Protein 8SL7 (pdb70)

Secondary structure (DSSP, 8-state):
----SSPPPSEEEEEEEEPP---HHHHHHHHHHTTT-GGGS-GGG-SEE-S--SS-PPEEHHHHHHHTT----SSS-HHHHHHHHHHHHHHTS-SGGG---THHHHHTT---HHHHIIIIIS--B-SSSS-BTHHHHHS--EEEESSHHHHHHHHHHHHHHHHHHHSTT--EEEEES---HHHHHHHHHTTEEEEE---HHHHH---GGG--SS---TT---HHHHHHHHHHH-GGG---EEEESSBTTTTTB---HHHHHHHHHHHHHTT--EEEE-TTHHHHHHHHHHHSTT-TTS-HHHHHHHHHHT-SEEEEETTTTT-SSS-EEEEE-TT-HHHHHHSEE-SSSSEEE-HHHHHHHHHHHHT--TTTTT--HHHHHHHHHHHHHTT-HHHHHHHHHHHHHHHHHHHHTT-S-B-SS--SSEEEEEHHHHTTT-S-GGG-HHHHHHHHHHHHH-EE-EEESTTTTTGGGS-HHHHHH---EEEEEPPTTT--HHHHHHHHHHHHHHHHTGGG--EEEEEE-TTSTTGGGT-EEEEE-/-----SSPPP-EEEEEEEEPP---HHHHHHHHHHTTT-GGGS-GGG-SEE-S-STT----BHHHHHHHTT----SS--HHHHHHHHHHHHHHHS-SGGG---THHHHHTT---HHHHIIIIIS--B-SSS--BTHHHHHS--EEEESSHHHHHHHHHHHHHHHHHHHSTTPPPEEEES---HHHHHHHHTTT-EEEE-S-HHHHH-PPGGG--SS---TT---HHHHHHHHHHH-GGG---EEEESSBTTTTTB---HHHHHHHHHHHHHTT--EEEE-TTHHHHHHHHHHHSTT-TTS-HHHHHHHHHTT-SEEEEETTTTTSSSS-EEEEE-TTSHHHHHHSEE-TTSSEEE-HHHHHHHHHHHHT--TTTTT--HHHHHHHHHHHHHTT-HHHHHHHHHHHHHHHHHHHHTT-TTB-SS--SSEEEEEHHHHTTT-S-TTTTHHHHHHHHIIIII-EE-EEESTTTTTGGGS-HHHHTS---EEEEE--TTT--HHHHHHHHHHHHHHHTTGGGS-EE---B-SSSTTGGGT-B--EE--/----SSPPP-EEEEEEEEPP---HHHHHHHHHHTTT-TTSS-GGG-SEE-S--SS----BHHHHHHHTT----SSS-HHHHHHHHHHHHHHHS-SGGG---THHHHHTT---HHHHIIIIIS--B-SSSS-BTHHHHHS--EEEESSHHHHHHHHHHHHHHHHHTTSTT---EEEES---HHHHHHHHHHT-EEEE---HHHHH---TTS--SS---TTS--HHHHHHHHHHH-GGG---EEEESSBTTTTTB---HHHHHHHHHHHHHTTPPEEEE-TTHHHHHHHHHHHSTT-TTS-HHHHHHHHHHT-SEEEEETTTTT-SSS-EEEEE-TT-HHHHHHSEE-SSSSEEE-HHHHHHHHHHHHT--TTTTT--HHHHHHHHHHHHHTT-HHHHHHHHHHHHHHHHHHHHTT-S-B-SS--SSEEEEEHHHHHTT-S-GGG-HHHHHHHHHHHHH-EE-EEESTTTTTGGGS-HHHHHH---EEEEE--TTT--HHHHHHHHHHHHHHHTTGGGPPEEEEEE-TTSTTGGGT-EEEEE---/-----SSPPP-EEEEEEEEPPP--HHHHHHHHHHTTT-GGGS-GGG-SEE-S-SSS----BHHHHHHHTT----SSS-HHHHHHHHHHHIIIII-SGGG---THHHHHTT---HHHHIIIIIS--B-SSS--BTHHHHHS--EEEESSHHHHHHHHHHHHHHHHHHHSTT---EEEES---HHHHHHHHHHT-EEEE-S-HHHHH---GGG--SS---TTPPPHHHHHHHHHHH-GGG---EEEESSBSTTTTB---HHHHHHHHHHHHHTT--EEEE-TTHHHHHHHHHHHSTT-TTS-HHHHHHHHHHT-SEEEEETTTTT-SSS-EEEEE-TT-HHHHHHSEE-TTS-EEE-HHHHHHHHHHHHT--TTTTT--HHHHHHHHHHHHHHT-HHHHHHHHHHHHHHHHHHHHTT-TTB-SS--SSEEEEEHHHHTTT-S-TTT-HHHHHHHHHHHHH-EE-EE-STTTTTGGGS-HHHHHT---EEEEE--TTT--HHHHHHHHHHHHHHHHTGGGSPEEEEEE-TTSTTGGGT-EEEEE---

Nearest PDB structures (foldseek):
  8sl7-assembly1_C  TM=1.001E+00  e=0.000E+00  Butyricicoccus sp. BIOML-A1
  6dz5-assembly1_A  TM=9.203E-01  e=2.488E-43  Citrobacter freundii
  6dvx-assembly1_A-2  TM=9.226E-01  e=5.951E-43  Citrobacter freundii
  6dvx-assembly1_B  TM=8.940E-01  e=5.951E-43  Citrobacter freundii
  2ycn-assembly1_B-2  TM=8.872E-01  e=1.084E-42  Citrobacter freundii

Structure (mmCIF, N/CA/C/O backbone):
data_8SL7
#
_entry.id   8SL7
#
_cell.length_a   62.640
_cell.length_b   93.951
_cell.length_c   105.604
_cell.angle_alpha   65.24
_cell.angle_beta   88.01
_cell.angle_gamma   74.30
#
_symmetry.space_group_name_H-M   'P 1'
#
loop_
_entity.id
_entity.type
_entity.pdbx_description
1 polymer Tryptophanase
2 non-polymer (E)-3-[(3S)-3-chloro-2-oxo-2,3-dihydro-1H-indol-3-yl]-N-({3-hydroxy-2-methyl-5-[(phosphonooxy)methyl]pyridin-4-yl}methylidene)-L-alanine
3 water water
#
loop_
_atom_site.group_PDB
_atom_site.id
_atom_site.type_symbol
_atom_site.label_atom_id
_atom_site.label_alt_id
_atom_site.label_comp_id
_atom_site.label_asym_id
_atom_site.label_entity_id
_atom_site.label_seq_id
_atom_site.pdbx_PDB_ins_code
_atom_site.Cartn_x
_atom_site.Cartn_y
_atom_site.Cartn_z
_atom_site.occupancy
_atom_site.B_iso_or_equiv
_atom_site.auth_seq_id
_atom_site.auth_comp_id
_atom_site.auth_asym_id
_atom_site.auth_atom_id
_atom_site.pdbx_PDB_model_num
ATOM 1 N N . GLN A 1 25 ? 13.450 -7.964 37.892 1.00 73.44 4 GLN A N 1
ATOM 2 C CA . GLN A 1 25 ? 12.677 -8.513 36.778 1.00 71.44 4 GLN A CA 1
ATOM 3 C C . GLN A 1 25 ? 11.426 -9.224 37.315 1.00 73.06 4 GLN A C 1
ATOM 4 O O . GLN A 1 25 ? 11.528 -10.125 38.140 1.00 72.68 4 GLN A O 1
ATOM 6 N N . TYR A 1 26 ? 10.249 -8.806 36.851 1.00 70.68 5 TYR A N 1
ATOM 7 C CA . TYR A 1 26 ? 8.967 -9.380 37.286 1.00 68.10 5 TYR A CA 1
ATOM 8 C C . TYR A 1 26 ? 8.171 -9.792 36.053 1.00 68.93 5 TYR A C 1
ATOM 9 O O . TYR A 1 26 ? 7.265 -9.067 35.605 1.00 65.51 5 TYR A O 1
ATOM 18 N N . PRO A 1 27 ? 8.472 -10.956 35.490 1.00 71.72 6 PRO A N 1
ATOM 19 C CA . PRO A 1 27 ? 7.854 -11.342 34.225 1.00 64.06 6 PRO A CA 1
ATOM 20 C C . PRO A 1 27 ? 6.412 -11.767 34.413 1.00 64.84 6 PRO A C 1
ATOM 21 O O . PRO A 1 27 ? 6.016 -12.252 35.472 1.00 71.29 6 PRO A O 1
ATOM 25 N N . LEU A 1 28 ? 5.612 -11.557 33.373 1.00 65.61 7 LEU A N 1
ATOM 26 C CA . LEU A 1 28 ? 4.238 -12.030 33.358 1.00 64.18 7 LEU A CA 1
ATOM 27 C C . LEU A 1 28 ? 3.965 -12.643 31.999 1.00 64.93 7 LEU A C 1
ATOM 28 O O . LEU A 1 28 ? 4.649 -12.342 31.019 1.00 71.53 7 LEU A O 1
ATOM 33 N N . ASN A 1 29 ? 2.959 -13.520 31.951 1.00 65.79 8 ASN A N 1
ATOM 34 C CA . ASN A 1 29 ? 2.615 -14.179 30.692 1.00 72.64 8 ASN A CA 1
ATOM 35 C C . ASN A 1 29 ? 1.853 -13.257 29.747 1.00 69.42 8 ASN A C 1
ATOM 36 O O . ASN A 1 29 ? 1.966 -13.397 28.524 1.00 68.99 8 ASN A O 1
ATOM 41 N N . VAL A 1 30 ? 1.086 -12.317 30.291 1.00 68.33 9 VAL A N 1
ATOM 42 C CA . VAL A 1 30 ? 0.417 -11.274 29.517 1.00 65.63 9 VAL A CA 1
ATOM 43 C C . VAL A 1 30 ? 1.367 -10.101 29.290 1.00 61.44 9 VAL A C 1
ATOM 44 O O . VAL A 1 30 ? 2.026 -9.642 30.232 1.00 60.95 9 VAL A O 1
ATOM 48 N N . PRO A 1 31 ? 1.446 -9.570 28.080 1.00 58.31 10 PRO A N 1
ATOM 49 C CA . PRO A 1 31 ? 2.296 -8.402 27.833 1.00 59.05 10 PRO A CA 1
ATOM 50 C C . PRO A 1 31 ? 1.625 -7.107 28.259 1.00 55.44 10 PRO A C 1
ATOM 51 O O . PRO A 1 31 ? 0.402 -6.969 28.221 1.00 58.37 10 PRO A O 1
ATOM 55 N N . ALA A 1 32 ? 2.443 -6.145 28.679 1.00 57.02 11 ALA A N 1
ATOM 56 C CA . ALA A 1 32 ? 1.877 -4.880 29.128 1.00 58.18 11 ALA A CA 1
ATOM 57 C C . ALA A 1 32 ? 1.405 -4.060 27.925 1.00 59.91 11 ALA A C 1
ATOM 58 O O . ALA A 1 32 ? 1.982 -4.139 26.834 1.00 56.46 11 ALA A O 1
ATOM 60 N N . PRO A 1 33 ? 0.343 -3.282 28.091 1.00 54.21 12 PRO A N 1
ATOM 61 C CA . PRO A 1 33 ? -0.142 -2.458 26.983 1.00 53.37 12 PRO A CA 1
ATOM 62 C C . PRO A 1 33 ? 0.868 -1.385 26.602 1.00 53.65 12 PRO A C 1
ATOM 63 O O . PRO A 1 33 ? 1.564 -0.817 27.450 1.00 53.93 12 PRO A O 1
ATOM 67 N N . HIS A 1 34 ? 0.921 -1.092 25.301 1.00 53.81 13 HIS A N 1
ATOM 68 C CA . HIS A 1 34 ? 1.834 -0.088 24.774 1.00 51.93 13 HIS A CA 1
ATOM 69 C C . HIS A 1 34 ? 1.161 1.229 24.421 1.00 47.80 13 HIS A C 1
ATOM 70 O O . HIS A 1 34 ? 1.864 2.204 24.149 1.00 48.74 13 HIS A O 1
ATOM 77 N N . HIS A 1 35 ? -0.163 1.296 24.459 1.00 44.90 14 HIS A N 1
ATOM 78 C CA . HIS A 1 35 ? -0.890 2.515 24.140 1.00 42.71 14 HIS A CA 1
ATOM 79 C C . HIS A 1 35 ? -2.265 2.419 24.786 1.00 38.64 14 HIS A C 1
ATOM 80 O O . HIS A 1 35 ? -2.605 1.409 25.398 1.00 45.43 14 HIS A O 1
ATOM 87 N N . PHE A 1 36 ? -3.058 3.474 24.651 1.00 39.53 15 PHE A N 1
ATOM 88 C CA . PHE A 1 36 ? -4.425 3.440 25.160 1.00 39.21 15 PHE A CA 1
ATOM 89 C C . PHE A 1 36 ? -5.293 4.361 24.317 1.00 36.88 15 PHE A C 1
ATOM 90 O O . PHE A 1 36 ? -4.806 5.104 23.463 1.00 37.90 15 PHE A O 1
ATOM 98 N N . THR A 1 37 ? -6.598 4.286 24.558 1.00 41.27 16 THR A N 1
ATOM 99 C CA . THR A 1 37 ? -7.568 5.061 23.804 1.00 35.92 16 THR A CA 1
ATOM 100 C C . THR A 1 37 ? -7.615 6.484 24.359 1.00 37.90 16 THR A C 1
ATOM 101 O O . THR A 1 37 ? -7.922 6.703 25.544 1.00 37.31 16 THR A O 1
ATOM 105 N N . TYR A 1 38 ? -7.292 7.446 23.495 1.00 40.23 17 TYR A N 1
ATOM 106 C CA . TYR A 1 38 ? -7.290 8.867 23.815 1.00 38.13 17 TYR A CA 1
ATOM 107 C C . TYR A 1 38 ? -8.660 9.507 23.631 1.00 33.72 17 TYR A C 1
ATOM 108 O O . TYR A 1 38 ? -9.024 10.402 24.395 1.00 33.34 17 TYR A O 1
ATOM 117 N N . ALA A 1 39 ? -9.383 9.093 22.590 1.00 32.49 18 ALA A N 1
ATOM 118 C CA . ALA A 1 39 ? -10.746 9.511 22.285 1.00 35.31 18 ALA A CA 1
ATOM 119 C C . ALA A 1 39 ? -11.460 8.328 21.637 1.00 36.26 18 ALA A C 1
ATOM 120 O O . ALA A 1 39 ? -10.824 7.481 20.991 1.00 33.54 18 ALA A O 1
ATOM 122 N N . VAL A 1 40 ? -12.782 8.260 21.825 1.00 36.84 19 VAL A N 1
ATOM 123 C CA . VAL A 1 40 ? -13.581 7.117 21.368 1.00 38.64 19 VAL A CA 1
ATOM 124 C C . VAL A 1 40 ? -14.612 7.587 20.349 1.00 36.24 19 VAL A C 1
ATOM 125 O O . VAL A 1 40 ? -15.042 8.743 20.367 1.00 36.71 19 VAL A O 1
ATOM 129 N N . ARG A 1 41 ? -15.021 6.682 19.456 1.00 37.20 20 ARG A N 1
ATOM 130 C CA . ARG A 1 41 ? -16.175 6.911 18.594 1.00 40.61 20 ARG A CA 1
ATOM 131 C C . ARG A 1 41 ? -17.137 5.733 18.705 1.00 45.15 20 ARG A C 1
ATOM 132 O O . ARG A 1 41 ? -16.717 4.569 18.660 1.00 45.27 20 ARG A O 1
ATOM 140 N N . ASP A 1 42 ? -18.429 6.033 18.807 1.00 43.14 21 ASP A N 1
ATOM 141 C CA . ASP A 1 42 ? -19.425 4.974 18.927 1.00 45.94 21 ASP A CA 1
ATOM 142 C C . ASP A 1 42 ? -19.770 4.364 17.558 1.00 46.18 21 ASP A C 1
ATOM 143 O O . ASP A 1 42 ? -19.717 5.023 16.508 1.00 43.72 21 ASP A O 1
ATOM 148 N N . LEU A 1 43 ? -20.082 3.070 17.571 1.00 48.15 22 LEU A N 1
ATOM 149 C CA . LEU A 1 43 ? -20.522 2.334 16.394 1.00 43.35 22 LEU A CA 1
ATOM 150 C C . LEU A 1 43 ? -22.050 2.272 16.323 1.00 45.54 22 LEU A C 1
ATOM 151 O O . LEU A 1 43 ? -22.741 2.501 17.308 1.00 45.87 22 LEU A O 1
ATOM 156 N N . PRO A 1 44 ? -22.616 1.983 15.161 1.00 47.79 23 PRO A N 1
ATOM 157 C CA . PRO A 1 44 ? -24.077 1.928 15.036 1.00 49.58 23 PRO A CA 1
ATOM 158 C C . PRO A 1 44 ? -24.680 0.584 15.461 1.00 52.24 23 PRO A C 1
ATOM 159 O O . PRO A 1 44 ? -24.079 -0.482 15.283 1.00 45.84 23 PRO A O 1
ATOM 163 N N . GLU A 1 45 ? -25.908 0.652 16.014 1.00 49.15 24 GLU A N 1
ATOM 164 C CA . GLU A 1 45 ? -26.759 -0.527 16.226 1.00 46.46 24 GLU A CA 1
ATOM 165 C C . GLU A 1 45 ? -27.558 -0.809 14.951 1.00 48.56 24 GLU A C 1
ATOM 166 O O . GLU A 1 45 ? -28.439 -0.024 14.578 1.00 50.80 24 GLU A O 1
ATOM 168 N N . VAL A 1 46 ? -27.268 -1.932 14.287 1.00 47.84 25 VAL A N 1
ATOM 169 C CA . VAL A 1 46 ? -27.800 -2.225 12.958 1.00 48.59 25 VAL A CA 1
ATOM 170 C C . VAL A 1 46 ? -28.298 -3.669 12.917 1.00 55.88 25 VAL A C 1
ATOM 171 O O . VAL A 1 46 ? -27.583 -4.589 13.337 1.00 54.20 25 VAL A O 1
ATOM 175 N N . THR A 1 47 ? -29.503 -3.870 12.376 1.00 54.97 26 THR A N 1
ATOM 176 C CA . THR A 1 47 ? -30.120 -5.187 12.254 1.00 54.59 26 THR A CA 1
ATOM 177 C C . THR A 1 47 ? -29.817 -5.813 10.897 1.00 55.60 26 THR A C 1
ATOM 178 O O . THR A 1 47 ? -29.421 -5.135 9.935 1.00 57.32 26 THR A O 1
ATOM 182 N N . VAL A 1 48 ? -30.042 -7.128 10.816 1.00 56.16 27 VAL A N 1
ATOM 183 C CA . VAL A 1 48 ? -29.730 -7.851 9.579 1.00 54.43 27 VAL A CA 1
ATOM 184 C C . VAL A 1 48 ? -30.591 -7.345 8.430 1.00 52.06 27 VAL A C 1
ATOM 185 O O . VAL A 1 48 ? -30.118 -7.191 7.297 1.00 50.53 27 VAL A O 1
ATOM 189 N N . GLU A 1 49 ? -31.883 -7.127 8.690 1.00 55.08 28 GLU A N 1
ATOM 190 C CA . GLU A 1 49 ? -32.778 -6.695 7.626 1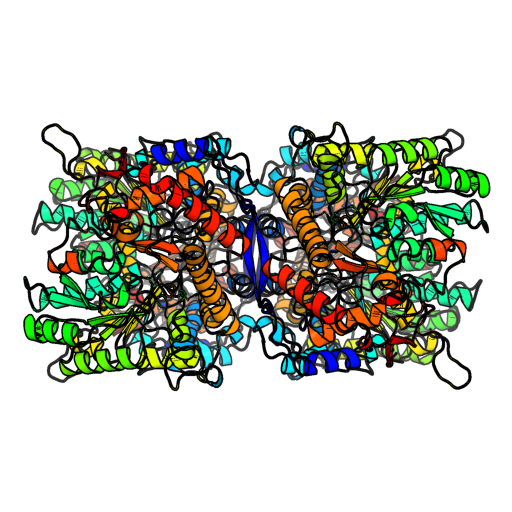.00 51.11 28 GLU A CA 1
ATOM 191 C C . GLU A 1 49 ? -32.294 -5.384 7.034 1.00 54.91 28 GLU A C 1
ATOM 192 O O . GLU A 1 49 ? -32.274 -5.209 5.802 1.00 51.83 28 GLU A O 1
ATOM 194 N N . GLN A 1 50 ? -31.865 -4.465 7.913 1.00 56.63 29 GLN A N 1
ATOM 195 C CA . GLN A 1 50 ? -31.319 -3.180 7.491 1.00 52.39 29 GLN A CA 1
ATOM 196 C C . GLN A 1 50 ? -30.154 -3.338 6.510 1.00 53.35 29 GLN A C 1
ATOM 197 O O . GLN A 1 50 ? -30.097 -2.637 5.490 1.00 53.14 29 GLN A O 1
ATOM 203 N N . ARG A 1 51 ? -29.222 -4.258 6.787 1.00 50.84 30 ARG A N 1
ATOM 204 C CA . ARG A 1 51 ? -28.055 -4.401 5.917 1.00 45.49 30 ARG A CA 1
ATOM 205 C C . ARG A 1 51 ? -28.418 -5.059 4.588 1.00 53.15 30 ARG A C 1
ATOM 206 O O . ARG A 1 51 ? -27.788 -4.775 3.554 1.00 49.47 30 ARG A O 1
ATOM 214 N N . GLU A 1 52 ? -29.431 -5.931 4.586 1.00 54.92 31 GLU A N 1
ATOM 215 C CA . GLU A 1 52 ? -29.884 -6.523 3.329 1.00 55.93 31 GLU A CA 1
ATOM 216 C C . GLU A 1 52 ? -30.452 -5.469 2.385 1.00 48.89 31 GLU A C 1
ATOM 217 O O . GLU A 1 52 ? -30.162 -5.481 1.185 1.00 51.93 31 GLU A O 1
ATOM 223 N N . ARG A 1 53 ? -31.276 -4.565 2.908 1.00 48.70 32 ARG A N 1
ATOM 224 C CA . ARG A 1 53 ? -31.759 -3.433 2.131 1.00 53.92 32 ARG A CA 1
ATOM 225 C C . ARG A 1 53 ? -30.595 -2.655 1.521 1.00 58.10 32 ARG A C 1
ATOM 226 O O . ARG A 1 53 ? -30.472 -2.524 0.289 1.00 53.08 32 ARG A O 1
ATOM 234 N N . ALA A 1 54 ? -29.714 -2.142 2.383 1.00 56.64 33 ALA A N 1
ATOM 235 C CA . ALA A 1 54 ? -28.579 -1.366 1.900 1.00 52.92 33 ALA A CA 1
ATOM 236 C C . ALA A 1 54 ? -27.818 -2.111 0.810 1.00 50.22 33 ALA A C 1
ATOM 237 O O . ALA A 1 54 ? -27.479 -1.528 -0.226 1.00 54.85 33 ALA A O 1
ATOM 239 N N . LEU A 1 55 ? -27.579 -3.410 1.003 1.00 48.92 34 LEU A N 1
ATOM 240 C CA . LEU A 1 55 ? -26.810 -4.176 0.022 1.00 52.54 34 LEU A CA 1
ATOM 241 C C . LEU A 1 55 ? -27.505 -4.195 -1.330 1.00 52.11 34 LEU A C 1
ATOM 242 O O . LEU A 1 55 ? -26.867 -4.015 -2.372 1.00 55.48 34 LEU A O 1
ATOM 247 N N . GLN A 1 56 ? -28.816 -4.454 -1.333 1.00 55.76 35 GLN A N 1
ATOM 248 C CA . GLN A 1 56 ? -29.553 -4.525 -2.588 1.00 57.08 35 GLN A CA 1
ATOM 249 C C . GLN A 1 56 ? -29.642 -3.154 -3.245 1.00 54.52 35 GLN A C 1
ATOM 250 O O . GLN A 1 56 ? -29.472 -3.037 -4.463 1.00 53.87 35 GLN A O 1
ATOM 252 N N . ALA A 1 57 ? -29.880 -2.102 -2.447 1.00 56.73 36 ALA A N 1
ATOM 253 C CA . ALA A 1 57 ? -29.919 -0.745 -2.984 1.00 51.63 36 ALA A CA 1
ATOM 254 C C . ALA A 1 57 ? -28.585 -0.314 -3.573 1.00 52.37 36 ALA A C 1
ATOM 255 O O . ALA A 1 57 ? -28.557 0.592 -4.415 1.00 49.02 36 ALA A O 1
ATOM 257 N N . THR A 1 58 ? -27.477 -0.941 -3.160 1.00 54.60 37 THR A N 1
ATOM 258 C CA . THR A 1 58 ? -26.149 -0.538 -3.609 1.00 49.82 37 THR A CA 1
ATOM 259 C C . THR A 1 58 ? -25.516 -1.548 -4.561 1.00 52.63 37 THR A C 1
ATOM 260 O O . THR A 1 58 ? -24.294 -1.540 -4.736 1.00 48.19 37 THR A O 1
ATOM 264 N N . HIS A 1 59 ? -26.318 -2.419 -5.185 1.00 61.35 38 HIS A N 1
ATOM 265 C CA . HIS A 1 59 ? -25.872 -3.317 -6.256 1.00 57.48 38 HIS A CA 1
ATOM 266 C C . HIS A 1 59 ? -24.905 -4.395 -5.777 1.00 53.40 38 HIS A C 1
ATOM 267 O O . HIS A 1 59 ? -24.125 -4.923 -6.587 1.00 55.39 38 HIS A O 1
ATOM 274 N N . TYR A 1 60 ? -24.893 -4.708 -4.479 1.00 54.91 39 TYR A N 1
ATOM 275 C CA . TYR A 1 60 ? -23.986 -5.716 -3.927 1.00 57.16 39 TYR A CA 1
ATOM 276 C C . TYR A 1 60 ? -22.517 -5.388 -4.177 1.00 56.93 39 TYR A C 1
ATOM 277 O O . TYR A 1 60 ? -21.649 -6.262 -4.068 1.00 56.64 39 TYR A O 1
ATOM 286 N N . ASN A 1 61 ? -22.223 -4.141 -4.531 1.00 58.19 40 ASN A N 1
ATOM 287 C CA . ASN A 1 61 ? -20.850 -3.671 -4.589 1.00 53.13 40 ASN A CA 1
ATOM 288 C C . ASN A 1 61 ? -20.404 -3.294 -3.181 1.00 51.99 40 ASN A C 1
ATOM 289 O O . ASN A 1 61 ? -21.095 -2.539 -2.479 1.00 52.55 40 ASN A O 1
ATOM 294 N N . GLU A 1 62 ? -19.276 -3.848 -2.746 1.00 46.71 41 GLU A N 1
ATOM 295 C CA . GLU A 1 62 ? -18.877 -3.643 -1.359 1.00 50.95 41 GLU A CA 1
ATOM 296 C C . GLU A 1 62 ? -18.299 -2.250 -1.115 1.00 46.50 41 GLU A C 1
ATOM 297 O O . GLU A 1 62 ? -18.335 -1.784 0.022 1.00 42.86 41 GLU A O 1
ATOM 303 N N . PHE A 1 63 ? -17.801 -1.571 -2.148 1.00 44.89 42 PHE A N 1
ATOM 304 C CA . PHE A 1 63 ? -17.323 -0.212 -1.970 1.00 46.54 42 PHE A CA 1
ATOM 305 C C . PHE A 1 63 ? -18.471 0.791 -1.861 1.00 46.90 42 PHE A C 1
ATOM 306 O O . PHE A 1 63 ? -18.268 1.911 -1.364 1.00 43.93 42 PHE A O 1
ATOM 314 N N . ALA A 1 64 ? -19.674 0.401 -2.248 1.00 44.71 43 ALA A N 1
ATOM 315 C CA . ALA A 1 64 ? -20.840 1.265 -2.204 1.00 42.54 43 ALA A CA 1
ATOM 316 C C . ALA A 1 64 ? -21.673 1.034 -0.964 1.00 41.41 43 ALA A C 1
ATOM 317 O O . ALA A 1 64 ? -22.673 1.731 -0.763 1.00 39.47 43 ALA A O 1
ATOM 319 N N . PHE A 1 65 ? -21.291 0.086 -0.136 1.00 39.24 44 PHE A N 1
ATOM 320 C CA . PHE A 1 65 ? -21.974 -0.089 1.125 1.00 42.18 44 PHE A CA 1
ATOM 321 C C . PHE A 1 65 ? -21.644 1.078 2.057 1.00 41.93 44 PHE A C 1
ATOM 322 O O . PHE A 1 65 ? -20.474 1.474 2.146 1.00 42.44 44 PHE A O 1
ATOM 330 N N . PRO A 1 66 ? -22.641 1.674 2.723 1.00 42.29 45 PRO A N 1
ATOM 331 C CA . PRO A 1 66 ? -22.375 2.766 3.679 1.00 41.47 45 PRO A CA 1
ATOM 332 C C . PRO A 1 66 ? -21.499 2.318 4.835 1.00 44.09 45 PRO A C 1
ATOM 333 O O . PRO A 1 66 ? -21.737 1.275 5.447 1.00 42.92 45 PRO A O 1
ATOM 337 N N . SER A 1 67 ? -20.498 3.141 5.175 1.00 46.28 46 SER A N 1
ATOM 338 C CA . SER A 1 67 ? -19.696 2.752 6.319 1.00 45.15 46 SER A CA 1
ATOM 339 C C . SER A 1 67 ? -20.412 3.061 7.626 1.00 44.70 46 SER A C 1
ATOM 340 O O . SER A 1 67 ? -20.109 2.431 8.640 1.00 40.11 46 SER A O 1
ATOM 343 N N . GLY A 1 68 ? -21.381 3.976 7.610 1.00 44.93 47 GLY A N 1
ATOM 344 C CA . GLY A 1 68 ? -22.203 4.221 8.785 1.00 43.96 47 GLY A CA 1
ATOM 345 C C . GLY A 1 68 ? -23.015 3.021 9.261 1.00 45.55 47 GLY A C 1
ATOM 346 O O . GLY A 1 68 ? -23.556 3.060 10.373 1.00 44.66 47 GLY A O 1
ATOM 347 N N . MET A 1 69 ? -23.117 1.965 8.457 1.00 44.86 48 MET A N 1
ATOM 348 C CA . MET A 1 69 ? -23.905 0.804 8.836 1.00 48.76 48 MET A CA 1
ATOM 349 C C . MET A 1 69 ? -23.051 -0.374 9.287 1.00 48.78 48 MET A C 1
ATOM 350 O O . MET A 1 69 ? -23.602 -1.422 9.621 1.00 52.11 48 MET A O 1
ATOM 355 N N . LEU A 1 70 ? -21.728 -0.230 9.308 1.00 44.74 49 LEU A N 1
ATOM 356 C CA . LEU A 1 70 ? -20.846 -1.353 9.569 1.00 42.73 49 LEU A CA 1
ATOM 357 C C . LEU A 1 70 ? -20.494 -1.436 11.050 1.00 45.06 49 LEU A C 1
ATOM 358 O O . LEU A 1 70 ? -20.632 -0.470 11.803 1.00 41.80 49 LEU A O 1
ATOM 363 N N . THR A 1 71 ? -20.055 -2.622 11.471 1.00 43.41 50 THR A N 1
ATOM 364 C CA . THR A 1 71 ? -19.631 -2.816 12.852 1.00 45.06 50 THR A CA 1
ATOM 365 C C . THR A 1 71 ? -18.133 -2.980 12.975 1.00 45.46 50 THR A C 1
ATOM 366 O O . THR A 1 71 ? -17.525 -2.411 13.889 1.00 45.24 50 THR A O 1
ATOM 370 N N . VAL A 1 72 ? -17.534 -3.750 12.071 1.00 41.81 51 VAL A N 1
ATOM 371 C CA . VAL A 1 72 ? -16.089 -3.805 11.937 1.00 37.57 51 VAL A CA 1
ATOM 372 C C . VAL A 1 72 ? -15.758 -3.666 10.457 1.00 43.29 51 VAL A C 1
ATOM 373 O O . VAL A 1 72 ? -15.934 -4.609 9.686 1.00 42.88 51 VAL A O 1
ATOM 377 N N . ASP A 1 73 ? -15.291 -2.487 10.055 1.00 40.78 52 ASP A N 1
ATOM 378 C CA . ASP A 1 73 ? -14.926 -2.214 8.674 1.00 40.85 52 ASP A CA 1
ATOM 379 C C . ASP A 1 73 ? -13.467 -2.598 8.448 1.00 46.99 52 ASP A C 1
ATOM 380 O O . ASP A 1 73 ? -12.562 -2.016 9.065 1.00 43.51 52 ASP A O 1
ATOM 385 N N . MET A 1 74 ? -13.250 -3.551 7.544 1.00 40.73 53 MET A N 1
ATOM 386 C CA . MET A 1 74 ? -11.942 -4.132 7.261 1.00 42.86 53 MET A CA 1
ATOM 387 C C . MET A 1 74 ? -11.685 -4.147 5.748 1.00 44.24 53 MET A C 1
ATOM 388 O O . MET A 1 74 ? -10.937 -4.995 5.245 1.00 40.23 53 MET A O 1
ATOM 393 N N . LEU A 1 75 ? -12.281 -3.198 5.034 1.00 37.08 54 LEU A N 1
ATOM 394 C CA . LEU A 1 75 ? -12.096 -3.100 3.598 1.00 41.30 54 LEU A CA 1
ATOM 395 C C . LEU A 1 75 ? -10.654 -2.722 3.233 1.00 45.63 54 LEU A C 1
ATOM 396 O O . LEU A 1 75 ? -10.091 -3.259 2.271 1.00 41.24 54 LEU A O 1
ATOM 401 N N . SER A 1 76 ? -10.056 -1.783 3.958 1.00 39.85 55 SER A N 1
ATOM 402 C CA . SER A 1 76 ? -8.739 -1.306 3.577 1.00 39.45 55 SER A CA 1
ATOM 403 C C . SER A 1 76 ? -8.069 -0.666 4.784 1.00 40.85 55 SER A C 1
ATOM 404 O O . SER A 1 76 ? -8.741 -0.033 5.601 1.00 39.04 55 SER A O 1
ATOM 407 N N . ASP A 1 77 ? -6.746 -0.840 4.886 1.00 34.44 56 ASP A N 1
ATOM 408 C CA . ASP A 1 77 ? -5.957 -0.121 5.880 1.00 39.91 56 ASP A CA 1
ATOM 409 C C . ASP A 1 77 ? -5.471 1.227 5.339 1.00 42.34 56 ASP A C 1
ATOM 410 O O . ASP A 1 77 ? -4.724 1.919 6.038 1.00 43.71 56 ASP A O 1
ATOM 415 N N . SER A 1 78 ? -5.896 1.620 4.151 1.00 38.20 57 SER A N 1
ATOM 416 C CA . SER A 1 78 ? -5.429 2.861 3.524 1.00 39.97 57 SER A CA 1
ATOM 417 C C . SER A 1 78 ? -6.194 4.071 4.072 1.00 39.18 57 SER A C 1
ATOM 418 O O . SER A 1 78 ? -7.388 4.226 3.798 1.00 37.93 57 SER A O 1
ATOM 421 N N . GLY A 1 79 ? -5.506 4.946 4.787 1.00 41.76 58 GLY A N 1
ATOM 422 C CA . GLY A 1 79 ? -6.117 6.178 5.262 1.00 37.86 58 GLY A CA 1
ATOM 423 C C . GLY A 1 79 ? -7.025 6.048 6.463 1.00 37.82 58 GLY A C 1
ATOM 424 O O . GLY A 1 79 ? -7.523 7.070 6.956 1.00 36.45 58 GLY A O 1
ATOM 425 N N . THR A 1 80 ? -7.233 4.841 6.978 1.00 37.79 59 THR A N 1
ATOM 426 C CA . THR A 1 80 ? -8.253 4.584 7.991 1.00 37.55 59 THR A CA 1
ATOM 427 C C . THR A 1 80 ? -7.736 4.743 9.404 1.00 39.73 59 THR A C 1
ATOM 428 O O . THR A 1 80 ? -8.457 4.448 10.361 1.00 43.91 59 THR A O 1
ATOM 432 N N . THR A 1 81 ? -6.523 5.240 9.553 1.00 36.71 60 THR A N 1
ATOM 433 C CA . THR A 1 81 ? -5.814 5.224 10.822 1.00 39.89 60 THR A CA 1
ATOM 434 C C . THR A 1 81 ? -6.442 6.102 11.908 1.00 36.31 60 THR A C 1
ATOM 435 O O . THR A 1 81 ? -6.944 7.197 11.643 1.00 35.62 60 THR A O 1
ATOM 439 N N . ALA A 1 82 ? -6.356 5.634 13.151 1.00 34.80 61 ALA A N 1
ATOM 440 C CA . ALA A 1 82 ? -6.539 6.500 14.310 1.00 37.89 61 ALA A CA 1
ATOM 441 C C . ALA A 1 82 ? -5.219 7.213 14.588 1.00 38.60 61 ALA A C 1
ATOM 442 O O . ALA A 1 82 ? -4.212 6.566 14.866 1.00 38.72 61 ALA A O 1
ATOM 444 N N . MET A 1 83 ? -5.213 8.535 14.516 1.00 36.08 62 MET A N 1
ATOM 445 C CA . MET A 1 83 ? -3.990 9.287 14.742 1.00 32.46 62 MET A CA 1
ATOM 446 C C . MET A 1 83 ? -3.644 9.360 16.234 1.00 33.22 62 MET A C 1
ATOM 447 O O . MET A 1 83 ? -4.510 9.232 17.118 1.00 33.39 62 MET A O 1
ATOM 452 N N . THR A 1 84 ? -2.359 9.567 16.519 1.00 27.04 63 THR A N 1
ATOM 453 C CA . THR A 1 84 ? -1.960 9.830 17.897 1.00 29.56 63 THR A CA 1
ATOM 454 C C . THR A 1 84 ? -2.389 11.236 18.341 1.00 29.26 63 THR A C 1
ATOM 455 O O . THR A 1 84 ? -2.653 12.121 17.535 1.00 29.24 63 THR A O 1
ATOM 459 N N . ASN A 1 85 ? -2.433 11.456 19.653 1.00 28.88 64 ASN A N 1
ATOM 460 C CA . ASN A 1 85 ? -2.743 12.813 20.092 1.00 33.03 64 ASN A CA 1
ATOM 461 C C . ASN A 1 85 ? -1.738 13.822 19.538 1.00 34.79 64 ASN A C 1
ATOM 462 O O . ASN A 1 85 ? -2.116 14.958 19.211 1.00 32.92 64 ASN A O 1
ATOM 467 N N . HIS A 1 86 ? -0.452 13.439 19.427 1.00 33.38 65 HIS A N 1
ATOM 468 C CA . HIS A 1 86 ? 0.538 14.360 18.873 1.00 30.39 65 HIS A CA 1
ATOM 469 C C . HIS A 1 86 ? 0.264 14.696 17.405 1.00 31.33 65 HIS A C 1
ATOM 470 O O . HIS A 1 86 ? 0.515 15.832 16.960 1.00 32.40 65 HIS A O 1
ATOM 477 N N . GLN A 1 87 ? -0.241 13.734 16.630 1.00 29.48 66 GLN A N 1
ATOM 478 C CA . GLN A 1 87 ? -0.678 14.065 15.279 1.00 29.57 66 GLN A CA 1
ATOM 479 C C . GLN A 1 87 ? -1.840 15.040 15.295 1.00 29.52 66 GLN A C 1
ATOM 480 O O . GLN A 1 87 ? -1.890 15.978 14.485 1.00 29.39 66 GLN A O 1
ATOM 486 N N . TRP A 1 88 ? -2.804 14.837 16.191 1.00 28.79 67 TRP A N 1
ATOM 487 C CA . TRP A 1 88 ? -3.898 15.801 16.218 1.00 32.10 67 TRP A CA 1
ATOM 488 C C . TRP A 1 88 ? -3.391 17.183 16.578 1.00 30.40 67 TRP A C 1
ATOM 489 O O . TRP A 1 88 ? -3.836 18.182 16.001 1.00 24.31 67 TRP A O 1
ATOM 500 N N . ALA A 1 89 ? -2.413 17.250 17.489 1.00 31.38 68 ALA A N 1
ATOM 501 C CA . ALA A 1 89 ? -1.831 18.534 17.876 1.00 34.26 68 ALA A CA 1
ATOM 502 C C . ALA A 1 89 ? -1.139 19.215 16.698 1.00 33.51 68 ALA A C 1
ATOM 503 O O . ALA A 1 89 ? -1.222 20.443 16.545 1.00 31.59 68 ALA A O 1
ATOM 505 N N . SER A 1 90 ? -0.457 18.437 15.848 1.00 36.51 69 SER A N 1
ATOM 506 C CA . SER A 1 90 ? 0.228 19.020 14.690 1.00 30.73 69 SER A CA 1
ATOM 507 C C . SER A 1 90 ? -0.744 19.607 13.672 1.00 30.26 69 SER A C 1
ATOM 508 O O . SER A 1 90 ? -0.377 20.516 12.903 1.00 29.70 69 SER A O 1
ATOM 511 N N . LEU A 1 91 ? -1.982 19.121 13.637 1.00 31.20 70 LEU A N 1
ATOM 512 C CA . LEU A 1 91 ? -2.953 19.735 12.729 1.00 29.01 70 LEU A CA 1
ATOM 513 C C . LEU A 1 91 ? -2.996 21.242 12.919 1.00 31.69 70 LEU A C 1
ATOM 514 O O . LEU A 1 91 ? -3.124 21.997 11.948 1.00 31.75 70 LEU A O 1
ATOM 519 N N . PHE A 1 92 ? -2.924 21.703 14.175 1.00 33.01 71 PHE A N 1
ATOM 520 C CA . PHE A 1 92 ? -2.956 23.138 14.452 1.00 28.63 71 PHE A CA 1
ATOM 521 C C . PHE A 1 92 ? -1.699 23.879 14.045 1.00 34.89 71 PHE A C 1
ATOM 522 O O . PHE A 1 92 ? -1.752 25.109 13.938 1.00 38.12 71 PHE A O 1
ATOM 530 N N . LEU A 1 93 ? -0.592 23.177 13.772 1.00 33.07 72 LEU A N 1
ATOM 531 C CA . LEU A 1 93 ? 0.620 23.815 13.295 1.00 33.07 72 LEU A CA 1
ATOM 532 C C . LEU A 1 93 ? 0.706 23.845 11.761 1.00 38.57 72 LEU A C 1
ATOM 533 O O . LEU A 1 93 ? 1.648 24.430 11.205 1.00 37.54 72 LEU A O 1
ATOM 538 N N . GLY A 1 94 ? -0.269 23.263 11.070 1.00 36.19 73 GLY A N 1
ATOM 539 C CA . GLY A 1 94 ? -0.237 23.263 9.618 1.00 35.12 73 GLY A CA 1
ATOM 540 C C . GLY A 1 94 ? -0.303 24.683 9.083 1.00 37.37 73 GLY A C 1
ATOM 541 O O . GLY A 1 94 ? -1.006 25.542 9.619 1.00 36.02 73 GLY A O 1
ATOM 542 N N . ASP A 1 95 ? 0.475 24.934 8.041 1.00 38.41 74 ASP A N 1
ATOM 543 C CA . ASP A 1 95 ? 0.495 26.207 7.329 1.00 39.78 74 ASP A CA 1
ATOM 544 C C . ASP A 1 95 ? -0.312 26.039 6.042 1.00 37.58 74 ASP A C 1
ATOM 545 O O . ASP A 1 95 ? -0.093 25.087 5.292 1.00 38.78 74 ASP A O 1
ATOM 550 N N . GLU A 1 96 ? -1.285 26.916 5.819 1.00 38.75 75 GLU A N 1
ATOM 551 C CA . GLU A 1 96 ? -2.174 26.816 4.664 1.00 37.95 75 GLU A CA 1
ATOM 552 C C . GLU A 1 96 ? -1.808 27.793 3.537 1.00 38.59 75 GLU A C 1
ATOM 553 O O . GLU A 1 96 ? -2.608 28.001 2.619 1.00 40.04 75 GLU A O 1
ATOM 559 N N . ALA A 1 97 ? -0.632 28.402 3.598 1.00 39.59 76 ALA A N 1
ATOM 560 C CA . ALA A 1 97 ? -0.173 29.291 2.536 1.00 42.07 76 ALA A CA 1
ATOM 561 C C . ALA A 1 97 ? -0.049 28.555 1.195 1.00 39.46 76 ALA A C 1
ATOM 562 O O . ALA A 1 97 ? 0.234 27.343 1.137 1.00 36.15 76 ALA A O 1
ATOM 564 N N . TYR A 1 98 ? -0.240 29.307 0.107 1.00 35.80 77 TYR A N 1
ATOM 565 C CA . TYR A 1 98 ? -0.151 28.683 -1.208 1.00 41.50 77 TYR A CA 1
ATOM 566 C C . TYR A 1 98 ? 1.295 28.389 -1.585 1.00 42.32 77 TYR A C 1
ATOM 567 O O . TYR A 1 98 ? 1.580 27.331 -2.168 1.00 43.15 77 TYR A O 1
ATOM 576 N N . GLY A 1 99 ? 2.207 29.306 -1.293 1.00 36.90 78 GLY A N 1
ATOM 577 C CA . GLY A 1 99 ? 3.557 29.085 -1.769 1.00 38.99 78 GLY A CA 1
ATOM 578 C C . GLY A 1 99 ? 4.523 28.737 -0.668 1.00 34.71 78 GLY A C 1
ATOM 579 O O . GLY A 1 99 ? 4.743 29.557 0.216 1.00 37.58 78 GLY A O 1
ATOM 580 N N . ARG A 1 100 ? 5.067 27.523 -0.682 1.00 31.07 79 ARG A N 1
ATOM 581 C CA . ARG A 1 100 ? 6.100 27.094 0.274 1.00 34.21 79 ARG A CA 1
ATOM 582 C C . ARG A 1 100 ? 5.647 27.177 1.746 1.00 34.30 79 ARG A C 1
ATOM 583 O O . ARG A 1 100 ? 6.346 27.719 2.599 1.00 35.56 79 ARG A O 1
ATOM 591 N N . ASN A 1 101 ? 4.494 26.594 2.058 1.00 34.04 80 ASN A N 1
ATOM 592 C CA . ASN A 1 101 ? 4.129 26.394 3.459 1.00 34.50 80 ASN A CA 1
ATOM 593 C C . ASN A 1 101 ? 5.220 25.617 4.190 1.00 36.63 80 ASN A C 1
ATOM 594 O O . ASN A 1 101 ? 5.883 24.758 3.610 1.00 32.90 80 ASN A O 1
ATOM 599 N N . THR A 1 102 ? 5.400 25.935 5.493 1.00 31.97 81 THR A N 1
ATOM 600 C CA . THR A 1 102 ? 6.502 25.380 6.277 1.00 34.01 81 THR A CA 1
ATOM 601 C C . THR A 1 102 ? 6.464 23.865 6.331 1.00 31.61 81 THR A C 1
ATOM 602 O O . THR A 1 102 ? 7.513 23.230 6.479 1.00 34.91 81 THR A O 1
ATOM 606 N N . GLY A 1 103 ? 5.271 23.274 6.323 1.00 29.06 82 GLY A N 1
ATOM 607 C CA . GLY A 1 103 ? 5.167 21.825 6.301 1.00 31.34 82 GLY A CA 1
ATOM 608 C C . GLY A 1 103 ? 5.797 21.184 5.073 1.00 26.45 82 GLY A C 1
ATOM 609 O O . GLY A 1 103 ? 6.203 20.022 5.121 1.00 27.51 82 GLY A O 1
ATOM 610 N N . TYR A 1 104 ? 5.903 21.926 3.972 1.00 28.84 83 TYR A N 1
ATOM 611 C CA . TYR A 1 104 ? 6.607 21.388 2.800 1.00 30.60 83 TYR A CA 1
ATOM 612 C C . TYR A 1 104 ? 8.032 20.990 3.171 1.00 30.22 83 TYR A C 1
ATOM 613 O O . TYR A 1 104 ? 8.466 19.862 2.919 1.00 30.95 83 TYR A O 1
ATOM 622 N N . TYR A 1 105 ? 8.744 21.887 3.857 1.00 29.43 84 TYR A N 1
ATOM 623 C CA . TYR A 1 105 ? 10.140 21.637 4.224 1.00 26.88 84 TYR A CA 1
ATOM 624 C C . TYR A 1 105 ? 10.265 20.566 5.284 1.00 28.89 84 TYR A C 1
ATOM 625 O O . TYR A 1 105 ? 11.224 19.794 5.278 1.00 29.15 84 TYR A O 1
ATOM 634 N N . VAL A 1 106 ? 9.339 20.557 6.253 1.00 30.80 85 VAL A N 1
ATOM 635 C CA . VAL A 1 106 ? 9.326 19.561 7.322 1.00 26.00 85 VAL A CA 1
ATOM 636 C C . VAL A 1 106 ? 9.107 18.137 6.759 1.00 29.10 85 VAL A C 1
ATOM 637 O O . VAL A 1 106 ? 9.748 17.172 7.196 1.00 28.69 85 VAL A O 1
ATOM 641 N N . LEU A 1 107 ? 8.152 17.980 5.837 1.00 26.08 86 LEU A N 1
ATOM 642 C CA . LEU A 1 107 ? 7.880 16.658 5.257 1.00 29.58 86 LEU A CA 1
ATOM 643 C C . LEU A 1 107 ? 9.093 16.125 4.485 1.00 24.75 86 LEU A C 1
ATOM 644 O O . LEU A 1 107 ? 9.498 14.977 4.673 1.00 29.58 86 LEU A O 1
ATOM 649 N N . LEU A 1 108 ? 9.691 16.948 3.619 1.00 27.96 87 LEU A N 1
ATOM 650 C CA . LEU A 1 108 ? 10.854 16.460 2.865 1.00 33.25 87 LEU A CA 1
ATOM 651 C C . LEU A 1 108 ? 11.967 16.048 3.811 1.00 34.07 87 LEU A C 1
ATOM 652 O O . LEU A 1 108 ? 12.636 15.031 3.591 1.00 31.81 87 LEU A O 1
ATOM 657 N N . ASP A 1 109 ? 12.175 16.814 4.890 1.00 25.53 88 ASP A N 1
ATOM 658 C CA . ASP A 1 109 ? 13.322 16.473 5.712 1.00 27.15 88 ASP A CA 1
ATOM 659 C C . ASP A 1 109 ? 12.987 15.311 6.632 1.00 29.84 88 ASP A C 1
ATOM 660 O O . ASP A 1 109 ? 13.890 14.571 7.042 1.00 34.04 88 ASP A O 1
ATOM 665 N N . THR A 1 110 ? 11.700 15.109 6.948 1.00 33.53 89 THR A N 1
ATOM 666 C CA . THR A 1 110 ? 11.289 13.860 7.595 1.00 29.85 89 THR A CA 1
ATOM 667 C C . THR A 1 110 ? 11.592 12.660 6.694 1.00 29.68 89 THR A C 1
ATOM 668 O O . THR A 1 110 ? 12.127 11.641 7.146 1.00 34.60 89 THR A O 1
ATOM 672 N N . PHE A 1 111 ? 11.254 12.756 5.407 1.00 31.05 90 PHE A N 1
ATOM 673 C CA . PHE A 1 111 ? 11.651 11.693 4.484 1.00 31.10 90 PHE A CA 1
ATOM 674 C C . PHE A 1 111 ? 13.168 11.464 4.491 1.00 34.48 90 PHE A C 1
ATOM 675 O O . PHE A 1 111 ? 13.614 10.316 4.530 1.00 32.71 90 PHE A O 1
ATOM 683 N N . ARG A 1 112 ? 13.979 12.536 4.502 1.00 33.65 91 ARG A N 1
ATOM 684 C CA . ARG A 1 112 ? 15.439 12.363 4.603 1.00 33.41 91 ARG A CA 1
ATOM 685 C C . ARG A 1 112 ? 15.840 11.708 5.925 1.00 36.05 91 ARG A C 1
ATOM 686 O O . ARG A 1 112 ? 16.654 10.776 5.952 1.00 36.54 91 ARG A O 1
ATOM 694 N N . ASP A 1 113 ? 15.309 12.191 7.048 1.00 35.55 92 ASP A N 1
ATOM 695 C CA . ASP A 1 113 ? 15.631 11.546 8.324 1.00 30.67 92 ASP A CA 1
ATOM 696 C C . ASP A 1 113 ? 15.442 10.034 8.245 1.00 36.92 92 ASP A C 1
ATOM 697 O O . ASP A 1 113 ? 16.357 9.246 8.546 1.00 34.12 92 ASP A O 1
ATOM 702 N N . ILE A 1 114 ? 14.257 9.612 7.811 1.00 32.80 93 ILE A N 1
ATOM 703 C CA . ILE A 1 114 ? 13.878 8.217 7.982 1.00 39.15 93 ILE A CA 1
ATOM 704 C C . ILE A 1 114 ? 14.528 7.349 6.918 1.00 36.05 93 ILE A C 1
ATOM 705 O O . ILE A 1 114 ? 14.959 6.233 7.213 1.00 40.62 93 ILE A O 1
ATOM 710 N N . PHE A 1 115 ? 14.602 7.824 5.670 1.00 33.70 94 PHE A N 1
ATOM 711 C CA . PHE A 1 115 ? 14.935 6.946 4.549 1.00 38.20 94 PHE A CA 1
ATOM 712 C C . PHE A 1 115 ? 16.344 7.139 3.995 1.00 38.02 94 PHE A C 1
ATOM 713 O O . PHE A 1 115 ? 16.727 6.408 3.079 1.00 37.23 94 PHE A O 1
ATOM 721 N N . GLU A 1 116 ? 17.121 8.072 4.517 1.00 33.57 95 GLU A N 1
ATOM 722 C CA . GLU A 1 116 ? 18.491 8.388 4.088 1.00 36.99 95 GLU A CA 1
ATOM 723 C C . GLU A 1 116 ? 19.487 8.523 5.229 1.00 41.76 95 GLU A C 1
ATOM 724 O O . GLU A 1 116 ? 20.629 8.069 5.096 1.00 36.79 95 GLU A O 1
ATOM 730 N N . ARG A 1 117 ? 19.095 9.149 6.353 1.00 38.82 96 ARG A N 1
ATOM 731 C CA . ARG A 1 117 ? 20.061 9.418 7.413 1.00 38.10 96 ARG A CA 1
ATOM 732 C C . ARG A 1 117 ? 20.411 8.187 8.229 1.00 38.91 96 ARG A C 1
ATOM 733 O O . ARG A 1 117 ? 21.337 8.253 9.036 1.00 40.03 96 ARG A O 1
ATOM 741 N N . GLY A 1 118 ? 19.727 7.060 8.012 1.00 41.99 97 GLY A N 1
ATOM 742 C CA . GLY A 1 118 ? 20.073 5.801 8.652 1.00 37.23 97 GLY A CA 1
ATOM 743 C C . GLY A 1 118 ? 20.074 5.736 10.168 1.00 46.95 97 GLY A C 1
ATOM 744 O O . GLY A 1 118 ? 21.091 5.363 10.754 1.00 51.46 97 GLY A O 1
ATOM 745 N N . GLY A 1 119 ? 18.952 6.060 10.829 1.00 41.94 98 GLY A N 1
ATOM 746 C CA . GLY A 1 119 ? 18.863 5.864 12.266 1.00 42.01 98 GLY A CA 1
ATOM 747 C C . GLY A 1 119 ? 18.643 7.102 13.129 1.00 41.22 98 GLY A C 1
ATOM 748 O O . GLY A 1 119 ? 18.950 8.230 12.730 1.00 38.58 98 GLY A O 1
ATOM 749 N N . GLU A 1 120 ? 18.142 6.881 14.348 1.00 44.22 99 GLU A N 1
ATOM 750 C CA . GLU A 1 120 ? 17.617 7.979 15.164 1.00 43.04 99 GLU A CA 1
ATOM 751 C C . GLU A 1 120 ? 18.713 8.935 15.622 1.00 41.78 99 GLU A C 1
ATOM 752 O O . GLU A 1 120 ? 18.520 10.157 15.610 1.00 38.97 99 GLU A O 1
ATOM 758 N N . LYS A 1 121 ? 19.866 8.396 16.040 1.00 42.25 100 LYS A N 1
ATOM 759 C CA . LYS A 1 121 ? 21.021 9.221 16.376 1.00 43.20 100 LYS A CA 1
ATOM 760 C C . LYS A 1 121 ? 21.411 10.188 15.264 1.00 47.25 100 LYS A C 1
ATOM 761 O O . LYS A 1 121 ? 22.095 11.175 15.546 1.00 43.75 100 LYS A O 1
ATOM 767 N N . ASN A 1 122 ? 21.002 9.943 14.008 1.00 38.92 101 ASN A N 1
ATOM 768 C CA . ASN A 1 122 ? 21.325 10.857 12.924 1.00 38.81 101 ASN A CA 1
ATOM 769 C C . ASN A 1 122 ? 20.186 11.788 12.511 1.00 39.79 101 ASN A C 1
ATOM 770 O O . ASN A 1 122 ? 20.384 12.589 11.586 1.00 44.30 101 ASN A O 1
ATOM 775 N N . TRP A 1 123 ? 19.007 11.709 13.132 1.00 36.20 102 TRP A N 1
ATOM 776 C CA . TRP A 1 123 ? 17.890 12.533 12.665 1.00 34.65 102 TRP A CA 1
ATOM 777 C C . TRP A 1 123 ? 18.114 14.008 12.964 1.00 39.31 102 TRP A C 1
ATOM 778 O O . TRP A 1 123 ? 18.685 14.372 13.999 1.00 41.32 102 TRP A O 1
ATOM 789 N N . LYS A 1 124 ? 17.651 14.869 12.050 1.00 31.34 103 LYS A N 1
ATOM 790 C CA . LYS A 1 124 ? 17.643 16.288 12.383 1.00 37.38 103 LYS A CA 1
ATOM 791 C C . LYS A 1 124 ? 16.347 16.748 13.060 1.00 39.27 103 LYS A C 1
ATOM 792 O O . LYS A 1 124 ? 16.400 17.653 13.897 1.00 41.06 103 LYS A O 1
ATOM 798 N N . LYS A 1 125 ? 15.205 16.147 12.711 1.00 37.20 104 LYS A N 1
ATOM 799 C CA . LYS A 1 125 ? 13.897 16.410 13.305 1.00 35.05 104 LYS A CA 1
ATOM 800 C C . LYS A 1 125 ? 13.628 17.913 13.395 1.00 34.96 104 LYS A C 1
ATOM 801 O O . LYS A 1 125 ? 13.385 18.469 14.470 1.00 35.84 104 LYS A O 1
ATOM 803 N N . ILE A 1 126 ? 13.683 18.563 12.227 1.00 31.81 105 ILE A N 1
ATOM 804 C CA . ILE A 1 126 ? 13.327 19.969 12.101 1.00 31.66 105 ILE A CA 1
ATOM 805 C C . ILE A 1 126 ? 11.844 20.199 12.383 1.00 37.13 105 ILE A C 1
ATOM 806 O O . ILE A 1 126 ? 11.425 21.352 12.610 1.00 31.78 105 ILE A O 1
ATOM 811 N N . ILE A 1 127 ? 11.030 19.136 12.370 1.00 27.37 106 ILE A N 1
ATOM 812 C CA . ILE A 1 127 ? 9.665 19.290 12.859 1.00 35.64 106 ILE A CA 1
ATOM 813 C C . ILE A 1 127 ? 9.684 19.858 14.272 1.00 34.01 106 ILE A C 1
ATOM 814 O O . ILE A 1 127 ? 8.731 20.528 14.705 1.00 35.33 106 ILE A O 1
ATOM 819 N N . ASP A 1 128 ? 10.758 19.597 15.017 1.00 31.24 107 ASP A N 1
ATOM 820 C CA . ASP A 1 128 ? 10.797 20.063 16.389 1.00 35.25 107 ASP A CA 1
ATOM 821 C C . ASP A 1 128 ? 10.949 21.580 16.450 1.00 36.93 107 ASP A C 1
ATOM 822 O O . ASP A 1 128 ? 10.639 22.194 17.489 1.00 38.30 107 ASP A O 1
ATOM 827 N N . LEU A 1 129 ? 11.394 22.205 15.353 1.00 33.86 108 LEU A N 1
ATOM 828 C CA . LEU A 1 129 ? 11.418 23.664 15.317 1.00 36.08 108 LEU A CA 1
ATOM 829 C C . LEU A 1 129 ? 10.023 24.245 15.149 1.00 32.83 108 LEU A C 1
ATOM 830 O O . LEU A 1 129 ? 9.770 25.363 15.600 1.00 35.39 108 LEU A O 1
ATOM 835 N N . VAL A 1 130 ? 9.117 23.524 14.487 1.00 28.82 109 VAL A N 1
ATOM 836 C CA . VAL A 1 130 ? 7.742 23.995 14.412 1.00 33.13 109 VAL A CA 1
ATOM 837 C C . VAL A 1 130 ? 7.013 23.736 15.731 1.00 34.69 109 VAL A C 1
ATOM 838 O O . VAL A 1 130 ? 6.282 24.596 16.227 1.00 33.78 109 VAL A O 1
ATOM 842 N N . ARG A 1 131 ? 7.211 22.544 16.306 1.00 29.24 110 ARG A N 1
ATOM 843 C CA . ARG A 1 131 ? 6.493 22.137 17.501 1.00 34.60 110 ARG A CA 1
ATOM 844 C C . ARG A 1 131 ? 6.852 23.040 18.665 1.00 34.04 110 ARG A C 1
ATOM 845 O O . ARG A 1 131 ? 6.023 23.256 19.548 1.00 37.79 110 ARG A O 1
ATOM 853 N N . THR A 1 132 ? 8.078 23.570 18.700 1.00 34.54 111 THR A N 1
ATOM 854 C CA . THR A 1 132 ? 8.468 24.399 19.847 1.00 37.37 111 THR A CA 1
ATOM 855 C C . THR A 1 132 ? 8.353 25.892 19.565 1.00 30.54 111 THR A C 1
ATOM 856 O O . THR A 1 132 ? 8.823 26.694 20.372 1.00 38.79 111 THR A O 1
ATOM 860 N N . ASP A 1 133 ? 7.712 26.278 18.457 1.00 36.62 112 ASP A N 1
ATOM 861 C CA . ASP A 1 133 ? 7.402 27.678 18.125 1.00 40.95 112 ASP A CA 1
ATOM 862 C C . ASP A 1 133 ? 8.667 28.531 17.996 1.00 43.62 112 ASP A C 1
ATOM 863 O O . ASP A 1 133 ? 8.763 29.637 18.536 1.00 40.17 112 ASP A O 1
ATOM 868 N N . CYS A 1 134 ? 9.633 28.024 17.248 1.00 40.44 113 CYS A N 1
ATOM 869 C CA . CYS A 1 134 ? 10.860 28.772 17.029 1.00 40.64 113 CYS A CA 1
ATOM 870 C C . CYS A 1 134 ? 10.582 30.086 16.292 1.00 43.63 113 CYS A C 1
ATOM 871 O O . CYS A 1 134 ? 10.043 30.093 15.179 1.00 39.96 113 CYS A O 1
ATOM 874 N N . ARG A 1 135 ? 10.971 31.200 16.906 1.00 36.97 114 ARG A N 1
ATOM 875 C CA . ARG A 1 135 ? 10.779 32.521 16.324 1.00 44.06 114 ARG A CA 1
ATOM 876 C C . ARG A 1 135 ? 12.086 33.146 15.841 1.00 37.07 114 ARG A C 1
ATOM 877 O O . ARG A 1 135 ? 12.093 34.309 15.431 1.00 37.79 114 ARG A O 1
ATOM 885 N N . ASP A 1 136 ? 13.182 32.396 15.853 1.00 41.86 115 ASP A N 1
ATOM 886 C CA . ASP A 1 136 ? 14.463 32.885 15.340 1.00 44.88 115 ASP A CA 1
ATOM 887 C C . ASP A 1 136 ? 14.523 32.661 13.820 1.00 43.50 115 ASP A C 1
ATOM 888 O O . ASP A 1 136 ? 14.822 31.560 13.354 1.00 40.23 115 ASP A O 1
ATOM 893 N N . VAL A 1 137 ? 14.276 33.732 13.048 1.00 41.13 116 VAL A N 1
ATOM 894 C CA . VAL A 1 137 ? 14.133 33.625 11.590 1.00 44.44 116 VAL A CA 1
ATOM 895 C C . VAL A 1 137 ? 15.445 33.192 10.932 1.00 47.28 116 VAL A C 1
ATOM 896 O O . VAL A 1 137 ? 15.469 32.317 10.050 1.00 37.59 116 VAL A O 1
ATOM 900 N N . GLU A 1 138 ? 16.554 33.818 11.327 1.00 45.45 117 GLU A N 1
ATOM 901 C CA . GLU A 1 138 ? 17.845 33.417 10.787 1.00 44.69 117 GLU A CA 1
ATOM 902 C C . GLU A 1 138 ? 18.041 31.927 10.968 1.00 43.78 117 GLU A C 1
ATOM 903 O O . GLU A 1 138 ? 18.419 31.214 10.031 1.00 44.17 117 GLU A O 1
ATOM 909 N N . LYS A 1 139 ? 17.754 31.436 12.174 1.00 44.50 118 LYS A N 1
ATOM 910 C CA . LYS A 1 139 ? 17.863 30.009 12.440 1.00 45.52 118 LYS A CA 1
ATOM 911 C C . LYS A 1 139 ? 16.953 29.187 11.518 1.00 42.87 118 LYS A C 1
ATOM 912 O O . LYS A 1 139 ? 17.332 28.102 11.076 1.00 39.66 118 LYS A O 1
ATOM 918 N N . MET A 1 140 ? 15.745 29.693 11.236 1.00 42.00 119 MET A N 1
ATOM 919 C CA . MET A 1 140 ? 14.775 29.022 10.371 1.00 41.29 119 MET A CA 1
ATOM 920 C C . MET A 1 140 ? 15.259 28.981 8.917 1.00 43.77 119 MET A C 1
ATOM 921 O O . MET A 1 140 ? 15.106 27.967 8.217 1.00 38.18 119 MET A O 1
ATOM 926 N N . MET A 1 141 ? 15.766 30.116 8.433 1.00 40.91 120 MET A N 1
ATOM 927 C CA . MET A 1 141 ? 16.419 30.196 7.136 1.00 41.85 120 MET A CA 1
ATOM 928 C C . MET A 1 141 ? 17.548 29.193 7.025 1.00 44.48 120 MET A C 1
ATOM 929 O O . MET A 1 141 ? 17.702 28.541 5.984 1.00 43.72 120 MET A O 1
ATOM 934 N N . ASP A 1 142 ? 18.354 29.064 8.089 1.00 40.70 121 ASP A N 1
ATOM 935 C CA . ASP A 1 142 ? 19.574 28.268 8.047 1.00 41.29 121 ASP A CA 1
ATOM 936 C C . ASP A 1 142 ? 19.333 26.781 8.242 1.00 43.91 121 ASP A C 1
ATOM 937 O O . ASP A 1 142 ? 20.211 25.978 7.929 1.00 49.19 121 ASP A O 1
ATOM 942 N N . GLU A 1 143 ? 18.209 26.390 8.808 1.00 42.71 122 GLU A N 1
ATOM 943 C CA . GLU A 1 143 ? 17.987 24.989 9.126 1.00 43.49 122 GLU A CA 1
ATOM 944 C C . GLU A 1 143 ? 16.770 24.418 8.415 1.00 39.19 122 GLU A C 1
ATOM 945 O O . GLU A 1 143 ? 16.592 23.194 8.403 1.00 39.57 122 GLU A O 1
ATOM 951 N N . VAL A 1 144 ? 15.955 25.254 7.793 1.00 35.59 123 VAL A N 1
ATOM 952 C CA . VAL A 1 144 ? 14.690 24.790 7.245 1.00 37.74 123 VAL A CA 1
ATOM 953 C C . VAL A 1 144 ? 14.544 25.300 5.819 1.00 36.37 123 VAL A C 1
ATOM 954 O O . VAL A 1 144 ? 14.552 24.502 4.878 1.00 40.85 123 VAL A O 1
ATOM 958 N N . TYR A 1 145 ? 14.457 26.628 5.642 1.00 31.68 124 TYR A N 1
ATOM 959 C CA . TYR A 1 145 ? 13.957 27.179 4.385 1.00 36.20 124 TYR A CA 1
ATOM 960 C C . TYR A 1 145 ? 14.982 27.086 3.247 1.00 39.78 124 TYR A C 1
ATOM 961 O O . TYR A 1 145 ? 14.618 26.747 2.118 1.00 34.97 124 TYR A O 1
ATOM 970 N N . LEU A 1 146 ? 16.223 27.491 3.517 1.00 37.46 125 LEU A N 1
ATOM 971 C CA . LEU A 1 146 ? 17.242 27.616 2.445 1.00 41.03 125 LEU A CA 1
ATOM 972 C C . LEU A 1 146 ? 18.313 26.536 2.527 1.00 40.25 125 LEU A C 1
ATOM 973 O O . LEU A 1 146 ? 19.360 26.720 1.920 1.00 48.64 125 LEU A O 1
ATOM 978 N N . CYS A 1 147 ? 18.021 25.442 3.210 1.00 39.87 126 CYS A N 1
ATOM 979 C CA . CYS A 1 147 ? 18.969 24.317 3.285 1.00 42.03 126 CYS A CA 1
ATOM 980 C C . CYS A 1 147 ? 19.167 23.723 1.881 1.00 42.83 126 CYS A C 1
ATOM 981 O O . CYS A 1 147 ? 18.221 23.716 1.102 1.00 44.94 126 CYS A O 1
ATOM 984 N N . GLU A 1 148 ? 20.369 23.243 1.583 1.00 44.40 127 GLU A N 1
ATOM 985 C CA . GLU A 1 148 ? 20.669 22.634 0.266 1.00 42.45 127 GLU A CA 1
ATOM 986 C C . GLU A 1 148 ? 20.979 21.151 0.417 1.00 37.80 127 GLU A C 1
ATOM 987 O O . GLU A 1 148 ? 21.778 20.810 1.285 1.00 38.23 127 GLU A O 1
ATOM 993 N N . TYR A 1 149 ? 20.342 20.316 -0.393 1.00 37.53 128 TYR A N 1
ATOM 994 C CA . TYR A 1 149 ? 20.607 18.882 -0.413 1.00 39.16 128 TYR A CA 1
ATOM 995 C C . TYR A 1 149 ? 20.642 18.405 -1.859 1.00 41.87 128 TYR A C 1
ATOM 996 O O . TYR A 1 149 ? 19.741 18.732 -2.637 1.00 35.04 128 TYR A O 1
ATOM 1005 N N . GLU A 1 150 ? 21.644 17.611 -2.201 1.00 39.08 129 GLU A N 1
ATOM 1006 C CA . GLU A 1 150 ? 21.676 16.980 -3.508 1.00 39.32 129 GLU A CA 1
ATOM 1007 C C . GLU A 1 150 ? 22.270 15.605 -3.328 1.00 40.29 129 GLU A C 1
ATOM 1008 O O . GLU A 1 150 ? 22.758 15.262 -2.246 1.00 36.52 129 GLU A O 1
ATOM 1014 N N . GLY A 1 151 ? 22.193 14.814 -4.392 1.00 36.90 130 GLY A N 1
ATOM 1015 C CA . GLY A 1 151 ? 22.879 13.545 -4.438 1.00 34.93 130 GLY A CA 1
ATOM 1016 C C . GLY A 1 151 ? 22.085 12.348 -3.965 1.00 44.01 130 GLY A C 1
ATOM 1017 O O . GLY A 1 151 ? 22.636 11.238 -3.954 1.00 46.32 130 GLY A O 1
ATOM 1018 N N . GLY A 1 152 ? 20.817 12.531 -3.569 1.00 39.36 131 GLY A N 1
ATOM 1019 C CA . GLY A 1 152 ? 19.992 11.436 -3.088 1.00 36.38 131 GLY A CA 1
ATOM 1020 C C . GLY A 1 152 ? 18.541 11.513 -3.544 1.00 36.27 131 GLY A C 1
ATOM 1021 O O . GLY A 1 152 ? 18.221 12.159 -4.552 1.00 35.37 131 GLY A O 1
ATOM 1022 N N . LEU A 1 153 ? 17.648 10.905 -2.763 1.00 35.27 132 LEU A N 1
ATOM 1023 C CA . LEU A 1 153 ? 16.238 10.808 -3.115 1.00 35.36 132 LEU A CA 1
ATOM 1024 C C . LEU A 1 153 ? 15.458 12.102 -2.967 1.00 34.39 132 LEU A C 1
ATOM 1025 O O . LEU A 1 153 ? 14.347 12.178 -3.490 1.00 35.36 132 LEU A O 1
ATOM 1030 N N . PHE A 1 154 ? 15.937 13.090 -2.202 1.00 38.26 133 PHE A N 1
ATOM 1031 C CA . PHE A 1 154 ? 15.118 14.285 -1.964 1.00 34.82 133 PHE A CA 1
ATOM 1032 C C . PHE A 1 154 ? 15.998 15.522 -2.008 1.00 38.00 133 PHE A C 1
ATOM 1033 O O . PHE A 1 154 ? 16.541 15.930 -0.981 1.00 36.10 133 PHE A O 1
ATOM 1041 N N . ASN A 1 155 ? 16.098 16.139 -3.174 1.00 34.58 134 ASN A N 1
ATOM 1042 C CA . ASN A 1 155 ? 16.835 17.392 -3.252 1.00 36.08 134 ASN A CA 1
ATOM 1043 C C . ASN A 1 155 ? 16.172 18.472 -2.392 1.00 36.14 134 ASN A C 1
ATOM 1044 O O . ASN A 1 155 ? 14.955 18.460 -2.171 1.00 35.60 134 ASN A O 1
ATOM 1049 N N . GLY A 1 156 ? 16.971 19.445 -1.969 1.00 38.88 135 GLY A N 1
ATOM 1050 C CA . GLY A 1 156 ? 16.460 20.584 -1.208 1.00 38.96 135 GLY A CA 1
ATOM 1051 C C . GLY A 1 156 ? 16.956 21.907 -1.757 1.00 44.31 135 GLY A C 1
ATOM 1052 O O . GLY A 1 156 ? 18.018 21.978 -2.377 1.00 43.93 135 GLY A O 1
ATOM 1053 N N . GLY A 1 157 ? 16.167 22.960 -1.538 1.00 42.34 136 GLY A N 1
ATOM 1054 C CA . GLY A 1 157 ? 16.588 24.286 -1.972 1.00 44.74 136 GLY A CA 1
ATOM 1055 C C . GLY A 1 157 ? 16.707 24.436 -3.494 1.00 46.68 136 GLY A C 1
ATOM 1056 O O . GLY A 1 157 ? 15.863 23.959 -4.269 1.00 42.01 136 GLY A O 1
ATOM 1057 N N . ALA A 1 158 ? 17.737 25.153 -3.930 1.00 45.02 137 ALA A N 1
ATOM 1058 C CA . ALA A 1 158 ? 17.822 25.456 -5.359 1.00 46.96 137 ALA A CA 1
ATOM 1059 C C . ALA A 1 158 ? 17.970 24.184 -6.181 1.00 42.35 137 ALA A C 1
ATOM 1060 O O . ALA A 1 158 ? 17.509 24.140 -7.321 1.00 44.78 137 ALA A O 1
ATOM 1062 N N . ALA A 1 159 ? 18.602 23.157 -5.613 1.00 44.97 138 ALA A N 1
ATOM 1063 C CA . ALA A 1 159 ? 18.728 21.879 -6.316 1.00 45.26 138 ALA A CA 1
ATOM 1064 C C . ALA A 1 159 ? 17.374 21.218 -6.542 1.00 44.68 138 ALA A C 1
ATOM 1065 O O . ALA A 1 159 ? 17.193 20.521 -7.539 1.00 45.85 138 ALA A O 1
ATOM 1067 N N . GLN A 1 160 ? 16.401 21.417 -5.644 1.00 39.49 139 GLN A N 1
ATOM 1068 C CA . GLN A 1 160 ? 15.074 20.875 -5.949 1.00 42.67 139 GLN A CA 1
ATOM 1069 C C . GLN A 1 160 ? 14.422 21.652 -7.090 1.00 40.53 139 GLN A C 1
ATOM 1070 O O . GLN A 1 160 ? 13.632 21.093 -7.859 1.00 42.79 139 GLN A O 1
ATOM 1076 N N . MET A 1 161 ? 14.765 22.927 -7.234 1.00 37.91 140 MET A N 1
ATOM 1077 C CA . MET A 1 161 ? 14.255 23.713 -8.347 1.00 43.03 140 MET A CA 1
ATOM 1078 C C . MET A 1 161 ? 14.973 23.358 -9.649 1.00 45.98 140 MET A C 1
ATOM 1079 O O . MET A 1 161 ? 14.351 23.306 -10.713 1.00 39.15 140 MET A O 1
ATOM 1084 N N . GLU A 1 162 ? 16.284 23.112 -9.584 1.00 43.60 141 GLU A N 1
ATOM 1085 C CA . GLU A 1 162 ? 17.036 22.940 -10.820 1.00 47.92 141 GLU A CA 1
ATOM 1086 C C . GLU A 1 162 ? 16.981 21.500 -11.311 1.00 41.34 141 GLU A C 1
ATOM 1087 O O . GLU A 1 162 ? 17.016 21.267 -12.517 1.00 41.08 141 GLU A O 1
ATOM 1093 N N . ARG A 1 163 ? 16.887 20.531 -10.404 1.00 40.00 142 ARG A N 1
ATOM 1094 C CA . ARG A 1 163 ? 16.712 19.127 -10.770 1.00 39.09 142 ARG A CA 1
ATOM 1095 C C . ARG A 1 163 ? 15.658 18.521 -9.850 1.00 38.32 142 ARG A C 1
ATOM 1096 O O . ARG A 1 163 ? 15.969 17.782 -8.907 1.00 38.39 142 ARG A O 1
ATOM 1104 N N . PRO A 1 164 ? 14.383 18.807 -10.109 1.00 38.02 143 PRO A N 1
ATOM 1105 C CA . PRO A 1 164 ? 13.316 18.213 -9.298 1.00 32.79 143 PRO A CA 1
ATOM 1106 C C . PRO A 1 164 ? 13.370 16.693 -9.313 1.00 38.42 143 PRO A C 1
ATOM 1107 O O . PRO A 1 164 ? 13.470 16.049 -10.372 1.00 36.61 143 PRO A O 1
ATOM 1111 N N . ASN A 1 165 ? 13.293 16.126 -8.119 1.00 33.17 144 ASN A N 1
ATOM 1112 C CA . ASN A 1 165 ? 13.348 14.682 -7.968 1.00 33.72 144 ASN A CA 1
ATOM 1113 C C . ASN A 1 165 ? 12.450 14.184 -6.837 1.00 32.33 144 ASN A C 1
ATOM 1114 O O . ASN A 1 165 ? 12.507 12.990 -6.522 1.00 37.52 144 ASN A O 1
ATOM 1119 N N . ALA A 1 166 ? 11.643 15.038 -6.200 1.00 34.17 145 ALA A N 1
ATOM 1120 C CA . ALA A 1 166 ? 10.676 14.614 -5.191 1.00 31.79 145 ALA A CA 1
ATOM 1121 C C . ALA A 1 166 ? 9.363 15.340 -5.446 1.00 30.38 145 ALA A C 1
ATOM 1122 O O . ALA A 1 166 ? 9.346 16.516 -5.819 1.00 32.80 145 ALA A O 1
ATOM 1124 N N . PHE A 1 167 ? 8.264 14.631 -5.259 1.00 29.69 146 PHE A N 1
ATOM 1125 C CA . PHE A 1 167 ? 6.960 15.089 -5.737 1.00 35.98 146 PHE A CA 1
ATOM 1126 C C . PHE A 1 167 ? 5.944 14.683 -4.672 1.00 36.14 146 PHE A C 1
ATOM 1127 O O . PHE A 1 167 ? 5.503 13.529 -4.618 1.00 34.39 146 PHE A O 1
ATOM 1135 N N . ILE A 1 168 ? 5.624 15.623 -3.791 1.00 31.08 147 ILE A N 1
ATOM 1136 C CA . ILE A 1 168 ? 4.535 15.413 -2.862 1.00 31.90 147 ILE A CA 1
ATOM 1137 C C . ILE A 1 168 ? 3.234 15.379 -3.633 1.00 30.73 147 ILE A C 1
ATOM 1138 O O . ILE A 1 168 ? 3.026 16.155 -4.584 1.00 33.24 147 ILE A O 1
ATOM 1143 N N . ILE A 1 169 ? 2.345 14.475 -3.228 1.00 34.10 148 ILE A N 1
ATOM 1144 C CA . ILE A 1 169 ? 1.074 14.279 -3.918 1.00 32.89 148 ILE A CA 1
ATOM 1145 C C . ILE A 1 169 ? 0.156 13.555 -2.943 1.00 36.80 148 ILE A C 1
ATOM 1146 O O . ILE A 1 169 ? 0.617 12.943 -1.969 1.00 34.16 148 ILE A O 1
ATOM 1151 N N . GLN A 1 170 ? -1.161 13.632 -3.186 1.00 34.30 149 GLN A N 1
ATOM 1152 C CA . GLN A 1 170 ? -2.098 13.310 -2.104 1.00 34.75 149 GLN A CA 1
ATOM 1153 C C . GLN A 1 170 ? -2.184 11.806 -1.792 1.00 35.03 149 GLN A C 1
ATOM 1154 O O . GLN A 1 170 ? -2.459 11.451 -0.635 1.00 37.13 149 GLN A O 1
ATOM 1160 N N . GLN A 1 171 ? -1.946 10.919 -2.764 1.00 35.79 150 GLN A N 1
ATOM 1161 C CA . GLN A 1 171 ? -1.894 9.486 -2.463 1.00 35.15 150 GLN A CA 1
ATOM 1162 C C . GLN A 1 171 ? -1.078 8.715 -3.495 1.00 34.09 150 GLN A C 1
ATOM 1163 O O . GLN A 1 171 ? -0.607 9.266 -4.491 1.00 30.52 150 GLN A O 1
ATOM 1169 N N . GLY A 1 172 ? -0.940 7.414 -3.226 1.00 37.63 151 GLY A N 1
ATOM 1170 C CA . GLY A 1 172 ? -0.046 6.544 -3.991 1.00 35.10 151 GLY A CA 1
ATOM 1171 C C . GLY A 1 172 ? -0.444 6.326 -5.444 1.00 35.32 151 GLY A C 1
ATOM 1172 O O . GLY A 1 172 ? 0.432 6.172 -6.303 1.00 44.20 151 GLY A O 1
ATOM 1173 N N . ARG A 1 173 ? -1.737 6.287 -5.751 1.00 36.62 152 ARG A N 1
ATOM 1174 C CA . ARG A 1 173 ? -2.090 6.040 -7.157 1.00 40.65 152 ARG A CA 1
ATOM 1175 C C . ARG A 1 173 ? -1.822 7.282 -8.000 1.00 40.38 152 ARG A C 1
ATOM 1176 O O . ARG A 1 173 ? -1.615 7.190 -9.224 1.00 39.12 152 ARG A O 1
ATOM 1184 N N . ALA A 1 174 ? -1.846 8.439 -7.355 1.00 34.30 153 ALA A N 1
ATOM 1185 C CA . ALA A 1 174 ? -1.501 9.672 -8.035 1.00 32.94 153 ALA A CA 1
ATOM 1186 C C . ALA A 1 174 ? 0.002 9.759 -8.267 1.00 35.31 153 ALA A C 1
ATOM 1187 O O . ALA A 1 174 ? 0.454 10.293 -9.291 1.00 34.58 153 ALA A O 1
ATOM 1189 N N . ALA A 1 175 ? 0.787 9.235 -7.328 1.00 34.99 154 ALA A N 1
ATOM 1190 C CA . ALA A 1 175 ? 2.223 9.151 -7.545 1.00 37.68 154 ALA A CA 1
ATOM 1191 C C . ALA A 1 175 ? 2.542 8.250 -8.748 1.00 36.38 154 ALA A C 1
ATOM 1192 O O . ALA A 1 175 ? 3.253 8.650 -9.672 1.00 37.07 154 ALA A O 1
ATOM 1194 N N . GLU A 1 176 ? 1.990 7.035 -8.762 1.00 37.73 155 GLU A N 1
ATOM 1195 C CA . GLU A 1 176 ? 2.354 6.070 -9.796 1.00 42.37 155 GLU A CA 1
ATOM 1196 C C . GLU A 1 176 ? 1.813 6.500 -11.151 1.00 40.73 155 GLU A C 1
ATOM 1197 O O . GLU A 1 176 ? 2.471 6.298 -12.173 1.00 39.86 155 GLU A O 1
ATOM 1203 N N . SER A 1 177 ? 0.618 7.089 -11.161 1.00 37.31 156 SER A N 1
ATOM 1204 C CA . SER A 1 177 ? 0.020 7.610 -12.381 1.00 37.71 156 SER A CA 1
ATOM 1205 C C . SER A 1 177 ? 0.849 8.719 -12.987 1.00 43.47 156 SER A C 1
ATOM 1206 O O . SER A 1 177 ? 1.034 8.771 -14.216 1.00 40.49 156 SER A O 1
ATOM 1209 N N . VAL A 1 178 ? 1.318 9.643 -12.138 1.00 36.83 157 VAL A N 1
ATOM 1210 C CA . VAL A 1 178 ? 2.183 10.712 -12.610 1.00 36.97 157 VAL A CA 1
ATOM 1211 C C . VAL A 1 178 ? 3.484 10.143 -13.159 1.00 37.50 157 VAL A C 1
ATOM 1212 O O . VAL A 1 178 ? 4.055 10.681 -14.121 1.00 37.03 157 VAL A O 1
ATOM 1216 N N . LEU A 1 179 ? 4.009 9.096 -12.512 1.00 37.75 158 LEU A N 1
ATOM 1217 C CA . LEU A 1 179 ? 5.249 8.483 -12.982 1.00 39.12 158 LEU A CA 1
ATOM 1218 C C . LEU A 1 179 ? 5.025 7.735 -14.293 1.00 41.61 158 LEU A C 1
ATOM 1219 O O . LEU A 1 179 ? 5.852 7.812 -15.213 1.00 41.60 158 LEU A O 1
ATOM 1224 N N . MET A 1 180 ? 3.894 7.034 -14.400 1.00 42.23 159 MET A N 1
ATOM 1225 C CA . MET A 1 180 ? 3.623 6.171 -15.548 1.00 46.11 159 MET A CA 1
ATOM 1226 C C . MET A 1 180 ? 3.197 6.954 -16.793 1.00 45.53 159 MET A C 1
ATOM 1227 O O . MET A 1 180 ? 3.547 6.569 -17.908 1.00 48.23 159 MET A O 1
ATOM 1232 N N . GLU A 1 181 ? 2.439 8.038 -16.647 1.00 38.54 160 GLU A N 1
ATOM 1233 C CA . GLU A 1 181 ? 2.157 8.866 -17.814 1.00 41.25 160 GLU A CA 1
ATOM 1234 C C . GLU A 1 181 ? 3.431 9.456 -18.390 1.00 44.89 160 GLU A C 1
ATOM 1235 O O . GLU A 1 181 ? 3.578 9.568 -19.614 1.00 45.55 160 GLU A O 1
ATOM 1241 N N . ILE A 1 182 ? 4.361 9.866 -17.531 1.00 45.28 161 ILE A N 1
ATOM 1242 C CA . ILE A 1 182 ? 5.606 10.421 -18.040 1.00 44.57 161 ILE A CA 1
ATOM 1243 C C . ILE A 1 182 ? 6.388 9.353 -18.773 1.00 41.39 161 ILE A C 1
ATOM 1244 O O . ILE A 1 182 ? 6.997 9.618 -19.804 1.00 40.52 161 ILE A O 1
ATOM 1249 N N . VAL A 1 183 ? 6.433 8.152 -18.209 1.00 43.10 162 VAL A N 1
ATOM 1250 C CA . VAL A 1 183 ? 7.198 7.069 -18.805 1.00 44.14 162 VAL A CA 1
ATOM 1251 C C . VAL A 1 183 ? 6.610 6.702 -20.165 1.00 46.11 162 VAL A C 1
ATOM 1252 O O . VAL A 1 183 ? 7.339 6.620 -21.160 1.00 37.38 162 VAL A O 1
ATOM 1256 N N . ARG A 1 184 ? 5.272 6.566 -20.236 1.00 44.86 163 ARG A N 1
ATOM 1257 C CA . ARG A 1 184 ? 4.575 6.313 -21.501 1.00 41.59 163 ARG A CA 1
ATOM 1258 C C . ARG A 1 184 ? 4.957 7.335 -22.560 1.00 44.76 163 ARG A C 1
ATOM 1259 O O . ARG A 1 184 ? 5.463 6.986 -23.631 1.00 45.93 163 ARG A O 1
ATOM 1261 N N . ASN A 1 185 ? 4.709 8.611 -22.273 1.00 41.36 164 ASN A N 1
ATOM 1262 C CA . ASN A 1 185 ? 5.042 9.682 -23.200 1.00 43.16 164 ASN A CA 1
ATOM 1263 C C . ASN A 1 185 ? 6.455 9.530 -23.759 1.00 49.95 164 ASN A C 1
ATOM 1264 O O . ASN A 1 185 ? 6.650 9.590 -24.976 1.00 40.67 164 ASN A O 1
ATOM 1269 N N . ILE A 1 186 ? 7.456 9.320 -22.892 1.00 46.51 165 ILE A N 1
ATOM 1270 C CA . ILE A 1 186 ? 8.839 9.223 -23.375 1.00 47.15 165 ILE A CA 1
ATOM 1271 C C . ILE A 1 186 ? 9.041 7.953 -24.216 1.00 47.82 165 ILE A C 1
ATOM 1272 O O . ILE A 1 186 ? 9.617 8.003 -25.306 1.00 44.76 165 ILE A O 1
ATOM 1277 N N . LEU A 1 187 ? 8.564 6.799 -23.727 1.00 47.49 166 LEU A N 1
ATOM 1278 C CA . LEU A 1 187 ? 8.686 5.541 -24.471 1.00 46.87 166 LEU A CA 1
ATOM 1279 C C . LEU A 1 187 ? 7.949 5.566 -25.820 1.00 51.46 166 LEU A C 1
ATOM 1280 O O . LEU A 1 187 ? 8.404 4.935 -26.782 1.00 52.05 166 LEU A O 1
ATOM 1285 N N . ALA A 1 188 ? 6.808 6.265 -25.907 1.00 47.62 167 ALA A N 1
ATOM 1286 C CA . ALA A 1 188 ? 6.047 6.339 -27.153 1.00 45.86 167 ALA A CA 1
ATOM 1287 C C . ALA A 1 188 ? 6.747 7.208 -28.186 1.00 54.05 167 ALA A C 1
ATOM 1288 O O . ALA A 1 188 ? 6.722 6.894 -29.386 1.00 50.68 167 ALA A O 1
ATOM 1290 N N . LYS A 1 189 ? 7.350 8.325 -27.751 1.00 51.89 168 LYS A N 1
ATOM 1291 C CA . LYS A 1 189 ? 8.085 9.165 -28.686 1.00 49.48 168 LYS A CA 1
ATOM 1292 C C . LYS A 1 189 ? 9.417 8.545 -29.077 1.00 53.47 168 LYS A C 1
ATOM 1293 O O . LYS A 1 189 ? 9.932 8.860 -30.158 1.00 60.52 168 LYS A O 1
ATOM 1295 N N . ARG A 1 190 ? 9.974 7.649 -28.248 1.00 49.97 169 ARG A N 1
ATOM 1296 C CA . ARG A 1 190 ? 11.247 7.016 -28.590 1.00 54.55 169 ARG A CA 1
ATOM 1297 C C . ARG A 1 190 ? 11.082 5.695 -29.342 1.00 57.96 169 ARG A C 1
ATOM 1298 O O . ARG A 1 190 ? 11.825 5.433 -30.296 1.00 56.24 169 ARG A O 1
ATOM 1306 N N . HIS A 1 191 ? 10.158 4.833 -28.929 1.00 54.03 170 HIS A N 1
ATOM 1307 C CA . HIS A 1 191 ? 10.000 3.518 -29.550 1.00 55.56 170 HIS A CA 1
ATOM 1308 C C . HIS A 1 191 ? 8.535 3.277 -29.882 1.00 50.95 170 HIS A C 1
ATOM 1309 O O . HIS A 1 191 ? 7.891 2.396 -29.303 1.00 55.45 170 HIS A O 1
ATOM 1316 N N . PRO A 1 192 ? 7.985 4.026 -30.834 1.00 51.36 171 PRO A N 1
ATOM 1317 C CA . PRO A 1 192 ? 6.586 3.802 -31.220 1.00 54.97 171 PRO A CA 1
ATOM 1318 C C . PRO A 1 192 ? 6.432 2.388 -31.758 1.00 58.05 171 PRO A C 1
ATOM 1319 O O . PRO A 1 192 ? 7.358 1.820 -32.338 1.00 49.69 171 PRO A O 1
ATOM 1323 N N . GLY A 1 193 ? 5.268 1.797 -31.519 1.00 61.42 172 GLY A N 1
ATOM 1324 C CA . GLY A 1 193 ? 5.068 0.416 -31.916 1.00 60.63 172 GLY A CA 1
ATOM 1325 C C . GLY A 1 193 ? 5.673 -0.629 -30.998 1.00 63.42 172 GLY A C 1
ATOM 1326 O O . GLY A 1 193 ? 5.509 -1.831 -31.255 1.00 62.73 172 GLY A O 1
ATOM 1327 N N . LYS A 1 194 ? 6.348 -0.231 -29.928 1.00 61.32 173 LYS A N 1
ATOM 1328 C CA . LYS A 1 194 ? 6.921 -1.200 -29.009 1.00 56.08 173 LYS A CA 1
ATOM 1329 C C . LYS A 1 194 ? 5.964 -1.437 -27.844 1.00 58.46 173 LYS A C 1
ATOM 1330 O O . LYS A 1 194 ? 5.432 -0.484 -27.265 1.00 64.47 173 LYS A O 1
ATOM 1332 N N . LYS A 1 195 ? 5.728 -2.707 -27.525 1.00 55.89 174 LYS A N 1
ATOM 1333 C CA . LYS A 1 195 ? 4.964 -3.099 -26.350 1.00 58.86 174 LYS A CA 1
ATOM 1334 C C . LYS A 1 195 ? 5.954 -3.539 -25.271 1.00 61.30 174 LYS A C 1
ATOM 1335 O O . LYS A 1 195 ? 6.800 -4.407 -25.516 1.00 62.12 174 LYS A O 1
ATOM 1337 N N . PHE A 1 196 ? 5.867 -2.928 -24.088 1.00 63.69 175 PHE A N 1
ATOM 1338 C CA . PHE A 1 196 ? 6.855 -3.136 -23.037 1.00 54.61 175 PHE A CA 1
ATOM 1339 C C . PHE A 1 196 ? 6.310 -3.986 -21.898 1.00 56.02 175 PHE A C 1
ATOM 1340 O O . PHE A 1 196 ? 5.118 -3.944 -21.577 1.00 53.65 175 PHE A O 1
ATOM 1348 N N . THR A 1 197 ? 7.219 -4.731 -21.269 1.00 57.23 176 THR A N 1
ATOM 1349 C CA . THR A 1 197 ? 6.918 -5.574 -20.119 1.00 55.52 176 THR A CA 1
ATOM 1350 C C . THR A 1 197 ? 7.509 -4.978 -18.845 1.00 50.25 176 THR A C 1
ATOM 1351 O O . THR A 1 197 ? 8.723 -4.750 -18.768 1.00 50.62 176 THR A O 1
ATOM 1355 N N . ILE A 1 198 ? 6.662 -4.785 -17.834 1.00 47.33 177 ILE A N 1
ATOM 1356 C CA . ILE A 1 198 ? 7.094 -4.303 -16.522 1.00 48.16 177 ILE A CA 1
ATOM 1357 C C . ILE A 1 198 ? 6.948 -5.400 -15.474 1.00 47.37 177 ILE A C 1
ATOM 1358 O O . ILE A 1 198 ? 5.831 -5.674 -14.995 1.00 45.51 177 ILE A O 1
ATOM 1363 N N . PRO A 1 199 ? 8.041 -6.047 -15.088 1.00 44.18 178 PRO A N 1
ATOM 1364 C CA . PRO A 1 199 ? 7.970 -7.093 -14.059 1.00 44.12 178 PRO A CA 1
ATOM 1365 C C . PRO A 1 199 ? 7.974 -6.513 -12.646 1.00 46.01 178 PRO A C 1
ATOM 1366 O O . PRO A 1 199 ? 8.419 -5.390 -12.413 1.00 44.79 178 PRO A O 1
ATOM 1370 N N . SER A 1 200 ? 7.466 -7.310 -11.708 1.00 48.12 179 SER A N 1
ATOM 1371 C CA . SER A 1 200 ? 7.442 -6.957 -10.292 1.00 49.70 179 SER A CA 1
ATOM 1372 C C . SER A 1 200 ? 7.255 -8.223 -9.488 1.00 48.87 179 SER A C 1
ATOM 1373 O O . SER A 1 200 ? 6.889 -9.265 -10.040 1.00 52.30 179 SER A O 1
ATOM 1376 N N . ASN A 1 201 ? 7.477 -8.128 -8.171 1.00 49.83 180 ASN A N 1
ATOM 1377 C CA . ASN A 1 201 ? 7.147 -9.290 -7.346 1.00 45.75 180 ASN A CA 1
ATOM 1378 C C . ASN A 1 201 ? 5.637 -9.377 -7.137 1.00 52.32 180 ASN A C 1
ATOM 1379 O O . ASN A 1 201 ? 5.112 -10.466 -6.850 1.00 45.24 180 ASN A O 1
ATOM 1384 N N . GLY A 1 202 ? 4.944 -8.260 -7.342 1.00 48.06 181 GLY A N 1
ATOM 1385 C CA . GLY A 1 202 ? 3.513 -8.147 -7.146 1.00 53.65 181 GLY A CA 1
ATOM 1386 C C . GLY A 1 202 ? 3.003 -6.733 -7.427 1.00 56.64 181 GLY A C 1
ATOM 1387 O O . GLY A 1 202 ? 3.216 -5.807 -6.631 1.00 56.72 181 GLY A O 1
ATOM 1388 N N . HIS A 1 203 ? 2.364 -6.564 -8.577 1.00 58.03 182 HIS A N 1
ATOM 1389 C CA . HIS A 1 203 ? 1.644 -5.347 -8.919 1.00 58.60 182 HIS A CA 1
ATOM 1390 C C . HIS A 1 203 ? 0.245 -5.433 -8.315 1.00 59.57 182 HIS A C 1
ATOM 1391 O O . HIS A 1 203 ? -0.443 -6.435 -8.509 1.00 62.02 182 HIS A O 1
ATOM 1398 N N . PHE A 1 204 ? -0.170 -4.399 -7.598 1.00 60.06 183 PHE A N 1
ATOM 1399 C CA . PHE A 1 204 ? -1.486 -4.411 -6.973 1.00 60.63 183 PHE A CA 1
ATOM 1400 C C . PHE A 1 204 ? -2.516 -3.772 -7.905 1.00 60.61 183 PHE A C 1
ATOM 1401 O O . PHE A 1 204 ? -2.168 -3.186 -8.939 1.00 60.11 183 PHE A O 1
ATOM 1403 N N . ASP A 1 205 ? -3.793 -3.901 -7.531 1.00 56.97 184 ASP A N 1
ATOM 1404 C CA . ASP A 1 205 ? -4.874 -3.569 -8.469 1.00 59.66 184 ASP A CA 1
ATOM 1405 C C . ASP A 1 205 ? -4.683 -2.191 -9.121 1.00 58.43 184 ASP A C 1
ATOM 1406 O O . ASP A 1 205 ? -4.889 -2.036 -10.329 1.00 56.71 184 ASP A O 1
ATOM 1411 N N . THR A 1 206 ? -4.260 -1.198 -8.341 1.00 57.31 185 THR A N 1
ATOM 1412 C CA . THR A 1 206 ? -4.128 0.161 -8.876 1.00 59.12 185 THR A CA 1
ATOM 1413 C C . THR A 1 206 ? -2.936 0.269 -9.814 1.00 61.97 185 THR A C 1
ATOM 1414 O O . THR A 1 206 ? -3.067 0.752 -10.949 1.00 60.14 185 THR A O 1
ATOM 1418 N N . THR A 1 207 ? -1.775 -0.220 -9.367 1.00 61.91 186 THR A N 1
ATOM 1419 C CA . THR A 1 207 ? -0.564 -0.165 -10.193 1.00 59.10 186 THR A CA 1
ATOM 1420 C C . THR A 1 207 ? -0.744 -0.957 -11.486 1.00 57.73 186 THR A C 1
ATOM 1421 O O . THR A 1 207 ? -0.538 -0.443 -12.592 1.00 58.09 186 THR A O 1
ATOM 1425 N N . GLU A 1 208 ? -1.125 -2.223 -11.352 1.00 57.61 187 GLU A N 1
ATOM 1426 C CA . GLU A 1 208 ? -1.391 -3.056 -12.521 1.00 60.16 187 GLU A CA 1
ATOM 1427 C C . GLU A 1 208 ? -2.372 -2.367 -13.476 1.00 60.77 187 GLU A C 1
ATOM 1428 O O . GLU A 1 208 ? -2.070 -2.178 -14.666 1.00 54.00 187 GLU A O 1
ATOM 1430 N N . GLY A 1 209 ? -3.542 -1.967 -12.966 1.00 59.87 188 GLY A N 1
ATOM 1431 C CA . GLY A 1 209 ? -4.532 -1.334 -13.828 1.00 54.82 188 GLY A CA 1
ATOM 1432 C C . GLY A 1 209 ? -3.998 -0.105 -14.539 1.00 60.00 188 GLY A C 1
ATOM 1433 O O . GLY A 1 209 ? -4.282 0.110 -15.723 1.00 61.95 188 GLY A O 1
ATOM 1434 N N . ASN A 1 210 ? -3.206 0.716 -13.828 1.00 59.84 189 ASN A N 1
ATOM 1435 C CA . ASN A 1 210 ? -2.582 1.880 -14.456 1.00 57.77 189 ASN A CA 1
ATOM 1436 C C . ASN A 1 210 ? -1.533 1.475 -15.485 1.00 54.80 189 ASN A C 1
ATOM 1437 O O . ASN A 1 210 ? -1.356 2.167 -16.491 1.00 50.42 189 ASN A O 1
ATOM 1442 N N . ILE A 1 211 ? -0.822 0.374 -15.249 1.00 57.11 190 ILE A N 1
ATOM 1443 C CA . ILE A 1 211 ? 0.158 -0.082 -16.229 1.00 58.50 190 ILE A CA 1
ATOM 1444 C C . ILE A 1 211 ? -0.543 -0.500 -17.513 1.00 55.02 190 ILE A C 1
ATOM 1445 O O . ILE A 1 211 ? -0.078 -0.185 -18.615 1.00 54.16 190 ILE A O 1
ATOM 1450 N N . LYS A 1 212 ? -1.695 -1.176 -17.389 1.00 55.78 191 LYS A N 1
ATOM 1451 C CA . LYS A 1 212 ? -2.410 -1.665 -18.569 1.00 56.94 191 LYS A CA 1
ATOM 1452 C C . LYS A 1 212 ? -3.099 -0.536 -19.324 1.00 58.76 191 LYS A C 1
ATOM 1453 O O . LYS A 1 212 ? -3.119 -0.539 -20.560 1.00 58.31 191 LYS A O 1
ATOM 1459 N N . GLN A 1 213 ? -3.687 0.432 -18.616 1.00 56.25 192 GLN A N 1
ATOM 1460 C CA . GLN A 1 213 ? -4.200 1.586 -19.356 1.00 56.67 192 GLN A CA 1
ATOM 1461 C C . GLN A 1 213 ? -3.079 2.437 -19.935 1.00 54.13 192 GLN A C 1
ATOM 1462 O O . GLN A 1 213 ? -3.355 3.355 -20.710 1.00 57.68 192 GLN A O 1
ATOM 1468 N N . MET A 1 214 ? -1.833 2.170 -19.555 1.00 57.24 193 MET A N 1
ATOM 1469 C CA . MET A 1 214 ? -0.688 2.795 -20.195 1.00 59.03 193 MET A CA 1
ATOM 1470 C C . MET A 1 214 ? -0.250 2.047 -21.451 1.00 62.08 193 MET A C 1
ATOM 1471 O O . MET A 1 214 ? 0.517 2.597 -22.249 1.00 62.81 193 MET A O 1
ATOM 1473 N N . GLY A 1 215 ? -0.724 0.819 -21.645 1.00 60.81 194 GLY A N 1
ATOM 1474 C CA . GLY A 1 215 ? -0.312 0.024 -22.789 1.00 60.22 194 GLY A CA 1
ATOM 1475 C C . GLY A 1 215 ? 0.987 -0.732 -22.606 1.00 64.31 194 GLY A C 1
ATOM 1476 O O . GLY A 1 215 ? 1.799 -0.789 -23.542 1.00 64.62 194 GLY A O 1
ATOM 1477 N N . SER A 1 216 ? 1.216 -1.300 -21.416 1.00 59.06 195 SER A N 1
ATOM 1478 C CA . SER A 1 216 ? 2.360 -2.153 -21.118 1.00 56.72 195 SER A CA 1
ATOM 1479 C C . SER A 1 216 ? 1.837 -3.391 -20.401 1.00 53.79 195 SER A C 1
ATOM 1480 O O . SER A 1 216 ? 0.673 -3.433 -20.004 1.00 60.74 195 SER A O 1
ATOM 1483 N N . ILE A 1 217 ? 2.688 -4.400 -20.216 1.00 51.36 196 ILE A N 1
ATOM 1484 C CA . ILE A 1 217 ? 2.248 -5.716 -19.755 1.00 54.63 196 ILE A CA 1
ATOM 1485 C C . ILE A 1 217 ? 2.749 -5.936 -18.329 1.00 52.06 196 ILE A C 1
ATOM 1486 O O . ILE A 1 217 ? 3.951 -6.175 -18.131 1.00 52.10 196 ILE A O 1
ATOM 1491 N N . PRO A 1 218 ? 1.873 -5.947 -17.321 1.00 51.86 197 PRO A N 1
ATOM 1492 C CA . PRO A 1 218 ? 2.328 -6.232 -15.955 1.00 55.07 197 PRO A CA 1
ATOM 1493 C C . PRO A 1 218 ? 2.516 -7.723 -15.738 1.00 54.14 197 PRO A C 1
ATOM 1494 O O . PRO A 1 218 ? 1.766 -8.547 -16.269 1.00 56.29 197 PRO A O 1
ATOM 1498 N N . ARG A 1 219 ? 3.545 -8.063 -14.957 1.00 55.97 198 ARG A N 1
ATOM 1499 C CA . ARG A 1 219 ? 3.828 -9.440 -14.564 1.00 60.63 198 ARG A CA 1
ATOM 1500 C C . ARG A 1 219 ? 4.302 -9.487 -13.119 1.00 57.91 198 ARG A C 1
ATOM 1501 O O . ARG A 1 219 ? 5.062 -8.619 -12.678 1.00 53.12 198 ARG A O 1
ATOM 1509 N N . ASN A 1 220 ? 3.840 -10.509 -12.400 1.00 57.88 199 ASN A N 1
ATOM 1510 C CA . ASN A 1 220 ? 4.182 -10.766 -11.007 1.00 58.34 199 ASN A CA 1
ATOM 1511 C C . ASN A 1 220 ? 5.045 -12.023 -10.920 1.00 59.00 199 ASN A C 1
ATOM 1512 O O . ASN A 1 220 ? 4.629 -13.092 -11.375 1.00 59.35 199 ASN A O 1
ATOM 1517 N N . LEU A 1 221 ? 6.223 -11.907 -10.308 1.00 57.02 200 LEU A N 1
ATOM 1518 C CA . LEU A 1 221 ? 7.243 -12.964 -10.312 1.00 55.88 200 LEU A CA 1
ATOM 1519 C C . LEU A 1 221 ? 7.517 -13.423 -8.878 1.00 53.54 200 LEU A C 1
ATOM 1520 O O . LEU A 1 221 ? 8.359 -12.858 -8.182 1.00 56.56 200 LEU A O 1
ATOM 1525 N N . TYR A 1 222 ? 6.832 -14.465 -8.432 1.00 50.81 201 TYR A N 1
ATOM 1526 C CA . TYR A 1 222 ? 7.021 -14.945 -7.067 1.00 58.08 201 TYR A CA 1
ATOM 1527 C C . TYR A 1 222 ? 6.865 -16.458 -7.059 1.00 58.74 201 TYR A C 1
ATOM 1528 O O . TYR A 1 222 ? 6.462 -17.068 -8.051 1.00 59.93 201 TYR A O 1
ATOM 1537 N N . ASN A 1 223 ? 7.173 -17.054 -5.913 1.00 56.31 202 ASN A N 1
ATOM 1538 C CA . ASN A 1 223 ? 7.080 -18.498 -5.718 1.00 62.40 202 ASN A CA 1
ATOM 1539 C C . ASN A 1 223 ? 5.723 -18.814 -5.099 1.00 59.59 202 ASN A C 1
ATOM 1540 O O . ASN A 1 223 ? 5.551 -18.727 -3.879 1.00 57.33 202 ASN A O 1
ATOM 1545 N N . LYS A 1 224 ? 4.772 -19.232 -5.939 1.00 57.21 203 LYS A N 1
ATOM 1546 C CA . LYS A 1 224 ? 3.415 -19.498 -5.469 1.00 59.80 203 LYS A CA 1
ATOM 1547 C C . LYS A 1 224 ? 3.301 -20.786 -4.655 1.00 62.64 203 LYS A C 1
ATOM 1548 O O . LYS A 1 224 ? 2.352 -20.920 -3.873 1.00 63.01 203 LYS A O 1
ATOM 1554 N N . THR A 1 225 ? 4.225 -21.740 -4.830 1.00 62.71 204 THR A N 1
ATOM 1555 C CA . THR A 1 225 ? 4.198 -22.961 -4.025 1.00 59.74 204 THR A CA 1
ATOM 1556 C C . THR A 1 225 ? 4.517 -22.652 -2.569 1.00 61.77 204 THR A C 1
ATOM 1557 O O . THR A 1 225 ? 3.781 -23.046 -1.651 1.00 59.65 204 THR A O 1
ATOM 1561 N N . LEU A 1 226 ? 5.636 -21.972 -2.346 1.00 59.32 205 LEU A N 1
ATOM 1562 C CA . LEU A 1 226 ? 5.962 -21.398 -1.048 1.00 62.02 205 LEU A CA 1
ATOM 1563 C C . LEU A 1 226 ? 4.754 -20.700 -0.430 1.00 60.06 205 LEU A C 1
ATOM 1564 O O . LEU A 1 226 ? 4.522 -20.802 0.781 1.00 61.30 205 LEU A O 1
ATOM 1569 N N . LEU A 1 227 ? 3.954 -20.030 -1.264 1.00 54.89 206 LEU A N 1
ATOM 1570 C CA . LEU A 1 227 ? 2.870 -19.193 -0.764 1.00 56.96 206 LEU A CA 1
ATOM 1571 C C . LEU A 1 227 ? 1.846 -20.002 0.020 1.00 64.30 206 LEU A C 1
ATOM 1572 O O . LEU A 1 227 ? 1.425 -19.595 1.108 1.00 61.36 206 LEU A O 1
ATOM 1577 N N . TRP A 1 228 ? 1.427 -21.154 -0.517 1.00 67.07 207 TRP A N 1
ATOM 1578 C CA . TRP A 1 228 ? 0.360 -21.929 0.100 1.00 63.40 207 TRP A CA 1
ATOM 1579 C C . TRP A 1 228 ? 0.844 -22.829 1.233 1.00 64.33 207 TRP A C 1
ATOM 1580 O O . TRP A 1 228 ? 0.012 -23.361 1.981 1.00 64.00 207 TRP A O 1
ATOM 1591 N N . GLU A 1 229 ? 2.152 -22.996 1.396 1.00 62.87 208 GLU A N 1
ATOM 1592 C CA . GLU A 1 229 ? 2.664 -23.863 2.452 1.00 66.53 208 GLU A CA 1
ATOM 1593 C C . GLU A 1 229 ? 2.317 -23.302 3.826 1.00 69.46 208 GLU A C 1
ATOM 1594 O O . GLU A 1 229 ? 2.751 -22.204 4.183 1.00 70.20 208 GLU A O 1
ATOM 1600 N N . THR A 1 230 ? 1.533 -24.056 4.600 1.00 71.06 209 THR A N 1
ATOM 1601 C CA . THR A 1 230 ? 1.199 -23.676 5.970 1.00 72.85 209 THR A CA 1
ATOM 1602 C C . THR A 1 230 ? 1.879 -24.600 6.970 1.00 73.44 209 THR A C 1
ATOM 1603 O O . THR A 1 230 ? 1.795 -25.827 6.839 1.00 80.07 209 THR A O 1
ATOM 1607 N N . PRO A 1 231 ? 2.558 -24.048 7.975 1.00 70.90 210 PRO A N 1
ATOM 1608 C CA . PRO A 1 231 ? 3.429 -24.871 8.821 1.00 72.33 210 PRO A CA 1
ATOM 1609 C C . PRO A 1 231 ? 2.651 -25.595 9.904 1.00 73.63 210 PRO A C 1
ATOM 1610 O O . PRO A 1 231 ? 1.682 -25.067 10.460 1.00 72.88 210 PRO A O 1
ATOM 1614 N N . GLU A 1 232 ? 3.089 -26.819 10.206 1.00 75.37 211 GLU A N 1
ATOM 1615 C CA . GLU A 1 232 ? 2.450 -27.589 11.266 1.00 76.44 211 GLU A CA 1
ATOM 1616 C C . GLU A 1 232 ? 2.372 -26.757 12.543 1.00 74.22 211 GLU A C 1
ATOM 1617 O O . GLU A 1 232 ? 3.308 -26.032 12.889 1.00 72.67 211 GLU A O 1
ATOM 1619 N N . GLY A 1 233 ? 1.234 -26.854 13.235 1.00 72.41 212 GLY A N 1
ATOM 1620 C CA . GLY A 1 233 ? 0.943 -26.005 14.367 1.00 71.44 212 GLY A CA 1
ATOM 1621 C C . GLY A 1 233 ? 0.378 -24.647 14.011 1.00 71.71 212 GLY A C 1
ATOM 1622 O O . GLY A 1 233 ? -0.253 -24.006 14.868 1.00 68.55 212 GLY A O 1
ATOM 1623 N N . GLY A 1 234 ? 0.581 -24.193 12.773 1.00 71.83 213 GLY A N 1
ATOM 1624 C CA . GLY A 1 234 ? 0.084 -22.912 12.316 1.00 69.59 213 GLY A CA 1
ATOM 1625 C C . GLY A 1 234 ? 0.958 -21.714 12.619 1.00 71.36 213 GLY A C 1
ATOM 1626 O O . GLY A 1 234 ? 0.451 -20.586 12.598 1.00 69.21 213 GLY A O 1
ATOM 1627 N N . ARG A 1 235 ? 2.250 -21.912 12.899 1.00 70.21 214 ARG A N 1
ATOM 1628 C CA . ARG A 1 235 ? 3.122 -20.807 13.301 1.00 67.81 214 ARG A CA 1
ATOM 1629 C C . ARG A 1 235 ? 4.547 -21.114 12.863 1.00 65.39 214 ARG A C 1
ATOM 1630 O O . ARG A 1 235 ? 5.176 -22.034 13.390 1.00 63.16 214 ARG A O 1
ATOM 1638 N N . TYR A 1 236 ? 5.055 -20.345 11.905 1.00 65.26 215 TYR A N 1
ATOM 1639 C CA . TYR A 1 236 ? 6.436 -20.496 11.481 1.00 62.53 215 TYR A CA 1
ATOM 1640 C C . TYR A 1 236 ? 7.379 -20.055 12.591 1.00 63.23 215 TYR A C 1
ATOM 1641 O O . TYR A 1 236 ? 7.057 -19.172 13.387 1.00 70.64 215 TYR A O 1
ATOM 1650 N N . GLU A 1 237 ? 8.569 -20.663 12.634 1.00 65.39 216 GLU A N 1
ATOM 1651 C CA . GLU A 1 237 ? 9.586 -20.182 13.568 1.00 61.82 216 GLU A CA 1
ATOM 1652 C C . GLU A 1 237 ? 10.235 -18.897 13.059 1.00 60.60 216 GLU A C 1
ATOM 1653 O O . GLU A 1 237 ? 10.515 -17.987 13.842 1.00 63.13 216 GLU A O 1
ATOM 1655 N N . LYS A 1 238 ? 10.476 -18.794 11.757 1.00 62.10 217 LYS A N 1
ATOM 1656 C CA . LYS A 1 238 ? 10.934 -17.549 11.158 1.00 57.82 217 LYS A CA 1
ATOM 1657 C C . LYS A 1 238 ? 10.090 -17.278 9.920 1.00 58.10 217 LYS A C 1
ATOM 1658 O O . LYS A 1 238 ? 9.804 -18.193 9.139 1.00 54.07 217 LYS A O 1
ATOM 1660 N N . ASN A 1 239 ? 9.646 -16.043 9.781 1.00 52.58 218 ASN A N 1
ATOM 1661 C CA . ASN A 1 239 ? 8.945 -15.631 8.587 1.00 51.22 218 ASN A CA 1
ATOM 1662 C C . ASN A 1 239 ? 9.756 -16.045 7.365 1.00 52.14 218 ASN A C 1
ATOM 1663 O O . ASN A 1 239 ? 10.931 -15.668 7.258 1.00 52.97 218 ASN A O 1
ATOM 1668 N N . PRO A 1 240 ? 9.188 -16.832 6.445 1.00 52.69 219 PRO A N 1
ATOM 1669 C CA . PRO A 1 240 ? 9.971 -17.284 5.286 1.00 51.94 219 PRO A CA 1
ATOM 1670 C C . PRO A 1 240 ? 9.969 -16.301 4.127 1.00 48.75 219 PRO A C 1
ATOM 1671 O O . PRO A 1 240 ? 10.309 -16.672 3.001 1.00 46.67 219 PRO A O 1
ATOM 1675 N N . PHE A 1 241 ? 9.582 -15.054 4.371 1.00 47.40 220 PHE A N 1
ATOM 1676 C CA . PHE A 1 241 ? 9.673 -14.000 3.354 1.00 47.33 220 PHE A CA 1
ATOM 1677 C C . PHE A 1 241 ? 9.073 -14.422 2.004 1.00 45.90 220 PHE A C 1
ATOM 1678 O O . PHE A 1 241 ? 9.679 -14.248 0.945 1.00 50.44 220 PHE A O 1
ATOM 1686 N N . LYS A 1 242 ? 7.831 -14.910 2.043 1.00 43.70 221 LYS A N 1
ATOM 1687 C CA . LYS A 1 242 ? 7.151 -15.371 0.835 1.00 43.25 221 LYS A CA 1
ATOM 1688 C C . LYS A 1 242 ? 6.918 -14.266 -0.191 1.00 48.10 221 LYS A C 1
ATOM 1689 O O . LYS A 1 242 ? 6.700 -14.565 -1.373 1.00 46.09 221 LYS A O 1
ATOM 1695 N N . GLY A 1 243 ? 6.976 -13.000 0.211 1.00 46.03 222 GLY A N 1
ATOM 1696 C CA . GLY A 1 243 ? 6.806 -11.943 -0.771 1.00 42.50 222 GLY A CA 1
ATOM 1697 C C . GLY A 1 243 ? 7.980 -11.765 -1.714 1.00 43.52 222 GLY A C 1
ATOM 1698 O O . GLY A 1 243 ? 7.865 -11.003 -2.682 1.00 42.82 222 GLY A O 1
ATOM 1699 N N . ASN A 1 244 ? 9.092 -12.452 -1.459 1.00 43.66 223 ASN A N 1
ATOM 1700 C CA . ASN A 1 244 ? 10.313 -12.223 -2.214 1.00 45.82 223 ASN A CA 1
ATOM 1701 C C . ASN A 1 244 ? 10.068 -12.401 -3.702 1.00 49.33 223 ASN A C 1
ATOM 1702 O O . ASN A 1 244 ? 9.248 -13.222 -4.130 1.00 47.97 223 ASN A O 1
ATOM 1707 N N . MET A 1 245 ? 10.778 -11.618 -4.497 1.00 47.92 224 MET A N 1
ATOM 1708 C CA . MET A 1 245 ? 10.707 -11.823 -5.930 1.00 51.49 224 MET A CA 1
ATOM 1709 C C . MET A 1 245 ? 11.515 -13.042 -6.348 1.00 54.46 224 MET A C 1
ATOM 1710 O O . MET A 1 245 ? 12.576 -13.339 -5.793 1.00 52.82 224 MET A O 1
ATOM 1715 N N . ASP A 1 246 ? 11.006 -13.741 -7.356 1.00 56.46 225 ASP A N 1
ATOM 1716 C CA . ASP A 1 246 ? 11.688 -14.918 -7.879 1.00 56.81 225 ASP A CA 1
ATOM 1717 C C . ASP A 1 246 ? 12.793 -14.449 -8.819 1.00 55.82 225 ASP A C 1
ATOM 1718 O O . ASP A 1 246 ? 12.520 -13.991 -9.936 1.00 55.65 225 ASP A O 1
ATOM 1723 N N . ILE A 1 247 ? 14.046 -14.531 -8.354 1.00 54.64 226 ILE A N 1
ATOM 1724 C CA . ILE A 1 247 ? 15.162 -14.048 -9.162 1.00 57.07 226 ILE A CA 1
ATOM 1725 C C . ILE A 1 247 ? 15.299 -14.875 -10.437 1.00 56.71 226 ILE A C 1
ATOM 1726 O O . ILE A 1 247 ? 15.571 -14.333 -11.521 1.00 56.12 226 ILE A O 1
ATOM 1731 N N . GLU A 1 248 ? 15.102 -16.196 -10.338 1.00 60.53 227 GLU A N 1
ATOM 1732 C CA . GLU A 1 248 ? 15.230 -17.044 -11.523 1.00 57.76 227 GLU A CA 1
ATOM 1733 C C . GLU A 1 248 ? 14.229 -16.615 -12.587 1.00 56.88 227 GLU A C 1
ATOM 1734 O O . GLU A 1 248 ? 14.610 -16.251 -13.706 1.00 60.13 227 GLU A O 1
ATOM 1736 N N . LYS A 1 249 ? 12.939 -16.601 -12.239 1.00 58.09 228 LYS A N 1
ATOM 1737 C CA . LYS A 1 249 ? 11.938 -16.057 -13.152 1.00 58.12 228 LYS A CA 1
ATOM 1738 C C . LYS A 1 249 ? 12.377 -14.705 -13.712 1.00 60.27 228 LYS A C 1
ATOM 1739 O O . LYS A 1 249 ? 12.460 -14.521 -14.931 1.00 58.28 228 LYS A O 1
ATOM 1745 N N . LEU A 1 250 ? 12.671 -13.743 -12.826 1.00 58.79 229 LEU A N 1
ATOM 1746 C CA . LEU A 1 250 ? 13.060 -12.407 -13.279 1.00 56.73 229 LEU A CA 1
ATOM 1747 C C . LEU A 1 250 ? 14.168 -12.478 -14.328 1.00 54.11 229 LEU A C 1
ATOM 1748 O O . LEU A 1 250 ? 14.115 -11.803 -15.361 1.00 53.93 229 LEU A O 1
ATOM 1753 N N . GLU A 1 251 ? 15.199 -13.272 -14.063 1.00 56.85 230 GLU A N 1
ATOM 1754 C CA . GLU A 1 251 ? 16.270 -13.419 -15.038 1.00 60.75 230 GLU A CA 1
ATOM 1755 C C . GLU A 1 251 ? 15.738 -14.038 -16.327 1.00 62.43 230 GLU A C 1
ATOM 1756 O O . GLU A 1 251 ? 16.085 -13.601 -17.435 1.00 62.50 230 GLU A O 1
ATOM 1762 N N . GLN A 1 252 ? 14.859 -15.033 -16.196 1.00 60.24 231 GLN A N 1
ATOM 1763 C CA . GLN A 1 252 ? 14.289 -15.696 -17.364 1.00 60.29 231 GLN A CA 1
ATOM 1764 C C . GLN A 1 252 ? 13.460 -14.730 -18.206 1.00 62.02 231 GLN A C 1
ATOM 1765 O O . GLN A 1 252 ? 13.598 -14.689 -19.432 1.00 63.14 231 GLN A O 1
ATOM 1767 N N . LEU A 1 253 ? 12.598 -13.932 -17.567 1.00 62.55 232 LEU A N 1
ATOM 1768 C CA . LEU A 1 253 ? 11.736 -13.028 -18.329 1.00 61.70 232 LEU A CA 1
ATOM 1769 C C . LEU A 1 253 ? 12.551 -11.965 -19.052 1.00 64.02 232 LEU A C 1
ATOM 1770 O O . LEU A 1 253 ? 12.324 -11.696 -20.237 1.00 64.05 232 LEU A O 1
ATOM 1775 N N . ILE A 1 254 ? 13.498 -11.334 -18.349 1.00 62.69 233 ILE A N 1
ATOM 1776 C CA . ILE A 1 254 ? 14.329 -10.303 -18.974 1.00 63.06 233 ILE A CA 1
ATOM 1777 C C . ILE A 1 254 ? 14.990 -10.858 -20.231 1.00 65.79 233 ILE A C 1
ATOM 1778 O O . ILE A 1 254 ? 15.006 -10.216 -21.292 1.00 62.18 233 ILE A O 1
ATOM 1783 N N . GLN A 1 255 ? 15.550 -12.066 -20.120 1.00 67.24 234 GLN A N 1
ATOM 1784 C CA . GLN A 1 255 ? 16.134 -12.740 -21.276 1.00 66.93 234 GLN A CA 1
ATOM 1785 C C . GLN A 1 255 ? 15.064 -13.169 -22.269 1.00 67.46 234 GLN A C 1
ATOM 1786 O O . GLN A 1 255 ? 15.299 -13.137 -23.485 1.00 64.57 234 GLN A O 1
ATOM 1792 N N . GLY A 1 256 ? 13.887 -13.549 -21.773 1.00 66.92 235 GLY A N 1
ATOM 1793 C CA . GLY A 1 256 ? 12.775 -13.931 -22.623 1.00 66.51 235 GLY A CA 1
ATOM 1794 C C . GLY A 1 256 ? 12.322 -12.820 -23.547 1.00 70.59 235 GLY A C 1
ATOM 1795 O O . GLY A 1 256 ? 12.377 -12.977 -24.774 1.00 71.43 235 GLY A O 1
ATOM 1796 N N . VAL A 1 257 ? 11.896 -11.680 -22.983 1.00 67.41 236 VAL A N 1
ATOM 1797 C CA . VAL A 1 257 ? 11.302 -10.626 -23.811 1.00 64.20 236 VAL A CA 1
ATOM 1798 C C . VAL A 1 257 ? 12.349 -9.690 -24.396 1.00 59.07 236 VAL A C 1
ATOM 1799 O O . VAL A 1 257 ? 12.024 -8.907 -25.301 1.00 61.29 236 VAL A O 1
ATOM 1803 N N . GLY A 1 258 ? 13.592 -9.743 -23.892 1.00 63.53 237 GLY A N 1
ATOM 1804 C CA . GLY A 1 258 ? 14.667 -8.861 -24.296 1.00 60.61 237 GLY A CA 1
ATOM 1805 C C . GLY A 1 258 ? 14.821 -7.663 -23.372 1.00 61.33 237 GLY A C 1
ATOM 1806 O O . GLY A 1 258 ? 13.878 -6.895 -23.165 1.00 58.13 237 GLY A O 1
ATOM 1807 N N . PRO A 1 259 ? 16.028 -7.465 -22.822 1.00 64.14 238 PRO A N 1
ATOM 1808 C CA . PRO A 1 259 ? 16.233 -6.369 -21.854 1.00 63.30 238 PRO A CA 1
ATOM 1809 C C . PRO A 1 259 ? 15.707 -5.023 -22.317 1.00 64.63 238 PRO A C 1
ATOM 1810 O O . PRO A 1 259 ? 15.205 -4.239 -21.499 1.00 64.41 238 PRO A O 1
ATOM 1814 N N . GLU A 1 260 ? 15.820 -4.730 -23.608 1.00 58.01 239 GLU A N 1
ATOM 1815 C CA . GLU A 1 260 ? 15.356 -3.478 -24.184 1.00 57.58 239 GLU A CA 1
ATOM 1816 C C . GLU A 1 260 ? 13.842 -3.386 -24.206 1.00 62.77 239 GLU A C 1
ATOM 1817 O O . GLU A 1 260 ? 13.319 -2.327 -24.574 1.00 75.37 239 GLU A O 1
ATOM 1819 N N . ASN A 1 261 ? 13.132 -4.438 -23.816 1.00 58.80 240 ASN A N 1
ATOM 1820 C CA . ASN A 1 261 ? 11.686 -4.378 -23.663 1.00 62.40 240 ASN A CA 1
ATOM 1821 C C . ASN A 1 261 ? 11.241 -4.394 -22.209 1.00 55.97 240 ASN A C 1
ATOM 1822 O O . ASN A 1 261 ? 10.031 -4.504 -21.954 1.00 51.99 240 ASN A O 1
ATOM 1827 N N . VAL A 1 262 ? 12.174 -4.315 -21.261 1.00 59.19 241 VAL A N 1
ATOM 1828 C CA . VAL A 1 262 ? 11.898 -4.098 -19.834 1.00 53.68 241 VAL A CA 1
ATOM 1829 C C . VAL A 1 262 ? 12.419 -2.715 -19.451 1.00 52.22 241 VAL A C 1
ATOM 1830 O O . VAL A 1 262 ? 13.622 -2.547 -19.197 1.00 49.30 241 VAL A O 1
ATOM 1834 N N . PRO A 1 263 ? 11.563 -1.704 -19.406 1.00 47.94 242 PRO A N 1
ATOM 1835 C CA . PRO A 1 263 ? 12.044 -0.335 -19.187 1.00 50.24 242 PRO A CA 1
ATOM 1836 C C . PRO A 1 263 ? 12.178 0.001 -17.706 1.00 51.05 242 PRO A C 1
ATOM 1837 O O . PRO A 1 263 ? 13.042 0.793 -17.327 1.00 54.47 242 PRO A O 1
ATOM 1841 N N . LEU A 1 264 ? 11.332 -0.603 -16.870 1.00 47.72 243 LEU A N 1
ATOM 1842 C CA . LEU A 1 264 ? 11.404 -0.484 -15.424 1.00 47.73 243 LEU A CA 1
ATOM 1843 C C . LEU A 1 264 ? 11.207 -1.853 -14.807 1.00 45.33 243 LEU A C 1
ATOM 1844 O O . LEU A 1 264 ? 10.630 -2.749 -15.415 1.00 46.37 243 LEU A O 1
ATOM 1849 N N . ILE A 1 265 ? 11.700 -2.008 -13.590 1.00 41.74 244 ILE A N 1
ATOM 1850 C CA . ILE A 1 265 ? 11.361 -3.132 -12.729 1.00 42.76 244 ILE A CA 1
ATOM 1851 C C . ILE A 1 265 ? 10.738 -2.550 -11.470 1.00 45.44 244 ILE A C 1
ATOM 1852 O O . ILE A 1 265 ? 11.255 -1.566 -10.933 1.00 42.97 244 ILE A O 1
ATOM 1857 N N . PHE A 1 266 ? 9.635 -3.142 -11.009 1.00 41.50 245 PHE A N 1
ATOM 1858 C CA . PHE A 1 266 ? 9.002 -2.749 -9.756 1.00 47.65 245 PHE A CA 1
ATOM 1859 C C . PHE A 1 266 ? 9.218 -3.803 -8.683 1.00 46.25 245 PHE A C 1
ATOM 1860 O O . PHE A 1 266 ? 9.517 -4.962 -8.978 1.00 45.13 245 PHE A O 1
ATOM 1868 N N . THR A 1 267 ? 9.072 -3.373 -7.422 1.00 43.25 246 THR A N 1
ATOM 1869 C CA . THR A 1 267 ? 9.058 -4.271 -6.268 1.00 41.19 246 THR A CA 1
ATOM 1870 C C . THR A 1 267 ? 8.133 -3.678 -5.226 1.00 48.04 246 THR A C 1
ATOM 1871 O O . THR A 1 267 ? 8.216 -2.479 -4.942 1.00 42.39 246 THR A O 1
ATOM 1875 N N . CYS A 1 268 ? 7.262 -4.516 -4.657 1.00 45.10 247 CYS A N 1
ATOM 1876 C CA . CYS A 1 268 ? 6.297 -4.071 -3.619 1.00 46.33 247 CYS A CA 1
ATOM 1877 C C . CYS A 1 268 ? 6.804 -4.530 -2.247 1.00 47.19 247 CYS A C 1
ATOM 1878 O O . CYS A 1 268 ? 7.149 -5.721 -2.119 1.00 45.17 247 CYS A O 1
ATOM 1881 N N . ILE A 1 269 ? 6.940 -3.575 -1.306 1.00 42.88 248 ILE A N 1
ATOM 1882 C CA . ILE A 1 269 ? 7.426 -3.866 0.082 1.00 46.57 248 ILE A CA 1
ATOM 1883 C C . ILE A 1 269 ? 6.413 -3.292 1.109 1.00 44.69 248 ILE A C 1
ATOM 1884 O O . ILE A 1 269 ? 6.330 -2.049 1.161 1.00 45.28 248 ILE A O 1
ATOM 1889 N N . THR A 1 270 ? 5.668 -4.099 1.913 1.00 43.48 249 THR A N 1
ATOM 1890 C CA . THR A 1 270 ? 5.431 -5.554 1.773 1.00 45.50 249 THR A CA 1
ATOM 1891 C C . THR A 1 270 ? 4.729 -5.885 0.446 1.00 45.16 249 THR A C 1
ATOM 1892 O O . THR A 1 270 ? 4.232 -4.975 -0.204 1.00 42.77 249 THR A O 1
ATOM 1896 N N . ASN A 1 271 ? 4.699 -7.159 0.062 1.00 45.47 250 ASN A N 1
ATOM 1897 C CA . ASN A 1 271 ? 4.075 -7.562 -1.226 1.00 46.74 250 ASN A CA 1
ATOM 1898 C C . ASN A 1 271 ? 2.563 -7.653 -1.042 1.00 47.12 250 ASN A C 1
ATOM 1899 O O . ASN A 1 271 ? 2.089 -8.737 -0.732 1.00 47.23 250 ASN A O 1
ATOM 1904 N N . ASN A 1 272 ? 1.851 -6.562 -1.300 1.00 48.07 251 ASN A N 1
ATOM 1905 C CA . ASN A 1 272 ? 0.388 -6.525 -1.044 1.00 52.89 251 ASN A CA 1
ATOM 1906 C C . ASN A 1 272 ? -0.302 -7.621 -1.853 1.00 51.57 251 ASN A C 1
ATOM 1907 O O . ASN A 1 272 ? -0.998 -8.426 -1.228 1.00 50.48 251 ASN A O 1
ATOM 1912 N N . PRO A 1 273 ? -0.145 -7.689 -3.192 1.00 50.97 252 PRO A N 1
ATOM 1913 C CA . PRO A 1 273 ? -0.738 -8.804 -3.960 1.00 52.55 252 PRO A CA 1
ATOM 1914 C C . PRO A 1 273 ? -0.512 -10.185 -3.340 1.00 53.18 252 PRO A C 1
ATOM 1915 O O . PRO A 1 273 ? -1.479 -10.902 -3.072 1.00 55.91 252 PRO A O 1
ATOM 1919 N N . VAL A 1 274 ? 0.740 -10.563 -3.119 1.00 50.41 253 VAL A N 1
ATOM 1920 C CA . VAL A 1 274 ? 1.063 -11.856 -2.517 1.00 52.49 253 VAL A CA 1
ATOM 1921 C C . VAL A 1 274 ? 0.851 -11.843 -1.002 1.00 50.96 253 VAL A C 1
ATOM 1922 O O . VAL A 1 274 ? 1.807 -11.983 -0.222 1.00 47.14 253 VAL A O 1
ATOM 1926 N N . CYS A 1 275 ? -0.404 -11.720 -0.602 1.00 54.94 254 CYS A N 1
ATOM 1927 C CA . CYS A 1 275 ? -0.873 -11.770 0.785 1.00 47.38 254 CYS A CA 1
ATOM 1928 C C . CYS A 1 275 ? -0.067 -10.893 1.729 1.00 48.31 254 CYS A C 1
ATOM 1929 O O . CYS A 1 275 ? 0.133 -11.259 2.898 1.00 48.45 254 CYS A O 1
ATOM 1932 N N . GLY A 1 276 ? 0.333 -9.715 1.252 1.00 48.95 255 GLY A N 1
ATOM 1933 C CA . GLY A 1 276 ? 1.075 -8.768 2.091 1.00 49.14 255 GLY A CA 1
ATOM 1934 C C . GLY A 1 276 ? 2.270 -9.387 2.775 1.00 50.52 255 GLY A C 1
ATOM 1935 O O . GLY A 1 276 ? 2.528 -9.124 3.961 1.00 42.79 255 GLY A O 1
ATOM 1936 N N . GLN A 1 277 ? 2.997 -10.233 2.052 1.00 43.26 256 GLN A N 1
ATOM 1937 C CA . GLN A 1 277 ? 4.019 -11.073 2.642 1.00 45.95 256 GLN A CA 1
ATOM 1938 C C . GLN A 1 277 ? 5.357 -10.349 2.678 1.00 42.40 256 GLN A C 1
ATOM 1939 O O . GLN A 1 277 ? 5.676 -9.524 1.816 1.00 38.78 256 GLN A O 1
ATOM 1945 N N . ALA A 1 278 ? 6.147 -10.688 3.688 1.00 44.92 257 ALA A N 1
ATOM 1946 C CA . ALA A 1 278 ? 7.408 -10.008 3.911 1.00 43.55 257 ALA A CA 1
ATOM 1947 C C . ALA A 1 278 ? 8.372 -10.222 2.746 1.00 45.94 257 ALA A C 1
ATOM 1948 O O . ALA A 1 278 ? 8.370 -11.266 2.077 1.00 44.26 257 ALA A O 1
ATOM 1950 N N . VAL A 1 279 ? 9.204 -9.211 2.517 1.00 42.24 258 VAL A N 1
ATOM 1951 C CA . VAL A 1 279 ? 10.283 -9.230 1.535 1.00 40.94 258 VAL A CA 1
ATOM 1952 C C . VAL A 1 279 ? 11.589 -9.035 2.289 1.00 47.86 258 VAL A C 1
ATOM 1953 O O . VAL A 1 279 ? 11.673 -8.163 3.167 1.00 40.44 258 VAL A O 1
ATOM 1957 N N . SER A 1 280 ? 12.607 -9.829 1.950 1.00 42.33 259 SER A N 1
ATOM 1958 C CA . SER A 1 280 ? 13.844 -9.816 2.723 1.00 46.30 259 SER A CA 1
ATOM 1959 C C . SER A 1 280 ? 14.836 -8.807 2.146 1.00 46.39 259 SER A C 1
ATOM 1960 O O . SER A 1 280 ? 14.741 -8.397 0.988 1.00 48.80 259 SER A O 1
ATOM 1963 N N . MET A 1 281 ? 15.783 -8.383 2.986 1.00 45.52 260 MET A N 1
ATOM 1964 C CA . MET A 1 281 ? 16.834 -7.478 2.518 1.00 51.59 260 MET A CA 1
ATOM 1965 C C . MET A 1 281 ? 17.728 -8.161 1.497 1.00 46.75 260 MET A C 1
ATOM 1966 O O . MET A 1 281 ? 18.118 -7.551 0.493 1.00 48.85 260 MET A O 1
ATOM 1971 N N . GLY A 1 282 ? 18.113 -9.410 1.765 1.00 45.65 261 GLY A N 1
ATOM 1972 C CA . GLY A 1 282 ? 18.847 -10.169 0.760 1.00 51.00 261 GLY A CA 1
ATOM 1973 C C . GLY A 1 282 ? 18.183 -10.128 -0.610 1.00 44.54 261 GLY A C 1
ATOM 1974 O O . GLY A 1 282 ? 18.840 -9.879 -1.622 1.00 50.12 261 GLY A O 1
ATOM 1975 N N . ASN A 1 283 ? 16.866 -10.358 -0.650 1.00 48.24 262 ASN A N 1
ATOM 1976 C CA . ASN A 1 283 ? 16.102 -10.317 -1.897 1.00 45.46 262 ASN A CA 1
ATOM 1977 C C . ASN A 1 283 ? 16.240 -8.964 -2.582 1.00 46.12 262 ASN A C 1
ATOM 1978 O O . ASN A 1 283 ? 16.590 -8.877 -3.766 1.00 44.79 262 ASN A O 1
ATOM 1983 N N . LEU A 1 284 ? 15.983 -7.887 -1.846 1.00 46.21 263 LEU A N 1
ATOM 1984 C CA . LEU A 1 284 ? 16.159 -6.565 -2.430 1.00 42.21 263 LEU A CA 1
ATOM 1985 C C . LEU A 1 284 ? 17.552 -6.403 -3.010 1.00 43.25 263 LEU A C 1
ATOM 1986 O O . LEU A 1 284 ? 17.726 -5.709 -4.017 1.00 36.74 263 LEU A O 1
ATOM 1991 N N . LYS A 1 285 ? 18.559 -7.009 -2.363 1.00 49.18 264 LYS A N 1
ATOM 1992 C CA . LYS A 1 285 ? 19.923 -6.989 -2.886 1.00 48.28 264 LYS A CA 1
ATOM 1993 C C . LYS A 1 285 ? 20.008 -7.691 -4.242 1.00 48.84 264 LYS A C 1
ATOM 1994 O O . LYS A 1 285 ? 20.594 -7.163 -5.194 1.00 46.90 264 LYS A O 1
ATOM 2000 N N . GLU A 1 286 ? 19.419 -8.884 -4.349 1.00 51.28 265 GLU A N 1
ATOM 2001 C CA . GLU A 1 286 ? 19.432 -9.601 -5.625 1.00 52.83 265 GLU A CA 1
ATOM 2002 C C . GLU A 1 286 ? 18.746 -8.798 -6.721 1.00 52.26 265 GLU A C 1
ATOM 2003 O O . GLU A 1 286 ? 19.318 -8.583 -7.795 1.00 51.56 265 GLU A O 1
ATOM 2009 N N . ILE A 1 287 ? 17.508 -8.353 -6.469 1.00 49.33 266 ILE A N 1
ATOM 2010 C CA . ILE A 1 287 ? 16.774 -7.592 -7.480 1.00 47.88 266 ILE A CA 1
ATOM 2011 C C . ILE A 1 287 ? 17.608 -6.423 -7.991 1.00 49.13 266 ILE A C 1
ATOM 2012 O O . ILE A 1 287 ? 17.616 -6.120 -9.191 1.00 45.60 266 ILE A O 1
ATOM 2017 N N . ASN A 1 288 ? 18.322 -5.743 -7.089 1.00 48.17 267 ASN A N 1
ATOM 2018 C CA . ASN A 1 288 ? 19.113 -4.579 -7.485 1.00 49.62 267 ASN A CA 1
ATOM 2019 C C . ASN A 1 288 ? 20.285 -4.974 -8.386 1.00 51.81 267 ASN A C 1
ATOM 2020 O O . ASN A 1 288 ? 20.662 -4.222 -9.296 1.00 52.16 267 ASN A O 1
ATOM 2025 N N . ARG A 1 289 ? 20.894 -6.136 -8.129 1.00 55.30 268 ARG A N 1
ATOM 2026 C CA . ARG A 1 289 ? 21.994 -6.603 -8.974 1.00 54.06 268 ARG A CA 1
ATOM 2027 C C . ARG A 1 289 ? 21.492 -6.982 -10.367 1.00 52.42 268 ARG A C 1
ATOM 2028 O O . ARG A 1 289 ? 22.035 -6.534 -11.383 1.00 49.81 268 ARG A O 1
ATOM 2036 N N . VAL A 1 290 ? 20.446 -7.804 -10.430 1.00 54.58 269 VAL A N 1
ATOM 2037 C CA . VAL A 1 290 ? 19.905 -8.210 -11.726 1.00 55.38 269 VAL A CA 1
ATOM 2038 C C . VAL A 1 290 ? 19.486 -6.994 -12.535 1.00 55.99 269 VAL A C 1
ATOM 2039 O O . VAL A 1 290 ? 19.640 -6.971 -13.765 1.00 54.77 269 VAL A O 1
ATOM 2043 N N . ALA A 1 291 ? 18.937 -5.969 -11.863 1.00 49.21 270 ALA A N 1
ATOM 2044 C CA . ALA A 1 291 ? 18.462 -4.777 -12.561 1.00 48.53 270 ALA A CA 1
ATOM 2045 C C . ALA A 1 291 ? 19.621 -3.920 -13.066 1.00 49.07 270 ALA A C 1
ATOM 2046 O O . ALA A 1 291 ? 19.593 -3.432 -14.204 1.00 53.79 270 ALA A O 1
ATOM 2048 N N . HIS A 1 292 ? 20.651 -3.725 -12.243 1.00 48.97 271 HIS A N 1
ATOM 2049 C CA . HIS A 1 292 ? 21.808 -2.958 -12.696 1.00 52.66 271 HIS A CA 1
ATOM 2050 C C . HIS A 1 292 ? 22.606 -3.719 -13.747 1.00 51.90 271 HIS A C 1
ATOM 2051 O O . HIS A 1 292 ? 23.239 -3.103 -14.618 1.00 50.24 271 HIS A O 1
ATOM 2058 N N . LYS A 1 293 ? 22.576 -5.051 -13.674 1.00 51.70 272 LYS A N 1
ATOM 2059 C CA . LYS A 1 293 ? 23.178 -5.895 -14.703 1.00 53.88 272 LYS A CA 1
ATOM 2060 C C . LYS A 1 293 ? 22.719 -5.484 -16.103 1.00 56.34 272 LYS A C 1
ATOM 2061 O O . LYS A 1 293 ? 23.539 -5.402 -17.027 1.00 59.58 272 LYS A O 1
ATOM 2067 N N . TYR A 1 294 ? 21.429 -5.164 -16.267 1.00 51.18 273 TYR A N 1
ATOM 2068 C CA . TYR A 1 294 ? 20.880 -4.724 -17.552 1.00 51.26 273 TYR A CA 1
ATOM 2069 C C . TYR A 1 294 ? 20.593 -3.225 -17.644 1.00 52.03 273 TYR A C 1
ATOM 2070 O O . TYR A 1 294 ? 19.896 -2.804 -18.573 1.00 45.24 273 TYR A O 1
ATOM 2079 N N . ASN A 1 295 ? 21.091 -2.410 -16.705 1.00 55.27 274 ASN A N 1
ATOM 2080 C CA . ASN A 1 295 ? 20.797 -0.968 -16.669 1.00 50.97 274 ASN A CA 1
ATOM 2081 C C . ASN A 1 295 ? 19.295 -0.653 -16.676 1.00 42.30 274 ASN A C 1
ATOM 2082 O O . ASN A 1 295 ? 18.856 0.291 -17.343 1.00 40.52 274 ASN A O 1
ATOM 2087 N N . ILE A 1 296 ? 18.503 -1.406 -15.919 1.00 43.73 275 ILE A N 1
ATOM 2088 C CA . ILE A 1 296 ? 17.062 -1.165 -15.795 1.00 44.65 275 ILE A CA 1
ATOM 2089 C C . ILE A 1 296 ? 16.778 -0.491 -14.454 1.00 50.11 275 ILE A C 1
ATOM 2090 O O . ILE A 1 296 ? 16.998 -1.121 -13.399 1.00 41.63 275 ILE A O 1
ATOM 2095 N N . PRO A 1 297 ? 16.223 0.729 -14.441 1.00 47.10 276 PRO A N 1
ATOM 2096 C CA . PRO A 1 297 ? 15.826 1.369 -13.172 1.00 47.72 276 PRO A CA 1
ATOM 2097 C C . PRO A 1 297 ? 14.921 0.485 -12.318 1.00 43.76 276 PRO A C 1
ATOM 2098 O O . PRO A 1 297 ? 14.023 -0.189 -12.817 1.00 48.01 276 PRO A O 1
ATOM 2102 N N . LEU A 1 298 ? 15.165 0.508 -11.011 1.00 41.92 277 LEU A N 1
ATOM 2103 C CA . LEU A 1 298 ? 14.426 -0.276 -10.028 1.00 42.86 277 LEU A CA 1
ATOM 2104 C C . LEU A 1 298 ? 13.543 0.666 -9.207 1.00 44.25 277 LEU A C 1
ATOM 2105 O O . LEU A 1 298 ? 14.058 1.489 -8.444 1.00 44.17 277 LEU A O 1
ATOM 2110 N N . VAL A 1 299 ? 12.224 0.540 -9.352 1.00 41.77 278 VAL A N 1
ATOM 2111 C CA . VAL A 1 299 ? 11.260 1.396 -8.654 1.00 41.32 278 VAL A CA 1
ATOM 2112 C C . VAL A 1 299 ? 10.617 0.589 -7.537 1.00 39.79 278 VAL A C 1
ATOM 2113 O O . VAL A 1 299 ? 10.085 -0.504 -7.780 1.00 45.54 278 VAL A O 1
ATOM 2117 N N . PHE A 1 300 ? 10.654 1.115 -6.316 1.00 46.02 279 PHE A N 1
ATOM 2118 C CA . PHE A 1 300 ? 9.972 0.449 -5.208 1.00 40.79 279 PHE A CA 1
ATOM 2119 C C . PHE A 1 300 ? 8.582 1.053 -4.980 1.00 44.22 279 PHE A C 1
ATOM 2120 O O . PHE A 1 300 ? 8.336 2.231 -5.245 1.00 42.40 279 PHE A O 1
ATOM 2128 N N . ASP A 1 301 ? 7.676 0.212 -4.525 1.00 45.21 280 ASP A N 1
ATOM 2129 C CA . ASP A 1 301 ? 6.385 0.624 -3.993 1.00 48.42 280 ASP A CA 1
ATOM 2130 C C . ASP A 1 301 ? 6.471 0.344 -2.504 1.00 45.89 280 ASP A C 1
ATOM 2131 O O . ASP A 1 301 ? 6.548 -0.824 -2.104 1.00 44.45 280 ASP A O 1
ATOM 2136 N N . THR A 1 302 ? 6.514 1.416 -1.712 1.00 37.72 281 THR A N 1
ATOM 2137 C CA . THR A 1 302 ? 6.960 1.392 -0.323 1.00 40.36 281 THR A CA 1
ATOM 2138 C C . THR A 1 302 ? 5.850 1.809 0.637 1.00 44.56 281 THR A C 1
ATOM 2139 O O . THR A 1 302 ? 6.137 2.266 1.755 1.00 42.69 281 THR A O 1
ATOM 2143 N N . ALA A 1 303 ? 4.587 1.660 0.207 1.00 38.22 282 ALA A N 1
ATOM 2144 C CA . ALA A 1 303 ? 3.454 2.013 1.074 1.00 40.65 282 ALA A CA 1
ATOM 2145 C C . ALA A 1 303 ? 3.592 1.362 2.451 1.00 42.22 282 ALA A C 1
ATOM 2146 O O . ALA A 1 303 ? 3.365 2.013 3.484 1.00 41.27 282 ALA A O 1
ATOM 2148 N N . ARG A 1 304 ? 4.000 0.095 2.477 1.00 39.74 283 ARG A N 1
ATOM 2149 C CA . ARG A 1 304 ? 4.082 -0.638 3.733 1.00 43.63 283 ARG A CA 1
ATOM 2150 C C . ARG A 1 304 ? 5.540 -0.900 4.131 1.00 39.84 283 ARG A C 1
ATOM 2151 O O . ARG A 1 304 ? 5.886 -1.979 4.614 1.00 43.84 283 ARG A O 1
ATOM 2159 N N . TRP A 1 305 ? 6.380 0.117 3.981 1.00 40.48 284 TRP A N 1
ATOM 2160 C CA . TRP A 1 305 ? 7.820 -0.007 4.256 1.00 39.45 284 TRP A CA 1
ATOM 2161 C C . TRP A 1 305 ? 8.114 -0.389 5.711 1.00 38.65 284 TRP A C 1
ATOM 2162 O O . TRP A 1 305 ? 9.102 -1.081 5.982 1.00 41.00 284 TRP A O 1
ATOM 2173 N N . ALA A 1 306 ? 7.305 0.087 6.666 1.00 37.03 285 ALA A N 1
ATOM 2174 C CA . ALA A 1 306 ? 7.706 -0.062 8.068 1.00 42.39 285 ALA A CA 1
ATOM 2175 C C . ALA A 1 306 ? 7.324 -1.427 8.632 1.00 40.16 285 ALA A C 1
ATOM 2176 O O . ALA A 1 306 ? 7.993 -1.919 9.554 1.00 42.92 285 ALA A O 1
ATOM 2178 N N . GLU A 1 307 ? 6.241 -2.018 8.133 1.00 41.63 286 GLU A N 1
ATOM 2179 C CA . GLU A 1 307 ? 5.942 -3.412 8.477 1.00 44.72 286 GLU A CA 1
ATOM 2180 C C . GLU A 1 307 ? 6.993 -4.337 7.879 1.00 38.34 286 GLU A C 1
ATOM 2181 O O . GLU A 1 307 ? 7.405 -5.313 8.511 1.00 40.96 286 GLU A O 1
ATOM 2187 N N . ASN A 1 308 ? 7.465 -4.011 6.690 1.00 38.82 287 ASN A N 1
ATOM 2188 C CA . ASN A 1 308 ? 8.507 -4.827 6.076 1.00 41.00 287 ASN A CA 1
ATOM 2189 C C . ASN A 1 308 ? 9.837 -4.690 6.818 1.00 39.44 287 ASN A C 1
ATOM 2190 O O . ASN A 1 308 ? 10.496 -5.695 7.127 1.00 38.84 287 ASN A O 1
ATOM 2195 N N . ALA A 1 309 ? 10.224 -3.453 7.142 1.00 39.82 288 ALA A N 1
ATOM 2196 C CA . ALA A 1 309 ? 11.380 -3.256 8.025 1.00 41.22 288 ALA A CA 1
ATOM 2197 C C . ALA A 1 309 ? 11.250 -4.064 9.318 1.00 38.35 288 ALA A C 1
ATOM 2198 O O . ALA A 1 309 ? 12.231 -4.659 9.780 1.00 41.70 288 ALA A O 1
ATOM 2200 N N . TYR A 1 310 ? 10.046 -4.129 9.894 1.00 41.49 289 TYR A N 1
ATOM 2201 C CA . TYR A 1 310 ? 9.846 -4.900 11.125 1.00 39.03 289 TYR A CA 1
ATOM 2202 C C . TYR A 1 310 ? 10.038 -6.399 10.889 1.00 41.77 289 TYR A C 1
ATOM 2203 O O . TYR A 1 310 ? 10.597 -7.099 11.746 1.00 42.60 289 TYR A O 1
ATOM 2212 N N . PHE A 1 311 ? 9.544 -6.914 9.759 1.00 38.32 290 PHE A N 1
ATOM 2213 C CA . PHE A 1 311 ? 9.730 -8.336 9.461 1.00 40.27 290 PHE A CA 1
ATOM 2214 C C . PHE A 1 311 ? 11.212 -8.677 9.300 1.00 42.39 290 PHE A C 1
ATOM 2215 O O . PHE A 1 311 ? 11.664 -9.723 9.765 1.00 42.78 290 PHE A O 1
ATOM 2223 N N . ILE A 1 312 ? 11.987 -7.784 8.674 1.00 41.32 291 ILE A N 1
ATOM 2224 C CA . ILE A 1 312 ? 13.436 -7.999 8.541 1.00 46.30 291 ILE A CA 1
ATOM 2225 C C . ILE A 1 312 ? 14.104 -8.001 9.916 1.00 43.60 291 ILE A C 1
ATOM 2226 O O . ILE A 1 312 ? 14.937 -8.864 10.220 1.00 45.50 291 ILE A O 1
ATOM 2231 N N . LYS A 1 313 ? 13.730 -7.052 10.771 1.00 43.80 292 LYS A N 1
ATOM 2232 C CA . LYS A 1 313 ? 14.353 -6.956 12.092 1.00 46.70 292 LYS A CA 1
ATOM 2233 C C . LYS A 1 313 ? 14.113 -8.222 12.927 1.00 48.01 292 LYS A C 1
ATOM 2234 O O . LYS A 1 313 ? 15.016 -8.680 13.642 1.00 50.75 292 LYS A O 1
ATOM 2240 N N . MET A 1 314 ? 12.903 -8.783 12.876 1.00 46.42 293 MET A N 1
ATOM 2241 C CA . MET A 1 314 ? 12.551 -9.907 13.746 1.00 52.42 293 MET A CA 1
ATOM 2242 C C . MET A 1 314 ? 12.879 -11.271 13.129 1.00 49.44 293 MET A C 1
ATOM 2243 O O . MET A 1 314 ? 12.660 -12.295 13.791 1.00 46.94 293 MET A O 1
ATOM 2248 N N . ASN A 1 315 ? 13.377 -11.315 11.901 1.00 44.85 294 ASN A N 1
ATOM 2249 C CA . ASN A 1 315 ? 13.501 -12.642 11.249 1.00 47.36 294 ASN A CA 1
ATOM 2250 C C . ASN A 1 315 ? 14.785 -12.803 10.442 1.00 50.51 294 ASN A C 1
ATOM 2251 O O . ASN A 1 315 ? 15.264 -13.931 10.350 1.00 52.92 294 ASN A O 1
ATOM 2256 N N . GLU A 1 316 ? 15.294 -11.729 9.855 1.00 51.12 295 GLU A N 1
ATOM 2257 C CA . GLU A 1 316 ? 16.473 -11.843 8.969 1.00 53.10 295 GLU A CA 1
ATOM 2258 C C . GLU A 1 316 ? 17.755 -11.822 9.794 1.00 56.51 295 GLU A C 1
ATOM 2259 O O . GLU A 1 316 ? 17.850 -11.023 10.711 1.00 55.42 295 GLU A O 1
ATOM 2265 N N . GLU A 1 317 ? 18.718 -12.647 9.413 1.00 58.43 296 GLU A N 1
ATOM 2266 C CA . GLU A 1 317 ? 19.967 -12.776 10.189 1.00 55.56 296 GLU A CA 1
ATOM 2267 C C . GLU A 1 317 ? 20.781 -11.494 10.216 1.00 54.33 296 GLU A C 1
ATOM 2268 O O . GLU A 1 317 ? 21.157 -11.004 9.147 1.00 57.81 296 GLU A O 1
ATOM 2270 N N . GLY A 1 318 ? 21.031 -10.988 11.417 1.00 57.64 297 GLY A N 1
ATOM 2271 C CA . GLY A 1 318 ? 21.915 -9.858 11.588 1.00 54.26 297 GLY A CA 1
ATOM 2272 C C . GLY A 1 318 ? 21.208 -8.526 11.729 1.00 54.40 297 GLY A C 1
ATOM 2273 O O . GLY A 1 318 ? 21.870 -7.517 12.006 1.00 58.65 297 GLY A O 1
ATOM 2274 N N . TYR A 1 319 ? 19.900 -8.489 11.534 1.00 52.64 298 TYR A N 1
ATOM 2275 C CA . TYR A 1 319 ? 19.173 -7.233 11.613 1.00 53.79 298 TYR A CA 1
ATOM 2276 C C . TYR A 1 319 ? 18.487 -7.068 12.967 1.00 50.51 298 TYR A C 1
ATOM 2277 O O . TYR A 1 319 ? 17.771 -6.081 13.159 1.00 49.79 298 TYR A O 1
ATOM 2286 N N . ALA A 1 320 ? 18.737 -7.977 13.910 1.00 49.36 299 ALA A N 1
ATOM 2287 C CA . ALA A 1 320 ? 17.972 -8.025 15.154 1.00 53.14 299 ALA A CA 1
ATOM 2288 C C . ALA A 1 320 ? 18.216 -6.803 16.046 1.00 52.17 299 ALA A C 1
ATOM 2289 O O . ALA A 1 320 ? 17.323 -6.410 16.807 1.00 56.08 299 ALA A O 1
ATOM 2291 N N . ASP A 1 321 ? 19.392 -6.207 15.982 1.00 56.71 300 ASP A N 1
ATOM 2292 C CA . ASP A 1 321 ? 19.712 -5.075 16.841 1.00 57.68 300 ASP A CA 1
ATOM 2293 C C . ASP A 1 321 ? 19.601 -3.742 16.101 1.00 55.41 300 ASP A C 1
ATOM 2294 O O . ASP A 1 321 ? 19.919 -2.704 16.685 1.00 58.69 300 ASP A O 1
ATOM 2299 N N . LYS A 1 322 ? 19.164 -3.752 14.854 1.00 52.92 301 LYS A N 1
ATOM 2300 C CA . LYS A 1 322 ? 18.961 -2.543 14.064 1.00 52.45 301 LYS A CA 1
ATOM 2301 C C . LYS A 1 322 ? 17.554 -1.983 14.305 1.00 50.61 301 LYS A C 1
ATOM 2302 O O . LYS A 1 322 ? 16.614 -2.736 14.572 1.00 45.96 301 LYS A O 1
ATOM 2308 N N . SER A 1 323 ? 17.427 -0.657 14.252 1.00 44.88 302 SER A N 1
ATOM 2309 C CA . SER A 1 323 ? 16.091 -0.089 14.412 1.00 42.79 302 SER A CA 1
ATOM 2310 C C . SER A 1 323 ? 15.329 -0.126 13.088 1.00 44.78 302 SER A C 1
ATOM 2311 O O . SER A 1 323 ? 15.910 -0.274 12.006 1.00 38.74 302 SER A O 1
ATOM 2314 N N . ILE A 1 324 ? 14.012 0.023 13.191 1.00 38.08 303 ILE A N 1
ATOM 2315 C CA . ILE A 1 324 ? 13.198 0.139 11.980 1.00 42.92 303 ILE A CA 1
ATOM 2316 C C . ILE A 1 324 ? 13.744 1.253 11.087 1.00 41.00 303 ILE A C 1
ATOM 2317 O O . ILE A 1 324 ? 13.863 1.093 9.855 1.00 41.98 303 ILE A O 1
ATOM 2322 N N . ALA A 1 325 ? 14.140 2.375 11.704 1.00 36.07 304 ALA A N 1
ATOM 2323 C CA . ALA A 1 325 ? 14.602 3.545 10.950 1.00 39.66 304 ALA A CA 1
ATOM 2324 C C . ALA A 1 325 ? 15.913 3.270 10.217 1.00 38.87 304 ALA A C 1
ATOM 2325 O O . ALA A 1 325 ? 16.126 3.783 9.111 1.00 38.61 304 ALA A O 1
ATOM 2327 N N . GLU A 1 326 ? 16.817 2.511 10.843 1.00 38.27 305 GLU A N 1
ATOM 2328 C CA . GLU A 1 326 ? 18.041 2.096 10.144 1.00 43.32 305 GLU A CA 1
ATOM 2329 C C . GLU A 1 326 ? 17.699 1.202 8.960 1.00 38.15 305 GLU A C 1
ATOM 2330 O O . GLU A 1 326 ? 18.066 1.495 7.820 1.00 39.33 305 GLU A O 1
ATOM 2336 N N . ILE A 1 327 ? 16.973 0.113 9.222 1.00 42.14 306 ILE A N 1
ATOM 2337 C CA . ILE A 1 327 ? 16.591 -0.804 8.156 1.00 41.53 306 ILE A CA 1
ATOM 2338 C C . ILE A 1 327 ? 15.920 -0.059 7.011 1.00 40.62 306 ILE A C 1
ATOM 2339 O O . ILE A 1 327 ? 16.156 -0.362 5.839 1.00 44.70 306 ILE A O 1
ATOM 2344 N N . ALA A 1 328 ? 15.067 0.920 7.324 1.00 42.28 307 ALA A N 1
ATOM 2345 C CA . ALA A 1 328 ? 14.352 1.617 6.251 1.00 42.62 307 ALA A CA 1
ATOM 2346 C C . ALA A 1 328 ? 15.326 2.344 5.331 1.00 41.40 307 ALA A C 1
ATOM 2347 O O . ALA A 1 328 ? 15.217 2.273 4.098 1.00 45.74 307 ALA A O 1
ATOM 2349 N N . THR A 1 329 ? 16.303 3.021 5.916 1.00 38.49 308 THR A N 1
ATOM 2350 C CA . THR A 1 329 ? 17.358 3.625 5.109 1.00 39.62 308 THR A CA 1
ATOM 2351 C C . THR A 1 329 ? 18.098 2.580 4.262 1.00 38.65 308 THR A C 1
ATOM 2352 O O . THR A 1 329 ? 18.368 2.816 3.076 1.00 37.49 308 THR A O 1
ATOM 2356 N N . GLU A 1 330 ? 18.403 1.417 4.840 1.00 35.45 309 GLU A N 1
ATOM 2357 C CA . GLU A 1 330 ? 19.077 0.383 4.059 1.00 45.17 309 GLU A CA 1
ATOM 2358 C C . GLU A 1 330 ? 18.192 -0.143 2.918 1.00 43.89 309 GLU A C 1
ATOM 2359 O O . GLU A 1 330 ? 18.648 -0.257 1.776 1.00 45.66 309 GLU A O 1
ATOM 2365 N N . MET A 1 331 ? 16.928 -0.478 3.212 1.00 39.55 310 MET A N 1
ATOM 2366 C CA . MET A 1 331 ? 16.019 -0.896 2.140 1.00 41.42 310 MET A CA 1
ATOM 2367 C C . MET A 1 331 ? 16.051 0.107 0.984 1.00 42.27 310 MET A C 1
ATOM 2368 O O . MET A 1 331 ? 16.254 -0.268 -0.186 1.00 40.02 310 MET A O 1
ATOM 2373 N N . PHE A 1 332 ? 15.882 1.385 1.303 1.00 35.89 311 PHE A N 1
ATOM 2374 C CA . PHE A 1 332 ? 15.779 2.410 0.271 1.00 32.62 311 PHE A CA 1
ATOM 2375 C C . PHE A 1 332 ? 17.111 2.678 -0.461 1.00 36.06 311 PHE A C 1
ATOM 2376 O O . PHE A 1 332 ? 17.095 3.293 -1.534 1.00 37.92 311 PHE A O 1
ATOM 2384 N N . SER A 1 333 ? 18.260 2.264 0.091 1.00 34.94 312 SER A N 1
ATOM 2385 C CA . SER A 1 333 ? 19.506 2.454 -0.643 1.00 36.14 312 SER A CA 1
ATOM 2386 C C . SER A 1 333 ? 19.532 1.630 -1.947 1.00 39.92 312 SER A C 1
ATOM 2387 O O . SER A 1 333 ? 20.161 2.053 -2.931 1.00 42.68 312 SER A O 1
ATOM 2390 N N . TYR A 1 334 ? 18.808 0.518 -1.990 1.00 39.33 313 TYR A N 1
ATOM 2391 C CA . TYR A 1 334 ? 18.765 -0.366 -3.153 1.00 42.91 313 TYR A CA 1
ATOM 2392 C C . TYR A 1 334 ? 17.810 0.077 -4.262 1.00 46.19 313 TYR A C 1
ATOM 2393 O O . TYR A 1 334 ? 17.774 -0.606 -5.285 1.00 47.79 313 TYR A O 1
ATOM 2402 N N . CYS A 1 335 ? 17.028 1.141 -4.110 1.00 43.57 314 CYS A N 1
ATOM 2403 C CA . CYS A 1 335 ? 16.173 1.551 -5.223 1.00 38.22 314 CYS A CA 1
ATOM 2404 C C . CYS A 1 335 ? 16.796 2.721 -5.974 1.00 39.81 314 CYS A C 1
ATOM 2405 O O . CYS A 1 335 ? 17.679 3.420 -5.471 1.00 45.19 314 CYS A O 1
ATOM 2408 N N . ASP A 1 336 ? 16.316 2.929 -7.187 1.00 36.16 315 ASP A N 1
ATOM 2409 C CA . ASP A 1 336 ? 16.624 4.149 -7.912 1.00 36.92 315 ASP A CA 1
ATOM 2410 C C . ASP A 1 336 ? 15.489 5.153 -7.841 1.00 37.23 315 ASP A C 1
ATOM 2411 O O . ASP A 1 336 ? 15.703 6.336 -8.127 1.00 36.60 315 ASP A O 1
ATOM 2416 N N . ALA A 1 337 ? 14.297 4.696 -7.498 1.00 37.17 316 ALA A N 1
ATOM 2417 C CA . ALA A 1 337 ? 13.105 5.532 -7.462 1.00 35.83 316 ALA A CA 1
ATOM 2418 C C . ALA A 1 337 ? 12.093 4.804 -6.613 1.00 37.66 316 ALA A C 1
ATOM 2419 O O . ALA A 1 337 ? 12.233 3.607 -6.374 1.00 38.27 316 ALA A O 1
ATOM 2421 N N . PHE A 1 338 ? 11.097 5.538 -6.129 1.00 39.83 317 PHE A N 1
ATOM 2422 C CA . PHE A 1 338 ? 10.043 4.905 -5.356 1.00 38.19 317 PHE A CA 1
ATOM 2423 C C . PHE A 1 338 ? 8.740 5.679 -5.498 1.00 32.57 317 PHE A C 1
ATOM 2424 O O . PHE A 1 338 ? 8.725 6.840 -5.911 1.00 32.61 317 PHE A O 1
ATOM 2432 N N . THR A 1 339 ? 7.659 4.976 -5.226 1.00 35.30 318 THR A N 1
ATOM 2433 C CA . THR A 1 339 ? 6.289 5.484 -5.148 1.00 38.53 318 THR A CA 1
ATOM 2434 C C . THR A 1 339 ? 5.774 5.073 -3.786 1.00 38.69 318 THR A C 1
ATOM 2435 O O . THR A 1 339 ? 6.106 3.988 -3.295 1.00 41.03 318 THR A O 1
ATOM 2439 N N . MET A 1 340 ? 4.977 5.924 -3.172 1.00 35.19 319 MET A N 1
ATOM 2440 C CA . MET A 1 340 ? 4.536 5.614 -1.818 1.00 37.40 319 MET A CA 1
ATOM 2441 C C . MET A 1 340 ? 3.134 6.173 -1.593 1.00 35.03 319 MET A C 1
ATOM 2442 O O . MET A 1 340 ? 2.894 7.363 -1.828 1.00 32.38 319 MET A O 1
ATOM 2447 N N . SER A 1 341 ? 2.231 5.316 -1.141 1.00 35.67 320 SER A N 1
ATOM 2448 C CA . SER A 1 341 ? 0.983 5.746 -0.517 1.00 38.96 320 SER A CA 1
ATOM 2449 C C . SER A 1 341 ? 1.299 5.835 0.973 1.00 36.86 320 SER A C 1
ATOM 2450 O O . SER A 1 341 ? 1.324 4.825 1.683 1.00 37.39 320 SER A O 1
ATOM 2453 N N . ALA A 1 342 ? 1.596 7.040 1.429 1.00 36.40 321 ALA A N 1
ATOM 2454 C CA . ALA A 1 342 ? 1.780 7.340 2.859 1.00 37.93 321 ALA A CA 1
ATOM 2455 C C . ALA A 1 342 ? 0.479 7.214 3.680 1.00 40.57 321 ALA A C 1
ATOM 2456 O O . ALA A 1 342 ? 0.514 7.391 4.910 1.00 37.12 321 ALA A O 1
ATOM 2458 N N . LYS A 1 343 ? -0.659 6.904 3.046 1.00 39.87 322 LYS A N 1
ATOM 2459 C CA . LYS A 1 343 ? -1.875 6.614 3.799 1.00 40.62 322 LYS A CA 1
ATOM 2460 C C . LYS A 1 343 ? -1.822 5.243 4.487 1.00 42.02 322 LYS A C 1
ATOM 2461 O O . LYS A 1 343 ? -2.796 4.877 5.152 1.00 38.68 322 LYS A O 1
ATOM 2467 N N . LYS A 1 344 ? -0.733 4.489 4.330 1.00 38.24 323 LYS A N 1
ATOM 2468 C CA . LYS A 1 344 ? -0.538 3.266 5.093 1.00 39.53 323 LYS A CA 1
ATOM 2469 C C . LYS A 1 344 ? 0.469 3.527 6.184 1.00 39.45 323 LYS A C 1
ATOM 2470 O O . LYS A 1 344 ? 0.096 3.963 7.281 1.00 37.26 323 LYS A O 1
ATOM 2476 N N . ASP A 1 345 ? 1.760 3.282 5.966 1.00 39.21 324 ASP A N 1
ATOM 2477 C CA . ASP A 1 345 ? 2.723 3.436 7.044 1.00 40.82 324 ASP A CA 1
ATOM 2478 C C . ASP A 1 345 ? 3.142 4.908 7.262 1.00 42.29 324 ASP A C 1
ATOM 2479 O O . ASP A 1 345 ? 4.141 5.177 7.946 1.00 43.79 324 ASP A O 1
ATOM 2484 N N . GLY A 1 346 ? 2.399 5.861 6.713 1.00 40.44 325 GLY A N 1
ATOM 2485 C CA . GLY A 1 346 ? 2.410 7.200 7.262 1.00 36.34 325 GLY A CA 1
ATOM 2486 C C . GLY A 1 346 ? 1.603 7.359 8.528 1.00 37.17 325 GLY A C 1
ATOM 2487 O O . GLY A 1 346 ? 1.713 8.398 9.182 1.00 36.50 325 GLY A O 1
ATOM 2488 N N . HIS A 1 347 ? 0.816 6.352 8.915 1.00 36.68 326 HIS A N 1
ATOM 2489 C CA . HIS A 1 347 ? -0.039 6.457 10.104 1.00 34.72 326 HIS A CA 1
ATOM 2490 C C . HIS A 1 347 ? -0.822 7.781 10.068 1.00 35.44 326 HIS A C 1
ATOM 2491 O O . HIS A 1 347 ? -0.830 8.586 11.023 1.00 29.57 326 HIS A O 1
ATOM 2498 N N . ALA A 1 348 ? -1.471 7.994 8.921 1.00 32.42 327 ALA A N 1
ATOM 2499 C CA . ALA A 1 348 ? -2.093 9.248 8.513 1.00 30.96 327 ALA A CA 1
ATOM 2500 C C . ALA A 1 348 ? -3.299 8.921 7.644 1.00 35.45 327 ALA A C 1
ATOM 2501 O O . ALA A 1 348 ? -3.506 7.775 7.241 1.00 37.72 327 ALA A O 1
ATOM 2503 N N . ASN A 1 349 ? -4.089 9.939 7.327 1.00 36.31 328 ASN A N 1
ATOM 2504 C CA . ASN A 1 349 ? -5.328 9.714 6.595 1.00 34.20 328 ASN A CA 1
ATOM 2505 C C . ASN A 1 349 ? -5.239 10.183 5.151 1.00 35.71 328 ASN A C 1
ATOM 2506 O O . ASN A 1 349 ? -6.218 10.053 4.416 1.00 37.55 328 ASN A O 1
ATOM 2511 N N . MET A 1 350 ? -4.094 10.724 4.733 1.00 33.63 329 MET A N 1
ATOM 2512 C CA . MET A 1 350 ? -3.842 11.168 3.370 1.00 37.67 329 MET A CA 1
ATOM 2513 C C . MET A 1 350 ? -2.353 11.459 3.236 1.00 38.90 329 MET A C 1
ATOM 2514 O O . MET A 1 350 ? -1.670 11.763 4.221 1.00 39.32 329 MET A O 1
ATOM 2519 N N . GLY A 1 351 ? -1.858 11.355 2.009 1.00 36.37 330 GLY A N 1
ATOM 2520 C CA . GLY A 1 351 ? -0.454 11.575 1.703 1.00 36.66 330 GLY A CA 1
ATOM 2521 C C . GLY A 1 351 ? 0.092 10.632 0.642 1.00 31.44 330 GLY A C 1
ATOM 2522 O O . GLY A 1 351 ? -0.255 9.446 0.619 1.00 35.74 330 GLY A O 1
ATOM 2523 N N . GLY A 1 352 ? 0.941 11.153 -0.240 1.00 35.46 331 GLY A N 1
ATOM 2524 C CA . GLY A 1 352 ? 1.702 10.331 -1.158 1.00 34.25 331 GLY A CA 1
ATOM 2525 C C . GLY A 1 352 ? 2.953 11.046 -1.622 1.00 36.47 331 GLY A C 1
ATOM 2526 O O . GLY A 1 352 ? 3.106 12.257 -1.448 1.00 34.39 331 GLY A O 1
ATOM 2527 N N . MET A 1 353 ? 3.841 10.269 -2.255 1.00 32.83 332 MET A N 1
ATOM 2528 C CA . MET A 1 353 ? 5.194 10.700 -2.564 1.00 33.16 332 MET A CA 1
ATOM 2529 C C . MET A 1 353 ? 5.733 9.921 -3.755 1.00 32.45 332 MET A C 1
ATOM 2530 O O . MET A 1 353 ? 5.672 8.689 -3.776 1.00 32.33 332 MET A O 1
ATOM 2535 N N . LEU A 1 354 ? 6.329 10.638 -4.687 1.00 34.48 333 LEU A N 1
ATOM 2536 C CA . LEU A 1 354 ? 7.168 10.061 -5.728 1.00 33.86 333 LEU A CA 1
ATOM 2537 C C . LEU A 1 354 ? 8.557 10.667 -5.616 1.00 36.00 333 LEU A C 1
ATOM 2538 O O . LEU A 1 354 ? 8.688 11.883 -5.433 1.00 36.38 333 LEU A O 1
ATOM 2543 N N . ALA A 1 355 ? 9.599 9.839 -5.725 1.00 34.01 334 ALA A N 1
ATOM 2544 C CA . ALA A 1 355 ? 10.964 10.375 -5.734 1.00 36.98 334 ALA A CA 1
ATOM 2545 C C . ALA A 1 355 ? 11.916 9.486 -6.535 1.00 32.23 334 ALA A C 1
ATOM 2546 O O . ALA A 1 355 ? 11.708 8.275 -6.663 1.00 37.93 334 ALA A O 1
ATOM 2548 N N . PHE A 1 356 ? 13.018 10.076 -6.997 1.00 36.24 335 PHE A N 1
ATOM 2549 C CA . PHE A 1 356 ? 14.078 9.297 -7.632 1.00 38.41 335 PHE A CA 1
ATOM 2550 C C . PHE A 1 356 ? 15.439 9.898 -7.292 1.00 38.84 335 PHE A C 1
ATOM 2551 O O . PHE A 1 356 ? 15.550 11.077 -6.937 1.00 37.73 335 PHE A O 1
ATOM 2559 N N . ARG A 1 357 ? 16.486 9.076 -7.410 1.00 38.70 336 ARG A N 1
ATOM 2560 C CA . ARG A 1 357 ? 17.817 9.513 -7.001 1.00 37.58 336 ARG A CA 1
ATOM 2561 C C . ARG A 1 357 ? 18.326 10.602 -7.935 1.00 42.67 336 ARG A C 1
ATOM 2562 O O . ARG A 1 357 ? 18.196 10.500 -9.158 1.00 37.88 336 ARG A O 1
ATOM 2570 N N . ASP A 1 358 ? 18.897 11.658 -7.340 1.00 34.27 337 ASP A N 1
ATOM 2571 C CA . ASP A 1 358 ? 19.466 12.789 -8.079 1.00 39.46 337 ASP A CA 1
ATOM 2572 C C . ASP A 1 358 ? 20.514 12.306 -9.090 1.00 40.68 337 ASP A C 1
ATOM 2573 O O . ASP A 1 358 ? 21.470 11.619 -8.721 1.00 39.47 337 ASP A O 1
ATOM 2578 N N . LYS A 1 359 ? 20.315 12.662 -10.364 1.00 43.58 338 LYS A N 1
ATOM 2579 C CA . LYS A 1 359 ? 21.136 12.197 -11.503 1.00 40.89 338 LYS A CA 1
ATOM 2580 C C . LYS A 1 359 ? 21.422 10.697 -11.451 1.00 41.11 338 LYS A C 1
ATOM 2581 O O . LYS A 1 359 ? 22.498 10.235 -11.833 1.00 41.57 338 LYS A O 1
ATOM 2587 N N . GLY A 1 360 ? 20.457 9.922 -10.989 1.00 38.70 339 GLY A N 1
ATOM 2588 C CA . GLY A 1 360 ? 20.609 8.481 -10.873 1.00 42.64 339 GLY A CA 1
ATOM 2589 C C . GLY A 1 360 ? 20.234 7.757 -12.155 1.00 40.90 339 GLY A C 1
ATOM 2590 O O . GLY A 1 360 ? 20.076 8.363 -13.219 1.00 39.27 339 GLY A O 1
ATOM 2591 N N . LEU A 1 361 ? 20.043 6.441 -12.026 1.00 36.71 340 LEU A N 1
ATOM 2592 C CA . LEU A 1 361 ? 19.786 5.603 -13.190 1.00 40.64 340 LEU A CA 1
ATOM 2593 C C . LEU A 1 361 ? 18.461 5.951 -13.854 1.00 42.26 340 LEU A C 1
ATOM 2594 O O . LEU A 1 361 ? 18.380 6.038 -15.087 1.00 42.79 340 LEU A O 1
ATOM 2599 N N . PHE A 1 362 ? 17.410 6.167 -13.062 1.00 39.83 341 PHE A N 1
ATOM 2600 C CA . PHE A 1 362 ? 16.141 6.560 -13.657 1.00 38.78 341 PHE A CA 1
ATOM 2601 C C . PHE A 1 362 ? 16.303 7.845 -14.466 1.00 43.79 341 PHE A C 1
ATOM 2602 O O . PHE A 1 362 ? 15.814 7.953 -15.601 1.00 41.32 341 PHE A O 1
ATOM 2610 N N . TRP A 1 363 ? 17.057 8.798 -13.931 1.00 41.13 342 TRP A N 1
ATOM 2611 C CA . TRP A 1 363 ? 17.196 10.105 -14.566 1.00 41.66 342 TRP A CA 1
ATOM 2612 C C . TRP A 1 363 ? 18.066 10.028 -15.820 1.00 40.41 342 TRP A C 1
ATOM 2613 O O . TRP A 1 363 ? 17.795 10.704 -16.816 1.00 35.89 342 TRP A O 1
ATOM 2624 N N . LYS A 1 364 ? 19.150 9.258 -15.757 1.00 41.85 343 LYS A N 1
ATOM 2625 C CA . LYS A 1 364 ? 20.000 9.066 -16.928 1.00 44.78 343 LYS A CA 1
ATOM 2626 C C . LYS A 1 364 ? 19.197 8.476 -18.091 1.00 46.95 343 LYS A C 1
ATOM 2627 O O . LYS A 1 364 ? 19.238 8.995 -19.215 1.00 46.28 343 LYS A O 1
ATOM 2633 N N . ASN A 1 365 ? 18.422 7.413 -17.822 1.00 43.48 344 ASN A N 1
ATOM 2634 C CA . ASN A 1 365 ? 17.697 6.696 -18.872 1.00 42.74 344 ASN A CA 1
ATOM 2635 C C . ASN A 1 365 ? 16.552 7.515 -19.465 1.00 46.10 344 ASN A C 1
ATOM 2636 O O . ASN A 1 365 ? 16.266 7.404 -20.660 1.00 51.05 344 ASN A O 1
ATOM 2641 N N . PHE A 1 366 ? 15.851 8.311 -18.663 1.00 43.06 345 PHE A N 1
ATOM 2642 C CA . PHE A 1 366 ? 14.597 8.907 -19.117 1.00 43.18 345 PHE A CA 1
ATOM 2643 C C . PHE A 1 366 ? 14.681 10.400 -19.362 1.00 46.19 345 PHE A C 1
ATOM 2644 O O . PHE A 1 366 ? 13.686 10.991 -19.780 1.00 51.63 345 PHE A O 1
ATOM 2652 N N . SER A 1 367 ? 15.814 11.033 -19.107 1.00 44.56 346 SER A N 1
ATOM 2653 C CA . SER A 1 367 ? 15.996 12.384 -19.618 1.00 45.18 346 SER A CA 1
ATOM 2654 C C . SER A 1 367 ? 16.659 12.328 -20.994 1.00 50.13 346 SER A C 1
ATOM 2655 O O . SER A 1 367 ? 17.266 11.328 -21.384 1.00 48.78 346 SER A O 1
ATOM 2658 N N . ASP A 1 368 ? 16.524 13.419 -21.734 1.00 51.05 347 ASP A N 1
ATOM 2659 C CA . ASP A 1 368 ? 17.222 13.611 -22.995 1.00 51.97 347 ASP A CA 1
ATOM 2660 C C . ASP A 1 368 ? 18.457 14.467 -22.769 1.00 55.03 347 ASP A C 1
ATOM 2661 O O . ASP A 1 368 ? 18.419 15.436 -22.002 1.00 54.60 347 ASP A O 1
ATOM 2666 N N . PHE A 1 369 ? 19.545 14.126 -23.455 1.00 54.35 348 PHE A N 1
ATOM 2667 C CA . PHE A 1 369 ? 20.823 14.785 -23.245 1.00 54.13 348 PHE A CA 1
ATOM 2668 C C . PHE A 1 369 ? 21.334 15.456 -24.510 1.00 58.87 348 PHE A C 1
ATOM 2669 O O . PHE A 1 369 ? 21.036 15.026 -25.627 1.00 55.40 348 PHE A O 1
ATOM 2677 N N . ASN A 1 370 ? 22.108 16.524 -24.313 1.00 60.55 349 ASN A N 1
ATOM 2678 C CA . ASN A 1 370 ? 22.726 17.260 -25.402 1.00 62.74 349 ASN A CA 1
ATOM 2679 C C . ASN A 1 370 ? 24.024 16.582 -25.845 1.00 66.09 349 ASN A C 1
ATOM 2680 O O . ASN A 1 370 ? 24.539 15.667 -25.189 1.00 61.13 349 ASN A O 1
ATOM 2685 N N . GLU A 1 371 ? 24.566 17.062 -26.973 1.00 66.33 350 GLU A N 1
ATOM 2686 C CA . GLU A 1 371 ? 25.807 16.496 -27.502 1.00 70.85 350 GLU A CA 1
ATOM 2687 C C . GLU A 1 371 ? 26.959 16.664 -26.513 1.00 72.97 350 GLU A C 1
ATOM 2688 O O . GLU A 1 371 ? 27.670 15.701 -26.193 1.00 71.14 350 GLU A O 1
ATOM 2690 N N . ASP A 1 372 ? 27.151 17.884 -26.007 1.00 70.43 351 ASP A N 1
ATOM 2691 C CA . ASP A 1 372 ? 28.282 18.150 -25.124 1.00 71.22 351 ASP A CA 1
ATOM 2692 C C . ASP A 1 372 ? 28.207 17.345 -23.824 1.00 75.54 351 ASP A C 1
ATOM 2693 O O . ASP A 1 372 ? 29.247 17.031 -23.228 1.00 75.65 351 ASP A O 1
ATOM 2698 N N . GLY A 1 373 ? 27.001 17.007 -23.364 1.00 72.05 352 GLY A N 1
ATOM 2699 C CA . GLY A 1 373 ? 26.858 16.134 -22.213 1.00 72.05 352 GLY A CA 1
ATOM 2700 C C . GLY A 1 373 ? 25.778 16.561 -21.240 1.00 68.21 352 GLY A C 1
ATOM 2701 O O . GLY A 1 373 ? 25.290 15.745 -20.459 1.00 63.74 352 GLY A O 1
ATOM 2702 N N . THR A 1 374 ? 25.409 17.840 -21.282 1.00 67.97 353 THR A N 1
ATOM 2703 C CA . THR A 1 374 ? 24.428 18.448 -20.397 1.00 70.72 353 THR A CA 1
ATOM 2704 C C . THR A 1 374 ? 22.992 18.077 -20.785 1.00 66.63 353 THR A C 1
ATOM 2705 O O . THR A 1 374 ? 22.691 17.718 -21.931 1.00 62.33 353 THR A O 1
ATOM 2709 N N . VAL A 1 375 ? 22.095 18.183 -19.791 1.00 65.10 354 VAL A N 1
ATOM 2710 C CA . VAL A 1 375 ? 20.709 17.766 -19.967 1.00 56.65 354 VAL A CA 1
ATOM 2711 C C . VAL A 1 375 ? 19.997 18.725 -20.899 1.00 49.50 354 VAL A C 1
ATOM 2712 O O . VAL A 1 375 ? 20.191 19.944 -20.843 1.00 53.95 354 VAL A O 1
ATOM 2716 N N . LYS A 1 376 ? 19.178 18.164 -21.779 1.00 55.86 355 LYS A N 1
ATOM 2717 C CA . LYS A 1 376 ? 18.287 18.919 -22.650 1.00 58.33 355 LYS A CA 1
ATOM 2718 C C . LYS A 1 376 ? 16.846 18.893 -22.135 1.00 47.77 355 LYS A C 1
ATOM 2719 O O . LYS A 1 376 ? 16.209 19.942 -22.012 1.00 45.90 355 LYS A O 1
ATOM 2721 N N . THR A 1 377 ? 16.331 17.708 -21.812 1.00 46.22 356 THR A N 1
ATOM 2722 C CA . THR A 1 377 ? 14.972 17.521 -21.305 1.00 51.70 356 THR A CA 1
ATOM 2723 C C . THR A 1 377 ? 15.091 16.711 -20.018 1.00 47.03 356 THR A C 1
ATOM 2724 O O . THR A 1 377 ? 15.378 15.511 -20.061 1.00 47.57 356 THR A O 1
ATOM 2728 N N . ASP A 1 378 ? 14.933 17.370 -18.866 1.00 47.02 357 ASP A N 1
ATOM 2729 C CA . ASP A 1 378 ? 15.072 16.690 -17.575 1.00 41.09 357 ASP A CA 1
ATOM 2730 C C . ASP A 1 378 ? 13.764 15.984 -17.196 1.00 37.69 357 ASP A C 1
ATOM 2731 O O . ASP A 1 378 ? 12.712 16.618 -17.133 1.00 38.07 357 ASP A O 1
ATOM 2736 N N . VAL A 1 379 ? 13.823 14.672 -16.929 1.00 37.14 358 VAL A N 1
ATOM 2737 C CA . VAL A 1 379 ? 12.604 13.943 -16.549 1.00 39.59 358 VAL A CA 1
ATOM 2738 C C . VAL A 1 379 ? 11.962 14.548 -15.293 1.00 37.53 358 VAL A C 1
ATOM 2739 O O . VAL A 1 379 ? 10.729 14.581 -15.167 1.00 36.57 358 VAL A O 1
ATOM 2743 N N . GLY A 1 380 ? 12.781 15.014 -14.341 1.00 41.96 359 GLY A N 1
ATOM 2744 C CA . GLY A 1 380 ? 12.236 15.665 -13.151 1.00 34.80 359 GLY A CA 1
ATOM 2745 C C . GLY A 1 380 ? 11.314 16.816 -13.501 1.00 35.63 359 GLY A C 1
ATOM 2746 O O . GLY A 1 380 ? 10.200 16.911 -12.986 1.00 36.59 359 GLY A O 1
ATOM 2747 N N . VAL A 1 381 ? 11.746 17.681 -14.424 1.00 36.41 360 VAL A N 1
ATOM 2748 C CA . VAL A 1 381 ? 10.921 18.819 -14.847 1.00 38.00 360 VAL A CA 1
ATOM 2749 C C . VAL A 1 381 ? 9.623 18.342 -15.489 1.00 38.74 360 VAL A C 1
ATOM 2750 O O . VAL A 1 381 ? 8.558 18.961 -15.320 1.00 38.88 360 VAL A O 1
ATOM 2754 N N . LEU A 1 382 ? 9.683 17.232 -16.239 1.00 39.79 361 LEU A N 1
ATOM 2755 C CA . LEU A 1 382 ? 8.472 16.716 -16.871 1.00 38.53 361 LEU A CA 1
ATOM 2756 C C . LEU A 1 382 ? 7.481 16.228 -15.825 1.00 38.64 361 LEU A C 1
ATOM 2757 O O . LEU A 1 382 ? 6.276 16.489 -15.940 1.00 37.62 361 LEU A O 1
ATOM 2762 N N . LEU A 1 383 ? 7.976 15.518 -14.796 1.00 34.17 362 LEU A N 1
ATOM 2763 C CA . LEU A 1 383 ? 7.108 15.077 -13.712 1.00 36.08 362 LEU A CA 1
ATOM 2764 C C . LEU A 1 383 ? 6.509 16.266 -12.963 1.00 34.98 362 LEU A C 1
ATOM 2765 O O . LEU A 1 383 ? 5.323 16.243 -12.611 1.00 34.60 362 LEU A O 1
ATOM 2770 N N . LYS A 1 384 ? 7.302 17.326 -12.749 1.00 37.03 363 LYS A N 1
ATOM 2771 C CA . LYS A 1 384 ? 6.819 18.493 -12.006 1.00 33.75 363 LYS A CA 1
ATOM 2772 C C . LYS A 1 384 ? 5.739 19.241 -12.779 1.00 34.37 363 LYS A C 1
ATOM 2773 O O . LYS A 1 384 ? 4.775 19.734 -12.188 1.00 34.57 363 LYS A O 1
ATOM 2779 N N . VAL A 1 385 ? 5.864 19.323 -14.106 1.00 42.13 364 VAL A N 1
ATOM 2780 C CA . VAL A 1 385 ? 4.842 20.013 -14.888 1.00 39.87 364 VAL A CA 1
ATOM 2781 C C . VAL A 1 385 ? 3.504 19.295 -14.755 1.00 36.98 364 VAL A C 1
ATOM 2782 O O . VAL A 1 385 ? 2.436 19.921 -14.712 1.00 39.37 364 VAL A O 1
ATOM 2786 N N . LYS A 1 386 ? 3.543 17.968 -14.675 1.00 35.88 365 LYS A N 1
ATOM 2787 C CA . LYS A 1 386 ? 2.319 17.195 -14.561 1.00 40.07 365 LYS A CA 1
ATOM 2788 C C . LYS A 1 386 ? 1.723 17.307 -13.146 1.00 36.78 365 LYS A C 1
ATOM 2789 O O . LYS A 1 386 ? 0.521 17.575 -12.972 1.00 35.64 365 LYS A O 1
ATOM 2795 N N . GLN A 1 387 ? 2.557 17.105 -12.126 1.00 34.43 366 GLN A N 1
ATOM 2796 C CA . GLN A 1 387 ? 2.180 17.415 -10.742 1.00 35.27 366 GLN A CA 1
ATOM 2797 C C . GLN A 1 387 ? 1.462 18.768 -10.628 1.00 34.97 366 GLN A C 1
ATOM 2798 O O . GLN A 1 387 ? 0.328 18.844 -10.151 1.00 32.35 366 GLN A O 1
ATOM 2804 N N . ILE A 1 388 ? 2.072 19.834 -11.146 1.00 37.31 367 ILE A N 1
ATOM 2805 C CA . ILE A 1 388 ? 1.523 21.172 -10.927 1.00 36.73 367 ILE A CA 1
ATOM 2806 C C . ILE A 1 388 ? 0.317 21.467 -11.830 1.00 41.56 367 ILE A C 1
ATOM 2807 O O . ILE A 1 388 ? -0.573 22.241 -11.449 1.00 35.69 367 ILE A O 1
ATOM 2812 N N . SER A 1 389 ? 0.227 20.883 -13.026 1.00 36.00 368 SER A N 1
ATOM 2813 C CA . SER A 1 389 ? -0.968 21.223 -13.779 1.00 37.06 368 SER A CA 1
ATOM 2814 C C . SER A 1 389 ? -2.162 20.347 -13.422 1.00 35.84 368 SER A C 1
ATOM 2815 O O . SER A 1 389 ? -3.307 20.795 -13.592 1.00 35.78 368 SER A O 1
ATOM 2818 N N . CYS A 1 390 ? -1.938 19.136 -12.895 1.00 34.25 369 CYS A N 1
ATOM 2819 C CA . CYS A 1 390 ? -3.041 18.234 -12.627 1.00 35.06 369 CYS A CA 1
ATOM 2820 C C . CYS A 1 390 ? -3.350 17.975 -11.150 1.00 38.36 369 CYS A C 1
ATOM 2821 O O . CYS A 1 390 ? -4.477 17.559 -10.855 1.00 38.12 369 CYS A O 1
ATOM 2824 N N . TYR A 1 391 ? -2.406 18.177 -10.223 1.00 35.00 370 TYR A N 1
ATOM 2825 C CA . TYR A 1 391 ? -2.641 17.822 -8.823 1.00 35.94 370 TYR A CA 1
ATOM 2826 C C . TYR A 1 391 ? -2.568 19.004 -7.868 1.00 39.20 370 TYR A C 1
ATOM 2827 O O . TYR A 1 391 ? -3.480 19.184 -7.052 1.00 39.50 370 TYR A O 1
ATOM 2836 N N . GLY A 1 392 ? -1.509 19.791 -7.941 1.00 39.04 371 GLY A N 1
ATOM 2837 C CA . GLY A 1 392 ? -1.366 20.989 -7.140 1.00 36.27 371 GLY A CA 1
ATOM 2838 C C . GLY A 1 392 ? 0.073 21.435 -7.125 1.00 41.18 371 GLY A C 1
ATOM 2839 O O . GLY A 1 392 ? 0.995 20.710 -7.541 1.00 33.01 371 GLY A O 1
ATOM 2840 N N . ASN A 1 393 ? 0.284 22.627 -6.574 1.00 39.73 372 ASN A N 1
ATOM 2841 C CA . ASN A 1 393 ? 1.659 23.162 -6.448 1.00 39.28 372 ASN A CA 1
ATOM 2842 C C . ASN A 1 393 ? 2.543 22.158 -5.715 1.00 37.93 372 ASN A C 1
ATOM 2843 O O . ASN A 1 393 ? 2.059 21.494 -4.824 1.00 35.61 372 ASN A O 1
ATOM 2848 N N . ASP A 1 394 ? 3.817 22.128 -6.056 1.00 35.97 373 ASP A N 1
ATOM 2849 C CA . ASP A 1 394 ? 4.789 21.201 -5.439 1.00 37.63 373 ASP A CA 1
ATOM 2850 C C . ASP A 1 394 ? 4.886 21.417 -3.926 1.00 37.51 373 ASP A C 1
ATOM 2851 O O . ASP A 1 394 ? 5.269 20.492 -3.236 1.00 35.36 373 ASP A O 1
ATOM 2856 N N . SER A 1 395 ? 4.554 22.613 -3.453 1.00 35.42 374 SER A N 1
ATOM 2857 C CA . SER A 1 395 ? 4.617 22.924 -2.011 1.00 36.73 374 SER A CA 1
ATOM 2858 C C . SER A 1 395 ? 3.648 22.043 -1.215 1.00 39.77 374 SER A C 1
ATOM 2859 O O . SER A 1 395 ? 3.957 21.739 -0.072 1.00 39.23 374 SER A O 1
ATOM 2862 N N . TYR A 1 396 ? 2.527 21.644 -1.810 1.00 36.74 375 TYR A N 1
ATOM 2863 C CA . TYR A 1 396 ? 1.527 20.853 -1.069 1.00 35.53 375 TYR A CA 1
ATOM 2864 C C . TYR A 1 396 ? 0.934 19.694 -1.880 1.00 36.47 375 TYR A C 1
ATOM 2865 O O . TYR A 1 396 ? 0.382 18.760 -1.282 1.00 33.26 375 TYR A O 1
ATOM 2874 N N . GLY A 1 397 ? 1.059 19.699 -3.206 1.00 38.16 376 GLY A N 1
ATOM 2875 C CA . GLY A 1 397 ? 0.597 18.578 -4.019 1.00 41.49 376 GLY A CA 1
ATOM 2876 C C . GLY A 1 397 ? -0.780 18.031 -3.674 1.00 35.48 376 GLY A C 1
ATOM 2877 O O . GLY A 1 397 ? -0.957 16.832 -3.443 1.00 43.42 376 GLY A O 1
ATOM 2878 N N . GLY A 1 398 ? -1.781 18.887 -3.658 1.00 35.90 377 GLY A N 1
ATOM 2879 C CA . GLY A 1 398 ? -3.095 18.390 -3.367 1.00 34.83 377 GLY A CA 1
ATOM 2880 C C . GLY A 1 398 ? -3.395 18.056 -1.920 1.00 34.38 377 GLY A C 1
ATOM 2881 O O . GLY A 1 398 ? -4.508 17.598 -1.648 1.00 38.95 377 GLY A O 1
ATOM 2882 N N . MET A 1 399 ? -2.473 18.272 -0.985 1.00 35.40 378 MET A N 1
ATOM 2883 C CA . MET A 1 399 ? -2.760 18.097 0.440 1.00 35.82 378 MET A CA 1
ATOM 2884 C C . MET A 1 399 ? -3.017 19.431 1.127 1.00 35.86 378 MET A C 1
ATOM 2885 O O . MET A 1 399 ? -2.474 20.471 0.742 1.00 30.93 378 MET A O 1
ATOM 2890 N N . SER A 1 400 ? -3.859 19.391 2.154 1.00 41.03 379 SER A N 1
ATOM 2891 C CA . SER A 1 400 ? -3.994 20.544 3.039 1.00 37.10 379 SER A CA 1
ATOM 2892 C C . SER A 1 400 ? -2.741 20.702 3.890 1.00 35.30 379 SER A C 1
ATOM 2893 O O . SER A 1 400 ? -2.036 19.731 4.204 1.00 31.22 379 SER A O 1
ATOM 2896 N N . GLY A 1 401 ? -2.470 21.944 4.270 1.00 35.15 380 GLY A N 1
ATOM 2897 C CA . GLY A 1 401 ? -1.323 22.203 5.116 1.00 32.73 380 GLY A CA 1
ATOM 2898 C C . GLY A 1 401 ? -1.299 21.355 6.373 1.00 31.45 380 GLY A C 1
ATOM 2899 O O . GLY A 1 401 ? -0.246 20.855 6.776 1.00 36.47 380 GLY A O 1
ATOM 2900 N N . ARG A 1 402 ? -2.451 21.181 7.026 1.00 33.36 381 ARG A N 1
ATOM 2901 C CA . ARG A 1 402 ? -2.432 20.413 8.274 1.00 32.89 381 ARG A CA 1
ATOM 2902 C C . ARG A 1 402 ? -2.251 18.920 8.012 1.00 36.36 381 ARG A C 1
ATOM 2903 O O . ARG A 1 402 ? -1.591 18.229 8.798 1.00 34.96 381 ARG A O 1
ATOM 2911 N N . ASP A 1 403 ? -2.784 18.406 6.903 1.00 33.23 382 ASP A N 1
ATOM 2912 C CA . ASP A 1 403 ? -2.543 17.003 6.581 1.00 32.75 382 ASP A CA 1
ATOM 2913 C C . ASP A 1 403 ? -1.049 16.750 6.357 1.00 30.79 382 ASP A C 1
ATOM 2914 O O . ASP A 1 403 ? -0.510 15.734 6.804 1.00 35.39 382 ASP A O 1
ATOM 2919 N N . ILE A 1 404 ? -0.352 17.691 5.719 1.00 31.25 383 ILE A N 1
ATOM 2920 C CA . ILE A 1 404 ? 1.099 17.583 5.564 1.00 29.08 383 ILE A CA 1
ATOM 2921 C C . ILE A 1 404 ? 1.782 17.404 6.925 1.00 35.09 383 ILE A C 1
ATOM 2922 O O . ILE A 1 404 ? 2.518 16.432 7.148 1.00 31.81 383 ILE A O 1
ATOM 2927 N N . MET A 1 405 ? 1.499 18.307 7.883 1.00 27.52 384 MET A N 1
ATOM 2928 C CA . MET A 1 405 ? 2.200 18.242 9.160 1.00 32.18 384 MET A CA 1
ATOM 2929 C C . MET A 1 405 ? 1.877 16.968 9.925 1.00 33.21 384 MET A C 1
ATOM 2930 O O . MET A 1 405 ? 2.767 16.337 10.510 1.00 31.80 384 MET A O 1
ATOM 2935 N N . ALA A 1 406 ? 0.601 16.600 9.984 1.00 28.79 385 ALA A N 1
ATOM 2936 C CA . ALA A 1 406 ? 0.237 15.369 10.680 1.00 31.59 385 ALA A CA 1
ATOM 2937 C C . ALA A 1 406 ? 0.837 14.142 9.996 1.00 29.61 385 ALA A C 1
ATOM 2938 O O . ALA A 1 406 ? 1.061 13.110 10.640 1.00 28.82 385 ALA A O 1
ATOM 2940 N N . LEU A 1 407 ? 1.059 14.218 8.685 1.00 29.70 386 LEU A N 1
ATOM 2941 C CA . LEU A 1 407 ? 1.734 13.111 8.014 1.00 29.78 386 LEU A CA 1
ATOM 2942 C C . LEU A 1 407 ? 3.178 13.008 8.481 1.00 31.02 386 LEU A C 1
ATOM 2943 O O . LEU A 1 407 ? 3.666 11.919 8.791 1.00 34.58 386 LEU A O 1
ATOM 2948 N N . ALA A 1 408 ? 3.873 14.142 8.554 1.00 33.29 387 ALA A N 1
ATOM 2949 C CA . ALA A 1 408 ? 5.252 14.135 9.029 1.00 30.71 387 ALA A CA 1
ATOM 2950 C C . ALA A 1 408 ? 5.346 13.534 10.421 1.00 32.58 387 ALA A C 1
ATOM 2951 O O . ALA A 1 408 ? 6.248 12.730 10.686 1.00 35.99 387 ALA A O 1
ATOM 2953 N N . VAL A 1 409 ? 4.436 13.916 11.344 1.00 31.84 388 VAL A N 1
ATOM 2954 C CA . VAL A 1 409 ? 4.444 13.274 12.666 1.00 28.16 388 VAL A CA 1
ATOM 2955 C C . VAL A 1 409 ? 4.145 11.781 12.527 1.00 31.74 388 VAL A C 1
ATOM 2956 O O . VAL A 1 409 ? 4.791 10.941 13.166 1.00 33.11 388 VAL A O 1
ATOM 2960 N N . GLY A 1 410 ? 3.186 11.425 11.663 1.00 34.01 389 GLY A N 1
ATOM 2961 C CA . GLY A 1 410 ? 2.822 10.020 11.492 1.00 33.06 389 GLY A CA 1
ATOM 2962 C C . GLY A 1 410 ? 3.984 9.111 11.099 1.00 30.07 389 GLY A C 1
ATOM 2963 O O . GLY A 1 410 ? 4.093 7.984 11.598 1.00 31.11 389 GLY A O 1
ATOM 2964 N N . LEU A 1 411 ? 4.856 9.580 10.196 1.00 33.72 390 LEU A N 1
ATOM 2965 C CA . LEU A 1 411 ? 5.930 8.732 9.668 1.00 35.75 390 LEU A CA 1
ATOM 2966 C C . LEU A 1 411 ? 6.963 8.395 10.740 1.00 35.76 390 LEU A C 1
ATOM 2967 O O . LEU A 1 411 ? 7.451 7.259 10.797 1.00 36.97 390 LEU A O 1
ATOM 2972 N N . TYR A 1 412 ? 7.315 9.367 11.597 1.00 32.09 391 TYR A N 1
ATOM 2973 C CA . TYR A 1 412 ? 8.157 9.083 12.761 1.00 34.03 391 TYR A CA 1
ATOM 2974 C C . TYR A 1 412 ? 7.527 8.019 13.640 1.00 33.83 391 TYR A C 1
ATOM 2975 O O . TYR A 1 412 ? 8.224 7.145 14.164 1.00 34.08 391 TYR A O 1
ATOM 2984 N N . GLU A 1 413 ? 6.206 8.092 13.826 1.00 33.56 392 GLU A N 1
ATOM 2985 C CA . GLU A 1 413 ? 5.529 7.162 14.712 1.00 33.49 392 GLU A CA 1
ATOM 2986 C C . GLU A 1 413 ? 5.668 5.726 14.222 1.00 38.48 392 GLU A C 1
ATOM 2987 O O . GLU A 1 413 ? 5.810 4.796 15.023 1.00 34.97 392 GLU A O 1
ATOM 2993 N N . SER A 1 414 ? 5.609 5.527 12.903 1.00 34.36 393 SER A N 1
ATOM 2994 C CA . SER A 1 414 ? 5.791 4.198 12.336 1.00 39.94 393 SER A CA 1
ATOM 2995 C C . SER A 1 414 ? 7.209 3.665 12.512 1.00 41.92 393 SER A C 1
ATOM 2996 O O . SER A 1 414 ? 7.448 2.483 12.234 1.00 43.53 393 SER A O 1
ATOM 2999 N N . CYS A 1 415 ? 8.158 4.499 12.932 1.00 39.91 394 CYS A N 1
ATOM 3000 C CA . CYS A 1 415 ? 9.483 3.989 13.259 1.00 43.80 394 CYS A CA 1
ATOM 3001 C C . CYS A 1 415 ? 9.591 3.425 14.673 1.00 41.55 394 CYS A C 1
ATOM 3002 O O . CYS A 1 415 ? 10.666 2.933 15.024 1.00 41.63 394 CYS A O 1
ATOM 3005 N N . ASP A 1 416 ? 8.542 3.500 15.499 1.00 41.14 395 ASP A N 1
ATOM 3006 C CA . ASP A 1 416 ? 8.671 3.090 16.900 1.00 45.27 395 ASP A CA 1
ATOM 3007 C C . ASP A 1 416 ? 8.440 1.593 17.046 1.00 43.97 395 ASP A C 1
ATOM 3008 O O . ASP A 1 416 ? 7.397 1.078 16.631 1.00 42.60 395 ASP A O 1
ATOM 3013 N N . PHE A 1 417 ? 9.396 0.893 17.671 1.00 45.01 396 PHE A N 1
ATOM 3014 C CA . PHE A 1 417 ? 9.294 -0.566 17.733 1.00 48.99 396 PHE A CA 1
ATOM 3015 C C . PHE A 1 417 ? 8.049 -1.017 18.497 1.00 47.70 396 PHE A C 1
ATOM 3016 O O . PHE A 1 417 ? 7.354 -1.952 18.072 1.00 48.80 396 PHE A O 1
ATOM 3024 N N . ASN A 1 418 ? 7.776 -0.408 19.653 1.00 42.04 397 ASN A N 1
ATOM 3025 C CA . ASN A 1 418 ? 6.617 -0.846 20.419 1.00 45.75 397 ASN A CA 1
ATOM 3026 C C . ASN A 1 418 ? 5.339 -0.705 19.606 1.00 44.66 397 ASN A C 1
ATOM 3027 O O . ASN A 1 418 ? 4.502 -1.609 19.602 1.00 45.11 397 ASN A O 1
ATOM 3032 N N . TYR A 1 419 ? 5.167 0.420 18.916 1.00 41.21 398 TYR A N 1
ATOM 3033 C CA . TYR A 1 419 ? 3.972 0.580 18.104 1.00 42.48 398 TYR A CA 1
ATOM 3034 C C . TYR A 1 419 ? 3.897 -0.498 17.027 1.00 40.77 398 TYR A C 1
ATOM 3035 O O . TYR A 1 419 ? 2.859 -1.136 16.849 1.00 39.14 398 TYR A O 1
ATOM 3044 N N . MET A 1 420 ? 4.983 -0.707 16.283 1.00 39.96 399 MET A N 1
ATOM 3045 C CA . MET A 1 420 ? 4.908 -1.653 15.168 1.00 40.99 399 MET A CA 1
ATOM 3046 C C . MET A 1 420 ? 4.771 -3.086 15.666 1.00 46.14 399 MET A C 1
ATOM 3047 O O . MET A 1 420 ? 4.196 -3.926 14.962 1.00 42.87 399 MET A O 1
ATOM 3052 N N . ASN A 1 421 ? 5.259 -3.366 16.875 1.00 44.13 400 ASN A N 1
ATOM 3053 C CA . ASN A 1 421 ? 5.160 -4.709 17.429 1.00 46.97 400 ASN A CA 1
ATOM 3054 C C . ASN A 1 421 ? 3.721 -5.046 17.844 1.00 47.10 400 ASN A C 1
ATOM 3055 O O . ASN A 1 421 ? 3.257 -6.170 17.613 1.00 47.38 400 ASN A O 1
ATOM 3060 N N . GLU A 1 422 ? 2.999 -4.088 18.429 1.00 43.38 401 GLU A N 1
ATOM 3061 C CA . GLU A 1 422 ? 1.595 -4.336 18.747 1.00 46.37 401 GLU A CA 1
ATOM 3062 C C . GLU A 1 422 ? 0.738 -4.391 17.476 1.00 43.15 401 GLU A C 1
ATOM 3063 O O . GLU A 1 422 ? -0.191 -5.200 17.392 1.00 44.98 401 GLU A O 1
ATOM 3065 N N . ARG A 1 423 ? 1.043 -3.530 16.505 1.00 42.05 402 ARG A N 1
ATOM 3066 C CA . ARG A 1 423 ? 0.424 -3.571 15.177 1.00 44.03 402 ARG A CA 1
ATOM 3067 C C . ARG A 1 423 ? 0.350 -4.982 14.614 1.00 47.48 402 ARG A C 1
ATOM 3068 O O . ARG A 1 423 ? -0.730 -5.469 14.258 1.00 41.64 402 ARG A O 1
ATOM 3076 N N . VAL A 1 424 ? 1.522 -5.577 14.371 1.00 40.25 403 VAL A N 1
ATOM 3077 C CA . VAL A 1 424 ? 1.589 -6.830 13.631 1.00 47.15 403 VAL A CA 1
ATOM 3078 C C . VAL A 1 424 ? 1.076 -7.986 14.487 1.00 45.60 403 VAL A C 1
ATOM 3079 O O . VAL A 1 424 ? 0.608 -8.987 13.942 1.00 50.58 403 VAL A O 1
ATOM 3083 N N . ALA A 1 425 ? 1.135 -7.849 15.809 1.00 42.59 404 ALA A N 1
ATOM 3084 C CA . ALA A 1 425 ? 0.544 -8.841 16.707 1.00 44.78 404 ALA A CA 1
ATOM 3085 C C . ALA A 1 425 ? -0.968 -8.949 16.520 1.00 49.10 404 ALA A C 1
ATOM 3086 O O . ALA A 1 425 ? -1.531 -10.039 16.674 1.00 49.71 404 ALA A O 1
ATOM 3088 N N . GLN A 1 426 ? -1.638 -7.849 16.196 1.00 43.51 405 GLN A N 1
ATOM 3089 C CA . GLN A 1 426 ? -3.063 -7.960 15.888 1.00 42.36 405 GLN A CA 1
ATOM 3090 C C . GLN A 1 426 ? -3.310 -8.792 14.625 1.00 48.66 405 GLN A C 1
ATOM 3091 O O . GLN A 1 426 ? -4.352 -9.438 14.507 1.00 47.98 405 GLN A O 1
ATOM 3097 N N . CYS A 1 427 ? -2.382 -8.781 13.664 1.00 43.05 406 CYS A N 1
ATOM 3098 C CA . CYS A 1 427 ? -2.589 -9.594 12.471 1.00 51.50 406 CYS A CA 1
ATOM 3099 C C . CYS A 1 427 ? -2.268 -11.060 12.745 1.00 52.22 406 CYS A C 1
ATOM 3100 O O . CYS A 1 427 ? -2.964 -11.958 12.249 1.00 53.71 406 CYS A O 1
ATOM 3103 N N . ASN A 1 428 ? -1.235 -11.321 13.548 1.00 51.26 407 ASN A N 1
ATOM 3104 C CA . ASN A 1 428 ? -0.947 -12.692 13.963 1.00 56.30 407 ASN A CA 1
ATOM 3105 C C . ASN A 1 428 ? -2.063 -13.248 14.826 1.00 51.06 407 ASN A C 1
ATOM 3106 O O . ASN A 1 428 ? -2.483 -14.395 14.655 1.00 55.50 407 ASN A O 1
ATOM 3111 N N . TYR A 1 429 ? -2.560 -12.450 15.755 1.00 51.10 408 TYR A N 1
ATOM 3112 C CA . TYR A 1 429 ? -3.689 -12.886 16.554 1.00 50.39 408 TYR A CA 1
ATOM 3113 C C . TYR A 1 429 ? -4.859 -13.285 15.661 1.00 51.81 408 TYR A C 1
ATOM 3114 O O . TYR A 1 429 ? -5.421 -14.374 15.796 1.00 53.42 408 TYR A O 1
ATOM 3123 N N . LEU A 1 430 ? -5.221 -12.424 14.720 1.00 47.09 409 LEU A N 1
ATOM 3124 C CA . LEU A 1 430 ? -6.345 -12.727 13.850 1.00 53.05 409 LEU A CA 1
ATOM 3125 C C . LEU A 1 430 ? -6.089 -13.985 13.023 1.00 53.25 409 LEU A C 1
ATOM 3126 O O . LEU A 1 430 ? -6.991 -14.808 12.848 1.00 50.69 409 LEU A O 1
ATOM 3131 N N . ALA A 1 431 ? -4.871 -14.143 12.489 1.00 50.92 410 ALA A N 1
ATOM 3132 C CA . ALA A 1 431 ? -4.590 -15.288 11.622 1.00 51.22 410 ALA A CA 1
ATOM 3133 C C . ALA A 1 431 ? -4.510 -16.581 12.418 1.00 53.27 410 ALA A C 1
ATOM 3134 O O . ALA A 1 431 ? -5.008 -17.619 11.968 1.00 55.04 410 ALA A O 1
ATOM 3136 N N . GLU A 1 432 ? -3.876 -16.541 13.593 1.00 56.57 411 GLU A N 1
ATOM 3137 C CA . GLU A 1 432 ? -3.850 -17.702 14.479 1.00 55.99 411 GLU A CA 1
ATOM 3138 C C . GLU A 1 432 ? -5.246 -18.039 14.984 1.00 57.20 411 GLU A C 1
ATOM 3139 O O . GLU A 1 432 ? -5.614 -19.213 15.050 1.00 55.36 411 GLU A O 1
ATOM 3145 N N . GLY A 1 433 ? -6.040 -17.029 15.336 1.00 54.93 412 GLY A N 1
ATOM 3146 C CA . GLY A 1 433 ? -7.455 -17.241 15.593 1.00 51.89 412 GLY A CA 1
ATOM 3147 C C . GLY A 1 433 ? -8.188 -18.012 14.498 1.00 55.39 412 GLY A C 1
ATOM 3148 O O . GLY A 1 433 ? -8.791 -19.048 14.775 1.00 60.59 412 GLY A O 1
ATOM 3149 N N . PHE A 1 434 ? -8.153 -17.528 13.255 1.00 52.50 413 PHE A N 1
ATOM 3150 C CA . PHE A 1 434 ? -8.801 -18.225 12.142 1.00 55.05 413 PHE A CA 1
ATOM 3151 C C . PHE A 1 434 ? -8.406 -19.704 12.086 1.00 58.24 413 PHE A C 1
ATOM 3152 O O . PHE A 1 434 ? -9.250 -20.594 12.241 1.00 56.81 413 PHE A O 1
ATOM 3160 N N . TYR A 1 435 ? -7.117 -19.969 11.836 1.00 56.09 414 TYR A N 1
ATOM 3161 C CA . TYR A 1 435 ? -6.542 -21.311 11.910 1.00 57.88 414 TYR A CA 1
ATOM 3162 C C . TYR A 1 435 ? -7.048 -22.116 13.112 1.00 61.63 414 TYR A C 1
ATOM 3163 O O . TYR A 1 435 ? -7.534 -23.241 12.952 1.00 64.08 414 TYR A O 1
ATOM 3172 N N . ASP A 1 436 ? -6.938 -21.561 14.325 1.00 56.10 415 ASP A N 1
ATOM 3173 C CA . ASP A 1 436 ? -7.327 -22.285 15.530 1.00 58.85 415 ASP A CA 1
ATOM 3174 C C . ASP A 1 436 ? -8.826 -22.537 15.641 1.00 63.22 415 ASP A C 1
ATOM 3175 O O . ASP A 1 436 ? -9.242 -23.256 16.556 1.00 58.23 415 ASP A O 1
ATOM 3180 N N . ALA A 1 437 ? -9.643 -21.960 14.761 1.00 63.64 416 ALA A N 1
ATOM 3181 C CA . ALA A 1 437 ? -11.082 -22.196 14.739 1.00 64.02 416 ALA A CA 1
ATOM 3182 C C . ALA A 1 437 ? -11.513 -23.132 13.612 1.00 61.98 416 ALA A C 1
ATOM 3183 O O . ALA A 1 437 ? -12.699 -23.184 13.284 1.00 65.28 416 ALA A O 1
ATOM 3185 N N . GLY A 1 438 ? -10.587 -23.859 13.002 1.00 56.71 417 GLY A N 1
ATOM 3186 C CA . GLY A 1 438 ? -10.949 -24.814 11.992 1.00 57.73 417 GLY A CA 1
ATOM 3187 C C . GLY A 1 438 ? -11.057 -24.259 10.590 1.00 60.21 417 GLY A C 1
ATOM 3188 O O . GLY A 1 438 ? -11.187 -25.043 9.645 1.00 60.05 417 GLY A O 1
ATOM 3189 N N . VAL A 1 439 ? -10.995 -22.939 10.413 1.00 60.01 418 VAL A N 1
ATOM 3190 C CA . VAL A 1 439 ? -11.119 -22.376 9.073 1.00 57.86 418 VAL A CA 1
ATOM 3191 C C . VAL A 1 439 ? -9.952 -22.837 8.219 1.00 57.84 418 VAL A C 1
ATOM 3192 O O . VAL A 1 439 ? -8.792 -22.767 8.645 1.00 58.59 418 VAL A O 1
ATOM 3196 N N . LYS A 1 440 ? -10.252 -23.302 7.002 1.00 59.14 419 LYS A N 1
ATOM 3197 C CA . LYS A 1 440 ? -9.247 -23.761 6.051 1.00 54.99 419 LYS A CA 1
ATOM 3198 C C . LYS A 1 440 ? -8.944 -22.687 5.006 1.00 58.63 419 LYS A C 1
ATOM 3199 O O . LYS A 1 440 ? -9.799 -21.869 4.655 1.00 61.63 419 LYS A O 1
ATOM 3201 N N . GLY A 1 441 ? -7.716 -22.703 4.497 1.00 54.01 420 GLY A N 1
ATOM 3202 C CA . GLY A 1 441 ? -7.309 -21.746 3.496 1.00 57.92 420 GLY A CA 1
ATOM 3203 C C . GLY A 1 441 ? -6.651 -20.506 4.047 1.00 55.94 420 GLY A C 1
ATOM 3204 O O . GLY A 1 441 ? -6.292 -19.613 3.267 1.00 55.72 420 GLY A O 1
ATOM 3205 N N . VAL A 1 442 ? -6.484 -20.425 5.364 1.00 57.40 421 VAL A N 1
ATOM 3206 C CA . VAL A 1 442 ? -5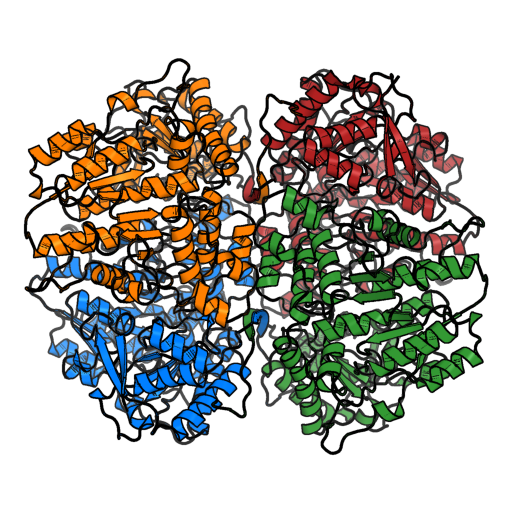.792 -19.300 5.976 1.00 53.39 421 VAL A CA 1
ATOM 3207 C C . VAL A 1 442 ? -4.335 -19.307 5.539 1.00 58.73 421 VAL A C 1
ATOM 3208 O O . VAL A 1 442 ? -3.606 -20.280 5.765 1.00 58.71 421 VAL A O 1
ATOM 3212 N N . VAL A 1 443 ? -3.900 -18.210 4.933 1.00 60.52 422 VAL A N 1
ATOM 3213 C CA . VAL A 1 443 ? -2.509 -18.048 4.521 1.00 57.62 422 VAL A CA 1
ATOM 3214 C C . VAL A 1 443 ? -1.663 -17.654 5.726 1.00 57.53 422 VAL A C 1
ATOM 3215 O O . VAL A 1 443 ? -2.091 -16.869 6.584 1.00 52.56 422 VAL A O 1
ATOM 3219 N N . LEU A 1 444 ? -0.451 -18.192 5.792 1.00 55.02 423 LEU A N 1
ATOM 3220 C CA . LEU A 1 444 ? 0.428 -17.957 6.924 1.00 53.06 423 LEU A CA 1
ATOM 3221 C C . LEU A 1 444 ? 1.847 -17.776 6.419 1.00 52.36 423 LEU A C 1
ATOM 3222 O O . LEU A 1 444 ? 2.235 -18.373 5.406 1.00 55.38 423 LEU A O 1
ATOM 3227 N N . PRO A 1 445 ? 2.635 -16.924 7.087 1.00 55.38 424 PRO A N 1
ATOM 3228 C CA . PRO A 1 445 ? 2.059 -16.187 8.219 1.00 53.49 424 PRO A CA 1
ATOM 3229 C C . PRO A 1 445 ? 1.179 -15.002 7.742 1.00 51.83 424 PRO A C 1
ATOM 3230 O O . PRO A 1 445 ? 1.059 -14.785 6.524 1.00 53.47 424 PRO A O 1
ATOM 3234 N N . ALA A 1 446 ? 0.545 -14.277 8.660 1.00 48.09 425 ALA A N 1
ATOM 3235 C CA . ALA A 1 446 ? -0.245 -13.117 8.258 1.00 48.60 425 ALA A CA 1
ATOM 3236 C C . ALA A 1 446 ? 0.655 -12.030 7.673 1.00 50.94 425 ALA A C 1
ATOM 3237 O O . ALA A 1 446 ? 1.826 -11.901 8.040 1.00 52.66 425 ALA A O 1
ATOM 3239 N N . GLY A 1 447 ? 0.100 -11.247 6.744 1.00 46.64 426 GLY A N 1
ATOM 3240 C CA . GLY A 1 447 ? 0.793 -10.068 6.256 1.00 46.16 426 GLY A CA 1
ATOM 3241 C C . GLY A 1 447 ? 1.025 -9.041 7.357 1.00 45.37 426 GLY A C 1
ATOM 3242 O O . GLY A 1 447 ? 0.621 -9.254 8.498 1.00 38.78 426 GLY A O 1
ATOM 3243 N N . GLY A 1 448 ? 1.678 -7.926 7.052 1.00 48.48 427 GLY A N 1
ATOM 3244 C CA . GLY A 1 448 ? 1.845 -6.981 8.142 1.00 48.43 427 GLY A CA 1
ATOM 3245 C C . GLY A 1 448 ? 0.641 -6.102 8.409 1.00 49.53 427 GLY A C 1
ATOM 3246 O O . GLY A 1 448 ? 0.649 -5.304 9.357 1.00 44.76 427 GLY A O 1
ATOM 3247 N N . HIS A 1 449 ? -0.400 -6.233 7.579 1.00 41.00 428 HIS A N 1
ATOM 3248 C CA . HIS A 1 449 ? -1.551 -5.352 7.641 1.00 44.52 428 HIS A CA 1
ATOM 3249 C C . HIS A 1 449 ? -2.860 -6.082 7.452 1.00 46.12 428 HIS A C 1
ATOM 3250 O O . HIS A 1 449 ? -3.914 -5.458 7.590 1.00 48.04 428 HIS A O 1
ATOM 3257 N N . ALA A 1 450 ? -2.838 -7.369 7.139 1.00 48.12 429 ALA A N 1
ATOM 3258 C CA . ALA A 1 450 ? -4.047 -8.054 6.725 1.00 51.96 429 ALA A CA 1
ATOM 3259 C C . ALA A 1 450 ? -3.849 -9.554 6.861 1.00 50.57 429 ALA A C 1
ATOM 3260 O O . ALA A 1 450 ? -2.723 -10.061 6.787 1.00 47.63 429 ALA A O 1
ATOM 3262 N N . VAL A 1 451 ? -4.964 -10.248 7.054 1.00 46.97 430 VAL A N 1
ATOM 3263 C CA . VAL A 1 451 ? -5.036 -11.700 6.981 1.00 44.96 430 VAL A CA 1
ATOM 3264 C C . VAL A 1 451 ? -5.783 -12.053 5.703 1.00 47.27 430 VAL A C 1
ATOM 3265 O O . VAL A 1 451 ? -6.756 -11.382 5.337 1.00 48.07 430 VAL A O 1
ATOM 3269 N N . TYR A 1 452 ? -5.305 -13.072 5.002 1.00 45.44 431 TYR A N 1
ATOM 3270 C CA . TYR A 1 452 ? -5.928 -13.545 3.775 1.00 49.03 431 TYR A CA 1
ATOM 3271 C C . TYR A 1 452 ? -6.352 -15.007 3.926 1.00 53.44 431 TYR A C 1
ATOM 3272 O O . TYR A 1 452 ? -5.631 -15.817 4.523 1.00 47.13 431 TYR A O 1
ATOM 3281 N N . ILE A 1 453 ? -7.530 -15.344 3.398 1.00 54.57 432 ILE A N 1
ATOM 3282 C CA . ILE A 1 453 ? -7.989 -16.726 3.303 1.00 51.65 432 ILE A CA 1
ATOM 3283 C C . ILE A 1 453 ? -8.033 -17.129 1.834 1.00 55.70 432 ILE A C 1
ATOM 3284 O O . ILE A 1 453 ? -8.576 -16.398 0.991 1.00 53.82 432 ILE A O 1
ATOM 3289 N N . ASN A 1 454 ? -7.451 -18.283 1.526 1.00 56.52 433 ASN A N 1
ATOM 3290 C CA . ASN A 1 454 ? -7.526 -18.837 0.178 1.00 54.98 433 ASN A CA 1
ATOM 3291 C C . ASN A 1 454 ? -8.898 -19.482 -0.016 1.00 55.83 433 ASN A C 1
ATOM 3292 O O . ASN A 1 454 ? -9.240 -20.437 0.686 1.00 61.54 433 ASN A O 1
ATOM 3297 N N . MET A 1 455 ? -9.700 -18.947 -0.939 1.00 54.71 434 MET A N 1
ATOM 3298 C CA . MET A 1 455 ? -11.107 -19.341 -1.005 1.00 61.80 434 MET A CA 1
ATOM 3299 C C . MET A 1 455 ? -11.324 -20.674 -1.721 1.00 65.89 434 MET A C 1
ATOM 3300 O O . MET A 1 455 ? -12.334 -21.340 -1.470 1.00 64.03 434 MET A O 1
ATOM 3305 N N . ASP A 1 456 ? -10.407 -21.081 -2.597 1.00 62.96 435 ASP A N 1
ATOM 3306 C CA . ASP A 1 456 ? -10.490 -22.424 -3.154 1.00 67.36 435 ASP A CA 1
ATOM 3307 C C . ASP A 1 456 ? -10.332 -23.484 -2.060 1.00 68.66 435 ASP A C 1
ATOM 3308 O O . ASP A 1 456 ? -11.064 -24.484 -2.040 1.00 67.20 435 ASP A O 1
ATOM 3313 N N . GLU A 1 457 ? -9.409 -23.271 -1.118 1.00 63.27 436 GLU A N 1
ATOM 3314 C CA . GLU A 1 457 ? -9.310 -24.198 0.003 1.00 64.82 436 GLU A CA 1
ATOM 3315 C C . GLU A 1 457 ? -10.467 -24.002 0.970 1.00 65.49 436 GLU A C 1
ATOM 3316 O O . GLU A 1 457 ? -10.995 -24.978 1.515 1.00 65.87 436 GLU A O 1
ATOM 3318 N N . PHE A 1 458 ? -10.873 -22.747 1.192 1.00 64.20 437 PHE A N 1
ATOM 3319 C CA . PHE A 1 458 ? -11.995 -22.457 2.080 1.00 64.77 437 PHE A CA 1
ATOM 3320 C C . PHE A 1 458 ? -13.201 -23.318 1.733 1.00 63.37 437 PHE A C 1
ATOM 3321 O O . PHE A 1 458 ? -13.831 -23.917 2.615 1.00 60.90 437 PHE A O 1
ATOM 3329 N N . PHE A 1 459 ? -13.522 -23.391 0.438 1.00 65.10 438 PHE A N 1
ATOM 3330 C CA . PHE A 1 459 ? -14.667 -24.122 -0.088 1.00 67.99 438 PHE A CA 1
ATOM 3331 C C . PHE A 1 459 ? -14.324 -25.542 -0.528 1.00 72.40 438 PHE A C 1
ATOM 3332 O O . PHE A 1 459 ? -15.097 -26.146 -1.279 1.00 77.87 438 PHE A O 1
ATOM 3340 N N . ASP A 1 460 ? -13.186 -26.084 -0.109 1.00 71.91 439 ASP A N 1
ATOM 3341 C CA . ASP A 1 460 ? -12.909 -27.499 -0.323 1.00 73.27 439 ASP A CA 1
ATOM 3342 C C . ASP A 1 460 ? -12.802 -27.840 -1.805 1.00 77.46 439 ASP A C 1
ATOM 3343 O O . ASP A 1 460 ? -13.112 -28.962 -2.204 1.00 76.54 439 ASP A O 1
ATOM 3348 N N . GLY A 1 461 ? -12.486 -26.859 -2.652 1.00 72.83 440 GLY A N 1
ATOM 3349 C CA . GLY A 1 461 ? -12.364 -27.082 -4.108 1.00 71.17 440 GLY A CA 1
ATOM 3350 C C . GLY A 1 461 ? -13.694 -27.237 -4.816 1.00 75.84 440 GLY A C 1
ATOM 3351 O O . GLY A 1 461 ? -13.687 -27.381 -6.046 1.00 73.51 440 GLY A O 1
ATOM 3352 N N . LYS A 1 462 ? -14.793 -27.183 -4.075 1.00 75.60 441 LYS A N 1
ATOM 3353 C CA . LYS A 1 462 ? -16.131 -27.418 -4.669 1.00 76.05 441 LYS A CA 1
ATOM 3354 C C . LYS A 1 462 ? -16.489 -26.317 -5.668 1.00 78.68 441 LYS A C 1
ATOM 3355 O O . LYS A 1 462 ? -16.998 -26.655 -6.743 1.00 80.85 441 LYS A O 1
ATOM 3361 N N . ARG A 1 463 ? -16.242 -25.053 -5.331 1.00 77.58 442 ARG A N 1
ATOM 3362 C CA . ARG A 1 463 ? -16.656 -23.946 -6.225 1.00 74.96 442 ARG A CA 1
ATOM 3363 C C . ARG A 1 463 ? -15.480 -23.566 -7.117 1.00 78.06 442 ARG A C 1
ATOM 3364 O O . ARG A 1 463 ? -14.327 -23.703 -6.662 1.00 80.62 442 ARG A O 1
ATOM 3372 N N . GLY A 1 464 ? -15.756 -23.114 -8.334 1.00 73.57 443 GLY A N 1
ATOM 3373 C CA . GLY A 1 464 ? -14.668 -22.849 -9.288 1.00 74.01 443 GLY A CA 1
ATOM 3374 C C . GLY A 1 464 ? -14.391 -21.388 -9.566 1.00 77.96 443 GLY A C 1
ATOM 3375 O O . GLY A 1 464 ? -14.906 -20.532 -8.861 1.00 79.05 443 GLY A O 1
ATOM 3376 N N . HIS A 1 465 ? -13.574 -21.124 -10.568 1.00 75.21 444 HIS A N 1
ATOM 3377 C CA . HIS A 1 465 ? -13.174 -19.760 -10.899 1.00 77.23 444 HIS A CA 1
ATOM 3378 C C . HIS A 1 465 ? -14.381 -18.896 -11.229 1.00 79.63 444 HIS A C 1
ATOM 3379 O O . HIS A 1 465 ? -14.510 -17.773 -10.730 1.00 82.45 444 HIS A O 1
ATOM 3386 N N . ASP A 1 466 ? -15.281 -19.404 -12.068 1.00 74.99 445 ASP A N 1
ATOM 3387 C CA . ASP A 1 466 ? -16.414 -18.607 -12.514 1.00 73.90 445 ASP A CA 1
ATOM 3388 C C . ASP A 1 466 ? -17.408 -18.313 -11.400 1.00 71.05 445 ASP A C 1
ATOM 3389 O O . ASP A 1 466 ? -18.293 -17.473 -11.595 1.00 73.62 445 ASP A O 1
ATOM 3391 N N . THR A 1 467 ? -17.272 -18.955 -10.237 1.00 71.37 446 THR A N 1
ATOM 3392 C CA . THR A 1 467 ? -18.304 -18.877 -9.202 1.00 74.38 446 THR A CA 1
ATOM 3393 C C . THR A 1 467 ? -18.275 -17.570 -8.415 1.00 72.07 446 THR A C 1
ATOM 3394 O O . THR A 1 467 ? -19.315 -17.155 -7.886 1.00 68.55 446 THR A O 1
ATOM 3398 N N . PHE A 1 468 ? -17.106 -16.938 -8.280 1.00 68.28 447 PHE A N 1
ATOM 3399 C CA . PHE A 1 468 ? -16.980 -15.719 -7.480 1.00 64.42 447 PHE A CA 1
ATOM 3400 C C . PHE A 1 468 ? -17.598 -15.899 -6.091 1.00 63.82 447 PHE A C 1
ATOM 3401 O O . PHE A 1 468 ? -18.129 -14.957 -5.497 1.00 56.73 447 PHE A O 1
ATOM 3409 N N . ALA A 1 469 ? -17.565 -17.119 -5.562 1.00 63.99 448 ALA A N 1
ATOM 3410 C CA . ALA A 1 469 ? -18.101 -17.313 -4.223 1.00 65.74 448 ALA A CA 1
ATOM 3411 C C . ALA A 1 469 ? -17.316 -16.534 -3.191 1.00 57.76 448 ALA A C 1
ATOM 3412 O O . ALA A 1 469 ? -17.822 -16.314 -2.089 1.00 60.50 448 ALA A O 1
ATOM 3414 N N . GLY A 1 470 ? -16.080 -16.146 -3.506 1.00 57.54 449 GLY A N 1
ATOM 3415 C CA . GLY A 1 470 ? -15.345 -15.269 -2.611 1.00 58.52 449 GLY A CA 1
ATOM 3416 C C . GLY A 1 470 ? -16.048 -13.942 -2.389 1.00 55.76 449 GLY A C 1
ATOM 3417 O O . GLY A 1 470 ? -16.046 -13.408 -1.280 1.00 58.12 449 GLY A O 1
ATOM 3418 N N . GLU A 1 471 ? -16.657 -13.385 -3.442 1.00 55.60 450 GLU A N 1
ATOM 3419 C CA . GLU A 1 471 ? -17.479 -12.196 -3.238 1.00 59.25 450 GLU A CA 1
ATOM 3420 C C . GLU A 1 471 ? -18.721 -12.522 -2.419 1.00 57.80 450 GLU A C 1
ATOM 3421 O O . GLU A 1 471 ? -19.172 -11.699 -1.615 1.00 53.59 450 GLU A O 1
ATOM 3427 N N . GLY A 1 472 ? -19.293 -13.710 -2.612 1.00 58.29 451 GLY A N 1
ATOM 3428 C CA . GLY A 1 472 ? -20.386 -14.128 -1.750 1.00 55.40 451 GLY A CA 1
ATOM 3429 C C . GLY A 1 472 ? -19.970 -14.183 -0.295 1.00 55.89 451 GLY A C 1
ATOM 3430 O O . GLY A 1 472 ? -20.753 -13.847 0.604 1.00 52.58 451 GLY A O 1
ATOM 3431 N N . PHE A 1 473 ? -18.729 -14.607 -0.041 1.00 57.07 452 PHE A N 1
ATOM 3432 C CA . PHE A 1 473 ? -18.234 -14.671 1.327 1.00 54.53 452 PHE A CA 1
ATOM 3433 C C . PHE A 1 473 ? -18.213 -13.283 1.945 1.00 55.17 452 PHE A C 1
ATOM 3434 O O . PHE A 1 473 ? -18.837 -13.040 2.988 1.00 56.16 452 PHE A O 1
ATOM 3442 N N . SER A 1 474 ? -17.523 -12.344 1.287 1.00 53.35 453 SER A N 1
ATOM 3443 C CA . SER A 1 474 ? -17.368 -11.017 1.866 1.00 53.03 453 SER A CA 1
ATOM 3444 C C . SER A 1 474 ? -18.721 -10.345 2.034 1.00 53.42 453 SER A C 1
ATOM 3445 O O . SER A 1 474 ? -19.004 -9.758 3.086 1.00 52.64 453 SER A O 1
ATOM 3448 N N . LEU A 1 475 ? -19.577 -10.423 1.012 1.00 54.26 454 LEU A N 1
ATOM 3449 C CA . LEU A 1 475 ? -20.904 -9.835 1.145 1.00 54.55 454 LEU A CA 1
ATOM 3450 C C . LEU A 1 475 ? -21.654 -10.460 2.311 1.00 53.61 454 LEU A C 1
ATOM 3451 O O . LEU A 1 475 ? -22.294 -9.749 3.095 1.00 53.05 454 LEU A O 1
ATOM 3456 N N . GLU A 1 476 ? -21.544 -11.782 2.478 1.00 53.10 455 GLU A N 1
ATOM 3457 C CA . GLU A 1 476 ? -22.278 -12.445 3.553 1.00 55.74 455 GLU A CA 1
ATOM 3458 C C . GLU A 1 476 ? -21.778 -11.997 4.922 1.00 51.00 455 GLU A C 1
ATOM 3459 O O . GLU A 1 476 ? -22.573 -11.900 5.862 1.00 51.73 455 GLU A O 1
ATOM 3465 N N . LEU A 1 477 ? -20.476 -11.727 5.056 1.00 50.73 456 LEU A N 1
ATOM 3466 C CA . LEU A 1 477 ? -19.980 -11.144 6.309 1.00 51.04 456 LEU A CA 1
ATOM 3467 C C . LEU A 1 477 ? -20.628 -9.790 6.592 1.00 45.64 456 LEU A C 1
ATOM 3468 O O . LEU A 1 477 ? -20.904 -9.460 7.756 1.00 50.93 456 LEU A O 1
ATOM 3473 N N . ILE A 1 478 ? -20.884 -8.991 5.549 1.00 44.76 457 ILE A N 1
ATOM 3474 C CA . ILE A 1 478 ? -21.603 -7.733 5.764 1.00 48.62 457 ILE A CA 1
ATOM 3475 C C . ILE A 1 478 ? -23.012 -8.021 6.261 1.00 49.73 457 ILE A C 1
ATOM 3476 O O . ILE A 1 478 ? -23.437 -7.530 7.319 1.00 47.86 457 ILE A O 1
ATOM 3481 N N . ARG A 1 479 ? -23.755 -8.826 5.490 1.00 51.81 458 ARG A N 1
ATOM 3482 C CA . ARG A 1 479 ? -25.149 -9.142 5.805 1.00 52.80 458 ARG A CA 1
ATOM 3483 C C . ARG A 1 479 ? -25.291 -9.684 7.222 1.00 47.02 458 ARG A C 1
ATOM 3484 O O . ARG A 1 479 ? -25.986 -9.101 8.061 1.00 49.52 458 ARG A O 1
ATOM 3492 N N . ARG A 1 480 ? -24.630 -10.807 7.513 1.00 48.13 459 ARG A N 1
ATOM 3493 C CA . ARG A 1 480 ? -24.891 -11.461 8.792 1.00 54.54 459 ARG A CA 1
ATOM 3494 C C . ARG A 1 480 ? -24.317 -10.668 9.950 1.00 53.21 459 ARG A C 1
ATOM 3495 O O . ARG A 1 480 ? -24.990 -10.479 10.965 1.00 53.49 459 ARG A O 1
ATOM 3503 N N . TYR A 1 481 ? -23.081 -10.177 9.818 1.00 54.76 460 TYR A N 1
ATOM 3504 C CA . TYR A 1 481 ? -22.345 -9.691 10.978 1.00 53.09 460 TYR A CA 1
ATOM 3505 C C . TYR A 1 481 ? -21.877 -8.242 10.884 1.00 50.94 460 TYR A C 1
ATOM 3506 O O . TYR A 1 481 ? -21.219 -7.767 11.814 1.00 48.37 460 TYR A O 1
ATOM 3515 N N . GLY A 1 482 ? -22.179 -7.532 9.800 1.00 51.80 461 GLY A N 1
ATOM 3516 C CA . GLY A 1 482 ? -21.733 -6.151 9.666 1.00 49.53 461 GLY A CA 1
ATOM 3517 C C . GLY A 1 482 ? -20.230 -5.986 9.561 1.00 47.17 461 GLY A C 1
ATOM 3518 O O .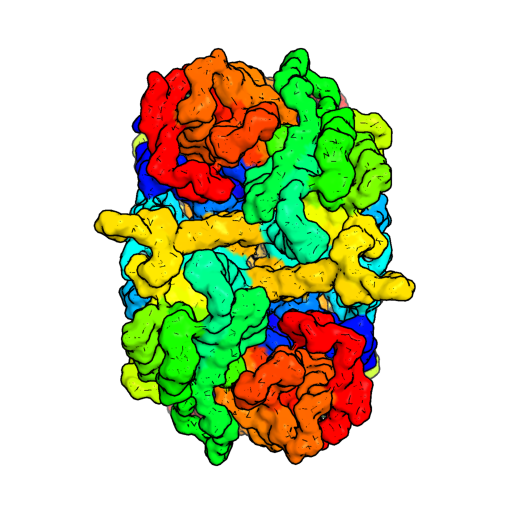 GLY A 1 482 ? -19.679 -4.993 10.055 1.00 44.27 461 GLY A O 1
ATOM 3519 N N . ILE A 1 483 ? -19.558 -6.944 8.929 1.00 43.71 462 ILE A N 1
ATOM 3520 C CA . ILE A 1 483 ? -18.112 -6.962 8.780 1.00 39.95 462 ILE A CA 1
ATOM 3521 C C . ILE A 1 483 ? -17.817 -6.799 7.304 1.00 47.65 462 ILE A C 1
ATOM 3522 O O . ILE A 1 483 ? -18.194 -7.658 6.492 1.00 46.37 462 ILE A O 1
ATOM 3527 N N . ARG A 1 484 ? -17.143 -5.715 6.938 1.00 46.61 463 ARG A N 1
ATOM 3528 C CA . ARG A 1 484 ? -16.753 -5.522 5.548 1.00 44.44 463 ARG A CA 1
ATOM 3529 C C . ARG A 1 484 ? -15.324 -6.002 5.335 1.00 43.01 463 ARG A C 1
ATOM 3530 O O . ARG A 1 484 ? -14.426 -5.667 6.112 1.00 43.41 463 ARG A O 1
ATOM 3538 N N . VAL A 1 485 ? -15.126 -6.804 4.295 1.00 45.71 464 VAL A N 1
ATOM 3539 C CA . VAL A 1 485 ? -13.815 -7.267 3.889 1.00 45.50 464 VAL A CA 1
ATOM 3540 C C . VAL A 1 485 ? -13.695 -7.046 2.384 1.00 45.81 464 VAL A C 1
ATOM 3541 O O . VAL A 1 485 ? -14.590 -6.491 1.755 1.00 43.32 464 VAL A O 1
ATOM 3545 N N . SER A 1 486 ? -12.573 -7.461 1.811 1.00 42.94 465 SER A N 1
ATOM 3546 C CA . SER A 1 486 ? -12.286 -7.161 0.416 1.00 49.87 465 SER A CA 1
ATOM 3547 C C . SER A 1 486 ? -11.877 -8.440 -0.298 1.00 51.22 465 SER A C 1
ATOM 3548 O O . SER A 1 486 ? -10.875 -9.066 0.070 1.00 49.07 465 SER A O 1
ATOM 3551 N N . GLU A 1 487 ? -12.654 -8.820 -1.305 1.00 56.02 466 GLU A N 1
ATOM 3552 C CA . GLU A 1 487 ? -12.278 -9.918 -2.192 1.00 52.86 466 GLU A CA 1
ATOM 3553 C C . GLU A 1 487 ? -11.146 -9.463 -3.118 1.00 56.16 466 GLU A C 1
ATOM 3554 O O . GLU A 1 487 ? -11.280 -8.476 -3.851 1.00 56.00 466 GLU A O 1
ATOM 3556 N N . LEU A 1 488 ? -10.026 -10.175 -3.084 1.00 56.07 467 LEU A N 1
ATOM 3557 C CA . LEU A 1 488 ? -8.871 -9.840 -3.909 1.00 56.41 467 LEU A CA 1
ATOM 3558 C C . LEU A 1 488 ? -8.400 -11.078 -4.678 1.00 63.35 467 LEU A C 1
ATOM 3559 O O . LEU A 1 488 ? -7.217 -11.436 -4.671 1.00 63.03 467 LEU A O 1
ATOM 3564 N N . GLY A 1 489 ? -9.329 -11.746 -5.347 1.00 62.53 468 GLY A N 1
ATOM 3565 C CA . GLY A 1 489 ? -9.032 -13.004 -6.013 1.00 66.49 468 GLY A CA 1
ATOM 3566 C C . GLY A 1 489 ? -9.310 -12.986 -7.503 1.00 67.81 468 GLY A C 1
ATOM 3567 O O . GLY A 1 489 ? -8.931 -12.036 -8.195 1.00 65.73 468 GLY A O 1
ATOM 3568 N N . ASP A 1 490 ? -9.975 -14.032 -8.013 1.00 71.24 469 ASP A N 1
ATOM 3569 C CA . ASP A 1 490 ? -10.289 -14.095 -9.438 1.00 71.38 469 ASP A CA 1
ATOM 3570 C C . ASP A 1 490 ? -11.258 -13.001 -9.862 1.00 68.25 469 ASP A C 1
ATOM 3571 O O . ASP A 1 490 ? -11.291 -12.642 -11.044 1.00 65.72 469 ASP A O 1
ATOM 3576 N N . TYR A 1 491 ? -12.060 -12.474 -8.938 1.00 66.84 470 TYR A N 1
ATOM 3577 C CA . TYR A 1 491 ? -12.939 -11.366 -9.304 1.00 67.61 470 TYR A CA 1
ATOM 3578 C C . TYR A 1 491 ? -12.150 -10.061 -9.372 1.00 64.65 470 TYR A C 1
ATOM 3579 O O . TYR A 1 491 ? -11.906 -9.524 -10.455 1.00 62.20 470 TYR A O 1
ATOM 3588 N N . SER A 1 492 ? -11.723 -9.548 -8.217 1.00 68.43 471 SER A N 1
ATOM 3589 C CA . SER A 1 492 ? -11.083 -8.235 -8.196 1.00 66.90 471 SER A CA 1
ATOM 3590 C C . SER A 1 492 ? -9.810 -8.211 -9.036 1.00 70.47 471 SER A C 1
ATOM 3591 O O . SER A 1 492 ? -9.512 -7.200 -9.690 1.00 66.55 471 SER A O 1
ATOM 3594 N N . MET A 1 493 ? -9.060 -9.309 -9.052 1.00 68.47 472 MET A N 1
ATOM 3595 C CA . MET A 1 493 ? -7.868 -9.399 -9.877 1.00 64.84 472 MET A CA 1
ATOM 3596 C C . MET A 1 493 ? -8.184 -9.813 -11.316 1.00 66.08 472 MET A C 1
ATOM 3597 O O . MET A 1 493 ? -7.258 -10.072 -12.089 1.00 57.11 472 MET A O 1
ATOM 3602 N N . GLU A 1 494 ? -9.468 -9.857 -11.687 1.00 66.22 473 GLU A N 1
ATOM 3603 C CA . GLU A 1 494 ? -9.913 -9.978 -13.080 1.00 67.71 473 GLU A CA 1
ATOM 3604 C C . GLU A 1 494 ? -9.269 -11.182 -13.779 1.00 67.88 473 GLU A C 1
ATOM 3605 O O . GLU A 1 494 ? -8.597 -11.067 -14.810 1.00 61.83 473 GLU A O 1
ATOM 3607 N N . TYR A 1 495 ? -9.500 -12.359 -13.188 1.00 68.70 474 TYR A N 1
ATOM 3608 C CA . TYR A 1 495 ? -9.041 -13.617 -13.768 1.00 70.21 474 TYR A CA 1
ATOM 3609 C C . TYR A 1 495 ? -9.425 -13.718 -15.242 1.00 70.43 474 TYR A C 1
ATOM 3610 O O . TYR A 1 495 ? -8.561 -13.840 -16.120 1.00 69.12 474 TYR A O 1
ATOM 3619 N N . ASP A 1 496 ? -10.728 -13.651 -15.528 1.00 68.95 475 ASP A N 1
ATOM 3620 C CA . ASP A 1 496 ? -11.270 -13.858 -16.868 1.00 69.10 475 ASP A CA 1
ATOM 3621 C C . ASP A 1 496 ? -10.894 -12.757 -17.864 1.00 70.92 475 ASP A C 1
ATOM 3622 O O . ASP A 1 496 ? -11.312 -12.818 -19.028 1.00 65.63 475 ASP A O 1
ATOM 3627 N N . LEU A 1 497 ? -10.132 -11.750 -17.452 1.00 69.39 476 LEU A N 1
ATOM 3628 C CA . LEU A 1 497 ? -9.674 -10.721 -18.367 1.00 66.90 476 LEU A CA 1
ATOM 3629 C C . LEU A 1 497 ? -8.179 -10.821 -18.663 1.00 67.01 476 LEU A C 1
ATOM 3630 O O . LEU A 1 497 ? -7.669 -10.034 -19.470 1.00 68.06 476 LEU A O 1
ATOM 3632 N N . LYS A 1 498 ? -7.474 -11.780 -18.063 1.00 65.41 477 LYS A N 1
ATOM 3633 C CA . LYS A 1 498 ? -6.017 -11.839 -18.088 1.00 69.44 477 LYS A CA 1
ATOM 3634 C C . LYS A 1 498 ? -5.521 -12.948 -19.012 1.00 72.98 477 LYS A C 1
ATOM 3635 O O . LYS A 1 498 ? -6.223 -13.928 -19.274 1.00 74.31 477 LYS A O 1
ATOM 3637 N N . THR A 1 499 ? -4.288 -12.780 -19.514 1.00 75.42 478 THR A N 1
ATOM 3638 C CA . THR A 1 499 ? -3.665 -13.813 -20.335 1.00 75.58 478 THR A CA 1
ATOM 3639 C C . THR A 1 499 ? -3.335 -15.015 -19.456 1.00 71.81 478 THR A C 1
ATOM 3640 O O . THR A 1 499 ? -3.391 -14.941 -18.227 1.00 68.31 478 THR A O 1
ATOM 3644 N N . PRO A 1 500 ? -2.995 -16.150 -20.068 1.00 72.15 479 PRO A N 1
ATOM 3645 C CA . PRO A 1 500 ? -2.872 -17.381 -19.273 1.00 72.12 479 PRO A CA 1
ATOM 3646 C C . PRO A 1 500 ? -1.725 -17.339 -18.276 1.00 69.53 479 PRO A C 1
ATOM 3647 O O . PRO A 1 500 ? -1.861 -17.889 -17.175 1.00 70.33 479 PRO A O 1
ATOM 3651 N N . GLU A 1 501 ? -0.599 -16.703 -18.622 1.00 71.39 480 GLU A N 1
ATOM 3652 C CA . GLU A 1 501 ? 0.509 -16.588 -17.673 1.00 73.59 480 GLU A CA 1
ATOM 3653 C C . GLU A 1 501 ? 0.108 -15.725 -16.483 1.00 74.73 480 GLU A C 1
ATOM 3654 O O . GLU A 1 501 ? 0.361 -16.079 -15.322 1.00 73.05 480 GLU A O 1
ATOM 3656 N N . GLN A 1 502 ? -0.549 -14.593 -16.762 1.00 74.11 481 GLN A N 1
ATOM 3657 C CA . GLN A 1 502 ? -1.070 -13.740 -15.699 1.00 73.06 481 GLN A CA 1
ATOM 3658 C C . GLN A 1 502 ? -2.105 -14.477 -14.853 1.00 70.82 481 GLN A C 1
ATOM 3659 O O . GLN A 1 502 ? -2.091 -14.369 -13.620 1.00 73.16 481 GLN A O 1
ATOM 3665 N N . GLN A 1 503 ? -2.992 -15.252 -15.490 1.00 69.61 482 GLN A N 1
ATOM 3666 C CA . GLN A 1 503 ? -3.992 -16.006 -14.733 1.00 73.01 482 GLN A CA 1
ATOM 3667 C C . GLN A 1 503 ? -3.356 -16.930 -13.697 1.00 68.68 482 GLN A C 1
ATOM 3668 O O . GLN A 1 503 ? -3.949 -17.168 -12.638 1.00 64.90 482 GLN A O 1
ATOM 3674 N N . ALA A 1 504 ? -2.161 -17.465 -13.976 1.00 63.21 483 ALA A N 1
ATOM 3675 C CA . ALA A 1 504 ? -1.472 -18.286 -12.983 1.00 65.31 483 ALA A CA 1
ATOM 3676 C C . ALA A 1 504 ? -0.832 -17.456 -11.872 1.00 68.23 483 ALA A C 1
ATOM 3677 O O . ALA A 1 504 ? -0.543 -17.996 -10.796 1.00 61.60 483 ALA A O 1
ATOM 3679 N N . GLU A 1 505 ? -0.601 -16.161 -12.112 1.00 72.09 484 GLU A N 1
ATOM 3680 C CA . GLU A 1 505 ? -0.065 -15.253 -11.103 1.00 67.73 484 GLU A CA 1
ATOM 3681 C C . GLU A 1 505 ? -1.130 -14.749 -10.132 1.00 68.14 484 GLU A C 1
ATOM 3682 O O . GLU A 1 505 ? -0.773 -14.164 -9.100 1.00 68.08 484 GLU A O 1
ATOM 3688 N N . VAL A 1 506 ? -2.416 -14.985 -10.422 1.00 66.99 485 VAL A N 1
ATOM 3689 C CA . VAL A 1 506 ? -3.505 -14.538 -9.557 1.00 67.21 485 VAL A CA 1
ATOM 3690 C C . VAL A 1 506 ? -3.520 -15.331 -8.255 1.00 68.73 485 VAL A C 1
ATOM 3691 O O . VAL A 1 506 ? -3.312 -16.553 -8.245 1.00 68.91 485 VAL A O 1
ATOM 3695 N N . CYS A 1 507 ? -3.805 -14.640 -7.148 1.00 66.82 486 CYS A N 1
ATOM 3696 C CA . CYS A 1 507 ? -3.993 -15.254 -5.839 1.00 62.74 486 CYS A CA 1
ATOM 3697 C C . CYS A 1 507 ? -5.462 -15.144 -5.457 1.00 63.00 486 CYS A C 1
ATOM 3698 O O . CYS A 1 507 ? -5.978 -14.033 -5.297 1.00 63.22 486 CYS A O 1
ATOM 3701 N N . ASN A 1 508 ? -6.129 -16.287 -5.289 1.00 63.15 487 ASN A N 1
ATOM 3702 C CA . ASN A 1 508 ? -7.583 -16.308 -5.077 1.00 63.16 487 ASN A CA 1
ATOM 3703 C C . ASN A 1 508 ? -7.931 -16.195 -3.588 1.00 61.35 487 ASN A C 1
ATOM 3704 O O . ASN A 1 508 ? -8.393 -17.143 -2.947 1.00 60.57 487 ASN A O 1
ATOM 3709 N N . VAL A 1 509 ? -7.762 -14.978 -3.054 1.00 58.02 488 VAL A N 1
ATOM 3710 C CA . VAL A 1 509 ? -7.828 -14.746 -1.617 1.00 53.91 488 VAL A CA 1
ATOM 3711 C C . VAL A 1 509 ? -8.844 -13.650 -1.288 1.00 55.49 488 VAL A C 1
ATOM 3712 O O . VAL A 1 509 ? -9.171 -12.794 -2.116 1.00 54.30 488 VAL A O 1
ATOM 3716 N N . VAL A 1 510 ? -9.333 -13.686 -0.046 1.00 50.17 489 VAL A N 1
ATOM 3717 C CA . VAL A 1 510 ? -10.150 -12.623 0.541 1.00 52.55 489 VAL A CA 1
ATOM 3718 C C . VAL A 1 510 ? -9.374 -12.031 1.727 1.00 51.28 489 VAL A C 1
ATOM 3719 O O . VAL A 1 510 ? -8.819 -12.772 2.550 1.00 49.38 489 VAL A O 1
ATOM 3723 N N . ARG A 1 511 ? -9.342 -10.699 1.814 1.00 51.71 490 ARG A N 1
ATOM 3724 C CA . ARG A 1 511 ? -8.454 -9.988 2.727 1.00 49.44 490 ARG A CA 1
ATOM 3725 C C . ARG A 1 511 ? -9.206 -9.347 3.883 1.00 44.70 490 ARG A C 1
ATOM 3726 O O . ARG A 1 511 ? -10.218 -8.678 3.671 1.00 46.48 490 ARG A O 1
ATOM 3734 N N . PHE A 1 512 ? -8.676 -9.527 5.088 1.00 44.97 491 PHE A N 1
ATOM 3735 C CA . PHE A 1 512 ? -9.143 -8.858 6.304 1.00 46.46 491 PHE A CA 1
ATOM 3736 C C . PHE A 1 512 ? -8.110 -7.789 6.696 1.00 46.01 491 PHE A C 1
ATOM 3737 O O . PHE A 1 512 ? -7.148 -8.084 7.409 1.00 46.67 491 PHE A O 1
ATOM 3745 N N . ALA A 1 513 ? -8.293 -6.553 6.222 1.00 42.48 492 ALA A N 1
ATOM 3746 C CA . ALA A 1 513 ? -7.317 -5.495 6.503 1.00 45.14 492 ALA A CA 1
ATOM 3747 C C . ALA A 1 513 ? -7.597 -4.834 7.845 1.00 43.34 492 ALA A C 1
ATOM 3748 O O . ALA A 1 513 ? -8.748 -4.564 8.186 1.00 44.38 492 ALA A O 1
ATOM 3750 N N . ILE A 1 514 ? -6.528 -4.626 8.616 1.00 43.63 493 ILE A N 1
ATOM 3751 C CA . ILE A 1 514 ? -6.654 -4.050 9.984 1.00 45.73 493 ILE A CA 1
ATOM 3752 C C . ILE A 1 514 ? -6.238 -2.579 9.974 1.00 44.66 493 ILE A C 1
ATOM 3753 O O . ILE A 1 514 ? -5.080 -2.292 9.675 1.00 42.08 493 ILE A O 1
ATOM 3758 N N . ASP A 1 515 ? -7.173 -1.693 10.300 1.00 45.77 494 ASP A N 1
ATOM 3759 C CA . ASP A 1 515 ? -6.869 -0.247 10.393 1.00 45.07 494 ASP A CA 1
ATOM 3760 C C . ASP A 1 515 ? -5.880 -0.047 11.537 1.00 41.63 494 ASP A C 1
ATOM 3761 O O . ASP A 1 515 ? -6.027 -0.698 12.575 1.00 46.26 494 ASP A O 1
ATOM 3766 N N . ARG A 1 516 ? -4.916 0.832 11.338 1.00 36.93 495 ARG A N 1
ATOM 3767 C CA . ARG A 1 516 ? -3.886 1.071 12.363 1.00 37.93 495 ARG A CA 1
ATOM 3768 C C . ARG A 1 516 ? -4.452 1.793 13.578 1.00 37.63 495 ARG A C 1
ATOM 3769 O O . ARG A 1 516 ? -5.136 2.799 13.373 1.00 37.88 495 ARG A O 1
ATOM 3777 N N . SER A 1 517 ? -4.229 1.250 14.775 1.00 34.36 496 SER A N 1
ATOM 3778 C CA . SER A 1 517 ? -4.572 1.926 16.056 1.00 39.63 496 SER A CA 1
ATOM 3779 C C . SER A 1 517 ? -6.078 2.059 16.335 1.00 38.86 496 SER A C 1
ATOM 3780 O O . SER A 1 517 ? -6.414 2.503 17.419 1.00 35.79 496 SER A O 1
ATOM 3783 N N . ARG A 1 518 ? -6.940 1.622 15.424 1.00 38.98 497 ARG A N 1
ATOM 3784 C CA . ARG A 1 518 ? -8.408 1.814 15.575 1.00 42.17 497 ARG A CA 1
ATOM 3785 C C . ARG A 1 518 ? -9.059 0.639 16.310 1.00 41.74 497 ARG A C 1
ATOM 3786 O O . ARG A 1 518 ? -9.993 0.879 17.071 1.00 44.90 497 ARG A O 1
ATOM 3794 N N . LEU A 1 519 ? -8.578 -0.577 16.083 1.00 38.40 498 LEU A N 1
ATOM 3795 C CA . LEU A 1 519 ? -9.214 -1.777 16.671 1.00 42.69 498 LEU A CA 1
ATOM 3796 C C . LEU A 1 519 ? -8.434 -2.355 17.857 1.00 48.40 498 LEU A C 1
ATOM 3797 O O . LEU A 1 519 ? -7.215 -2.173 17.900 1.00 48.54 498 LEU A O 1
ATOM 3802 N N . THR A 1 520 ? -9.120 -3.017 18.781 1.00 48.36 499 THR A N 1
ATOM 3803 C CA . THR A 1 520 ? -8.579 -3.687 19.961 1.00 45.13 499 THR A CA 1
ATOM 3804 C C . THR A 1 520 ? -8.989 -5.160 19.918 1.00 46.06 499 THR A C 1
ATOM 3805 O O . THR A 1 520 ? -9.628 -5.608 18.969 1.00 44.87 499 THR A O 1
ATOM 3809 N N . LYS A 1 521 ? -8.604 -5.938 20.936 1.00 51.17 500 LYS A N 1
ATOM 3810 C CA . LYS A 1 521 ? -8.821 -7.385 20.852 1.00 50.10 500 LYS A CA 1
ATOM 3811 C C . LYS A 1 521 ? -10.306 -7.735 20.764 1.00 46.60 500 LYS A C 1
ATOM 3812 O O . LYS A 1 521 ? -10.692 -8.640 20.017 1.00 48.93 500 LYS A O 1
ATOM 3818 N N . GLU A 1 522 ? -11.155 -7.033 21.511 1.00 45.65 501 GLU A N 1
ATOM 3819 C CA . GLU A 1 522 ? -12.594 -7.254 21.389 1.00 47.77 501 GLU A CA 1
ATOM 3820 C C . GLU A 1 522 ? -13.044 -7.296 19.926 1.00 50.43 501 GLU A C 1
ATOM 3821 O O . GLU A 1 522 ? -13.797 -8.191 19.527 1.00 51.64 501 GLU A O 1
ATOM 3827 N N . HIS A 1 523 ? -12.579 -6.355 19.099 1.00 44.73 502 HIS A N 1
ATOM 3828 C CA . HIS A 1 523 ? -12.973 -6.377 17.692 1.00 44.18 502 HIS A CA 1
ATOM 3829 C C . HIS A 1 523 ? -12.511 -7.657 17.010 1.00 46.78 502 HIS A C 1
ATOM 3830 O O . HIS A 1 523 ? -13.221 -8.215 16.164 1.00 42.13 502 HIS A O 1
ATOM 3837 N N . LEU A 1 524 ? -11.305 -8.111 17.328 1.00 41.87 503 LEU A N 1
ATOM 3838 C CA . LEU A 1 524 ? -10.766 -9.244 16.596 1.00 45.82 503 LEU A CA 1
ATOM 3839 C C . LEU A 1 524 ? -11.437 -10.533 17.034 1.00 45.04 503 LEU A C 1
ATOM 3840 O O . LEU A 1 524 ? -11.751 -11.380 16.199 1.00 45.10 503 LEU A O 1
ATOM 3845 N N . ASP A 1 525 ? -11.671 -10.699 18.340 1.00 47.07 504 ASP A N 1
ATOM 3846 C CA . ASP A 1 525 ? -12.425 -11.861 18.814 1.00 47.30 504 ASP A CA 1
ATOM 3847 C C . ASP A 1 525 ? -13.760 -11.970 18.071 1.00 52.05 504 ASP A C 1
ATOM 3848 O O . ASP A 1 525 ? -14.129 -13.041 17.570 1.00 52.06 504 ASP A O 1
ATOM 3853 N N . TYR A 1 526 ? -14.477 -10.848 17.952 1.00 47.80 505 TYR A N 1
ATOM 3854 C CA . TYR A 1 526 ? -15.756 -10.846 17.256 1.00 47.28 505 TYR A CA 1
ATOM 3855 C C . TYR A 1 526 ? -15.608 -11.288 15.807 1.00 52.73 505 TYR A C 1
ATOM 3856 O O . TYR A 1 526 ? -16.420 -12.080 15.304 1.00 51.19 505 TYR A O 1
ATOM 3865 N N . VAL A 1 527 ? -14.578 -10.795 15.114 1.00 48.48 506 VAL A N 1
ATOM 3866 C CA . VAL A 1 527 ? -14.398 -11.191 13.722 1.00 46.61 506 VAL A CA 1
ATOM 3867 C C . VAL A 1 527 ? -14.010 -12.665 13.631 1.00 51.59 506 VAL A C 1
ATOM 3868 O O . VAL A 1 527 ? -14.416 -13.364 12.692 1.00 45.08 506 VAL A O 1
ATOM 3872 N N . ILE A 1 528 ? -13.235 -13.165 14.602 1.00 52.01 507 ILE A N 1
ATOM 3873 C CA . ILE A 1 528 ? -12.856 -14.580 14.603 1.00 51.80 507 ILE A CA 1
ATOM 3874 C C . ILE A 1 528 ? -14.094 -15.462 14.735 1.00 49.33 507 ILE A C 1
ATOM 3875 O O . ILE A 1 528 ? -14.298 -16.398 13.957 1.00 49.62 507 ILE A O 1
ATOM 3880 N N . ALA A 1 529 ? -14.945 -15.158 15.716 1.00 47.64 508 ALA A N 1
ATOM 3881 C CA . ALA A 1 529 ? -16.171 -15.924 15.926 1.00 49.09 508 ALA A CA 1
ATOM 3882 C C . ALA A 1 529 ? -17.049 -15.925 14.684 1.00 54.50 508 ALA A C 1
ATOM 3883 O O . ALA A 1 529 ? -17.613 -16.965 14.315 1.00 56.80 508 ALA A O 1
ATOM 3885 N N . ALA A 1 530 ? -17.186 -14.767 14.026 1.00 52.94 509 ALA A N 1
ATOM 3886 C CA . ALA A 1 530 ? -18.072 -14.663 12.866 1.00 54.13 509 ALA A CA 1
ATOM 3887 C C . ALA A 1 530 ? -17.572 -15.506 11.695 1.00 56.21 509 ALA A C 1
ATOM 3888 O O . ALA A 1 530 ? -18.359 -16.197 11.035 1.00 54.91 509 ALA A O 1
ATOM 3890 N N . VAL A 1 531 ? -16.269 -15.438 11.398 1.00 54.10 510 VAL A N 1
ATOM 3891 C CA . VAL A 1 531 ? -15.762 -16.181 10.254 1.00 52.07 510 VAL A CA 1
ATOM 3892 C C . VAL A 1 531 ? -15.840 -17.681 10.513 1.00 52.20 510 VAL A C 1
ATOM 3893 O O . VAL A 1 531 ? -16.042 -18.464 9.578 1.00 53.35 510 VAL A O 1
ATOM 3897 N N . LYS A 1 532 ? -15.691 -18.105 11.767 1.00 51.70 511 LYS A N 1
ATOM 3898 C CA . LYS A 1 532 ? -15.850 -19.519 12.110 1.00 56.82 511 LYS A CA 1
ATOM 3899 C C . LYS A 1 532 ? -17.248 -20.025 11.745 1.00 57.12 511 LYS A C 1
ATOM 3900 O O . LYS A 1 532 ? -17.395 -21.012 11.014 1.00 60.82 511 LYS A O 1
ATOM 3906 N N . ALA A 1 533 ? -18.273 -19.311 12.220 1.00 54.30 512 ALA A N 1
ATOM 3907 C CA . ALA A 1 533 ? -19.671 -19.702 11.925 1.00 57.10 512 ALA A CA 1
ATOM 3908 C C . ALA A 1 533 ? -19.896 -19.727 10.410 1.00 60.69 512 ALA A C 1
ATOM 3909 O O . ALA A 1 533 ? -20.667 -20.584 9.946 1.00 67.89 512 ALA A O 1
ATOM 3911 N N . LEU A 1 534 ? -19.237 -18.827 9.673 1.00 58.62 513 LEU A N 1
ATOM 3912 C CA . LEU A 1 534 ? -19.428 -18.752 8.199 1.00 57.91 513 LEU A CA 1
ATOM 3913 C C . LEU A 1 534 ? -18.702 -19.921 7.523 1.00 60.98 513 LEU A C 1
ATOM 3914 O O . LEU A 1 534 ? -19.188 -20.380 6.477 1.00 53.85 513 LEU A O 1
ATOM 3919 N N . TYR A 1 535 ? -17.578 -20.374 8.084 1.00 60.67 514 TYR A N 1
ATOM 3920 C CA . TYR A 1 535 ? -16.901 -21.573 7.524 1.00 65.31 514 TYR A CA 1
ATOM 3921 C C . TYR A 1 535 ? -17.802 -22.783 7.778 1.00 63.48 514 TYR A C 1
ATOM 3922 O O . TYR A 1 535 ? -18.011 -23.578 6.847 1.00 65.15 514 TYR A O 1
ATOM 3931 N N . GLU A 1 536 ? -18.307 -22.920 9.007 1.00 62.09 515 GLU A N 1
ATOM 3932 C CA . GLU A 1 536 ? -19.227 -24.009 9.326 1.00 63.74 515 GLU A CA 1
ATOM 3933 C C . GLU A 1 536 ? -20.490 -23.983 8.466 1.00 66.34 515 GLU A C 1
ATOM 3934 O O . GLU A 1 536 ? -21.184 -25.001 8.381 1.00 65.72 515 GLU A O 1
ATOM 3940 N N . ASP A 1 537 ? -20.770 -22.862 7.797 1.00 63.55 516 ASP A N 1
ATOM 3941 C CA . ASP A 1 537 ? -21.943 -22.704 6.950 1.00 58.67 516 ASP A CA 1
ATOM 3942 C C . ASP A 1 537 ? -21.595 -22.493 5.479 1.00 61.66 516 ASP A C 1
ATOM 3943 O O . ASP A 1 537 ? -22.463 -22.094 4.692 1.00 61.66 516 ASP A O 1
ATOM 3948 N N . ARG A 1 538 ? -20.353 -22.758 5.073 1.00 60.09 517 ARG A N 1
ATOM 3949 C CA . ARG A 1 538 ? -19.934 -22.310 3.756 1.00 64.55 517 ARG A CA 1
ATOM 3950 C C . ARG A 1 538 ? -20.813 -22.847 2.630 1.00 67.63 517 ARG A C 1
ATOM 3951 O O . ARG A 1 538 ? -20.726 -22.346 1.499 1.00 66.90 517 ARG A O 1
ATOM 3959 N N . GLU A 1 539 ? -21.661 -23.837 2.904 1.00 72.58 518 GLU A N 1
ATOM 3960 C CA . GLU A 1 539 ? -22.554 -24.334 1.865 1.00 73.41 518 GLU A CA 1
ATOM 3961 C C . GLU A 1 539 ? -23.618 -23.305 1.491 1.00 71.40 518 GLU A C 1
ATOM 3962 O O . GLU A 1 539 ? -24.128 -23.340 0.365 1.00 72.19 518 GLU A O 1
ATOM 3964 N N . ASN A 1 540 ? -23.937 -22.371 2.390 1.00 69.44 519 ASN A N 1
ATOM 3965 C CA . ASN A 1 540 ? -25.008 -21.409 2.163 1.00 71.71 519 ASN A CA 1
ATOM 3966 C C . ASN A 1 540 ? -24.517 -20.047 1.679 1.00 70.48 519 ASN A C 1
ATOM 3967 O O . ASN A 1 540 ? -25.319 -19.112 1.579 1.00 68.33 519 ASN A O 1
ATOM 3972 N N . ILE A 1 541 ? -23.229 -19.919 1.373 1.00 69.39 520 ILE A N 1
ATOM 3973 C CA . ILE A 1 541 ? -22.669 -18.722 0.755 1.00 66.52 520 ILE A CA 1
ATOM 3974 C C . ILE A 1 541 ? -22.961 -18.793 -0.742 1.00 68.88 520 ILE A C 1
ATOM 3975 O O . ILE A 1 541 ? -22.541 -19.753 -1.412 1.00 70.71 520 ILE A O 1
ATOM 3980 N N . PRO A 1 542 ? -23.677 -17.824 -1.305 1.00 64.57 521 PRO A N 1
ATOM 3981 C CA . PRO A 1 542 ? -24.010 -17.872 -2.733 1.00 66.45 521 PRO A CA 1
ATOM 3982 C C . PRO A 1 542 ? -22.839 -17.511 -3.630 1.00 67.37 521 PRO A C 1
ATOM 3983 O O . PRO A 1 542 ? -21.842 -16.922 -3.205 1.00 65.98 521 PRO A O 1
ATOM 3987 N N . ASN A 1 543 ? -22.980 -17.892 -4.898 1.00 67.79 522 ASN A N 1
ATOM 3988 C CA . ASN A 1 543 ? -22.113 -17.390 -5.952 1.00 67.28 522 ASN A CA 1
ATOM 3989 C C . ASN A 1 543 ? -22.576 -15.983 -6.330 1.00 64.85 522 ASN A C 1
ATOM 3990 O O . ASN A 1 543 ? -23.590 -15.482 -5.830 1.00 64.21 522 ASN A O 1
ATOM 3995 N N . MET A 1 544 ? -21.842 -15.333 -7.230 1.00 62.09 523 MET A N 1
ATOM 3996 C CA . MET A 1 544 ? -22.146 -13.956 -7.598 1.00 64.71 523 MET A CA 1
ATOM 3997 C C . MET A 1 544 ? -21.980 -13.780 -9.102 1.00 63.56 523 MET A C 1
ATOM 3998 O O . MET A 1 544 ? -20.956 -14.184 -9.662 1.00 65.32 523 MET A O 1
ATOM 4003 N N . ARG A 1 545 ? -22.974 -13.162 -9.743 1.00 66.66 524 ARG A N 1
ATOM 4004 C CA . ARG A 1 545 ? -22.951 -12.871 -11.176 1.00 60.74 524 ARG A CA 1
ATOM 4005 C C . ARG A 1 545 ? -22.778 -11.370 -11.392 1.00 63.11 524 ARG A C 1
ATOM 4006 O O . ARG A 1 545 ? -23.495 -10.564 -10.787 1.00 63.54 524 ARG A O 1
ATOM 4008 N N . ILE A 1 546 ? -21.827 -11.004 -12.251 1.00 58.07 525 ILE A N 1
ATOM 4009 C CA . ILE A 1 546 ? -21.652 -9.621 -12.683 1.00 59.05 525 ILE A CA 1
ATOM 4010 C C . ILE A 1 546 ? -22.750 -9.280 -13.687 1.00 62.69 525 ILE A C 1
ATOM 4011 O O . ILE A 1 546 ? -22.892 -9.948 -14.717 1.00 64.18 525 ILE A O 1
ATOM 4016 N N . VAL A 1 547 ? -23.531 -8.239 -13.392 1.00 65.89 526 VAL A N 1
ATOM 4017 C CA . VAL A 1 547 ? -24.654 -7.840 -14.241 1.00 65.08 526 VAL A CA 1
ATOM 4018 C C . VAL A 1 547 ? -24.431 -6.492 -14.906 1.00 66.07 526 VAL A C 1
ATOM 4019 O O . VAL A 1 547 ? -25.327 -6.005 -15.612 1.00 68.13 526 VAL A O 1
ATOM 4023 N N . TRP A 1 548 ? -23.273 -5.868 -14.697 1.00 63.52 527 TRP A N 1
ATOM 4024 C CA . TRP A 1 548 ? -22.865 -4.689 -15.450 1.00 62.19 527 TRP A CA 1
ATOM 4025 C C . TRP A 1 548 ? -21.432 -4.351 -15.074 1.00 61.22 527 TRP A C 1
ATOM 4026 O O . TRP A 1 548 ? -21.073 -4.384 -13.892 1.00 58.40 527 TRP A O 1
ATOM 4028 N N . GLY A 1 549 ? -20.612 -4.059 -16.074 1.00 59.13 528 GLY A N 1
ATOM 4029 C CA . GLY A 1 549 ? -19.258 -3.599 -15.852 1.00 60.58 528 GLY A CA 1
ATOM 4030 C C . GLY A 1 549 ? -18.169 -4.650 -15.896 1.00 62.38 528 GLY A C 1
ATOM 4031 O O . GLY A 1 549 ? -17.072 -4.389 -15.391 1.00 59.25 528 GLY A O 1
ATOM 4032 N N . HIS A 1 550 ? -18.420 -5.807 -16.519 1.00 67.71 529 HIS A N 1
ATOM 4033 C CA . HIS A 1 550 ? -17.471 -6.917 -16.455 1.00 59.41 529 HIS A CA 1
ATOM 4034 C C . HIS A 1 550 ? -16.112 -6.558 -17.052 1.00 61.79 529 HIS A C 1
ATOM 4035 O O . HIS A 1 550 ? -15.094 -7.136 -16.647 1.00 63.01 529 HIS A O 1
ATOM 4037 N N . ASN A 1 551 ? -16.061 -5.610 -18.000 1.00 59.56 530 ASN A N 1
ATOM 4038 C CA . ASN A 1 551 ? -14.819 -5.262 -18.689 1.00 54.24 530 ASN A CA 1
ATOM 4039 C C . ASN A 1 551 ? -14.263 -3.891 -18.291 1.00 59.09 530 ASN A C 1
ATOM 4040 O O . ASN A 1 551 ? -13.470 -3.317 -19.044 1.00 54.96 530 ASN A O 1
ATOM 4042 N N . LEU A 1 552 ? -14.647 -3.348 -17.115 1.00 61.53 531 LEU A N 1
ATOM 4043 C CA . LEU A 1 552 ? -14.160 -1.990 -16.830 1.00 60.05 531 LEU A CA 1
ATOM 4044 C C . LEU A 1 552 ? -12.778 -2.029 -16.171 1.00 56.64 531 LEU A C 1
ATOM 4045 O O . LEU A 1 552 ? -12.489 -2.940 -15.387 1.00 62.42 531 LEU A O 1
ATOM 4050 N N . PRO A 1 553 ? -11.879 -1.086 -16.468 1.00 57.11 532 PRO A N 1
ATOM 4051 C CA . PRO A 1 553 ? -10.580 -1.083 -15.774 1.00 57.02 532 PRO A CA 1
ATOM 4052 C C . PRO A 1 553 ? -10.806 -0.982 -14.271 1.00 61.39 532 PRO A C 1
ATOM 4053 O O . PRO A 1 553 ? -11.570 -0.131 -13.802 1.00 54.80 532 PRO A O 1
ATOM 4057 N N . MET A 1 554 ? -10.162 -1.868 -13.504 1.00 59.23 533 MET A N 1
ATOM 4058 C CA . MET A 1 554 ? -10.329 -1.805 -12.056 1.00 60.37 533 MET A CA 1
ATOM 4059 C C . MET A 1 554 ? -11.780 -2.074 -11.648 1.00 61.88 533 MET A C 1
ATOM 4060 O O . MET A 1 554 ? -12.342 -1.388 -10.787 1.00 56.74 533 MET A O 1
ATOM 4065 N N . ARG A 1 555 ? -12.363 -3.126 -12.236 1.00 60.75 534 ARG A N 1
ATOM 4066 C CA . ARG A 1 555 ? -13.813 -3.321 -12.220 1.00 57.82 534 ARG A CA 1
ATOM 4067 C C . ARG A 1 555 ? -14.399 -3.571 -10.831 1.00 56.41 534 ARG A C 1
ATOM 4068 O O . ARG A 1 555 ? -15.615 -3.433 -10.660 1.00 57.66 534 ARG A O 1
ATOM 4076 N N . HIS A 1 556 ? -13.590 -3.939 -9.840 1.00 55.59 535 HIS A N 1
ATOM 4077 C CA . HIS A 1 556 ? -14.164 -4.243 -8.535 1.00 58.05 535 HIS A CA 1
ATOM 4078 C C . HIS A 1 556 ? -14.631 -2.963 -7.819 1.00 55.77 535 HIS A C 1
ATOM 4079 O O . HIS A 1 556 ? -15.518 -3.058 -6.966 1.00 58.32 535 HIS A O 1
ATOM 4086 N N . PHE A 1 557 ? -14.157 -1.778 -8.251 1.00 53.50 536 PHE A N 1
ATOM 4087 C CA . PHE A 1 557 ? -14.645 -0.497 -7.735 1.00 56.97 536 PHE A CA 1
ATOM 4088 C C . PHE A 1 557 ? -15.930 -0.023 -8.418 1.00 61.84 536 PHE A C 1
ATOM 4089 O O . PHE A 1 557 ? -16.641 0.800 -7.819 1.00 55.39 536 PHE A O 1
ATOM 4097 N N . HIS A 1 558 ? -16.236 -0.518 -9.628 1.00 60.29 537 HIS A N 1
ATOM 4098 C CA . HIS A 1 558 ? -17.318 -0.033 -10.491 1.00 57.46 537 HIS A CA 1
ATOM 4099 C C . HIS A 1 558 ? -18.520 -0.956 -10.574 1.00 60.38 537 HIS A C 1
ATOM 4100 O O . HIS A 1 558 ? -19.655 -0.475 -10.674 1.00 55.30 537 HIS A O 1
ATOM 4107 N N . ALA A 1 559 ? -18.281 -2.269 -10.603 1.00 63.29 538 ALA A N 1
ATOM 4108 C CA . ALA A 1 559 ? -19.207 -3.205 -11.218 1.00 58.32 538 ALA A CA 1
ATOM 4109 C C . ALA A 1 559 ? -20.393 -3.508 -10.304 1.00 58.53 538 ALA A C 1
ATOM 4110 O O . ALA A 1 559 ? -20.343 -3.304 -9.084 1.00 59.13 538 ALA A O 1
ATOM 4112 N N . PHE A 1 560 ? -21.472 -3.988 -10.926 1.00 53.11 539 PHE A N 1
ATOM 4113 C CA . PHE A 1 560 ? -22.669 -4.447 -10.234 1.00 56.02 539 PHE A CA 1
ATOM 4114 C C . PHE A 1 560 ? -22.712 -5.968 -10.224 1.00 53.83 539 PHE A C 1
ATOM 4115 O O . PHE A 1 560 ? -22.546 -6.605 -11.265 1.00 61.98 539 PHE A O 1
ATOM 4123 N N . LEU A 1 561 ? -22.952 -6.538 -9.059 1.00 61.65 540 LEU A N 1
ATOM 4124 C CA . LEU A 1 561 ? -23.095 -7.968 -8.867 1.00 60.57 540 LEU A CA 1
ATOM 4125 C C . LEU A 1 561 ? -24.536 -8.297 -8.483 1.00 60.92 540 LEU A C 1
ATOM 4126 O O . LEU A 1 561 ? -25.384 -7.419 -8.318 1.00 58.82 540 LEU A O 1
ATOM 4131 N N . GLU A 1 562 ? -24.795 -9.589 -8.347 1.00 62.92 541 GLU A N 1
ATOM 4132 C CA . GLU A 1 562 ? -26.098 -10.181 -8.098 1.00 64.38 541 GLU A CA 1
ATOM 4133 C C . GLU A 1 562 ? -25.875 -11.587 -7.540 1.00 63.81 541 GLU A C 1
ATOM 4134 O O . GLU A 1 562 ? -25.074 -12.352 -8.100 1.00 60.63 541 GLU A O 1
ATOM 4136 N N . PRO A 1 563 ? -26.534 -11.961 -6.442 1.00 63.62 542 PRO A N 1
ATOM 4137 C CA . PRO A 1 563 ? -26.353 -13.306 -5.887 1.00 64.30 542 PRO A CA 1
ATOM 4138 C C . PRO A 1 563 ? -27.296 -14.331 -6.501 1.00 70.10 542 PRO A C 1
ATOM 4139 O O . PRO A 1 563 ? -28.395 -14.014 -6.961 1.00 66.39 542 PRO A O 1
ATOM 4143 N N . TYR A 1 564 ? -26.838 -15.586 -6.488 1.00 73.96 543 TYR A N 1
ATOM 4144 C CA . TYR A 1 564 ? -27.622 -16.730 -6.944 1.00 75.08 543 TYR A CA 1
ATOM 4145 C C . TYR A 1 564 ? -27.095 -17.996 -6.276 1.00 78.79 543 TYR A C 1
ATOM 4146 O O . TYR A 1 564 ? -25.883 -18.138 -6.081 1.00 75.92 543 TYR A O 1
ATOM 4155 N N . ALA A 1 565 ? -28.004 -18.923 -5.968 1.00 84.92 544 ALA A N 1
ATOM 4156 C CA . ALA A 1 565 ? -27.664 -20.137 -5.208 1.00 86.22 544 ALA A CA 1
ATOM 4157 C C . ALA A 1 565 ? -26.289 -20.733 -5.570 1.00 81.73 544 ALA A C 1
ATOM 4158 O O . ALA A 1 565 ? -26.112 -21.383 -6.602 1.00 75.90 544 ALA A O 1
ATOM 4160 N N . LYS B 1 24 ? -36.801 50.682 16.172 1.00 48.68 3 LYS B N 1
ATOM 4161 C CA . LYS B 1 24 ? -35.949 51.802 16.593 1.00 47.84 3 LYS B CA 1
ATOM 4162 C C . LYS B 1 24 ? -34.556 51.681 15.924 1.00 55.38 3 LYS B C 1
ATOM 4163 O O . LYS B 1 24 ? -34.008 50.547 15.799 1.00 60.04 3 LYS B O 1
ATOM 4165 N N . GLN B 1 25 ? -33.992 52.772 15.425 1.00 60.69 4 GLN B N 1
ATOM 4166 C CA . GLN B 1 25 ? -32.696 52.727 14.756 1.00 63.72 4 GLN B CA 1
ATOM 4167 C C . GLN B 1 25 ? -31.762 53.720 15.421 1.00 62.65 4 GLN B C 1
ATOM 4168 O O . GLN B 1 25 ? -32.166 54.852 15.695 1.00 68.69 4 GLN B O 1
ATOM 4174 N N . TYR B 1 26 ? -30.524 53.306 15.692 1.00 55.68 5 TYR B N 1
ATOM 4175 C CA . TYR B 1 26 ? -29.507 54.212 16.248 1.00 61.09 5 TYR B CA 1
ATOM 4176 C C . TYR B 1 26 ? -28.311 54.204 15.302 1.00 62.90 5 TYR B C 1
ATOM 4177 O O . TYR B 1 26 ? -27.291 53.538 15.547 1.00 58.88 5 TYR B O 1
ATOM 4186 N N . PRO B 1 27 ? -28.405 54.959 14.208 1.00 67.79 6 PRO B N 1
ATOM 4187 C CA . PRO B 1 27 ? -27.403 54.874 13.137 1.00 57.44 6 PRO B CA 1
ATOM 4188 C C . PRO B 1 27 ? -26.008 55.315 13.581 1.00 59.70 6 PRO B C 1
ATOM 4189 O O . PRO B 1 27 ? -25.857 56.131 14.489 1.00 63.44 6 PRO B O 1
ATOM 4193 N N . LEU B 1 28 ? -24.993 54.801 12.884 1.00 56.09 7 LEU B N 1
ATOM 4194 C CA . LEU B 1 28 ? -23.610 55.220 13.097 1.00 57.08 7 LEU B CA 1
ATOM 4195 C C . LEU B 1 28 ? -22.904 55.318 11.745 1.00 58.98 7 LEU B C 1
ATOM 4196 O O . LEU B 1 28 ? -23.277 54.636 10.789 1.00 60.83 7 LEU B O 1
ATOM 4201 N N . ASN B 1 29 ? -21.898 56.184 11.661 1.00 54.85 8 ASN B N 1
ATOM 4202 C CA . ASN B 1 29 ? -21.146 56.300 10.416 1.00 59.03 8 ASN B CA 1
ATOM 4203 C C . ASN B 1 29 ? -20.092 55.199 10.249 1.00 59.45 8 ASN B C 1
ATOM 4204 O O . ASN B 1 29 ? -19.287 55.283 9.316 1.00 53.68 8 ASN B O 1
ATOM 4209 N N . VAL B 1 30 ? -20.078 54.194 11.129 1.00 57.45 9 VAL B N 1
ATOM 4210 C CA . VAL B 1 30 ? -19.139 53.070 11.092 1.00 50.79 9 VAL B CA 1
ATOM 4211 C C . VAL B 1 30 ? -19.952 51.786 11.153 1.00 50.46 9 VAL B C 1
ATOM 4212 O O . VAL B 1 30 ? -20.868 51.683 11.981 1.00 53.48 9 VAL B O 1
ATOM 4216 N N . PRO B 1 31 ? -19.664 50.787 10.329 1.00 51.50 10 PRO B N 1
ATOM 4217 C CA . PRO B 1 31 ? -20.499 49.583 10.332 1.00 52.19 10 PRO B CA 1
ATOM 4218 C C . PRO B 1 31 ? -20.205 48.710 11.541 1.00 45.22 10 PRO B C 1
ATOM 4219 O O . PRO B 1 31 ? -19.074 48.632 12.018 1.00 51.98 10 PRO B O 1
ATOM 4223 N N . ALA B 1 32 ? -21.239 48.041 12.027 1.00 46.73 11 ALA B N 1
ATOM 4224 C CA . ALA B 1 32 ? -21.036 47.063 13.088 1.00 48.05 11 ALA B CA 1
ATOM 4225 C C . ALA B 1 32 ? -20.172 45.918 12.562 1.00 51.07 11 ALA B C 1
ATOM 4226 O O . ALA B 1 32 ? -20.331 45.507 11.408 1.00 52.07 11 ALA B O 1
ATOM 4228 N N . PRO B 1 33 ? -19.240 45.398 13.353 1.00 53.47 12 PRO B N 1
ATOM 4229 C CA . PRO B 1 33 ? -18.470 44.228 12.898 1.00 48.26 12 PRO B CA 1
ATOM 4230 C C . PRO B 1 33 ? -19.358 42.998 12.873 1.00 48.99 12 PRO B C 1
ATOM 4231 O O . PRO B 1 33 ? -20.347 42.915 13.607 1.00 48.37 12 PRO B O 1
ATOM 4235 N N . HIS B 1 34 ? -19.030 42.037 11.991 1.00 43.17 13 HIS B N 1
ATOM 4236 C CA . HIS B 1 34 ? -19.858 40.839 11.922 1.00 44.00 13 HIS B CA 1
ATOM 4237 C C . HIS B 1 34 ? -19.156 39.545 12.308 1.00 41.80 13 HIS B C 1
ATOM 4238 O O . HIS B 1 34 ? -19.833 38.517 12.433 1.00 39.30 13 HIS B O 1
ATOM 4245 N N . HIS B 1 35 ? -17.845 39.571 12.554 1.00 39.54 14 HIS B N 1
ATOM 4246 C CA . HIS B 1 35 ? -17.153 38.426 13.127 1.00 36.64 14 HIS B CA 1
ATOM 4247 C C . HIS B 1 35 ? -16.027 38.928 14.009 1.00 30.18 14 HIS B C 1
ATOM 4248 O O . HIS B 1 35 ? -15.725 40.118 14.053 1.00 35.05 14 HIS B O 1
ATOM 4255 N N . PHE B 1 36 ? -15.394 38.014 14.721 1.00 30.90 15 PHE B N 1
ATOM 4256 C CA . PHE B 1 36 ? -14.219 38.391 15.490 1.00 29.81 15 PHE B CA 1
ATOM 4257 C C . PHE B 1 36 ? -13.246 37.243 15.435 1.00 29.86 15 PHE B C 1
ATOM 4258 O O . PHE B 1 36 ? -13.578 36.163 14.956 1.00 36.90 15 PHE B O 1
ATOM 4266 N N . THR B 1 37 ? -12.040 37.482 15.944 1.00 28.62 16 THR B N 1
ATOM 4267 C CA . THR B 1 37 ? -10.988 36.479 15.908 1.00 33.49 16 THR B CA 1
ATOM 4268 C C . THR B 1 37 ? -11.243 35.412 16.981 1.00 30.82 16 THR B C 1
ATOM 4269 O O . THR B 1 37 ? -11.357 35.725 18.165 1.00 34.50 16 THR B O 1
ATOM 4273 N N . TYR B 1 38 ? -11.384 34.160 16.550 1.00 29.78 17 TYR B N 1
ATOM 4274 C CA . TYR B 1 38 ? -11.545 33.043 17.460 1.00 32.64 17 TYR B CA 1
ATOM 4275 C C . TYR B 1 38 ? -10.202 32.519 17.950 1.00 35.63 17 TYR B C 1
ATOM 4276 O O . TYR B 1 38 ? -10.086 32.083 19.107 1.00 35.36 17 TYR B O 1
ATOM 4285 N N . ALA B 1 39 ? -9.197 32.528 17.081 1.00 29.85 18 ALA B N 1
ATOM 4286 C CA . ALA B 1 39 ? -7.842 32.153 17.454 1.00 31.27 18 ALA B CA 1
ATOM 4287 C C . ALA B 1 39 ? -6.887 32.913 16.552 1.00 30.64 18 ALA B C 1
ATOM 4288 O O . ALA B 1 39 ? -7.265 33.398 15.483 1.00 32.95 18 ALA B O 1
ATOM 4290 N N . VAL B 1 40 ? -5.635 33.029 16.994 1.00 29.49 19 VAL B N 1
ATOM 4291 C CA . VAL B 1 40 ? -4.667 33.895 16.332 1.00 29.88 19 VAL B CA 1
ATOM 4292 C C . VAL B 1 40 ? -3.389 33.141 16.069 1.00 24.29 19 VAL B C 1
ATOM 4293 O O . VAL B 1 40 ? -3.040 32.195 16.769 1.00 27.83 19 VAL B O 1
ATOM 4297 N N . ARG B 1 41 ? -2.627 33.670 15.123 1.00 31.46 20 ARG B N 1
ATOM 4298 C CA . ARG B 1 41 ? -1.317 33.150 14.780 1.00 30.50 20 ARG B CA 1
ATOM 4299 C C . ARG B 1 41 ? -0.360 34.317 14.620 1.00 31.28 20 ARG B C 1
ATOM 4300 O O . ARG B 1 41 ? -0.700 35.313 13.962 1.00 35.92 20 ARG B O 1
ATOM 4308 N N . ASP B 1 42 ? 0.854 34.165 15.150 1.00 34.07 21 ASP B N 1
ATOM 4309 C CA . ASP B 1 42 ? 1.835 35.251 15.102 1.00 41.67 21 ASP B CA 1
ATOM 4310 C C . ASP B 1 42 ? 2.606 35.274 13.785 1.00 39.54 21 ASP B C 1
ATOM 4311 O O . ASP B 1 42 ? 2.858 34.241 13.170 1.00 36.86 21 ASP B O 1
ATOM 4316 N N . LEU B 1 43 ? 2.980 36.470 13.357 1.00 40.76 22 LEU B N 1
ATOM 4317 C CA . LEU B 1 43 ? 3.786 36.646 12.151 1.00 42.10 22 LEU B CA 1
ATOM 4318 C C . LEU B 1 43 ? 5.254 36.801 12.524 1.00 42.31 22 LEU B C 1
ATOM 4319 O O . LEU B 1 43 ? 5.589 37.139 13.661 1.00 39.87 22 LEU B O 1
ATOM 4324 N N . PRO B 1 44 ? 6.168 36.506 11.609 1.00 35.76 23 PRO B N 1
ATOM 4325 C CA . PRO B 1 44 ? 7.590 36.513 11.963 1.00 37.43 23 PRO B CA 1
ATOM 4326 C C . PRO B 1 44 ? 8.188 37.920 11.919 1.00 41.51 23 PRO B C 1
ATOM 4327 O O . PRO B 1 44 ? 7.640 38.841 11.299 1.00 37.07 23 PRO B O 1
ATOM 4331 N N . GLU B 1 45 ? 9.351 38.061 12.589 1.00 40.21 24 GLU B N 1
ATOM 4332 C CA . GLU B 1 45 ? 10.150 39.289 12.604 1.00 43.61 24 GLU B CA 1
ATOM 4333 C C . GLU B 1 45 ? 11.349 39.113 11.667 1.00 41.19 24 GLU B C 1
ATOM 4334 O O . GLU B 1 45 ? 12.282 38.371 11.985 1.00 47.10 24 GLU B O 1
ATOM 4336 N N . VAL B 1 46 ? 11.344 39.818 10.532 1.00 43.18 25 VAL B N 1
ATOM 4337 C CA . VAL B 1 46 ? 12.242 39.543 9.409 1.00 45.90 25 VAL B CA 1
ATOM 4338 C C . VAL B 1 46 ? 12.853 40.843 8.884 1.00 46.98 25 VAL B C 1
ATOM 4339 O O . VAL B 1 46 ? 12.131 41.814 8.627 1.00 44.79 25 VAL B O 1
ATOM 4343 N N . THR B 1 47 ? 14.160 40.836 8.631 1.00 46.25 26 THR B N 1
ATOM 4344 C CA . THR B 1 47 ? 14.770 42.020 8.038 1.00 45.20 26 THR B CA 1
ATOM 4345 C C . THR B 1 47 ? 14.687 42.006 6.507 1.00 49.47 26 THR B C 1
ATOM 4346 O O . THR B 1 47 ? 14.349 40.994 5.873 1.00 46.13 26 THR B O 1
ATOM 4350 N N . VAL B 1 48 ? 14.951 43.190 5.925 1.00 50.33 27 VAL B N 1
ATOM 4351 C CA . VAL B 1 48 ? 15.119 43.328 4.478 1.00 47.27 27 VAL B CA 1
ATOM 4352 C C . VAL B 1 48 ? 16.306 42.498 4.009 1.00 48.34 27 VAL B C 1
ATOM 4353 O O . VAL B 1 48 ? 16.239 41.782 3.000 1.00 43.00 27 VAL B O 1
ATOM 4357 N N . GLU B 1 49 ? 17.415 42.582 4.736 1.00 48.16 28 GLU B N 1
ATOM 4358 C CA . GLU B 1 49 ? 18.578 41.802 4.358 1.00 45.58 28 GLU B CA 1
ATOM 4359 C C . GLU B 1 49 ? 18.233 40.322 4.301 1.00 46.55 28 GLU B C 1
ATOM 4360 O O . GLU B 1 49 ? 18.696 39.601 3.410 1.00 48.91 28 GLU B O 1
ATOM 4362 N N . GLN B 1 50 ? 17.406 39.850 5.240 1.00 44.79 29 GLN B N 1
ATOM 4363 C CA . GLN B 1 50 ? 17.052 38.438 5.272 1.00 44.62 29 GLN B CA 1
ATOM 4364 C C . GLN B 1 50 ? 16.177 38.047 4.085 1.00 49.38 29 GLN B C 1
ATOM 4365 O O . GLN B 1 50 ? 16.364 36.973 3.500 1.00 43.72 29 GLN B O 1
ATOM 4371 N N . ARG B 1 51 ? 15.208 38.904 3.725 1.00 43.73 30 ARG B N 1
ATOM 4372 C CA . ARG B 1 51 ? 14.331 38.599 2.606 1.00 44.53 30 ARG B CA 1
ATOM 4373 C C . ARG B 1 51 ? 15.093 38.660 1.288 1.00 47.72 30 ARG B C 1
ATOM 4374 O O . ARG B 1 51 ? 14.925 37.787 0.435 1.00 42.67 30 ARG B O 1
ATOM 4382 N N . GLU B 1 52 ? 15.961 39.660 1.118 1.00 48.13 31 GLU B N 1
ATOM 4383 C CA . GLU B 1 52 ? 16.789 39.711 -0.077 1.00 50.22 31 GLU B CA 1
ATOM 4384 C C . GLU B 1 52 ? 17.635 38.446 -0.201 1.00 49.60 31 GLU B C 1
ATOM 4385 O O . GLU B 1 52 ? 17.769 37.875 -1.291 1.00 49.79 31 GLU B O 1
ATOM 4387 N N . ARG B 1 53 ? 18.192 37.973 0.909 1.00 47.26 32 ARG B N 1
ATOM 4388 C CA . ARG B 1 53 ? 18.959 36.735 0.852 1.00 51.29 32 ARG B CA 1
ATOM 4389 C C . ARG B 1 53 ? 18.098 35.562 0.379 1.00 53.49 32 ARG B C 1
ATOM 4390 O O . ARG B 1 53 ? 18.543 34.737 -0.432 1.00 50.08 32 ARG B O 1
ATOM 4398 N N . ALA B 1 54 ? 16.850 35.481 0.851 1.00 50.59 33 ALA B N 1
ATOM 4399 C CA . ALA B 1 54 ? 16.021 34.355 0.457 1.00 47.94 33 ALA B CA 1
ATOM 4400 C C . ALA B 1 54 ? 15.570 34.481 -0.997 1.00 48.43 33 ALA B C 1
ATOM 4401 O O . ALA B 1 54 ? 15.484 33.471 -1.709 1.00 45.47 33 ALA B O 1
ATOM 4403 N N . LEU B 1 55 ? 15.300 35.707 -1.454 1.00 45.47 34 LEU B N 1
ATOM 4404 C CA . LEU B 1 55 ? 14.888 35.919 -2.842 1.00 52.55 34 LEU B CA 1
ATOM 4405 C C . LEU B 1 55 ? 15.905 35.327 -3.822 1.00 51.61 34 LEU B C 1
ATOM 4406 O O . LEU B 1 55 ? 15.527 34.658 -4.791 1.00 49.24 34 LEU B O 1
ATOM 4411 N N . GLN B 1 56 ? 17.187 35.579 -3.586 1.00 54.40 35 GLN B N 1
ATOM 4412 C CA . GLN B 1 56 ? 18.244 35.072 -4.447 1.00 53.65 35 GLN B CA 1
ATOM 4413 C C . GLN B 1 56 ? 18.577 33.596 -4.216 1.00 56.06 35 GLN B C 1
ATOM 4414 O O . GLN B 1 56 ? 18.919 32.907 -5.192 1.00 56.19 35 GLN B O 1
ATOM 4420 N N . ALA B 1 57 ? 18.436 33.081 -2.991 1.00 53.59 36 ALA B N 1
ATOM 4421 C CA . ALA B 1 57 ? 18.563 31.634 -2.804 1.00 49.15 36 ALA B CA 1
ATOM 4422 C C . ALA B 1 57 ? 17.518 30.854 -3.603 1.00 50.39 36 ALA B C 1
ATOM 4423 O O . ALA B 1 57 ? 17.737 29.671 -3.889 1.00 47.98 36 ALA B O 1
ATOM 4425 N N . THR B 1 58 ? 16.393 31.490 -3.951 1.00 53.15 37 THR B N 1
ATOM 4426 C CA . THR B 1 58 ? 15.240 30.840 -4.575 1.00 53.20 37 THR B CA 1
ATOM 4427 C C . THR B 1 58 ? 14.981 31.345 -5.992 1.00 50.28 37 THR B C 1
ATOM 4428 O O . THR B 1 58 ? 13.882 31.152 -6.524 1.00 51.99 37 THR B O 1
ATOM 4432 N N . HIS B 1 59 ? 15.971 31.998 -6.614 1.00 55.58 38 HIS B N 1
ATOM 4433 C CA . HIS B 1 59 ? 15.929 32.338 -8.041 1.00 52.32 38 HIS B CA 1
ATOM 4434 C C . HIS B 1 59 ? 14.859 33.363 -8.389 1.00 52.80 38 HIS B C 1
ATOM 4435 O O . HIS B 1 59 ? 14.418 33.432 -9.544 1.00 44.83 38 HIS B O 1
ATOM 4437 N N . TYR B 1 60 ? 14.369 34.128 -7.410 1.00 52.51 39 TYR B N 1
ATOM 4438 C CA . TYR B 1 60 ? 13.428 35.209 -7.688 1.00 50.79 39 TYR B CA 1
ATOM 4439 C C . TYR B 1 60 ? 12.094 34.695 -8.239 1.00 49.19 39 TYR B C 1
ATOM 4440 O O . TYR B 1 60 ? 11.387 35.392 -8.970 1.00 51.31 39 TYR B O 1
ATOM 4449 N N . ASN B 1 61 ? 11.729 33.472 -7.899 1.00 45.90 40 ASN B N 1
ATOM 4450 C CA . ASN B 1 61 ? 10.406 32.948 -8.209 1.00 51.60 40 ASN B CA 1
ATOM 4451 C C . ASN B 1 61 ? 9.529 33.133 -6.962 1.00 44.79 40 ASN B C 1
ATOM 4452 O O . ASN B 1 61 ? 9.871 32.650 -5.873 1.00 44.02 40 ASN B O 1
ATOM 4457 N N . GLU B 1 62 ? 8.443 33.896 -7.098 1.00 45.07 41 GLU B N 1
ATOM 4458 C CA . GLU B 1 62 ? 7.674 34.213 -5.905 1.00 48.87 41 GLU B CA 1
ATOM 4459 C C . GLU B 1 62 ? 7.013 32.975 -5.284 1.00 46.76 41 GLU B C 1
ATOM 4460 O O . GLU B 1 62 ? 6.788 32.977 -4.063 1.00 44.31 41 GLU B O 1
ATOM 4466 N N . PHE B 1 63 ? 6.753 31.912 -6.063 1.00 38.68 42 PHE B N 1
ATOM 4467 C CA . PHE B 1 63 ? 6.128 30.720 -5.487 1.00 37.95 42 PHE B CA 1
ATOM 4468 C C . PHE B 1 63 ? 7.122 29.920 -4.664 1.00 37.79 42 PHE B C 1
ATOM 4469 O O . PHE B 1 63 ? 6.709 29.127 -3.805 1.00 40.24 42 PHE B O 1
ATOM 4477 N N . ALA B 1 64 ? 8.413 30.115 -4.896 1.00 32.04 43 ALA B N 1
ATOM 4478 C CA . ALA B 1 64 ? 9.435 29.455 -4.090 1.00 35.12 43 ALA B CA 1
ATOM 4479 C C . ALA B 1 64 ? 9.853 30.270 -2.860 1.00 36.20 43 ALA B C 1
ATOM 4480 O O . ALA B 1 64 ? 10.745 29.836 -2.122 1.00 33.29 43 ALA B O 1
ATOM 4482 N N . PHE B 1 65 ? 9.273 31.433 -2.639 1.00 32.54 44 PHE B N 1
ATOM 4483 C CA . PHE B 1 65 ? 9.707 32.183 -1.460 1.00 36.84 44 PHE B CA 1
ATOM 4484 C C . PHE B 1 65 ? 9.049 31.600 -0.203 1.00 34.03 44 PHE B C 1
ATOM 4485 O O . PHE B 1 65 ? 7.829 31.383 -0.196 1.00 30.21 44 PHE B O 1
ATOM 4493 N N . PRO B 1 66 ? 9.810 31.340 0.872 1.00 41.10 45 PRO B N 1
ATOM 4494 C CA . PRO B 1 66 ? 9.229 30.684 2.070 1.00 39.48 45 PRO B CA 1
ATOM 4495 C C . PRO B 1 66 ? 8.128 31.526 2.696 1.00 35.71 45 PRO B C 1
ATOM 4496 O O . PRO B 1 66 ? 8.325 32.702 2.991 1.00 40.62 45 PRO B O 1
ATOM 4500 N N . SER B 1 67 ? 6.956 30.928 2.914 1.00 39.93 46 SER B N 1
ATOM 4501 C CA . SER B 1 67 ? 5.900 31.752 3.494 1.00 37.04 46 SER B CA 1
ATOM 4502 C C . SER B 1 67 ? 6.184 32.104 4.950 1.00 39.23 46 SER B C 1
ATOM 4503 O O . SER B 1 67 ? 5.618 33.078 5.452 1.00 31.15 46 SER B O 1
ATOM 4506 N N . GLY B 1 68 ? 7.036 31.331 5.629 1.00 38.03 47 GLY B N 1
ATOM 4507 C CA . GLY B 1 68 ? 7.440 31.613 6.990 1.00 38.31 47 GLY B CA 1
ATOM 4508 C C . GLY B 1 68 ? 8.209 32.910 7.171 1.00 40.38 47 GLY B C 1
ATOM 4509 O O . GLY B 1 68 ? 8.544 33.267 8.299 1.00 39.22 47 GLY B O 1
ATOM 4510 N N . MET B 1 69 ? 8.488 33.621 6.088 1.00 37.36 48 MET B N 1
ATOM 4511 C CA . MET B 1 69 ? 9.233 34.858 6.105 1.00 33.06 48 MET B CA 1
ATOM 4512 C C . MET B 1 69 ? 8.409 36.038 5.630 1.00 35.90 48 MET B C 1
ATOM 4513 O O . MET B 1 69 ? 8.947 37.144 5.528 1.00 37.61 48 MET B O 1
ATOM 4518 N N . LEU B 1 70 ? 7.131 35.838 5.337 1.00 32.58 49 LEU B N 1
ATOM 4519 C CA . LEU B 1 70 ? 6.289 36.890 4.795 1.00 32.88 49 LEU B CA 1
ATOM 4520 C C . LEU B 1 70 ? 5.539 37.606 5.907 1.00 36.41 49 LEU B C 1
ATOM 4521 O O . LEU B 1 70 ? 5.280 37.039 6.967 1.00 36.85 49 LEU B O 1
ATOM 4526 N N . THR B 1 71 ? 5.166 38.853 5.637 1.00 35.56 50 THR B N 1
ATOM 4527 C CA . THR B 1 71 ? 4.395 39.640 6.574 1.00 36.79 50 THR B CA 1
ATOM 4528 C C . THR B 1 71 ? 2.932 39.691 6.174 1.00 41.03 50 THR B C 1
ATOM 4529 O O . THR B 1 71 ? 2.059 39.444 7.019 1.00 42.97 50 THR B O 1
ATOM 4533 N N . VAL B 1 72 ? 2.645 39.972 4.899 1.00 36.74 51 VAL B N 1
ATOM 4534 C CA . VAL B 1 72 ? 1.305 39.806 4.346 1.00 34.16 51 VAL B CA 1
ATOM 4535 C C . VAL B 1 72 ? 1.405 39.033 3.027 1.00 37.62 51 VAL B C 1
ATOM 4536 O O . VAL B 1 72 ? 1.844 39.581 2.000 1.00 35.95 51 VAL B O 1
ATOM 4540 N N . ASP B 1 73 ? 0.963 37.776 3.049 1.00 37.18 52 ASP B N 1
ATOM 4541 C CA . ASP B 1 73 ? 0.966 36.907 1.874 1.00 39.43 52 ASP B CA 1
ATOM 4542 C C . ASP B 1 73 ? -0.341 37.073 1.100 1.00 34.98 52 ASP B C 1
ATOM 4543 O O . ASP B 1 73 ? -1.416 36.698 1.592 1.00 43.76 52 ASP B O 1
ATOM 4548 N N . MET B 1 74 ? -0.254 37.615 -0.116 1.00 37.35 53 MET B N 1
ATOM 4549 C CA . MET B 1 74 ? -1.419 37.820 -0.975 1.00 39.86 53 MET B CA 1
ATOM 4550 C C . MET B 1 74 ? -1.243 37.147 -2.334 1.00 38.89 53 MET B C 1
ATOM 4551 O O . MET B 1 74 ? -1.749 37.630 -3.349 1.00 34.95 53 MET B O 1
ATOM 4556 N N . LEU B 1 75 ? -0.516 36.031 -2.341 1.00 37.66 54 LEU B N 1
ATOM 4557 C CA . LEU B 1 75 ? -0.250 35.292 -3.569 1.00 40.07 54 LEU B CA 1
ATOM 4558 C C . LEU B 1 75 ? -1.524 34.726 -4.187 1.00 40.61 54 LEU B C 1
ATOM 4559 O O . LEU B 1 75 ? -1.651 34.709 -5.423 1.00 45.21 54 LEU B O 1
ATOM 4564 N N . SER B 1 76 ? -2.459 34.252 -3.361 1.00 35.54 55 SER B N 1
ATOM 4565 C CA . SER B 1 76 ? -3.644 33.540 -3.833 1.00 37.46 55 SER B CA 1
ATOM 4566 C C . SER B 1 76 ? -4.667 33.369 -2.710 1.00 36.91 55 SER B C 1
ATOM 4567 O O . SER B 1 76 ? -4.292 33.026 -1.599 1.00 34.85 55 SER B O 1
ATOM 4570 N N . ASP B 1 77 ? -5.951 33.538 -3.031 1.00 36.59 56 ASP B N 1
ATOM 4571 C CA . ASP B 1 77 ? -7.035 33.194 -2.108 1.00 36.08 56 ASP B CA 1
ATOM 4572 C C . ASP B 1 77 ? -7.377 31.699 -2.124 1.00 36.30 56 ASP B C 1
ATOM 4573 O O . ASP B 1 77 ? -8.306 31.295 -1.418 1.00 39.22 56 ASP B O 1
ATOM 4578 N N . SER B 1 78 ? -6.681 30.885 -2.904 1.00 39.37 57 SER B N 1
ATOM 4579 C CA . SER B 1 78 ? -7.029 29.466 -3.042 1.00 37.69 57 SER B CA 1
ATOM 4580 C C . SER B 1 78 ? -6.508 28.653 -1.850 1.00 32.88 57 SER B C 1
ATOM 4581 O O . SER B 1 78 ? -5.303 28.440 -1.727 1.00 34.69 57 SER B O 1
ATOM 4584 N N . GLY B 1 79 ? -7.410 28.145 -1.021 1.00 34.16 58 GLY B N 1
ATOM 4585 C CA . GLY B 1 79 ? -7.026 27.283 0.092 1.00 34.96 58 GLY B CA 1
ATOM 4586 C C . GLY B 1 79 ? -6.458 27.996 1.304 1.00 37.21 58 GLY B C 1
ATOM 4587 O O . GLY B 1 79 ? -6.035 27.331 2.255 1.00 31.10 58 GLY B O 1
ATOM 4588 N N . THR B 1 80 ? -6.433 29.328 1.309 1.00 34.94 59 THR B N 1
ATOM 4589 C CA . THR B 1 80 ? -5.731 30.055 2.349 1.00 34.08 59 THR B CA 1
ATOM 4590 C C . THR B 1 80 ? -6.650 30.517 3.483 1.00 38.65 59 THR B C 1
ATOM 4591 O O . THR B 1 80 ? -6.202 31.275 4.350 1.00 33.88 59 THR B O 1
ATOM 4595 N N . THR B 1 81 ? -7.890 30.023 3.522 1.00 31.97 60 THR B N 1
ATOM 4596 C CA . THR B 1 81 ? -8.909 30.541 4.411 1.00 34.36 60 THR B CA 1
ATOM 4597 C C . THR B 1 81 ? -8.646 30.244 5.889 1.00 31.38 60 THR B C 1
ATOM 4598 O O . THR B 1 81 ? -8.216 29.153 6.279 1.00 31.52 60 THR B O 1
ATOM 4602 N N . ALA B 1 82 ? -8.969 31.203 6.721 1.00 30.07 61 ALA B N 1
ATOM 4603 C CA . ALA B 1 82 ? -9.145 30.938 8.152 1.00 29.29 61 ALA B CA 1
ATOM 4604 C C . ALA B 1 82 ? -10.523 30.337 8.392 1.00 31.02 61 ALA B C 1
ATOM 4605 O O . ALA B 1 82 ? -11.534 31.025 8.236 1.00 28.49 61 ALA B O 1
ATOM 4607 N N . MET B 1 83 ? -10.597 29.069 8.799 1.00 30.78 62 MET B N 1
ATOM 4608 C CA . MET B 1 83 ? -11.928 28.484 8.944 1.00 29.37 62 MET B CA 1
ATOM 4609 C C . MET B 1 83 ? -12.698 29.102 10.119 1.00 29.60 62 MET B C 1
ATOM 4610 O O . MET B 1 83 ? -12.126 29.730 11.012 1.00 27.38 62 MET B O 1
ATOM 4615 N N . THR B 1 84 ? -14.028 28.953 10.089 1.00 29.63 63 THR B N 1
ATOM 4616 C CA . THR B 1 84 ? -14.813 29.281 11.263 1.00 29.41 63 THR B CA 1
ATOM 4617 C C . THR B 1 84 ? -14.636 28.193 12.324 1.00 34.62 63 THR B C 1
ATOM 4618 O O . THR B 1 84 ? -14.277 27.045 12.023 1.00 27.18 63 THR B O 1
ATOM 4622 N N . ASN B 1 85 ? -14.910 28.562 13.584 1.00 28.91 64 ASN B N 1
ATOM 4623 C CA . ASN B 1 85 ? -14.885 27.572 14.664 1.00 30.20 64 ASN B CA 1
ATOM 4624 C C . ASN B 1 85 ? -15.858 26.415 14.434 1.00 30.65 64 ASN B C 1
ATOM 4625 O O . ASN B 1 85 ? -15.584 25.294 14.874 1.00 26.17 64 ASN B O 1
ATOM 4630 N N . HIS B 1 86 ? -17.015 26.654 13.793 1.00 33.30 65 HIS B N 1
ATOM 4631 C CA . HIS B 1 86 ? -17.899 25.534 13.457 1.00 28.89 65 HIS B CA 1
ATOM 4632 C C . HIS B 1 86 ? -17.269 24.577 12.429 1.00 30.21 65 HIS B C 1
ATOM 4633 O O . HIS B 1 86 ? -17.524 23.365 12.452 1.00 29.65 65 HIS B O 1
ATOM 4640 N N . GLN B 1 87 ? -16.439 25.097 11.532 1.00 35.48 66 GLN B N 1
ATOM 4641 C CA . GLN B 1 87 ? -15.669 24.227 10.642 1.00 34.93 66 GLN B CA 1
ATOM 4642 C C . GLN B 1 87 ? -14.646 23.399 11.410 1.00 36.97 66 GLN B C 1
ATOM 4643 O O . GLN B 1 87 ? -14.434 22.219 11.095 1.00 35.91 66 GLN B O 1
ATOM 4649 N N . TRP B 1 88 ? -13.979 24.004 12.408 1.00 33.99 67 TRP B N 1
ATOM 4650 C CA . TRP B 1 88 ? -12.979 23.242 13.149 1.00 31.08 67 TRP B CA 1
ATOM 4651 C C . TRP B 1 88 ? -13.636 22.107 13.906 1.00 34.68 67 TRP B C 1
ATOM 4652 O O . TRP B 1 88 ? -13.096 20.996 13.950 1.00 32.82 67 TRP B O 1
ATOM 4663 N N . ALA B 1 89 ? -14.845 22.355 14.430 1.00 34.06 68 ALA B N 1
ATOM 4664 C CA . ALA B 1 89 ? -15.619 21.315 15.107 1.00 32.00 68 ALA B CA 1
ATOM 4665 C C . ALA B 1 89 ? -15.966 20.176 14.160 1.00 30.89 68 ALA B C 1
ATOM 4666 O O . ALA B 1 89 ? -15.942 19.004 14.552 1.00 31.41 68 ALA B O 1
ATOM 4668 N N . SER B 1 90 ? -16.327 20.511 12.914 1.00 30.69 69 SER B N 1
ATOM 4669 C CA . SER B 1 90 ? -16.744 19.495 11.948 1.00 31.41 69 SER B CA 1
ATOM 4670 C C . SER B 1 90 ? -15.618 18.535 11.634 1.00 30.80 69 SER B C 1
ATOM 4671 O O . SER B 1 90 ? -15.863 17.399 11.190 1.00 32.97 69 SER B O 1
ATOM 4674 N N . LEU B 1 91 ? -14.376 19.008 11.762 1.00 33.49 70 LEU B N 1
ATOM 4675 C CA . LEU B 1 91 ? -13.226 18.166 11.461 1.00 37.20 70 LEU B CA 1
ATOM 4676 C C . LEU B 1 91 ? -13.314 16.872 12.240 1.00 39.10 70 LEU B C 1
ATOM 4677 O O . LEU B 1 91 ? -13.105 15.787 11.694 1.00 32.88 70 LEU B O 1
ATOM 4682 N N . PHE B 1 92 ? -13.652 16.978 13.529 1.00 32.60 71 PHE B N 1
ATOM 4683 C CA . PHE B 1 92 ? -13.788 15.827 14.407 1.00 36.03 71 PHE B CA 1
ATOM 4684 C C . PHE B 1 92 ? -14.986 14.966 14.087 1.00 34.46 71 PHE B C 1
ATOM 4685 O O . PHE B 1 92 ? -15.108 13.878 14.652 1.00 39.95 71 PHE B O 1
ATOM 4693 N N . LEU B 1 93 ? -15.887 15.428 13.244 1.00 35.36 72 LEU B N 1
ATOM 4694 C CA . LEU B 1 93 ? -16.975 14.579 12.813 1.00 30.15 72 LEU B CA 1
ATOM 4695 C C . LEU B 1 93 ? -16.635 13.839 11.522 1.00 35.48 72 LEU B C 1
ATOM 4696 O O . LEU B 1 93 ? -17.447 13.049 11.027 1.00 38.20 72 LEU B O 1
ATOM 4701 N N . GLY B 1 94 ? -15.441 14.058 10.984 1.00 37.58 73 GLY B N 1
ATOM 4702 C CA . GLY B 1 94 ? -15.091 13.462 9.714 1.00 37.21 73 GLY B CA 1
ATOM 4703 C C . GLY B 1 94 ? -14.967 11.961 9.856 1.00 39.64 73 GLY B C 1
ATOM 4704 O O . GLY B 1 94 ? -14.603 11.445 10.909 1.00 42.88 73 GLY B O 1
ATOM 4705 N N . ASP B 1 95 ? -15.309 11.248 8.795 1.00 43.01 74 ASP B N 1
ATOM 4706 C CA . ASP B 1 95 ? -15.267 9.792 8.793 1.00 37.16 74 ASP B CA 1
ATOM 4707 C C . ASP B 1 95 ? -14.184 9.353 7.813 1.00 44.60 74 ASP B C 1
ATOM 4708 O O . ASP B 1 95 ? -14.228 9.701 6.618 1.00 41.75 74 ASP B O 1
ATOM 4713 N N . GLU B 1 96 ? -13.192 8.622 8.323 1.00 38.49 75 GLU B N 1
ATOM 4714 C CA . GLU B 1 96 ? -12.025 8.283 7.514 1.00 41.73 75 GLU B CA 1
ATOM 4715 C C . GLU B 1 96 ? -12.152 6.926 6.786 1.00 39.27 75 GLU B C 1
ATOM 4716 O O . GLU B 1 96 ? -11.176 6.482 6.175 1.00 40.74 75 GLU B O 1
ATOM 4722 N N . ALA B 1 97 ? -13.320 6.285 6.816 1.00 36.56 76 ALA B N 1
ATOM 4723 C CA . ALA B 1 97 ? -13.500 4.976 6.174 1.00 43.67 76 ALA B CA 1
ATOM 4724 C C . ALA B 1 97 ? -13.205 5.026 4.663 1.00 37.41 76 ALA B C 1
ATOM 4725 O O . ALA B 1 97 ? -13.385 6.059 4.016 1.00 40.49 76 ALA B O 1
ATOM 4727 N N . TYR B 1 98 ? -12.773 3.892 4.086 1.00 35.54 77 TYR B N 1
ATOM 4728 C CA . TYR B 1 98 ? -12.379 3.890 2.670 1.00 36.35 77 TYR B CA 1
ATOM 4729 C C . TYR B 1 98 ? -13.579 3.919 1.731 1.00 38.48 77 TYR B C 1
ATOM 4730 O O . TYR B 1 98 ? -13.544 4.621 0.709 1.00 32.68 77 TYR B O 1
ATOM 4739 N N . GLY B 1 99 ? -14.611 3.136 2.015 1.00 37.54 78 GLY B N 1
ATOM 4740 C CA . GLY B 1 99 ? -15.821 3.146 1.221 1.00 39.16 78 GLY B CA 1
ATOM 4741 C C . GLY B 1 99 ? -16.993 3.853 1.887 1.00 40.08 78 GLY B C 1
ATOM 4742 O O . GLY B 1 99 ? -17.388 3.500 3.005 1.00 38.23 78 GLY B O 1
ATOM 4743 N N . ARG B 1 100 ? -17.619 4.758 1.121 1.00 36.15 79 ARG B N 1
ATOM 4744 C CA . ARG B 1 100 ? -18.847 5.475 1.567 1.00 34.64 79 ARG B CA 1
ATOM 4745 C C . ARG B 1 100 ? -18.719 6.055 2.970 1.00 40.82 79 ARG B C 1
ATOM 4746 O O . ARG B 1 100 ? -19.464 5.613 3.864 1.00 38.11 79 ARG B O 1
ATOM 4754 N N . ASN B 1 101 ? -17.838 7.026 3.131 1.00 42.07 80 ASN B N 1
ATOM 4755 C CA . ASN B 1 101 ? -17.777 7.756 4.411 1.00 40.60 80 ASN B CA 1
ATOM 4756 C C . ASN B 1 101 ? -19.057 8.591 4.462 1.00 41.67 80 ASN B C 1
ATOM 4757 O O . ASN B 1 101 ? -19.554 8.953 3.399 1.00 35.53 80 ASN B O 1
ATOM 4762 N N . THR B 1 102 ? -19.562 8.875 5.656 1.00 36.80 81 THR B N 1
ATOM 4763 C CA . THR B 1 102 ? -20.815 9.656 5.790 1.00 38.41 81 THR B CA 1
ATOM 4764 C C . THR B 1 102 ? -20.631 11.003 5.079 1.00 38.03 81 THR B C 1
ATOM 4765 O O . THR B 1 102 ? -21.600 11.497 4.500 1.00 34.33 81 THR B O 1
ATOM 4769 N N . GLY B 1 103 ? -19.414 11.540 5.104 1.00 29.74 82 GLY B N 1
ATOM 4770 C CA . GLY B 1 103 ? -19.129 12.822 4.447 1.00 35.04 82 GLY B CA 1
ATOM 4771 C C . GLY B 1 103 ? -19.396 12.774 2.957 1.00 36.14 82 GLY B C 1
ATOM 4772 O O . GLY B 1 103 ? -19.792 13.808 2.435 1.00 32.30 82 GLY B O 1
ATOM 4773 N N . TYR B 1 104 ? -19.220 11.612 2.319 1.00 33.17 83 TYR B N 1
ATOM 4774 C CA . TYR B 1 104 ? -19.537 11.577 0.893 1.00 32.25 83 TYR B CA 1
ATOM 4775 C C . TYR B 1 104 ? -20.958 12.067 0.667 1.00 35.15 83 TYR B C 1
ATOM 4776 O O . TYR B 1 104 ? -21.203 12.985 -0.124 1.00 37.86 83 TYR B O 1
ATOM 4785 N N . TYR B 1 105 ? -21.895 11.505 1.424 1.00 33.63 84 TYR B N 1
ATOM 4786 C CA . TYR B 1 105 ? -23.307 11.848 1.293 1.00 38.22 84 TYR B CA 1
ATOM 4787 C C . TYR B 1 105 ? -23.575 13.291 1.699 1.00 35.73 84 TYR B C 1
ATOM 4788 O O . TYR B 1 105 ? -24.390 13.982 1.086 1.00 34.79 84 TYR B O 1
ATOM 4797 N N . VAL B 1 106 ? -22.968 13.736 2.790 1.00 36.22 85 VAL B N 1
ATOM 4798 C CA . VAL B 1 106 ? -23.270 15.072 3.280 1.00 36.70 85 VAL B CA 1
ATOM 4799 C C . VAL B 1 106 ? -22.830 16.111 2.270 1.00 33.27 85 VAL B C 1
ATOM 4800 O O . VAL B 1 106 ? -23.533 17.093 2.004 1.00 35.13 85 VAL B O 1
ATOM 4804 N N . LEU B 1 107 ? -21.670 15.897 1.673 1.00 30.86 86 LEU B N 1
ATOM 4805 C CA . LEU B 1 107 ? -21.167 16.868 0.741 1.00 28.82 86 LEU B CA 1
ATOM 4806 C C . LEU B 1 107 ? -22.020 16.896 -0.515 1.00 36.54 86 LEU B C 1
ATOM 4807 O O . LEU B 1 107 ? -22.342 17.969 -1.032 1.00 33.11 86 LEU B O 1
ATOM 4812 N N . LEU B 1 108 ? -22.376 15.727 -1.039 1.00 32.01 87 LEU B N 1
ATOM 4813 C CA . LEU B 1 108 ? -23.211 15.720 -2.225 1.00 36.44 87 LEU B CA 1
ATOM 4814 C C . LEU B 1 108 ? -24.509 16.460 -1.956 1.00 36.33 87 LEU B C 1
ATOM 4815 O O . LEU B 1 108 ? -24.944 17.291 -2.760 1.00 36.83 87 LEU B O 1
ATOM 4820 N N . ASP B 1 109 ? -25.133 16.197 -0.824 1.00 30.65 88 ASP B N 1
ATOM 4821 C CA . ASP B 1 109 ? -26.426 16.822 -0.637 1.00 33.91 88 ASP B CA 1
ATOM 4822 C C . ASP B 1 109 ? -26.309 18.301 -0.271 1.00 36.83 88 ASP B C 1
ATOM 4823 O O . ASP B 1 109 ? -27.272 19.051 -0.473 1.00 36.02 88 ASP B O 1
ATOM 4828 N N . THR B 1 110 ? -25.145 18.744 0.231 1.00 37.30 89 THR B N 1
ATOM 4829 C CA . THR B 1 110 ? -24.897 20.177 0.417 1.00 37.86 89 THR B CA 1
ATOM 4830 C C . THR B 1 110 ? -24.844 20.898 -0.933 1.00 35.71 89 THR B C 1
ATOM 4831 O O . THR B 1 110 ? -25.434 21.971 -1.099 1.00 33.03 89 THR B O 1
ATOM 4835 N N . PHE B 1 111 ? -24.145 20.316 -1.906 1.00 32.32 90 PHE B N 1
ATOM 4836 C CA . PHE B 1 111 ? -24.226 20.815 -3.269 1.00 33.51 90 PHE B CA 1
ATOM 4837 C C . PHE B 1 111 ? -25.680 20.897 -3.733 1.00 31.42 90 PHE B C 1
ATOM 4838 O O . PHE B 1 111 ? -26.092 21.906 -4.302 1.00 31.06 90 PHE B O 1
ATOM 4846 N N . ARG B 1 112 ? -26.489 19.881 -3.437 1.00 31.32 91 ARG B N 1
ATOM 4847 C CA . ARG B 1 112 ? -27.899 19.937 -3.823 1.00 35.34 91 ARG B CA 1
ATOM 4848 C C . ARG B 1 112 ? -28.595 21.119 -3.174 1.00 34.35 91 ARG B C 1
ATOM 4849 O O . ARG B 1 112 ? -29.268 21.904 -3.850 1.00 37.48 91 ARG B O 1
ATOM 4857 N N . ASP B 1 113 ? -28.429 21.286 -1.857 1.00 34.20 92 ASP B N 1
ATOM 4858 C CA . ASP B 1 113 ? -29.078 22.402 -1.184 1.00 34.55 92 ASP B CA 1
ATOM 4859 C C . ASP B 1 113 ? -28.761 23.728 -1.880 1.00 37.14 92 ASP B C 1
ATOM 4860 O O . ASP B 1 113 ? -29.662 24.487 -2.260 1.00 34.11 92 ASP B O 1
ATOM 4865 N N . ILE B 1 114 ? -27.474 24.025 -2.043 1.00 33.43 93 ILE B N 1
ATOM 4866 C CA . ILE B 1 114 ? -27.068 25.345 -2.497 1.00 35.34 93 ILE B CA 1
ATOM 4867 C C . ILE B 1 114 ? -27.324 25.528 -3.996 1.00 42.57 93 ILE B C 1
ATOM 4868 O O . ILE B 1 114 ? -27.798 26.585 -4.425 1.00 38.59 93 ILE B O 1
ATOM 4873 N N . PHE B 1 115 ? -26.991 24.533 -4.828 1.00 38.90 94 PHE B N 1
ATOM 4874 C CA . PHE B 1 115 ? -26.958 24.785 -6.264 1.00 41.63 94 PHE B CA 1
ATOM 4875 C C . PHE B 1 115 ? -28.181 24.270 -7.009 1.00 38.42 94 PHE B C 1
ATOM 4876 O O . PHE B 1 115 ? -28.364 24.631 -8.167 1.00 42.12 94 PHE B O 1
ATOM 4884 N N . GLU B 1 116 ? -29.056 23.503 -6.362 1.00 40.38 95 GLU B N 1
ATOM 4885 C CA . GLU B 1 116 ? -30.275 23.012 -6.998 1.00 39.30 95 GLU B CA 1
ATOM 4886 C C . GLU B 1 116 ? -31.574 23.350 -6.262 1.00 45.96 95 GLU B C 1
ATOM 4887 O O . GLU B 1 116 ? -32.628 23.372 -6.912 1.00 46.09 95 GLU B O 1
ATOM 4893 N N . ARG B 1 117 ? -31.557 23.611 -4.948 1.00 39.38 96 ARG B N 1
ATOM 4894 C CA . ARG B 1 117 ? -32.823 23.624 -4.233 1.00 41.17 96 ARG B CA 1
ATOM 4895 C C . ARG B 1 117 ? -33.411 25.016 -4.026 1.00 41.89 96 ARG B C 1
ATOM 4896 O O . ARG B 1 117 ? -34.558 25.123 -3.584 1.00 49.83 96 ARG B O 1
ATOM 4904 N N . GLY B 1 118 ? -32.714 26.064 -4.439 1.00 43.09 97 GLY B N 1
ATOM 4905 C CA . GLY B 1 118 ? -33.307 27.418 -4.490 1.00 44.60 97 GLY B CA 1
ATOM 4906 C C . GLY B 1 118 ? -33.649 28.116 -3.199 1.00 47.04 97 GLY B C 1
ATOM 4907 O O . GLY B 1 118 ? -34.787 28.576 -3.079 1.00 48.83 97 GLY B O 1
ATOM 4908 N N . GLY B 1 119 ? -32.691 28.279 -2.302 1.00 43.59 98 GLY B N 1
ATOM 4909 C CA . GLY B 1 119 ? -33.002 29.076 -1.107 1.00 48.80 98 GLY B CA 1
ATOM 4910 C C . GLY B 1 119 ? -32.901 28.329 0.194 1.00 46.01 98 GLY B C 1
ATOM 4911 O O . GLY B 1 119 ? -33.232 27.142 0.213 1.00 45.21 98 GLY B O 1
ATOM 4912 N N . GLU B 1 120 ? -32.513 29.043 1.245 1.00 43.81 99 GLU B N 1
ATOM 4913 C CA . GLU B 1 120 ? -32.313 28.426 2.576 1.00 46.11 99 GLU B CA 1
ATOM 4914 C C . GLU B 1 120 ? -33.563 27.669 3.008 1.00 47.37 99 GLU B C 1
ATOM 4915 O O . GLU B 1 120 ? -33.411 26.576 3.556 1.00 47.34 99 GLU B O 1
ATOM 4917 N N . LYS B 1 121 ? -34.739 28.247 2.781 1.00 50.77 100 LYS B N 1
ATOM 4918 C CA . LYS B 1 121 ? -35.950 27.579 3.256 1.00 52.36 100 LYS B CA 1
ATOM 4919 C C . LYS B 1 121 ? -36.170 26.200 2.630 1.00 53.41 100 LYS B C 1
ATOM 4920 O O . LYS B 1 121 ? -36.966 25.422 3.170 1.00 57.62 100 LYS B O 1
ATOM 4922 N N . ASN B 1 122 ? -35.505 25.878 1.515 1.00 50.46 101 ASN B N 1
ATOM 4923 C CA . ASN B 1 122 ? -35.639 24.574 0.862 1.00 44.19 101 ASN B CA 1
ATOM 4924 C C . ASN B 1 122 ? -34.498 23.598 1.192 1.00 43.40 101 ASN B C 1
ATOM 4925 O O . ASN B 1 122 ? -34.452 22.492 0.624 1.00 45.89 101 ASN B O 1
ATOM 4930 N N . TRP B 1 123 ? -33.575 23.977 2.074 1.00 45.64 102 TRP B N 1
ATOM 4931 C CA . TRP B 1 123 ? -32.441 23.109 2.385 1.00 41.69 102 TRP B CA 1
ATOM 4932 C C . TRP B 1 123 ? -32.881 21.917 3.233 1.00 40.70 102 TRP B C 1
ATOM 4933 O O . TRP B 1 123 ? -33.690 22.051 4.158 1.00 46.02 102 TRP B O 1
ATOM 4944 N N . LYS B 1 124 ? -32.328 20.752 2.942 1.00 32.98 103 LYS B N 1
ATOM 4945 C CA . LYS B 1 124 ? -32.500 19.618 3.840 1.00 39.24 103 LYS B CA 1
ATOM 4946 C C . LYS B 1 124 ? -31.451 19.585 4.952 1.00 40.94 103 LYS B C 1
ATOM 4947 O O . LYS B 1 124 ? -31.725 19.038 6.029 1.00 39.21 103 LYS B O 1
ATOM 4953 N N . LYS B 1 125 ? -30.260 20.137 4.711 1.00 35.16 104 LYS B N 1
ATOM 4954 C CA . LYS B 1 125 ? -29.192 20.232 5.716 1.00 38.75 104 LYS B CA 1
ATOM 4955 C C . LYS B 1 125 ? -29.029 18.931 6.501 1.00 39.92 104 LYS B C 1
ATOM 4956 O O . LYS B 1 125 ? -29.059 18.907 7.734 1.00 37.59 104 LYS B O 1
ATOM 4962 N N . ILE B 1 126 ? -28.840 17.828 5.769 1.00 38.40 105 ILE B N 1
ATOM 4963 C CA . ILE B 1 126 ? -28.578 16.557 6.430 1.00 39.08 105 ILE B CA 1
ATOM 4964 C C . ILE B 1 126 ? -27.241 16.559 7.159 1.00 39.25 105 ILE B C 1
ATOM 4965 O O . ILE B 1 126 ? -27.011 15.701 8.021 1.00 39.57 105 ILE B O 1
ATOM 4970 N N . ILE B 1 127 ? -26.374 17.538 6.887 1.00 34.84 106 ILE B N 1
ATOM 4971 C CA . ILE B 1 127 ? -25.198 17.700 7.731 1.00 39.36 106 ILE B CA 1
ATOM 4972 C C . ILE B 1 127 ? -25.591 17.845 9.204 1.00 39.53 106 ILE B C 1
ATOM 4973 O O . ILE B 1 127 ? -24.790 17.550 10.090 1.00 36.87 106 ILE B O 1
ATOM 4978 N N . ASP B 1 128 ? -26.809 18.305 9.493 1.00 36.98 107 ASP B N 1
ATOM 4979 C CA . ASP B 1 128 ? -27.181 18.473 10.890 1.00 41.22 107 ASP B CA 1
ATOM 4980 C C . ASP B 1 128 ? -27.480 17.139 11.549 1.00 41.37 107 ASP B C 1
ATOM 4981 O O . ASP B 1 128 ? -27.478 17.063 12.778 1.00 38.80 107 ASP B O 1
ATOM 4986 N N . LEU B 1 129 ? -27.716 16.082 10.764 1.00 36.42 108 LEU B N 1
ATOM 4987 C CA . LEU B 1 129 ? -27.844 14.757 11.367 1.00 38.70 108 LEU B CA 1
ATOM 4988 C C . LEU B 1 129 ? -26.494 14.226 11.837 1.00 39.41 108 LEU B C 1
ATOM 4989 O O . LEU B 1 129 ? -26.421 13.504 12.842 1.00 45.53 108 LEU B O 1
ATOM 4994 N N . VAL B 1 130 ? -25.421 14.577 11.132 1.00 34.74 109 VAL B N 1
ATOM 4995 C CA . VAL B 1 130 ? -24.076 14.335 11.642 1.00 34.73 109 VAL B CA 1
ATOM 4996 C C . VAL B 1 130 ? -23.803 15.231 12.850 1.00 37.97 109 VAL B C 1
ATOM 4997 O O . VAL B 1 130 ? -23.341 14.769 13.903 1.00 38.35 109 VAL B O 1
ATOM 5001 N N . ARG B 1 131 ? -24.146 16.512 12.743 1.00 36.83 110 ARG B N 1
ATOM 5002 C CA . ARG B 1 131 ? -23.802 17.461 13.798 1.00 37.55 110 ARG B CA 1
ATOM 5003 C C . ARG B 1 131 ? -24.526 17.178 15.112 1.00 40.15 110 ARG B C 1
ATOM 5004 O O . ARG B 1 131 ? -24.034 17.575 16.184 1.00 36.08 110 ARG B O 1
ATOM 5012 N N . THR B 1 132 ? -25.713 16.571 15.060 1.00 37.52 111 THR B N 1
ATOM 5013 C CA . THR B 1 132 ? -26.488 16.291 16.269 1.00 40.15 111 THR B CA 1
ATOM 5014 C C . THR B 1 132 ? -26.319 14.849 16.724 1.00 38.49 111 THR B C 1
ATOM 5015 O O . THR B 1 132 ? -27.067 14.384 17.580 1.00 38.17 111 THR B O 1
ATOM 5019 N N . ASP B 1 133 ? -25.354 14.129 16.147 1.00 44.06 112 ASP B N 1
ATOM 5020 C CA . ASP B 1 133 ? -25.024 12.763 16.559 1.00 42.22 112 ASP B CA 1
ATOM 5021 C C . ASP B 1 133 ? -26.221 11.807 16.437 1.00 44.02 112 ASP B C 1
ATOM 5022 O O . ASP B 1 133 ? -26.400 10.892 17.255 1.00 42.03 112 ASP B O 1
ATOM 5027 N N . CYS B 1 134 ? -27.028 11.990 15.390 1.00 42.54 113 CYS B N 1
ATOM 5028 C CA . CYS B 1 134 ? -28.174 11.115 15.167 1.00 44.51 113 CYS B CA 1
ATOM 5029 C C . CYS B 1 134 ? -27.756 9.647 15.147 1.00 45.91 113 CYS B C 1
ATOM 5030 O O . CYS B 1 134 ? -26.891 9.247 14.360 1.00 53.01 113 CYS B O 1
ATOM 5033 N N . ARG B 1 135 ? -28.413 8.831 15.982 1.00 44.51 114 ARG B N 1
ATOM 5034 C CA . ARG B 1 135 ? -28.115 7.402 16.079 1.00 48.36 114 ARG B CA 1
ATOM 5035 C C . ARG B 1 135 ? -29.265 6.497 15.632 1.00 49.58 114 ARG B C 1
ATOM 5036 O O . ARG B 1 135 ? -29.263 5.303 15.946 1.00 43.39 114 ARG B O 1
ATOM 5044 N N . ASP B 1 136 ? -30.230 7.027 14.883 1.00 52.22 115 ASP B N 1
ATOM 5045 C CA . ASP B 1 136 ? -31.272 6.223 14.249 1.00 46.64 115 ASP B CA 1
ATOM 5046 C C . ASP B 1 136 ? -30.745 5.707 12.915 1.00 47.06 115 ASP B C 1
ATOM 5047 O O . ASP B 1 136 ? -30.631 6.470 11.954 1.00 43.81 115 ASP B O 1
ATOM 5052 N N . VAL B 1 137 ? -30.419 4.416 12.856 1.00 44.00 116 VAL B N 1
ATOM 5053 C CA . VAL B 1 137 ? -29.939 3.853 11.604 1.00 47.14 116 VAL B CA 1
ATOM 5054 C C . VAL B 1 137 ? -31.014 3.973 10.532 1.00 48.89 116 VAL B C 1
ATOM 5055 O O . VAL B 1 137 ? -30.727 4.333 9.386 1.00 49.10 116 VAL B O 1
ATOM 5059 N N . GLU B 1 138 ? -32.268 3.681 10.887 1.00 52.45 117 GLU B N 1
ATOM 5060 C CA . GLU B 1 138 ? -33.349 3.737 9.907 1.00 51.07 117 GLU B CA 1
ATOM 5061 C C . GLU B 1 138 ? -33.430 5.121 9.281 1.00 46.58 117 GLU B C 1
ATOM 5062 O O . GLU B 1 138 ? -33.479 5.262 8.053 1.00 47.63 117 GLU B O 1
ATOM 5068 N N . LYS B 1 139 ? -33.432 6.155 10.123 1.00 44.26 118 LYS B N 1
ATOM 5069 C CA . LYS B 1 139 ? -33.508 7.523 9.630 1.00 49.18 118 LYS B CA 1
ATOM 5070 C C . LYS B 1 139 ? -32.286 7.879 8.776 1.00 48.93 118 LYS B C 1
ATOM 5071 O O . LYS B 1 139 ? -32.424 8.484 7.708 1.00 50.06 118 LYS B O 1
ATOM 5077 N N . MET B 1 140 ? -31.083 7.501 9.218 1.00 45.63 119 MET B N 1
ATOM 5078 C CA . MET B 1 140 ? -29.901 7.724 8.389 1.00 46.09 119 MET B CA 1
ATOM 5079 C C . MET B 1 140 ? -30.017 7.015 7.043 1.00 46.05 119 MET B C 1
ATOM 5080 O O . MET B 1 140 ? -29.622 7.568 6.012 1.00 43.22 119 MET B O 1
ATOM 5085 N N . MET B 1 141 ? -30.541 5.784 7.029 1.00 49.37 120 MET B N 1
ATOM 5086 C CA . MET B 1 141 ? -30.706 5.070 5.759 1.00 48.31 120 MET B CA 1
ATOM 5087 C C . MET B 1 141 ? -31.610 5.841 4.806 1.00 47.76 120 MET B C 1
ATOM 5088 O O . MET B 1 141 ? -31.280 6.031 3.624 1.00 44.85 120 MET B O 1
ATOM 5093 N N . ASP B 1 142 ? -32.762 6.300 5.307 1.00 46.06 121 ASP B N 1
ATOM 5094 C CA . ASP B 1 142 ? -33.754 6.906 4.427 1.00 43.12 121 ASP B CA 1
ATOM 5095 C C . ASP B 1 142 ? -33.395 8.323 4.016 1.00 47.29 121 ASP B C 1
ATOM 5096 O O . ASP B 1 142 ? -33.725 8.732 2.902 1.00 46.62 121 ASP B O 1
ATOM 5101 N N . GLU B 1 143 ? -32.758 9.095 4.897 1.00 46.65 122 GLU B N 1
ATOM 5102 C CA . GLU B 1 143 ? -32.510 10.499 4.620 1.00 45.43 122 GLU B CA 1
ATOM 5103 C C . GLU B 1 143 ? -31.078 10.803 4.220 1.00 46.14 122 GLU B C 1
ATOM 5104 O O . GLU B 1 143 ? -30.801 11.938 3.833 1.00 47.70 122 GLU B O 1
ATOM 5110 N N . VAL B 1 144 ? -30.169 9.830 4.282 1.00 45.85 123 VAL B N 1
ATOM 5111 C CA . VAL B 1 144 ? -28.781 10.084 3.912 1.00 44.81 123 VAL B CA 1
ATOM 5112 C C . VAL B 1 144 ? -28.229 9.027 2.952 1.00 46.67 123 VAL B C 1
ATOM 5113 O O . VAL B 1 144 ? -27.921 9.346 1.791 1.00 45.53 123 VAL B O 1
ATOM 5117 N N . TYR B 1 145 ? -28.105 7.770 3.408 1.00 42.97 124 TYR B N 1
ATOM 5118 C CA . TYR B 1 145 ? -27.341 6.779 2.641 1.00 46.90 124 TYR B CA 1
ATOM 5119 C C . TYR B 1 145 ? -28.075 6.345 1.371 1.00 43.58 124 TYR B C 1
ATOM 5120 O O . TYR B 1 145 ? -27.480 6.301 0.290 1.00 46.74 124 TYR B O 1
ATOM 5129 N N . LEU B 1 146 ? -29.358 5.996 1.477 1.00 48.05 125 LEU B N 1
ATOM 5130 C CA . LEU B 1 146 ? -30.049 5.320 0.380 1.00 47.84 125 LEU B CA 1
ATOM 5131 C C . LEU B 1 146 ? -30.936 6.242 -0.453 1.00 52.38 125 LEU B C 1
ATOM 5132 O O . LEU B 1 146 ? -31.632 5.751 -1.354 1.00 55.46 125 LEU B O 1
ATOM 5137 N N . CYS B 1 147 ? -30.894 7.558 -0.225 1.00 49.90 126 CYS B N 1
ATOM 5138 C CA . CYS B 1 147 ? -31.694 8.467 -1.048 1.00 47.16 126 CYS B CA 1
ATOM 5139 C C . CYS B 1 147 ? -31.394 8.289 -2.531 1.00 52.22 126 CYS B C 1
ATOM 5140 O O . CYS B 1 147 ? -30.241 8.107 -2.935 1.00 47.57 126 CYS B O 1
ATOM 5143 N N . GLU B 1 148 ? -32.447 8.375 -3.341 1.00 49.02 127 GLU B N 1
ATOM 5144 C CA . GLU B 1 148 ? -32.337 8.384 -4.788 1.00 50.70 127 GLU B CA 1
ATOM 5145 C C . GLU B 1 148 ? -32.551 9.801 -5.291 1.00 47.94 127 GLU B C 1
ATOM 5146 O O . GLU B 1 148 ? -33.548 10.441 -4.951 1.00 52.37 127 GLU B O 1
ATOM 5152 N N . TYR B 1 149 ? -31.627 10.274 -6.095 1.00 43.17 128 TYR B N 1
ATOM 5153 C CA . TYR B 1 149 ? -31.761 11.546 -6.780 1.00 44.32 128 TYR B CA 1
ATOM 5154 C C . TYR B 1 149 ? -31.374 11.357 -8.247 1.00 43.35 128 TYR B C 1
ATOM 5155 O O . TYR B 1 149 ? -30.377 10.700 -8.549 1.00 40.83 128 TYR B O 1
ATOM 5164 N N . GLU B 1 150 ? -32.159 11.923 -9.150 1.00 41.85 129 GLU B N 1
ATOM 5165 C CA . GLU B 1 150 ? -31.762 11.932 -10.551 1.00 45.84 129 GLU B CA 1
ATOM 5166 C C . GLU B 1 150 ? -32.357 13.160 -11.203 1.00 43.89 129 GLU B C 1
ATOM 5167 O O . GLU B 1 150 ? -33.234 13.810 -10.628 1.00 41.28 129 GLU B O 1
ATOM 5173 N N . GLY B 1 151 ? -31.885 13.440 -12.419 1.00 40.35 130 GLY B N 1
ATOM 5174 C CA . GLY B 1 151 ? -32.413 14.498 -13.262 1.00 37.77 130 GLY B CA 1
ATOM 5175 C C . GLY B 1 151 ? -31.729 15.849 -13.143 1.00 44.41 130 GLY B C 1
ATOM 5176 O O . GLY B 1 151 ? -32.150 16.778 -13.840 1.00 47.13 130 GLY B O 1
ATOM 5177 N N . GLY B 1 152 ? -30.712 16.001 -12.274 1.00 43.28 131 GLY B N 1
ATOM 5178 C CA . GLY B 1 152 ? -30.030 17.251 -12.015 1.00 36.96 131 GLY B CA 1
ATOM 5179 C C . GLY B 1 152 ? -28.515 17.094 -12.079 1.00 39.74 131 GLY B C 1
ATOM 5180 O O . GLY B 1 152 ? -27.983 16.199 -12.743 1.00 39.58 131 GLY B O 1
ATOM 5181 N N . LEU B 1 153 ? -27.816 17.965 -11.346 1.00 36.25 132 LEU B N 1
ATOM 5182 C CA . LEU B 1 153 ? -26.358 17.953 -11.373 1.00 37.76 132 LEU B CA 1
ATOM 5183 C C . LEU B 1 153 ? -25.743 16.934 -10.425 1.00 35.63 132 LEU B C 1
ATOM 5184 O O . LEU B 1 153 ? -24.538 16.671 -10.536 1.00 35.70 132 LEU B O 1
ATOM 5189 N N . PHE B 1 154 ? -26.528 16.360 -9.476 1.00 36.58 133 PHE B N 1
ATOM 5190 C CA . PHE B 1 154 ? -25.956 15.482 -8.435 1.00 35.69 133 PHE B CA 1
ATOM 5191 C C . PHE B 1 154 ? -26.865 14.278 -8.210 1.00 37.93 133 PHE B C 1
ATOM 5192 O O . PHE B 1 154 ? -27.629 14.210 -7.240 1.00 41.67 133 PHE B O 1
ATOM 5200 N N . ASN B 1 155 ? -26.762 13.304 -9.113 1.00 36.15 134 ASN B N 1
ATOM 5201 C CA . ASN B 1 155 ? -27.430 12.025 -8.908 1.00 42.25 134 ASN B CA 1
ATOM 5202 C C . ASN B 1 155 ? -27.063 11.449 -7.548 1.00 41.47 134 ASN B C 1
ATOM 5203 O O . ASN B 1 155 ? -26.014 11.770 -6.996 1.00 43.62 134 ASN B O 1
ATOM 5208 N N . GLY B 1 156 ? -27.904 10.583 -7.012 1.00 46.11 135 GLY B N 1
ATOM 5209 C CA . GLY B 1 156 ? -27.633 9.970 -5.726 1.00 47.51 135 GLY B CA 1
ATOM 5210 C C . GLY B 1 156 ? -28.163 8.553 -5.680 1.00 47.73 135 GLY B C 1
ATOM 5211 O O . GLY B 1 156 ? -29.141 8.210 -6.344 1.00 47.50 135 GLY B O 1
ATOM 5212 N N . GLY B 1 157 ? -27.498 7.727 -4.879 1.00 48.26 136 GLY B N 1
ATOM 5213 C CA . GLY B 1 157 ? -27.933 6.351 -4.744 1.00 46.77 136 GLY B CA 1
ATOM 5214 C C . GLY B 1 157 ? -27.594 5.553 -5.987 1.00 49.28 136 GLY B C 1
ATOM 5215 O O . GLY B 1 157 ? -26.553 5.763 -6.631 1.00 47.28 136 GLY B O 1
ATOM 5216 N N . ALA B 1 158 ? -28.490 4.622 -6.337 1.00 50.91 137 ALA B N 1
ATOM 5217 C CA . ALA B 1 158 ? -28.239 3.753 -7.478 1.00 48.93 137 ALA B CA 1
ATOM 5218 C C . ALA B 1 158 ? -28.120 4.549 -8.763 1.00 48.79 137 ALA B C 1
ATOM 5219 O O . ALA B 1 158 ? -27.432 4.121 -9.694 1.00 48.44 137 ALA B O 1
ATOM 5221 N N . ALA B 1 159 ? -28.767 5.710 -8.825 1.00 47.91 138 ALA B N 1
ATOM 5222 C CA . ALA B 1 159 ? -28.653 6.556 -10.005 1.00 47.90 138 ALA B CA 1
ATOM 5223 C C . ALA B 1 159 ? -27.216 7.021 -10.213 1.00 46.97 138 ALA B C 1
ATOM 5224 O O . ALA B 1 159 ? -26.719 7.028 -11.347 1.00 44.08 138 ALA B O 1
ATOM 5226 N N . GLN B 1 160 ? -26.527 7.407 -9.127 1.00 43.10 139 GLN B N 1
ATOM 5227 C CA . GLN B 1 160 ? -25.129 7.815 -9.228 1.00 41.63 139 GLN B CA 1
ATOM 5228 C C . GLN B 1 160 ? -24.212 6.653 -9.606 1.00 44.56 139 GLN B C 1
ATOM 5229 O O . GLN B 1 160 ? -23.134 6.881 -10.169 1.00 44.83 139 GLN B O 1
ATOM 5235 N N . MET B 1 161 ? -24.604 5.417 -9.307 1.00 43.62 140 MET B N 1
ATOM 5236 C CA . MET B 1 161 ? -23.804 4.285 -9.749 1.00 45.78 140 MET B CA 1
ATOM 5237 C C . MET B 1 161 ? -24.061 3.983 -11.223 1.00 49.13 140 MET B C 1
ATOM 5238 O O . MET B 1 161 ? -23.111 3.737 -11.978 1.00 46.27 140 MET B O 1
ATOM 5243 N N . GLU B 1 162 ? -25.333 4.034 -11.655 1.00 51.14 141 GLU B N 1
ATOM 5244 C CA . GLU B 1 162 ? -25.703 3.693 -13.035 1.00 52.08 141 GLU B CA 1
ATOM 5245 C C . GLU B 1 162 ? -25.355 4.811 -14.001 1.00 47.79 141 GLU B C 1
ATOM 5246 O O . GLU B 1 162 ? -24.816 4.557 -15.084 1.00 49.31 141 GLU B O 1
ATOM 5252 N N . ARG B 1 163 ? -25.649 6.053 -13.628 1.00 47.60 142 ARG B N 1
ATOM 5253 C CA . ARG B 1 163 ? -25.327 7.222 -14.444 1.00 40.98 142 ARG B CA 1
ATOM 5254 C C . ARG B 1 163 ? -24.535 8.207 -13.591 1.00 47.07 142 ARG B C 1
ATOM 5255 O O . ARG B 1 163 ? -25.074 9.223 -13.127 1.00 42.64 142 ARG B O 1
ATOM 5263 N N . PRO B 1 164 ? -23.246 7.949 -13.373 1.00 46.29 143 PRO B N 1
ATOM 5264 C CA . PRO B 1 164 ? -22.466 8.845 -12.514 1.00 42.37 143 PRO B CA 1
ATOM 5265 C C . PRO B 1 164 ? -22.287 10.194 -13.187 1.00 39.33 143 PRO B C 1
ATOM 5266 O O . PRO B 1 164 ? -21.976 10.274 -14.373 1.00 35.16 143 PRO B O 1
ATOM 5270 N N . ASN B 1 165 ? -22.510 11.271 -12.411 1.00 34.19 144 ASN B N 1
ATOM 5271 C CA . ASN B 1 165 ? -22.455 12.611 -12.980 1.00 32.79 144 ASN B CA 1
ATOM 5272 C C . ASN B 1 165 ? -21.873 13.638 -12.015 1.00 34.71 144 ASN B C 1
ATOM 5273 O O . ASN B 1 165 ? -21.829 14.829 -12.354 1.00 32.74 144 ASN B O 1
ATOM 5278 N N . ALA B 1 166 ? -21.423 13.232 -10.837 1.00 31.96 145 ALA B N 1
ATOM 5279 C CA . ALA B 1 166 ? -20.752 14.133 -9.921 1.00 36.08 145 ALA B CA 1
ATOM 5280 C C . ALA B 1 166 ? -19.485 13.459 -9.439 1.00 34.21 145 ALA B C 1
ATOM 5281 O O . ALA B 1 166 ? -19.472 12.258 -9.160 1.00 35.08 145 ALA B O 1
ATOM 5283 N N . PHE B 1 167 ? -18.417 14.226 -9.350 1.00 34.59 146 PHE B N 1
ATOM 5284 C CA . PHE B 1 167 ? -17.117 13.654 -9.019 1.00 36.48 146 PHE B CA 1
ATOM 5285 C C . PHE B 1 167 ? -16.415 14.573 -8.023 1.00 35.52 146 PHE B C 1
ATOM 5286 O O . PHE B 1 167 ? -15.934 15.647 -8.399 1.00 35.80 146 PHE B O 1
ATOM 5294 N N . ILE B 1 168 ? -16.381 14.159 -6.756 1.00 34.84 147 ILE B N 1
ATOM 5295 C CA . ILE B 1 168 ? -15.536 14.815 -5.762 1.00 33.98 147 ILE B CA 1
ATOM 5296 C C . ILE B 1 168 ? -14.076 14.584 -6.108 1.00 38.25 147 ILE B C 1
ATOM 5297 O O . ILE B 1 168 ? -13.679 13.474 -6.483 1.00 38.03 147 ILE B O 1
ATOM 5302 N N . ILE B 1 169 ? -13.257 15.620 -5.945 1.00 33.88 148 ILE B N 1
ATOM 5303 C CA . ILE B 1 169 ? -11.840 15.544 -6.286 1.00 38.86 148 ILE B CA 1
ATOM 5304 C C . ILE B 1 169 ? -11.150 16.645 -5.495 1.00 40.22 148 ILE B C 1
ATOM 5305 O O . ILE B 1 169 ? -11.808 17.513 -4.940 1.00 37.31 148 ILE B O 1
ATOM 5310 N N . GLN B 1 170 ? -9.812 16.593 -5.388 1.00 38.09 149 GLN B N 1
ATOM 5311 C CA . GLN B 1 170 ? -9.243 17.414 -4.315 1.00 39.56 149 GLN B CA 1
ATOM 5312 C C . GLN B 1 170 ? -9.153 18.891 -4.667 1.00 40.69 149 GLN B C 1
ATOM 5313 O O . GLN B 1 170 ? -9.194 19.720 -3.751 1.00 39.25 149 GLN B O 1
ATOM 5319 N N . GLN B 1 171 ? -9.061 19.257 -5.937 1.00 35.65 150 GLN B N 1
ATOM 5320 C CA . GLN B 1 171 ? -9.105 20.683 -6.261 1.00 38.38 150 GLN B CA 1
ATOM 5321 C C . GLN B 1 171 ? -9.546 20.881 -7.698 1.00 35.29 150 GLN B C 1
ATOM 5322 O O . GLN B 1 171 ? -9.830 19.923 -8.423 1.00 37.39 150 GLN B O 1
ATOM 5328 N N . GLY B 1 172 ? -9.570 22.149 -8.097 1.00 36.42 151 GLY B N 1
ATOM 5329 C CA . GLY B 1 172 ? -10.178 22.533 -9.369 1.00 36.81 151 GLY B CA 1
ATOM 5330 C C . GLY B 1 172 ? -9.377 22.129 -10.600 1.00 39.24 151 GLY B C 1
ATOM 5331 O O . GLY B 1 172 ? -9.949 21.758 -11.625 1.00 42.94 151 GLY B O 1
ATOM 5332 N N . ARG B 1 173 ? -8.057 22.258 -10.539 1.00 39.62 152 ARG B N 1
ATOM 5333 C CA . ARG B 1 173 ? -7.242 21.874 -11.679 1.00 35.78 152 ARG B CA 1
ATOM 5334 C C . ARG B 1 173 ? -7.314 20.362 -11.908 1.00 40.33 152 ARG B C 1
ATOM 5335 O O . ARG B 1 173 ? -7.142 19.898 -13.046 1.00 41.81 152 ARG B O 1
ATOM 5343 N N . ALA B 1 174 ? -7.562 19.598 -10.848 1.00 40.20 153 ALA B N 1
ATOM 5344 C CA . ALA B 1 174 ? -7.800 18.170 -10.976 1.00 39.31 153 ALA B CA 1
ATOM 5345 C C . ALA B 1 174 ? -9.168 17.917 -11.599 1.00 43.87 153 ALA B C 1
ATOM 5346 O O . ALA B 1 174 ? -9.302 17.066 -12.491 1.00 37.27 153 ALA B O 1
ATOM 5348 N N . ALA B 1 175 ? -10.177 18.671 -11.147 1.00 34.97 154 ALA B N 1
ATOM 5349 C CA . ALA B 1 175 ? -11.510 18.565 -11.729 1.00 37.53 154 ALA B CA 1
ATOM 5350 C C . ALA B 1 175 ? -11.474 18.855 -13.233 1.00 44.52 154 ALA B C 1
ATOM 5351 O O . ALA B 1 175 ? -12.090 18.129 -14.027 1.00 41.02 154 ALA B O 1
ATOM 5353 N N . GLU B 1 176 ? -10.742 19.901 -13.635 1.00 43.03 155 GLU B N 1
ATOM 5354 C CA . GLU B 1 176 ? -10.644 20.265 -15.049 1.00 45.91 155 GLU B CA 1
ATOM 5355 C C . GLU B 1 176 ? -9.870 19.218 -15.846 1.00 46.53 155 GLU B C 1
ATOM 5356 O O . GLU B 1 176 ? -10.250 18.898 -16.978 1.00 46.62 155 GLU B O 1
ATOM 5362 N N . SER B 1 177 ? -8.777 18.713 -15.261 1.00 42.82 156 SER B N 1
ATOM 5363 C CA . SER B 1 177 ? -7.906 17.738 -15.972 1.00 43.43 156 SER B CA 1
ATOM 5364 C C . SER B 1 177 ? -8.691 16.478 -16.339 1.00 42.45 156 SER B C 1
ATOM 5365 O O . SER B 1 177 ? -8.614 16.069 -17.504 1.00 47.19 156 SER B O 1
ATOM 5368 N N . VAL B 1 178 ? -9.406 15.891 -15.375 1.00 43.46 157 VAL B N 1
ATOM 5369 C CA . VAL B 1 178 ? -10.225 14.672 -15.647 1.00 43.18 157 VAL B CA 1
ATOM 5370 C C . VAL B 1 178 ? -11.160 14.977 -16.821 1.00 46.21 157 VAL B C 1
ATOM 5371 O O . VAL B 1 178 ? -11.131 14.215 -17.809 1.00 45.08 157 VAL B O 1
ATOM 5375 N N . LEU B 1 179 ? -11.923 16.070 -16.728 1.00 41.76 158 LEU B N 1
ATOM 5376 C CA . LEU B 1 179 ? -12.847 16.470 -17.822 1.00 43.34 158 LEU B CA 1
ATOM 5377 C C . LEU B 1 179 ? -12.062 16.626 -19.128 1.00 46.69 158 LEU B C 1
ATOM 5378 O O . LEU B 1 179 ? -12.407 15.926 -20.091 1.00 43.02 158 LEU B O 1
ATOM 5383 N N . MET B 1 180 ? -11.038 17.463 -19.154 1.00 41.56 159 MET B N 1
ATOM 5384 C CA . MET B 1 180 ? -10.316 17.741 -20.419 1.00 49.70 159 MET B CA 1
ATOM 5385 C C . MET B 1 180 ? -9.740 16.454 -21.028 1.00 48.57 159 MET B C 1
ATOM 5386 O O . MET B 1 180 ? -9.821 16.324 -22.238 1.00 50.29 159 MET B O 1
ATOM 5391 N N . GLU B 1 181 ? -9.189 15.553 -20.217 1.00 48.67 160 GLU B N 1
ATOM 5392 C CA . GLU B 1 181 ? -8.580 14.320 -20.773 1.00 51.63 160 GLU B CA 1
ATOM 5393 C C . GLU B 1 181 ? -9.667 13.496 -21.455 1.00 49.30 160 GLU B C 1
ATOM 5394 O O . GLU B 1 181 ? -9.452 13.056 -22.575 1.00 52.11 160 GLU B O 1
ATOM 5400 N N . ILE B 1 182 ? -10.799 13.321 -20.790 1.00 50.54 161 ILE B N 1
ATOM 5401 C CA . ILE B 1 182 ? -11.886 12.480 -21.347 1.00 45.62 161 ILE B CA 1
ATOM 5402 C C . ILE B 1 182 ? -12.449 13.194 -22.570 1.00 48.80 161 ILE B C 1
ATOM 5403 O O . ILE B 1 182 ? -12.674 12.526 -23.568 1.00 44.24 161 ILE B O 1
ATOM 5408 N N . VAL B 1 183 ? -12.555 14.517 -22.518 1.00 46.18 162 VAL B N 1
ATOM 5409 C CA . VAL B 1 183 ? -13.016 15.218 -23.705 1.00 46.05 162 VAL B CA 1
ATOM 5410 C C . VAL B 1 183 ? -11.996 15.076 -24.840 1.00 49.75 162 VAL B C 1
ATOM 5411 O O . VAL B 1 183 ? -12.363 14.874 -26.004 1.00 43.98 162 VAL B O 1
ATOM 5415 N N . ARG B 1 184 ? -10.704 15.189 -24.526 1.00 49.66 163 ARG B N 1
ATOM 5416 C CA . ARG B 1 184 ? -9.692 15.049 -25.569 1.00 45.99 163 ARG B CA 1
ATOM 5417 C C . ARG B 1 184 ? -9.716 13.654 -26.181 1.00 46.52 163 ARG B C 1
ATOM 5418 O O . ARG B 1 184 ? -9.570 13.507 -27.394 1.00 51.74 163 ARG B O 1
ATOM 5426 N N . ASN B 1 185 ? -9.889 12.616 -25.359 1.00 45.98 164 ASN B N 1
ATOM 5427 C CA . ASN B 1 185 ? -9.917 11.249 -25.873 1.00 48.69 164 ASN B CA 1
ATOM 5428 C C . ASN B 1 185 ? -11.111 11.033 -26.799 1.00 52.80 164 ASN B C 1
ATOM 5429 O O . ASN B 1 185 ? -10.962 10.543 -27.925 1.00 45.17 164 ASN B O 1
ATOM 5434 N N . ILE B 1 186 ? -12.314 11.380 -26.329 1.00 49.06 165 ILE B N 1
ATOM 5435 C CA . ILE B 1 186 ? -13.501 11.270 -27.169 1.00 49.25 165 ILE B CA 1
ATOM 5436 C C . ILE B 1 186 ? -13.302 12.009 -28.497 1.00 48.21 165 ILE B C 1
ATOM 5437 O O . ILE B 1 186 ? -13.618 11.479 -29.565 1.00 51.91 165 ILE B O 1
ATOM 5442 N N . LEU B 1 187 ? -12.750 13.230 -28.456 1.00 44.95 166 LEU B N 1
ATOM 5443 C CA . LEU B 1 187 ? -12.585 14.008 -29.682 1.00 53.34 166 LEU B CA 1
ATOM 5444 C C . LEU B 1 187 ? -11.512 13.423 -30.586 1.00 53.81 166 LEU B C 1
ATOM 5445 O O . LEU B 1 187 ? -11.588 13.566 -31.808 1.00 51.93 166 LEU B O 1
ATOM 5450 N N . ALA B 1 188 ? -10.501 12.783 -30.004 1.00 56.45 167 ALA B N 1
ATOM 5451 C CA . ALA B 1 188 ? -9.461 12.159 -30.808 1.00 55.98 167 ALA B CA 1
ATOM 5452 C C . ALA B 1 188 ? -10.003 10.947 -31.559 1.00 54.42 167 ALA B C 1
ATOM 5453 O O . ALA B 1 188 ? -9.792 10.812 -32.767 1.00 54.86 167 ALA B O 1
ATOM 5455 N N . LYS B 1 189 ? -10.705 10.057 -30.860 1.00 53.42 168 LYS B N 1
ATOM 5456 C CA . LYS B 1 189 ? -11.210 8.862 -31.516 1.00 51.30 168 LYS B CA 1
ATOM 5457 C C . LYS B 1 189 ? -12.261 9.208 -32.567 1.00 55.55 168 LYS B C 1
ATOM 5458 O O . LYS B 1 189 ? -12.341 8.541 -33.602 1.00 50.80 168 LYS B O 1
ATOM 5460 N N . ARG B 1 190 ? -13.049 10.269 -32.348 1.00 54.41 169 ARG B N 1
ATOM 5461 C CA . ARG B 1 190 ? -14.107 10.635 -33.290 1.00 53.24 169 ARG B CA 1
ATOM 5462 C C . ARG B 1 190 ? -13.662 11.569 -34.411 1.00 56.21 169 ARG B C 1
ATOM 5463 O O . ARG B 1 190 ? -14.254 11.540 -35.499 1.00 57.34 169 ARG B O 1
ATOM 5471 N N . HIS B 1 191 ? -12.688 12.444 -34.180 1.00 52.17 170 HIS B N 1
ATOM 5472 C CA . HIS B 1 191 ? -12.244 13.392 -35.207 1.00 52.89 170 HIS B CA 1
ATOM 5473 C C . HIS B 1 191 ? -10.731 13.478 -35.189 1.00 52.94 170 HIS B C 1
ATOM 5474 O O . HIS B 1 191 ? -10.152 14.550 -34.990 1.00 52.61 170 HIS B O 1
ATOM 5481 N N . PRO B 1 192 ? -10.057 12.356 -35.411 1.00 54.22 171 PRO B N 1
ATOM 5482 C CA . PRO B 1 192 ? -8.593 12.360 -35.373 1.00 55.05 171 PRO B CA 1
ATOM 5483 C C . PRO B 1 192 ? -8.047 13.500 -36.208 1.00 58.79 171 PRO B C 1
ATOM 5484 O O . PRO B 1 192 ? -8.489 13.730 -37.335 1.00 58.81 171 PRO B O 1
ATOM 5488 N N . GLY B 1 193 ? -7.119 14.255 -35.626 1.00 59.29 172 GLY B N 1
ATOM 5489 C CA . GLY B 1 193 ? -6.419 15.296 -36.344 1.00 58.03 172 GLY B CA 1
ATOM 5490 C C . GLY B 1 193 ? -7.068 16.667 -36.334 1.00 59.33 172 GLY B C 1
ATOM 5491 O O . GLY B 1 193 ? -6.397 17.646 -36.678 1.00 57.43 172 GLY B O 1
ATOM 5492 N N . LYS B 1 194 ? -8.347 16.780 -35.964 1.00 57.14 173 LYS B N 1
ATOM 5493 C CA . LYS B 1 194 ? -8.992 18.088 -35.926 1.00 58.58 173 LYS B CA 1
ATOM 5494 C C . LYS B 1 194 ? -8.583 18.847 -34.662 1.00 63.70 173 LYS B C 1
ATOM 5495 O O . LYS B 1 194 ? -8.659 18.308 -33.548 1.00 62.84 173 LYS B O 1
ATOM 5497 N N . LYS B 1 195 ? -8.138 20.094 -34.834 1.00 60.19 174 LYS B N 1
ATOM 5498 C CA . LYS B 1 195 ? -7.802 20.971 -33.715 1.00 67.27 174 LYS B CA 1
ATOM 5499 C C . LYS B 1 195 ? -9.005 21.868 -33.423 1.00 67.42 174 LYS B C 1
ATOM 5500 O O . LYS B 1 195 ? -9.468 22.596 -34.307 1.00 68.58 174 LYS B O 1
ATOM 5502 N N . PHE B 1 196 ? -9.506 21.820 -32.191 1.00 65.47 175 PHE B N 1
ATOM 5503 C CA . PHE B 1 196 ? -10.734 22.522 -31.844 1.00 63.63 175 PHE B CA 1
ATOM 5504 C C . PHE B 1 196 ? -10.458 23.826 -31.105 1.00 62.40 175 PHE B C 1
ATOM 5505 O O . PHE B 1 196 ? -9.404 24.021 -30.492 1.00 62.81 175 PHE B O 1
ATOM 5513 N N . THR B 1 197 ? -11.443 24.714 -31.170 1.00 59.05 176 THR B N 1
ATOM 5514 C CA . THR B 1 197 ? -11.427 25.982 -30.460 1.00 61.33 176 THR B CA 1
ATOM 5515 C C . THR B 1 197 ? -12.459 25.956 -29.332 1.00 62.18 176 THR B C 1
ATOM 5516 O O . THR B 1 197 ? -13.572 25.437 -29.502 1.00 56.52 176 THR B O 1
ATOM 5520 N N . ILE B 1 198 ? -12.090 26.533 -28.189 1.00 56.79 177 ILE B N 1
ATOM 5521 C CA . ILE B 1 198 ? -12.936 26.540 -26.999 1.00 54.78 177 ILE B CA 1
ATOM 5522 C C . ILE B 1 198 ? -12.966 27.948 -26.414 1.00 51.92 177 ILE B C 1
ATOM 5523 O O . ILE B 1 198 ? -11.983 28.373 -25.792 1.00 54.02 177 ILE B O 1
ATOM 5528 N N . PRO B 1 199 ? -14.051 28.699 -26.581 1.00 40.61 178 PRO B N 1
ATOM 5529 C CA . PRO B 1 199 ? -14.111 30.062 -26.056 1.00 50.71 178 PRO B CA 1
ATOM 5530 C C . PRO B 1 199 ? -14.610 30.149 -24.613 1.00 48.22 178 PRO B C 1
ATOM 5531 O O . PRO B 1 199 ? -15.289 29.257 -24.110 1.00 41.97 178 PRO B O 1
ATOM 5535 N N . SER B 1 200 ? -14.318 31.294 -23.983 1.00 48.86 179 SER B N 1
ATOM 5536 C CA . SER B 1 200 ? -14.800 31.576 -22.605 1.00 51.94 179 SER B CA 1
ATOM 5537 C C . SER B 1 200 ? -14.768 33.090 -22.421 1.00 48.96 179 SER B C 1
ATOM 5538 O O . SER B 1 200 ? -14.204 33.767 -23.297 1.00 48.00 179 SER B O 1
ATOM 5541 N N . ASN B 1 201 ? -15.349 33.604 -21.337 1.00 49.64 180 ASN B N 1
ATOM 5542 C CA . ASN B 1 201 ? -15.202 35.056 -21.059 1.00 48.35 180 ASN B CA 1
ATOM 5543 C C . ASN B 1 201 ? -13.755 35.255 -20.603 1.00 50.16 180 ASN B C 1
ATOM 5544 O O . ASN B 1 201 ? -13.203 36.346 -20.842 1.00 49.81 180 ASN B O 1
ATOM 5549 N N . GLY B 1 202 ? -13.173 34.222 -19.985 1.00 50.47 181 GLY B N 1
ATOM 5550 C CA . GLY B 1 202 ? -11.769 34.283 -19.543 1.00 53.87 181 GLY B CA 1
ATOM 5551 C C . GLY B 1 202 ? -11.286 32.945 -19.011 1.00 59.43 181 GLY B C 1
ATOM 5552 O O . GLY B 1 202 ? -11.862 32.479 -18.009 1.00 60.50 181 GLY B O 1
ATOM 5553 N N . HIS B 1 203 ? -10.293 32.326 -19.661 1.00 56.06 182 HIS B N 1
ATOM 5554 C CA . HIS B 1 203 ? -9.685 31.088 -19.131 1.00 57.54 182 HIS B CA 1
ATOM 5555 C C . HIS B 1 203 ? -8.491 31.539 -18.289 1.00 59.18 182 HIS B C 1
ATOM 5556 O O . HIS B 1 203 ? -7.755 32.415 -18.757 1.00 59.95 182 HIS B O 1
ATOM 5563 N N . PHE B 1 204 ? -8.282 30.903 -17.128 1.00 56.93 183 PHE B N 1
ATOM 5564 C CA . PHE B 1 204 ? -7.138 31.241 -16.237 1.00 60.64 183 PHE B CA 1
ATOM 5565 C C . PHE B 1 204 ? -5.890 30.467 -16.678 1.00 62.88 183 PHE B C 1
ATOM 5566 O O . PHE B 1 204 ? -6.004 29.635 -17.593 1.00 59.35 183 PHE B O 1
ATOM 5568 N N . ASP B 1 205 ? -4.744 30.712 -16.031 1.00 62.75 184 ASP B N 1
ATOM 5569 C CA . ASP B 1 205 ? -3.465 30.066 -16.441 1.00 65.01 184 ASP B CA 1
ATOM 5570 C C . ASP B 1 205 ? -3.586 28.537 -16.401 1.00 63.71 184 ASP B C 1
ATOM 5571 O O . ASP B 1 205 ? -3.069 27.888 -17.327 1.00 65.13 184 ASP B O 1
ATOM 5576 N N . THR B 1 206 ? -4.224 27.986 -15.364 1.00 61.15 185 THR B N 1
ATOM 5577 C CA . THR B 1 206 ? -4.332 26.509 -15.217 1.00 63.93 185 THR B CA 1
ATOM 5578 C C . THR B 1 206 ? -5.279 25.956 -16.285 1.00 62.19 185 THR B C 1
ATOM 5579 O O . THR B 1 206 ? -4.910 24.956 -16.921 1.00 60.42 185 THR B O 1
ATOM 5583 N N . THR B 1 207 ? -6.434 26.594 -16.485 1.00 60.42 186 THR B N 1
ATOM 5584 C CA . THR B 1 207 ? -7.442 26.133 -17.434 1.00 66.53 186 THR B CA 1
ATOM 5585 C C . THR B 1 207 ? -6.920 26.245 -18.862 1.00 64.76 186 THR B C 1
ATOM 5586 O O . THR B 1 207 ? -6.824 25.247 -19.585 1.00 60.59 186 THR B O 1
ATOM 5590 N N . GLU B 1 208 ? -6.529 27.464 -19.250 1.00 61.16 187 GLU B N 1
ATOM 5591 C CA . GLU B 1 208 ? -5.926 27.703 -20.564 1.00 69.52 187 GLU B CA 1
ATOM 5592 C C . GLU B 1 208 ? -4.697 26.820 -20.803 1.00 67.23 187 GLU B C 1
ATOM 5593 O O . GLU B 1 208 ? -4.529 26.232 -21.881 1.00 63.34 187 GLU B O 1
ATOM 5595 N N . GLY B 1 209 ? -3.813 26.736 -19.809 1.00 67.00 188 GLY B N 1
ATOM 5596 C CA . GLY B 1 209 ? -2.627 25.911 -19.959 1.00 68.56 188 GLY B CA 1
ATOM 5597 C C . GLY B 1 209 ? -2.965 24.443 -20.120 1.00 66.39 188 GLY B C 1
ATOM 5598 O O . GLY B 1 209 ? -2.357 23.743 -20.933 1.00 66.39 188 GLY B O 1
ATOM 5599 N N . ASN B 1 210 ? -3.945 23.957 -19.351 1.00 64.36 189 ASN B N 1
ATOM 5600 C CA . ASN B 1 210 ? -4.418 22.591 -19.540 1.00 67.68 189 ASN B CA 1
ATOM 5601 C C . ASN B 1 210 ? -5.142 22.406 -20.876 1.00 68.33 189 ASN B C 1
ATOM 5602 O O . ASN B 1 210 ? -5.273 21.267 -21.339 1.00 65.79 189 ASN B O 1
ATOM 5607 N N . ILE B 1 211 ? -5.612 23.482 -21.508 1.00 68.89 190 ILE B N 1
ATOM 5608 C CA . ILE B 1 211 ? -6.282 23.327 -22.799 1.00 73.10 190 ILE B CA 1
ATOM 5609 C C . ILE B 1 211 ? -5.283 23.401 -23.950 1.00 72.03 190 ILE B C 1
ATOM 5610 O O . ILE B 1 211 ? -5.440 22.703 -24.958 1.00 69.44 190 ILE B O 1
ATOM 5615 N N . LYS B 1 212 ? -4.244 24.237 -23.828 1.00 72.16 191 LYS B N 1
ATOM 5616 C CA . LYS B 1 212 ? -3.198 24.233 -24.846 1.00 72.97 191 LYS B CA 1
ATOM 5617 C C . LYS B 1 212 ? -2.369 22.956 -24.772 1.00 72.61 191 LYS B C 1
ATOM 5618 O O . LYS B 1 212 ? -1.827 22.517 -25.792 1.00 73.75 191 LYS B O 1
ATOM 5620 N N . GLN B 1 213 ? -2.276 22.339 -23.582 1.00 72.22 192 GLN B N 1
ATOM 5621 C CA . GLN B 1 213 ? -1.564 21.068 -23.419 1.00 71.40 192 GLN B CA 1
ATOM 5622 C C . GLN B 1 213 ? -2.308 19.901 -24.062 1.00 69.92 192 GLN B C 1
ATOM 5623 O O . GLN B 1 213 ? -1.708 18.843 -24.267 1.00 68.68 192 GLN B O 1
ATOM 5629 N N . MET B 1 214 ? -3.606 20.064 -24.350 1.00 71.48 193 MET B N 1
ATOM 5630 C CA . MET B 1 214 ? -4.335 19.134 -25.204 1.00 75.35 193 MET B CA 1
ATOM 5631 C C . MET B 1 214 ? -4.055 19.359 -26.681 1.00 71.83 193 MET B C 1
ATOM 5632 O O . MET B 1 214 ? -4.355 18.480 -27.497 1.00 76.28 193 MET B O 1
ATOM 5637 N N . GLY B 1 215 ? -3.536 20.527 -27.043 1.00 73.97 194 GLY B N 1
ATOM 5638 C CA . GLY B 1 215 ? -3.544 20.950 -28.423 1.00 73.52 194 GLY B CA 1
ATOM 5639 C C . GLY B 1 215 ? -4.897 21.507 -28.820 1.00 73.61 194 GLY B C 1
ATOM 5640 O O . GLY B 1 215 ? -5.461 21.113 -29.848 1.00 73.63 194 GLY B O 1
ATOM 5641 N N . SER B 1 216 ? -5.437 22.419 -28.008 1.00 71.56 195 SER B N 1
ATOM 5642 C CA . SER B 1 216 ? -6.683 23.098 -28.332 1.00 70.58 195 SER B CA 1
ATOM 5643 C C . SER B 1 216 ? -6.472 24.606 -28.261 1.00 68.37 195 SER B C 1
ATOM 5644 O O . SER B 1 216 ? -5.534 25.089 -27.622 1.00 67.59 195 SER B O 1
ATOM 5647 N N . ILE B 1 217 ? -7.347 25.347 -28.941 1.00 64.10 196 ILE B N 1
ATOM 5648 C CA . ILE B 1 217 ? -7.167 26.790 -29.090 1.00 61.49 196 ILE B CA 1
ATOM 5649 C C . ILE B 1 217 ? -8.073 27.540 -28.124 1.00 61.14 196 ILE B C 1
ATOM 5650 O O . ILE B 1 217 ? -9.280 27.663 -28.377 1.00 58.56 196 ILE B O 1
ATOM 5652 N N . PRO B 1 218 ? -7.536 28.051 -27.016 1.00 60.57 197 PRO B N 1
ATOM 5653 C CA . PRO B 1 218 ? -8.352 28.819 -26.070 1.00 59.72 197 PRO B CA 1
ATOM 5654 C C . PRO B 1 218 ? -8.520 30.273 -26.493 1.00 58.37 197 PRO B C 1
ATOM 5655 O O . PRO B 1 218 ? -7.600 30.897 -27.024 1.00 60.91 197 PRO B O 1
ATOM 5659 N N . ARG B 1 219 ? -9.712 30.821 -26.225 1.00 58.36 198 ARG B N 1
ATOM 5660 C CA . ARG B 1 219 ? -10.050 32.184 -26.625 1.00 59.35 198 ARG B CA 1
ATOM 5661 C C . ARG B 1 219 ? -10.826 32.910 -25.526 1.00 55.65 198 ARG B C 1
ATOM 5662 O O . ARG B 1 219 ? -11.746 32.345 -24.925 1.00 56.15 198 ARG B O 1
ATOM 5664 N N . ASN B 1 220 ? -10.464 34.178 -25.282 1.00 58.02 199 ASN B N 1
ATOM 5665 C CA . ASN B 1 220 ? -11.061 35.015 -24.235 1.00 55.69 199 ASN B CA 1
ATOM 5666 C C . ASN B 1 220 ? -11.900 36.116 -24.887 1.00 52.43 199 ASN B C 1
ATOM 5667 O O . ASN B 1 220 ? -11.350 37.044 -25.490 1.00 55.64 199 ASN B O 1
ATOM 5672 N N . LEU B 1 221 ? -13.221 36.042 -24.733 1.00 50.66 200 LEU B N 1
ATOM 5673 C CA . LEU B 1 221 ? -14.150 36.980 -25.371 1.00 50.14 200 LEU B CA 1
ATOM 5674 C C . LEU B 1 221 ? -14.799 37.887 -24.316 1.00 52.66 200 LEU B C 1
ATOM 5675 O O . LEU B 1 221 ? -15.829 37.539 -23.730 1.00 50.96 200 LEU B O 1
ATOM 5680 N N . TYR B 1 222 ? -14.210 39.064 -24.103 1.00 47.64 201 TYR B N 1
ATOM 5681 C CA . TYR B 1 222 ? -14.744 40.067 -23.191 1.00 50.43 201 TYR B CA 1
ATOM 5682 C C . TYR B 1 222 ? -14.504 41.449 -23.793 1.00 53.65 201 TYR B C 1
ATOM 5683 O O . TYR B 1 222 ? -13.816 41.591 -24.805 1.00 50.67 201 TYR B O 1
ATOM 5692 N N . ASN B 1 223 ? -15.051 42.477 -23.135 1.00 52.88 202 ASN B N 1
ATOM 5693 C CA . ASN B 1 223 ? -14.982 43.864 -23.610 1.00 52.37 202 ASN B CA 1
ATOM 5694 C C . ASN B 1 223 ? -13.776 44.544 -22.971 1.00 53.96 202 ASN B C 1
ATOM 5695 O O . ASN B 1 223 ? -13.874 45.238 -21.959 1.00 55.51 202 ASN B O 1
ATOM 5700 N N . LYS B 1 224 ? -12.613 44.360 -23.598 1.00 56.17 203 LYS B N 1
ATOM 5701 C CA . LYS B 1 224 ? -11.373 44.887 -23.038 1.00 54.34 203 LYS B CA 1
ATOM 5702 C C . LYS B 1 224 ? -11.377 46.405 -22.931 1.00 59.60 203 LYS B C 1
ATOM 5703 O O . LYS B 1 224 ? -10.541 46.966 -22.210 1.00 60.06 203 LYS B O 1
ATOM 5709 N N . THR B 1 225 ? -12.289 47.084 -23.631 1.00 59.88 204 THR B N 1
ATOM 5710 C CA . THR B 1 225 ? -12.396 48.537 -23.515 1.00 59.16 204 THR B CA 1
ATOM 5711 C C . THR B 1 225 ? -13.145 48.922 -22.250 1.00 57.05 204 THR B C 1
ATOM 5712 O O . THR B 1 225 ? -12.732 49.831 -21.522 1.00 60.76 204 THR B O 1
ATOM 5716 N N . LEU B 1 226 ? -14.272 48.259 -21.994 1.00 55.62 205 LEU B N 1
ATOM 5717 C CA . LEU B 1 226 ? -15.017 48.515 -20.777 1.00 53.52 205 LEU B CA 1
ATOM 5718 C C . LEU B 1 226 ? -14.117 48.312 -19.573 1.00 60.27 205 LEU B C 1
ATOM 5719 O O . LEU B 1 226 ? -14.161 49.082 -18.604 1.00 56.61 205 LEU B O 1
ATOM 5724 N N . LEU B 1 227 ? -13.237 47.316 -19.665 1.00 58.31 206 LEU B N 1
ATOM 5725 C CA . LEU B 1 227 ? -12.380 46.951 -18.550 1.00 57.34 206 LEU B CA 1
ATOM 5726 C C . LEU B 1 227 ? -11.639 48.166 -17.984 1.00 60.27 206 LEU B C 1
ATOM 5727 O O . LEU B 1 227 ? -11.733 48.457 -16.782 1.00 57.29 206 LEU B O 1
ATOM 5732 N N . TRP B 1 228 ? -10.914 48.903 -18.841 1.00 59.90 207 TRP B N 1
ATOM 5733 C CA . TRP B 1 228 ? -9.996 49.938 -18.365 1.00 57.31 207 TRP B CA 1
ATOM 5734 C C . TRP B 1 228 ? -10.684 51.251 -17.997 1.00 58.23 207 TRP B C 1
ATOM 5735 O O . TRP B 1 228 ? -10.052 52.106 -17.368 1.00 56.88 207 TRP B O 1
ATOM 5746 N N . GLU B 1 229 ? -11.958 51.417 -18.335 1.00 61.35 208 GLU B N 1
ATOM 5747 C CA . GLU B 1 229 ? -12.736 52.585 -17.942 1.00 60.83 208 GLU B CA 1
ATOM 5748 C C . GLU B 1 229 ? -12.662 52.869 -16.437 1.00 66.93 208 GLU B C 1
ATOM 5749 O O . GLU B 1 229 ? -13.193 52.105 -15.619 1.00 64.92 208 GLU B O 1
ATOM 5755 N N . THR B 1 230 ? -12.004 53.963 -16.049 1.00 66.95 209 THR B N 1
ATOM 5756 C CA . THR B 1 230 ? -12.039 54.415 -14.661 1.00 64.87 209 THR B CA 1
ATOM 5757 C C . THR B 1 230 ? -13.287 55.253 -14.447 1.00 67.66 209 THR B C 1
ATOM 5758 O O . THR B 1 230 ? -13.613 56.128 -15.286 1.00 71.26 209 THR B O 1
ATOM 5762 N N . PRO B 1 231 ? -14.024 55.014 -13.375 1.00 68.90 210 PRO B N 1
ATOM 5763 C CA . PRO B 1 231 ? -15.260 55.784 -13.160 1.00 69.44 210 PRO B CA 1
ATOM 5764 C C . PRO B 1 231 ? -15.017 57.100 -12.449 1.00 74.21 210 PRO B C 1
ATOM 5765 O O . PRO B 1 231 ? -14.017 57.269 -11.754 1.00 72.76 210 PRO B O 1
ATOM 5769 N N . GLU B 1 232 ? -15.953 58.042 -12.651 1.00 77.72 211 GLU B N 1
ATOM 5770 C CA . GLU B 1 232 ? -15.830 59.384 -12.050 1.00 76.23 211 GLU B CA 1
ATOM 5771 C C . GLU B 1 232 ? -15.785 59.262 -10.530 1.00 77.43 211 GLU B C 1
ATOM 5772 O O . GLU B 1 232 ? -16.705 58.713 -9.908 1.00 74.45 211 GLU B O 1
ATOM 5774 N N . GLY B 1 233 ? -14.725 59.796 -9.939 1.00 79.47 212 GLY B N 1
ATOM 5775 C CA . GLY B 1 233 ? -14.492 59.651 -8.515 1.00 77.54 212 GLY B CA 1
ATOM 5776 C C . GLY B 1 233 ? -13.889 58.324 -8.094 1.00 76.11 212 GLY B C 1
ATOM 5777 O O . GLY B 1 233 ? -13.427 58.200 -6.953 1.00 73.99 212 GLY B O 1
ATOM 5778 N N . GLY B 1 234 ? -13.860 57.344 -8.988 1.00 75.58 213 GLY B N 1
ATOM 5779 C CA . GLY B 1 234 ? -13.394 56.020 -8.648 1.00 71.26 213 GLY B CA 1
ATOM 5780 C C . GLY B 1 234 ? -14.421 55.150 -7.952 1.00 67.24 213 GLY B C 1
ATOM 5781 O O . GLY B 1 234 ? -14.028 54.173 -7.309 1.00 66.28 213 GLY B O 1
ATOM 5782 N N . ARG B 1 235 ? -15.704 55.466 -8.048 1.00 65.20 214 ARG B N 1
ATOM 5783 C CA . ARG B 1 235 ? -16.728 54.637 -7.407 1.00 65.77 214 ARG B CA 1
ATOM 5784 C C . ARG B 1 235 ? -17.893 54.506 -8.382 1.00 67.70 214 ARG B C 1
ATOM 5785 O O . ARG B 1 235 ? -18.682 55.445 -8.545 1.00 69.02 214 ARG B O 1
ATOM 5787 N N . TYR B 1 236 ? -17.984 53.352 -9.027 1.00 61.03 215 TYR B N 1
ATOM 5788 C CA . TYR B 1 236 ? -19.116 53.049 -9.881 1.00 62.48 215 TYR B CA 1
ATOM 5789 C C . TYR B 1 236 ? -20.399 53.052 -9.061 1.00 63.60 215 TYR B C 1
ATOM 5790 O O . TYR B 1 236 ? -20.489 52.365 -8.040 1.00 67.25 215 TYR B O 1
ATOM 5799 N N . GLU B 1 237 ? -21.405 53.804 -9.506 1.00 66.10 216 GLU B N 1
ATOM 5800 C CA . GLU B 1 237 ? -22.691 53.735 -8.805 1.00 62.32 216 GLU B CA 1
ATOM 5801 C C . GLU B 1 237 ? -23.247 52.314 -8.825 1.00 60.50 216 GLU B C 1
ATOM 5802 O O . GLU B 1 237 ? -23.878 51.870 -7.859 1.00 60.46 216 GLU B O 1
ATOM 5804 N N . LYS B 1 238 ? -23.009 51.573 -9.899 1.00 58.92 217 LYS B N 1
ATOM 5805 C CA . LYS B 1 238 ? -23.370 50.165 -9.913 1.00 55.77 217 LYS B CA 1
ATOM 5806 C C . LYS B 1 238 ? -22.261 49.390 -10.606 1.00 57.00 217 LYS B C 1
ATOM 5807 O O . LYS B 1 238 ? -21.578 49.908 -11.499 1.00 56.26 217 LYS B O 1
ATOM 5813 N N . ASN B 1 239 ? -22.056 48.155 -10.172 1.00 53.42 218 ASN B N 1
ATOM 5814 C CA . ASN B 1 239 ? -21.039 47.347 -10.829 1.00 53.40 218 ASN B CA 1
ATOM 5815 C C . ASN B 1 239 ? -21.425 47.109 -12.293 1.00 46.81 218 ASN B C 1
ATOM 5816 O O . ASN B 1 239 ? -22.515 46.584 -12.554 1.00 51.90 218 ASN B O 1
ATOM 5821 N N . PRO B 1 240 ? -20.587 47.484 -13.266 1.00 50.50 219 PRO B N 1
ATOM 5822 C CA . PRO B 1 240 ? -20.944 47.300 -14.686 1.00 51.83 219 PRO B CA 1
ATOM 5823 C C . PRO B 1 240 ? -20.738 45.894 -15.219 1.00 48.78 219 PRO B C 1
ATOM 5824 O O . PRO B 1 240 ? -20.961 45.670 -16.410 1.00 48.76 219 PRO B O 1
ATOM 5828 N N . PHE B 1 241 ? -20.286 44.949 -14.396 1.00 50.13 220 PHE B N 1
ATOM 5829 C CA . PHE B 1 241 ? -20.155 43.552 -14.805 1.00 45.42 220 PHE B CA 1
ATOM 5830 C C . PHE B 1 241 ? -19.138 43.402 -15.935 1.00 49.50 220 PHE B C 1
ATOM 5831 O O . PHE B 1 241 ? -19.413 42.810 -16.986 1.00 49.84 220 PHE B O 1
ATOM 5839 N N . LYS B 1 242 ? -17.941 43.937 -15.712 1.00 47.54 221 LYS B N 1
ATOM 5840 C CA . LYS B 1 242 ? -16.921 43.856 -16.744 1.00 46.21 221 LYS B CA 1
ATOM 5841 C C . LYS B 1 242 ? -16.460 42.434 -17.025 1.00 45.55 221 LYS B C 1
ATOM 5842 O O . LYS B 1 242 ? -15.651 42.249 -17.930 1.00 50.91 221 LYS B O 1
ATOM 5848 N N . GLY B 1 243 ? -16.902 41.434 -16.264 1.00 45.76 222 GLY B N 1
ATOM 5849 C CA . GLY B 1 243 ? -16.494 40.065 -16.541 1.00 43.81 222 GLY B CA 1
ATOM 5850 C C . GLY B 1 243 ? -17.333 39.356 -17.585 1.00 46.65 222 GLY B C 1
ATOM 5851 O O . GLY B 1 243 ? -16.933 38.285 -18.076 1.00 41.08 222 GLY B O 1
ATOM 5852 N N . ASN B 1 244 ? -18.480 39.955 -17.927 1.00 43.78 223 ASN B N 1
ATOM 5853 C CA . ASN B 1 244 ? -19.411 39.422 -18.917 1.00 47.98 223 ASN B CA 1
ATOM 5854 C C . ASN B 1 244 ? -18.724 38.960 -20.202 1.00 48.10 223 ASN B C 1
ATOM 5855 O O . ASN B 1 244 ? -17.761 39.564 -20.681 1.00 49.87 223 ASN B O 1
ATOM 5860 N N . MET B 1 245 ? -19.251 37.892 -20.788 1.00 48.27 224 MET B N 1
ATOM 5861 C CA . MET B 1 245 ? -18.786 37.496 -22.103 1.00 50.58 224 MET B CA 1
ATOM 5862 C C . MET B 1 245 ? -19.398 38.387 -23.163 1.00 50.28 224 MET B C 1
ATOM 5863 O O . MET B 1 245 ? -20.556 38.804 -23.058 1.00 45.45 224 MET B O 1
ATOM 5868 N N . ASP B 1 246 ? -18.606 38.674 -24.185 1.00 50.47 225 ASP B N 1
ATOM 5869 C CA . ASP B 1 246 ? -19.088 39.428 -25.334 1.00 51.28 225 ASP B CA 1
ATOM 5870 C C . ASP B 1 246 ? -19.897 38.489 -26.219 1.00 50.04 225 ASP B C 1
ATOM 5871 O O . ASP B 1 246 ? -19.339 37.608 -26.883 1.00 53.53 225 ASP B O 1
ATOM 5876 N N . ILE B 1 247 ? -21.217 38.659 -26.205 1.00 48.21 226 ILE B N 1
ATOM 5877 C CA . ILE B 1 247 ? -22.097 37.812 -26.998 1.00 47.41 226 ILE B CA 1
ATOM 5878 C C . ILE B 1 247 ? -21.830 38.002 -28.500 1.00 52.81 226 ILE B C 1
ATOM 5879 O O . ILE B 1 247 ? -21.715 37.025 -29.250 1.00 50.53 226 ILE B O 1
ATOM 5884 N N . GLU B 1 248 ? -21.691 39.247 -28.962 1.00 50.66 227 GLU B N 1
ATOM 5885 C CA . GLU B 1 248 ? -21.399 39.478 -30.376 1.00 51.97 227 GLU B CA 1
ATOM 5886 C C . GLU B 1 248 ? -20.134 38.735 -30.792 1.00 55.79 227 GLU B C 1
ATOM 5887 O O . GLU B 1 248 ? -20.156 37.907 -31.711 1.00 54.84 227 GLU B O 1
ATOM 5889 N N . LYS B 1 249 ? -19.018 39.006 -30.104 1.00 54.12 228 LYS B N 1
ATOM 5890 C CA . LYS B 1 249 ? -17.774 38.298 -30.394 1.00 51.80 228 LYS B CA 1
ATOM 5891 C C . LYS B 1 249 ? -17.932 36.779 -30.315 1.00 55.02 228 LYS B C 1
ATOM 5892 O O . LYS B 1 249 ? -17.212 36.049 -30.999 1.00 58.74 228 LYS B O 1
ATOM 5898 N N . LEU B 1 250 ? -18.832 36.273 -29.470 1.00 57.30 229 LEU B N 1
ATOM 5899 C CA . LEU B 1 250 ? -18.961 34.822 -29.348 1.00 57.42 229 LEU B CA 1
ATOM 5900 C C . LEU B 1 250 ? -19.600 34.234 -30.595 1.00 53.67 229 LEU B C 1
ATOM 5901 O O . LEU B 1 250 ? -19.141 33.213 -31.116 1.00 56.71 229 LEU B O 1
ATOM 5906 N N . GLU B 1 251 ? -20.687 34.850 -31.059 1.00 51.35 230 GLU B N 1
ATOM 5907 C CA . GLU B 1 251 ? -21.314 34.419 -32.301 1.00 62.86 230 GLU B CA 1
ATOM 5908 C C . GLU B 1 251 ? -20.348 34.571 -33.484 1.00 62.79 230 GLU B C 1
ATOM 5909 O O . GLU B 1 251 ? -20.214 33.655 -34.305 1.00 63.34 230 GLU B O 1
ATOM 5911 N N . GLN B 1 252 ? -19.611 35.689 -33.546 1.00 61.12 231 GLN B N 1
ATOM 5912 C CA . GLN B 1 252 ? -18.635 35.882 -34.626 1.00 60.93 231 GLN B CA 1
ATOM 5913 C C . GLN B 1 252 ? -17.539 34.814 -34.623 1.00 65.35 231 GLN B C 1
ATOM 5914 O O . GLN B 1 252 ? -16.926 34.548 -35.666 1.00 67.72 231 GLN B O 1
ATOM 5916 N N . LEU B 1 253 ? -17.258 34.199 -33.471 1.00 64.40 232 LEU B N 1
ATOM 5917 C CA . LEU B 1 253 ? -16.272 33.123 -33.462 1.00 61.98 232 LEU B CA 1
ATOM 5918 C C . LEU B 1 253 ? -16.914 31.786 -33.817 1.00 64.59 232 LEU B C 1
ATOM 5919 O O . LEU B 1 253 ? -16.330 30.997 -34.569 1.00 66.59 232 LEU B O 1
ATOM 5921 N N . ILE B 1 254 ? -18.118 31.507 -33.315 1.00 64.13 233 ILE B N 1
ATOM 5922 C CA . ILE B 1 254 ? -18.749 30.234 -33.654 1.00 62.52 233 ILE B CA 1
ATOM 5923 C C . ILE B 1 254 ? -18.962 30.145 -35.155 1.00 66.02 233 ILE B C 1
ATOM 5924 O O . ILE B 1 254 ? -18.753 29.092 -35.773 1.00 65.42 233 ILE B O 1
ATOM 5929 N N . GLN B 1 255 ? -19.366 31.250 -35.769 1.00 66.97 234 GLN B N 1
ATOM 5930 C CA . GLN B 1 255 ? -19.629 31.236 -37.200 1.00 68.32 234 GLN B CA 1
ATOM 5931 C C . GLN B 1 255 ? -18.353 31.360 -38.022 1.00 65.07 234 GLN B C 1
ATOM 5932 O O . GLN B 1 255 ? -18.298 30.853 -39.143 1.00 70.81 234 GLN B O 1
ATOM 5938 N N . GLY B 1 256 ? -17.316 31.991 -37.475 1.00 68.45 235 GLY B N 1
ATOM 5939 C CA . GLY B 1 256 ? -16.061 32.095 -38.202 1.00 68.50 235 GLY B CA 1
ATOM 5940 C C . GLY B 1 256 ? -15.292 30.787 -38.251 1.00 69.27 235 GLY B C 1
ATOM 5941 O O . GLY B 1 256 ? -14.682 30.454 -39.272 1.00 75.59 235 GLY B O 1
ATOM 5942 N N . VAL B 1 257 ? -15.288 30.040 -37.146 1.00 66.97 236 VAL B N 1
ATOM 5943 C CA . VAL B 1 257 ? -14.637 28.737 -37.129 1.00 63.56 236 VAL B CA 1
ATOM 5944 C C . VAL B 1 257 ? -15.596 27.619 -37.513 1.00 63.97 236 VAL B C 1
ATOM 5945 O O . VAL B 1 257 ? -15.137 26.544 -37.914 1.00 63.69 236 VAL B O 1
ATOM 5947 N N . GLY B 1 258 ? -16.908 27.848 -37.423 1.00 63.25 237 GLY B N 1
ATOM 5948 C CA . GLY B 1 258 ? -17.899 26.842 -37.719 1.00 59.51 237 GLY B CA 1
ATOM 5949 C C . GLY B 1 258 ? -18.287 26.046 -36.485 1.00 60.84 237 GLY B C 1
ATOM 5950 O O . GLY B 1 258 ? -17.436 25.491 -35.780 1.00 56.29 237 GLY B O 1
ATOM 5951 N N . PRO B 1 259 ? -19.597 25.961 -36.210 1.00 65.31 238 PRO B N 1
ATOM 5952 C CA . PRO B 1 259 ? -20.067 25.275 -34.995 1.00 61.97 238 PRO B CA 1
ATOM 5953 C C . PRO B 1 259 ? -19.364 23.954 -34.713 1.00 60.17 238 PRO B C 1
ATOM 5954 O O . PRO B 1 259 ? -19.016 23.648 -33.567 1.00 60.50 238 PRO B O 1
ATOM 5958 N N . GLU B 1 260 ? -19.167 23.158 -35.757 1.00 54.58 239 GLU B N 1
ATOM 5959 C CA . GLU B 1 260 ? -18.529 21.855 -35.619 1.00 57.17 239 GLU B CA 1
ATOM 5960 C C . GLU B 1 260 ? -17.127 21.949 -35.037 1.00 56.23 239 GLU B C 1
ATOM 5961 O O . GLU B 1 260 ? -16.570 20.928 -34.626 1.00 60.25 239 GLU B O 1
ATOM 5967 N N . ASN B 1 261 ? -16.525 23.130 -35.018 1.00 54.61 240 ASN B N 1
ATOM 5968 C CA . ASN B 1 261 ? -15.184 23.275 -34.469 1.00 57.53 240 ASN B CA 1
ATOM 5969 C C . ASN B 1 261 ? -15.186 23.819 -33.044 1.00 53.47 240 ASN B C 1
ATOM 5970 O O . ASN B 1 261 ? -14.112 23.984 -32.454 1.00 49.74 240 ASN B O 1
ATOM 5975 N N . VAL B 1 262 ? -16.368 24.061 -32.482 1.00 51.42 241 VAL B N 1
ATOM 5976 C CA . VAL B 1 262 ? -16.552 24.498 -31.102 1.00 52.87 241 VAL B CA 1
ATOM 5977 C C . VAL B 1 262 ? -17.256 23.393 -30.326 1.00 46.39 241 VAL B C 1
ATOM 5978 O O . VAL B 1 262 ? -18.496 23.342 -30.287 1.00 45.62 241 VAL B O 1
ATOM 5982 N N . PRO B 1 263 ? -16.510 22.514 -29.687 1.00 42.39 242 PRO B N 1
ATOM 5983 C CA . PRO B 1 263 ? -17.129 21.383 -28.990 1.00 47.11 242 PRO B CA 1
ATOM 5984 C C . PRO B 1 263 ? -17.565 21.702 -27.559 1.00 43.25 242 PRO B C 1
ATOM 5985 O O . PRO B 1 263 ? -18.390 20.971 -27.009 1.00 44.68 242 PRO B O 1
ATOM 5989 N N . LEU B 1 264 ? -17.056 22.778 -26.954 1.00 46.44 243 LEU B N 1
ATOM 5990 C CA . LEU B 1 264 ? -17.507 23.197 -25.623 1.00 46.57 243 LEU B CA 1
ATOM 5991 C C . LEU B 1 264 ? -17.444 24.715 -25.513 1.00 45.73 243 LEU B C 1
ATOM 5992 O O . LEU B 1 264 ? -16.638 25.361 -26.192 1.00 46.35 243 LEU B O 1
ATOM 5997 N N . ILE B 1 265 ? -18.286 25.286 -24.643 1.00 46.86 244 ILE B N 1
ATOM 5998 C CA . ILE B 1 265 ? -18.221 26.709 -24.305 1.00 46.15 244 ILE B CA 1
ATOM 5999 C C . ILE B 1 265 ? -18.066 26.847 -22.788 1.00 47.31 244 ILE B C 1
ATOM 6000 O O . ILE B 1 265 ? -18.925 26.389 -22.024 1.00 44.64 244 ILE B O 1
ATOM 6005 N N . PHE B 1 266 ? -16.987 27.499 -22.367 1.00 42.53 245 PHE B N 1
ATOM 6006 C CA . PHE B 1 266 ? -16.658 27.719 -20.971 1.00 48.25 245 PHE B CA 1
ATOM 6007 C C . PHE B 1 266 ? -17.130 29.100 -20.529 1.00 46.07 245 PHE B C 1
ATOM 6008 O O . PHE B 1 266 ? -17.289 30.018 -21.340 1.00 43.76 245 PHE B O 1
ATOM 6016 N N . THR B 1 267 ? -17.370 29.235 -19.227 1.00 39.89 246 THR B N 1
ATOM 6017 C CA . THR B 1 267 ? -17.723 30.531 -18.661 1.00 39.24 246 THR B CA 1
ATOM 6018 C C . THR B 1 267 ? -17.290 30.572 -17.208 1.00 45.55 246 THR B C 1
ATOM 6019 O O . THR B 1 267 ? -17.678 29.703 -16.421 1.00 41.23 246 THR B O 1
ATOM 6023 N N . CYS B 1 268 ? -16.451 31.557 -16.885 1.00 39.96 247 CYS B N 1
ATOM 6024 C CA . CYS B 1 268 ? -15.861 31.687 -15.532 1.00 43.71 247 CYS B CA 1
ATOM 6025 C C . CYS B 1 268 ? -16.643 32.696 -14.691 1.00 43.25 247 CYS B C 1
ATOM 6026 O O . CYS B 1 268 ? -16.880 33.805 -15.173 1.00 38.06 247 CYS B O 1
ATOM 6029 N N . ILE B 1 269 ? -17.012 32.300 -13.482 1.00 39.91 248 ILE B N 1
ATOM 6030 C CA . ILE B 1 269 ? -17.782 33.167 -12.554 1.00 40.08 248 ILE B CA 1
ATOM 6031 C C . ILE B 1 269 ? -17.141 33.058 -11.165 1.00 41.28 248 ILE B C 1
ATOM 6032 O O . ILE B 1 269 ? -17.085 31.961 -10.610 1.00 39.17 248 ILE B O 1
ATOM 6037 N N . THR B 1 270 ? -16.664 34.172 -10.628 1.00 39.55 249 THR B N 1
ATOM 6038 C CA . THR B 1 270 ? -16.353 35.443 -11.322 1.00 39.36 249 THR B CA 1
ATOM 6039 C C . THR B 1 270 ? -15.305 35.230 -12.421 1.00 39.19 249 THR B C 1
ATOM 6040 O O . THR B 1 270 ? -14.707 34.162 -12.461 1.00 39.90 249 THR B O 1
ATOM 6044 N N . ASN B 1 271 ? -15.102 36.228 -13.283 1.00 40.62 250 ASN B N 1
ATOM 6045 C CA . ASN B 1 271 ? -14.101 36.128 -14.377 1.00 44.66 250 ASN B CA 1
ATOM 6046 C C . ASN B 1 271 ? -12.703 36.352 -13.803 1.00 46.68 250 ASN B C 1
ATOM 6047 O O . ASN B 1 271 ? -12.197 37.474 -13.906 1.00 44.67 250 ASN B O 1
ATOM 6052 N N . ASN B 1 272 ? -12.107 35.304 -13.256 1.00 46.52 251 ASN B N 1
ATOM 6053 C CA . ASN B 1 272 ? -10.811 35.422 -12.611 1.00 47.22 251 ASN B CA 1
ATOM 6054 C C . ASN B 1 272 ? -9.794 36.133 -13.506 1.00 51.07 251 ASN B C 1
ATOM 6055 O O . ASN B 1 272 ? -9.162 37.113 -13.081 1.00 50.59 251 ASN B O 1
ATOM 6060 N N . PRO B 1 273 ? -9.581 35.669 -14.755 1.00 46.26 252 PRO B N 1
ATOM 6061 C CA . PRO B 1 273 ? -8.575 36.278 -15.609 1.00 51.07 252 PRO B CA 1
ATOM 6062 C C . PRO B 1 273 ? -8.816 37.772 -15.875 1.00 47.61 252 PRO B C 1
ATOM 6063 O O . PRO B 1 273 ? -7.876 38.519 -15.835 1.00 50.87 252 PRO B O 1
ATOM 6067 N N . VAL B 1 274 ? -10.064 38.160 -16.106 1.00 45.02 253 VAL B N 1
ATOM 6068 C CA . VAL B 1 274 ? -10.408 39.577 -16.404 1.00 46.75 253 VAL B CA 1
ATOM 6069 C C . VAL B 1 274 ? -10.618 40.353 -15.098 1.00 46.17 253 VAL B C 1
ATOM 6070 O O . VAL B 1 274 ? -11.723 40.848 -14.874 1.00 43.09 253 VAL B O 1
ATOM 6074 N N . CYS B 1 275 ? -9.581 40.433 -14.275 1.00 44.24 254 CYS B N 1
ATOM 6075 C CA . CYS B 1 275 ? -9.630 41.219 -13.013 1.00 47.56 254 CYS B CA 1
ATOM 6076 C C . CYS B 1 275 ? -10.777 40.779 -12.086 1.00 49.17 254 CYS B C 1
ATOM 6077 O O . CYS B 1 275 ? -11.422 41.657 -11.516 1.00 45.96 254 CYS B O 1
ATOM 6080 N N . GLY B 1 276 ? -10.964 39.473 -11.908 1.00 44.36 255 GLY B N 1
ATOM 6081 C CA . GLY B 1 276 ? -12.043 38.936 -11.059 1.00 45.95 255 GLY B CA 1
ATOM 6082 C C . GLY B 1 276 ? -13.319 39.725 -11.185 1.00 43.83 255 GLY B C 1
ATOM 6083 O O . GLY B 1 276 ? -13.979 39.907 -10.174 1.00 45.91 255 GLY B O 1
ATOM 6084 N N . GLN B 1 277 ? -13.665 40.141 -12.396 1.00 46.10 256 GLN B N 1
ATOM 6085 C CA . GLN B 1 277 ? -14.809 41.025 -12.559 1.00 46.11 256 GLN B CA 1
ATOM 6086 C C . GLN B 1 277 ? -16.122 40.255 -12.619 1.00 44.25 256 GLN B C 1
ATOM 6087 O O . GLN B 1 277 ? -16.184 39.112 -13.085 1.00 37.42 256 GLN B O 1
ATOM 6093 N N . ALA B 1 278 ? -17.165 40.894 -12.105 1.00 43.49 257 ALA B N 1
ATOM 6094 C CA . ALA B 1 278 ? -18.473 40.267 -11.996 1.00 41.05 257 ALA B CA 1
ATOM 6095 C C . ALA B 1 278 ? -19.051 39.905 -13.371 1.00 42.66 257 ALA B C 1
ATOM 6096 O O . ALA B 1 278 ? -18.761 40.537 -14.401 1.00 40.76 257 ALA B O 1
ATOM 6098 N N . VAL B 1 279 ? -19.929 38.899 -13.354 1.00 42.09 258 VAL B N 1
ATOM 6099 C CA . VAL B 1 279 ? -20.649 38.407 -14.520 1.00 43.03 258 VAL B CA 1
ATOM 6100 C C . VAL B 1 279 ? -22.138 38.414 -14.195 1.00 42.00 258 VAL B C 1
ATOM 6101 O O . VAL B 1 279 ? -22.573 37.730 -13.263 1.00 41.46 258 VAL B O 1
ATOM 6105 N N . SER B 1 280 ? -22.926 39.134 -14.982 1.00 38.86 259 SER B N 1
ATOM 6106 C CA . SER B 1 280 ? -24.339 39.248 -14.665 1.00 40.67 259 SER B CA 1
ATOM 6107 C C . SER B 1 280 ? -25.119 37.996 -15.079 1.00 43.76 259 SER B C 1
ATOM 6108 O O . SER B 1 280 ? -24.648 37.148 -15.840 1.00 43.15 259 SER B O 1
ATOM 6111 N N . MET B 1 281 ? -26.350 37.898 -14.559 1.00 44.48 260 MET B N 1
ATOM 6112 C CA . MET B 1 281 ? -27.218 36.746 -14.804 1.00 44.71 260 MET B CA 1
ATOM 6113 C C . MET B 1 281 ? -27.862 36.788 -16.189 1.00 44.68 260 MET B C 1
ATOM 6114 O O . MET B 1 281 ? -28.142 35.732 -16.779 1.00 42.23 260 MET B O 1
ATOM 6119 N N . GLY B 1 282 ? -28.129 37.991 -16.700 1.00 44.82 261 GLY B N 1
ATOM 6120 C CA . GLY B 1 282 ? -28.581 38.119 -18.073 1.00 43.54 261 GLY B CA 1
ATOM 6121 C C . GLY B 1 282 ? -27.531 37.637 -19.049 1.00 46.28 261 GLY B C 1
ATOM 6122 O O . GLY B 1 282 ? -27.840 36.944 -20.018 1.00 43.88 261 GLY B O 1
ATOM 6123 N N . ASN B 1 283 ? -26.265 37.970 -18.780 1.00 46.86 262 ASN B N 1
ATOM 6124 C CA . ASN B 1 283 ? -25.176 37.428 -19.576 1.00 42.40 262 ASN B CA 1
ATOM 6125 C C . ASN B 1 283 ? -25.227 35.908 -19.598 1.00 46.59 262 ASN B C 1
ATOM 6126 O O . ASN B 1 283 ? -25.125 35.286 -20.663 1.00 46.14 262 ASN B O 1
ATOM 6131 N N . LEU B 1 284 ? -25.378 35.289 -18.425 1.00 46.38 263 LEU B N 1
ATOM 6132 C CA . LEU B 1 284 ? -25.436 33.835 -18.381 1.00 42.23 263 LEU B CA 1
ATOM 6133 C C . LEU B 1 284 ? -26.587 33.324 -19.231 1.00 46.60 263 LEU B C 1
ATOM 6134 O O . LEU B 1 284 ? -26.432 32.349 -19.973 1.00 41.54 263 LEU B O 1
ATOM 6139 N N . LYS B 1 285 ? -27.749 33.984 -19.140 1.00 43.39 264 LYS B N 1
ATOM 6140 C CA . LYS B 1 285 ? -28.901 33.589 -19.938 1.00 44.91 264 LYS B CA 1
ATOM 6141 C C . LYS B 1 285 ? -28.589 33.651 -21.427 1.00 49.55 264 LYS B C 1
ATOM 6142 O O . LYS B 1 285 ? -29.045 32.798 -22.199 1.00 48.09 264 LYS B O 1
ATOM 6148 N N . GLU B 1 286 ? -27.817 34.662 -21.842 1.00 45.87 265 GLU B N 1
ATOM 6149 C CA . GLU B 1 286 ? -27.471 34.825 -23.245 1.00 45.98 265 GLU B CA 1
ATOM 6150 C C . GLU B 1 286 ? -26.486 33.756 -23.707 1.00 50.20 265 GLU B C 1
ATOM 6151 O O . GLU B 1 286 ? -26.712 33.095 -24.725 1.00 49.47 265 GLU B O 1
ATOM 6157 N N . ILE B 1 287 ? -25.369 33.590 -22.992 1.00 46.58 266 ILE B N 1
ATOM 6158 C CA . ILE B 1 287 ? -24.436 32.524 -23.338 1.00 45.67 266 ILE B CA 1
ATOM 6159 C C . ILE B 1 287 ? -25.176 31.194 -23.464 1.00 48.61 266 ILE B C 1
ATOM 6160 O O . ILE B 1 287 ? -24.927 30.413 -24.390 1.00 47.48 266 ILE B O 1
ATOM 6165 N N . ASN B 1 288 ? -26.114 30.925 -22.550 1.00 49.38 267 ASN B N 1
ATOM 6166 C CA . ASN B 1 288 ? -26.873 29.675 -22.605 1.00 50.54 267 ASN B CA 1
ATOM 6167 C C . ASN B 1 288 ? -27.687 29.595 -23.891 1.00 50.90 267 ASN B C 1
ATOM 6168 O O . ASN B 1 288 ? -27.761 28.537 -24.533 1.00 50.15 267 ASN B O 1
ATOM 6173 N N . ARG B 1 289 ? -28.295 30.710 -24.290 1.00 46.40 268 ARG B N 1
ATOM 6174 C CA . ARG B 1 289 ? -29.084 30.712 -25.512 1.00 55.18 268 ARG B CA 1
ATOM 6175 C C . ARG B 1 289 ? -28.196 30.437 -26.724 1.00 50.92 268 ARG B C 1
ATOM 6176 O O . ARG B 1 289 ? -28.409 29.472 -27.465 1.00 49.17 268 ARG B O 1
ATOM 6184 N N . VAL B 1 290 ? -27.160 31.254 -26.903 1.00 47.49 269 VAL B N 1
ATOM 6185 C CA . VAL B 1 290 ? -26.265 31.089 -28.037 1.00 50.82 269 VAL B CA 1
ATOM 6186 C C . VAL B 1 290 ? -25.670 29.687 -28.072 1.00 52.14 269 VAL B C 1
ATOM 6187 O O . VAL B 1 290 ? -25.448 29.116 -29.155 1.00 51.98 269 VAL B O 1
ATOM 6191 N N . ALA B 1 291 ? -25.390 29.105 -26.900 1.00 46.86 270 ALA B N 1
ATOM 6192 C CA . ALA B 1 291 ? -24.770 27.784 -26.896 1.00 46.80 270 ALA B CA 1
ATOM 6193 C C . ALA B 1 291 ? -25.751 26.728 -27.377 1.00 48.97 270 ALA B C 1
ATOM 6194 O O . ALA B 1 291 ? -25.435 25.926 -28.266 1.00 53.68 270 ALA B O 1
ATOM 6196 N N . HIS B 1 292 ? -26.955 26.725 -26.811 1.00 46.73 271 HIS B N 1
ATOM 6197 C CA . HIS B 1 292 ? -27.935 25.705 -27.127 1.00 48.53 271 HIS B CA 1
ATOM 6198 C C . HIS B 1 292 ? -28.565 25.900 -28.498 1.00 55.45 271 HIS B C 1
ATOM 6199 O O . HIS B 1 292 ? -29.211 24.973 -29.004 1.00 53.96 271 HIS B O 1
ATOM 6206 N N . LYS B 1 293 ? -28.402 27.078 -29.104 1.00 50.77 272 LYS B N 1
ATOM 6207 C CA . LYS B 1 293 ? -28.790 27.224 -30.498 1.00 56.85 272 LYS B CA 1
ATOM 6208 C C . LYS B 1 293 ? -27.950 26.319 -31.382 1.00 59.70 272 LYS B C 1
ATOM 6209 O O . LYS B 1 293 ? -28.425 25.850 -32.423 1.00 61.96 272 LYS B O 1
ATOM 6211 N N . TYR B 1 294 ? -26.712 26.037 -30.971 1.00 55.59 273 TYR B N 1
ATOM 6212 C CA . TYR B 1 294 ? -25.791 25.238 -31.768 1.00 53.18 273 TYR B CA 1
ATOM 6213 C C . TYR B 1 294 ? -25.544 23.864 -31.165 1.00 52.06 273 TYR B C 1
ATOM 6214 O O . TYR B 1 294 ? -24.604 23.173 -31.573 1.00 50.83 273 TYR B O 1
ATOM 6223 N N . ASN B 1 295 ? -26.351 23.459 -30.185 1.00 54.57 274 ASN B N 1
ATOM 6224 C CA . ASN B 1 295 ? -26.155 22.181 -29.507 1.00 53.54 274 ASN B CA 1
ATOM 6225 C C . ASN B 1 295 ? -24.776 22.066 -28.866 1.00 45.69 274 ASN B C 1
ATOM 6226 O O . ASN B 1 295 ? -24.192 20.984 -28.844 1.00 44.81 274 ASN B O 1
ATOM 6231 N N . ILE B 1 296 ? -24.237 23.163 -28.349 1.00 43.78 275 ILE B N 1
ATOM 6232 C CA . ILE B 1 296 ? -22.914 23.168 -27.722 1.00 48.68 275 ILE B CA 1
ATOM 6233 C C . ILE B 1 296 ? -23.087 23.168 -26.210 1.00 47.24 275 ILE B C 1
ATOM 6234 O O . ILE B 1 296 ? -23.653 24.129 -25.657 1.00 44.12 275 ILE B O 1
ATOM 6239 N N . PRO B 1 297 ? -22.618 22.139 -25.494 1.00 47.36 276 PRO B N 1
ATOM 6240 C CA . PRO B 1 297 ? -22.725 22.138 -24.029 1.00 47.88 276 PRO B CA 1
ATOM 6241 C C . PRO B 1 297 ? -21.959 23.304 -23.415 1.00 44.61 276 PRO B C 1
ATOM 6242 O O . PRO B 1 297 ? -20.854 23.647 -23.843 1.00 39.89 276 PRO B O 1
ATOM 6246 N N . LEU B 1 298 ? -22.542 23.884 -22.377 1.00 44.70 277 LEU B N 1
ATOM 6247 C CA . LEU B 1 298 ? -21.991 25.060 -21.712 1.00 44.65 277 LEU B CA 1
ATOM 6248 C C . LEU B 1 298 ? -21.463 24.651 -20.333 1.00 38.80 277 LEU B C 1
ATOM 6249 O O . LEU B 1 298 ? -22.222 24.157 -19.496 1.00 43.03 277 LEU B O 1
ATOM 6254 N N . VAL B 1 299 ? -20.163 24.833 -20.120 1.00 39.37 278 VAL B N 1
ATOM 6255 C CA . VAL B 1 299 ? -19.476 24.431 -18.898 1.00 38.06 278 VAL B CA 1
ATOM 6256 C C . VAL B 1 299 ? -19.084 25.686 -18.123 1.00 42.12 278 VAL B C 1
ATOM 6257 O O . VAL B 1 299 ? -18.436 26.585 -18.680 1.00 41.90 278 VAL B O 1
ATOM 6261 N N . PHE B 1 300 ? -19.453 25.729 -16.841 1.00 38.29 279 PHE B N 1
ATOM 6262 C CA . PHE B 1 300 ? -19.165 26.861 -15.943 1.00 37.00 279 PHE B CA 1
ATOM 6263 C C . PHE B 1 300 ? -17.965 26.486 -15.079 1.00 37.76 279 PHE B C 1
ATOM 6264 O O . PHE B 1 300 ? -17.902 25.360 -14.574 1.00 38.18 279 PHE B O 1
ATOM 6272 N N . ASP B 1 301 ? -16.996 27.397 -14.990 1.00 36.63 280 ASP B N 1
ATOM 6273 C CA . ASP B 1 301 ? -15.981 27.435 -13.939 1.00 43.04 280 ASP B CA 1
ATOM 6274 C C . ASP B 1 301 ? -16.573 28.285 -12.817 1.00 44.72 280 ASP B C 1
ATOM 6275 O O . ASP B 1 301 ? -16.795 29.491 -13.005 1.00 41.23 280 ASP B O 1
ATOM 6280 N N . THR B 1 302 ? -16.867 27.657 -11.681 1.00 38.24 281 THR B N 1
ATOM 6281 C CA . THR B 1 302 ? -17.638 28.282 -10.603 1.00 37.37 281 THR B CA 1
ATOM 6282 C C . THR B 1 302 ? -16.836 28.374 -9.308 1.00 39.15 281 THR B C 1
ATOM 6283 O O . THR B 1 302 ? -17.397 28.229 -8.212 1.00 41.10 281 THR B O 1
ATOM 6287 N N . ALA B 1 303 ? -15.532 28.605 -9.408 1.00 34.72 282 ALA B N 1
ATOM 6288 C CA . ALA B 1 303 ? -14.723 28.683 -8.192 1.00 37.27 282 ALA B CA 1
ATOM 6289 C C . ALA B 1 303 ? -15.216 29.819 -7.288 1.00 41.41 282 ALA B C 1
ATOM 6290 O O . ALA B 1 303 ? -15.303 29.653 -6.059 1.00 40.57 282 ALA B O 1
ATOM 6292 N N . ARG B 1 304 ? -15.580 30.957 -7.882 1.00 38.49 283 ARG B N 1
ATOM 6293 C CA . ARG B 1 304 ? -16.000 32.109 -7.093 1.00 36.43 283 ARG B CA 1
ATOM 6294 C C . ARG B 1 304 ? -17.497 32.403 -7.266 1.00 36.90 283 ARG B C 1
ATOM 6295 O O . ARG B 1 304 ? -17.929 33.560 -7.336 1.00 38.59 283 ARG B O 1
ATOM 6303 N N . TRP B 1 305 ? -18.299 31.344 -7.270 1.00 34.32 284 TRP B N 1
ATOM 6304 C CA . TRP B 1 305 ? -19.750 31.490 -7.399 1.00 34.66 284 TRP B CA 1
ATOM 6305 C C . TRP B 1 305 ? -20.335 32.478 -6.375 1.00 40.64 284 TRP B C 1
ATOM 6306 O O . TRP B 1 305 ? -21.242 33.253 -6.714 1.00 41.35 284 TRP B O 1
ATOM 6317 N N . ALA B 1 306 ? -19.898 32.419 -5.102 1.00 32.61 285 ALA B N 1
ATOM 6318 C CA . ALA B 1 306 ? -20.633 33.185 -4.076 1.00 37.16 285 ALA B CA 1
ATOM 6319 C C . ALA B 1 306 ? -20.300 34.673 -4.135 1.00 34.61 285 ALA B C 1
ATOM 6320 O O . ALA B 1 306 ? -21.157 35.520 -3.869 1.00 34.95 285 ALA B O 1
ATOM 6322 N N . GLU B 1 307 ? -19.061 35.014 -4.460 1.00 32.59 286 GLU B N 1
ATOM 6323 C CA . GLU B 1 307 ? -18.753 36.410 -4.745 1.00 39.10 286 GLU B CA 1
ATOM 6324 C C . GLU B 1 307 ? -19.558 36.908 -5.942 1.00 38.61 286 GLU B C 1
ATOM 6325 O O . GLU B 1 307 ? -20.065 38.031 -5.927 1.00 37.53 286 GLU B O 1
ATOM 6331 N N . ASN B 1 308 ? -19.760 36.059 -6.950 1.00 34.81 287 ASN B N 1
ATOM 6332 C CA . ASN B 1 308 ? -20.546 36.486 -8.097 1.00 37.24 287 ASN B CA 1
ATOM 6333 C C . ASN B 1 308 ? -22.007 36.665 -7.734 1.00 34.32 287 ASN B C 1
ATOM 6334 O O . ASN B 1 308 ? -22.635 37.650 -8.133 1.00 35.83 287 ASN B O 1
ATOM 6339 N N . ALA B 1 309 ? -22.587 35.687 -7.043 1.00 34.96 288 ALA B N 1
ATOM 6340 C CA . ALA B 1 309 ? -23.979 35.812 -6.612 1.00 39.01 288 ALA B CA 1
ATOM 6341 C C . ALA B 1 309 ? -24.203 37.099 -5.826 1.00 41.73 288 ALA B C 1
ATOM 6342 O O . ALA B 1 309 ? -25.259 37.735 -5.940 1.00 42.26 288 ALA B O 1
ATOM 6344 N N . TYR B 1 310 ? -23.220 37.485 -5.005 1.00 42.42 289 TYR B N 1
ATOM 6345 C CA . TYR B 1 310 ? -23.292 38.746 -4.267 1.00 46.58 289 TYR B CA 1
ATOM 6346 C C . TYR B 1 310 ? -23.300 39.950 -5.217 1.00 45.70 289 TYR B C 1
ATOM 6347 O O . TYR B 1 310 ? -24.063 40.905 -5.018 1.00 41.85 289 TYR B O 1
ATOM 6356 N N . PHE B 1 311 ? -22.454 39.932 -6.258 1.00 42.23 290 PHE B N 1
ATOM 6357 C CA . PHE B 1 311 ? -22.441 41.073 -7.175 1.00 42.66 290 PHE B CA 1
ATOM 6358 C C . PHE B 1 311 ? -23.776 41.210 -7.893 1.00 42.85 290 PHE B C 1
ATOM 6359 O O . PHE B 1 311 ? -24.296 42.322 -8.044 1.00 42.31 290 PHE B O 1
ATOM 6367 N N . ILE B 1 312 ? -24.355 40.088 -8.321 1.00 38.28 291 ILE B N 1
ATOM 6368 C CA . ILE B 1 312 ? -25.693 40.107 -8.912 1.00 44.61 291 ILE B CA 1
ATOM 6369 C C . ILE B 1 312 ? -26.718 40.692 -7.929 1.00 48.20 291 ILE B C 1
ATOM 6370 O O . ILE B 1 312 ? -27.503 41.585 -8.273 1.00 49.84 291 ILE B O 1
ATOM 6375 N N . LYS B 1 313 ? -26.744 40.181 -6.695 1.00 44.73 292 LYS B N 1
ATOM 6376 C CA . LYS B 1 313 ? -27.729 40.649 -5.720 1.00 46.30 292 LYS B CA 1
ATOM 6377 C C . LYS B 1 313 ? -27.619 42.154 -5.499 1.00 43.30 292 LYS B C 1
ATOM 6378 O O . LYS B 1 313 ? -28.635 42.850 -5.421 1.00 41.07 292 LYS B O 1
ATOM 6384 N N . MET B 1 314 ? -26.396 42.671 -5.420 1.00 42.73 293 MET B N 1
ATOM 6385 C CA . MET B 1 314 ? -26.130 44.068 -5.096 1.00 50.72 293 MET B CA 1
ATOM 6386 C C . MET B 1 314 ? -26.261 45.014 -6.290 1.00 50.73 293 MET B C 1
ATOM 6387 O O . MET B 1 314 ? -26.231 46.231 -6.086 1.00 46.27 293 MET B O 1
ATOM 6392 N N . ASN B 1 315 ? -26.362 44.506 -7.530 1.00 49.06 294 ASN B N 1
ATOM 6393 C CA . ASN B 1 315 ? -26.190 45.386 -8.685 1.00 47.08 294 ASN B CA 1
ATOM 6394 C C . ASN B 1 315 ? -27.183 45.161 -9.823 1.00 52.45 294 ASN B C 1
ATOM 6395 O O . ASN B 1 315 ? -27.450 46.111 -10.565 1.00 53.77 294 ASN B O 1
ATOM 6400 N N . GLU B 1 316 ? -27.748 43.970 -9.994 1.00 52.18 295 GLU B N 1
ATOM 6401 C CA . GLU B 1 316 ? -28.554 43.642 -11.165 1.00 51.03 295 GLU B CA 1
ATOM 6402 C C . GLU B 1 316 ? -30.039 43.761 -10.844 1.00 51.82 295 GLU B C 1
ATOM 6403 O O . GLU B 1 316 ? -30.499 43.234 -9.831 1.00 49.54 295 GLU B O 1
ATOM 6409 N N . GLU B 1 317 ? -30.789 44.425 -11.723 1.00 53.25 296 GLU B N 1
ATOM 6410 C CA . GLU B 1 317 ? -32.163 44.790 -11.401 1.00 50.86 296 GLU B CA 1
ATOM 6411 C C . GLU B 1 317 ? -33.010 43.565 -11.084 1.00 53.53 296 GLU B C 1
ATOM 6412 O O . GLU B 1 317 ? -32.963 42.552 -11.791 1.00 51.22 296 GLU B O 1
ATOM 6414 N N . GLY B 1 318 ? -33.804 43.679 -10.010 1.00 52.53 297 GLY B N 1
ATOM 6415 C CA . GLY B 1 318 ? -34.768 42.670 -9.616 1.00 57.04 297 GLY B CA 1
ATOM 6416 C C . GLY B 1 318 ? -34.249 41.543 -8.741 1.00 55.93 297 GLY B C 1
ATOM 6417 O O . GLY B 1 318 ? -35.031 40.654 -8.382 1.00 56.94 297 GLY B O 1
ATOM 6418 N N . TYR B 1 319 ? -32.966 41.536 -8.386 1.00 56.71 298 TYR B N 1
ATOM 6419 C CA . TYR B 1 319 ? -32.420 40.505 -7.514 1.00 53.36 298 TYR B CA 1
ATOM 6420 C C . TYR B 1 319 ? -32.050 41.029 -6.136 1.00 55.40 298 TYR B C 1
ATOM 6421 O O . TYR B 1 319 ? -31.554 40.255 -5.315 1.00 54.81 298 TYR B O 1
ATOM 6430 N N . ALA B 1 320 ? -32.253 42.320 -5.860 1.00 51.53 299 ALA B N 1
ATOM 6431 C CA . ALA B 1 320 ? -31.821 42.864 -4.574 1.00 55.64 299 ALA B CA 1
ATOM 6432 C C . ALA B 1 320 ? -32.470 42.157 -3.393 1.00 51.70 299 ALA B C 1
ATOM 6433 O O . ALA B 1 320 ? -31.912 42.174 -2.287 1.00 55.39 299 ALA B O 1
ATOM 6435 N N . ASP B 1 321 ? -33.627 41.531 -3.593 1.00 54.84 300 ASP B N 1
ATOM 6436 C CA . ASP B 1 321 ? -34.332 40.869 -2.506 1.00 52.31 300 ASP B CA 1
ATOM 6437 C C . ASP B 1 321 ? -34.115 39.355 -2.505 1.00 53.28 300 ASP B C 1
ATOM 6438 O O . ASP B 1 321 ? -34.869 38.623 -1.858 1.00 55.32 300 ASP B O 1
ATOM 6440 N N . LYS B 1 322 ? -33.095 38.869 -3.202 1.00 56.71 301 LYS B N 1
ATOM 6441 C CA . LYS B 1 322 ? -32.832 37.439 -3.302 1.00 51.90 301 LYS B CA 1
ATOM 6442 C C . LYS B 1 322 ? -31.579 37.071 -2.510 1.00 43.51 301 LYS B C 1
ATOM 6443 O O . LYS B 1 322 ? -30.617 37.844 -2.448 1.00 44.91 301 LYS B O 1
ATOM 6449 N N . SER B 1 323 ? -31.599 35.894 -1.893 1.00 44.42 302 SER B N 1
ATOM 6450 C CA . SER B 1 323 ? -30.452 35.454 -1.114 1.00 46.77 302 SER B CA 1
ATOM 6451 C C . SER B 1 323 ? -29.361 34.889 -2.035 1.00 39.75 302 SER B C 1
ATOM 6452 O O . SER B 1 323 ? -29.626 34.445 -3.153 1.00 40.30 302 SER B O 1
ATOM 6455 N N . ILE B 1 324 ? -28.121 34.913 -1.539 1.00 40.92 303 ILE B N 1
ATOM 6456 C CA . ILE B 1 324 ? -27.008 34.294 -2.257 1.00 41.47 303 ILE B CA 1
ATOM 6457 C C . ILE B 1 324 ? -27.415 32.914 -2.738 1.00 44.45 303 ILE B C 1
ATOM 6458 O O . ILE B 1 324 ? -27.217 32.553 -3.910 1.00 38.62 303 ILE B O 1
ATOM 6463 N N . ALA B 1 325 ? -28.029 32.137 -1.840 1.00 39.21 304 ALA B N 1
ATOM 6464 C CA . ALA B 1 325 ? -28.369 30.755 -2.160 1.00 39.81 304 ALA B CA 1
ATOM 6465 C C . ALA B 1 325 ? -29.410 30.668 -3.271 1.00 41.98 304 ALA B C 1
ATOM 6466 O O . ALA B 1 325 ? -29.351 29.764 -4.117 1.00 38.21 304 ALA B O 1
ATOM 6468 N N . GLU B 1 326 ? -30.401 31.560 -3.270 1.00 41.10 305 GLU B N 1
ATOM 6469 C CA . GLU B 1 326 ? -31.342 31.554 -4.382 1.00 42.99 305 GLU B CA 1
ATOM 6470 C C . GLU B 1 326 ? -30.622 31.848 -5.685 1.00 39.73 305 GLU B C 1
ATOM 6471 O O . GLU B 1 326 ? -30.815 31.163 -6.695 1.00 41.33 305 GLU B O 1
ATOM 6477 N N . ILE B 1 327 ? -29.809 32.898 -5.678 1.00 38.81 306 ILE B N 1
ATOM 6478 C CA . ILE B 1 327 ? -29.097 33.314 -6.873 1.00 42.47 306 ILE B CA 1
ATOM 6479 C C . ILE B 1 327 ? -28.130 32.247 -7.318 1.00 42.80 306 ILE B C 1
ATOM 6480 O O . ILE B 1 327 ? -27.870 32.104 -8.522 1.00 35.47 306 ILE B O 1
ATOM 6485 N N . ALA B 1 328 ? -27.580 31.476 -6.378 1.00 36.95 307 ALA B N 1
ATOM 6486 C CA . ALA B 1 328 ? -26.668 30.416 -6.795 1.00 39.27 307 ALA B CA 1
ATOM 6487 C C . ALA B 1 328 ? -27.407 29.303 -7.515 1.00 41.83 307 ALA B C 1
ATOM 6488 O O . ALA B 1 328 ? -26.841 28.660 -8.409 1.00 39.93 307 ALA B O 1
ATOM 6490 N N . THR B 1 329 ? -28.643 29.006 -7.106 1.00 38.91 308 THR B N 1
ATOM 6491 C CA . THR B 1 329 ? -29.369 27.965 -7.815 1.00 40.20 308 THR B CA 1
ATOM 6492 C C . THR B 1 329 ? -29.682 28.433 -9.232 1.00 42.52 308 THR B C 1
ATOM 6493 O O . THR B 1 329 ? -29.510 27.684 -10.206 1.00 40.42 308 THR B O 1
ATOM 6497 N N . GLU B 1 330 ? -30.032 29.705 -9.362 1.00 39.25 309 GLU B N 1
ATOM 6498 C CA . GLU B 1 330 ? -30.420 30.250 -10.650 1.00 45.94 309 GLU B CA 1
ATOM 6499 C C . GLU B 1 330 ? -29.234 30.359 -11.617 1.00 42.73 309 GLU B C 1
ATOM 6500 O O . GLU B 1 330 ? -29.376 30.045 -12.802 1.00 44.58 309 GLU B O 1
ATOM 6506 N N . MET B 1 331 ? -28.059 30.793 -11.146 1.00 39.60 310 MET B N 1
ATOM 6507 C CA . MET B 1 331 ? -26.878 30.768 -12.013 1.00 41.65 310 MET B CA 1
ATOM 6508 C C . MET B 1 331 ? -26.680 29.376 -12.602 1.00 45.98 310 MET B C 1
ATOM 6509 O O . MET B 1 331 ? -26.598 29.204 -13.828 1.00 44.10 310 MET B O 1
ATOM 6514 N N . PHE B 1 332 ? -26.613 28.362 -11.731 1.00 43.42 311 PHE B N 1
ATOM 6515 C CA . PHE B 1 332 ? -26.228 27.019 -12.164 1.00 44.43 311 PHE B CA 1
ATOM 6516 C C . PHE B 1 332 ? -27.251 26.379 -13.093 1.00 42.20 311 PHE B C 1
ATOM 6517 O O . PHE B 1 332 ? -26.907 25.422 -13.795 1.00 42.47 311 PHE B O 1
ATOM 6525 N N . SER B 1 333 ? -28.502 26.856 -13.082 1.00 37.46 312 SER B N 1
ATOM 6526 C CA . SER B 1 333 ? -29.520 26.336 -13.982 1.00 43.36 312 SER B CA 1
ATOM 6527 C C . SER B 1 333 ? -29.179 26.604 -15.457 1.00 40.76 312 SER B C 1
ATOM 6528 O O . SER B 1 333 ? -29.687 25.907 -16.331 1.00 45.16 312 SER B O 1
ATOM 6531 N N . TYR B 1 334 ? -28.310 27.564 -15.739 1.00 39.90 313 TYR B N 1
ATOM 6532 C CA . TYR B 1 334 ? -27.923 27.917 -17.092 1.00 45.57 313 TYR B CA 1
ATOM 6533 C C . TYR B 1 334 ? -26.724 27.122 -17.622 1.00 47.25 313 TYR B C 1
ATOM 6534 O O . TYR B 1 334 ? -26.204 27.454 -18.695 1.00 48.20 313 TYR B O 1
ATOM 6543 N N . CYS B 1 335 ? -26.269 26.086 -16.927 1.00 42.07 314 CYS B N 1
ATOM 6544 C CA . CYS B 1 335 ? -25.068 25.380 -17.357 1.00 42.93 314 CYS B CA 1
ATOM 6545 C C . CYS B 1 335 ? -25.368 23.901 -17.528 1.00 41.22 314 CYS B C 1
ATOM 6546 O O . CYS B 1 335 ? -26.261 23.360 -16.870 1.00 43.30 314 CYS B O 1
ATOM 6549 N N . ASP B 1 336 ? -24.606 23.254 -18.411 1.00 40.82 315 ASP B N 1
ATOM 6550 C CA . ASP B 1 336 ? -24.731 21.814 -18.619 1.00 41.07 315 ASP B CA 1
ATOM 6551 C C . ASP B 1 336 ? -23.727 21.012 -17.798 1.00 43.31 315 ASP B C 1
ATOM 6552 O O . ASP B 1 336 ? -23.925 19.807 -17.605 1.00 41.38 315 ASP B O 1
ATOM 6557 N N . ALA B 1 337 ? -22.662 21.658 -17.325 1.00 43.32 316 ALA B N 1
ATOM 6558 C CA . ALA B 1 337 ? -21.687 21.074 -16.420 1.00 38.87 316 ALA B CA 1
ATOM 6559 C C . ALA B 1 337 ? -20.916 22.206 -15.765 1.00 41.25 316 ALA B C 1
ATOM 6560 O O . ALA B 1 337 ? -20.983 23.361 -16.197 1.00 35.09 316 ALA B O 1
ATOM 6562 N N . PHE B 1 338 ? -20.150 21.849 -14.734 1.00 35.42 317 PHE B N 1
ATOM 6563 C CA . PHE B 1 338 ? -19.304 22.825 -14.075 1.00 38.92 317 PHE B CA 1
ATOM 6564 C C . PHE B 1 338 ? -18.130 22.142 -13.401 1.00 36.26 317 PHE B C 1
ATOM 6565 O O . PHE B 1 338 ? -18.228 21.012 -12.921 1.00 36.08 317 PHE B O 1
ATOM 6573 N N . THR B 1 339 ? -17.030 22.872 -13.343 1.00 35.74 318 THR B N 1
ATOM 6574 C CA . THR B 1 339 ? -15.896 22.551 -12.503 1.00 37.95 318 THR B CA 1
ATOM 6575 C C . THR B 1 339 ? -15.815 23.591 -11.403 1.00 36.15 318 THR B C 1
ATOM 6576 O O . THR B 1 339 ? -16.120 24.761 -11.619 1.00 36.59 318 THR B O 1
ATOM 6580 N N . MET B 1 340 ? -15.430 23.165 -10.227 1.00 35.30 319 MET B N 1
ATOM 6581 C CA . MET B 1 340 ? -15.351 24.107 -9.123 1.00 40.72 319 MET B CA 1
ATOM 6582 C C . MET B 1 340 ? -14.108 23.782 -8.323 1.00 34.42 319 MET B C 1
ATOM 6583 O O . MET B 1 340 ? -13.864 22.622 -7.990 1.00 39.01 319 MET B O 1
ATOM 6588 N N . SER B 1 341 ? -13.324 24.788 -8.038 1.00 39.25 320 SER B N 1
ATOM 6589 C CA . SER B 1 341 ? -12.287 24.670 -7.031 1.00 38.93 320 SER B CA 1
ATOM 6590 C C . SER B 1 341 ? -12.957 25.189 -5.763 1.00 39.66 320 SER B C 1
ATOM 6591 O O . SER B 1 341 ? -13.221 26.394 -5.639 1.00 40.39 320 SER B O 1
ATOM 6594 N N . ALA B 1 342 ? -13.277 24.275 -4.856 1.00 39.26 321 ALA B N 1
ATOM 6595 C CA . ALA B 1 342 ? -13.935 24.645 -3.617 1.00 40.72 321 ALA B CA 1
ATOM 6596 C C . ALA B 1 342 ? -12.973 25.270 -2.595 1.00 39.49 321 ALA B C 1
ATOM 6597 O O . ALA B 1 342 ? -13.438 25.700 -1.538 1.00 43.12 321 ALA B O 1
ATOM 6599 N N . LYS B 1 343 ? -11.694 25.355 -2.942 1.00 34.57 322 LYS B N 1
ATOM 6600 C CA . LYS B 1 343 ? -10.682 26.008 -2.076 1.00 40.74 322 LYS B CA 1
ATOM 6601 C C . LYS B 1 343 ? -10.886 27.525 -2.095 1.00 39.15 322 LYS B C 1
ATOM 6602 O O . LYS B 1 343 ? -10.198 28.221 -1.359 1.00 36.28 322 LYS B O 1
ATOM 6608 N N . LYS B 1 344 ? -11.803 27.992 -2.939 1.00 37.61 323 LYS B N 1
ATOM 6609 C CA . LYS B 1 344 ? -12.107 29.434 -3.025 1.00 42.24 323 LYS B CA 1
ATOM 6610 C C . LYS B 1 344 ? -13.394 29.716 -2.252 1.00 39.21 323 LYS B C 1
ATOM 6611 O O . LYS B 1 344 ? -13.319 29.823 -1.028 1.00 37.39 323 LYS B O 1
ATOM 6617 N N . ASP B 1 345 ? -14.522 29.810 -2.964 1.00 44.12 324 ASP B N 1
ATOM 6618 C CA . ASP B 1 345 ? -15.797 30.198 -2.297 1.00 41.75 324 ASP B CA 1
ATOM 6619 C C . ASP B 1 345 ? -16.383 29.026 -1.501 1.00 40.05 324 ASP B C 1
ATOM 6620 O O . ASP B 1 345 ? -17.612 29.019 -1.298 1.00 45.80 324 ASP B O 1
ATOM 6625 N N . GLY B 1 346 ? -15.551 28.068 -1.084 1.00 35.62 325 GLY B N 1
ATOM 6626 C CA . GLY B 1 346 ? -16.025 26.978 -0.208 1.00 35.47 325 GLY B CA 1
ATOM 6627 C C . GLY B 1 346 ? -15.533 27.237 1.203 1.00 34.75 325 GLY B C 1
ATOM 6628 O O . GLY B 1 346 ? -15.704 26.339 2.050 1.00 34.23 325 GLY B O 1
ATOM 6629 N N . HIS B 1 347 ? -14.935 28.415 1.433 1.00 32.86 326 HIS B N 1
ATOM 6630 C CA . HIS B 1 347 ? -14.411 28.803 2.770 1.00 31.06 326 HIS B CA 1
ATOM 6631 C C . HIS B 1 347 ? -13.604 27.634 3.328 1.00 30.36 326 HIS B C 1
ATOM 6632 O O . HIS B 1 347 ? -13.783 27.323 4.515 1.00 28.58 326 HIS B O 1
ATOM 6639 N N . ALA B 1 348 ? -12.709 27.050 2.526 1.00 32.04 327 ALA B N 1
ATOM 6640 C CA . ALA B 1 348 ? -12.048 25.829 2.973 1.00 29.47 327 ALA B CA 1
ATOM 6641 C C . ALA B 1 348 ? -10.585 25.860 2.527 1.00 28.65 327 ALA B C 1
ATOM 6642 O O . ALA B 1 348 ? -10.150 26.762 1.805 1.00 30.45 327 ALA B O 1
ATOM 6644 N N . ASN B 1 349 ? -9.812 24.897 3.018 1.00 28.51 328 ASN B N 1
ATOM 6645 C CA . ASN B 1 349 ? -8.404 24.776 2.649 1.00 28.75 328 ASN B CA 1
ATOM 6646 C C . ASN B 1 349 ? -8.155 23.677 1.605 1.00 33.41 328 ASN B C 1
ATOM 6647 O O . ASN B 1 349 ? -7.007 23.499 1.175 1.00 33.38 328 ASN B O 1
ATOM 6652 N N . MET B 1 350 ? -9.189 22.929 1.208 1.00 32.35 329 MET B N 1
ATOM 6653 C CA . MET B 1 350 ? -9.028 21.945 0.135 1.00 30.41 329 MET B CA 1
ATOM 6654 C C . MET B 1 350 ? -10.410 21.532 -0.370 1.00 32.79 329 MET B C 1
ATOM 6655 O O . MET B 1 350 ? -11.414 21.694 0.326 1.00 31.56 329 MET B O 1
ATOM 6660 N N . GLY B 1 351 ? -10.454 21.048 -1.614 1.00 36.37 330 GLY B N 1
ATOM 6661 C CA . GLY B 1 351 ? -11.679 20.537 -2.216 1.00 36.58 330 GLY B CA 1
ATOM 6662 C C . GLY B 1 351 ? -11.994 20.963 -3.658 1.00 37.75 330 GLY B C 1
ATOM 6663 O O . GLY B 1 351 ? -11.787 22.116 -4.058 1.00 40.43 330 GLY B O 1
ATOM 6664 N N . GLY B 1 352 ? -12.535 20.033 -4.438 1.00 37.83 331 GLY B N 1
ATOM 6665 C CA . GLY B 1 352 ? -12.834 20.244 -5.845 1.00 37.18 331 GLY B CA 1
ATOM 6666 C C . GLY B 1 352 ? -14.081 19.467 -6.231 1.00 38.24 331 GLY B C 1
ATOM 6667 O O . GLY B 1 352 ? -14.522 18.564 -5.513 1.00 33.41 331 GLY B O 1
ATOM 6668 N N . MET B 1 353 ? -14.658 19.823 -7.378 1.00 37.25 332 MET B N 1
ATOM 6669 C CA . MET B 1 353 ? -15.906 19.205 -7.807 1.00 31.94 332 MET B CA 1
ATOM 6670 C C . MET B 1 353 ? -16.115 19.369 -9.305 1.00 34.05 332 MET B C 1
ATOM 6671 O O . MET B 1 353 ? -15.968 20.467 -9.841 1.00 36.69 332 MET B O 1
ATOM 6676 N N . LEU B 1 354 ? -16.513 18.282 -9.952 1.00 33.50 333 LEU B N 1
ATOM 6677 C CA . LEU B 1 354 ? -16.901 18.262 -11.365 1.00 34.90 333 LEU B CA 1
ATOM 6678 C C . LEU B 1 354 ? -18.282 17.634 -11.488 1.00 31.75 333 LEU B C 1
ATOM 6679 O O . LEU B 1 354 ? -18.512 16.568 -10.922 1.00 35.53 333 LEU B O 1
ATOM 6684 N N . ALA B 1 355 ? -19.198 18.262 -12.228 1.00 32.23 334 ALA B N 1
ATOM 6685 C CA . ALA B 1 355 ? -20.508 17.642 -12.409 1.00 36.89 334 ALA B CA 1
ATOM 6686 C C . ALA B 1 355 ? -21.153 18.066 -13.732 1.00 39.27 334 ALA B C 1
ATOM 6687 O O . ALA B 1 355 ? -20.848 19.135 -14.270 1.00 36.98 334 ALA B O 1
ATOM 6689 N N . PHE B 1 356 ? -22.041 17.202 -14.261 1.00 35.35 335 PHE B N 1
ATOM 6690 C CA . PHE B 1 356 ? -22.867 17.551 -15.415 1.00 38.16 335 PHE B CA 1
ATOM 6691 C C . PHE B 1 356 ? -24.310 17.111 -15.193 1.00 37.04 335 PHE B C 1
ATOM 6692 O O . PHE B 1 356 ? -24.575 16.179 -14.429 1.00 34.99 335 PHE B O 1
ATOM 6700 N N . ARG B 1 357 ? -25.243 17.796 -15.873 1.00 35.09 336 ARG B N 1
ATOM 6701 C CA . ARG B 1 357 ? -26.664 17.484 -15.716 1.00 38.85 336 ARG B CA 1
ATOM 6702 C C . ARG B 1 357 ? -26.957 16.065 -16.179 1.00 41.21 336 ARG B C 1
ATOM 6703 O O . ARG B 1 357 ? -26.473 15.634 -17.222 1.00 39.73 336 ARG B O 1
ATOM 6711 N N . ASP B 1 358 ? -27.766 15.353 -15.399 1.00 38.74 337 ASP B N 1
ATOM 6712 C CA . ASP B 1 358 ? -28.112 13.962 -15.671 1.00 41.95 337 ASP B CA 1
ATOM 6713 C C . ASP B 1 358 ? -28.807 13.826 -17.030 1.00 46.46 337 ASP B C 1
ATOM 6714 O O . ASP B 1 358 ? -29.894 14.371 -17.236 1.00 44.27 337 ASP B O 1
ATOM 6719 N N . LYS B 1 359 ? -28.184 13.097 -17.958 1.00 48.67 338 LYS B N 1
ATOM 6720 C CA . LYS B 1 359 ? -28.759 12.875 -19.278 1.00 46.26 338 LYS B CA 1
ATOM 6721 C C . LYS B 1 359 ? -28.990 14.191 -20.016 1.00 49.14 338 LYS B C 1
ATOM 6722 O O . LYS B 1 359 ? -29.905 14.315 -20.832 1.00 47.00 338 LYS B O 1
ATOM 6728 N N . GLY B 1 360 ? -28.151 15.184 -19.745 1.00 46.73 339 GLY B N 1
ATOM 6729 C CA . GLY B 1 360 ? -28.241 16.473 -20.396 1.00 43.84 339 GLY B CA 1
ATOM 6730 C C . GLY B 1 360 ? -27.422 16.541 -21.671 1.00 42.38 339 GLY B C 1
ATOM 6731 O O . GLY B 1 360 ? -26.919 15.540 -22.182 1.00 44.31 339 GLY B O 1
ATOM 6732 N N . LEU B 1 361 ? -27.284 17.770 -22.178 1.00 42.17 340 LEU B N 1
ATOM 6733 C CA . LEU B 1 361 ? -26.646 17.999 -23.471 1.00 43.05 340 LEU B CA 1
ATOM 6734 C C . LEU B 1 361 ? -25.187 17.555 -23.468 1.00 47.73 340 LEU B C 1
ATOM 6735 O O . LEU B 1 361 ? -24.694 17.024 -24.474 1.00 45.20 340 LEU B O 1
ATOM 6740 N N . PHE B 1 362 ? -24.468 17.792 -22.362 1.00 40.47 341 PHE B N 1
ATOM 6741 C CA . PHE B 1 362 ? -23.110 17.263 -22.240 1.00 41.46 341 PHE B CA 1
ATOM 6742 C C . PHE B 1 362 ? -23.099 15.736 -22.311 1.00 44.47 341 PHE B C 1
ATOM 6743 O O . PHE B 1 362 ? -22.175 15.137 -22.876 1.00 46.31 341 PHE B O 1
ATOM 6751 N N . TRP B 1 363 ? -24.099 15.072 -21.768 1.00 38.52 342 TRP B N 1
ATOM 6752 C CA . TRP B 1 363 ? -24.067 13.591 -21.749 1.00 45.44 342 TRP B CA 1
ATOM 6753 C C . TRP B 1 363 ? -24.457 13.046 -23.126 1.00 46.25 342 TRP B C 1
ATOM 6754 O O . TRP B 1 363 ? -23.975 12.001 -23.493 1.00 43.15 342 TRP B O 1
ATOM 6765 N N . LYS B 1 364 ? -25.277 13.778 -23.859 1.00 47.45 343 LYS B N 1
ATOM 6766 C CA . LYS B 1 364 ? -25.759 13.315 -25.178 1.00 46.91 343 LYS B CA 1
ATOM 6767 C C . LYS B 1 364 ? -24.643 13.460 -26.211 1.00 50.80 343 LYS B C 1
ATOM 6768 O O . LYS B 1 364 ? -24.487 12.544 -27.014 1.00 52.99 343 LYS B O 1
ATOM 6774 N N . ASN B 1 365 ? -23.892 14.561 -26.183 1.00 51.20 344 ASN B N 1
ATOM 6775 C CA . ASN B 1 365 ? -22.879 14.720 -27.211 1.00 40.81 344 ASN B CA 1
ATOM 6776 C C . ASN B 1 365 ? -21.602 13.955 -26.905 1.00 47.41 344 ASN B C 1
ATOM 6777 O O . ASN B 1 365 ? -20.735 13.862 -27.770 1.00 46.50 344 ASN B O 1
ATOM 6782 N N . PHE B 1 366 ? -21.418 13.432 -25.710 1.00 48.97 345 PHE B N 1
ATOM 6783 C CA . PHE B 1 366 ? -20.130 12.845 -25.419 1.00 46.58 345 PHE B CA 1
ATOM 6784 C C . PHE B 1 366 ? -20.208 11.379 -25.081 1.00 41.68 345 PHE B C 1
ATOM 6785 O O . PHE B 1 366 ? -19.169 10.726 -24.991 1.00 43.35 345 PHE B O 1
ATOM 6793 N N . SER B 1 367 ? -21.395 10.852 -24.883 1.00 46.07 346 SER B N 1
ATOM 6794 C CA . SER B 1 367 ? -21.586 9.422 -24.748 1.00 48.28 346 SER B CA 1
ATOM 6795 C C . SER B 1 367 ? -21.708 8.786 -26.133 1.00 47.98 346 SER B C 1
ATOM 6796 O O . SER B 1 367 ? -21.872 9.472 -27.140 1.00 47.13 346 SER B O 1
ATOM 6799 N N . ASP B 1 368 ? -21.632 7.464 -26.181 1.00 51.43 347 ASP B N 1
ATOM 6800 C CA . ASP B 1 368 ? -21.954 6.706 -27.381 1.00 50.98 347 ASP B CA 1
ATOM 6801 C C . ASP B 1 368 ? -23.178 5.846 -27.116 1.00 52.82 347 ASP B C 1
ATOM 6802 O O . ASP B 1 368 ? -23.339 5.305 -26.020 1.00 54.42 347 ASP B O 1
ATOM 6807 N N . PHE B 1 369 ? -24.025 5.694 -28.133 1.00 53.10 348 PHE B N 1
ATOM 6808 C CA . PHE B 1 369 ? -25.277 4.951 -28.022 1.00 54.70 348 PHE B CA 1
ATOM 6809 C C . PHE B 1 369 ? -25.349 3.791 -29.014 1.00 59.51 348 PHE B C 1
ATOM 6810 O O . PHE B 1 369 ? -24.649 3.755 -30.028 1.00 54.43 348 PHE B O 1
ATOM 6818 N N . ASN B 1 370 ? -26.226 2.834 -28.701 1.00 67.38 349 ASN B N 1
ATOM 6819 C CA . ASN B 1 370 ? -26.545 1.725 -29.589 1.00 63.84 349 ASN B CA 1
ATOM 6820 C C . ASN B 1 370 ? -27.533 2.175 -30.670 1.00 67.72 349 ASN B C 1
ATOM 6821 O O . ASN B 1 370 ? -28.076 3.291 -30.638 1.00 60.94 349 ASN B O 1
ATOM 6826 N N . GLU B 1 371 ? -27.769 1.272 -31.633 1.00 70.86 350 GLU B N 1
ATOM 6827 C CA . GLU B 1 371 ? -28.684 1.567 -32.737 1.00 70.59 350 GLU B CA 1
ATOM 6828 C C . GLU B 1 371 ? -30.059 1.977 -32.212 1.00 69.96 350 GLU B C 1
ATOM 6829 O O . GLU B 1 371 ? -30.636 2.986 -32.647 1.00 63.32 350 GLU B O 1
ATOM 6831 N N . ASP B 1 372 ? -30.583 1.221 -31.243 1.00 72.15 351 ASP B N 1
ATOM 6832 C CA . ASP B 1 372 ? -31.899 1.477 -30.666 1.00 72.52 351 ASP B CA 1
ATOM 6833 C C . ASP B 1 372 ? -31.925 2.651 -29.696 1.00 74.03 351 ASP B C 1
ATOM 6834 O O . ASP B 1 372 ? -33.001 2.972 -29.184 1.00 78.66 351 ASP B O 1
ATOM 6839 N N . GLY B 1 373 ? -30.784 3.279 -29.404 1.00 71.47 352 GLY B N 1
ATOM 6840 C CA . GLY B 1 373 ? -30.766 4.507 -28.640 1.00 71.43 352 GLY B CA 1
ATOM 6841 C C . GLY B 1 373 ? -30.378 4.385 -27.179 1.00 66.97 352 GLY B C 1
ATOM 6842 O O . GLY B 1 373 ? -30.143 5.417 -26.544 1.00 62.02 352 GLY B O 1
ATOM 6843 N N . THR B 1 374 ? -30.322 3.179 -26.616 1.00 67.84 353 THR B N 1
ATOM 6844 C CA . THR B 1 374 ? -29.775 3.045 -25.276 1.00 64.86 353 THR B CA 1
ATOM 6845 C C . THR B 1 374 ? -28.277 3.377 -25.289 1.00 66.59 353 THR B C 1
ATOM 6846 O O . THR B 1 374 ? -27.616 3.391 -26.332 1.00 63.48 353 THR B O 1
ATOM 6850 N N . VAL B 1 375 ? -27.742 3.646 -24.105 1.00 66.09 354 VAL B N 1
ATOM 6851 C CA . VAL B 1 375 ? -26.366 4.112 -23.985 1.00 62.04 354 VAL B CA 1
ATOM 6852 C C . VAL B 1 375 ? -25.413 2.951 -24.229 1.00 58.33 354 VAL B C 1
ATOM 6853 O O . VAL B 1 375 ? -25.646 1.822 -23.781 1.00 66.91 354 VAL B O 1
ATOM 6857 N N . LYS B 1 376 ? -24.336 3.224 -24.957 1.00 58.39 355 LYS B N 1
ATOM 6858 C CA . LYS B 1 376 ? -23.300 2.243 -25.250 1.00 60.68 355 LYS B CA 1
ATOM 6859 C C . LYS B 1 376 ? -22.046 2.486 -24.417 1.00 58.09 355 LYS B C 1
ATOM 6860 O O . LYS B 1 376 ? -21.593 1.592 -23.688 1.00 52.64 355 LYS B O 1
ATOM 6866 N N . THR B 1 377 ? -21.500 3.703 -24.490 1.00 52.92 356 THR B N 1
ATOM 6867 C CA . THR B 1 377 ? -20.378 4.136 -23.663 1.00 50.93 356 THR B CA 1
ATOM 6868 C C . THR B 1 377 ? -20.785 5.424 -22.946 1.00 52.32 356 THR B C 1
ATOM 6869 O O . THR B 1 377 ? -20.936 6.464 -23.598 1.00 51.75 356 THR B O 1
ATOM 6873 N N . ASP B 1 378 ? -20.947 5.366 -21.614 1.00 42.79 357 ASP B N 1
ATOM 6874 C CA . ASP B 1 378 ? -21.430 6.504 -20.819 1.00 47.15 357 ASP B CA 1
ATOM 6875 C C . ASP B 1 378 ? -20.272 7.399 -20.386 1.00 42.60 357 ASP B C 1
ATOM 6876 O O . ASP B 1 378 ? -19.425 6.971 -19.598 1.00 43.81 357 ASP B O 1
ATOM 6881 N N . VAL B 1 379 ? -20.269 8.654 -20.853 1.00 40.80 358 VAL B N 1
ATOM 6882 C CA . VAL B 1 379 ? -19.185 9.587 -20.531 1.00 40.11 358 VAL B CA 1
ATOM 6883 C C . VAL B 1 379 ? -18.962 9.696 -19.013 1.00 41.20 358 VAL B C 1
ATOM 6884 O O . VAL B 1 379 ? -17.822 9.867 -18.551 1.00 38.62 358 VAL B O 1
ATOM 6888 N N . GLY B 1 380 ? -20.032 9.587 -18.221 1.00 38.11 359 GLY B N 1
ATOM 6889 C CA . GLY B 1 380 ? -19.879 9.616 -16.774 1.00 40.60 359 GLY B CA 1
ATOM 6890 C C . GLY B 1 380 ? -19.063 8.451 -16.236 1.00 41.93 359 GLY B C 1
ATOM 6891 O O . GLY B 1 380 ? -18.286 8.610 -15.293 1.00 39.71 359 GLY B O 1
ATOM 6892 N N . VAL B 1 381 ? -19.217 7.267 -16.834 1.00 39.32 360 VAL B N 1
ATOM 6893 C CA . VAL B 1 381 ? -18.382 6.138 -16.441 1.00 35.96 360 VAL B CA 1
ATOM 6894 C C . VAL B 1 381 ? -16.923 6.378 -16.837 1.00 41.18 360 VAL B C 1
ATOM 6895 O O . VAL B 1 381 ? -16.003 5.988 -16.103 1.00 40.82 360 VAL B O 1
ATOM 6899 N N . LEU B 1 382 ? -16.685 7.025 -17.999 1.00 36.82 361 LEU B N 1
ATOM 6900 C CA . LEU B 1 382 ? -15.314 7.302 -18.434 1.00 39.15 361 LEU B CA 1
ATOM 6901 C C . LEU B 1 382 ? -14.598 8.291 -17.504 1.00 41.95 361 LEU B C 1
ATOM 6902 O O . LEU B 1 382 ? -13.382 8.182 -17.296 1.00 37.20 361 LEU B O 1
ATOM 6907 N N . LEU B 1 383 ? -15.320 9.281 -16.965 1.00 38.06 362 LEU B N 1
ATOM 6908 C CA . LEU B 1 383 ? -14.727 10.181 -15.969 1.00 39.00 362 LEU B CA 1
ATOM 6909 C C . LEU B 1 383 ? -14.503 9.477 -14.631 1.00 39.67 362 LEU B C 1
ATOM 6910 O O . LEU B 1 383 ? -13.446 9.648 -14.010 1.00 43.47 362 LEU B O 1
ATOM 6915 N N . LYS B 1 384 ? -15.483 8.678 -14.169 1.00 41.40 363 LYS B N 1
ATOM 6916 C CA . LYS B 1 384 ? -15.323 7.938 -12.913 1.00 41.67 363 LYS B CA 1
ATOM 6917 C C . LYS B 1 384 ? -14.113 6.997 -12.940 1.00 42.02 363 LYS B C 1
ATOM 6918 O O . LYS B 1 384 ? -13.397 6.870 -11.942 1.00 38.97 363 LYS B O 1
ATOM 6924 N N . VAL B 1 385 ? -13.867 6.329 -14.070 1.00 43.77 364 VAL B N 1
ATOM 6925 C CA . VAL B 1 385 ? -12.718 5.431 -14.160 1.00 43.54 364 VAL B CA 1
ATOM 6926 C C . VAL B 1 385 ? -11.413 6.214 -14.037 1.00 38.60 364 VAL B C 1
ATOM 6927 O O . VAL B 1 385 ? -10.452 5.761 -13.406 1.00 40.10 364 VAL B O 1
ATOM 6931 N N . LYS B 1 386 ? -11.359 7.390 -14.644 1.00 32.62 365 LYS B N 1
ATOM 6932 C CA . LYS B 1 386 ? -10.203 8.262 -14.514 1.00 33.47 365 LYS B CA 1
ATOM 6933 C C . LYS B 1 386 ? -10.063 8.782 -13.074 1.00 39.96 365 LYS B C 1
ATOM 6934 O O . LYS B 1 386 ? -8.973 8.739 -12.494 1.00 34.67 365 LYS B O 1
ATOM 6940 N N . GLN B 1 387 ? -11.175 9.234 -12.473 1.00 33.81 366 GLN B N 1
ATOM 6941 C CA . GLN B 1 387 ? -11.169 9.695 -11.082 1.00 34.80 366 GLN B CA 1
ATOM 6942 C C . GLN B 1 387 ? -10.556 8.649 -10.161 1.00 34.26 366 GLN B C 1
ATOM 6943 O O . GLN B 1 387 ? -9.648 8.952 -9.388 1.00 31.86 366 GLN B O 1
ATOM 6949 N N . ILE B 1 388 ? -10.970 7.387 -10.302 1.00 36.19 367 ILE B N 1
ATOM 6950 C CA . ILE B 1 388 ? -10.597 6.357 -9.335 1.00 36.51 367 ILE B CA 1
ATOM 6951 C C . ILE B 1 388 ? -9.182 5.816 -9.573 1.00 38.78 367 ILE B C 1
ATOM 6952 O O . ILE B 1 388 ? -8.521 5.350 -8.643 1.00 40.11 367 ILE B O 1
ATOM 6957 N N . SER B 1 389 ? -8.699 5.882 -10.795 1.00 39.42 368 SER B N 1
ATOM 6958 C CA . SER B 1 389 ? -7.395 5.333 -11.098 1.00 44.64 368 SER B CA 1
ATOM 6959 C C . SER B 1 389 ? -6.258 6.339 -10.873 1.00 44.09 368 SER B C 1
ATOM 6960 O O . SER B 1 389 ? -5.111 5.900 -10.687 1.00 40.65 368 SER B O 1
ATOM 6963 N N . CYS B 1 390 ? -6.558 7.651 -10.843 1.00 38.84 369 CYS B N 1
ATOM 6964 C CA . CYS B 1 390 ? -5.537 8.673 -10.753 1.00 37.82 369 CYS B CA 1
ATOM 6965 C C . CYS B 1 390 ? -5.730 9.605 -9.550 1.00 40.53 369 CYS B C 1
ATOM 6966 O O . CYS B 1 390 ? -4.782 10.311 -9.198 1.00 40.89 369 CYS B O 1
ATOM 6969 N N . TYR B 1 391 ? -6.856 9.575 -8.898 1.00 37.87 370 TYR B N 1
ATOM 6970 C CA . TYR B 1 391 ? -7.120 10.498 -7.792 1.00 39.43 370 TYR B CA 1
ATOM 6971 C C . TYR B 1 391 ? -7.583 9.818 -6.505 1.00 39.90 370 TYR B C 1
ATOM 6972 O O . TYR B 1 391 ? -7.173 10.224 -5.423 1.00 41.90 370 TYR B O 1
ATOM 6981 N N . GLY B 1 392 ? -8.392 8.787 -6.592 1.00 40.30 371 GLY B N 1
ATOM 6982 C CA . GLY B 1 392 ? -8.890 8.156 -5.393 1.00 40.45 371 GLY B CA 1
ATOM 6983 C C . GLY B 1 392 ? -10.318 7.703 -5.576 1.00 43.82 371 GLY B C 1
ATOM 6984 O O . GLY B 1 392 ? -10.967 8.026 -6.586 1.00 42.25 371 GLY B O 1
ATOM 6985 N N . ASN B 1 393 ? -10.818 6.955 -4.600 1.00 41.65 372 ASN B N 1
ATOM 6986 C CA . ASN B 1 393 ? -12.179 6.462 -4.676 1.00 40.51 372 ASN B CA 1
ATOM 6987 C C . ASN B 1 393 ? -13.179 7.610 -4.718 1.00 40.07 372 ASN B C 1
ATOM 6988 O O . ASN B 1 393 ? -12.993 8.659 -4.087 1.00 40.02 372 ASN B O 1
ATOM 6993 N N . ASP B 1 394 ? -14.286 7.375 -5.423 1.00 41.32 373 ASP B N 1
ATOM 6994 C CA . ASP B 1 394 ? -15.301 8.411 -5.613 1.00 42.40 373 ASP B CA 1
ATOM 6995 C C . ASP B 1 394 ? -15.970 8.859 -4.309 1.00 41.38 373 ASP B C 1
ATOM 6996 O O . ASP B 1 394 ? -16.686 9.864 -4.324 1.00 42.77 373 ASP B O 1
ATOM 7001 N N . SER B 1 395 ? -15.753 8.163 -3.192 1.00 38.77 374 SER B N 1
ATOM 7002 C CA . SER B 1 395 ? -16.353 8.544 -1.923 1.00 42.28 374 SER B CA 1
ATOM 7003 C C . SER B 1 395 ? -15.542 9.595 -1.166 1.00 41.11 374 SER B C 1
ATOM 7004 O O . SER B 1 395 ? -16.065 10.193 -0.212 1.00 42.94 374 SER B O 1
ATOM 7007 N N . TYR B 1 396 ? -14.276 9.792 -1.539 1.00 37.80 375 TYR B N 1
ATOM 7008 C CA . TYR B 1 396 ? -13.406 10.821 -0.971 1.00 38.33 375 TYR B CA 1
ATOM 7009 C C . TYR B 1 396 ? -12.574 11.568 -2.018 1.00 40.10 375 TYR B C 1
ATOM 7010 O O . TYR B 1 396 ? -12.171 12.704 -1.739 1.00 41.05 375 TYR B O 1
ATOM 7019 N N . GLY B 1 397 ? -12.333 11.014 -3.210 1.00 39.75 376 GLY B N 1
ATOM 7020 C CA . GLY B 1 397 ? -11.692 11.762 -4.319 1.00 38.00 376 GLY B CA 1
ATOM 7021 C C . GLY B 1 397 ? -10.375 12.452 -3.998 1.00 43.89 376 GLY B C 1
ATOM 7022 O O . GLY B 1 397 ? -10.074 13.517 -4.559 1.00 39.86 376 GLY B O 1
ATOM 7023 N N . GLY B 1 398 ? -9.565 11.864 -3.113 1.00 36.04 377 GLY B N 1
ATOM 7024 C CA . GLY B 1 398 ? -8.294 12.467 -2.765 1.00 37.80 377 GLY B CA 1
ATOM 7025 C C . GLY B 1 398 ? -8.325 13.366 -1.541 1.00 40.16 377 GLY B C 1
ATOM 7026 O O . GLY B 1 398 ? -7.280 13.917 -1.168 1.00 38.71 377 GLY B O 1
ATOM 7027 N N . MET B 1 399 ? -9.477 13.504 -0.887 1.00 38.41 378 MET B N 1
ATOM 7028 C CA . MET B 1 399 ? -9.626 14.357 0.278 1.00 36.10 378 MET B CA 1
ATOM 7029 C C . MET B 1 399 ? -9.653 13.507 1.546 1.00 36.16 378 MET B C 1
ATOM 7030 O O . MET B 1 399 ? -10.133 12.370 1.536 1.00 33.31 378 MET B O 1
ATOM 7035 N N . SER B 1 400 ? -9.127 14.055 2.649 1.00 34.98 379 SER B N 1
ATOM 7036 C CA . SER B 1 400 ? -9.362 13.359 3.915 1.00 34.34 379 SER B CA 1
ATOM 7037 C C . SER B 1 400 ? -10.820 13.503 4.304 1.00 35.80 379 SER B C 1
ATOM 7038 O O . SER B 1 400 ? -11.530 14.394 3.828 1.00 36.79 379 SER B O 1
ATOM 7041 N N . GLY B 1 401 ? -11.268 12.597 5.167 1.00 35.95 380 GLY B N 1
ATOM 7042 C CA . GLY B 1 401 ? -12.642 12.643 5.621 1.00 36.58 380 GLY B CA 1
ATOM 7043 C C . GLY B 1 401 ? -12.950 13.885 6.437 1.00 39.43 380 GLY B C 1
ATOM 7044 O O . GLY B 1 401 ? -14.078 14.381 6.414 1.00 38.75 380 GLY B O 1
ATOM 7045 N N . ARG B 1 402 ? -11.964 14.430 7.144 1.00 32.11 381 ARG B N 1
ATOM 7046 C CA . ARG B 1 402 ? -12.327 15.606 7.938 1.00 39.59 381 ARG B CA 1
ATOM 7047 C C . ARG B 1 402 ? -12.430 16.839 7.050 1.00 35.48 381 ARG B C 1
ATOM 7048 O O . ARG B 1 402 ? -13.362 17.641 7.195 1.00 36.89 381 ARG B O 1
ATOM 7056 N N . ASP B 1 403 ? -11.539 16.948 6.070 1.00 35.97 382 ASP B N 1
ATOM 7057 C CA . ASP B 1 403 ? -11.633 18.002 5.065 1.00 36.60 382 ASP B CA 1
ATOM 7058 C C . ASP B 1 403 ? -12.973 17.994 4.328 1.00 34.19 382 ASP B C 1
ATOM 7059 O O . ASP B 1 403 ? -13.495 19.063 3.991 1.00 34.11 382 ASP B O 1
ATOM 7064 N N . ILE B 1 404 ? -13.562 16.821 4.087 1.00 33.83 383 ILE B N 1
ATOM 7065 C CA . ILE B 1 404 ? -14.845 16.770 3.387 1.00 35.57 383 ILE B CA 1
ATOM 7066 C C . ILE B 1 404 ? -15.957 17.405 4.236 1.00 32.83 383 ILE B C 1
ATOM 7067 O O . ILE B 1 404 ? -16.771 18.196 3.738 1.00 34.93 383 ILE B O 1
ATOM 7072 N N . MET B 1 405 ? -16.025 17.055 5.529 1.00 34.95 384 MET B N 1
ATOM 7073 C CA . MET B 1 405 ? -16.956 17.719 6.452 1.00 32.81 384 MET B CA 1
ATOM 7074 C C . MET B 1 405 ? -16.733 19.227 6.547 1.00 34.80 384 MET B C 1
ATOM 7075 O O . MET B 1 405 ? -17.701 20.006 6.600 1.00 31.28 384 MET B O 1
ATOM 7080 N N . ALA B 1 406 ? -15.478 19.663 6.650 1.00 33.13 385 ALA B N 1
ATOM 7081 C CA . ALA B 1 406 ? -15.239 21.092 6.816 1.00 34.87 385 ALA B CA 1
ATOM 7082 C C . ALA B 1 406 ? -15.630 21.846 5.553 1.00 36.38 385 ALA B C 1
ATOM 7083 O O . ALA B 1 406 ? -16.169 22.959 5.635 1.00 36.97 385 ALA B O 1
ATOM 7085 N N . LEU B 1 407 ? -15.392 21.242 4.380 1.00 31.94 386 LEU B N 1
ATOM 7086 C CA . LEU B 1 407 ? -15.846 21.841 3.123 1.00 30.80 386 LEU B CA 1
ATOM 7087 C C . LEU B 1 407 ? -17.361 22.013 3.118 1.00 32.72 386 LEU B C 1
ATOM 7088 O O . LEU B 1 407 ? -17.873 23.057 2.696 1.00 31.51 386 LEU B O 1
ATOM 7093 N N . ALA B 1 408 ? -18.101 21.005 3.585 1.00 34.58 387 ALA B N 1
ATOM 7094 C CA . ALA B 1 408 ? -19.557 21.123 3.534 1.00 37.56 387 ALA B CA 1
ATOM 7095 C C . ALA B 1 408 ? -20.043 22.275 4.417 1.00 31.30 387 ALA B C 1
ATOM 7096 O O . ALA B 1 408 ? -20.870 23.095 3.992 1.00 36.34 387 ALA B O 1
ATOM 7098 N N . VAL B 1 409 ? -19.503 22.387 5.630 1.00 35.56 388 VAL B N 1
ATOM 7099 C CA . VAL B 1 409 ? -19.833 23.534 6.476 1.00 29.09 388 VAL B CA 1
ATOM 7100 C C . VAL B 1 409 ? -19.434 24.832 5.786 1.00 29.85 388 VAL B C 1
ATOM 7101 O O . VAL B 1 409 ? -20.224 25.775 5.714 1.00 34.36 388 VAL B O 1
ATOM 7105 N N . GLY B 1 410 ? -18.206 24.901 5.263 1.00 27.65 389 GLY B N 1
ATOM 7106 C CA . GLY B 1 410 ? -17.750 26.122 4.603 1.00 30.07 389 GLY B CA 1
ATOM 7107 C C . GLY B 1 410 ? -18.630 26.624 3.457 1.00 30.41 389 GLY B C 1
ATOM 7108 O O . GLY B 1 410 ? -18.768 27.839 3.259 1.00 28.64 389 GLY B O 1
ATOM 7109 N N . LEU B 1 411 ? -19.215 25.716 2.667 1.00 31.64 390 LEU B N 1
ATOM 7110 C CA . LEU B 1 411 ? -20.038 26.166 1.543 1.00 29.47 390 LEU B CA 1
ATOM 7111 C C . LEU B 1 411 ? -21.339 26.807 2.013 1.00 31.28 390 LEU B C 1
ATOM 7112 O O . LEU B 1 411 ? -21.853 27.720 1.354 1.00 33.62 390 LEU B O 1
ATOM 7117 N N . TYR B 1 412 ? -21.925 26.303 3.101 1.00 33.03 391 TYR B N 1
ATOM 7118 C CA . TYR B 1 412 ? -23.069 26.987 3.704 1.00 34.03 391 TY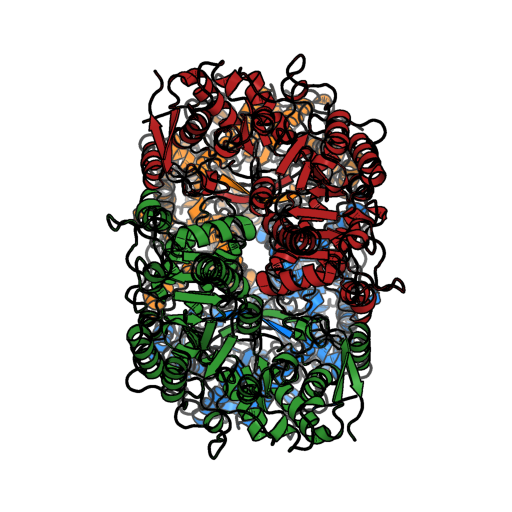R B CA 1
ATOM 7119 C C . TYR B 1 412 ? -22.679 28.364 4.211 1.00 33.33 391 TYR B C 1
ATOM 7120 O O . TYR B 1 412 ? -23.451 29.314 4.087 1.00 36.09 391 TYR B O 1
ATOM 7129 N N . GLU B 1 413 ? -21.482 28.501 4.783 1.00 30.23 392 GLU B N 1
ATOM 7130 C CA . GLU B 1 413 ? -21.070 29.810 5.294 1.00 34.02 392 GLU B CA 1
ATOM 7131 C C . GLU B 1 413 ? -20.948 30.851 4.169 1.00 38.14 392 GLU B C 1
ATOM 7132 O O . GLU B 1 413 ? -21.268 32.034 4.371 1.00 35.23 392 GLU B O 1
ATOM 7138 N N . SER B 1 414 ? -20.517 30.435 2.965 1.00 33.25 393 SER B N 1
ATOM 7139 C CA . SER B 1 414 ? -20.393 31.402 1.872 1.00 34.25 393 SER B CA 1
ATOM 7140 C C . SER B 1 414 ? -21.731 31.934 1.380 1.00 31.70 393 SER B C 1
ATOM 7141 O O . SER B 1 414 ? -21.732 32.912 0.636 1.00 37.31 393 SER B O 1
ATOM 7144 N N . CYS B 1 415 ? -22.854 31.321 1.755 1.00 29.53 394 CYS B N 1
ATOM 7145 C CA . CYS B 1 415 ? -24.170 31.866 1.446 1.00 36.16 394 CYS B CA 1
ATOM 7146 C C . CYS B 1 415 ? -24.599 32.964 2.419 1.00 41.52 394 CYS B C 1
ATOM 7147 O O . CYS B 1 415 ? -25.636 33.603 2.201 1.00 42.11 394 CYS B O 1
ATOM 7150 N N . ASP B 1 416 ? -23.848 33.187 3.484 1.00 38.20 395 ASP B N 1
ATOM 7151 C CA . ASP B 1 416 ? -24.268 34.130 4.510 1.00 43.92 395 ASP B CA 1
ATOM 7152 C C . ASP B 1 416 ? -24.010 35.552 4.023 1.00 40.97 395 ASP B C 1
ATOM 7153 O O . ASP B 1 416 ? -22.864 35.930 3.747 1.00 39.92 395 ASP B O 1
ATOM 7158 N N . PHE B 1 417 ? -25.075 36.342 3.926 1.00 44.10 396 PHE B N 1
ATOM 7159 C CA . PHE B 1 417 ? -24.947 37.680 3.361 1.00 45.09 396 PHE B CA 1
ATOM 7160 C C . PHE B 1 417 ? -23.893 38.502 4.082 1.00 43.47 396 PHE B C 1
ATOM 7161 O O . PHE B 1 417 ? -23.003 39.082 3.449 1.00 45.80 396 PHE B O 1
ATOM 7169 N N . ASN B 1 418 ? -24.006 38.604 5.410 1.00 44.03 397 ASN B N 1
ATOM 7170 C CA . ASN B 1 418 ? -23.107 39.476 6.157 1.00 41.92 397 ASN B CA 1
ATOM 7171 C C . ASN B 1 418 ? -21.660 39.057 5.986 1.00 43.28 397 ASN B C 1
ATOM 7172 O O . ASN B 1 418 ? -20.776 39.912 5.872 1.00 45.50 397 ASN B O 1
ATOM 7177 N N . TYR B 1 419 ? -21.388 37.746 5.970 1.00 42.74 398 TYR B N 1
ATOM 7178 C CA . TYR B 1 419 ? -20.017 37.305 5.721 1.00 44.43 398 TYR B CA 1
ATOM 7179 C C . TYR B 1 419 ? -19.529 37.761 4.345 1.00 38.17 398 TYR B C 1
ATOM 7180 O O . TYR B 1 419 ? -18.389 38.207 4.196 1.00 37.06 398 TYR B O 1
ATOM 7189 N N . MET B 1 420 ? -20.356 37.593 3.311 1.00 41.38 399 MET B N 1
ATOM 7190 C CA . MET B 1 420 ? -19.873 37.935 1.980 1.00 40.12 399 MET B CA 1
ATOM 7191 C C . MET B 1 420 ? -19.848 39.446 1.789 1.00 45.16 399 MET B C 1
ATOM 7192 O O . MET B 1 420 ? -18.972 39.974 1.079 1.00 40.96 399 MET B O 1
ATOM 7197 N N . ASN B 1 421 ? -20.770 40.158 2.442 1.00 41.28 400 ASN B N 1
ATOM 7198 C CA . ASN B 1 421 ? -20.758 41.611 2.348 1.00 41.96 400 ASN B CA 1
ATOM 7199 C C . ASN B 1 421 ? -19.477 42.190 2.953 1.00 42.77 400 ASN B C 1
ATOM 7200 O O . ASN B 1 421 ? -18.925 43.161 2.425 1.00 47.84 400 ASN B O 1
ATOM 7205 N N . GLU B 1 422 ? -18.975 41.584 4.014 1.00 41.61 401 GLU B N 1
ATOM 7206 C CA . GLU B 1 422 ? -17.738 42.074 4.665 1.00 39.02 401 GLU B CA 1
ATOM 7207 C C . GLU B 1 422 ? -16.504 41.581 3.904 1.00 37.88 401 GLU B C 1
ATOM 7208 O O . GLU B 1 422 ? -15.488 42.260 3.968 1.00 38.88 401 GLU B O 1
ATOM 7214 N N . ARG B 1 423 ? -16.610 40.456 3.200 1.00 36.03 402 ARG B N 1
ATOM 7215 C CA . ARG B 1 423 ? -15.486 39.913 2.403 1.00 33.84 402 ARG B CA 1
ATOM 7216 C C . ARG B 1 423 ? -15.186 40.864 1.250 1.00 42.10 402 ARG B C 1
ATOM 7217 O O . ARG B 1 423 ? -14.027 41.204 1.054 1.00 40.13 402 ARG B O 1
ATOM 7225 N N . VAL B 1 424 ? -16.218 41.254 0.511 1.00 40.47 403 VAL B N 1
ATOM 7226 C CA . VAL B 1 424 ? -16.021 42.128 -0.676 1.00 37.84 403 VAL B CA 1
ATOM 7227 C C . VAL B 1 424 ? -15.697 43.544 -0.195 1.00 40.47 403 VAL B C 1
ATOM 7228 O O . VAL B 1 424 ? -14.938 44.226 -0.874 1.00 41.41 403 VAL B O 1
ATOM 7232 N N . ALA B 1 425 ? -16.205 43.936 0.971 1.00 41.08 404 ALA B N 1
ATOM 7233 C CA . ALA B 1 425 ? -15.845 45.255 1.483 1.00 39.69 404 ALA B CA 1
ATOM 7234 C C . ALA B 1 425 ? -14.333 45.388 1.608 1.00 40.11 404 ALA B C 1
ATOM 7235 O O . ALA B 1 425 ? -13.752 46.405 1.218 1.00 45.91 404 ALA B O 1
ATOM 7237 N N . GLN B 1 426 ? -13.677 44.357 2.121 1.00 37.62 405 GLN B N 1
ATOM 7238 C CA . GLN B 1 426 ? -12.219 44.396 2.167 1.00 37.46 405 GLN B CA 1
ATOM 7239 C C . GLN B 1 426 ? -11.616 44.683 0.789 1.00 42.81 405 GLN B C 1
ATOM 7240 O O . GLN B 1 426 ? -10.673 45.472 0.675 1.00 39.77 405 GLN B O 1
ATOM 7246 N N . CYS B 1 427 ? -12.127 44.030 -0.271 1.00 34.13 406 CYS B N 1
ATOM 7247 C CA . CYS B 1 427 ? -11.545 44.252 -1.597 1.00 43.72 406 CYS B CA 1
ATOM 7248 C C . CYS B 1 427 ? -11.819 45.667 -2.092 1.00 36.87 406 CYS B C 1
ATOM 7249 O O . CYS B 1 427 ? -10.912 46.339 -2.592 1.00 39.85 406 CYS B O 1
ATOM 7252 N N . ASN B 1 428 ? -13.066 46.129 -1.967 1.00 38.84 407 ASN B N 1
ATOM 7253 C CA . ASN B 1 428 ? -13.393 47.525 -2.261 1.00 42.26 407 ASN B CA 1
ATOM 7254 C C . ASN B 1 428 ? -12.500 48.465 -1.478 1.00 45.93 407 ASN B C 1
ATOM 7255 O O . ASN B 1 428 ? -11.949 49.429 -2.019 1.00 48.65 407 ASN B O 1
ATOM 7260 N N . TYR B 1 429 ? -12.329 48.180 -0.190 1.00 48.11 408 TYR B N 1
ATOM 7261 C CA . TYR B 1 429 ? -11.499 49.026 0.651 1.00 42.95 408 TYR B CA 1
ATOM 7262 C C . TYR B 1 429 ? -10.074 49.090 0.125 1.00 43.11 408 TYR B C 1
ATOM 7263 O O . TYR B 1 429 ? -9.465 50.161 0.102 1.00 43.77 408 TYR B O 1
ATOM 7272 N N . LEU B 1 430 ? -9.541 47.967 -0.355 1.00 43.30 409 LEU B N 1
ATOM 7273 C CA . LEU B 1 430 ? -8.141 47.959 -0.761 1.00 44.75 409 LEU B CA 1
ATOM 7274 C C . LEU B 1 430 ? -7.928 48.676 -2.090 1.00 47.28 409 LEU B C 1
ATOM 7275 O O . LEU B 1 430 ? -6.873 49.297 -2.289 1.00 44.92 409 LEU B O 1
ATOM 7280 N N . ALA B 1 431 ? -8.914 48.619 -2.996 1.00 49.29 410 ALA B N 1
ATOM 7281 C CA . ALA B 1 431 ? -8.765 49.235 -4.318 1.00 50.47 410 ALA B CA 1
ATOM 7282 C C . ALA B 1 431 ? -8.934 50.744 -4.226 1.00 47.69 410 ALA B C 1
ATOM 7283 O O . ALA B 1 431 ? -8.102 51.506 -4.734 1.00 50.43 410 ALA B O 1
ATOM 7285 N N . GLU B 1 432 ? -10.029 51.176 -3.597 1.00 47.51 411 GLU B N 1
ATOM 7286 C CA . GLU B 1 432 ? -10.209 52.588 -3.251 1.00 54.07 411 GLU B CA 1
ATOM 7287 C C . GLU B 1 432 ? -9.035 53.123 -2.437 1.00 55.68 411 GLU B C 1
ATOM 7288 O O . GLU B 1 432 ? -8.626 54.276 -2.619 1.00 60.80 411 GLU B O 1
ATOM 7294 N N . GLY B 1 433 ? -8.483 52.323 -1.529 1.00 49.77 412 GLY B N 1
ATOM 7295 C CA . GLY B 1 433 ? -7.247 52.754 -0.889 1.00 47.76 412 GLY B CA 1
ATOM 7296 C C . GLY B 1 433 ? -6.178 53.100 -1.902 1.00 53.26 412 GLY B C 1
ATOM 7297 O O . GLY B 1 433 ? -5.615 54.192 -1.875 1.00 54.96 412 GLY B O 1
ATOM 7298 N N . PHE B 1 434 ? -5.906 52.169 -2.828 1.00 48.19 413 PHE B N 1
ATOM 7299 C CA . PHE B 1 434 ? -4.914 52.378 -3.874 1.00 53.31 413 PHE B CA 1
ATOM 7300 C C . PHE B 1 434 ? -5.205 53.650 -4.660 1.00 54.01 413 PHE B C 1
ATOM 7301 O O . PHE B 1 434 ? -4.304 54.447 -4.932 1.00 53.30 413 PHE B O 1
ATOM 7309 N N . TYR B 1 435 ? -6.469 53.840 -5.037 1.00 52.48 414 TYR B N 1
ATOM 7310 C CA . TYR B 1 435 ? -6.884 54.986 -5.835 1.00 54.00 414 TYR B CA 1
ATOM 7311 C C . TYR B 1 435 ? -6.708 56.283 -5.057 1.00 61.88 414 TYR B C 1
ATOM 7312 O O . TYR B 1 435 ? -6.043 57.218 -5.517 1.00 62.07 414 TYR B O 1
ATOM 7321 N N . ASP B 1 436 ? -7.299 56.353 -3.861 1.00 59.82 415 ASP B N 1
ATOM 7322 C CA . ASP B 1 436 ? -7.178 57.528 -3.008 1.00 58.84 415 ASP B CA 1
ATOM 7323 C C . ASP B 1 436 ? -5.735 57.830 -2.625 1.00 58.75 415 ASP B C 1
ATOM 7324 O O . ASP B 1 436 ? -5.468 58.929 -2.138 1.00 66.75 415 ASP B O 1
ATOM 7329 N N . ALA B 1 437 ? -4.800 56.914 -2.828 1.00 55.43 416 ALA B N 1
ATOM 7330 C CA . ALA B 1 437 ? -3.399 57.229 -2.579 1.00 56.55 416 ALA B CA 1
ATOM 7331 C C . ALA B 1 437 ? -2.666 57.689 -3.837 1.00 57.03 416 ALA B C 1
ATOM 7332 O O . ALA B 1 437 ? -1.466 57.975 -3.776 1.00 50.68 416 ALA B O 1
ATOM 7334 N N . GLY B 1 438 ? -3.344 57.738 -4.980 1.00 63.59 417 GLY B N 1
ATOM 7335 C CA . GLY B 1 438 ? -2.708 58.196 -6.201 1.00 54.03 417 GLY B CA 1
ATOM 7336 C C . GLY B 1 438 ? -1.827 57.189 -6.903 1.00 58.64 417 GLY B C 1
ATOM 7337 O O . GLY B 1 438 ? -0.900 57.579 -7.620 1.00 61.28 417 GLY B O 1
ATOM 7338 N N . VAL B 1 439 ? -2.090 55.901 -6.747 1.00 58.36 418 VAL B N 1
ATOM 7339 C CA . VAL B 1 439 ? -1.414 54.922 -7.589 1.00 59.31 418 VAL B CA 1
ATOM 7340 C C . VAL B 1 439 ? -2.116 54.868 -8.938 1.00 57.92 418 VAL B C 1
ATOM 7341 O O . VAL B 1 439 ? -3.353 54.863 -9.014 1.00 57.35 418 VAL B O 1
ATOM 7345 N N . LYS B 1 440 ? -1.333 54.855 -10.009 1.00 59.69 419 LYS B N 1
ATOM 7346 C CA . LYS B 1 440 ? -1.887 54.769 -11.355 1.00 61.08 419 LYS B CA 1
ATOM 7347 C C . LYS B 1 440 ? -2.038 53.299 -11.745 1.00 58.13 419 LYS B C 1
ATOM 7348 O O . LYS B 1 440 ? -1.128 52.494 -11.515 1.00 54.08 419 LYS B O 1
ATOM 7350 N N . GLY B 1 441 ? -3.200 52.948 -12.305 1.00 59.27 420 GLY B N 1
ATOM 7351 C CA . GLY B 1 441 ? -3.419 51.631 -12.872 1.00 55.47 420 GLY B CA 1
ATOM 7352 C C . GLY B 1 441 ? -4.375 50.742 -12.105 1.00 57.51 420 GLY B C 1
ATOM 7353 O O . GLY B 1 441 ? -4.533 49.574 -12.476 1.00 54.33 420 GLY B O 1
ATOM 7354 N N . VAL B 1 442 ? -5.008 51.240 -11.046 1.00 57.36 421 VAL B N 1
ATOM 7355 C CA . VAL B 1 442 ? -5.934 50.437 -10.254 1.00 52.88 421 VAL B CA 1
ATOM 7356 C C . VAL B 1 442 ? -7.150 50.133 -11.117 1.00 53.48 421 VAL B C 1
ATOM 7357 O O . VAL B 1 442 ? -7.935 51.033 -11.419 1.00 55.27 421 VAL B O 1
ATOM 7361 N N . VAL B 1 443 ? -7.326 48.871 -11.505 1.00 55.90 422 VAL B N 1
ATOM 7362 C CA . VAL B 1 443 ? -8.586 48.482 -12.129 1.00 53.49 422 VAL B CA 1
ATOM 7363 C C . VAL B 1 443 ? -9.721 48.623 -11.124 1.00 48.11 422 VAL B C 1
ATOM 7364 O O . VAL B 1 443 ? -9.566 48.339 -9.933 1.00 50.13 422 VAL B O 1
ATOM 7368 N N . LEU B 1 444 ? -10.889 48.990 -11.623 1.00 46.19 423 LEU B N 1
ATOM 7369 C CA . LEU B 1 444 ? -12.072 49.199 -10.816 1.00 48.57 423 LEU B CA 1
ATOM 7370 C C . LEU B 1 444 ? -13.297 48.732 -11.581 1.00 52.44 423 LEU B C 1
ATOM 7371 O O . LEU B 1 444 ? -13.304 48.760 -12.820 1.00 52.27 423 LEU B O 1
ATOM 7376 N N . PRO B 1 445 ? -14.347 48.270 -10.867 1.00 48.26 424 PRO B N 1
ATOM 7377 C CA . PRO B 1 445 ? -14.263 48.054 -9.416 1.00 49.80 424 PRO B CA 1
ATOM 7378 C C . PRO B 1 445 ? -13.388 46.849 -9.039 1.00 48.74 424 PRO B C 1
ATOM 7379 O O . PRO B 1 445 ? -12.912 46.106 -9.908 1.00 48.27 424 PRO B O 1
ATOM 7383 N N . ALA B 1 446 ? -13.162 46.658 -7.744 1.00 48.59 425 ALA B N 1
ATOM 7384 C CA . ALA B 1 446 ? -12.300 45.561 -7.335 1.00 45.92 425 ALA B CA 1
ATOM 7385 C C . ALA B 1 446 ? -12.962 44.223 -7.665 1.00 45.04 425 ALA B C 1
ATOM 7386 O O . ALA B 1 446 ? -14.186 44.116 -7.773 1.00 40.31 425 ALA B O 1
ATOM 7388 N N . GLY B 1 447 ? -12.137 43.195 -7.845 1.00 42.20 426 GLY B N 1
ATOM 7389 C CA . GLY B 1 447 ? -12.661 41.836 -7.889 1.00 46.77 426 GLY B CA 1
ATOM 7390 C C . GLY B 1 447 ? -13.452 41.456 -6.629 1.00 47.93 426 GLY B C 1
ATOM 7391 O O . GLY B 1 447 ? -13.554 42.196 -5.641 1.00 47.26 426 GLY B O 1
ATOM 7392 N N . GLY B 1 448 ? -14.056 40.263 -6.687 1.00 42.09 427 GLY B N 1
ATOM 7393 C CA . GLY B 1 448 ? -14.665 39.735 -5.479 1.00 47.64 427 GLY B CA 1
ATOM 7394 C C . GLY B 1 448 ? -13.688 39.103 -4.499 1.00 45.23 427 GLY B C 1
ATOM 7395 O O . GLY B 1 448 ? -14.060 38.842 -3.353 1.00 46.81 427 GLY B O 1
ATOM 7396 N N . HIS B 1 449 ? -12.443 38.890 -4.930 1.00 42.57 428 HIS B N 1
ATOM 7397 C CA . HIS B 1 449 ? -11.412 38.236 -4.152 1.00 41.16 428 HIS B CA 1
ATOM 7398 C C . HIS B 1 449 ? -10.069 38.938 -4.210 1.00 40.93 428 HIS B C 1
ATOM 7399 O O . HIS B 1 449 ? -9.167 38.568 -3.446 1.00 36.53 428 HIS B O 1
ATOM 7406 N N . ALA B 1 450 ? -9.884 39.890 -5.120 1.00 40.36 429 ALA B N 1
ATOM 7407 C CA . ALA B 1 450 ? -8.575 40.484 -5.345 1.00 36.94 429 ALA B CA 1
ATOM 7408 C C . ALA B 1 450 ? -8.750 41.859 -5.958 1.00 42.08 429 ALA B C 1
ATOM 7409 O O . ALA B 1 450 ? -9.807 42.191 -6.495 1.00 39.51 429 ALA B O 1
ATOM 7411 N N . VAL B 1 451 ? -7.697 42.659 -5.831 1.00 42.32 430 VAL B N 1
ATOM 7412 C CA . VAL B 1 451 ? -7.556 43.941 -6.504 1.00 38.81 430 VAL B CA 1
ATOM 7413 C C . VAL B 1 451 ? -6.416 43.798 -7.498 1.00 40.01 430 VAL B C 1
ATOM 7414 O O . VAL B 1 451 ? -5.410 43.141 -7.199 1.00 40.62 430 VAL B O 1
ATOM 7418 N N . TYR B 1 452 ? -6.573 44.392 -8.686 1.00 42.95 431 TYR B N 1
ATOM 7419 C CA . TYR B 1 452 ? -5.570 44.302 -9.742 1.00 43.58 431 TYR B CA 1
ATOM 7420 C C . TYR B 1 452 ? -5.088 45.698 -10.120 1.00 45.14 431 TYR B C 1
ATOM 7421 O O . TYR B 1 452 ? -5.854 46.670 -10.102 1.00 45.82 431 TYR B O 1
ATOM 7430 N N . ILE B 1 453 ? -3.807 45.782 -10.465 1.00 49.53 432 ILE B N 1
ATOM 7431 C CA . ILE B 1 453 ? -3.174 47.008 -10.941 1.00 48.75 432 ILE B CA 1
ATOM 7432 C C . ILE B 1 453 ? -2.633 46.776 -12.351 1.00 53.04 432 ILE B C 1
ATOM 7433 O O . ILE B 1 453 ? -1.927 45.789 -12.599 1.00 50.96 432 ILE B O 1
ATOM 7438 N N . ASN B 1 454 ? -2.952 47.694 -13.265 1.00 54.49 433 ASN B N 1
ATOM 7439 C CA . ASN B 1 454 ? -2.473 47.635 -14.650 1.00 52.56 433 ASN B CA 1
ATOM 7440 C C . ASN B 1 454 ? -1.069 48.215 -14.711 1.00 50.08 433 ASN B C 1
ATOM 7441 O O . ASN B 1 454 ? -0.883 49.418 -14.504 1.00 53.56 433 ASN B O 1
ATOM 7446 N N . MET B 1 455 ? -0.078 47.375 -14.985 1.00 45.82 434 MET B N 1
ATOM 7447 C CA . MET B 1 455 ? 1.298 47.851 -14.920 1.00 54.76 434 MET B CA 1
ATOM 7448 C C . MET B 1 455 ? 1.710 48.669 -16.151 1.00 61.50 434 MET B C 1
ATOM 7449 O O . MET B 1 455 ? 2.723 49.378 -16.093 1.00 60.40 434 MET B O 1
ATOM 7454 N N . ASP B 1 456 ? 0.960 48.603 -17.257 1.00 58.63 435 ASP B N 1
ATOM 7455 C CA . ASP B 1 456 ? 1.200 49.572 -18.324 1.00 63.08 435 ASP B CA 1
ATOM 7456 C C . ASP B 1 456 ? 0.917 50.991 -17.835 1.00 63.45 435 ASP B C 1
ATOM 7457 O O . ASP B 1 456 ? 1.620 51.932 -18.216 1.00 70.72 435 ASP B O 1
ATOM 7462 N N . GLU B 1 457 ? -0.089 51.155 -16.977 1.00 60.88 436 GLU B N 1
ATOM 7463 C CA . GLU B 1 457 ? -0.470 52.440 -16.403 1.00 59.18 436 GLU B CA 1
ATOM 7464 C C . GLU B 1 457 ? 0.343 52.800 -15.162 1.00 65.31 436 GLU B C 1
ATOM 7465 O O . GLU B 1 457 ? 0.523 53.987 -14.858 1.00 63.74 436 GLU B O 1
ATOM 7471 N N . PHE B 1 458 ? 0.796 51.796 -14.414 1.00 63.65 437 PHE B N 1
ATOM 7472 C CA . PHE B 1 458 ? 1.664 52.037 -13.271 1.00 60.38 437 PHE B CA 1
ATOM 7473 C C . PHE B 1 458 ? 2.922 52.775 -13.708 1.00 57.89 437 PHE B C 1
ATOM 7474 O O . PHE B 1 458 ? 3.231 53.855 -13.200 1.00 60.87 437 PHE B O 1
ATOM 7482 N N . PHE B 1 459 ? 3.649 52.216 -14.672 1.00 58.40 438 PHE B N 1
ATOM 7483 C CA . PHE B 1 459 ? 4.902 52.798 -15.154 1.00 64.10 438 PHE B CA 1
ATOM 7484 C C . PHE B 1 459 ? 4.715 53.873 -16.237 1.00 65.33 438 PHE B C 1
ATOM 7485 O O . PHE B 1 459 ? 5.708 54.283 -16.853 1.00 63.74 438 PHE B O 1
ATOM 7493 N N . ASP B 1 460 ? 3.479 54.317 -16.489 1.00 63.39 439 ASP B N 1
ATOM 7494 C CA . ASP B 1 460 ? 3.189 55.453 -17.368 1.00 70.65 439 ASP B CA 1
ATOM 7495 C C . ASP B 1 460 ? 3.545 55.172 -18.832 1.00 71.65 439 ASP B C 1
ATOM 7496 O O . ASP B 1 460 ? 3.800 56.095 -19.610 1.00 71.53 439 ASP B O 1
ATOM 7501 N N . GLY B 1 461 ? 3.545 53.903 -19.227 1.00 69.57 440 GLY B N 1
ATOM 7502 C CA . GLY B 1 461 ? 4.012 53.528 -20.544 1.00 65.41 440 GLY B CA 1
ATOM 7503 C C . GLY B 1 461 ? 5.516 53.506 -20.730 1.00 66.88 440 GLY B C 1
ATOM 7504 O O . GLY B 1 461 ? 5.975 53.448 -21.870 1.00 76.03 440 GLY B O 1
ATOM 7505 N N . LYS B 1 462 ? 6.306 53.524 -19.659 1.00 61.99 441 LYS B N 1
ATOM 7506 C CA . LYS B 1 462 ? 7.753 53.645 -19.766 1.00 61.84 441 LYS B CA 1
ATOM 7507 C C . LYS B 1 462 ? 8.499 52.306 -19.644 1.00 69.36 441 LYS B C 1
ATOM 7508 O O . LYS B 1 462 ? 9.729 52.308 -19.539 1.00 67.53 441 LYS B O 1
ATOM 7510 N N . ARG B 1 463 ? 7.790 51.176 -19.652 1.00 66.59 442 ARG B N 1
ATOM 7511 C CA . ARG B 1 463 ? 8.420 49.853 -19.621 1.00 67.89 442 ARG B CA 1
ATOM 7512 C C . ARG B 1 463 ? 7.808 48.968 -20.705 1.00 68.56 442 ARG B C 1
ATOM 7513 O O . ARG B 1 463 ? 6.687 49.210 -21.172 1.00 70.06 442 ARG B O 1
ATOM 7521 N N . GLY B 1 464 ? 8.543 47.929 -21.104 1.00 67.47 443 GLY B N 1
ATOM 7522 C CA . GLY B 1 464 ? 8.138 47.112 -22.227 1.00 73.18 443 GLY B CA 1
ATOM 7523 C C . GLY B 1 464 ? 7.477 45.799 -21.812 1.00 74.94 443 GLY B C 1
ATOM 7524 O O . GLY B 1 464 ? 7.393 45.439 -20.637 1.00 78.67 443 GLY B O 1
ATOM 7525 N N . HIS B 1 465 ? 7.001 45.072 -22.817 1.00 74.42 444 HIS B N 1
ATOM 7526 C CA . HIS B 1 465 ? 6.427 43.754 -22.572 1.00 73.23 444 HIS B CA 1
ATOM 7527 C C . HIS B 1 465 ? 7.496 42.707 -22.245 1.00 76.66 444 HIS B C 1
ATOM 7528 O O . HIS B 1 465 ? 7.127 41.644 -21.727 1.00 80.56 444 HIS B O 1
ATOM 7530 N N . ASP B 1 466 ? 8.779 42.974 -22.524 1.00 73.13 445 ASP B N 1
ATOM 7531 C CA . ASP B 1 466 ? 9.869 42.050 -22.206 1.00 72.92 445 ASP B CA 1
ATOM 7532 C C . ASP B 1 466 ? 10.748 42.505 -21.046 1.00 71.16 445 ASP B C 1
ATOM 7533 O O . ASP B 1 466 ? 11.516 41.684 -20.528 1.00 69.85 445 ASP B O 1
ATOM 7535 N N . THR B 1 467 ? 10.680 43.779 -20.655 1.00 72.58 446 THR B N 1
ATOM 7536 C CA . THR B 1 467 ? 11.247 44.198 -19.373 1.00 71.10 446 THR B CA 1
ATOM 7537 C C . THR B 1 467 ? 10.686 43.377 -18.210 1.00 67.22 446 THR B C 1
ATOM 7538 O O . THR B 1 467 ? 11.424 43.094 -17.261 1.00 67.62 446 THR B O 1
ATOM 7542 N N . PHE B 1 468 ? 9.417 42.987 -18.272 1.00 63.60 447 PHE B N 1
ATOM 7543 C CA . PHE B 1 468 ? 8.759 42.259 -17.172 1.00 66.54 447 PHE B CA 1
ATOM 7544 C C . PHE B 1 468 ? 8.766 43.084 -15.877 1.00 66.11 447 PHE B C 1
ATOM 7545 O O . PHE B 1 468 ? 9.055 42.585 -14.785 1.00 56.94 447 PHE B O 1
ATOM 7553 N N . ALA B 1 469 ? 8.438 44.371 -16.012 1.00 61.60 448 ALA B N 1
ATOM 7554 C CA . ALA B 1 469 ? 8.478 45.255 -14.856 1.00 66.35 448 ALA B CA 1
ATOM 7555 C C . ALA B 1 469 ? 7.476 44.835 -13.783 1.00 57.82 448 ALA B C 1
ATOM 7556 O O . ALA B 1 469 ? 7.658 45.175 -12.610 1.00 57.07 448 ALA B O 1
ATOM 7558 N N . GLY B 1 470 ? 6.421 44.114 -14.167 1.00 58.51 449 GLY B N 1
ATOM 7559 C CA . GLY B 1 470 ? 5.448 43.650 -13.199 1.00 55.80 449 GLY B CA 1
ATOM 7560 C C . GLY B 1 470 ? 6.028 42.672 -12.199 1.00 55.58 449 GLY B C 1
ATOM 7561 O O . GLY B 1 470 ? 5.622 42.663 -11.035 1.00 51.42 449 GLY B O 1
ATOM 7562 N N . GLU B 1 471 ? 6.970 41.833 -12.635 1.00 56.10 450 GLU B N 1
ATOM 7563 C CA . GLU B 1 471 ? 7.616 40.905 -11.715 1.00 59.42 450 GLU B CA 1
ATOM 7564 C C . GLU B 1 471 ? 8.576 41.641 -10.792 1.00 56.10 450 GLU B C 1
ATOM 7565 O O . GLU B 1 471 ? 8.723 41.273 -9.620 1.00 53.72 450 GLU B O 1
ATOM 7571 N N . GLY B 1 472 ? 9.254 42.671 -11.309 1.00 53.99 451 GLY B N 1
ATOM 7572 C CA . GLY B 1 472 ? 10.119 43.469 -10.458 1.00 50.76 451 GLY B CA 1
ATOM 7573 C C . GLY B 1 472 ? 9.347 44.173 -9.362 1.00 50.44 451 GLY B C 1
ATOM 7574 O O . GLY B 1 472 ? 9.851 44.335 -8.245 1.00 53.68 451 GLY B O 1
ATOM 7575 N N . PHE B 1 473 ? 8.119 44.598 -9.668 1.00 48.31 452 PHE B N 1
ATOM 7576 C CA . PHE B 1 473 ? 7.246 45.200 -8.677 1.00 46.47 452 PHE B CA 1
ATOM 7577 C C . PHE B 1 473 ? 6.870 44.183 -7.602 1.00 51.87 452 PHE B C 1
ATOM 7578 O O . PHE B 1 473 ? 7.123 44.393 -6.410 1.00 47.30 452 PHE B O 1
ATOM 7586 N N . SER B 1 474 ? 6.275 43.060 -8.013 1.00 46.42 453 SER B N 1
ATOM 7587 C CA . SER B 1 474 ? 5.861 42.061 -7.042 1.00 46.74 453 SER B CA 1
ATOM 7588 C C . SER B 1 474 ? 7.023 41.670 -6.142 1.00 46.21 453 SER B C 1
ATOM 7589 O O . SER B 1 474 ? 6.848 41.523 -4.925 1.00 49.68 453 SER B O 1
ATOM 7592 N N . LEU B 1 475 ? 8.224 41.510 -6.717 1.00 44.92 454 LEU B N 1
ATOM 7593 C CA . LEU B 1 475 ? 9.383 41.108 -5.920 1.00 44.45 454 LEU B CA 1
ATOM 7594 C C . LEU B 1 475 ? 9.905 42.230 -5.033 1.00 49.16 454 LEU B C 1
ATOM 7595 O O . LEU B 1 475 ? 10.485 41.962 -3.969 1.00 47.08 454 LEU B O 1
ATOM 7600 N N . GLU B 1 476 ? 9.732 43.486 -5.444 1.00 48.47 455 GLU B N 1
ATOM 7601 C CA . GLU B 1 476 ? 10.098 44.579 -4.545 1.00 51.21 455 GLU B CA 1
ATOM 7602 C C . GLU B 1 476 ? 9.202 44.611 -3.320 1.00 47.46 455 GLU B C 1
ATOM 7603 O O . GLU B 1 476 ? 9.676 44.883 -2.207 1.00 47.11 455 GLU B O 1
ATOM 7609 N N . LEU B 1 477 ? 7.904 44.357 -3.512 1.00 46.78 456 LEU B N 1
ATOM 7610 C CA . LEU B 1 477 ? 7.002 44.229 -2.374 1.00 46.40 456 LEU B CA 1
ATOM 7611 C C . LEU B 1 477 ? 7.559 43.251 -1.358 1.00 44.23 456 LEU B C 1
ATOM 7612 O O . LEU B 1 477 ? 7.558 43.530 -0.149 1.00 45.12 456 LEU B O 1
ATOM 7617 N N . ILE B 1 478 ? 8.105 42.127 -1.829 1.00 42.63 457 ILE B N 1
ATOM 7618 C CA . ILE B 1 478 ? 8.654 41.142 -0.897 1.00 43.42 457 ILE B CA 1
ATOM 7619 C C . ILE B 1 478 ? 9.902 41.681 -0.204 1.00 44.24 457 ILE B C 1
ATOM 7620 O O . ILE B 1 478 ? 10.009 41.624 1.024 1.00 42.85 457 ILE B O 1
ATOM 7625 N N . ARG B 1 479 ? 10.876 42.182 -0.970 1.00 44.14 458 ARG B N 1
ATOM 7626 C CA . ARG B 1 479 ? 12.148 42.600 -0.375 1.00 46.19 458 ARG B CA 1
ATOM 7627 C C . ARG B 1 479 ? 11.943 43.692 0.675 1.00 42.46 458 ARG B C 1
ATOM 7628 O O . ARG B 1 479 ? 12.502 43.627 1.772 1.00 44.76 458 ARG B O 1
ATOM 7636 N N . ARG B 1 480 ? 11.133 44.695 0.355 1.00 39.79 459 ARG B N 1
ATOM 7637 C CA . ARG B 1 480 ? 11.012 45.870 1.202 1.00 51.64 459 ARG B CA 1
ATOM 7638 C C . ARG B 1 480 ? 10.025 45.644 2.332 1.00 50.32 459 ARG B C 1
ATOM 7639 O O . ARG B 1 480 ? 10.305 45.975 3.486 1.00 48.00 459 ARG B O 1
ATOM 7647 N N . TYR B 1 481 ? 8.873 45.076 2.002 1.00 44.13 460 TYR B N 1
ATOM 7648 C CA . TYR B 1 481 ? 7.724 45.055 2.868 1.00 43.97 460 TYR B CA 1
ATOM 7649 C C . TYR B 1 481 ? 7.283 43.664 3.302 1.00 41.86 460 TYR B C 1
ATOM 7650 O O . TYR B 1 481 ? 6.398 43.562 4.163 1.00 38.72 460 TYR B O 1
ATOM 7659 N N . GLY B 1 482 ? 7.875 42.597 2.767 1.00 37.35 461 GLY B N 1
ATOM 7660 C CA . GLY B 1 482 ? 7.416 41.280 3.152 1.00 36.70 461 GLY B CA 1
ATOM 7661 C C . GLY B 1 482 ? 6.001 41.029 2.695 1.00 36.88 461 GLY B C 1
ATOM 7662 O O . GLY B 1 482 ? 5.280 40.262 3.329 1.00 35.85 461 GLY B O 1
ATOM 7663 N N . ILE B 1 483 ? 5.578 41.692 1.619 1.00 38.66 462 ILE B N 1
ATOM 7664 C CA . ILE B 1 483 ? 4.274 41.494 0.993 1.00 37.66 462 ILE B CA 1
ATOM 7665 C C . ILE B 1 483 ? 4.444 40.681 -0.291 1.00 42.05 462 ILE B C 1
ATOM 7666 O O . ILE B 1 483 ? 5.240 41.048 -1.167 1.00 40.56 462 ILE B O 1
ATOM 7671 N N . ARG B 1 484 ? 3.699 39.579 -0.421 1.00 36.20 463 ARG B N 1
ATOM 7672 C CA . ARG B 1 484 ? 3.805 38.735 -1.605 1.00 38.09 463 ARG B CA 1
ATOM 7673 C C . ARG B 1 484 ? 2.551 38.893 -2.443 1.00 41.07 463 ARG B C 1
ATOM 7674 O O . ARG B 1 484 ? 1.431 38.896 -1.911 1.00 37.09 463 ARG B O 1
ATOM 7682 N N . VAL B 1 485 ? 2.751 39.084 -3.743 1.00 38.40 464 VAL B N 1
ATOM 7683 C CA . VAL B 1 485 ? 1.662 39.234 -4.696 1.00 37.54 464 VAL B CA 1
ATOM 7684 C C . VAL B 1 485 ? 1.992 38.386 -5.921 1.00 42.72 464 VAL B C 1
ATOM 7685 O O . VAL B 1 485 ? 3.064 37.785 -6.021 1.00 42.10 464 VAL B O 1
ATOM 7689 N N . SER B 1 486 ? 1.041 38.314 -6.844 1.00 40.13 465 SER B N 1
ATOM 7690 C CA . SER B 1 486 ? 1.179 37.499 -8.053 1.00 48.33 465 SER B CA 1
ATOM 7691 C C . SER B 1 486 ? 1.135 38.409 -9.285 1.00 44.65 465 SER B C 1
ATOM 7692 O O . SER B 1 486 ? 0.116 39.073 -9.536 1.00 45.32 465 SER B O 1
ATOM 7695 N N . GLU B 1 487 ? 2.229 38.439 -10.035 1.00 47.34 466 GLU B N 1
ATOM 7696 C CA . GLU B 1 487 ? 2.220 39.052 -11.369 1.00 55.56 466 GLU B CA 1
ATOM 7697 C C . GLU B 1 487 ? 1.459 38.149 -12.341 1.00 53.00 466 GLU B C 1
ATOM 7698 O O . GLU B 1 487 ? 1.936 37.064 -12.695 1.00 50.21 466 GLU B O 1
ATOM 7704 N N . LEU B 1 488 ? 0.285 38.598 -12.779 1.00 54.17 467 LEU B N 1
ATOM 7705 C CA . LEU B 1 488 ? -0.545 37.823 -13.698 1.00 57.76 467 LEU B CA 1
ATOM 7706 C C . LEU B 1 488 ? -0.736 38.570 -15.019 1.00 58.73 467 LEU B C 1
ATOM 7707 O O . LEU B 1 488 ? -1.869 38.776 -15.475 1.00 58.69 467 LEU B O 1
ATOM 7712 N N . GLY B 1 489 ? 0.358 39.001 -15.624 1.00 58.08 468 GLY B N 1
ATOM 7713 C CA . GLY B 1 489 ? 0.276 39.870 -16.782 1.00 65.51 468 GLY B CA 1
ATOM 7714 C C . GLY B 1 489 ? 1.019 39.306 -17.973 1.00 65.70 468 GLY B C 1
ATOM 7715 O O . GLY B 1 489 ? 0.733 38.186 -18.409 1.00 64.66 468 GLY B O 1
ATOM 7716 N N . ASP B 1 490 ? 1.991 40.064 -18.495 1.00 65.31 469 ASP B N 1
ATOM 7717 C CA . ASP B 1 490 ? 2.768 39.583 -19.630 1.00 70.28 469 ASP B CA 1
ATOM 7718 C C . ASP B 1 490 ? 3.530 38.316 -19.267 1.00 70.99 469 ASP B C 1
ATOM 7719 O O . ASP B 1 490 ? 3.419 37.296 -19.955 1.00 72.55 469 ASP B O 1
ATOM 7724 N N . TYR B 1 491 ? 4.295 38.350 -18.174 1.00 68.86 470 TYR B N 1
ATOM 7725 C CA . TYR B 1 491 ? 5.155 37.213 -17.855 1.00 71.09 470 TYR B CA 1
ATOM 7726 C C . TYR B 1 491 ? 4.328 35.952 -17.576 1.00 68.75 470 TYR B C 1
ATOM 7727 O O . TYR B 1 491 ? 4.376 34.976 -18.334 1.00 71.85 470 TYR B O 1
ATOM 7736 N N . SER B 1 492 ? 3.539 35.966 -16.505 1.00 70.88 471 SER B N 1
ATOM 7737 C CA . SER B 1 492 ? 2.837 34.764 -16.061 1.00 69.10 471 SER B CA 1
ATOM 7738 C C . SER B 1 492 ? 1.704 34.353 -16.989 1.00 68.59 471 SER B C 1
ATOM 7739 O O . SER B 1 492 ? 1.170 33.248 -16.845 1.00 66.90 471 SER B O 1
ATOM 7742 N N . MET B 1 493 ? 1.294 35.215 -17.902 1.00 72.56 472 MET B N 1
ATOM 7743 C CA . MET B 1 493 ? 0.340 34.793 -18.902 1.00 72.55 472 MET B CA 1
ATOM 7744 C C . MET B 1 493 ? 0.996 34.431 -20.224 1.00 72.56 472 MET B C 1
ATOM 7745 O O . MET B 1 493 ? 0.285 34.090 -21.170 1.00 74.66 472 MET B O 1
ATOM 7750 N N . GLU B 1 494 ? 2.327 34.452 -20.288 1.00 69.45 473 GLU B N 1
ATOM 7751 C CA . GLU B 1 494 ? 3.039 34.066 -21.499 1.00 71.32 473 GLU B CA 1
ATOM 7752 C C . GLU B 1 494 ? 2.506 34.852 -22.702 1.00 76.12 473 GLU B C 1
ATOM 7753 O O . GLU B 1 494 ? 2.098 34.287 -23.731 1.00 65.59 473 GLU B O 1
ATOM 7755 N N . TYR B 1 495 ? 2.449 36.177 -22.534 1.00 74.84 474 TYR B N 1
ATOM 7756 C CA . TYR B 1 495 ? 2.012 37.060 -23.646 1.00 74.92 474 TYR B CA 1
ATOM 7757 C C . TYR B 1 495 ? 2.903 36.731 -24.843 1.00 72.96 474 TYR B C 1
ATOM 7758 O O . TYR B 1 495 ? 2.377 36.464 -25.930 1.00 73.86 474 TYR B O 1
ATOM 7767 N N . ASP B 1 496 ? 4.215 36.638 -24.637 1.00 70.41 475 ASP B N 1
ATOM 7768 C CA . ASP B 1 496 ? 5.196 36.376 -25.726 1.00 67.61 475 ASP B CA 1
ATOM 7769 C C . ASP B 1 496 ? 5.002 35.015 -26.415 1.00 69.48 475 ASP B C 1
ATOM 7770 O O . ASP B 1 496 ? 5.459 34.877 -27.555 1.00 72.94 475 ASP B O 1
ATOM 7775 N N . LEU B 1 497 ? 4.383 34.040 -25.753 1.00 72.83 476 LEU B N 1
ATOM 7776 C CA . LEU B 1 497 ? 4.245 32.673 -26.323 1.00 71.69 476 LEU B CA 1
ATOM 7777 C C . LEU B 1 497 ? 2.783 32.440 -26.684 1.00 73.44 476 LEU B C 1
ATOM 7778 O O . LEU B 1 497 ? 2.285 31.333 -26.425 1.00 79.58 476 LEU B O 1
ATOM 7780 N N . LYS B 1 498 ? 2.138 33.432 -27.281 1.00 72.91 477 LYS B N 1
ATOM 7781 C CA . LYS B 1 498 ? 0.716 33.375 -27.606 1.00 74.38 477 LYS B CA 1
ATOM 7782 C C . LYS B 1 498 ? 0.479 33.941 -29.010 1.00 74.50 477 LYS B C 1
ATOM 7783 O O . LYS B 1 498 ? 1.317 34.671 -29.554 1.00 72.89 477 LYS B O 1
ATOM 7785 N N . THR B 1 499 ? -0.673 33.607 -29.594 1.00 74.18 478 THR B N 1
ATOM 7786 C CA . THR B 1 499 ? -0.962 34.103 -30.934 1.00 78.41 478 THR B CA 1
ATOM 7787 C C . THR B 1 499 ? -1.298 35.591 -30.831 1.00 77.62 478 THR B C 1
ATOM 7788 O O . THR B 1 499 ? -1.790 36.039 -29.793 1.00 76.14 478 THR B O 1
ATOM 7792 N N . PRO B 1 500 ? -0.988 36.390 -31.873 1.00 76.36 479 PRO B N 1
ATOM 7793 C CA . PRO B 1 500 ? -1.442 37.783 -31.886 1.00 76.35 479 PRO B CA 1
ATOM 7794 C C . PRO B 1 500 ? -2.873 37.999 -31.386 1.00 78.31 479 PRO B C 1
ATOM 7795 O O . PRO B 1 500 ? -3.124 38.940 -30.612 1.00 74.53 479 PRO B O 1
ATOM 7799 N N . GLU B 1 501 ? -3.829 37.166 -31.833 1.00 73.61 480 GLU B N 1
ATOM 7800 C CA . GLU B 1 501 ? -5.207 37.306 -31.353 1.00 73.73 480 GLU B CA 1
ATOM 7801 C C . GLU B 1 501 ? -5.249 37.213 -29.834 1.00 78.20 480 GLU B C 1
ATOM 7802 O O . GLU B 1 501 ? -5.862 38.049 -29.163 1.00 78.86 480 GLU B O 1
ATOM 7804 N N . GLN B 1 502 ? -4.555 36.237 -29.247 1.00 78.72 481 GLN B N 1
ATOM 7805 C CA . GLN B 1 502 ? -4.622 36.012 -27.775 1.00 75.03 481 GLN B CA 1
ATOM 7806 C C . GLN B 1 502 ? -3.843 37.092 -27.023 1.00 76.88 481 GLN B C 1
ATOM 7807 O O . GLN B 1 502 ? -4.183 37.355 -25.862 1.00 73.63 481 GLN B O 1
ATOM 7813 N N . GLN B 1 503 ? -2.851 37.705 -27.671 1.00 77.61 482 GLN B N 1
ATOM 7814 C CA . GLN B 1 503 ? -2.001 38.728 -27.007 1.00 76.61 482 GLN B CA 1
ATOM 7815 C C . GLN B 1 503 ? -2.831 39.988 -26.799 1.00 69.71 482 GLN B C 1
ATOM 7816 O O . GLN B 1 503 ? -2.487 40.786 -25.938 1.00 72.81 482 GLN B O 1
ATOM 7822 N N . ALA B 1 504 ? -3.894 40.128 -27.565 1.00 69.53 483 ALA B N 1
ATOM 7823 C CA . ALA B 1 504 ? -4.772 41.304 -27.428 1.00 71.63 483 ALA B CA 1
ATOM 7824 C C . ALA B 1 504 ? -5.715 41.075 -26.254 1.00 71.44 483 ALA B C 1
ATOM 7825 O O . ALA B 1 504 ? -6.275 42.047 -25.778 1.00 62.32 483 ALA B O 1
ATOM 7827 N N . GLU B 1 505 ? -5.917 39.814 -25.861 1.00 74.17 484 GLU B N 1
ATOM 7828 C CA . GLU B 1 505 ? -6.733 39.558 -24.682 1.00 73.99 484 GLU B CA 1
ATOM 7829 C C . GLU B 1 505 ? -5.903 39.438 -23.404 1.00 69.60 484 GLU B C 1
ATOM 7830 O O . GLU B 1 505 ? -6.487 39.299 -22.331 1.00 69.45 484 GLU B O 1
ATOM 7832 N N . VAL B 1 506 ? -4.571 39.493 -23.499 1.00 71.92 485 VAL B N 1
ATOM 7833 C CA . VAL B 1 506 ? -3.699 39.428 -22.327 1.00 71.89 485 VAL B CA 1
ATOM 7834 C C . VAL B 1 506 ? -3.816 40.724 -21.533 1.00 75.10 485 VAL B C 1
ATOM 7835 O O . VAL B 1 506 ? -3.553 41.811 -22.062 1.00 75.76 485 VAL B O 1
ATOM 7839 N N . CYS B 1 507 ? -4.183 40.611 -20.252 1.00 68.21 486 CYS B N 1
ATOM 7840 C CA . CYS B 1 507 ? -4.230 41.745 -19.330 1.00 70.81 486 CYS B CA 1
ATOM 7841 C C . CYS B 1 507 ? -2.933 41.796 -18.521 1.00 69.34 486 CYS B C 1
ATOM 7842 O O . CYS B 1 507 ? -2.607 40.846 -17.798 1.00 67.26 486 CYS B O 1
ATOM 7845 N N . ASN B 1 508 ? -2.208 42.912 -18.623 1.00 67.20 487 ASN B N 1
ATOM 7846 C CA . ASN B 1 508 ? -0.905 43.053 -17.969 1.00 62.21 487 ASN B CA 1
ATOM 7847 C C . ASN B 1 508 ? -1.081 43.639 -16.563 1.00 61.66 487 ASN B C 1
ATOM 7848 O O . ASN B 1 508 ? -0.768 44.804 -16.293 1.00 58.63 487 ASN B O 1
ATOM 7853 N N . VAL B 1 509 ? -1.577 42.802 -15.639 1.00 60.11 488 VAL B N 1
ATOM 7854 C CA . VAL B 1 509 ? -1.939 43.302 -14.314 1.00 56.14 488 VAL B CA 1
ATOM 7855 C C . VAL B 1 509 ? -1.218 42.495 -13.235 1.00 54.92 488 VAL B C 1
ATOM 7856 O O . VAL B 1 509 ? -0.849 41.335 -13.440 1.00 58.29 488 VAL B O 1
ATOM 7860 N N . VAL B 1 510 ? -1.021 43.125 -12.073 1.00 53.71 489 VAL B N 1
ATOM 7861 C CA . VAL B 1 510 ? -0.562 42.460 -10.862 1.00 47.41 489 VAL B CA 1
ATOM 7862 C C . VAL B 1 510 ? -1.756 42.337 -9.919 1.00 48.82 489 VAL B C 1
ATOM 7863 O O . VAL B 1 510 ? -2.578 43.260 -9.836 1.00 43.48 489 VAL B O 1
ATOM 7867 N N . ARG B 1 511 ? -1.870 41.189 -9.226 1.00 44.04 490 ARG B N 1
ATOM 7868 C CA . ARG B 1 511 ? -3.024 40.885 -8.382 1.00 43.87 490 ARG B CA 1
ATOM 7869 C C . ARG B 1 511 ? -2.636 40.818 -6.899 1.00 36.02 490 ARG B C 1
ATOM 7870 O O . ARG B 1 511 ? -1.646 40.176 -6.532 1.00 32.64 490 ARG B O 1
ATOM 7878 N N . PHE B 1 512 ? -3.425 41.469 -6.060 1.00 35.09 491 PHE B N 1
ATOM 7879 C CA . PHE B 1 512 ? -3.338 41.336 -4.597 1.00 31.23 491 PHE B CA 1
ATOM 7880 C C . PHE B 1 512 ? -4.525 40.484 -4.160 1.00 33.68 491 PHE B C 1
ATOM 7881 O O . PHE B 1 512 ? -5.657 40.972 -4.119 1.00 34.40 491 PHE B O 1
ATOM 7889 N N . ALA B 1 513 ? -4.290 39.200 -3.869 1.00 30.31 492 ALA B N 1
ATOM 7890 C CA . ALA B 1 513 ? -5.401 38.332 -3.459 1.00 40.47 492 ALA B CA 1
ATOM 7891 C C . ALA B 1 513 ? -5.594 38.401 -1.945 1.00 33.42 492 ALA B C 1
ATOM 7892 O O . ALA B 1 513 ? -4.629 38.343 -1.191 1.00 37.12 492 ALA B O 1
ATOM 7894 N N . ILE B 1 514 ? -6.842 38.519 -1.512 1.00 31.96 493 ILE B N 1
ATOM 7895 C CA . ILE B 1 514 ? -7.194 38.579 -0.100 1.00 36.38 493 ILE B CA 1
ATOM 7896 C C . ILE B 1 514 ? -7.742 37.221 0.358 1.00 38.10 493 ILE B C 1
ATOM 7897 O O . ILE B 1 514 ? -8.864 36.835 -0.007 1.00 35.31 493 ILE B O 1
ATOM 7902 N N . ASP B 1 515 ? -6.965 36.528 1.205 1.00 36.06 494 ASP B N 1
ATOM 7903 C CA . ASP B 1 515 ? -7.406 35.310 1.899 1.00 38.05 494 ASP B CA 1
ATOM 7904 C C . ASP B 1 515 ? -8.718 35.518 2.647 1.00 36.37 494 ASP B C 1
ATOM 7905 O O . ASP B 1 515 ? -8.843 36.458 3.437 1.00 39.46 494 ASP B O 1
ATOM 7910 N N . ARG B 1 516 ? -9.659 34.584 2.483 1.00 33.45 495 ARG B N 1
ATOM 7911 C CA . ARG B 1 516 ? -10.935 34.699 3.200 1.00 37.50 495 ARG B CA 1
ATOM 7912 C C . ARG B 1 516 ? -10.744 34.661 4.726 1.00 36.85 495 ARG B C 1
ATOM 7913 O O . ARG B 1 516 ? -10.142 33.729 5.282 1.00 32.82 495 ARG B O 1
ATOM 7921 N N . SER B 1 517 ? -11.228 35.700 5.405 1.00 36.85 496 SER B N 1
ATOM 7922 C CA . SER B 1 517 ? -11.374 35.763 6.864 1.00 37.77 496 SER B CA 1
ATOM 7923 C C . SER B 1 517 ? -10.044 35.850 7.602 1.00 34.62 496 SER B C 1
ATOM 7924 O O . SER B 1 517 ? -10.036 35.938 8.854 1.00 34.22 496 SER B O 1
ATOM 7927 N N . ARG B 1 518 ? -8.920 35.816 6.897 1.00 31.13 497 ARG B N 1
ATOM 7928 C CA . ARG B 1 518 ? -7.634 35.841 7.564 1.00 33.85 497 ARG B CA 1
ATOM 7929 C C . ARG B 1 518 ? -7.106 37.261 7.848 1.00 37.47 497 ARG B C 1
ATOM 7930 O O . ARG B 1 518 ? -6.376 37.453 8.832 1.00 34.97 497 ARG B O 1
ATOM 7938 N N . LEU B 1 519 ? -7.464 38.270 7.043 1.00 36.93 498 LEU B N 1
ATOM 7939 C CA . LEU B 1 519 ? -6.883 39.605 7.175 1.00 38.70 498 LEU B CA 1
ATOM 7940 C C . LEU B 1 519 ? -7.884 40.604 7.758 1.00 37.94 498 LEU B C 1
ATOM 7941 O O . LEU B 1 519 ? -9.086 40.505 7.507 1.00 40.75 498 LEU B O 1
ATOM 7946 N N . THR B 1 520 ? -7.377 41.594 8.513 1.00 35.83 499 THR B N 1
ATOM 7947 C CA . THR B 1 520 ? -8.190 42.705 9.021 1.00 39.85 499 THR B CA 1
ATOM 7948 C C . THR B 1 520 ? -7.724 44.037 8.420 1.00 42.95 499 THR B C 1
ATOM 7949 O O . THR B 1 520 ? -6.726 44.110 7.695 1.00 40.86 499 THR B O 1
ATOM 7953 N N . LYS B 1 521 ? -8.444 45.113 8.766 1.00 47.31 500 LYS B N 1
ATOM 7954 C CA . LYS B 1 521 ? -8.085 46.455 8.290 1.00 48.63 500 LYS B CA 1
ATOM 7955 C C . LYS B 1 521 ? -6.602 46.768 8.503 1.00 46.36 500 LYS B C 1
ATOM 7956 O O . LYS B 1 521 ? -5.930 47.311 7.609 1.00 42.71 500 LYS B O 1
ATOM 7962 N N . GLU B 1 522 ? -6.067 46.425 9.676 1.00 42.53 501 GLU B N 1
ATOM 7963 C CA . GLU B 1 522 ? -4.652 46.670 9.942 1.00 42.24 501 GLU B CA 1
ATOM 7964 C C . GLU B 1 522 ? -3.772 46.154 8.803 1.00 41.42 501 GLU B C 1
ATOM 7965 O O . GLU B 1 522 ? -2.891 46.864 8.305 1.00 41.54 501 GLU B O 1
ATOM 7971 N N . HIS B 1 523 ? -4.021 44.929 8.345 1.00 42.43 502 HIS B N 1
ATOM 7972 C CA . HIS B 1 523 ? -3.227 44.384 7.245 1.00 37.45 502 HIS B CA 1
ATOM 7973 C C . HIS B 1 523 ? -3.381 45.224 5.987 1.00 39.09 502 HIS B C 1
ATOM 7974 O O . HIS B 1 523 ? -2.413 45.455 5.254 1.00 39.33 502 HIS B O 1
ATOM 7981 N N . LEU B 1 524 ? -4.595 45.682 5.713 1.00 39.72 503 LEU B N 1
ATOM 7982 C CA . LEU B 1 524 ? -4.842 46.376 4.464 1.00 38.62 503 LEU B CA 1
ATOM 7983 C C . LEU B 1 524 ? -4.161 47.742 4.456 1.00 39.02 503 LEU B C 1
ATOM 7984 O O . LEU B 1 524 ? -3.481 48.101 3.484 1.00 40.17 503 LEU B O 1
ATOM 7989 N N . ASP B 1 525 ? -4.299 48.512 5.539 1.00 39.47 504 ASP B N 1
ATOM 7990 C CA . ASP B 1 525 ? -3.654 49.822 5.566 1.00 38.34 504 ASP B CA 1
ATOM 7991 C C . ASP B 1 525 ? -2.147 49.685 5.358 1.00 38.93 504 ASP B C 1
ATOM 7992 O O . ASP B 1 525 ? -1.513 50.543 4.732 1.00 37.17 504 ASP B O 1
ATOM 7997 N N . TYR B 1 526 ? -1.549 48.611 5.869 1.00 35.74 505 TYR B N 1
ATOM 7998 C CA . TYR B 1 526 ? -0.117 48.430 5.661 1.00 37.77 505 TYR B CA 1
ATOM 7999 C C . TYR B 1 526 ? 0.190 48.243 4.180 1.00 42.31 505 TYR B C 1
ATOM 8000 O O . TYR B 1 526 ? 1.157 48.814 3.661 1.00 41.32 505 TYR B O 1
ATOM 8009 N N . VAL B 1 527 ? -0.649 47.481 3.468 1.00 38.67 506 VAL B N 1
ATOM 8010 C CA . VAL B 1 527 ? -0.374 47.227 2.058 1.00 35.72 506 VAL B CA 1
ATOM 8011 C C . VAL B 1 527 ? -0.572 48.511 1.246 1.00 42.22 506 VAL B C 1
ATOM 8012 O O . VAL B 1 527 ? 0.283 48.897 0.435 1.00 39.15 506 VAL B O 1
ATOM 8016 N N . ILE B 1 528 ? -1.693 49.205 1.471 1.00 41.29 507 ILE B N 1
ATOM 8017 C CA . ILE B 1 528 ? -1.910 50.497 0.830 1.00 45.56 507 ILE B CA 1
ATOM 8018 C C . ILE B 1 528 ? -0.679 51.381 0.983 1.00 44.37 507 ILE B C 1
ATOM 8019 O O . ILE B 1 528 ? -0.193 51.964 0.017 1.00 45.06 507 ILE B O 1
ATOM 8024 N N . ALA B 1 529 ? -0.150 51.480 2.202 1.00 46.42 508 ALA B N 1
ATOM 8025 C CA . ALA B 1 529 ? 1.000 52.341 2.440 1.00 45.10 508 ALA B CA 1
ATOM 8026 C C . ALA B 1 529 ? 2.194 51.893 1.622 1.00 43.31 508 ALA B C 1
ATOM 8027 O O . ALA B 1 529 ? 2.892 52.716 1.023 1.00 41.72 508 ALA B O 1
ATOM 8029 N N . ALA B 1 530 ? 2.457 50.585 1.610 1.00 46.62 509 ALA B N 1
ATOM 8030 C CA . ALA B 1 530 ? 3.637 50.050 0.931 1.00 47.86 509 ALA B CA 1
ATOM 8031 C C . ALA B 1 530 ? 3.557 50.245 -0.582 1.00 49.41 509 ALA B C 1
ATOM 8032 O O . ALA B 1 530 ? 4.586 50.457 -1.233 1.00 48.17 509 ALA B O 1
ATOM 8034 N N . VAL B 1 531 ? 2.357 50.129 -1.166 1.00 48.23 510 VAL B N 1
ATOM 8035 C CA . VAL B 1 531 ? 2.232 50.255 -2.616 1.00 44.79 510 VAL B CA 1
ATOM 8036 C C . VAL B 1 531 ? 2.397 51.718 -3.018 1.00 48.70 510 VAL B C 1
ATOM 8037 O O . VAL B 1 531 ? 3.100 52.040 -3.985 1.00 47.26 510 VAL B O 1
ATOM 8041 N N . LYS B 1 532 ? 1.779 52.622 -2.256 1.00 47.51 511 LYS B N 1
ATOM 8042 C CA . LYS B 1 532 ? 1.975 54.060 -2.443 1.00 48.86 511 LYS B CA 1
ATOM 8043 C C . LYS B 1 532 ? 3.459 54.413 -2.410 1.00 52.95 511 LYS B C 1
ATOM 8044 O O . LYS B 1 532 ? 3.951 55.133 -3.286 1.00 55.56 511 LYS B O 1
ATOM 8050 N N . ALA B 1 533 ? 4.191 53.923 -1.401 1.00 49.71 512 ALA B N 1
ATOM 8051 C CA . ALA B 1 533 ? 5.628 54.201 -1.355 1.00 53.54 512 ALA B CA 1
ATOM 8052 C C . ALA B 1 533 ? 6.349 53.638 -2.589 1.00 54.87 512 ALA B C 1
ATOM 8053 O O . ALA B 1 533 ? 7.172 54.332 -3.192 1.00 64.60 512 ALA B O 1
ATOM 8055 N N . LEU B 1 534 ? 6.070 52.387 -2.978 1.00 54.86 513 LEU B N 1
ATOM 8056 C CA . LEU B 1 534 ? 6.672 51.899 -4.220 1.00 56.02 513 LEU B CA 1
ATOM 8057 C C . LEU B 1 534 ? 6.183 52.629 -5.469 1.00 54.47 513 LEU B C 1
ATOM 8058 O O . LEU B 1 534 ? 6.944 52.726 -6.442 1.00 52.48 513 LEU B O 1
ATOM 8063 N N . TYR B 1 535 ? 4.954 53.120 -5.499 1.00 48.95 514 TYR B N 1
ATOM 8064 C CA . TYR B 1 535 ? 4.567 53.873 -6.682 1.00 57.53 514 TYR B CA 1
ATOM 8065 C C . TYR B 1 535 ? 5.437 55.115 -6.826 1.00 59.38 514 TYR B C 1
ATOM 8066 O O . TYR B 1 535 ? 5.915 55.424 -7.918 1.00 62.82 514 TYR B O 1
ATOM 8075 N N . GLU B 1 536 ? 5.715 55.759 -5.704 1.00 57.72 515 GLU B N 1
ATOM 8076 C CA . GLU B 1 536 ? 6.529 56.993 -5.699 1.00 61.42 515 GLU B CA 1
ATOM 8077 C C . GLU B 1 536 ? 8.006 56.657 -5.930 1.00 57.10 515 GLU B C 1
ATOM 8078 O O . GLU B 1 536 ? 8.816 57.574 -5.959 1.00 64.01 515 GLU B O 1
ATOM 8084 N N . ASP B 1 537 ? 8.309 55.366 -6.123 1.00 57.39 516 ASP B N 1
ATOM 8085 C CA . ASP B 1 537 ? 9.695 54.908 -6.422 1.00 59.45 516 ASP B CA 1
ATOM 8086 C C . ASP B 1 537 ? 9.624 54.011 -7.663 1.00 54.77 516 ASP B C 1
ATOM 8087 O O . ASP B 1 537 ? 10.320 52.977 -7.680 1.00 57.44 516 ASP B O 1
ATOM 8092 N N . ARG B 1 538 ? 8.791 54.378 -8.644 1.00 54.75 517 ARG B N 1
ATOM 8093 C CA . ARG B 1 538 ? 8.596 53.561 -9.876 1.00 56.82 517 ARG B CA 1
ATOM 8094 C C . ARG B 1 538 ? 9.929 53.284 -10.566 1.00 64.94 517 ARG B C 1
ATOM 8095 O O . ARG B 1 538 ? 10.196 52.110 -10.881 1.00 63.07 517 ARG B O 1
ATOM 8103 N N . GLU B 1 539 ? 10.707 54.334 -10.834 1.00 65.44 518 GLU B N 1
ATOM 8104 C CA . GLU B 1 539 ? 11.966 54.170 -11.607 1.00 64.89 518 GLU B CA 1
ATOM 8105 C C . GLU B 1 539 ? 12.916 53.185 -10.921 1.00 67.26 518 GLU B C 1
ATOM 8106 O O . GLU B 1 539 ? 13.734 52.579 -11.641 1.00 67.01 518 GLU B O 1
ATOM 8108 N N . ASN B 1 540 ? 12.813 53.014 -9.599 1.00 62.59 519 ASN B N 1
ATOM 8109 C CA . ASN B 1 540 ? 13.822 52.158 -8.919 1.00 64.13 519 ASN B CA 1
ATOM 8110 C C . ASN B 1 540 ? 13.486 50.683 -9.146 1.00 62.56 519 ASN B C 1
ATOM 8111 O O . ASN B 1 540 ? 14.435 49.881 -9.115 1.00 63.89 519 ASN B O 1
ATOM 8116 N N . ILE B 1 541 ? 12.206 50.348 -9.366 1.00 58.61 520 ILE B N 1
ATOM 8117 C CA . ILE B 1 541 ? 11.795 48.955 -9.534 1.00 61.65 520 ILE B CA 1
ATOM 8118 C C . ILE B 1 541 ? 12.620 48.331 -10.663 1.00 61.16 520 ILE B C 1
ATOM 8119 O O . ILE B 1 541 ? 12.498 48.752 -11.825 1.00 65.56 520 ILE B O 1
ATOM 8124 N N . PRO B 1 542 ? 13.472 47.345 -10.382 1.00 61.34 521 PRO B N 1
ATOM 8125 C CA . PRO B 1 542 ? 14.268 46.730 -11.457 1.00 62.51 521 PRO B CA 1
ATOM 8126 C C . PRO B 1 542 ? 13.378 46.074 -12.500 1.00 62.41 521 PRO B C 1
ATOM 8127 O O . PRO B 1 542 ? 12.159 45.966 -12.348 1.00 63.99 521 PRO B O 1
ATOM 8131 N N . ASN B 1 543 ? 14.011 45.662 -13.600 1.00 69.32 522 ASN B N 1
ATOM 8132 C CA . ASN B 1 543 ? 13.434 44.746 -14.575 1.00 64.58 522 ASN B CA 1
ATOM 8133 C C . ASN B 1 543 ? 13.895 43.325 -14.243 1.00 64.47 522 ASN B C 1
ATOM 8134 O O . ASN B 1 543 ? 14.911 43.114 -13.564 1.00 58.54 522 ASN B O 1
ATOM 8139 N N . MET B 1 544 ? 13.135 42.344 -14.745 1.00 65.66 523 MET B N 1
ATOM 8140 C CA . MET B 1 544 ? 13.442 40.925 -14.587 1.00 64.30 523 MET B CA 1
ATOM 8141 C C . MET B 1 544 ? 13.633 40.295 -15.960 1.00 61.04 523 MET B C 1
ATOM 8142 O O . MET B 1 544 ? 12.818 40.514 -16.868 1.00 52.24 523 MET B O 1
ATOM 8147 N N . ARG B 1 545 ? 14.675 39.463 -16.079 1.00 62.79 524 ARG B N 1
ATOM 8148 C CA . ARG B 1 545 ? 14.952 38.669 -17.275 1.00 64.12 524 ARG B CA 1
ATOM 8149 C C . ARG B 1 545 ? 14.945 37.177 -16.944 1.00 64.25 524 ARG B C 1
ATOM 8150 O O . ARG B 1 545 ? 15.824 36.699 -16.218 1.00 63.32 524 ARG B O 1
ATOM 8152 N N . ILE B 1 546 ? 13.985 36.439 -17.518 1.00 59.61 525 ILE B N 1
ATOM 8153 C CA . ILE B 1 546 ? 13.949 34.980 -17.393 1.00 59.54 525 ILE B CA 1
ATOM 8154 C C . ILE B 1 546 ? 15.307 34.398 -17.766 1.00 64.98 525 ILE B C 1
ATOM 8155 O O . ILE B 1 546 ? 15.857 34.725 -18.820 1.00 71.81 525 ILE B O 1
ATOM 8157 N N . VAL B 1 547 ? 15.857 33.531 -16.919 1.00 65.96 526 VAL B N 1
ATOM 8158 C CA . VAL B 1 547 ? 17.163 32.935 -17.189 1.00 68.41 526 VAL B CA 1
ATOM 8159 C C . VAL B 1 547 ? 17.084 31.427 -17.359 1.00 67.40 526 VAL B C 1
ATOM 8160 O O . VAL B 1 547 ? 18.052 30.819 -17.832 1.00 67.62 526 VAL B O 1
ATOM 8164 N N . TRP B 1 548 ? 15.976 30.808 -16.965 1.00 67.32 527 TRP B N 1
ATOM 8165 C CA . TRP B 1 548 ? 15.720 29.392 -17.173 1.00 62.11 527 TRP B CA 1
ATOM 8166 C C . TRP B 1 548 ? 14.209 29.240 -17.279 1.00 65.21 527 TRP B C 1
ATOM 8167 O O . TRP B 1 548 ? 13.457 29.923 -16.578 1.00 64.27 527 TRP B O 1
ATOM 8169 N N . GLY B 1 549 ? 13.769 28.363 -18.174 1.00 52.75 528 GLY B N 1
ATOM 8170 C CA . GLY B 1 549 ? 12.354 28.260 -18.453 1.00 59.81 528 GLY B CA 1
ATOM 8171 C C . GLY B 1 549 ? 11.868 29.151 -19.597 1.00 72.44 528 GLY B C 1
ATOM 8172 O O . GLY B 1 549 ? 12.550 29.304 -20.625 1.00 73.20 528 GLY B O 1
ATOM 8173 N N . HIS B 1 550 ? 10.663 29.699 -19.430 1.00 71.55 529 HIS B N 1
ATOM 8174 C CA . HIS B 1 550 ? 9.993 30.534 -20.425 1.00 71.40 529 HIS B CA 1
ATOM 8175 C C . HIS B 1 550 ? 9.087 29.693 -21.331 1.00 75.33 529 HIS B C 1
ATOM 8176 O O . HIS B 1 550 ? 7.879 29.944 -21.399 1.00 80.26 529 HIS B O 1
ATOM 8178 N N . ASN B 1 551 ? 9.641 28.705 -22.031 1.00 71.48 530 ASN B N 1
ATOM 8179 C CA . ASN B 1 551 ? 8.823 27.803 -22.852 1.00 68.95 530 ASN B CA 1
ATOM 8180 C C . ASN B 1 551 ? 8.363 26.589 -22.058 1.00 71.72 530 ASN B C 1
ATOM 8181 O O . ASN B 1 551 ? 8.542 25.458 -22.488 1.00 75.07 530 ASN B O 1
ATOM 8183 N N . LEU B 1 552 ? 7.762 26.797 -20.892 1.00 72.31 531 LEU B N 1
ATOM 8184 C CA . LEU B 1 552 ? 7.221 25.686 -20.107 1.00 67.98 531 LEU B CA 1
ATOM 8185 C C . LEU B 1 552 ? 5.738 25.931 -19.856 1.00 68.01 531 LEU B C 1
ATOM 8186 O O . LEU B 1 552 ? 5.312 27.090 -19.757 1.00 65.37 531 LEU B O 1
ATOM 8191 N N . PRO B 1 553 ? 4.919 24.880 -19.782 1.00 62.97 532 PRO B N 1
ATOM 8192 C CA . PRO B 1 553 ? 3.499 25.113 -19.518 1.00 62.72 532 PRO B CA 1
ATOM 8193 C C . PRO B 1 553 ? 3.336 25.734 -18.140 1.00 63.00 532 PRO B C 1
ATOM 8194 O O . PRO B 1 553 ? 3.839 25.209 -17.146 1.00 57.30 532 PRO B O 1
ATOM 8198 N N . MET B 1 554 ? 2.710 26.902 -18.115 1.00 64.28 533 MET B N 1
ATOM 8199 C CA . MET B 1 554 ? 2.414 27.595 -16.871 1.00 63.12 533 MET B CA 1
ATOM 8200 C C . MET B 1 554 ? 3.726 28.009 -16.198 1.00 65.08 533 MET B C 1
ATOM 8201 O O . MET B 1 554 ? 3.962 27.700 -15.018 1.00 61.61 533 MET B O 1
ATOM 8206 N N . ARG B 1 555 ? 4.604 28.654 -16.966 1.00 62.38 534 ARG B N 1
ATOM 8207 C CA . ARG B 1 555 ? 6.011 28.736 -16.561 1.00 62.35 534 ARG B CA 1
ATOM 8208 C C . ARG B 1 555 ? 6.235 29.570 -15.293 1.00 62.74 534 ARG B C 1
ATOM 8209 O O . ARG B 1 555 ? 7.328 29.486 -14.707 1.00 61.95 534 ARG B O 1
ATOM 8211 N N . HIS B 1 556 ? 5.258 30.369 -14.865 1.00 57.95 535 HIS B N 1
ATOM 8212 C CA . HIS B 1 556 ? 5.492 31.238 -13.686 1.00 58.19 535 HIS B CA 1
ATOM 8213 C C . HIS B 1 556 ? 5.651 30.398 -12.420 1.00 59.21 535 HIS B C 1
ATOM 8214 O O . HIS B 1 556 ? 6.159 30.937 -11.432 1.00 57.43 535 HIS B O 1
ATOM 8221 N N . PHE B 1 557 ? 5.227 29.133 -12.461 1.00 57.28 536 PHE B N 1
ATOM 8222 C CA . PHE B 1 557 ? 5.278 28.273 -11.250 1.00 58.93 536 PHE B CA 1
ATOM 8223 C C . PHE B 1 557 ? 6.676 27.679 -11.083 1.00 61.16 536 PHE B C 1
ATOM 8224 O O . PHE B 1 557 ? 6.930 27.065 -10.029 1.00 61.35 536 PHE B O 1
ATOM 8232 N N . HIS B 1 558 ? 7.552 27.847 -12.078 1.00 59.93 537 HIS B N 1
ATOM 8233 C CA . HIS B 1 558 ? 8.868 27.160 -11.987 1.00 60.18 537 HIS B CA 1
ATOM 8234 C C . HIS B 1 558 ? 10.019 27.999 -12.550 1.00 59.95 537 HIS B C 1
ATOM 8235 O O . HIS B 1 558 ? 11.151 27.819 -12.053 1.00 69.30 537 HIS B O 1
ATOM 8242 N N . ALA B 1 559 ? 9.762 28.849 -13.552 1.00 63.71 538 ALA B N 1
ATOM 8243 C CA . ALA B 1 559 ? 10.859 29.615 -14.182 1.00 60.47 538 ALA B CA 1
ATOM 8244 C C . ALA B 1 559 ? 11.810 30.337 -13.219 1.00 62.38 538 ALA B C 1
ATOM 8245 O O . ALA B 1 559 ? 11.348 30.824 -12.172 1.00 62.68 538 ALA B O 1
ATOM 8247 N N . PHE B 1 560 ? 13.092 30.407 -13.585 1.00 57.40 539 PHE B N 1
ATOM 8248 C CA . PHE B 1 560 ? 14.099 31.150 -12.792 1.00 54.61 539 PHE B CA 1
ATOM 8249 C C . PHE B 1 560 ? 14.183 32.573 -13.341 1.00 61.42 539 PHE B C 1
ATOM 8250 O O . PHE B 1 560 ? 13.995 32.743 -14.553 1.00 60.53 539 PHE B O 1
ATOM 8258 N N . LEU B 1 561 ? 14.482 33.554 -12.488 1.00 58.98 540 LEU B N 1
ATOM 8259 C CA . LEU B 1 561 ? 14.478 34.972 -12.921 1.00 59.94 540 LEU B CA 1
ATOM 8260 C C . LEU B 1 561 ? 15.670 35.715 -12.324 1.00 60.05 540 LEU B C 1
ATOM 8261 O O . LEU B 1 561 ? 16.276 35.179 -11.389 1.00 56.84 540 LEU B O 1
ATOM 8266 N N . GLU B 1 562 ? 16.003 36.880 -12.882 1.00 59.92 541 GLU B N 1
ATOM 8267 C CA . GLU B 1 562 ? 17.071 37.744 -12.376 1.00 64.08 541 GLU B CA 1
ATOM 8268 C C . GLU B 1 562 ? 16.821 39.223 -12.662 1.00 65.77 541 GLU B C 1
ATOM 8269 O O . GLU B 1 562 ? 16.268 39.566 -13.723 1.00 64.45 541 GLU B O 1
ATOM 8275 N N . PRO B 1 563 ? 17.211 40.117 -11.742 1.00 65.23 542 PRO B N 1
ATOM 8276 C CA . PRO B 1 563 ? 16.903 41.539 -11.924 1.00 70.12 542 PRO B CA 1
ATOM 8277 C C . PRO B 1 563 ? 18.053 42.336 -12.523 1.00 71.59 542 PRO B C 1
ATOM 8278 O O . PRO B 1 563 ? 19.221 42.131 -12.159 1.00 73.16 542 PRO B O 1
ATOM 8282 N N . TYR B 1 564 ? 17.717 43.255 -13.433 1.00 72.03 543 TYR B N 1
ATOM 8283 C CA . TYR B 1 564 ? 18.619 44.306 -13.894 1.00 71.87 543 TYR B CA 1
ATOM 8284 C C . TYR B 1 564 ? 17.900 45.647 -13.795 1.00 71.16 543 TYR B C 1
ATOM 8285 O O . TYR B 1 564 ? 16.666 45.718 -13.811 1.00 67.17 543 TYR B O 1
ATOM 8294 N N . ALA B 1 565 ? 18.691 46.715 -13.685 1.00 78.56 544 ALA B N 1
ATOM 8295 C CA . ALA B 1 565 ? 18.138 48.064 -13.615 1.00 75.96 544 ALA B CA 1
ATOM 8296 C C . ALA B 1 565 ? 17.584 48.495 -14.972 1.00 71.85 544 ALA B C 1
ATOM 8297 O O . ALA B 1 565 ? 18.008 48.013 -16.025 1.00 74.41 544 ALA B O 1
ATOM 8299 N N . ASN B 1 566 ? 16.620 49.408 -14.938 1.00 72.66 545 ASN B N 1
ATOM 8300 C CA . ASN B 1 566 ? 15.945 49.849 -16.153 1.00 70.12 545 ASN B CA 1
ATOM 8301 C C . ASN B 1 566 ? 16.851 50.702 -17.028 1.00 74.67 545 ASN B C 1
ATOM 8302 O O . ASN B 1 566 ? 17.403 51.701 -16.567 1.00 75.61 545 ASN B O 1
ATOM 8307 N N . GLN C 1 25 ? -31.859 -13.876 12.601 1.00 75.42 4 GLN C N 1
ATOM 8308 C CA . GLN C 1 25 ? -30.652 -13.508 13.335 1.00 75.12 4 GLN C CA 1
ATOM 8309 C C . GLN C 1 25 ? -29.533 -14.555 13.222 1.00 74.78 4 GLN C C 1
ATOM 8310 O O . GLN C 1 25 ? -29.773 -15.707 12.846 1.00 69.69 4 GLN C O 1
ATOM 8316 N N . TYR C 1 26 ? -28.301 -14.121 13.517 1.00 73.35 5 TYR C N 1
ATOM 8317 C CA . TYR C 1 26 ? -27.112 -14.979 13.470 1.00 68.12 5 TYR C CA 1
ATOM 8318 C C . TYR C 1 26 ? -26.272 -14.728 14.717 1.00 69.45 5 TYR C C 1
ATOM 8319 O O . TYR C 1 26 ? -25.218 -14.081 14.663 1.00 72.58 5 TYR C O 1
ATOM 8328 N N . PRO C 1 27 ? -26.720 -15.228 15.866 1.00 67.05 6 PRO C N 1
ATOM 8329 C CA . PRO C 1 27 ? -25.995 -15.001 17.124 1.00 63.76 6 PRO C CA 1
ATOM 8330 C C . PRO C 1 27 ? -24.580 -15.568 17.132 1.00 60.40 6 PRO C C 1
ATOM 8331 O O . PRO C 1 27 ? -24.224 -16.469 16.371 1.00 60.09 6 PRO C O 1
ATOM 8335 N N . LEU C 1 28 ? -23.777 -15.037 18.054 1.00 58.35 7 LEU C N 1
ATOM 8336 C CA . LEU C 1 28 ? -22.421 -15.506 18.306 1.00 62.26 7 LEU C CA 1
ATOM 8337 C C . LEU C 1 28 ? -22.160 -15.399 19.798 1.00 61.21 7 LEU C C 1
ATOM 8338 O O . LEU C 1 28 ? -22.747 -14.552 20.476 1.00 62.20 7 LEU C O 1
ATOM 8343 N N . ASN C 1 29 ? -21.256 -16.243 20.304 1.00 60.89 8 ASN C N 1
ATOM 8344 C CA . ASN C 1 29 ? -20.898 -16.165 21.720 1.00 62.65 8 ASN C CA 1
ATOM 8345 C C . ASN C 1 29 ? -20.194 -14.855 22.050 1.00 67.46 8 ASN C C 1
ATOM 8346 O O . ASN C 1 29 ? -20.334 -14.335 23.169 1.00 67.96 8 ASN C O 1
ATOM 8351 N N . VAL C 1 30 ? -19.438 -14.315 21.093 1.00 68.14 9 VAL C N 1
ATOM 8352 C CA . VAL C 1 30 ? -18.703 -13.059 21.230 1.00 60.72 9 VAL C CA 1
ATOM 8353 C C . VAL C 1 30 ? -19.651 -11.900 20.964 1.00 57.78 9 VAL C C 1
ATOM 8354 O O . VAL C 1 30 ? -20.252 -11.826 19.884 1.00 57.28 9 VAL C O 1
ATOM 8358 N N . PRO C 1 31 ? -19.801 -10.974 21.904 1.00 57.74 10 PRO C N 1
ATOM 8359 C CA . PRO C 1 31 ? -20.639 -9.801 21.657 1.00 55.29 10 PRO C CA 1
ATOM 8360 C C . PRO C 1 31 ? -20.035 -8.943 20.561 1.00 57.90 10 PRO C C 1
ATOM 8361 O O . PRO C 1 31 ? -18.851 -9.047 20.228 1.00 56.41 10 PRO C O 1
ATOM 8365 N N . ALA C 1 32 ? -20.876 -8.123 19.973 1.00 55.62 11 ALA C N 1
ATOM 8366 C CA . ALA C 1 32 ? -20.315 -7.215 18.991 1.00 58.99 11 ALA C CA 1
ATOM 8367 C C . ALA C 1 32 ? -19.811 -5.962 19.683 1.00 58.71 11 ALA C C 1
ATOM 8368 O O . ALA C 1 32 ? -20.278 -5.609 20.768 1.00 57.58 11 ALA C O 1
ATOM 8370 N N . PRO C 1 33 ? -18.841 -5.280 19.080 1.00 60.42 12 PRO C N 1
ATOM 8371 C CA . PRO C 1 33 ? -18.301 -4.047 19.672 1.00 58.33 12 PRO C CA 1
ATOM 8372 C C . PRO C 1 33 ? -19.219 -2.857 19.430 1.00 54.53 12 PRO C C 1
ATOM 8373 O O . PRO C 1 33 ? -19.852 -2.735 18.372 1.00 57.24 12 PRO C O 1
ATOM 8377 N N . HIS C 1 34 ? -19.235 -1.937 20.401 1.00 48.06 13 HIS C N 1
ATOM 8378 C CA . HIS C 1 34 ? -20.059 -0.740 20.265 1.00 53.00 13 HIS C CA 1
ATOM 8379 C C . HIS C 1 34 ? -19.271 0.572 20.262 1.00 51.41 13 HIS C C 1
ATOM 8380 O O . HIS C 1 34 ? -19.881 1.651 20.252 1.00 50.16 13 HIS C O 1
ATOM 8387 N N . HIS C 1 35 ? -17.944 0.517 20.214 1.00 48.13 14 HIS C N 1
ATOM 8388 C CA . HIS C 1 35 ? -17.140 1.710 19.989 1.00 46.26 14 HIS C CA 1
ATOM 8389 C C . HIS C 1 35 ? -15.776 1.281 19.463 1.00 47.46 14 HIS C C 1
ATOM 8390 O O . HIS C 1 35 ? -15.441 0.096 19.459 1.00 47.07 14 HIS C O 1
ATOM 8397 N N . PHE C 1 36 ? -15.003 2.254 18.978 1.00 47.53 15 PHE C N 1
ATOM 8398 C CA . PHE C 1 36 ? -13.619 1.990 18.604 1.00 44.42 15 PHE C CA 1
ATOM 8399 C C . PHE C 1 36 ? -12.755 3.169 19.026 1.00 40.37 15 PHE C C 1
ATOM 8400 O O . PHE C 1 36 ? -13.258 4.205 19.460 1.00 38.31 15 PHE C O 1
ATOM 8408 N N . THR C 1 37 ? -11.437 2.985 18.906 1.00 41.07 16 THR C N 1
ATOM 8409 C CA . THR C 1 37 ? -10.471 4.030 19.215 1.00 35.87 16 THR C CA 1
ATOM 8410 C C . THR C 1 37 ? -10.483 5.092 18.120 1.00 35.95 16 THR C C 1
ATOM 8411 O O . THR C 1 37 ? -10.284 4.782 16.943 1.00 36.51 16 THR C O 1
ATOM 8415 N N . TYR C 1 38 ? -10.763 6.336 18.504 1.00 36.06 17 TYR C N 1
ATOM 8416 C CA . TYR C 1 38 ? -10.786 7.456 17.579 1.00 40.70 17 TYR C CA 1
ATOM 8417 C C . TYR C 1 38 ? -9.406 8.052 17.450 1.00 37.28 17 TYR C C 1
ATOM 8418 O O . TYR C 1 38 ? -9.009 8.445 16.358 1.00 34.15 17 TYR C O 1
ATOM 8427 N N . ALA C 1 39 ? -8.675 8.089 18.563 1.00 39.49 18 ALA C N 1
ATOM 8428 C CA . ALA C 1 39 ? -7.302 8.548 18.629 1.00 36.47 18 ALA C CA 1
ATOM 8429 C C . ALA C 1 39 ? -6.612 7.793 19.756 1.00 36.87 18 ALA C C 1
ATOM 8430 O O . ALA C 1 39 ? -7.253 7.403 20.740 1.00 37.18 18 ALA C O 1
ATOM 8432 N N . VAL C 1 40 ? -5.295 7.596 19.604 1.00 36.68 19 VAL C N 1
ATOM 8433 C CA . VAL C 1 40 ? -4.467 6.822 20.529 1.00 35.55 19 VAL C CA 1
ATOM 8434 C C . VAL C 1 40 ? -3.425 7.703 21.211 1.00 30.18 19 VAL C C 1
ATOM 8435 O O . VAL C 1 40 ? -2.974 8.715 20.666 1.00 27.84 19 VAL C O 1
ATOM 8439 N N . ARG C 1 41 ? -3.005 7.272 22.401 1.00 33.42 20 ARG C N 1
ATOM 8440 C CA . ARG C 1 41 ? -1.890 7.860 23.127 1.00 36.87 20 ARG C CA 1
ATOM 8441 C C . ARG C 1 41 ? -0.954 6.738 23.550 1.00 38.23 20 ARG C C 1
ATOM 8442 O O . ARG C 1 41 ? -1.406 5.702 24.044 1.00 43.60 20 ARG C O 1
ATOM 8450 N N . ASP C 1 42 ? 0.348 6.955 23.375 1.00 36.07 21 ASP C N 1
ATOM 8451 C CA . ASP C 1 42 ? 1.338 5.925 23.670 1.00 41.87 21 ASP C CA 1
ATOM 8452 C C . ASP C 1 42 ? 1.709 5.907 25.153 1.00 44.53 21 ASP C C 1
ATOM 8453 O O . ASP C 1 42 ? 1.640 6.921 25.863 1.00 40.35 21 ASP C O 1
ATOM 8458 N N . LEU C 1 43 ? 2.089 4.746 25.620 1.00 43.49 22 LEU C N 1
ATOM 8459 C CA . LEU C 1 43 ? 2.484 4.634 27.013 1.00 44.01 22 LEU C CA 1
ATOM 8460 C C . LEU C 1 43 ? 3.998 4.562 27.139 1.00 44.12 22 LEU C C 1
ATOM 8461 O O . LEU C 1 43 ? 4.697 4.248 26.177 1.00 51.09 22 LEU C O 1
ATOM 8466 N N . PRO C 1 44 ? 4.538 4.855 28.316 1.00 43.80 23 PRO C N 1
ATOM 8467 C CA . PRO C 1 44 ? 5.995 4.926 28.482 1.00 46.04 23 PRO C CA 1
ATOM 8468 C C . PRO C 1 44 ? 6.636 3.566 28.696 1.00 50.06 23 PRO C C 1
ATOM 8469 O O . PRO C 1 44 ? 6.012 2.636 29.208 1.00 49.97 23 PRO C O 1
ATOM 8473 N N . GLU C 1 45 ? 7.917 3.470 28.321 1.00 47.63 24 GLU C N 1
ATOM 8474 C CA . GLU C 1 45 ? 8.732 2.279 28.564 1.00 48.61 24 GLU C CA 1
ATOM 8475 C C . GLU C 1 45 ? 9.572 2.535 29.814 1.00 47.81 24 GLU C C 1
ATOM 8476 O O . GLU C 1 45 ? 10.510 3.339 29.785 1.00 50.43 24 GLU C O 1
ATOM 8478 N N . VAL C 1 46 ? 9.213 1.884 30.923 1.00 48.78 25 VAL C N 1
ATOM 8479 C CA . VAL C 1 46 ? 9.802 2.173 32.224 1.00 48.41 25 VAL C CA 1
ATOM 8480 C C . VAL C 1 46 ? 10.288 0.884 32.873 1.00 52.59 25 VAL C C 1
ATOM 8481 O O . VAL C 1 46 ? 9.736 -0.198 32.649 1.00 53.47 25 VAL C O 1
ATOM 8485 N N . THR C 1 47 ? 11.322 1.008 33.697 1.00 47.12 26 THR C N 1
ATOM 8486 C CA . THR C 1 47 ? 11.895 -0.122 34.405 1.00 50.28 26 THR C CA 1
ATOM 8487 C C . THR C 1 47 ? 11.516 -0.099 35.889 1.00 53.58 26 THR C C 1
ATOM 8488 O O . THR C 1 47 ? 11.148 0.938 36.462 1.00 51.13 26 THR C O 1
ATOM 8492 N N . VAL C 1 48 ? 11.610 -1.282 36.505 1.00 50.81 27 VAL C N 1
ATOM 8493 C CA . VAL C 1 48 ? 11.348 -1.424 37.933 1.00 53.75 27 VAL C CA 1
ATOM 8494 C C . VAL C 1 48 ? 12.215 -0.465 38.743 1.00 53.22 27 VAL C C 1
ATOM 8495 O O . VAL C 1 48 ? 11.753 0.181 39.689 1.00 49.66 27 VAL C O 1
ATOM 8499 N N . GLU C 1 49 ? 13.493 -0.382 38.398 1.00 52.18 28 GLU C N 1
ATOM 8500 C CA . GLU C 1 49 ? 14.418 0.453 39.144 1.00 50.93 28 GLU C CA 1
ATOM 8501 C C . GLU C 1 49 ? 14.047 1.920 39.011 1.00 50.02 28 GLU C C 1
ATOM 8502 O O . GLU C 1 49 ? 14.105 2.673 39.989 1.00 49.06 28 GLU C O 1
ATOM 8508 N N . GLN C 1 50 ? 13.698 2.354 37.794 1.00 48.98 29 GLN C N 1
ATOM 8509 C CA . GLN C 1 50 ? 13.197 3.712 37.609 1.00 49.77 29 GLN C CA 1
ATOM 8510 C C . GLN C 1 50 ? 11.993 3.970 38.508 1.00 50.88 29 GLN C C 1
ATOM 8511 O O . GLN C 1 50 ? 11.895 5.034 39.140 1.00 47.60 29 GLN C O 1
ATOM 8517 N N . ARG C 1 51 ? 11.074 2.997 38.600 1.00 46.85 30 ARG C N 1
ATOM 8518 C CA . ARG C 1 51 ? 9.889 3.205 39.430 1.00 45.95 30 ARG C CA 1
ATOM 8519 C C . ARG C 1 51 ? 10.246 3.203 40.917 1.00 49.98 30 ARG C C 1
ATOM 8520 O O . ARG C 1 51 ? 9.760 4.054 41.676 1.00 46.57 30 ARG C O 1
ATOM 8528 N N . GLU C 1 52 ? 11.124 2.284 41.346 1.00 48.69 31 GLU C N 1
ATOM 8529 C CA . GLU C 1 52 ? 11.573 2.268 42.740 1.00 51.31 31 GLU C CA 1
ATOM 8530 C C . GLU C 1 52 ? 12.247 3.588 43.120 1.00 48.57 31 GLU C C 1
ATOM 8531 O O . GLU C 1 52 ? 12.066 4.091 44.235 1.00 48.98 31 GLU C O 1
ATOM 8533 N N . ARG C 1 53 ? 13.011 4.175 42.199 1.00 51.10 32 ARG C N 1
ATOM 8534 C CA . ARG C 1 53 ? 13.638 5.466 42.463 1.00 49.67 32 ARG C CA 1
ATOM 8535 C C . ARG C 1 53 ? 12.597 6.566 42.633 1.00 50.42 32 ARG C C 1
ATOM 8536 O O . ARG C 1 53 ? 12.682 7.397 43.548 1.00 49.12 32 ARG C O 1
ATOM 8544 N N . ALA C 1 54 ? 11.623 6.613 41.732 1.00 52.06 33 ALA C N 1
ATOM 8545 C CA . ALA C 1 54 ? 10.613 7.657 41.821 1.00 50.23 33 ALA C CA 1
ATOM 8546 C C . ALA C 1 54 ? 9.777 7.502 43.092 1.00 43.84 33 ALA C C 1
ATOM 8547 O O . ALA C 1 54 ? 9.391 8.496 43.716 1.00 47.92 33 ALA C O 1
ATOM 8549 N N . LEU C 1 55 ? 9.526 6.260 43.517 1.00 48.13 34 LEU C N 1
ATOM 8550 C CA . LEU C 1 55 ? 8.771 6.026 44.747 1.00 45.64 34 LEU C CA 1
ATOM 8551 C C . LEU C 1 55 ? 9.494 6.593 45.971 1.00 52.26 34 LEU C C 1
ATOM 8552 O O . LEU C 1 55 ? 8.891 7.286 46.805 1.00 45.46 34 LEU C O 1
ATOM 8557 N N . GLN C 1 56 ? 10.784 6.271 46.111 1.00 49.97 35 GLN C N 1
ATOM 8558 C CA . GLN C 1 56 ? 11.562 6.800 47.219 1.00 50.28 35 GLN C CA 1
ATOM 8559 C C . GLN C 1 56 ? 11.627 8.324 47.155 1.00 50.24 35 GLN C C 1
ATOM 8560 O O . GLN C 1 56 ? 11.440 9.008 48.169 1.00 54.53 35 GLN C O 1
ATOM 8562 N N . ALA C 1 57 ? 11.868 8.872 45.966 1.00 45.49 36 ALA C N 1
ATOM 8563 C CA . ALA C 1 57 ? 11.982 10.316 45.795 1.00 42.13 36 ALA C CA 1
ATOM 8564 C C . ALA C 1 57 ? 10.689 11.064 46.105 1.00 44.55 36 ALA C C 1
ATOM 8565 O O . ALA C 1 57 ? 10.744 12.282 46.312 1.00 45.53 36 ALA C O 1
ATOM 8567 N N . THR C 1 58 ? 9.529 10.377 46.142 1.00 47.11 37 THR C N 1
ATOM 8568 C CA . THR C 1 58 ? 8.224 11.001 46.393 1.00 48.67 37 THR C CA 1
ATOM 8569 C C . THR C 1 58 ? 7.532 10.448 47.648 1.00 52.02 37 THR C C 1
ATOM 8570 O O . THR C 1 58 ? 6.299 10.416 47.728 1.00 50.41 37 THR C O 1
ATOM 8574 N N . HIS C 1 59 ? 8.315 10.019 48.639 1.00 53.72 38 HIS C N 1
ATOM 8575 C CA . HIS C 1 59 ? 7.843 9.668 49.986 1.00 53.37 38 HIS C CA 1
ATOM 8576 C C . HIS C 1 59 ? 6.847 8.511 49.979 1.00 54.76 38 HIS C C 1
ATOM 8577 O O . HIS C 1 59 ? 6.119 8.315 50.952 1.00 52.08 38 HIS C O 1
ATOM 8584 N N . TYR C 1 60 ? 6.774 7.740 48.897 1.00 48.96 39 TYR C N 1
ATOM 8585 C CA . TYR C 1 60 ? 5.855 6.603 48.836 1.00 47.67 39 TYR C CA 1
ATOM 8586 C C . TYR C 1 60 ? 4.397 7.042 48.947 1.00 51.59 39 TYR C C 1
ATOM 8587 O O . TYR C 1 60 ? 3.551 6.290 49.440 1.00 57.08 39 TYR C O 1
ATOM 8596 N N . ASN C 1 61 ? 4.091 8.268 48.519 1.00 47.23 40 ASN C N 1
ATOM 8597 C CA . ASN C 1 61 ? 2.711 8.724 48.402 1.00 51.03 40 ASN C CA 1
ATOM 8598 C C . ASN C 1 61 ? 2.224 8.439 46.976 1.00 50.72 40 ASN C C 1
ATOM 8599 O O . ASN C 1 61 ? 2.676 9.062 46.007 1.00 43.97 40 ASN C O 1
ATOM 8604 N N . GLU C 1 62 ? 1.318 7.474 46.857 1.00 48.06 41 GLU C N 1
ATOM 8605 C CA . GLU C 1 62 ? 0.706 7.101 45.585 1.00 53.39 41 GLU C CA 1
ATOM 8606 C C . GLU C 1 62 ? 0.132 8.287 44.770 1.00 49.14 41 GLU C C 1
ATOM 8607 O O . GLU C 1 62 ? 0.066 8.182 43.542 1.00 50.72 41 GLU C O 1
ATOM 8613 N N . PHE C 1 63 ? -0.217 9.429 45.379 1.00 45.75 42 PHE C N 1
ATOM 8614 C CA . PHE C 1 63 ? -0.689 10.567 44.583 1.00 50.12 42 PHE C CA 1
ATOM 8615 C C . PHE C 1 63 ? 0.447 11.452 44.068 1.00 51.17 42 PHE C C 1
ATOM 8616 O O . PHE C 1 63 ? 0.253 12.230 43.111 1.00 44.05 42 PHE C O 1
ATOM 8624 N N . ALA C 1 64 ? 1.622 11.341 44.663 1.00 47.22 43 ALA C N 1
ATOM 8625 C CA . ALA C 1 64 ? 2.803 12.063 44.235 1.00 44.70 43 ALA C CA 1
ATOM 8626 C C . ALA C 1 64 ? 3.619 11.285 43.222 1.00 44.19 43 ALA C C 1
ATOM 8627 O O . ALA C 1 64 ? 4.669 11.776 42.790 1.00 42.25 43 ALA C O 1
ATOM 8629 N N . PHE C 1 65 ? 3.181 10.083 42.858 1.00 40.42 44 PHE C N 1
ATOM 8630 C CA . PHE C 1 65 ? 3.930 9.325 41.878 1.00 42.34 44 PHE C CA 1
ATOM 8631 C C . PHE C 1 65 ? 3.600 9.813 40.466 1.00 43.28 44 PHE C C 1
ATOM 8632 O O . PHE C 1 65 ? 2.421 9.930 40.109 1.00 41.60 44 PHE C O 1
ATOM 8640 N N . PRO C 1 66 ? 4.604 10.100 39.641 1.00 45.84 45 PRO C N 1
ATOM 8641 C CA . PRO C 1 66 ? 4.342 10.731 38.336 1.00 40.08 45 PRO C CA 1
ATOM 8642 C C . PRO C 1 66 ? 3.474 9.846 37.456 1.00 43.35 45 PRO C C 1
ATOM 8643 O O . PRO C 1 66 ? 3.791 8.682 37.219 1.00 39.43 45 PRO C O 1
ATOM 8647 N N . SER C 1 67 ? 2.370 10.402 36.948 1.00 42.25 46 SER C N 1
ATOM 8648 C CA . SER C 1 67 ? 1.563 9.594 36.032 1.00 45.93 46 SER C CA 1
ATOM 8649 C C . SER C 1 67 ? 2.348 9.242 34.775 1.00 42.21 46 SER C C 1
ATOM 8650 O O . SER C 1 67 ? 2.178 8.153 34.229 1.00 38.68 46 SER C O 1
ATOM 8653 N N . GLY C 1 68 ? 3.240 10.131 34.336 1.00 46.20 47 GLY C N 1
ATOM 8654 C CA . GLY C 1 68 ? 4.156 9.848 33.245 1.00 42.70 47 GLY C CA 1
ATOM 8655 C C . GLY C 1 68 ? 4.919 8.531 33.277 1.00 43.44 47 GLY C C 1
ATOM 8656 O O . GLY C 1 68 ? 5.394 8.067 32.233 1.00 39.22 47 GLY C O 1
ATOM 8657 N N . MET C 1 69 ? 5.047 7.899 34.447 1.00 45.27 48 MET C N 1
ATOM 8658 C CA . MET C 1 69 ? 5.822 6.663 34.558 1.00 46.55 48 MET C CA 1
ATOM 8659 C C . MET C 1 69 ? 4.956 5.408 34.670 1.00 43.82 48 MET C C 1
ATOM 8660 O O . MET C 1 69 ? 5.478 4.309 34.901 1.00 40.42 48 MET C O 1
ATOM 8665 N N . LEU C 1 70 ? 3.657 5.534 34.463 1.00 41.14 49 LEU C N 1
ATOM 8666 C CA . LEU C 1 70 ? 2.747 4.449 34.769 1.00 40.61 49 LEU C CA 1
ATOM 8667 C C . LEU C 1 70 ? 2.297 3.738 33.501 1.00 38.93 49 LEU C C 1
ATOM 8668 O O . LEU C 1 70 ? 2.224 4.337 32.426 1.00 37.75 49 LEU C O 1
ATOM 8673 N N . THR C 1 71 ? 2.007 2.442 33.645 1.00 41.69 50 THR C N 1
ATOM 8674 C CA . THR C 1 71 ? 1.511 1.557 32.595 1.00 35.87 50 THR C CA 1
ATOM 8675 C C . THR C 1 71 ? -0.015 1.496 32.548 1.00 43.01 50 THR C C 1
ATOM 8676 O O . THR C 1 71 ? -0.607 1.648 31.473 1.00 47.61 50 THR C O 1
ATOM 8680 N N . VAL C 1 72 ? -0.662 1.232 33.686 1.00 41.82 51 VAL C N 1
ATOM 8681 C CA . VAL C 1 72 ? -2.113 1.337 33.831 1.00 41.17 51 VAL C CA 1
ATOM 8682 C C . VAL C 1 72 ? -2.378 2.111 35.108 1.00 43.85 51 VAL C C 1
ATOM 8683 O O . VAL C 1 72 ? -2.057 1.631 36.204 1.00 43.65 51 VAL C O 1
ATOM 8687 N N . ASP C 1 73 ? -2.964 3.288 34.977 1.00 39.53 52 ASP C N 1
ATOM 8688 C CA . ASP C 1 73 ? -3.256 4.139 36.123 1.00 40.55 52 ASP C CA 1
ATOM 8689 C C . ASP C 1 73 ? -4.726 3.968 36.503 1.00 43.53 52 ASP C C 1
ATOM 8690 O O . ASP C 1 73 ? -5.619 4.449 35.796 1.00 44.11 52 ASP C O 1
ATOM 8695 N N . MET C 1 74 ? -4.975 3.265 37.604 1.00 47.27 53 MET C N 1
ATOM 8696 C CA . MET C 1 74 ? -6.321 3.041 38.127 1.00 46.54 53 MET C CA 1
ATOM 8697 C C . MET C 1 74 ? -6.538 3.727 39.475 1.00 46.94 53 MET C C 1
ATOM 8698 O O . MET C 1 74 ? -7.301 3.245 40.319 1.00 50.08 53 MET C O 1
ATOM 8703 N N . LEU C 1 75 ? -5.885 4.871 39.666 1.00 44.73 54 LEU C N 1
ATOM 8704 C CA . LEU C 1 75 ? -6.008 5.621 40.906 1.00 45.46 54 LEU C CA 1
ATOM 8705 C C . LEU C 1 75 ? -7.424 6.162 41.094 1.00 49.38 54 LEU C C 1
ATOM 8706 O O . LEU C 1 75 ? -7.962 6.125 42.208 1.00 39.57 54 LEU C O 1
ATOM 8711 N N . SER C 1 76 ? -8.033 6.658 40.017 1.00 49.13 55 SER C N 1
ATOM 8712 C CA . SER C 1 76 ? -9.326 7.323 40.066 1.00 46.37 55 SER C CA 1
ATOM 8713 C C . SER C 1 76 ? -9.954 7.342 38.672 1.00 47.12 55 SER C C 1
ATOM 8714 O O . SER C 1 76 ? -9.266 7.609 37.690 1.00 47.40 55 SER C O 1
ATOM 8717 N N . ASP C 1 77 ? -11.261 7.110 38.617 1.00 43.49 56 ASP C N 1
ATOM 8718 C CA . ASP C 1 77 ? -12.074 7.321 37.421 1.00 43.22 56 ASP C CA 1
ATOM 8719 C C . ASP C 1 77 ? -12.533 8.779 37.265 1.00 43.04 56 ASP C C 1
ATOM 8720 O O . ASP C 1 77 ? -13.259 9.073 36.319 1.00 44.58 56 ASP C O 1
ATOM 8725 N N . SER C 1 78 ? -12.155 9.668 38.161 1.00 44.45 57 SER C N 1
ATOM 8726 C CA . SER C 1 78 ? -12.682 11.036 38.211 1.00 46.15 57 SER C CA 1
ATOM 8727 C C . SER C 1 78 ? -11.882 11.960 37.283 1.00 45.52 57 SER C C 1
ATOM 8728 O O . SER C 1 78 ? -10.714 12.265 37.553 1.00 40.75 57 SER C O 1
ATOM 8731 N N . GLY C 1 79 ? -12.513 12.393 36.194 1.00 49.82 58 GLY C N 1
ATOM 8732 C CA . GLY C 1 79 ? -11.916 13.335 35.260 1.00 40.21 58 GLY C CA 1
ATOM 8733 C C . GLY C 1 79 ? -10.907 12.739 34.298 1.00 43.37 58 GLY C C 1
ATOM 8734 O O . GLY C 1 79 ? -10.276 13.496 33.545 1.00 40.61 58 GLY C O 1
ATOM 8735 N N . THR C 1 80 ? -10.750 11.415 34.314 1.00 41.07 59 THR C N 1
ATOM 8736 C CA . THR C 1 80 ? -9.741 10.689 33.545 1.00 42.78 59 THR C CA 1
ATOM 8737 C C . THR C 1 80 ? -10.318 10.115 32.246 1.00 43.21 59 THR C C 1
ATOM 8738 O O . THR C 1 80 ? -9.659 9.316 31.571 1.00 43.32 59 THR C O 1
ATOM 8742 N N . THR C 1 81 ? -11.525 10.519 31.902 1.00 40.62 60 THR C N 1
ATOM 8743 C CA . THR C 1 81 ? -12.250 9.943 30.782 1.00 40.37 60 THR C CA 1
ATOM 8744 C C . THR C 1 81 ? -11.600 10.247 29.427 1.00 42.19 60 THR C C 1
ATOM 8745 O O . THR C 1 81 ? -11.100 11.354 29.199 1.00 37.40 60 THR C O 1
ATOM 8749 N N . ALA C 1 82 ? -11.669 9.279 28.514 1.00 40.04 61 ALA C N 1
ATOM 8750 C CA . ALA C 1 82 ? -11.474 9.526 27.081 1.00 34.32 61 ALA C CA 1
ATOM 8751 C C . ALA C 1 82 ? -12.790 10.037 26.483 1.00 36.54 61 ALA C C 1
ATOM 8752 O O . ALA C 1 82 ? -13.748 9.267 26.353 1.00 34.90 61 ALA C O 1
ATOM 8754 N N . MET C 1 83 ? -12.819 11.305 26.073 1.00 34.69 62 MET C N 1
ATOM 8755 C CA . MET C 1 83 ? -14.016 11.903 25.471 1.00 34.66 62 MET C CA 1
ATOM 8756 C C . MET C 1 83 ? -14.325 11.297 24.106 1.00 31.90 62 MET C C 1
ATOM 8757 O O . MET C 1 83 ? -13.458 10.721 23.451 1.00 29.57 62 MET C O 1
ATOM 8762 N N . THR C 1 84 ? -15.592 11.406 23.695 1.00 30.68 63 THR C N 1
ATOM 8763 C CA . THR C 1 84 ? -15.992 10.999 22.345 1.00 35.08 63 THR C CA 1
ATOM 8764 C C . THR C 1 84 ? -15.586 12.064 21.318 1.00 33.28 63 THR C C 1
ATOM 8765 O O . THR C 1 84 ? -15.307 13.220 21.654 1.00 29.89 63 THR C O 1
ATOM 8769 N N . ASN C 1 85 ? -15.563 11.676 20.045 1.00 33.01 64 ASN C N 1
ATOM 8770 C CA . ASN C 1 85 ? -15.231 12.669 19.029 1.00 34.45 64 ASN C CA 1
ATOM 8771 C C . ASN C 1 85 ? -16.201 13.849 19.075 1.00 36.29 64 ASN C C 1
ATOM 8772 O O . ASN C 1 85 ? -15.789 14.998 18.877 1.00 34.63 64 ASN C O 1
ATOM 8777 N N . HIS C 1 86 ? -17.490 13.590 19.348 1.00 33.27 65 HIS C N 1
ATOM 8778 C CA . HIS C 1 86 ? -18.466 14.681 19.427 1.00 36.93 65 HIS C CA 1
ATOM 8779 C C . HIS C 1 86 ? -18.189 15.624 20.593 1.00 35.49 65 HIS C C 1
ATOM 8780 O O . HIS C 1 86 ? -18.528 16.811 20.525 1.00 35.53 65 HIS C O 1
ATOM 8787 N N . GLN C 1 87 ? -17.620 15.112 21.681 1.00 32.37 66 GLN C N 1
ATOM 8788 C CA . GLN C 1 87 ? -17.205 15.993 22.762 1.00 31.60 66 GLN C CA 1
ATOM 8789 C C . GLN C 1 87 ? -16.055 16.881 22.320 1.00 36.13 66 GLN C C 1
ATOM 8790 O O . GLN C 1 87 ? -16.072 18.099 22.544 1.00 31.72 66 GLN C O 1
ATOM 8796 N N . TRP C 1 88 ? -15.044 16.285 21.672 1.00 30.75 67 TRP C N 1
ATOM 8797 C CA . TRP C 1 88 ? -13.979 17.093 21.120 1.00 32.22 67 TRP C CA 1
ATOM 8798 C C . TRP C 1 88 ? -14.526 18.111 20.144 1.00 31.07 67 TRP C C 1
ATOM 8799 O O . TRP C 1 88 ? -14.100 19.271 20.158 1.00 31.66 67 TRP C O 1
ATOM 8810 N N . ALA C 1 89 ? -15.498 17.718 19.310 1.00 32.97 68 ALA C N 1
ATOM 8811 C CA . ALA C 1 89 ? -16.103 18.718 18.431 1.00 34.86 68 ALA C CA 1
ATOM 8812 C C . ALA C 1 89 ? -16.739 19.843 19.242 1.00 31.11 68 ALA C C 1
ATOM 8813 O O . ALA C 1 89 ? -16.670 21.006 18.826 1.00 34.64 68 ALA C O 1
ATOM 8815 N N . SER C 1 90 ? -17.299 19.506 20.420 1.00 37.13 69 SER C N 1
ATOM 8816 C CA . SER C 1 90 ? -17.950 20.454 21.346 1.00 35.91 69 SER C CA 1
ATOM 8817 C C . SER C 1 90 ? -17.026 21.586 21.746 1.00 35.80 69 SER C C 1
ATOM 8818 O O . SER C 1 90 ? -17.483 22.709 22.025 1.00 30.48 69 SER C O 1
ATOM 8821 N N . LEU C 1 91 ? -15.740 21.273 21.922 1.00 35.33 70 LEU C N 1
ATOM 8822 C CA . LEU C 1 91 ? -14.847 22.239 22.547 1.00 36.20 70 LEU C CA 1
ATOM 8823 C C . LEU C 1 91 ? -14.810 23.530 21.753 1.00 37.72 70 LEU C C 1
ATOM 8824 O O . LEU C 1 91 ? -14.715 24.610 22.343 1.00 39.25 70 LEU C O 1
ATOM 8829 N N . PHE C 1 92 ? -14.925 23.444 20.416 1.00 34.84 71 PHE C N 1
ATOM 8830 C CA . PHE C 1 92 ? -14.855 24.608 19.535 1.00 34.39 71 PHE C CA 1
ATOM 8831 C C . PHE C 1 92 ? -16.137 25.413 19.490 1.00 33.88 71 PHE C C 1
ATOM 8832 O O . PHE C 1 92 ? -16.151 26.489 18.881 1.00 39.19 71 PHE C O 1
ATOM 8840 N N . LEU C 1 93 ? -17.201 24.933 20.109 1.00 36.87 72 LEU C N 1
ATOM 8841 C CA . LEU C 1 93 ? -18.440 25.691 20.243 1.00 39.34 72 LEU C CA 1
ATOM 8842 C C . LEU C 1 93 ? -18.545 26.404 21.593 1.00 38.71 72 LEU C C 1
ATOM 8843 O O . LEU C 1 93 ? -19.411 27.268 21.762 1.00 38.99 72 LEU C O 1
ATOM 8848 N N . GLY C 1 94 ? -17.648 26.089 22.523 1.00 39.54 73 GLY C N 1
ATOM 8849 C CA . GLY C 1 94 ? -17.638 26.763 23.811 1.00 35.20 73 GLY C CA 1
ATOM 8850 C C . GLY C 1 94 ? -17.447 28.259 23.662 1.00 41.14 73 GLY C C 1
ATOM 8851 O O . GLY C 1 94 ? -16.701 28.742 22.805 1.00 42.69 73 GLY C O 1
ATOM 8852 N N . ASP C 1 95 ? -18.141 28.999 24.514 1.00 40.79 74 ASP C N 1
ATOM 8853 C CA . ASP C 1 95 ? -18.176 30.453 24.504 1.00 39.64 74 ASP C CA 1
ATOM 8854 C C . ASP C 1 95 ? -17.414 30.939 25.741 1.00 44.58 74 ASP C C 1
ATOM 8855 O O . ASP C 1 95 ? -17.743 30.538 26.875 1.00 43.58 74 ASP C O 1
ATOM 8860 N N . GLU C 1 96 ? -16.374 31.766 25.536 1.00 39.26 75 GLU C N 1
ATOM 8861 C CA . GLU C 1 96 ? -15.530 32.209 26.645 1.00 41.51 75 GLU C CA 1
ATOM 8862 C C . GLU C 1 96 ? -15.910 33.582 27.213 1.00 41.88 75 GLU C C 1
ATOM 8863 O O . GLU C 1 96 ? -15.173 34.104 28.048 1.00 41.70 75 GLU C O 1
ATOM 8869 N N . ALA C 1 97 ? -17.036 34.167 26.796 1.00 41.66 76 ALA C N 1
ATOM 8870 C CA . ALA C 1 97 ? -17.524 35.399 27.421 1.00 44.24 76 ALA C CA 1
ATOM 8871 C C . ALA C 1 97 ? -17.628 35.247 28.939 1.00 37.76 76 ALA C C 1
ATOM 8872 O O . ALA C 1 97 ? -17.865 34.153 29.457 1.00 38.60 76 ALA C O 1
ATOM 8874 N N . TYR C 1 98 ? -17.453 36.365 29.659 1.00 38.65 77 TYR C N 1
ATOM 8875 C CA . TYR C 1 98 ? -17.548 36.325 31.116 1.00 42.52 77 TYR C CA 1
ATOM 8876 C C . TYR C 1 98 ? -19.002 36.223 31.572 1.00 46.80 77 TYR C C 1
ATOM 8877 O O . TYR C 1 98 ? -19.316 35.447 32.486 1.00 47.54 77 TYR C O 1
ATOM 8886 N N . GLY C 1 99 ? -19.883 37.010 30.963 1.00 42.80 78 GLY C N 1
ATOM 8887 C CA . GLY C 1 99 ? -21.270 37.072 31.383 1.00 39.21 78 GLY C CA 1
ATOM 8888 C C . GLY C 1 99 ? -22.189 36.282 30.483 1.00 40.99 78 GLY C C 1
ATOM 8889 O O . GLY C 1 99 ? -22.324 36.614 29.297 1.00 43.77 78 GLY C O 1
ATOM 8890 N N . ARG C 1 100 ? -22.757 35.202 31.029 1.00 34.07 79 ARG C N 1
ATOM 8891 C CA . ARG C 1 100 ? -23.807 34.392 30.398 1.00 40.30 79 ARG C CA 1
ATOM 8892 C C . ARG C 1 100 ? -23.357 33.764 29.071 1.00 43.23 79 ARG C C 1
ATOM 8893 O O . ARG C 1 100 ? -24.106 33.735 28.098 1.00 35.70 79 ARG C O 1
ATOM 8901 N N . ASN C 1 101 ? -22.141 33.226 29.035 1.00 39.34 80 ASN C N 1
ATOM 8902 C CA . ASN C 1 101 ? -21.738 32.428 27.889 1.00 36.53 80 ASN C CA 1
ATOM 8903 C C . ASN C 1 101 ? -22.820 31.403 27.571 1.00 41.68 80 ASN C C 1
ATOM 8904 O O . ASN C 1 101 ? -23.460 30.862 28.479 1.00 42.17 80 ASN C O 1
ATOM 8909 N N . THR C 1 102 ? -23.017 31.132 26.262 1.00 37.04 81 THR C N 1
ATOM 8910 C CA . THR C 1 102 ? -24.152 30.323 25.815 1.00 36.44 81 THR C CA 1
ATOM 8911 C C . THR C 1 102 ? -24.136 28.940 26.451 1.00 35.62 81 THR C C 1
ATOM 8912 O O . THR C 1 102 ? -25.197 28.366 26.696 1.00 33.44 81 THR C O 1
ATOM 8916 N N . GLY C 1 103 ? -22.949 28.395 26.730 1.00 35.57 82 GLY C N 1
ATOM 8917 C CA . GLY C 1 103 ? -22.862 27.090 27.357 1.00 36.17 82 GLY C CA 1
ATOM 8918 C C . GLY C 1 103 ? -23.557 27.010 28.710 1.00 36.42 82 GLY C C 1
ATOM 8919 O O . GLY C 1 103 ? -23.957 25.922 29.125 1.00 40.30 82 GLY C O 1
ATOM 8920 N N . TYR C 1 104 ? -23.731 28.139 29.403 1.00 38.24 83 TYR C N 1
ATOM 8921 C CA . TYR C 1 104 ? -24.393 28.095 30.705 1.00 40.41 83 TYR C CA 1
ATOM 8922 C C . TYR C 1 104 ? -25.836 27.624 30.551 1.00 39.03 83 TYR C C 1
ATOM 8923 O O . TYR C 1 104 ? -26.265 26.664 31.205 1.00 33.83 83 TYR C O 1
ATOM 8932 N N . TYR C 1 105 ? -26.556 28.205 29.589 1.00 40.40 84 TYR C N 1
ATOM 8933 C CA . TYR C 1 105 ? -27.935 27.804 29.336 1.00 35.69 84 TYR C CA 1
ATOM 8934 C C . TYR C 1 105 ? -28.022 26.364 28.872 1.00 39.53 84 TYR C C 1
ATOM 8935 O O . TYR C 1 105 ? -28.913 25.628 29.301 1.00 38.98 84 TYR C O 1
ATOM 8944 N N . VAL C 1 106 ? -27.119 25.947 27.975 1.00 38.18 85 VAL C N 1
ATOM 8945 C CA . VAL C 1 106 ? -27.176 24.586 27.447 1.00 34.67 85 VAL C CA 1
ATOM 8946 C C . VAL C 1 106 ? -26.950 23.561 28.557 1.00 35.63 85 VAL C C 1
ATOM 8947 O O . VAL C 1 106 ? -27.549 22.475 28.566 1.00 34.71 85 VAL C O 1
ATOM 8951 N N . LEU C 1 107 ? -26.028 23.858 29.473 1.00 39.37 86 LEU C N 1
ATOM 8952 C CA . LEU C 1 107 ? -25.717 22.891 30.520 1.00 38.73 86 LEU C CA 1
ATOM 8953 C C . LEU C 1 107 ? -26.891 22.747 31.475 1.00 34.44 86 LEU C C 1
ATOM 8954 O O . LEU C 1 107 ? -27.331 21.632 31.768 1.00 36.91 86 LEU C O 1
ATOM 8959 N N . LEU C 1 108 ? -27.423 23.865 31.952 1.00 37.14 87 LEU C N 1
ATOM 8960 C CA . LEU C 1 108 ? -28.627 23.808 32.786 1.00 39.72 87 LEU C CA 1
ATOM 8961 C C . LEU C 1 108 ? -29.712 22.970 32.128 1.00 41.61 87 LEU C C 1
ATOM 8962 O O . LEU C 1 108 ? -30.280 22.053 32.749 1.00 40.37 87 LEU C O 1
ATOM 8967 N N . ASP C 1 109 ? -30.003 23.254 30.856 1.00 39.06 88 ASP C N 1
ATOM 8968 C CA . ASP C 1 109 ? -31.145 22.573 30.267 1.00 38.63 88 ASP C CA 1
ATOM 8969 C C . ASP C 1 109 ? -30.816 21.119 29.940 1.00 37.60 88 ASP C C 1
ATOM 8970 O O . ASP C 1 109 ? -31.726 20.308 29.748 1.00 38.56 88 ASP C O 1
ATOM 8975 N N . THR C 1 110 ? -29.536 20.751 29.919 1.00 38.02 89 THR C N 1
ATOM 8976 C CA . THR C 1 110 ? -29.203 19.327 29.842 1.00 41.30 89 THR C CA 1
ATOM 8977 C C . THR C 1 110 ? -29.564 18.623 31.148 1.00 37.99 89 THR C C 1
ATOM 8978 O O . THR C 1 110 ? -30.069 17.502 31.137 1.00 36.86 89 THR C O 1
ATOM 8982 N N . PHE C 1 111 ? -29.322 19.278 32.287 1.00 39.96 90 PHE C N 1
ATOM 8983 C CA . PHE C 1 111 ? -29.752 18.727 33.572 1.00 43.23 90 PHE C CA 1
ATOM 8984 C C . PHE C 1 111 ? -31.272 18.564 33.640 1.00 41.27 90 PHE C C 1
ATOM 8985 O O . PHE C 1 111 ? -31.774 17.494 34.006 1.00 43.71 90 PHE C O 1
ATOM 8993 N N . ARG C 1 112 ? -32.022 19.582 33.231 1.00 38.82 91 ARG C N 1
ATOM 8994 C CA . ARG C 1 112 ? -33.471 19.421 33.095 1.00 40.85 91 ARG C CA 1
ATOM 8995 C C . ARG C 1 112 ? -33.838 18.220 32.227 1.00 42.92 91 ARG C C 1
ATOM 8996 O O . ARG C 1 112 ? -34.712 17.431 32.594 1.00 45.90 91 ARG C O 1
ATOM 9004 N N . ASP C 1 113 ? -33.198 18.055 31.067 1.00 44.03 92 ASP C N 1
ATOM 9005 C CA . ASP C 1 113 ? -33.575 16.930 30.204 1.00 42.26 92 ASP C CA 1
ATOM 9006 C C . ASP C 1 113 ? -33.364 15.598 30.923 1.00 44.67 92 ASP C C 1
ATOM 9007 O O . ASP C 1 113 ? -34.261 14.746 30.964 1.00 45.58 92 ASP C O 1
ATOM 9012 N N . ILE C 1 114 ? -32.166 15.395 31.480 1.00 41.81 93 ILE C N 1
ATOM 9013 C CA . ILE C 1 114 ? -31.791 14.082 32.000 1.00 45.43 93 ILE C CA 1
ATOM 9014 C C . ILE C 1 114 ? -32.475 13.798 33.332 1.00 44.95 93 ILE C C 1
ATOM 9015 O O . ILE C 1 114 ? -32.935 12.679 33.569 1.00 47.42 93 ILE C O 1
ATOM 9020 N N . PHE C 1 115 ? -32.553 14.799 34.211 1.00 43.72 94 PHE C N 1
ATOM 9021 C CA . PHE C 1 115 ? -32.908 14.622 35.608 1.00 44.65 94 PHE C CA 1
ATOM 9022 C C . PHE C 1 115 ? -34.283 15.173 35.971 1.00 49.07 94 PHE C C 1
ATOM 9023 O O . PHE C 1 115 ? -34.639 15.159 37.152 1.00 50.70 94 PHE C O 1
ATOM 9031 N N . GLU C 1 116 ? -35.049 15.676 35.010 1.00 44.54 95 GLU C N 1
ATOM 9032 C CA . GLU C 1 116 ? -36.376 16.222 35.278 1.00 45.58 95 GLU C CA 1
ATOM 9033 C C . GLU C 1 116 ? -37.410 15.923 34.199 1.00 50.84 95 GLU C C 1
ATOM 9034 O O . GLU C 1 116 ? -38.606 16.063 34.476 1.00 55.67 95 GLU C O 1
ATOM 9040 N N . ARG C 1 117 ? -37.031 15.544 32.977 1.00 49.18 96 ARG C N 1
ATOM 9041 C CA . ARG C 1 117 ? -38.014 15.445 31.908 1.00 46.25 96 ARG C CA 1
ATOM 9042 C C . ARG C 1 117 ? -38.399 14.013 31.585 1.00 50.09 96 ARG C C 1
ATOM 9043 O O . ARG C 1 117 ? -39.313 13.794 30.780 1.00 51.70 96 ARG C O 1
ATOM 9051 N N . GLY C 1 118 ? -37.749 13.039 32.208 1.00 50.29 97 GLY C N 1
ATOM 9052 C CA . GLY C 1 118 ? -38.305 11.702 32.258 1.00 49.12 97 GLY C CA 1
ATOM 9053 C C . GLY C 1 118 ? -38.219 10.890 30.992 1.00 51.73 97 GLY C C 1
ATOM 9054 O O . GLY C 1 118 ? -39.110 10.082 30.735 1.00 58.58 97 GLY C O 1
ATOM 9055 N N . GLY C 1 119 ? -37.166 11.062 30.200 1.00 53.90 98 GLY C N 1
ATOM 9056 C CA . GLY C 1 119 ? -36.933 10.192 29.057 1.00 55.09 98 GLY C CA 1
ATOM 9057 C C . GLY C 1 119 ? -36.635 10.941 27.774 1.00 52.57 98 GLY C C 1
ATOM 9058 O O . GLY C 1 119 ? -37.020 12.099 27.597 1.00 51.74 98 GLY C O 1
ATOM 9059 N N . GLU C 1 120 ? -35.932 10.265 26.863 1.00 51.98 99 GLU C N 1
ATOM 9060 C CA . GLU C 1 120 ? -35.486 10.922 25.631 1.00 56.10 99 GLU C CA 1
ATOM 9061 C C . GLU C 1 120 ? -36.659 11.505 24.856 1.00 51.45 99 GLU C C 1
ATOM 9062 O O . GLU C 1 120 ? -36.554 12.590 24.278 1.00 48.96 99 GLU C O 1
ATOM 9068 N N . LYS C 1 121 ? -37.801 10.819 24.875 1.00 58.55 100 LYS C N 1
ATOM 9069 C CA . LYS C 1 121 ? -38.976 11.293 24.150 1.00 59.03 100 LYS C CA 1
ATOM 9070 C C . LYS C 1 121 ? -39.376 12.713 24.537 1.00 54.54 100 LYS C C 1
ATOM 9071 O O . LYS C 1 121 ? -39.985 13.409 23.724 1.00 56.04 100 LYS C O 1
ATOM 9077 N N . ASN C 1 122 ? -39.016 13.185 25.726 1.00 49.33 101 ASN C N 1
ATOM 9078 C CA . ASN C 1 122 ? -39.410 14.524 26.153 1.00 49.14 101 ASN C CA 1
ATOM 9079 C C . ASN C 1 122 ? -38.238 15.496 26.270 1.00 49.79 101 ASN C C 1
ATOM 9080 O O . ASN C 1 122 ? -38.409 16.601 26.811 1.00 47.66 101 ASN C O 1
ATOM 9085 N N . TRP C 1 123 ? -37.050 15.119 25.798 1.00 45.42 102 TRP C N 1
ATOM 9086 C CA . TRP C 1 123 ? -35.927 16.041 25.856 1.00 46.07 102 TRP C CA 1
ATOM 9087 C C . TRP C 1 123 ? -36.154 17.216 24.905 1.00 44.60 102 TRP C C 1
ATOM 9088 O O . TRP C 1 123 ? -36.841 17.103 23.882 1.00 48.83 102 TRP C O 1
ATOM 9099 N N . LYS C 1 124 ? -35.542 18.345 25.237 1.00 41.52 103 LYS C N 1
ATOM 9100 C CA . LYS C 1 124 ? -35.468 19.475 24.324 1.00 43.29 103 LYS C CA 1
ATOM 9101 C C . LYS C 1 124 ? -34.161 19.530 23.541 1.00 43.69 103 LYS C C 1
ATOM 9102 O O . LYS C 1 124 ? -34.151 20.055 22.422 1.00 45.68 103 LYS C O 1
ATOM 9108 N N . LYS C 1 125 ? -33.066 19.026 24.117 1.00 42.04 104 LYS C N 1
ATOM 9109 C CA . LYS C 1 125 ? -31.729 19.058 23.519 1.00 41.56 104 LYS C CA 1
ATOM 9110 C C . LYS C 1 125 ? -31.467 20.395 22.818 1.00 39.80 104 LYS C C 1
ATOM 9111 O O . LYS C 1 125 ? -31.273 20.461 21.608 1.00 37.79 104 LYS C O 1
ATOM 9113 N N . ILE C 1 126 ? -31.490 21.481 23.603 1.00 38.93 105 ILE C N 1
ATOM 9114 C CA . ILE C 1 126 ? -31.145 22.787 23.051 1.00 36.28 105 ILE C CA 1
ATOM 9115 C C . ILE C 1 126 ? -29.668 22.873 22.657 1.00 46.92 105 ILE C C 1
ATOM 9116 O O . ILE C 1 126 ? -29.251 23.827 21.966 1.00 38.97 105 ILE C O 1
ATOM 9121 N N . ILE C 1 127 ? -28.859 21.887 23.054 1.00 41.62 106 ILE C N 1
ATOM 9122 C CA . ILE C 1 127 ? -27.491 21.853 22.577 1.00 38.90 106 ILE C CA 1
ATOM 9123 C C . ILE C 1 127 ? -27.459 21.640 21.067 1.00 43.56 106 ILE C C 1
ATOM 9124 O O . ILE C 1 127 ? -26.457 21.947 20.415 1.00 39.71 106 ILE C O 1
ATOM 9129 N N . ASP C 1 128 ? -28.539 21.105 20.498 1.00 41.63 107 ASP C N 1
ATOM 9130 C CA . ASP C 1 128 ? -28.589 20.921 19.061 1.00 40.06 107 ASP C CA 1
ATOM 9131 C C . ASP C 1 128 ? -28.710 22.265 18.333 1.00 43.56 107 ASP C C 1
ATOM 9132 O O . ASP C 1 128 ? -28.092 22.460 17.283 1.00 45.20 107 ASP C O 1
ATOM 9137 N N . LEU C 1 129 ? -29.409 23.238 18.911 1.00 44.24 108 LEU C N 1
ATOM 9138 C CA . LEU C 1 129 ? -29.399 24.573 18.324 1.00 40.22 108 LEU C CA 1
ATOM 9139 C C . LEU C 1 129 ? -27.984 25.142 18.242 1.00 44.05 108 LEU C C 1
ATOM 9140 O O . LEU C 1 129 ? -27.638 25.837 17.276 1.00 41.56 108 LEU C O 1
ATOM 9145 N N . VAL C 1 130 ? -27.173 24.924 19.278 1.00 41.46 109 VAL C N 1
ATOM 9146 C CA . VAL C 1 130 ? -25.778 25.345 19.211 1.00 42.08 109 VAL C CA 1
ATOM 9147 C C . VAL C 1 130 ? -25.025 24.528 18.154 1.00 43.16 109 VAL C C 1
ATOM 9148 O O . VAL C 1 130 ? -24.322 25.084 17.307 1.00 43.30 109 VAL C O 1
ATOM 9152 N N . ARG C 1 131 ? -25.189 23.201 18.165 1.00 41.25 110 ARG C N 1
ATOM 9153 C CA . ARG C 1 131 ? -24.403 22.357 17.272 1.00 40.46 110 ARG C CA 1
ATOM 9154 C C . ARG C 1 131 ? -24.778 22.554 15.811 1.00 44.13 110 ARG C C 1
ATOM 9155 O O . ARG C 1 131 ? -23.945 22.302 14.924 1.00 36.26 110 ARG C O 1
ATOM 9163 N N . THR C 1 132 ? -26.009 22.992 15.530 1.00 42.59 111 THR C N 1
ATOM 9164 C CA . THR C 1 132 ? -26.374 23.270 14.149 1.00 45.74 111 THR C CA 1
ATOM 9165 C C . THR C 1 132 ? -26.176 24.742 13.780 1.00 44.69 111 THR C C 1
ATOM 9166 O O . THR C 1 132 ? -26.558 25.145 12.679 1.00 39.27 111 THR C O 1
ATOM 9170 N N . ASP C 1 133 ? -25.596 25.547 14.679 1.00 39.10 112 ASP C N 1
ATOM 9171 C CA . ASP C 1 133 ? -25.242 26.932 14.376 1.00 46.11 112 ASP C CA 1
ATOM 9172 C C . ASP C 1 133 ? -26.477 27.792 14.077 1.00 46.60 112 ASP C C 1
ATOM 9173 O O . ASP C 1 133 ? -26.498 28.580 13.130 1.00 47.34 112 ASP C O 1
ATOM 9178 N N . CYS C 1 134 ? -27.499 27.660 14.914 1.00 46.42 113 CYS C N 1
ATOM 9179 C CA . CYS C 1 134 ? -28.651 28.552 14.839 1.00 51.54 113 CYS C CA 1
ATOM 9180 C C . CYS C 1 134 ? -28.211 30.015 14.830 1.00 50.98 113 CYS C C 1
ATOM 9181 O O . CYS C 1 134 ? -27.455 30.466 15.701 1.00 49.40 113 CYS C O 1
ATOM 9184 N N . ARG C 1 135 ? -28.699 30.755 13.832 1.00 46.27 114 ARG C N 1
ATOM 9185 C CA . ARG C 1 135 ? -28.462 32.188 13.731 1.00 52.71 114 ARG C CA 1
ATOM 9186 C C . ARG C 1 135 ? -29.758 32.995 13.779 1.00 52.72 114 ARG C C 1
ATOM 9187 O O . ARG C 1 135 ? -29.724 34.224 13.637 1.00 48.72 114 ARG C O 1
ATOM 9195 N N . ASP C 1 136 ? -30.890 32.337 14.005 1.00 48.37 115 ASP C N 1
ATOM 9196 C CA . ASP C 1 136 ? -32.164 33.009 14.264 1.00 52.60 115 ASP C CA 1
ATOM 9197 C C . ASP C 1 136 ? -32.204 33.457 15.730 1.00 49.99 115 ASP C C 1
ATOM 9198 O O . ASP C 1 136 ? -32.491 32.666 16.635 1.00 50.33 115 ASP C O 1
ATOM 9203 N N . VAL C 1 137 ? -31.946 34.747 15.959 1.00 44.62 116 VAL C N 1
ATOM 9204 C CA . VAL C 1 137 ? -31.764 35.267 17.312 1.00 53.63 116 VAL C CA 1
ATOM 9205 C C . VAL C 1 137 ? -33.050 35.241 18.144 1.00 57.35 116 VAL C C 1
ATOM 9206 O O . VAL C 1 137 ? -32.991 35.062 19.372 1.00 52.70 116 VAL C O 1
ATOM 9210 N N . GLU C 1 138 ? -34.221 35.451 17.522 1.00 55.66 117 GLU C N 1
ATOM 9211 C CA . GLU C 1 138 ? -35.471 35.344 18.276 1.00 56.53 117 GLU C CA 1
ATOM 9212 C C . GLU C 1 138 ? -35.655 33.927 18.785 1.00 55.60 117 GLU C C 1
ATOM 9213 O O . GLU C 1 138 ? -35.980 33.708 19.959 1.00 47.99 117 GLU C O 1
ATOM 9219 N N . LYS C 1 139 ? -35.478 32.948 17.893 1.00 52.75 118 LYS C N 1
ATOM 9220 C CA . LYS C 1 139 ? -35.550 31.555 18.306 1.00 52.51 118 LYS C CA 1
ATOM 9221 C C . LYS C 1 139 ? -34.644 31.298 19.515 1.00 51.31 118 LYS C C 1
ATOM 9222 O O . LYS C 1 139 ? -35.019 30.569 20.442 1.00 52.31 118 LYS C O 1
ATOM 9228 N N . MET C 1 140 ? -33.461 31.928 19.531 1.00 47.00 119 MET C N 1
ATOM 9229 C CA . MET C 1 140 ? -32.476 31.688 20.578 1.00 53.31 119 MET C CA 1
ATOM 9230 C C . MET C 1 140 ? -32.895 32.343 21.891 1.00 52.47 119 MET C C 1
ATOM 9231 O O . MET C 1 140 ? -32.580 31.837 22.973 1.00 49.28 119 MET C O 1
ATOM 9236 N N . MET C 1 141 ? -33.571 33.486 21.816 1.00 49.37 120 MET C N 1
ATOM 9237 C CA . MET C 1 141 ? -34.027 34.131 23.036 1.00 53.04 120 MET C CA 1
ATOM 9238 C C . MET C 1 141 ? -35.181 33.330 23.639 1.00 51.05 120 MET C C 1
ATOM 9239 O O . MET C 1 141 ? -35.258 33.134 24.861 1.00 47.99 120 MET C O 1
ATOM 9244 N N . ASP C 1 142 ? -36.074 32.838 22.781 1.00 54.20 121 ASP C N 1
ATOM 9245 C CA . ASP C 1 142 ? -37.315 32.218 23.222 1.00 55.39 121 ASP C CA 1
ATOM 9246 C C . ASP C 1 142 ? -37.137 30.754 23.588 1.00 55.29 121 ASP C C 1
ATOM 9247 O O . ASP C 1 142 ? -37.969 30.197 24.313 1.00 57.76 121 ASP C O 1
ATOM 9252 N N . GLU C 1 143 ? -36.073 30.121 23.126 1.00 51.19 122 GLU C N 1
ATOM 9253 C CA . GLU C 1 143 ? -35.822 28.732 23.454 1.00 51.74 122 GLU C CA 1
ATOM 9254 C C . GLU C 1 143 ? -34.550 28.515 24.260 1.00 43.93 122 GLU C C 1
ATOM 9255 O O . GLU C 1 143 ? -34.286 27.386 24.673 1.00 48.94 122 GLU C O 1
ATOM 9261 N N . VAL C 1 144 ? -33.755 29.540 24.485 1.00 44.68 123 VAL C N 1
ATOM 9262 C CA . VAL C 1 144 ? -32.483 29.329 25.161 1.00 46.62 123 VAL C CA 1
ATOM 9263 C C . VAL C 1 144 ? -32.263 30.434 26.189 1.00 43.51 123 VAL C C 1
ATOM 9264 O O . VAL C 1 144 ? -32.240 30.173 27.397 1.00 52.24 123 VAL C O 1
ATOM 9268 N N . TYR C 1 145 ? -32.129 31.680 25.732 1.00 44.35 124 TYR C N 1
ATOM 9269 C CA . TYR C 1 145 ? -31.699 32.735 26.643 1.00 44.32 124 TYR C CA 1
ATOM 9270 C C . TYR C 1 145 ? -32.798 33.122 27.632 1.00 47.69 124 TYR C C 1
ATOM 9271 O O . TYR C 1 145 ? -32.531 33.283 28.830 1.00 46.81 124 TYR C O 1
ATOM 9280 N N . LEU C 1 146 ? -34.036 33.287 27.168 1.00 46.17 125 LEU C N 1
ATOM 9281 C CA . LEU C 1 146 ? -35.055 33.871 28.032 1.00 46.69 125 LEU C CA 1
ATOM 9282 C C . LEU C 1 146 ? -36.097 32.859 28.509 1.00 49.13 125 LEU C C 1
ATOM 9283 O O . LEU C 1 146 ? -37.152 33.261 28.993 1.00 56.95 125 LEU C O 1
ATOM 9288 N N . CYS C 1 147 ? -35.819 31.561 28.425 1.00 46.46 126 CYS C N 1
ATOM 9289 C CA . CYS C 1 147 ? -36.758 30.592 28.972 1.00 51.13 126 CYS C CA 1
ATOM 9290 C C . CYS C 1 147 ? -36.911 30.795 30.473 1.00 53.41 126 CYS C C 1
ATOM 9291 O O . CYS C 1 147 ? -35.956 31.153 31.167 1.00 48.20 126 CYS C O 1
ATOM 9294 N N . GLU C 1 148 ? -38.124 30.542 30.963 1.00 51.84 127 GLU C N 1
ATOM 9295 C CA . GLU C 1 148 ? -38.448 30.544 32.380 1.00 53.57 127 GLU C CA 1
ATOM 9296 C C . GLU C 1 148 ? -38.685 29.121 32.843 1.00 50.10 127 GLU C C 1
ATOM 9297 O O . GLU C 1 148 ? -39.436 28.376 32.212 1.00 48.47 127 GLU C O 1
ATOM 9303 N N . TYR C 1 149 ? -38.048 28.745 33.937 1.00 49.82 128 TYR C N 1
ATOM 9304 C CA . TYR C 1 149 ? -38.374 27.490 34.591 1.00 50.82 128 TYR C CA 1
ATOM 9305 C C . TYR C 1 149 ? -38.369 27.727 36.092 1.00 51.94 128 TYR C C 1
ATOM 9306 O O . TYR C 1 149 ? -37.492 28.423 36.615 1.00 50.71 128 TYR C O 1
ATOM 9315 N N . GLU C 1 150 ? -39.357 27.151 36.762 1.00 52.59 129 GLU C N 1
ATOM 9316 C CA . GLU C 1 150 ? -39.452 27.186 38.204 1.00 53.15 129 GLU C CA 1
ATOM 9317 C C . GLU C 1 150 ? -40.068 25.864 38.644 1.00 46.84 129 GLU C C 1
ATOM 9318 O O . GLU C 1 150 ? -40.513 25.069 37.819 1.00 41.36 129 GLU C O 1
ATOM 9324 N N . GLY C 1 151 ? -40.050 25.626 39.954 1.00 49.53 130 GLY C N 1
ATOM 9325 C CA . GLY C 1 151 ? -40.698 24.469 40.546 1.00 44.75 130 GLY C CA 1
ATOM 9326 C C . GLY C 1 151 ? -39.899 23.178 40.557 1.00 53.14 130 GLY C C 1
ATOM 9327 O O . GLY C 1 151 ? -40.494 22.120 40.792 1.00 63.10 130 GLY C O 1
ATOM 9328 N N . GLY C 1 152 ? -38.595 23.223 40.299 1.00 51.48 131 GLY C N 1
ATOM 9329 C CA . GLY C 1 152 ? -37.780 22.022 40.283 1.00 42.85 131 GLY C CA 1
ATOM 9330 C C . GLY C 1 152 ? -36.349 22.247 40.750 1.00 44.31 131 GLY C C 1
ATOM 9331 O O . GLY C 1 152 ? -36.063 23.233 41.436 1.00 44.99 131 GLY C O 1
ATOM 9332 N N . LEU C 1 153 ? -35.445 21.353 40.348 1.00 45.27 132 LEU C N 1
ATOM 9333 C CA . LEU C 1 153 ? -34.018 21.444 40.679 1.00 46.79 132 LEU C CA 1
ATOM 9334 C C . LEU C 1 153 ? -33.248 22.527 39.911 1.00 43.38 132 LEU C C 1
ATOM 9335 O O . LEU C 1 153 ? -32.132 22.874 40.324 1.00 42.70 132 LEU C O 1
ATOM 9340 N N . PHE C 1 154 ? -33.765 23.046 38.804 1.00 45.75 133 PHE C N 1
ATOM 9341 C CA . PHE C 1 154 ? -32.960 23.943 37.965 1.00 42.79 133 PHE C CA 1
ATOM 9342 C C . PHE C 1 154 ? -33.859 25.058 37.465 1.00 44.27 133 PHE C C 1
ATOM 9343 O O . PHE C 1 154 ? -34.498 24.929 36.417 1.00 45.56 133 PHE C O 1
ATOM 9351 N N . ASN C 1 155 ? -33.892 26.149 38.209 1.00 44.10 134 ASN C N 1
ATOM 9352 C CA . ASN C 1 155 ? -34.647 27.292 37.740 1.00 46.49 134 ASN C CA 1
ATOM 9353 C C . ASN C 1 155 ? -33.981 27.875 36.504 1.00 45.18 134 ASN C C 1
ATOM 9354 O O . ASN C 1 155 ? -32.800 27.663 36.251 1.00 46.49 134 ASN C O 1
ATOM 9359 N N . GLY C 1 156 ? -34.747 28.632 35.740 1.00 47.55 135 GLY C N 1
ATOM 9360 C CA . GLY C 1 156 ? -34.221 29.278 34.553 1.00 45.86 135 GLY C CA 1
ATOM 9361 C C . GLY C 1 156 ? -34.727 30.700 34.465 1.00 50.83 135 GLY C C 1
ATOM 9362 O O . GLY C 1 156 ? -35.838 31.013 34.898 1.00 52.53 135 GLY C O 1
ATOM 9363 N N . GLY C 1 157 ? -33.890 31.569 33.897 1.00 45.25 136 GLY C N 1
ATOM 9364 C CA . GLY C 1 157 ? -34.296 32.945 33.676 1.00 48.71 136 GLY C CA 1
ATOM 9365 C C . GLY C 1 157 ? -34.366 33.774 34.949 1.00 49.60 136 GLY C C 1
ATOM 9366 O O . GLY C 1 157 ? -33.592 33.595 35.895 1.00 47.02 136 GLY C O 1
ATOM 9367 N N . ALA C 1 158 ? -35.303 34.724 34.967 1.00 50.48 137 ALA C N 1
ATOM 9368 C CA . ALA C 1 158 ? -35.448 35.562 36.150 1.00 49.47 137 ALA C CA 1
ATOM 9369 C C . ALA C 1 158 ? -35.680 34.725 37.410 1.00 50.33 137 ALA C C 1
ATOM 9370 O O . ALA C 1 158 ? -35.211 35.097 38.487 1.00 52.63 137 ALA C O 1
ATOM 9372 N N . ALA C 1 159 ? -36.372 33.586 37.299 1.00 49.81 138 ALA C N 1
ATOM 9373 C CA . ALA C 1 159 ? -36.522 32.698 38.454 1.00 52.10 138 ALA C CA 1
ATOM 9374 C C . ALA C 1 159 ? -35.167 32.318 39.060 1.00 51.42 138 ALA C C 1
ATOM 9375 O O . ALA C 1 159 ? -34.966 32.425 40.277 1.00 52.45 138 ALA C O 1
ATOM 9377 N N . GLN C 1 160 ? -34.224 31.860 38.230 1.00 46.30 139 GLN C N 1
ATOM 9378 C CA . GLN C 1 160 ? -32.907 31.507 38.755 1.00 46.53 139 GLN C CA 1
ATOM 9379 C C . GLN C 1 160 ? -32.211 32.728 39.364 1.00 47.24 139 GLN C C 1
ATOM 9380 O O . GLN C 1 160 ? -31.430 32.587 40.314 1.00 46.68 139 GLN C O 1
ATOM 9386 N N . MET C 1 161 ? -32.524 33.937 38.885 1.00 45.23 140 MET C N 1
ATOM 9387 C CA . MET C 1 161 ? -31.993 35.131 39.540 1.00 49.76 140 MET C CA 1
ATOM 9388 C C . MET C 1 161 ? -32.706 35.415 40.860 1.00 51.60 140 MET C C 1
ATOM 9389 O O . MET C 1 161 ? -32.088 35.900 41.811 1.00 51.18 140 MET C O 1
ATOM 9394 N N . GLU C 1 162 ? -34.013 35.151 40.935 1.00 54.42 141 GLU C N 1
ATOM 9395 C CA . GLU C 1 162 ? -34.762 35.560 42.118 1.00 54.00 141 GLU C CA 1
ATOM 9396 C C . GLU C 1 162 ? -34.653 34.514 43.210 1.00 51.52 141 GLU C C 1
ATOM 9397 O O . GLU C 1 162 ? -34.467 34.852 44.380 1.00 49.11 141 GLU C O 1
ATOM 9403 N N . ARG C 1 163 ? -34.764 33.244 42.838 1.00 51.60 142 ARG C N 1
ATOM 9404 C CA . ARG C 1 163 ? -34.597 32.131 43.762 1.00 47.30 142 ARG C CA 1
ATOM 9405 C C . ARG C 1 163 ? -33.515 31.208 43.201 1.00 44.36 142 ARG C C 1
ATOM 9406 O O . ARG C 1 163 ? -33.795 30.082 42.774 1.00 43.12 142 ARG C O 1
ATOM 9414 N N . PRO C 1 164 ? -32.259 31.661 43.193 1.00 45.32 143 PRO C N 1
ATOM 9415 C CA . PRO C 1 164 ? -31.160 30.771 42.774 1.00 40.72 143 PRO C CA 1
ATOM 9416 C C . PRO C 1 164 ? -31.197 29.446 43.510 1.00 42.26 143 PRO C C 1
ATOM 9417 O O . PRO C 1 164 ? -31.201 29.404 44.743 1.00 45.91 143 PRO C O 1
ATOM 9421 N N . ASN C 1 165 ? -31.262 28.348 42.756 1.00 43.16 144 ASN C N 1
ATOM 9422 C CA . ASN C 1 165 ? -31.237 27.014 43.343 1.00 43.85 144 ASN C CA 1
ATOM 9423 C C . ASN C 1 165 ? -30.347 26.082 42.542 1.00 43.17 144 ASN C C 1
ATOM 9424 O O . ASN C 1 165 ? -30.420 24.862 42.743 1.00 43.21 144 ASN C O 1
ATOM 9429 N N . ALA C 1 166 ? -29.529 26.609 41.631 1.00 41.57 145 ALA C N 1
ATOM 9430 C CA . ALA C 1 166 ? -28.612 25.787 40.853 1.00 44.32 145 ALA C CA 1
ATOM 9431 C C . ALA C 1 166 ? -27.285 26.520 40.729 1.00 41.01 145 ALA C C 1
ATOM 9432 O O . ALA C 1 166 ? -27.260 27.737 40.522 1.00 44.02 145 ALA C O 1
ATOM 9434 N N . PHE C 1 167 ? -26.184 25.781 40.870 1.00 40.10 146 PHE C N 1
ATOM 9435 C CA . PHE C 1 167 ? -24.859 26.385 41.011 1.00 42.82 146 PHE C CA 1
ATOM 9436 C C . PHE C 1 167 ? -23.844 25.518 40.277 1.00 43.60 146 PHE C C 1
ATOM 9437 O O . PHE C 1 167 ? -23.517 24.415 40.734 1.00 41.22 146 PHE C O 1
ATOM 9445 N N . ILE C 1 168 ? -23.314 26.034 39.169 1.00 43.35 147 ILE C N 1
ATOM 9446 C CA . ILE C 1 168 ? -22.258 25.332 38.455 1.00 42.30 147 ILE C CA 1
ATOM 9447 C C . ILE C 1 168 ? -20.937 25.580 39.164 1.00 34.47 147 ILE C C 1
ATOM 9448 O O . ILE C 1 168 ? -20.633 26.691 39.585 1.00 37.59 147 ILE C O 1
ATOM 9453 N N . ILE C 1 169 ? -20.123 24.543 39.281 1.00 40.61 148 ILE C N 1
ATOM 9454 C CA . ILE C 1 169 ? -18.857 24.661 39.994 1.00 43.04 148 ILE C CA 1
ATOM 9455 C C . ILE C 1 169 ? -17.900 23.632 39.402 1.00 40.81 148 ILE C C 1
ATOM 9456 O O . ILE C 1 169 ? -18.309 22.750 38.639 1.00 37.38 148 ILE C O 1
ATOM 9461 N N . GLN C 1 170 ? -16.602 23.781 39.696 1.00 43.14 149 GLN C N 1
ATOM 9462 C CA . GLN C 1 170 ? -15.618 22.968 38.966 1.00 42.52 149 GLN C CA 1
ATOM 9463 C C . GLN C 1 170 ? -15.735 21.481 39.283 1.00 44.21 149 GLN C C 1
ATOM 9464 O O . GLN C 1 170 ? -15.537 20.652 38.380 1.00 44.23 149 GLN C O 1
ATOM 9470 N N . GLN C 1 171 ? -16.036 21.120 40.532 1.00 39.16 150 GLN C N 1
ATOM 9471 C CA . GLN C 1 171 ? -16.108 19.695 40.843 1.00 43.73 150 GLN C CA 1
ATOM 9472 C C . GLN C 1 171 ? -16.902 19.478 42.120 1.00 39.54 150 GLN C C 1
ATOM 9473 O O . GLN C 1 171 ? -17.358 20.434 42.747 1.00 37.01 150 GLN C O 1
ATOM 9479 N N . GLY C 1 172 ? -17.029 18.196 42.494 1.00 45.26 151 GLY C N 1
ATOM 9480 C CA . GLY C 1 172 ? -17.924 17.793 43.574 1.00 42.08 151 GLY C CA 1
ATOM 9481 C C . GLY C 1 172 ? -17.510 18.312 44.938 1.00 46.08 151 GLY C C 1
ATOM 9482 O O . GLY C 1 172 ? -18.363 18.663 45.756 1.00 50.54 151 GLY C O 1
ATOM 9483 N N . ARG C 1 173 ? -16.209 18.314 45.231 1.00 44.24 152 ARG C N 1
ATOM 9484 C CA . ARG C 1 173 ? -15.771 18.775 46.550 1.00 47.22 152 ARG C CA 1
ATOM 9485 C C . ARG C 1 173 ? -16.017 20.271 46.712 1.00 48.60 152 ARG C C 1
ATOM 9486 O O . ARG C 1 173 ? -16.266 20.749 47.828 1.00 44.08 152 ARG C O 1
ATOM 9494 N N . ALA C 1 174 ? -15.971 21.014 45.609 1.00 47.19 153 ALA C N 1
ATOM 9495 C CA . ALA C 1 174 ? -16.355 22.421 45.668 1.00 46.97 153 ALA C CA 1
ATOM 9496 C C . ALA C 1 174 ? -17.855 22.567 45.876 1.00 44.41 153 ALA C C 1
ATOM 9497 O O . ALA C 1 174 ? -18.304 23.510 46.531 1.00 42.31 153 ALA C O 1
ATOM 9499 N N . ALA C 1 175 ? -18.631 21.626 45.335 1.00 42.60 154 ALA C N 1
ATOM 9500 C CA . ALA C 1 175 ? -20.083 21.633 45.513 1.00 48.15 154 ALA C CA 1
ATOM 9501 C C . ALA C 1 175 ? -20.456 21.374 46.974 1.00 50.73 154 ALA C C 1
ATOM 9502 O O . ALA C 1 175 ? -21.126 22.195 47.611 1.00 45.83 154 ALA C O 1
ATOM 9504 N N . GLU C 1 176 ? -20.012 20.238 47.527 1.00 44.29 155 GLU C N 1
ATOM 9505 C CA . GLU C 1 176 ? -20.378 19.893 48.896 1.00 50.14 155 GLU C CA 1
ATOM 9506 C C . GLU C 1 176 ? -19.786 20.891 49.893 1.00 48.42 155 GLU C C 1
ATOM 9507 O O . GLU C 1 176 ? -20.412 21.197 50.908 1.00 51.35 155 GLU C O 1
ATOM 9513 N N . SER C 1 177 ? -18.608 21.426 49.597 1.00 48.85 156 SER C N 1
ATOM 9514 C CA . SER C 1 177 ? -17.968 22.406 50.471 1.00 48.44 156 SER C CA 1
ATOM 9515 C C . SER C 1 177 ? -18.697 23.741 50.503 1.00 46.76 156 SER C C 1
ATOM 9516 O O . SER C 1 177 ? -18.562 24.497 51.473 1.00 49.33 156 SER C O 1
ATOM 9519 N N . VAL C 1 178 ? -19.458 24.054 49.463 1.00 46.85 157 VAL C N 1
ATOM 9520 C CA . VAL C 1 178 ? -20.236 25.283 49.458 1.00 51.51 157 VAL C CA 1
ATOM 9521 C C . VAL C 1 178 ? -21.575 25.062 50.161 1.00 48.32 157 VAL C C 1
ATOM 9522 O O . VAL C 1 178 ? -22.076 25.946 50.864 1.00 46.14 157 VAL C O 1
ATOM 9526 N N . LEU C 1 179 ? -22.169 23.885 49.969 1.00 46.70 158 LEU C N 1
ATOM 9527 C CA . LEU C 1 179 ? -23.276 23.460 50.811 1.00 49.26 158 LEU C CA 1
ATOM 9528 C C . LEU C 1 179 ? -22.841 23.447 52.272 1.00 50.71 158 LEU C C 1
ATOM 9529 O O . LEU C 1 179 ? -23.329 24.237 53.086 1.00 53.39 158 LEU C O 1
ATOM 9534 N N . MET C 1 180 ? -21.861 22.598 52.617 1.00 51.34 159 MET C N 1
ATOM 9535 C CA . MET C 1 180 ? -21.592 22.374 54.042 1.00 53.90 159 MET C CA 1
ATOM 9536 C C . MET C 1 180 ? -21.177 23.669 54.735 1.00 52.69 159 MET C C 1
ATOM 9537 O O . MET C 1 180 ? -21.474 23.864 55.918 1.00 55.80 159 MET C O 1
ATOM 9542 N N . GLU C 1 181 ? -20.485 24.565 54.025 1.00 46.87 160 GLU C N 1
ATOM 9543 C CA . GLU C 1 181 ? -20.144 25.843 54.627 1.00 51.20 160 GLU C CA 1
ATOM 9544 C C . GLU C 1 181 ? -21.392 26.642 54.948 1.00 55.28 160 GLU C C 1
ATOM 9545 O O . GLU C 1 181 ? -21.506 27.207 56.037 1.00 49.23 160 GLU C O 1
ATOM 9551 N N . ILE C 1 182 ? -22.339 26.717 54.013 1.00 56.06 161 ILE C N 1
ATOM 9552 C CA . ILE C 1 182 ? -23.512 27.542 54.275 1.00 51.67 161 ILE C CA 1
ATOM 9553 C C . ILE C 1 182 ? -24.337 26.934 55.398 1.00 50.16 161 ILE C C 1
ATOM 9554 O O . ILE C 1 182 ? -24.837 27.652 56.270 1.00 49.92 161 ILE C O 1
ATOM 9559 N N . VAL C 1 183 ? -24.477 25.606 55.406 1.00 45.12 162 VAL C N 1
ATOM 9560 C CA . VAL C 1 183 ? -25.217 24.942 56.472 1.00 50.61 162 VAL C CA 1
ATOM 9561 C C . VAL C 1 183 ? -24.581 25.247 57.826 1.00 53.86 162 VAL C C 1
ATOM 9562 O O . VAL C 1 183 ? -25.277 25.594 58.786 1.00 48.79 162 VAL C O 1
ATOM 9566 N N . ARG C 1 184 ? -23.242 25.148 57.908 1.00 51.46 163 ARG C N 1
ATOM 9567 C CA . ARG C 1 184 ? -22.528 25.418 59.155 1.00 51.30 163 ARG C CA 1
ATOM 9568 C C . ARG C 1 184 ? -22.776 26.829 59.658 1.00 51.20 163 ARG C C 1
ATOM 9569 O O . ARG C 1 184 ? -22.960 27.037 60.859 1.00 56.79 163 ARG C O 1
ATOM 9571 N N . ASN C 1 185 ? -22.749 27.822 58.772 1.00 48.62 164 ASN C N 1
ATOM 9572 C CA . ASN C 1 185 ? -22.992 29.187 59.228 1.00 53.77 164 ASN C CA 1
ATOM 9573 C C . ASN C 1 185 ? -24.399 29.331 59.794 1.00 57.15 164 ASN C C 1
ATOM 9574 O O . ASN C 1 185 ? -24.602 30.013 60.806 1.00 53.87 164 ASN C O 1
ATOM 9579 N N . ILE C 1 186 ? -25.381 28.687 59.153 1.00 53.42 165 ILE C N 1
ATOM 9580 C CA . ILE C 1 186 ? -26.760 28.729 59.638 1.00 57.96 165 ILE C CA 1
ATOM 9581 C C . ILE C 1 186 ? -26.883 27.972 60.961 1.00 59.10 165 ILE C C 1
ATOM 9582 O O . ILE C 1 186 ? -27.280 28.545 61.981 1.00 55.26 165 ILE C O 1
ATOM 9587 N N . LEU C 1 187 ? -26.519 26.680 60.964 1.00 53.14 166 LEU C N 1
ATOM 9588 C CA . LEU C 1 187 ? -26.653 25.845 62.154 1.00 59.26 166 LEU C CA 1
ATOM 9589 C C . LEU C 1 187 ? -25.904 26.397 63.366 1.00 60.91 166 LEU C C 1
ATOM 9590 O O . LEU C 1 187 ? -26.148 25.927 64.483 1.00 67.25 166 LEU C O 1
ATOM 9595 N N . ALA C 1 188 ? -25.030 27.389 63.184 1.00 58.61 167 ALA C N 1
ATOM 9596 C CA . ALA C 1 188 ? -24.269 28.004 64.264 1.00 60.46 167 ALA C CA 1
ATOM 9597 C C . ALA C 1 188 ? -24.865 29.319 64.741 1.00 63.96 167 ALA C C 1
ATOM 9598 O O . ALA C 1 188 ? -24.878 29.583 65.950 1.00 64.95 167 ALA C O 1
ATOM 9600 N N . LYS C 1 189 ? -25.335 30.165 63.826 1.00 60.48 168 LYS C N 1
ATOM 9601 C CA . LYS C 1 189 ? -26.093 31.345 64.209 1.00 64.22 168 LYS C CA 1
ATOM 9602 C C . LYS C 1 189 ? -27.505 30.992 64.644 1.00 65.77 168 LYS C C 1
ATOM 9603 O O . LYS C 1 189 ? -28.329 31.895 64.807 1.00 72.68 168 LYS C O 1
ATOM 9609 N N . ARG C 1 190 ? -27.793 29.704 64.818 1.00 63.02 169 ARG C N 1
ATOM 9610 C CA . ARG C 1 190 ? -29.059 29.225 65.353 1.00 63.59 169 ARG C CA 1
ATOM 9611 C C . ARG C 1 190 ? -28.873 28.354 66.584 1.00 67.13 169 ARG C C 1
ATOM 9612 O O . ARG C 1 190 ? -29.490 28.614 67.623 1.00 71.87 169 ARG C O 1
ATOM 9620 N N . HIS C 1 191 ? -28.044 27.316 66.498 1.00 65.94 170 HIS C N 1
ATOM 9621 C CA . HIS C 1 191 ? -27.820 26.382 67.597 1.00 59.86 170 HIS C CA 1
ATOM 9622 C C . HIS C 1 191 ? -26.350 26.418 67.994 1.00 59.78 170 HIS C C 1
ATOM 9623 O O . HIS C 1 191 ? -25.632 25.421 67.846 1.00 59.18 170 HIS C O 1
ATOM 9630 N N . PRO C 1 192 ? -25.879 27.552 68.512 1.00 62.38 171 PRO C N 1
ATOM 9631 C CA . PRO C 1 192 ? -24.467 27.668 68.892 1.00 62.15 171 PRO C CA 1
ATOM 9632 C C . PRO C 1 192 ? -24.018 26.504 69.766 1.00 69.04 171 PRO C C 1
ATOM 9633 O O . PRO C 1 192 ? -24.774 25.989 70.600 1.00 62.18 171 PRO C O 1
ATOM 9637 N N . GLY C 1 193 ? -22.780 26.076 69.552 1.00 67.27 172 GLY C N 1
ATOM 9638 C CA . GLY C 1 193 ? -22.235 24.943 70.284 1.00 63.98 172 GLY C CA 1
ATOM 9639 C C . GLY C 1 193 ? -22.644 23.574 69.801 1.00 69.87 172 GLY C C 1
ATOM 9640 O O . GLY C 1 193 ? -21.788 22.699 69.645 1.00 76.33 172 GLY C O 1
ATOM 9641 N N . LYS C 1 194 ? -23.940 23.366 69.547 1.00 67.72 173 LYS C N 1
ATOM 9642 C CA . LYS C 1 194 ? -24.441 22.047 69.180 1.00 66.24 173 LYS C CA 1
ATOM 9643 C C . LYS C 1 194 ? -23.623 21.440 68.042 1.00 68.28 173 LYS C C 1
ATOM 9644 O O . LYS C 1 194 ? -23.209 22.136 67.111 1.00 65.86 173 LYS C O 1
ATOM 9646 N N . LYS C 1 195 ? -23.373 20.133 68.142 1.00 66.67 174 LYS C N 1
ATOM 9647 C CA . LYS C 1 195 ? -22.664 19.365 67.123 1.00 68.06 174 LYS C CA 1
ATOM 9648 C C . LYS C 1 195 ? -23.628 18.326 66.560 1.00 69.58 174 LYS C C 1
ATOM 9649 O O . LYS C 1 195 ? -24.132 17.470 67.301 1.00 67.95 174 LYS C O 1
ATOM 9651 N N . PHE C 1 196 ? -23.888 18.406 65.256 1.00 69.17 175 PHE C N 1
ATOM 9652 C CA . PHE C 1 196 ? -24.926 17.609 64.621 1.00 64.17 175 PHE C CA 1
ATOM 9653 C C . PHE C 1 196 ? -24.346 16.360 63.973 1.00 63.95 175 PHE C C 1
ATOM 9654 O O . PHE C 1 196 ? -23.136 16.229 63.761 1.00 66.45 175 PHE C O 1
ATOM 9662 N N . THR C 1 197 ? -25.236 15.423 63.687 1.00 65.92 176 THR C N 1
ATOM 9663 C CA . THR C 1 197 ? -24.891 14.158 63.060 1.00 65.35 176 THR C CA 1
ATOM 9664 C C . THR C 1 197 ? -25.505 14.124 61.670 1.00 65.26 176 THR C C 1
ATOM 9665 O O . THR C 1 197 ? -26.683 14.467 61.506 1.00 61.27 176 THR C O 1
ATOM 9669 N N . ILE C 1 198 ? -24.719 13.716 60.681 1.00 59.05 177 ILE C N 1
ATOM 9670 C CA . ILE C 1 198 ? -25.171 13.636 59.301 1.00 58.25 177 ILE C CA 1
ATOM 9671 C C . ILE C 1 198 ? -24.973 12.213 58.805 1.00 59.07 177 ILE C C 1
ATOM 9672 O O . ILE C 1 198 ? -23.870 11.821 58.413 1.00 59.11 177 ILE C O 1
ATOM 9677 N N . PRO C 1 199 ? -26.026 11.409 58.819 1.00 53.51 178 PRO C N 1
ATOM 9678 C CA . PRO C 1 199 ? -25.939 10.034 58.317 1.00 56.55 178 PRO C CA 1
ATOM 9679 C C . PRO C 1 199 ? -25.938 9.994 56.791 1.00 54.15 178 PRO C C 1
ATOM 9680 O O . PRO C 1 199 ? -26.294 10.958 56.114 1.00 51.94 178 PRO C O 1
ATOM 9684 N N . SER C 1 200 ? -25.559 8.822 56.265 1.00 53.69 179 SER C N 1
ATOM 9685 C CA . SER C 1 200 ? -25.547 8.580 54.798 1.00 55.77 179 SER C CA 1
ATOM 9686 C C . SER C 1 200 ? -25.367 7.072 54.609 1.00 55.60 179 SER C C 1
ATOM 9687 O O . SER C 1 200 ? -24.987 6.410 55.591 1.00 56.32 179 SER C O 1
ATOM 9690 N N . ASN C 1 201 ? -25.633 6.542 53.413 1.00 54.18 180 ASN C N 1
ATOM 9691 C CA . ASN C 1 201 ? -25.355 5.100 53.172 1.00 54.44 180 ASN C CA 1
ATOM 9692 C C . ASN C 1 201 ? -23.835 4.922 53.093 1.00 59.87 180 ASN C C 1
ATOM 9693 O O . ASN C 1 201 ? -23.355 3.807 53.379 1.00 57.32 180 ASN C O 1
ATOM 9698 N N . GLY C 1 202 ? -23.116 5.991 52.730 1.00 62.59 181 GLY C N 1
ATOM 9699 C CA . GLY C 1 202 ? -21.645 5.936 52.647 1.00 65.31 181 GLY C CA 1
ATOM 9700 C C . GLY C 1 202 ? -21.052 7.255 52.184 1.00 65.33 181 GLY C C 1
ATOM 9701 O O . GLY C 1 202 ? -21.051 7.494 50.961 1.00 65.34 181 GLY C O 1
ATOM 9702 N N . HIS C 1 203 ? -20.588 8.094 53.117 1.00 66.50 182 HIS C N 1
ATOM 9703 C CA . HIS C 1 203 ? -19.899 9.351 52.747 1.00 66.65 182 HIS C CA 1
ATOM 9704 C C . HIS C 1 203 ? -18.495 9.013 52.259 1.00 70.64 182 HIS C C 1
ATOM 9705 O O . HIS C 1 203 ? -17.803 8.283 52.985 1.00 69.48 182 HIS C O 1
ATOM 9712 N N . PHE C 1 204 ? -18.064 9.577 51.124 1.00 69.70 183 PHE C N 1
ATOM 9713 C CA . PHE C 1 204 ? -16.673 9.359 50.641 1.00 65.55 183 PHE C CA 1
ATOM 9714 C C . PHE C 1 204 ? -15.693 10.135 51.528 1.00 66.78 183 PHE C C 1
ATOM 9715 O O . PHE C 1 204 ? -16.139 11.016 52.280 1.00 64.24 183 PHE C O 1
ATOM 9717 N N . ASP C 1 205 ? -14.395 9.834 51.417 1.00 62.06 184 ASP C N 1
ATOM 9718 C CA . ASP C 1 205 ? -13.363 10.530 52.235 1.00 63.81 184 ASP C CA 1
ATOM 9719 C C . ASP C 1 205 ? -13.458 12.042 52.003 1.00 59.72 184 ASP C C 1
ATOM 9720 O O . ASP C 1 205 ? -13.204 12.796 52.959 1.00 60.62 184 ASP C O 1
ATOM 9725 N N . THR C 1 206 ? -13.777 12.487 50.792 1.00 63.79 185 THR C N 1
ATOM 9726 C CA . THR C 1 206 ? -13.945 13.937 50.508 1.00 65.13 185 THR C CA 1
ATOM 9727 C C . THR C 1 206 ? -15.141 14.484 51.302 1.00 62.43 185 THR C C 1
ATOM 9728 O O . THR C 1 206 ? -14.963 15.514 51.967 1.00 59.41 185 THR C O 1
ATOM 9732 N N . THR C 1 207 ? -16.309 13.825 51.213 1.00 64.41 186 THR C N 1
ATOM 9733 C CA . THR C 1 207 ? -17.507 14.300 51.952 1.00 65.46 186 THR C CA 1
ATOM 9734 C C . THR C 1 207 ? -17.247 14.216 53.462 1.00 62.60 186 THR C C 1
ATOM 9735 O O . THR C 1 207 ? -17.471 15.222 54.149 1.00 59.25 186 THR C O 1
ATOM 9739 N N . GLU C 1 208 ? -16.765 13.069 53.939 1.00 61.68 187 GLU C N 1
ATOM 9740 C CA . GLU C 1 208 ? -16.494 12.886 55.371 1.00 66.64 187 GLU C CA 1
ATOM 9741 C C . GLU C 1 208 ? -15.489 13.926 55.878 1.00 65.63 187 GLU C C 1
ATOM 9742 O O . GLU C 1 208 ? -15.760 14.645 56.855 1.00 63.05 187 GLU C O 1
ATOM 9744 N N . GLY C 1 209 ? -14.336 14.035 55.212 1.00 62.32 188 GLY C N 1
ATOM 9745 C CA . GLY C 1 209 ? -13.360 15.038 55.615 1.00 58.52 188 GLY C CA 1
ATOM 9746 C C . GLY C 1 209 ? -13.964 16.421 55.742 1.00 59.49 188 GLY C C 1
ATOM 9747 O O . GLY C 1 209 ? -13.719 17.133 56.718 1.00 66.08 188 GLY C O 1
ATOM 9748 N N . ASN C 1 210 ? -14.783 16.815 54.761 1.00 56.10 189 ASN C N 1
ATOM 9749 C CA . ASN C 1 210 ? -15.377 18.149 54.802 1.00 63.13 189 ASN C CA 1
ATOM 9750 C C . ASN C 1 210 ? -16.431 18.258 55.907 1.00 60.17 189 ASN C C 1
ATOM 9751 O O . ASN C 1 210 ? -16.539 19.303 56.560 1.00 58.60 189 ASN C O 1
ATOM 9756 N N . ILE C 1 211 ? -17.217 17.195 56.128 1.00 59.96 190 ILE C N 1
ATOM 9757 C CA . ILE C 1 211 ? -18.172 17.195 57.238 1.00 62.81 190 ILE C CA 1
ATOM 9758 C C . ILE C 1 211 ? -17.432 17.349 58.559 1.00 61.83 190 ILE C C 1
ATOM 9759 O O . ILE C 1 211 ? -17.744 18.227 59.372 1.00 59.70 190 ILE C O 1
ATOM 9764 N N . LYS C 1 212 ? -16.420 16.501 58.775 1.00 64.89 191 LYS C N 1
ATOM 9765 C CA . LYS C 1 212 ? -15.639 16.554 60.006 1.00 63.52 191 LYS C CA 1
ATOM 9766 C C . LYS C 1 212 ? -14.966 17.914 60.189 1.00 64.55 191 LYS C C 1
ATOM 9767 O O . LYS C 1 212 ? -14.906 18.438 61.308 1.00 64.91 191 LYS C O 1
ATOM 9769 N N . GLN C 1 213 ? -14.456 18.512 59.106 1.00 62.38 192 GLN C N 1
ATOM 9770 C CA . GLN C 1 213 ? -13.848 19.832 59.253 1.00 57.52 192 GLN C CA 1
ATOM 9771 C C . GLN C 1 213 ? -14.895 20.900 59.512 1.00 59.07 192 GLN C C 1
ATOM 9772 O O . GLN C 1 213 ? -14.558 21.979 60.008 1.00 62.26 192 GLN C O 1
ATOM 9778 N N . MET C 1 214 ? -16.159 20.615 59.214 1.00 58.58 193 MET C N 1
ATOM 9779 C CA . MET C 1 214 ? -17.240 21.526 59.563 1.00 65.75 193 MET C CA 1
ATOM 9780 C C . MET C 1 214 ? -17.653 21.432 61.039 1.00 65.61 193 MET C C 1
ATOM 9781 O O . MET C 1 214 ? -18.326 22.339 61.538 1.00 62.38 193 MET C O 1
ATOM 9783 N N . GLY C 1 215 ? -17.259 20.367 61.747 1.00 65.90 194 GLY C N 1
ATOM 9784 C CA . GLY C 1 215 ? -17.643 20.138 63.129 1.00 68.36 194 GLY C CA 1
ATOM 9785 C C . GLY C 1 215 ? -18.673 19.037 63.328 1.00 67.30 194 GLY C C 1
ATOM 9786 O O . GLY C 1 215 ? -18.848 18.565 64.461 1.00 68.36 194 GLY C O 1
ATOM 9787 N N . SER C 1 216 ? -19.363 18.620 62.272 1.00 63.62 195 SER C N 1
ATOM 9788 C CA . SER C 1 216 ? -20.399 17.608 62.390 1.00 64.49 195 SER C CA 1
ATOM 9789 C C . SER C 1 216 ? -19.783 16.215 62.368 1.00 63.32 195 SER C C 1
ATOM 9790 O O . SER C 1 216 ? -18.580 16.043 62.165 1.00 64.56 195 SER C O 1
ATOM 9793 N N . ILE C 1 217 ? -20.629 15.210 62.564 1.00 62.53 196 ILE C N 1
ATOM 9794 C CA . ILE C 1 217 ? -20.169 13.847 62.792 1.00 64.95 196 ILE C CA 1
ATOM 9795 C C . ILE C 1 217 ? -20.669 12.990 61.626 1.00 64.13 196 ILE C C 1
ATOM 9796 O O . ILE C 1 217 ? -21.885 12.776 61.496 1.00 69.02 196 ILE C O 1
ATOM 9801 N N . PRO C 1 218 ? -19.802 12.499 60.745 1.00 66.08 197 PRO C N 1
ATOM 9802 C CA . PRO C 1 218 ? -20.280 11.610 59.680 1.00 68.52 197 PRO C CA 1
ATOM 9803 C C . PRO C 1 218 ? -20.563 10.214 60.215 1.00 66.73 197 PRO C C 1
ATOM 9804 O O . PRO C 1 218 ? -19.980 9.775 61.210 1.00 67.33 197 PRO C O 1
ATOM 9808 N N . ARG C 1 219 ? -21.476 9.521 59.529 1.00 62.74 198 ARG C N 1
ATOM 9809 C CA . ARG C 1 219 ? -21.883 8.173 59.913 1.00 65.36 198 ARG C CA 1
ATOM 9810 C C . ARG C 1 219 ? -22.463 7.463 58.701 1.00 59.69 198 ARG C C 1
ATOM 9811 O O . ARG C 1 219 ? -23.327 8.015 58.020 1.00 62.22 198 ARG C O 1
ATOM 9819 N N . ASN C 1 220 ? -22.017 6.234 58.457 1.00 60.92 199 ASN C N 1
ATOM 9820 C CA . ASN C 1 220 ? -22.391 5.474 57.270 1.00 64.88 199 ASN C CA 1
ATOM 9821 C C . ASN C 1 220 ? -23.139 4.214 57.686 1.00 63.61 199 ASN C C 1
ATOM 9822 O O . ASN C 1 220 ? -22.588 3.369 58.393 1.00 68.07 199 ASN C O 1
ATOM 9827 N N . LEU C 1 221 ? -24.377 4.078 57.217 1.00 64.57 200 LEU C N 1
ATOM 9828 C CA . LEU C 1 221 ? -25.315 3.066 57.698 1.00 60.43 200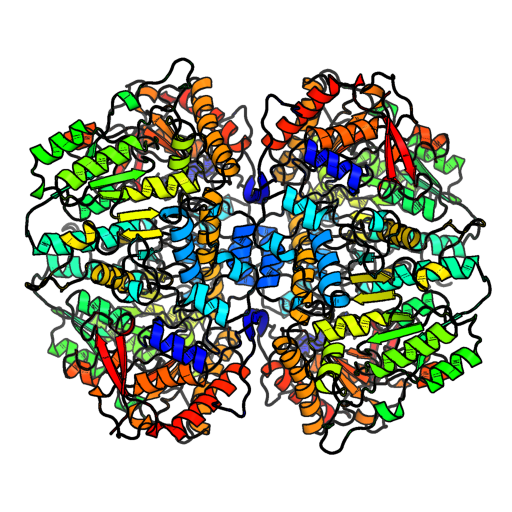 LEU C CA 1
ATOM 9829 C C . LEU C 1 221 ? -25.639 2.093 56.568 1.00 59.81 200 LEU C C 1
ATOM 9830 O O . LEU C 1 221 ? -26.485 2.386 55.722 1.00 59.90 200 LEU C O 1
ATOM 9835 N N . TYR C 1 222 ? -24.991 0.929 56.567 1.00 61.26 201 TYR C N 1
ATOM 9836 C CA . TYR C 1 222 ? -25.237 -0.116 55.573 1.00 63.70 201 TYR C CA 1
ATOM 9837 C C . TYR C 1 222 ? -25.038 -1.474 56.238 1.00 63.37 201 TYR C C 1
ATOM 9838 O O . TYR C 1 222 ? -24.725 -1.560 57.428 1.00 62.04 201 TYR C O 1
ATOM 9847 N N . ASN C 1 223 ? -25.187 -2.539 55.449 1.00 56.60 202 ASN C N 1
ATOM 9848 C CA . ASN C 1 223 ? -25.143 -3.908 55.958 1.00 59.72 202 ASN C CA 1
ATOM 9849 C C . ASN C 1 223 ? -23.799 -4.530 55.599 1.00 65.17 202 ASN C C 1
ATOM 9850 O O . ASN C 1 223 ? -23.639 -5.135 54.531 1.00 62.98 202 ASN C O 1
ATOM 9855 N N . LYS C 1 224 ? -22.836 -4.419 56.524 1.00 62.83 203 LYS C N 1
ATOM 9856 C CA . LYS C 1 224 ? -21.482 -4.917 56.270 1.00 66.82 203 LYS C CA 1
ATOM 9857 C C . LYS C 1 224 ? -21.433 -6.438 56.122 1.00 68.23 203 LYS C C 1
ATOM 9858 O O . LYS C 1 224 ? -20.507 -6.961 55.486 1.00 69.69 203 LYS C O 1
ATOM 9864 N N . THR C 1 225 ? -22.407 -7.156 56.693 1.00 69.67 204 THR C N 1
ATOM 9865 C CA . THR C 1 225 ? -22.468 -8.607 56.535 1.00 66.27 204 THR C CA 1
ATOM 9866 C C . THR C 1 225 ? -22.779 -8.980 55.095 1.00 64.37 204 THR C C 1
ATOM 9867 O O . THR C 1 225 ? -22.133 -9.861 54.516 1.00 61.97 204 THR C O 1
ATOM 9871 N N . LEU C 1 226 ? -23.784 -8.324 54.504 1.00 66.20 205 LEU C N 1
ATOM 9872 C CA . LEU C 1 226 ? -24.125 -8.595 53.112 1.00 68.87 205 LEU C CA 1
ATOM 9873 C C . LEU C 1 226 ? -22.945 -8.314 52.188 1.00 65.70 205 LEU C C 1
ATOM 9874 O O . LEU C 1 226 ? -22.664 -9.101 51.278 1.00 61.10 205 LEU C O 1
ATOM 9879 N N . LEU C 1 227 ? -22.222 -7.216 52.442 1.00 64.90 206 LEU C N 1
ATOM 9880 C CA . LEU C 1 227 ? -21.115 -6.797 51.583 1.00 67.35 206 LEU C CA 1
ATOM 9881 C C . LEU C 1 227 ? -20.126 -7.925 51.311 1.00 68.46 206 LEU C C 1
ATOM 9882 O O . LEU C 1 227 ? -19.646 -8.073 50.177 1.00 67.70 206 LEU C O 1
ATOM 9887 N N . TRP C 1 228 ? -19.790 -8.722 52.336 1.00 65.18 207 TRP C N 1
ATOM 9888 C CA . TRP C 1 228 ? -18.750 -9.739 52.186 1.00 66.58 207 TRP C CA 1
ATOM 9889 C C . TRP C 1 228 ? -19.293 -11.072 51.682 1.00 67.34 207 TRP C C 1
ATOM 9890 O O . TRP C 1 228 ? -18.504 -11.968 51.348 1.00 71.59 207 TRP C O 1
ATOM 9901 N N . GLU C 1 229 ? -20.612 -11.208 51.581 1.00 67.57 208 GLU C N 1
ATOM 9902 C CA . GLU C 1 229 ? -21.197 -12.414 51.015 1.00 66.21 208 GLU C CA 1
ATOM 9903 C C . GLU C 1 229 ? -20.639 -12.683 49.621 1.00 71.03 208 GLU C C 1
ATOM 9904 O O . GLU C 1 229 ? -20.476 -11.770 48.803 1.00 69.32 208 GLU C O 1
ATOM 9906 N N . THR C 1 230 ? -20.359 -13.958 49.349 1.00 73.60 209 THR C N 1
ATOM 9907 C CA . THR C 1 230 ? -19.923 -14.420 48.045 1.00 65.12 209 THR C CA 1
ATOM 9908 C C . THR C 1 230 ? -21.001 -15.274 47.391 1.00 71.02 209 THR C C 1
ATOM 9909 O O . THR C 1 230 ? -21.635 -16.096 48.063 1.00 73.43 209 THR C O 1
ATOM 9913 N N . PRO C 1 231 ? -21.250 -15.088 46.096 1.00 74.21 210 PRO C N 1
ATOM 9914 C CA . PRO C 1 231 ? -22.144 -16.003 45.378 1.00 74.94 210 PRO C CA 1
ATOM 9915 C C . PRO C 1 231 ? -21.410 -17.264 44.950 1.00 77.55 210 PRO C C 1
ATOM 9916 O O . PRO C 1 231 ? -20.273 -17.212 44.474 1.00 77.36 210 PRO C O 1
ATOM 9920 N N . GLU C 1 232 ? -22.073 -18.409 45.127 1.00 79.34 211 GLU C N 1
ATOM 9921 C CA . GLU C 1 232 ? -21.546 -19.671 44.624 1.00 79.09 211 GLU C CA 1
ATOM 9922 C C . GLU C 1 232 ? -21.269 -19.519 43.132 1.00 81.23 211 GLU C C 1
ATOM 9923 O O . GLU C 1 232 ? -22.201 -19.412 42.325 1.00 83.49 211 GLU C O 1
ATOM 9925 N N . GLY C 1 233 ? -19.991 -19.484 42.763 1.00 78.84 212 GLY C N 1
ATOM 9926 C CA . GLY C 1 233 ? -19.572 -19.257 41.395 1.00 79.58 212 GLY C CA 1
ATOM 9927 C C . GLY C 1 233 ? -18.992 -17.884 41.141 1.00 75.35 212 GLY C C 1
ATOM 9928 O O . GLY C 1 233 ? -18.502 -17.632 40.028 1.00 75.57 212 GLY C O 1
ATOM 9929 N N . GLY C 1 234 ? -19.029 -16.995 42.132 1.00 74.73 213 GLY C N 1
ATOM 9930 C CA . GLY C 1 234 ? -18.556 -15.636 41.963 1.00 73.59 213 GLY C CA 1
ATOM 9931 C C . GLY C 1 234 ? -19.364 -14.805 40.990 1.00 75.44 213 GLY C C 1
ATOM 9932 O O . GLY C 1 234 ? -18.812 -13.886 40.371 1.00 74.74 213 GLY C O 1
ATOM 9933 N N . ARG C 1 235 ? -20.657 -15.108 40.829 1.00 74.65 214 ARG C N 1
ATOM 9934 C CA . ARG C 1 235 ? -21.528 -14.359 39.922 1.00 70.92 214 ARG C CA 1
ATOM 9935 C C . ARG C 1 235 ? -22.949 -14.443 40.463 1.00 72.06 214 ARG C C 1
ATOM 9936 O O . ARG C 1 235 ? -23.550 -15.520 40.464 1.00 73.35 214 ARG C O 1
ATOM 9938 N N . TYR C 1 236 ? -23.470 -13.314 40.932 1.00 71.21 215 TYR C N 1
ATOM 9939 C CA . TYR C 1 236 ? -24.823 -13.243 41.457 1.00 66.61 215 TYR C CA 1
ATOM 9940 C C . TYR C 1 236 ? -25.845 -13.343 40.328 1.00 70.91 215 TYR C C 1
ATOM 9941 O O . TYR C 1 236 ? -25.559 -13.015 39.176 1.00 74.41 215 TYR C O 1
ATOM 9950 N N . GLU C 1 237 ? -27.060 -13.783 40.668 1.00 69.72 216 GLU C N 1
ATOM 9951 C CA . GLU C 1 237 ? -28.121 -13.822 39.663 1.00 70.71 216 GLU C CA 1
ATOM 9952 C C . GLU C 1 237 ? -28.714 -12.434 39.435 1.00 71.08 216 GLU C C 1
ATOM 9953 O O . GLU C 1 237 ? -28.937 -12.025 38.289 1.00 75.84 216 GLU C O 1
ATOM 9955 N N . LYS C 1 238 ? -28.991 -11.707 40.511 1.00 67.32 217 LYS C N 1
ATOM 9956 C CA . LYS C 1 238 ? -29.409 -10.317 40.431 1.00 66.34 217 LYS C CA 1
ATOM 9957 C C . LYS C 1 238 ? -28.593 -9.525 41.432 1.00 66.55 217 LYS C C 1
ATOM 9958 O O . LYS C 1 238 ? -28.364 -9.978 42.559 1.00 65.73 217 LYS C O 1
ATOM 9964 N N . ASN C 1 239 ? -28.124 -8.362 41.002 1.00 64.58 218 ASN C N 1
ATOM 9965 C CA . ASN C 1 239 ? -27.369 -7.504 41.891 1.00 62.29 218 ASN C CA 1
ATOM 9966 C C . ASN C 1 239 ? -28.123 -7.343 43.208 1.00 60.50 218 ASN C C 1
ATOM 9967 O O . ASN C 1 239 ? -29.269 -6.871 43.204 1.00 60.08 218 ASN C O 1
ATOM 9972 N N . PRO C 1 240 ? -27.527 -7.726 44.340 1.00 62.24 219 PRO C N 1
ATOM 9973 C CA . PRO C 1 240 ? -28.229 -7.610 45.630 1.00 61.12 219 PRO C CA 1
ATOM 9974 C C . PRO C 1 240 ? -28.341 -6.194 46.153 1.00 60.21 219 PRO C C 1
ATOM 9975 O O . PRO C 1 240 ? -28.890 -6.012 47.242 1.00 55.31 219 PRO C O 1
ATOM 9979 N N . PHE C 1 241 ? -27.867 -5.202 45.411 1.00 60.25 220 PHE C N 1
ATOM 9980 C CA . PHE C 1 241 ? -27.925 -3.788 45.866 1.00 54.49 220 PHE C CA 1
ATOM 9981 C C . PHE C 1 241 ? -27.335 -3.647 47.272 1.00 54.04 220 PHE C C 1
ATOM 9982 O O . PHE C 1 241 ? -28.019 -3.146 48.159 1.00 50.96 220 PHE C O 1
ATOM 9990 N N . LYS C 1 242 ? -26.064 -4.004 47.439 1.00 59.09 221 LYS C N 1
ATOM 9991 C CA . LYS C 1 242 ? -25.400 -3.970 48.770 1.00 54.44 221 LYS C CA 1
ATOM 9992 C C . LYS C 1 242 ? -24.985 -2.553 49.171 1.00 54.04 221 LYS C C 1
ATOM 9993 O O . LYS C 1 242 ? -24.417 -2.406 50.257 1.00 57.43 221 LYS C O 1
ATOM 9999 N N . GLY C 1 243 ? -25.245 -1.553 48.331 1.00 56.66 222 GLY C N 1
ATOM 10000 C CA . GLY C 1 243 ? -24.940 -0.157 48.690 1.00 51.51 222 GLY C CA 1
ATOM 10001 C C . GLY C 1 243 ? -26.131 0.498 49.340 1.00 52.11 222 GLY C C 1
ATOM 10002 O O . GLY C 1 243 ? -25.996 1.634 49.801 1.00 45.31 222 GLY C O 1
ATOM 10003 N N . ASN C 1 244 ? -27.254 -0.220 49.381 1.00 55.72 223 ASN C N 1
ATOM 10004 C CA . ASN C 1 244 ? -28.499 0.309 49.984 1.00 56.54 223 ASN C CA 1
ATOM 10005 C C . ASN C 1 244 ? -28.254 0.737 51.420 1.00 53.01 223 ASN C C 1
ATOM 10006 O O . ASN C 1 244 ? -27.456 0.091 52.112 1.00 52.80 223 ASN C O 1
ATOM 10011 N N . MET C 1 245 ? -28.940 1.785 51.840 1.00 54.00 224 MET C N 1
ATOM 10012 C CA . MET C 1 245 ? -28.831 2.245 53.217 1.00 61.77 224 MET C CA 1
ATOM 10013 C C . MET C 1 245 ? -29.677 1.356 54.120 1.00 62.62 224 MET C C 1
ATOM 10014 O O . MET C 1 245 ? -30.763 0.913 53.755 1.00 60.71 224 MET C O 1
ATOM 10019 N N . ASP C 1 246 ? -29.130 1.036 55.297 1.00 65.34 225 ASP C N 1
ATOM 10020 C CA . ASP C 1 246 ? -29.863 0.181 56.268 1.00 65.41 225 ASP C CA 1
ATOM 10021 C C . ASP C 1 246 ? -31.043 0.978 56.828 1.00 65.19 225 ASP C C 1
ATOM 10022 O O . ASP C 1 246 ? -30.803 1.879 57.656 1.00 64.78 225 ASP C O 1
ATOM 10027 N N . ILE C 1 247 ? -32.262 0.657 56.384 1.00 62.92 226 ILE C N 1
ATOM 10028 C CA . ILE C 1 247 ? -33.474 1.411 56.824 1.00 64.11 226 ILE C CA 1
ATOM 10029 C C . ILE C 1 247 ? -33.577 1.360 58.353 1.00 68.28 226 ILE C C 1
ATOM 10030 O O . ILE C 1 247 ? -33.886 2.409 58.952 1.00 69.17 226 ILE C O 1
ATOM 10032 N N . GLU C 1 248 ? -33.341 0.187 58.953 1.00 68.39 227 GLU C N 1
ATOM 10033 C CA . GLU C 1 248 ? -33.469 0.063 60.404 1.00 74.01 227 GLU C CA 1
ATOM 10034 C C . GLU C 1 248 ? -32.485 0.983 61.124 1.00 72.91 227 GLU C C 1
ATOM 10035 O O . GLU C 1 248 ? -32.876 1.810 61.961 1.00 71.55 227 GLU C O 1
ATOM 10037 N N . LYS C 1 249 ? -31.193 0.859 60.794 1.00 71.49 228 LYS C N 1
ATOM 10038 C CA . LYS C 1 249 ? -30.173 1.677 61.443 1.00 72.43 228 LYS C CA 1
ATOM 10039 C C . LYS C 1 249 ? -30.502 3.165 61.352 1.00 71.39 228 LYS C C 1
ATOM 10040 O O . LYS C 1 249 ? -30.158 3.932 62.256 1.00 71.02 228 LYS C O 1
ATOM 10046 N N . LEU C 1 250 ? -31.166 3.588 60.273 1.00 70.69 229 LEU C N 1
ATOM 10047 C CA . LEU C 1 250 ? -31.388 5.018 60.064 1.00 69.10 229 LEU C CA 1
ATOM 10048 C C . LEU C 1 250 ? -32.346 5.578 61.115 1.00 64.82 229 LEU C C 1
ATOM 10049 O O . LEU C 1 250 ? -32.067 6.618 61.725 1.00 64.51 229 LEU C O 1
ATOM 10054 N N . GLU C 1 251 ? -33.452 4.880 61.346 1.00 69.15 230 GLU C N 1
ATOM 10055 C CA . GLU C 1 251 ? -34.462 5.389 62.315 1.00 70.22 230 GLU C CA 1
ATOM 10056 C C . GLU C 1 251 ? -33.911 5.222 63.732 1.00 68.28 230 GLU C C 1
ATOM 10057 O O . GLU C 1 251 ? -34.149 6.103 64.547 1.00 69.42 230 GLU C O 1
ATOM 10059 N N . GLN C 1 252 ? -33.129 4.175 63.972 1.00 70.19 231 GLN C N 1
ATOM 10060 C CA . GLN C 1 252 ? -32.500 3.959 65.300 1.00 70.17 231 GLN C CA 1
ATOM 10061 C C . GLN C 1 252 ? -31.597 5.136 65.671 1.00 71.01 231 GLN C C 1
ATOM 10062 O O . GLN C 1 252 ? -31.590 5.515 66.837 1.00 67.72 231 GLN C O 1
ATOM 10068 N N . LEU C 1 253 ? -30.839 5.667 64.711 1.00 74.57 232 LEU C N 1
ATOM 10069 C CA . LEU C 1 253 ? -29.905 6.782 65.000 1.00 67.22 232 LEU C CA 1
ATOM 10070 C C . LEU C 1 253 ? -30.705 8.071 65.024 1.00 64.72 232 LEU C C 1
ATOM 10071 O O . LEU C 1 253 ? -30.330 8.970 65.775 1.00 70.32 232 LEU C O 1
ATOM 10073 N N . ILE C 1 254 ? -31.762 8.155 64.226 1.00 65.49 233 ILE C N 1
ATOM 10074 C CA . ILE C 1 254 ? -32.535 9.386 64.328 1.00 69.13 233 ILE C CA 1
ATOM 10075 C C . ILE C 1 254 ? -33.270 9.436 65.661 1.00 68.20 233 ILE C C 1
ATOM 10076 O O . ILE C 1 254 ? -33.344 10.490 66.308 1.00 68.45 233 ILE C O 1
ATOM 10081 N N . GLN C 1 255 ? -33.810 8.295 66.103 1.00 69.07 234 GLN C N 1
ATOM 10082 C CA . GLN C 1 255 ? -34.478 8.253 67.403 1.00 69.26 234 GLN C CA 1
ATOM 10083 C C . GLN C 1 255 ? -33.467 8.344 68.533 1.00 67.66 234 GLN C C 1
ATOM 10084 O O . GLN C 1 255 ? -33.658 9.113 69.483 1.00 60.72 234 GLN C O 1
ATOM 10090 N N . GLY C 1 256 ? -32.369 7.595 68.425 1.00 69.28 235 GLY C N 1
ATOM 10091 C CA . GLY C 1 256 ? -31.250 7.724 69.339 1.00 71.52 235 GLY C CA 1
ATOM 10092 C C . GLY C 1 256 ? -30.772 9.152 69.530 1.00 72.77 235 GLY C C 1
ATOM 10093 O O . GLY C 1 256 ? -30.868 9.687 70.640 1.00 74.81 235 GLY C O 1
ATOM 10094 N N . VAL C 1 257 ? -30.264 9.794 68.470 1.00 66.00 236 VAL C N 1
ATOM 10095 C CA . VAL C 1 257 ? -29.684 11.124 68.648 1.00 65.90 236 VAL C CA 1
ATOM 10096 C C . VAL C 1 257 ? -30.739 12.214 68.737 1.00 64.77 236 VAL C C 1
ATOM 10097 O O . VAL C 1 257 ? -30.442 13.293 69.261 1.00 60.67 236 VAL C O 1
ATOM 10099 N N . GLY C 1 258 ? -31.949 11.969 68.223 1.00 66.56 237 GLY C N 1
ATOM 10100 C CA . GLY C 1 258 ? -32.997 12.968 68.200 1.00 71.23 237 GLY C CA 1
ATOM 10101 C C . GLY C 1 258 ? -33.110 13.702 66.871 1.00 73.90 237 GLY C C 1
ATOM 10102 O O . GLY C 1 258 ? -32.130 14.245 66.346 1.00 67.95 237 GLY C O 1
ATOM 10103 N N . PRO C 1 259 ? -34.328 13.725 66.294 1.00 72.08 238 PRO C N 1
ATOM 10104 C CA . PRO C 1 259 ? -34.547 14.440 65.029 1.00 72.56 238 PRO C CA 1
ATOM 10105 C C . PRO C 1 259 ? -33.840 15.782 64.949 1.00 72.68 238 PRO C C 1
ATOM 10106 O O . PRO C 1 259 ? -33.096 16.052 64.000 1.00 73.04 238 PRO C O 1
ATOM 10110 N N . GLU C 1 260 ? -34.074 16.631 65.948 1.00 73.82 239 GLU C N 1
ATOM 10111 C CA . GLU C 1 260 ? -33.545 17.990 65.953 1.00 70.09 239 GLU C CA 1
ATOM 10112 C C . GLU C 1 260 ? -32.029 18.038 65.852 1.00 68.90 239 GLU C C 1
ATOM 10113 O O . GLU C 1 260 ? -31.471 19.132 65.725 1.00 69.34 239 GLU C O 1
ATOM 10119 N N . ASN C 1 261 ? -31.348 16.900 65.927 1.00 67.09 240 ASN C N 1
ATOM 10120 C CA . ASN C 1 261 ? -29.900 16.868 65.808 1.00 69.09 240 ASN C CA 1
ATOM 10121 C C . ASN C 1 261 ? -29.445 16.209 64.514 1.00 68.50 240 ASN C C 1
ATOM 10122 O O . ASN C 1 261 ? -28.243 15.984 64.332 1.00 67.72 240 ASN C O 1
ATOM 10127 N N . VAL C 1 262 ? -30.377 15.887 63.622 1.00 69.10 241 VAL C N 1
ATOM 10128 C CA . VAL C 1 262 ? -30.063 15.428 62.270 1.00 67.25 241 VAL C CA 1
ATOM 10129 C C . VAL C 1 262 ? -30.512 16.513 61.297 1.00 64.22 241 VAL C C 1
ATOM 10130 O O . VAL C 1 262 ? -31.718 16.655 61.035 1.00 58.06 241 VAL C O 1
ATOM 10134 N N . PRO C 1 263 ? -29.587 17.323 60.765 1.00 63.34 242 PRO C N 1
ATOM 10135 C CA . PRO C 1 263 ? -30.000 18.464 59.943 1.00 61.71 242 PRO C CA 1
ATOM 10136 C C . PRO C 1 263 ? -30.069 18.122 58.462 1.00 58.06 242 PRO C C 1
ATOM 10137 O O . PRO C 1 263 ? -30.767 18.808 57.710 1.00 57.28 242 PRO C O 1
ATOM 10141 N N . LEU C 1 264 ? -29.376 17.060 58.045 1.00 55.72 243 LEU C N 1
ATOM 10142 C CA . LEU C 1 264 ? -29.369 16.610 56.662 1.00 54.35 243 LEU C CA 1
ATOM 10143 C C . LEU C 1 264 ? -29.063 15.124 56.629 1.00 57.38 243 LEU C C 1
ATOM 10144 O O . LEU C 1 264 ? -28.367 14.601 57.500 1.00 59.50 243 LEU C O 1
ATOM 10149 N N . ILE C 1 265 ? -29.569 14.453 55.599 1.00 55.99 244 ILE C N 1
ATOM 10150 C CA . ILE C 1 265 ? -29.308 13.036 55.374 1.00 56.47 244 ILE C CA 1
ATOM 10151 C C . ILE C 1 265 ? -28.775 12.880 53.957 1.00 55.88 244 ILE C C 1
ATOM 10152 O O . ILE C 1 265 ? -29.479 13.194 52.991 1.00 55.03 244 ILE C O 1
ATOM 10157 N N . PHE C 1 266 ? -27.555 12.380 53.829 1.00 55.80 245 PHE C N 1
ATOM 10158 C CA . PHE C 1 266 ? -26.950 12.148 52.522 1.00 54.73 245 PHE C CA 1
ATOM 10159 C C . PHE C 1 266 ? -27.214 10.732 52.024 1.00 53.22 245 PHE C C 1
ATOM 10160 O O . PHE C 1 266 ? -27.508 9.819 52.793 1.00 57.79 245 PHE C O 1
ATOM 10168 N N . THR C 1 267 ? -27.078 10.551 50.713 1.00 56.29 246 THR C N 1
ATOM 10169 C CA . THR C 1 267 ? -27.151 9.223 50.115 1.00 53.54 246 THR C CA 1
ATOM 10170 C C . THR C 1 267 ? -26.329 9.192 48.828 1.00 53.74 246 THR C C 1
ATOM 10171 O O . THR C 1 267 ? -26.516 10.035 47.952 1.00 55.70 246 THR C O 1
ATOM 10175 N N . CYS C 1 268 ? -25.453 8.209 48.711 1.00 52.55 247 CYS C N 1
ATOM 10176 C CA . CYS C 1 268 ? -24.455 8.148 47.656 1.00 55.11 247 CYS C CA 1
ATOM 10177 C C . CYS C 1 268 ? -24.853 7.052 46.678 1.00 53.98 247 CYS C C 1
ATOM 10178 O O . CYS C 1 268 ? -25.084 5.912 47.097 1.00 47.40 247 CYS C O 1
ATOM 10181 N N . ILE C 1 269 ? -24.941 7.411 45.388 1.00 52.45 248 ILE C N 1
ATOM 10182 C CA . ILE C 1 269 ? -25.304 6.497 44.297 1.00 53.67 248 ILE C CA 1
ATOM 10183 C C . ILE C 1 269 ? -24.321 6.698 43.151 1.00 52.93 248 ILE C C 1
ATOM 10184 O O . ILE C 1 269 ? -24.138 7.831 42.689 1.00 53.64 248 ILE C O 1
ATOM 10189 N N . THR C 1 270 ? -23.670 5.622 42.714 1.00 52.95 249 THR C N 1
ATOM 10190 C CA . THR C 1 270 ? -23.541 4.407 43.506 1.00 54.28 249 THR C CA 1
ATOM 10191 C C . THR C 1 270 ? -22.842 4.716 44.847 1.00 54.78 249 THR C C 1
ATOM 10192 O O . THR C 1 270 ? -22.340 5.833 45.053 1.00 51.31 249 THR C O 1
ATOM 10196 N N . ASN C 1 271 ? -22.806 3.741 45.758 1.00 57.69 250 ASN C N 1
ATOM 10197 C CA . ASN C 1 271 ? -22.209 3.943 47.087 1.00 56.77 250 ASN C CA 1
ATOM 10198 C C . ASN C 1 271 ? -20.706 3.712 46.994 1.00 56.07 250 ASN C C 1
ATOM 10199 O O . ASN C 1 271 ? -20.220 2.584 47.106 1.00 54.82 250 ASN C O 1
ATOM 10204 N N . ASN C 1 272 ? -19.948 4.791 46.783 1.00 56.48 251 ASN C N 1
ATOM 10205 C CA . ASN C 1 272 ? -18.514 4.635 46.527 1.00 59.60 251 ASN C CA 1
ATOM 10206 C C . ASN C 1 272 ? -17.788 4.046 47.727 1.00 57.69 251 ASN C C 1
ATOM 10207 O O . ASN C 1 272 ? -17.105 3.016 47.578 1.00 58.60 251 ASN C O 1
ATOM 10212 N N . PRO C 1 273 ? -17.884 4.631 48.920 1.00 60.34 252 PRO C N 1
ATOM 10213 C CA . PRO C 1 273 ? -17.288 3.990 50.107 1.00 63.64 252 PRO C CA 1
ATOM 10214 C C . PRO C 1 273 ? -17.570 2.492 50.211 1.00 63.27 252 PRO C C 1
ATOM 10215 O O . PRO C 1 273 ? -16.633 1.706 50.382 1.00 66.62 252 PRO C O 1
ATOM 10219 N N . VAL C 1 274 ? -18.827 2.093 50.097 1.00 61.81 253 VAL C N 1
ATOM 10220 C CA . VAL C 1 274 ? -19.192 0.682 50.207 1.00 59.74 253 VAL C CA 1
ATOM 10221 C C . VAL C 1 274 ? -19.016 -0.031 48.869 1.00 56.17 253 VAL C C 1
ATOM 10222 O O . VAL C 1 274 ? -19.995 -0.492 48.272 1.00 55.36 253 VAL C O 1
ATOM 10226 N N . CYS C 1 275 ? -17.775 -0.128 48.417 1.00 59.39 254 CYS C N 1
ATOM 10227 C CA . CYS C 1 275 ? -17.389 -0.876 47.211 1.00 55.93 254 CYS C CA 1
ATOM 10228 C C . CYS C 1 275 ? -18.203 -0.496 45.975 1.00 55.53 254 CYS C C 1
ATOM 10229 O O . CYS C 1 275 ? -18.526 -1.345 45.129 1.00 57.29 254 CYS C O 1
ATOM 10232 N N . GLY C 1 276 ? -18.495 0.792 45.832 1.00 53.28 255 GLY C N 1
ATOM 10233 C CA . GLY C 1 276 ? -19.176 1.243 44.616 1.00 54.25 255 GLY C CA 1
ATOM 10234 C C . GLY C 1 276 ? -20.412 0.432 44.303 1.00 58.50 255 GLY C C 1
ATOM 10235 O O . GLY C 1 276 ? -20.686 0.103 43.136 1.00 56.38 255 GLY C O 1
ATOM 10236 N N . GLN C 1 277 ? -21.155 0.070 45.338 1.00 53.17 256 GLN C N 1
ATOM 10237 C CA . GLN C 1 277 ? -22.234 -0.884 45.223 1.00 51.84 256 GLN C CA 1
ATOM 10238 C C . GLN C 1 277 ? -23.536 -0.187 44.879 1.00 48.13 256 GLN C C 1
ATOM 10239 O O . GLN C 1 277 ? -23.804 0.938 45.306 1.00 46.14 256 GLN C O 1
ATOM 10245 N N . ALA C 1 278 ? -24.349 -0.890 44.104 1.00 50.32 257 ALA C N 1
ATOM 10246 C CA . ALA C 1 278 ? -25.566 -0.318 43.553 1.00 50.54 257 ALA C CA 1
ATOM 10247 C C . ALA C 1 278 ? -26.618 -0.121 44.631 1.00 53.02 257 ALA C C 1
ATOM 10248 O O . ALA C 1 278 ? -26.656 -0.832 45.641 1.00 49.96 257 ALA C O 1
ATOM 10250 N N . VAL C 1 279 ? -27.503 0.836 44.371 1.00 52.91 258 VAL C N 1
ATOM 10251 C CA . VAL C 1 279 ? -28.550 1.272 45.284 1.00 52.18 258 VAL C CA 1
ATOM 10252 C C . VAL C 1 279 ? -29.887 1.171 44.552 1.00 58.21 258 VAL C C 1
ATOM 10253 O O . VAL C 1 279 ? -30.058 1.762 43.479 1.00 54.17 258 VAL C O 1
ATOM 10257 N N . SER C 1 280 ? -30.836 0.439 45.132 1.00 60.17 259 SER C N 1
ATOM 10258 C CA . SER C 1 280 ? -32.103 0.197 44.455 1.00 56.50 259 SER C CA 1
ATOM 10259 C C . SER C 1 280 ? -33.042 1.394 44.616 1.00 52.52 259 SER C C 1
ATOM 10260 O O . SER C 1 280 ? -32.878 2.235 45.508 1.00 53.15 259 SER C O 1
ATOM 10263 N N . MET C 1 281 ? -34.021 1.473 43.704 1.00 53.51 260 MET C N 1
ATOM 10264 C CA . MET C 1 281 ? -35.002 2.561 43.715 1.00 55.62 260 MET C CA 1
ATOM 10265 C C . MET C 1 281 ? -35.921 2.455 44.925 1.00 55.46 260 MET C C 1
ATOM 10266 O O . MET C 1 281 ? -36.249 3.470 45.553 1.00 53.10 260 MET C O 1
ATOM 10271 N N . GLY C 1 282 ? -36.380 1.239 45.228 1.00 56.91 261 GLY C N 1
ATOM 10272 C CA . GLY C 1 282 ? -37.072 1.007 46.489 1.00 58.74 261 GLY C CA 1
ATOM 10273 C C . GLY C 1 282 ? -36.407 1.660 47.679 1.00 59.82 261 GLY C C 1
ATOM 10274 O O . GLY C 1 282 ? -37.045 2.376 48.452 1.00 55.92 261 GLY C O 1
ATOM 10275 N N . ASN C 1 283 ? -35.095 1.456 47.829 1.00 61.82 262 ASN C N 1
ATOM 10276 C CA . ASN C 1 283 ? -34.344 2.080 48.950 1.00 62.11 262 ASN C CA 1
ATOM 10277 C C . ASN C 1 283 ? -34.407 3.600 48.866 1.00 59.40 262 ASN C C 1
ATOM 10278 O O . ASN C 1 283 ? -34.647 4.194 49.906 1.00 60.19 262 ASN C O 1
ATOM 10283 N N . LEU C 1 284 ? -34.200 4.201 47.691 1.00 59.38 263 LEU C N 1
ATOM 10284 C CA . LEU C 1 284 ? -34.336 5.654 47.662 1.00 58.33 263 LEU C CA 1
ATOM 10285 C C . LEU C 1 284 ? -35.708 6.065 48.163 1.00 57.54 263 LEU C C 1
ATOM 10286 O O . LEU C 1 284 ? -35.834 7.079 48.845 1.00 55.66 263 LEU C O 1
ATOM 10291 N N . LYS C 1 285 ? -36.758 5.322 47.787 1.00 59.10 264 LYS C N 1
ATOM 10292 C CA . LYS C 1 285 ? -38.114 5.673 48.211 1.00 61.09 264 LYS C CA 1
ATOM 10293 C C . LYS C 1 285 ? -38.257 5.583 49.732 1.00 60.67 264 LYS C C 1
ATOM 10294 O O . LYS C 1 285 ? -38.774 6.503 50.386 1.00 58.45 264 LYS C O 1
ATOM 10300 N N . GLU C 1 286 ? -37.798 4.468 50.307 1.00 59.92 265 GLU C N 1
ATOM 10301 C CA . GLU C 1 286 ? -37.795 4.294 51.758 1.00 63.20 265 GLU C CA 1
ATOM 10302 C C . GLU C 1 286 ? -37.029 5.419 52.464 1.00 64.40 265 GLU C C 1
ATOM 10303 O O . GLU C 1 286 ? -37.516 5.986 53.453 1.00 63.66 265 GLU C O 1
ATOM 10309 N N . ILE C 1 287 ? -35.825 5.757 51.974 1.00 59.60 266 ILE C N 1
ATOM 10310 C CA . ILE C 1 287 ? -35.055 6.835 52.601 1.00 57.25 266 ILE C CA 1
ATOM 10311 C C . ILE C 1 287 ? -35.814 8.143 52.496 1.00 56.13 266 ILE C C 1
ATOM 10312 O O . ILE C 1 287 ? -35.816 8.962 53.423 1.00 52.79 266 ILE C O 1
ATOM 10317 N N . ASN C 1 288 ? -36.437 8.378 51.343 1.00 60.78 267 ASN C N 1
ATOM 10318 C CA . ASN C 1 288 ? -37.324 9.524 51.206 1.00 65.09 267 ASN C CA 1
ATOM 10319 C C . ASN C 1 288 ? -38.342 9.588 52.343 1.00 61.93 267 ASN C C 1
ATOM 10320 O O . ASN C 1 288 ? -38.556 10.645 52.952 1.00 60.89 267 ASN C O 1
ATOM 10325 N N . ARG C 1 289 ? -39.032 8.477 52.596 1.00 59.53 268 ARG C N 1
ATOM 10326 C CA . ARG C 1 289 ? -40.154 8.529 53.523 1.00 64.79 268 ARG C CA 1
ATOM 10327 C C . ARG C 1 289 ? -39.676 8.759 54.954 1.00 61.54 268 ARG C C 1
ATOM 10328 O O . ARG C 1 289 ? -40.198 9.628 55.667 1.00 53.98 268 ARG C O 1
ATOM 10336 N N . VAL C 1 290 ? -38.681 7.982 55.388 1.00 61.05 269 VAL C N 1
ATOM 10337 C CA . VAL C 1 290 ? -38.099 8.189 56.714 1.00 62.88 269 VAL C CA 1
ATOM 10338 C C . VAL C 1 290 ? -37.588 9.614 56.882 1.00 63.61 269 VAL C C 1
ATOM 10339 O O . VAL C 1 290 ? -37.602 10.158 57.997 1.00 64.51 269 VAL C O 1
ATOM 10343 N N . ALA C 1 291 ? -37.110 10.242 55.800 1.00 55.31 270 ALA C N 1
ATOM 10344 C CA . ALA C 1 291 ? -36.464 11.540 55.961 1.00 56.96 270 ALA C CA 1
ATOM 10345 C C . ALA C 1 291 ? -37.486 12.661 56.108 1.00 56.81 270 ALA C C 1
ATOM 10346 O O . ALA C 1 291 ? -37.289 13.587 56.901 1.00 55.51 270 ALA C O 1
ATOM 10348 N N . HIS C 1 292 ? -38.567 12.613 55.334 1.00 61.41 271 HIS C N 1
ATOM 10349 C CA . HIS C 1 292 ? -39.664 13.545 55.547 1.00 64.56 271 HIS C CA 1
ATOM 10350 C C . HIS C 1 292 ? -40.500 13.170 56.761 1.00 62.12 271 HIS C C 1
ATOM 10351 O O . HIS C 1 292 ? -41.191 14.037 57.308 1.00 60.22 271 HIS C O 1
ATOM 10358 N N . LYS C 1 293 ? -40.456 11.897 57.172 1.00 61.31 272 LYS C N 1
ATOM 10359 C CA . LYS C 1 293 ? -41.081 11.475 58.425 1.00 67.43 272 LYS C CA 1
ATOM 10360 C C . LYS C 1 293 ? -40.720 12.427 59.566 1.00 68.60 272 LYS C C 1
ATOM 10361 O O . LYS C 1 293 ? -41.590 12.856 60.333 1.00 68.09 272 LYS C O 1
ATOM 10367 N N . TYR C 1 294 ? -39.439 12.794 59.672 1.00 66.38 273 TYR C N 1
ATOM 10368 C CA . TYR C 1 294 ? -38.973 13.732 60.686 1.00 60.76 273 TYR C CA 1
ATOM 10369 C C . TYR C 1 294 ? -38.660 15.110 60.114 1.00 64.06 273 TYR C C 1
ATOM 10370 O O . TYR C 1 294 ? -38.085 15.949 60.816 1.00 58.13 273 TYR C O 1
ATOM 10379 N N . ASN C 1 295 ? -39.005 15.359 58.846 1.00 64.94 274 ASN C N 1
ATOM 10380 C CA . ASN C 1 295 ? -38.788 16.666 58.224 1.00 62.62 274 ASN C CA 1
ATOM 10381 C C . ASN C 1 295 ? -37.294 16.961 58.005 1.00 55.66 274 ASN C C 1
ATOM 10382 O O . ASN C 1 295 ? -36.846 18.102 58.150 1.00 52.09 274 ASN C O 1
ATOM 10387 N N . ILE C 1 296 ? -36.518 15.943 57.650 1.00 54.84 275 ILE C N 1
ATOM 10388 C CA . ILE C 1 296 ? -35.088 16.093 57.370 1.00 59.01 275 ILE C CA 1
ATOM 10389 C C . ILE C 1 296 ? -34.876 16.172 55.858 1.00 54.25 275 ILE C C 1
ATOM 10390 O O . ILE C 1 296 ? -35.207 15.203 55.148 1.00 50.74 275 ILE C O 1
ATOM 10392 N N . PRO C 1 297 ? -34.284 17.254 55.335 1.00 54.63 276 PRO C N 1
ATOM 10393 C CA . PRO C 1 297 ? -33.969 17.321 53.889 1.00 58.88 276 PRO C CA 1
ATOM 10394 C C . PRO C 1 297 ? -33.069 16.181 53.419 1.00 52.92 276 PRO C C 1
ATOM 10395 O O . PRO C 1 297 ? -32.036 15.890 54.022 1.00 53.03 276 PRO C O 1
ATOM 10399 N N . LEU C 1 298 ? -33.455 15.546 52.316 1.00 52.10 277 LEU C N 1
ATOM 10400 C CA . LEU C 1 298 ? -32.698 14.435 51.744 1.00 55.60 277 LEU C CA 1
ATOM 10401 C C . LEU C 1 298 ? -31.824 14.913 50.574 1.00 58.40 277 LEU C C 1
ATOM 10402 O O . LEU C 1 298 ? -32.321 15.549 49.636 1.00 55.50 277 LEU C O 1
ATOM 10407 N N . VAL C 1 299 ? -30.529 14.585 50.631 1.00 52.71 278 VAL C N 1
ATOM 10408 C CA . VAL C 1 299 ? -29.497 15.171 49.772 1.00 52.89 278 VAL C CA 1
ATOM 10409 C C . VAL C 1 299 ? -28.730 14.036 49.101 1.00 53.29 278 VAL C C 1
ATOM 10410 O O . VAL C 1 299 ? -28.105 13.216 49.786 1.00 49.28 278 VAL C O 1
ATOM 10414 N N . PHE C 1 300 ? -28.774 13.980 47.771 1.00 50.40 279 PHE C N 1
ATOM 10415 C CA . PHE C 1 300 ? -28.191 12.860 47.038 1.00 53.17 279 PHE C CA 1
ATOM 10416 C C . PHE C 1 300 ? -26.850 13.302 46.445 1.00 53.16 279 PHE C C 1
ATOM 10417 O O . PHE C 1 300 ? -26.812 14.227 45.629 1.00 60.97 279 PHE C O 1
ATOM 10425 N N . ASP C 1 301 ? -25.763 12.643 46.826 0.86 52.77 280 ASP C N 1
ATOM 10426 C CA . ASP C 1 301 ? -24.538 12.668 46.032 0.86 54.24 280 ASP C CA 1
ATOM 10427 C C . ASP C 1 301 ? -24.634 11.686 44.871 0.86 54.55 280 ASP C C 1
ATOM 10428 O O . ASP C 1 301 ? -24.756 10.466 45.066 0.86 56.67 280 ASP C O 1
ATOM 10433 N N . THR C 1 302 ? -24.546 12.232 43.653 1.00 55.41 281 THR C N 1
ATOM 10434 C CA . THR C 1 302 ? -24.893 11.504 42.437 1.00 49.22 281 THR C CA 1
ATOM 10435 C C . THR C 1 302 ? -23.748 11.446 41.436 1.00 53.85 281 THR C C 1
ATOM 10436 O O . THR C 1 302 ? -23.997 11.260 40.239 1.00 51.04 281 THR C O 1
ATOM 10440 N N . ALA C 1 303 ? -22.500 11.585 41.901 1.00 49.24 282 ALA C N 1
ATOM 10441 C CA . ALA C 1 303 ? -21.350 11.408 41.022 1.00 47.35 282 ALA C CA 1
ATOM 10442 C C . ALA C 1 303 ? -21.563 10.246 40.047 1.00 47.63 282 ALA C C 1
ATOM 10443 O O . ALA C 1 303 ? -21.300 10.393 38.843 1.00 45.51 282 ALA C O 1
ATOM 10445 N N . ARG C 1 304 ? -22.073 9.110 40.520 1.00 43.51 283 ARG C N 1
ATOM 10446 C CA . ARG C 1 304 ? -22.165 7.961 39.610 1.00 49.13 283 ARG C CA 1
ATOM 10447 C C . ARG C 1 304 ? -23.609 7.517 39.339 1.00 45.55 283 ARG C C 1
ATOM 10448 O O . ARG C 1 304 ? -23.930 6.320 39.327 1.00 40.75 283 ARG C O 1
ATOM 10456 N N . TRP C 1 305 ? -24.465 8.493 39.043 1.00 44.68 284 TRP C N 1
ATOM 10457 C CA . TRP C 1 305 ? -25.891 8.241 38.823 1.00 46.30 284 TRP C CA 1
ATOM 10458 C C . TRP C 1 305 ? -26.131 7.291 37.660 1.00 46.87 284 TRP C C 1
ATOM 10459 O O . TRP C 1 305 ? -27.011 6.425 37.716 1.00 46.98 284 TRP C O 1
ATOM 10470 N N . ALA C 1 306 ? -25.364 7.436 36.589 1.00 46.61 285 ALA C N 1
ATOM 10471 C CA . ALA C 1 306 ? -25.709 6.702 35.390 1.00 49.87 285 ALA C CA 1
ATOM 10472 C C . ALA C 1 306 ? -25.473 5.217 35.586 1.00 45.79 285 ALA C C 1
ATOM 10473 O O . ALA C 1 306 ? -26.247 4.396 35.088 1.00 46.72 285 ALA C O 1
ATOM 10475 N N . GLU C 1 307 ? -24.416 4.853 36.301 0.90 47.23 286 GLU C N 1
ATOM 10476 C CA . GLU C 1 307 ? -24.173 3.437 36.487 0.87 49.21 286 GLU C CA 1
ATOM 10477 C C . GLU C 1 307 ? -25.162 2.852 37.491 1.00 45.42 286 GLU C C 1
ATOM 10478 O O . GLU C 1 307 ? -25.568 1.693 37.358 0.85 45.09 286 GLU C O 1
ATOM 10480 N N . ASN C 1 308 ? -25.579 3.646 38.463 1.00 44.65 287 ASN C N 1
ATOM 10481 C CA . ASN C 1 308 ? -26.629 3.204 39.389 1.00 51.04 287 ASN C CA 1
ATOM 10482 C C . ASN C 1 308 ? -27.946 2.978 38.651 1.00 48.50 287 ASN C C 1
ATOM 10483 O O . ASN C 1 308 ? -28.591 1.934 38.810 1.00 49.94 287 ASN C O 1
ATOM 10488 N N . ALA C 1 309 ? -28.346 3.949 37.830 1.00 45.37 288 ALA C N 1
ATOM 10489 C CA . ALA C 1 309 ? -29.507 3.752 36.967 1.00 46.43 288 ALA C CA 1
ATOM 10490 C C . ALA C 1 309 ? -29.361 2.499 36.123 1.00 49.89 288 ALA C C 1
ATOM 10491 O O . ALA C 1 309 ? -30.335 1.765 35.908 1.00 50.50 288 ALA C O 1
ATOM 10493 N N . TYR C 1 310 ? -28.155 2.240 35.611 1.00 47.33 289 TYR C N 1
ATOM 10494 C CA . TYR C 1 310 ? -27.983 1.026 34.814 1.00 49.86 289 TYR C CA 1
ATOM 10495 C C . TYR C 1 310 ? -28.128 -0.225 35.678 1.00 49.77 289 TYR C C 1
ATOM 10496 O O . TYR C 1 310 ? -28.597 -1.262 35.189 1.00 51.13 289 TYR C O 1
ATOM 10505 N N . PHE C 1 311 ? -27.721 -0.163 36.948 1.00 46.41 290 PHE C N 1
ATOM 10506 C CA . PHE C 1 311 ? -27.884 -1.336 37.805 1.00 48.95 290 PHE C CA 1
ATOM 10507 C C . PHE C 1 311 ? -29.363 -1.579 38.105 1.00 52.16 290 PHE C C 1
ATOM 10508 O O . PHE C 1 311 ? -29.849 -2.716 38.019 1.00 50.45 290 PHE C O 1
ATOM 10516 N N . ILE C 1 312 ? -30.093 -0.511 38.434 1.00 52.44 291 ILE C N 1
ATOM 10517 C CA . ILE C 1 312 ? -31.550 -0.585 38.549 1.00 53.32 291 ILE C CA 1
ATOM 10518 C C . ILE C 1 312 ? -32.148 -1.241 37.311 1.00 54.16 291 ILE C C 1
ATOM 10519 O O . ILE C 1 312 ? -32.807 -2.283 37.391 1.00 54.65 291 ILE C O 1
ATOM 10524 N N . LYS C 1 313 ? -31.902 -0.651 36.138 1.00 49.52 292 LYS C N 1
ATOM 10525 C CA . LYS C 1 313 ? -32.575 -1.119 34.926 1.00 55.85 292 LYS C CA 1
ATOM 10526 C C . LYS C 1 313 ? -32.342 -2.609 34.670 1.00 54.84 292 LYS C C 1
ATOM 10527 O O . LYS C 1 313 ? -33.208 -3.284 34.107 1.00 54.37 292 LYS C O 1
ATOM 10533 N N . MET C 1 314 ? -31.192 -3.140 35.062 1.00 52.66 293 MET C N 1
ATOM 10534 C CA . MET C 1 314 ? -30.911 -4.552 34.865 1.00 52.29 293 MET C CA 1
ATOM 10535 C C . MET C 1 314 ? -31.318 -5.436 36.050 1.00 56.01 293 MET C C 1
ATOM 10536 O O . MET C 1 314 ? -31.309 -6.667 35.910 1.00 53.65 293 MET C O 1
ATOM 10541 N N . ASN C 1 315 ? -31.655 -4.861 37.219 1.00 54.91 294 ASN C N 1
ATOM 10542 C CA . ASN C 1 315 ? -31.779 -5.762 38.365 1.00 57.37 294 ASN C CA 1
ATOM 10543 C C . ASN C 1 315 ? -33.079 -5.620 39.145 1.00 60.16 294 ASN C C 1
ATOM 10544 O O . ASN C 1 315 ? -33.613 -6.632 39.605 1.00 66.66 294 ASN C O 1
ATOM 10549 N N . GLU C 1 316 ? -33.589 -4.405 39.330 1.00 58.47 295 GLU C N 1
ATOM 10550 C CA . GLU C 1 316 ? -34.888 -4.242 39.971 1.00 60.30 295 GLU C CA 1
ATOM 10551 C C . GLU C 1 316 ? -36.005 -4.711 39.047 1.00 65.55 295 GLU C C 1
ATOM 10552 O O . GLU C 1 316 ? -35.874 -4.720 37.818 1.00 68.89 295 GLU C O 1
ATOM 10558 N N . GLU C 1 317 ? -37.129 -5.077 39.662 1.00 67.75 296 GLU C N 1
ATOM 10559 C CA . GLU C 1 317 ? -38.246 -5.667 38.939 1.00 69.63 296 GLU C CA 1
ATOM 10560 C C . GLU C 1 317 ? -39.103 -4.600 38.268 1.00 64.87 296 GLU C C 1
ATOM 10561 O O . GLU C 1 317 ? -39.424 -3.569 38.866 1.00 57.35 296 GLU C O 1
ATOM 10567 N N . GLY C 1 318 ? -39.470 -4.862 37.013 1.00 66.98 297 GLY C N 1
ATOM 10568 C CA . GLY C 1 318 ? -40.303 -3.950 36.255 1.00 65.83 297 GLY C CA 1
ATOM 10569 C C . GLY C 1 318 ? -39.617 -2.684 35.811 1.00 63.41 297 GLY C C 1
ATOM 10570 O O . GLY C 1 318 ? -40.290 -1.691 35.511 1.00 64.10 297 GLY C O 1
ATOM 10571 N N . TYR C 1 319 ? -38.289 -2.672 35.795 1.00 62.89 298 TYR C N 1
ATOM 10572 C CA . TYR C 1 319 ? -37.537 -1.557 35.246 1.00 59.80 298 TYR C CA 1
ATOM 10573 C C . TYR C 1 319 ? -36.847 -1.926 33.952 1.00 60.45 298 TYR C C 1
ATOM 10574 O O . TYR C 1 319 ? -36.285 -1.049 33.302 1.00 60.78 298 TYR C O 1
ATOM 10583 N N . ALA C 1 320 ? -36.898 -3.198 33.558 1.00 58.12 299 ALA C N 1
ATOM 10584 C CA . ALA C 1 320 ? -36.138 -3.674 32.414 1.00 58.55 299 ALA C CA 1
ATOM 10585 C C . ALA C 1 320 ? -36.514 -2.951 31.119 1.00 59.32 299 ALA C C 1
ATOM 10586 O O . ALA C 1 320 ? -35.684 -2.872 30.209 1.00 61.51 299 ALA C O 1
ATOM 10588 N N . ASP C 1 321 ? -37.739 -2.442 31.015 1.00 60.79 300 ASP C N 1
ATOM 10589 C CA . ASP C 1 321 ? -38.123 -1.667 29.852 1.00 56.16 300 ASP C CA 1
ATOM 10590 C C . ASP C 1 321 ? -37.750 -0.190 29.997 1.00 56.97 300 ASP C C 1
ATOM 10591 O O . ASP C 1 321 ? -37.629 0.488 28.977 1.00 63.65 300 ASP C O 1
ATOM 10593 N N . LYS C 1 322 ? -37.556 0.315 31.206 1.00 54.71 301 LYS C N 1
ATOM 10594 C CA . LYS C 1 322 ? -37.198 1.717 31.398 1.00 55.15 301 LYS C CA 1
ATOM 10595 C C . LYS C 1 322 ? -35.739 1.960 31.005 1.00 60.16 301 LYS C C 1
ATOM 10596 O O . LYS C 1 322 ? -34.858 1.147 31.310 1.00 60.90 301 LYS C O 1
ATOM 10598 N N . SER C 1 323 ? -35.482 3.074 30.330 1.00 55.33 302 SER C N 1
ATOM 10599 C CA . SER C 1 323 ? -34.117 3.376 29.902 1.00 57.04 302 SER C CA 1
ATOM 10600 C C . SER C 1 323 ? -33.371 4.174 30.971 1.00 51.42 302 SER C C 1
ATOM 10601 O O . SER C 1 323 ? -33.945 4.610 31.977 1.00 54.06 302 SER C O 1
ATOM 10604 N N . ILE C 1 324 ? -32.073 4.380 30.732 1.00 48.39 303 ILE C N 1
ATOM 10605 C CA . ILE C 1 324 ? -31.242 5.088 31.707 1.00 52.52 303 ILE C CA 1
ATOM 10606 C C . ILE C 1 324 ? -31.866 6.434 32.053 1.00 48.05 303 ILE C C 1
ATOM 10607 O O . ILE C 1 324 ? -31.928 6.836 33.226 1.00 51.25 303 ILE C O 1
ATOM 10612 N N . ALA C 1 325 ? -32.334 7.159 31.036 1.00 52.23 304 ALA C N 1
ATOM 10613 C CA . ALA C 1 325 ? -32.782 8.530 31.264 1.00 51.71 304 ALA C CA 1
ATOM 10614 C C . ALA C 1 325 ? -34.059 8.578 32.105 1.00 47.04 304 ALA C C 1
ATOM 10615 O O . ALA C 1 325 ? -34.202 9.456 32.963 1.00 45.33 304 ALA C O 1
ATOM 10617 N N . GLU C 1 326 ? -35.008 7.665 31.851 1.00 47.94 305 GLU C N 1
ATOM 10618 C CA . GLU C 1 326 ? -36.219 7.595 32.673 1.00 51.54 305 GLU C CA 1
ATOM 10619 C C . GLU C 1 326 ? -35.861 7.276 34.123 1.00 48.38 305 GLU C C 1
ATOM 10620 O O . GLU C 1 326 ? -36.293 7.966 35.054 1.00 41.12 305 GLU C O 1
ATOM 10626 N N . ILE C 1 327 ? -35.028 6.255 34.324 1.00 45.17 306 ILE C N 1
ATOM 10627 C CA . ILE C 1 327 ? -34.628 5.900 35.678 1.00 47.11 306 ILE C CA 1
ATOM 10628 C C . ILE C 1 327 ? -33.923 7.064 36.363 1.00 49.03 306 ILE C C 1
ATOM 10629 O O . ILE C 1 327 ? -34.092 7.268 37.568 1.00 48.48 306 ILE C O 1
ATOM 10634 N N . ALA C 1 328 ? -33.196 7.897 35.605 1.00 52.98 307 ALA C N 1
ATOM 10635 C CA . ALA C 1 328 ? -32.461 9.006 36.224 1.00 48.18 307 ALA C CA 1
ATOM 10636 C C . ALA C 1 328 ? -33.393 10.104 36.710 1.00 45.82 307 ALA C C 1
ATOM 10637 O O . ALA C 1 328 ? -33.192 10.664 37.797 1.00 47.81 307 ALA C O 1
ATOM 10639 N N . THR C 1 329 ? -34.400 10.453 35.914 1.00 48.26 308 THR C N 1
ATOM 10640 C CA . THR C 1 329 ? -35.416 11.385 36.392 1.00 47.12 308 THR C CA 1
ATOM 10641 C C . THR C 1 329 ? -36.103 10.837 37.639 1.00 47.11 308 THR C C 1
ATOM 10642 O O . THR C 1 329 ? -36.299 11.555 38.624 1.00 42.97 308 THR C O 1
ATOM 10646 N N . GLU C 1 330 ? -36.468 9.553 37.611 1.00 48.08 309 GLU C N 1
ATOM 10647 C CA . GLU C 1 330 ? -37.174 8.942 38.730 1.00 49.53 309 GLU C CA 1
ATOM 10648 C C . GLU C 1 330 ? -36.336 9.001 40.003 1.00 53.02 309 GLU C C 1
ATOM 10649 O O . GLU C 1 330 ? -36.766 9.569 41.017 1.00 50.98 309 GLU C O 1
ATOM 10655 N N . MET C 1 331 ? -35.122 8.424 39.960 1.00 48.64 310 MET C N 1
ATOM 10656 C CA . MET C 1 331 ? -34.202 8.495 41.091 1.00 48.24 310 MET C CA 1
ATOM 10657 C C . MET C 1 331 ? -34.170 9.892 41.684 1.00 48.42 310 MET C C 1
ATOM 10658 O O . MET C 1 331 ? -34.255 10.070 42.904 1.00 50.70 310 MET C O 1
ATOM 10663 N N . PHE C 1 332 ? -34.076 10.905 40.828 1.00 45.40 311 PHE C N 1
ATOM 10664 C CA . PHE C 1 332 ? -33.935 12.282 41.281 1.00 43.81 311 PHE C CA 1
ATOM 10665 C C . PHE C 1 332 ? -35.219 12.883 41.845 1.00 47.09 311 PHE C C 1
ATOM 10666 O O . PHE C 1 332 ? -35.156 13.942 42.486 1.00 48.07 311 PHE C O 1
ATOM 10674 N N . SER C 1 333 ? -36.378 12.265 41.608 1.00 44.57 312 SER C N 1
ATOM 10675 C CA . SER C 1 333 ? -37.601 12.811 42.184 1.00 46.57 312 SER C CA 1
ATOM 10676 C C . SER C 1 333 ? -37.586 12.697 43.708 1.00 52.15 312 SER C C 1
ATOM 10677 O O . SER C 1 333 ? -38.132 13.568 44.393 1.00 51.04 312 SER C O 1
ATOM 10680 N N . TYR C 1 334 ? -36.903 11.672 44.244 1.00 49.11 313 TYR C N 1
ATOM 10681 C CA . TYR C 1 334 ? -36.815 11.356 45.666 1.00 53.41 313 TYR C CA 1
ATOM 10682 C C . TYR C 1 334 ? -35.834 12.221 46.460 1.00 56.79 313 TYR C C 1
ATOM 10683 O O . TYR C 1 334 ? -35.675 11.972 47.657 1.00 54.20 313 TYR C O 1
ATOM 10692 N N . CYS C 1 335 ? -35.152 13.198 45.866 1.00 54.29 314 CYS C N 1
ATOM 10693 C CA . CYS C 1 335 ? -34.244 14.028 46.647 1.00 53.31 314 CYS C CA 1
ATOM 10694 C C . CYS C 1 335 ? -34.812 15.435 46.800 1.00 50.88 314 CYS C C 1
ATOM 10695 O O . CYS C 1 335 ? -35.680 15.860 46.038 1.00 51.61 314 CYS C O 1
ATOM 10698 N N . ASP C 1 336 ? -34.355 16.149 47.834 1.00 49.04 315 ASP C N 1
ATOM 10699 C CA . ASP C 1 336 ? -34.646 17.576 47.933 1.00 50.42 315 ASP C CA 1
ATOM 10700 C C . ASP C 1 336 ? -33.506 18.442 47.429 1.00 50.72 315 ASP C C 1
ATOM 10701 O O . ASP C 1 336 ? -33.717 19.638 47.182 1.00 42.22 315 ASP C O 1
ATOM 10706 N N . ALA C 1 337 ? -32.315 17.852 47.284 1.00 51.18 316 ALA C N 1
ATOM 10707 C CA . ALA C 1 337 ? -31.083 18.534 46.910 1.00 48.63 316 ALA C CA 1
ATOM 10708 C C . ALA C 1 337 ? -30.066 17.486 46.475 1.00 51.11 316 ALA C C 1
ATOM 10709 O O . ALA C 1 337 ? -30.151 16.317 46.868 1.00 51.00 316 ALA C O 1
ATOM 10711 N N . PHE C 1 338 ? -29.120 17.899 45.638 1.00 48.69 317 PHE C N 1
ATOM 10712 C CA . PHE C 1 338 ? -28.053 16.978 45.268 1.00 48.50 317 PHE C CA 1
ATOM 10713 C C . PHE C 1 338 ? -26.761 17.747 45.036 1.00 49.65 317 PHE C C 1
ATOM 10714 O O . PHE C 1 338 ? -26.771 18.940 44.717 1.00 46.38 317 PHE C O 1
ATOM 10722 N N . THR C 1 339 ? -25.651 17.048 45.246 1.00 47.99 318 THR C N 1
ATOM 10723 C CA . THR C 1 339 ? -24.324 17.488 44.861 1.00 48.27 318 THR C CA 1
ATOM 10724 C C . THR C 1 339 ? -23.804 16.455 43.869 1.00 51.35 318 THR C C 1
ATOM 10725 O O . THR C 1 339 ? -24.127 15.260 43.954 1.00 48.74 318 THR C O 1
ATOM 10729 N N . MET C 1 340 ? -23.029 16.925 42.904 1.00 44.88 319 MET C N 1
ATOM 10730 C CA . MET C 1 340 ? -22.579 16.038 41.843 1.00 50.32 319 MET C CA 1
ATOM 10731 C C . MET C 1 340 ? -21.183 16.432 41.388 1.00 49.63 319 MET C C 1
ATOM 10732 O O . MET C 1 340 ? -20.912 17.610 41.144 1.00 45.56 319 MET C O 1
ATOM 10737 N N . SER C 1 341 ? -20.315 15.439 41.281 1.00 47.45 320 SER C N 1
ATOM 10738 C CA . SER C 1 341 ? -19.053 15.593 40.595 1.00 45.42 320 SER C CA 1
ATOM 10739 C C . SER C 1 341 ? -19.261 15.031 39.182 1.00 47.89 320 SER C C 1
ATOM 10740 O O . SER C 1 341 ? -19.200 13.808 38.979 1.00 46.38 320 SER C O 1
ATOM 10743 N N . ALA C 1 342 ? -19.538 15.912 38.220 1.00 45.85 321 ALA C N 1
ATOM 10744 C CA . ALA C 1 342 ? -19.741 15.517 36.819 1.00 46.32 321 ALA C CA 1
ATOM 10745 C C . ALA C 1 342 ? -18.475 14.990 36.168 1.00 46.44 321 ALA C C 1
ATOM 10746 O O . ALA C 1 342 ? -18.517 14.542 35.006 1.00 44.71 321 ALA C O 1
ATOM 10748 N N . LYS C 1 343 ? -17.363 15.004 36.901 1.00 46.33 322 LYS C N 1
ATOM 10749 C CA . LYS C 1 343 ? -16.078 14.459 36.395 1.00 45.40 322 LYS C CA 1
ATOM 10750 C C . LYS C 1 343 ? -16.167 12.939 36.302 1.00 45.65 322 LYS C C 1
ATOM 10751 O O . LYS C 1 343 ? -15.229 12.326 35.802 1.00 42.72 322 LYS C O 1
ATOM 10757 N N . LYS C 1 344 ? -17.282 12.367 36.769 1.00 47.34 323 LYS C N 1
ATOM 10758 C CA . LYS C 1 344 ? -17.469 10.891 36.734 1.00 47.84 323 LYS C CA 1
ATOM 10759 C C . LYS C 1 344 ? -18.476 10.521 35.642 1.00 46.64 323 LYS C C 1
ATOM 10760 O O . LYS C 1 344 ? -18.062 10.442 34.468 1.00 43.19 323 LYS C O 1
ATOM 10766 N N . ASP C 1 345 ? -19.742 10.299 36.016 1.00 48.95 324 ASP C N 1
ATOM 10767 C CA . ASP C 1 345 ? -20.762 9.847 35.029 1.00 48.61 324 ASP C CA 1
ATOM 10768 C C . ASP C 1 345 ? -21.180 11.005 34.120 1.00 44.75 324 ASP C C 1
ATOM 10769 O O . ASP C 1 345 ? -22.314 10.959 33.603 1.00 47.30 324 ASP C O 1
ATOM 10774 N N . GLY C 1 346 ? -20.315 12.008 33.950 1.00 44.57 325 GLY C N 1
ATOM 10775 C CA . GLY C 1 346 ? -20.590 13.098 33.000 1.00 44.63 325 GLY C CA 1
ATOM 10776 C C . GLY C 1 346 ? -19.664 12.917 31.817 1.00 37.87 325 GLY C C 1
ATOM 10777 O O . GLY C 1 346 ? -19.603 13.844 30.989 1.00 43.23 325 GLY C O 1
ATOM 10778 N N . HIS C 1 347 ? -18.957 11.776 31.770 1.00 40.97 326 HIS C N 1
ATOM 10779 C CA . HIS C 1 347 ? -18.029 11.463 30.649 1.00 41.23 326 HIS C CA 1
ATOM 10780 C C . HIS C 1 347 ? -17.181 12.696 30.357 1.00 42.32 326 HIS C C 1
ATOM 10781 O O . HIS C 1 347 ? -17.053 13.032 29.175 1.00 39.26 326 HIS C O 1
ATOM 10788 N N . ALA C 1 348 ? -16.560 13.295 31.377 1.00 41.78 327 ALA C N 1
ATOM 10789 C CA . ALA C 1 348 ? -15.897 14.567 31.162 1.00 41.41 327 ALA C CA 1
ATOM 10790 C C . ALA C 1 348 ? -14.660 14.634 32.040 1.00 42.72 327 ALA C C 1
ATOM 10791 O O . ALA C 1 348 ? -14.474 13.833 32.961 1.00 43.41 327 ALA C O 1
ATOM 10793 N N . ASN C 1 349 ? -13.821 15.632 31.767 1.00 40.59 328 ASN C N 1
ATOM 10794 C CA . ASN C 1 349 ? -12.586 15.823 32.517 1.00 41.04 328 ASN C CA 1
ATOM 10795 C C . ASN C 1 349 ? -12.698 16.918 33.576 1.00 39.75 328 ASN C C 1
ATOM 10796 O O . ASN C 1 349 ? -11.764 17.086 34.363 1.00 37.07 328 ASN C O 1
ATOM 10801 N N . MET C 1 350 ? -13.806 17.664 33.616 1.00 34.31 329 MET C N 1
ATOM 10802 C CA . MET C 1 350 ? -14.024 18.635 34.680 1.00 36.49 329 MET C CA 1
ATOM 10803 C C . MET C 1 350 ? -15.529 18.893 34.777 1.00 40.79 329 MET C C 1
ATOM 10804 O O . MET C 1 350 ? -16.277 18.653 33.826 1.00 39.73 329 MET C O 1
ATOM 10809 N N . GLY C 1 351 ? -15.976 19.335 35.953 1.00 40.83 330 GLY C N 1
ATOM 10810 C CA . GLY C 1 351 ? -17.368 19.728 36.108 1.00 38.37 330 GLY C CA 1
ATOM 10811 C C . GLY C 1 351 ? -18.032 19.286 37.398 1.00 40.81 330 GLY C C 1
ATOM 10812 O O . GLY C 1 351 ? -17.900 18.131 37.829 1.00 41.44 330 GLY C O 1
ATOM 10813 N N . GLY C 1 352 ? -18.739 20.214 38.041 1.00 41.49 331 GLY C N 1
ATOM 10814 C CA . GLY C 1 352 ? -19.531 19.869 39.204 1.00 44.54 331 GLY C CA 1
ATOM 10815 C C . GLY C 1 352 ? -20.801 20.689 39.214 1.00 42.36 331 GLY C C 1
ATOM 10816 O O . GLY C 1 352 ? -20.945 21.642 38.439 1.00 39.64 331 GLY C O 1
ATOM 10817 N N . MET C 1 353 ? -21.701 20.340 40.144 1.00 46.72 332 MET C N 1
ATOM 10818 C CA . MET C 1 353 ? -23.034 20.944 40.250 1.00 45.82 332 MET C CA 1
ATOM 10819 C C . MET C 1 353 ? -23.614 20.745 41.652 1.00 45.60 332 MET C C 1
ATOM 10820 O O . MET C 1 353 ? -23.620 19.623 42.166 1.00 43.14 332 MET C O 1
ATOM 10825 N N . LEU C 1 354 ? -24.102 21.833 42.254 1.00 43.18 333 LEU C N 1
ATOM 10826 C CA . LEU C 1 354 ? -24.952 21.812 43.449 1.00 42.53 333 LEU C CA 1
ATOM 10827 C C . LEU C 1 354 ? -26.342 22.317 43.069 1.00 41.62 333 LEU C C 1
ATOM 10828 O O . LEU C 1 354 ? -26.450 23.347 42.400 1.00 41.11 333 LEU C O 1
ATOM 10833 N N . ALA C 1 355 ? -27.399 21.609 43.489 1.00 43.82 334 ALA C N 1
ATOM 10834 C CA . ALA C 1 355 ? -28.766 22.070 43.214 1.00 48.39 334 ALA C CA 1
ATOM 10835 C C . ALA C 1 355 ? -29.739 21.624 44.311 1.00 46.18 334 ALA C C 1
ATOM 10836 O O . ALA C 1 355 ? -29.509 20.631 45.011 1.00 46.00 334 ALA C O 1
ATOM 10838 N N . PHE C 1 356 ? -30.864 22.345 44.426 1.00 42.67 335 PHE C N 1
ATOM 10839 C CA . PHE C 1 356 ? -31.918 21.951 45.357 1.00 47.36 335 PHE C CA 1
ATOM 10840 C C . PHE C 1 356 ? -33.294 22.366 44.833 1.00 48.80 335 PHE C C 1
ATOM 10841 O O . PHE C 1 356 ? -33.435 23.316 44.057 1.00 42.77 335 PHE C O 1
ATOM 10849 N N . ARG C 1 357 ? -34.318 21.656 45.319 1.00 48.28 336 ARG C N 1
ATOM 10850 C CA . ARG C 1 357 ? -35.691 21.869 44.874 1.00 46.29 336 ARG C CA 1
ATOM 10851 C C . ARG C 1 357 ? -36.152 23.290 45.163 1.00 43.74 336 ARG C C 1
ATOM 10852 O O . ARG C 1 357 ? -35.920 23.845 46.241 1.00 46.40 336 ARG C O 1
ATOM 10860 N N . ASP C 1 358 ? -36.829 23.872 44.187 1.00 45.89 337 ASP C N 1
ATOM 10861 C CA . ASP C 1 358 ? -37.318 25.238 44.310 1.00 48.23 337 ASP C CA 1
ATOM 10862 C C . ASP C 1 358 ? -38.429 25.301 45.364 1.00 46.69 337 ASP C C 1
ATOM 10863 O O . ASP C 1 358 ? -39.397 24.534 45.310 1.00 45.82 337 ASP C O 1
ATOM 10868 N N . LYS C 1 359 ? -38.281 26.228 46.309 1.00 48.47 338 LYS C N 1
ATOM 10869 C CA . LYS C 1 359 ? -39.134 26.357 47.493 1.00 53.36 338 LYS C CA 1
ATOM 10870 C C . LYS C 1 359 ? -39.449 25.009 48.138 1.00 51.55 338 LYS C C 1
ATOM 10871 O O . LYS C 1 359 ? -40.563 24.784 48.619 1.00 49.80 338 LYS C O 1
ATOM 10877 N N . GLY C 1 360 ? -38.458 24.122 48.177 1.00 50.31 339 GLY C N 1
ATOM 10878 C CA . GLY C 1 360 ? -38.632 22.783 48.698 1.00 49.00 339 GLY C CA 1
ATOM 10879 C C . GLY C 1 360 ? -38.251 22.667 50.167 1.00 47.89 339 GLY C C 1
ATOM 10880 O O . GLY C 1 360 ? -38.099 23.656 50.889 1.00 47.49 339 GLY C O 1
ATOM 10881 N N . LEU C 1 361 ? -38.089 21.415 50.602 1.00 46.74 340 LEU C N 1
ATOM 10882 C CA . LEU C 1 361 ? -37.824 21.154 52.010 1.00 51.97 340 LEU C CA 1
ATOM 10883 C C . LEU C 1 361 ? -36.503 21.781 52.447 1.00 52.06 340 LEU C C 1
ATOM 10884 O O . LEU C 1 361 ? -36.428 22.420 53.503 1.00 48.29 340 LEU C O 1
ATOM 10889 N N . PHE C 1 362 ? -35.446 21.622 51.639 1.00 51.91 341 PHE C N 1
ATOM 10890 C CA . PHE C 1 362 ? -34.158 22.200 52.012 1.00 45.37 341 PHE C CA 1
ATOM 10891 C C . PHE C 1 362 ? -34.229 23.723 52.050 1.00 49.26 341 PHE C C 1
ATOM 10892 O O . PHE C 1 362 ? -33.682 24.359 52.964 1.00 53.66 341 PHE C O 1
ATOM 10900 N N . TRP C 1 363 ? -34.911 24.324 51.081 1.00 45.98 342 TRP C N 1
ATOM 10901 C CA . TRP C 1 363 ? -35.081 25.773 51.067 1.00 50.89 342 TRP C CA 1
ATOM 10902 C C . TRP C 1 363 ? -35.927 26.271 52.246 1.00 51.04 342 TRP C C 1
ATOM 10903 O O . TRP C 1 363 ? -35.794 27.432 52.660 1.00 50.09 342 TRP C O 1
ATOM 10914 N N . LYS C 1 364 ? -36.817 25.431 52.777 1.00 50.66 343 LYS C N 1
ATOM 10915 C CA . LYS C 1 364 ? -37.671 25.865 53.884 1.00 50.94 343 LYS C CA 1
ATOM 10916 C C . LYS C 1 364 ? -36.919 25.809 55.208 1.00 54.13 343 LYS C C 1
ATOM 10917 O O . LYS C 1 364 ? -36.940 26.768 55.989 1.00 51.97 343 LYS C O 1
ATOM 10923 N N . ASN C 1 365 ? -36.245 24.686 55.472 1.00 53.39 344 ASN C N 1
ATOM 10924 C CA . ASN C 1 365 ? -35.533 24.544 56.734 1.00 51.42 344 ASN C CA 1
ATOM 10925 C C . ASN C 1 365 ? -34.400 25.548 56.855 1.00 52.30 344 ASN C C 1
ATOM 10926 O O . ASN C 1 365 ? -34.070 25.965 57.966 1.00 57.96 344 ASN C O 1
ATOM 10931 N N . PHE C 1 366 ? -33.807 25.987 55.751 1.00 49.69 345 PHE C N 1
ATOM 10932 C CA . PHE C 1 366 ? -32.575 26.752 55.888 1.00 53.23 345 PHE C CA 1
ATOM 10933 C C . PHE C 1 366 ? -32.686 28.220 55.505 1.00 52.17 345 PHE C C 1
ATOM 10934 O O . PHE C 1 366 ? -31.775 28.991 55.820 1.00 54.83 345 PHE C O 1
ATOM 10942 N N . SER C 1 367 ? -33.778 28.643 54.892 1.00 50.16 346 SER C N 1
ATOM 10943 C CA . SER C 1 367 ? -33.976 30.073 54.745 1.00 51.08 346 SER C CA 1
ATOM 10944 C C . SER C 1 367 ? -34.535 30.665 56.044 1.00 55.30 346 SER C C 1
ATOM 10945 O O . SER C 1 367 ? -34.963 29.947 56.952 1.00 50.68 346 SER C O 1
ATOM 10948 N N . ASP C 1 368 ? -34.503 31.995 56.126 1.00 54.24 347 ASP C N 1
ATOM 10949 C CA . ASP C 1 368 ? -35.131 32.766 57.192 1.00 55.59 347 ASP C CA 1
ATOM 10950 C C . ASP C 1 368 ? -36.289 33.546 56.595 1.00 61.94 347 ASP C C 1
ATOM 10951 O O . ASP C 1 368 ? -36.133 34.177 55.543 1.00 57.05 347 ASP C O 1
ATOM 10956 N N . PHE C 1 369 ? -37.438 33.517 57.272 1.00 62.05 348 PHE C N 1
ATOM 10957 C CA . PHE C 1 369 ? -38.674 34.074 56.745 1.00 61.44 348 PHE C CA 1
ATOM 10958 C C . PHE C 1 369 ? -39.186 35.239 57.590 1.00 63.94 348 PHE C C 1
ATOM 10959 O O . PHE C 1 369 ? -38.835 35.394 58.764 1.00 63.35 348 PHE C O 1
ATOM 10967 N N . ASN C 1 370 ? -40.005 36.073 56.953 1.00 62.68 349 ASN C N 1
ATOM 10968 C CA . ASN C 1 370 ? -40.714 37.157 57.609 1.00 69.33 349 ASN C CA 1
ATOM 10969 C C . ASN C 1 370 ? -41.926 36.616 58.353 1.00 68.17 349 ASN C C 1
ATOM 10970 O O . ASN C 1 370 ? -42.399 35.506 58.095 1.00 69.41 349 ASN C O 1
ATOM 10975 N N . GLU C 1 371 ? -42.442 37.418 59.286 1.00 73.90 350 GLU C N 1
ATOM 10976 C CA . GLU C 1 371 ? -43.719 37.056 59.903 1.00 74.26 350 GLU C CA 1
ATOM 10977 C C . GLU C 1 371 ? -44.836 37.059 58.861 1.00 73.28 350 GLU C C 1
ATOM 10978 O O . GLU C 1 371 ? -45.677 36.149 58.832 1.00 69.26 350 GLU C O 1
ATOM 10980 N N . ASP C 1 372 ? -44.848 38.075 57.988 1.00 74.62 351 ASP C N 1
ATOM 10981 C CA . ASP C 1 372 ? -45.733 38.055 56.829 1.00 74.37 351 ASP C CA 1
ATOM 10982 C C . ASP C 1 372 ? -45.699 36.696 56.145 1.00 75.39 351 ASP C C 1
ATOM 10983 O O . ASP C 1 372 ? -46.739 36.178 55.723 1.00 81.73 351 ASP C O 1
ATOM 10985 N N . GLY C 1 373 ? -44.517 36.092 56.053 1.00 71.49 352 GLY C N 1
ATOM 10986 C CA . GLY C 1 373 ? -44.347 34.785 55.442 1.00 72.10 352 GLY C CA 1
ATOM 10987 C C . GLY C 1 373 ? -43.426 34.775 54.241 1.00 74.81 352 GLY C C 1
ATOM 10988 O O . GLY C 1 373 ? -43.021 33.689 53.797 1.00 75.09 352 GLY C O 1
ATOM 10989 N N . THR C 1 374 ? -43.082 35.936 53.691 1.00 69.26 353 THR C N 1
ATOM 10990 C CA . THR C 1 374 ? -42.126 36.003 52.603 1.00 71.48 353 THR C CA 1
ATOM 10991 C C . THR C 1 374 ? -40.736 35.575 53.083 1.00 71.35 353 THR C C 1
ATOM 10992 O O . THR C 1 374 ? -40.428 35.594 54.278 1.00 65.21 353 THR C O 1
ATOM 10996 N N . VAL C 1 375 ? -39.890 35.168 52.129 1.00 69.39 354 VAL C N 1
ATOM 10997 C CA . VAL C 1 375 ? -38.510 34.847 52.465 1.00 60.87 354 VAL C CA 1
ATOM 10998 C C . VAL C 1 375 ? -37.821 36.114 52.937 1.00 54.74 354 VAL C C 1
ATOM 10999 O O . VAL C 1 375 ? -38.064 37.208 52.415 1.00 58.34 354 VAL C O 1
ATOM 11001 N N . LYS C 1 376 ? -36.982 35.973 53.957 1.00 58.22 355 LYS C N 1
ATOM 11002 C CA . LYS C 1 376 ? -36.203 37.068 54.521 1.00 61.12 355 LYS C CA 1
ATOM 11003 C C . LYS C 1 376 ? -34.732 36.982 54.137 1.00 58.02 355 LYS C C 1
ATOM 11004 O O . LYS C 1 376 ? -34.122 37.995 53.765 1.00 54.37 355 LYS C O 1
ATOM 11010 N N . THR C 1 377 ? -34.144 35.787 54.263 1.00 54.88 356 THR C N 1
ATOM 11011 C CA . THR C 1 377 ? -32.803 35.464 53.780 1.00 55.34 356 THR C CA 1
ATOM 11012 C C . THR C 1 377 ? -32.918 34.155 53.011 1.00 52.53 356 THR C C 1
ATOM 11013 O O . THR C 1 377 ? -33.206 33.100 53.599 1.00 51.98 356 THR C O 1
ATOM 11017 N N . ASP C 1 378 ? -32.744 34.237 51.695 1.00 52.82 357 ASP C N 1
ATOM 11018 C CA . ASP C 1 378 ? -32.893 33.071 50.835 1.00 50.32 357 ASP C CA 1
ATOM 11019 C C . ASP C 1 378 ? -31.598 32.266 50.858 1.00 49.81 357 ASP C C 1
ATOM 11020 O O . ASP C 1 378 ? -30.541 32.776 50.470 1.00 47.19 357 ASP C O 1
ATOM 11025 N N . VAL C 1 379 ? -31.676 31.012 51.312 1.00 45.30 358 VAL C N 1
ATOM 11026 C CA . VAL C 1 379 ? -30.475 30.183 51.357 1.00 48.62 358 VAL C CA 1
ATOM 11027 C C . VAL C 1 379 ? -29.809 30.112 49.982 1.00 52.85 358 VAL C C 1
ATOM 11028 O O . VAL C 1 379 ? -28.579 30.021 49.883 1.00 53.16 358 VAL C O 1
ATOM 11032 N N . GLY C 1 380 ? -30.604 30.162 48.908 1.00 49.05 359 GLY C N 1
ATOM 11033 C CA . GLY C 1 380 ? -30.047 30.197 47.563 1.00 46.01 359 GLY C CA 1
ATOM 11034 C C . GLY C 1 380 ? -29.110 31.368 47.333 1.00 48.49 359 GLY C C 1
ATOM 11035 O O . GLY C 1 380 ? -28.045 31.208 46.729 1.00 45.77 359 GLY C O 1
ATOM 11036 N N . VAL C 1 381 ? -29.489 32.559 47.813 1.00 44.97 360 VAL C N 1
ATOM 11037 C CA . VAL C 1 381 ? -28.634 33.728 47.642 1.00 44.61 360 VAL C CA 1
ATOM 11038 C C . VAL C 1 381 ? -27.336 33.548 48.413 1.00 48.36 360 VAL C C 1
ATOM 11039 O O . VAL C 1 381 ? -26.251 33.884 47.924 1.00 53.28 360 VAL C O 1
ATOM 11043 N N . LEU C 1 382 ? -27.419 33.029 49.634 1.00 47.39 361 LEU C N 1
ATOM 11044 C CA . LEU C 1 382 ? -26.201 32.833 50.404 1.00 47.68 361 LEU C CA 1
ATOM 11045 C C . LEU C 1 382 ? -25.230 31.941 49.640 1.00 45.85 361 LEU C C 1
ATOM 11046 O O . LEU C 1 382 ? -24.034 32.229 49.558 1.00 43.29 361 LEU C O 1
ATOM 11051 N N . LEU C 1 383 ? -25.736 30.839 49.086 1.00 46.17 362 LEU C N 1
ATOM 11052 C CA . LEU C 1 383 ? -24.892 29.932 48.325 1.00 48.99 362 LEU C CA 1
ATOM 11053 C C . LEU C 1 383 ? -24.282 30.641 47.113 1.00 46.56 362 LEU C C 1
ATOM 11054 O O . LEU C 1 383 ? -23.100 30.455 46.809 1.00 45.44 362 LEU C O 1
ATOM 11059 N N . LYS C 1 384 ? -25.056 31.504 46.449 1.00 45.08 363 LYS C N 1
ATOM 11060 C CA . LYS C 1 384 ? -24.551 32.218 45.276 1.00 48.89 363 LYS C CA 1
ATOM 11061 C C . LYS C 1 384 ? -23.459 33.225 45.642 1.00 48.04 363 LYS C C 1
ATOM 11062 O O . LYS C 1 384 ? -22.490 33.401 44.888 1.00 42.81 363 LYS C O 1
ATOM 11068 N N . VAL C 1 385 ? -23.593 33.912 46.779 1.00 45.76 364 VAL C N 1
ATOM 11069 C CA . VAL C 1 385 ? -22.530 34.828 47.194 1.00 46.83 364 VAL C CA 1
ATOM 11070 C C . VAL C 1 385 ? -21.228 34.063 47.418 1.00 47.19 364 VAL C C 1
ATOM 11071 O O . VAL C 1 385 ? -20.134 34.522 47.042 1.00 45.29 364 VAL C O 1
ATOM 11075 N N . LYS C 1 386 ? -21.321 32.894 48.048 1.00 44.81 365 LYS C N 1
ATOM 11076 C CA . LYS C 1 386 ? -20.140 32.070 48.243 1.00 47.90 365 LYS C CA 1
ATOM 11077 C C . LYS C 1 386 ? -19.529 31.678 46.895 1.00 44.35 365 LYS C C 1
ATOM 11078 O O . LYS C 1 386 ? -18.343 31.925 46.646 1.00 47.94 365 LYS C O 1
ATOM 11084 N N . GLN C 1 387 ? -20.340 31.068 46.015 1.00 47.41 366 GLN C N 1
ATOM 11085 C CA . GLN C 1 387 ? -19.918 30.655 44.670 1.00 44.57 366 GLN C CA 1
ATOM 11086 C C . GLN C 1 387 ? -19.193 31.782 43.934 1.00 42.31 366 GLN C C 1
ATOM 11087 O O . GLN C 1 387 ? -18.007 31.671 43.613 1.00 41.66 366 GLN C O 1
ATOM 11093 N N . ILE C 1 388 ? -19.876 32.908 43.739 1.00 42.10 367 ILE C N 1
ATOM 11094 C CA . ILE C 1 388 ? -19.316 34.038 43.008 1.00 40.09 367 ILE C CA 1
ATOM 11095 C C . ILE C 1 388 ? -18.047 34.596 43.647 1.00 45.68 367 ILE C C 1
ATOM 11096 O O . ILE C 1 388 ? -17.140 35.039 42.931 1.00 41.96 367 ILE C O 1
ATOM 11101 N N . SER C 1 389 ? -17.952 34.632 44.984 1.00 44.55 368 SER C N 1
ATOM 11102 C CA . SER C 1 389 ? -16.770 35.278 45.549 1.00 45.05 368 SER C CA 1
ATOM 11103 C C . SER C 1 389 ? -15.559 34.346 45.685 1.00 41.07 368 SER C C 1
ATOM 11104 O O . SER C 1 389 ? -14.430 34.838 45.786 1.00 39.93 368 SER C O 1
ATOM 11107 N N . CYS C 1 390 ? -15.757 33.029 45.688 1.00 40.37 369 CYS C N 1
ATOM 11108 C CA . CYS C 1 390 ? -14.679 32.089 45.941 1.00 41.73 369 CYS C CA 1
ATOM 11109 C C . CYS C 1 390 ? -14.413 31.088 44.807 1.00 47.48 369 CYS C C 1
ATOM 11110 O O . CYS C 1 390 ? -13.382 30.397 44.846 1.00 44.59 369 CYS C O 1
ATOM 11113 N N . TYR C 1 391 ? -15.294 30.976 43.813 1.00 37.04 370 TYR C N 1
ATOM 11114 C CA . TYR C 1 391 ? -15.070 30.067 42.691 1.00 48.02 370 TYR C CA 1
ATOM 11115 C C . TYR C 1 391 ? -15.082 30.758 41.339 1.00 43.41 370 TYR C C 1
ATOM 11116 O O . TYR C 1 391 ? -14.171 30.542 40.541 1.00 46.96 370 TYR C O 1
ATOM 11125 N N . GLY C 1 392 ? -16.088 31.568 41.060 1.00 45.24 371 GLY C N 1
ATOM 11126 C CA . GLY C 1 392 ? -16.227 32.239 39.780 1.00 43.32 371 GLY C CA 1
ATOM 11127 C C . GLY C 1 392 ? -17.671 32.621 39.553 1.00 46.84 371 GLY C C 1
ATOM 11128 O O . GLY C 1 392 ? -18.585 32.178 40.270 1.00 46.38 371 GLY C O 1
ATOM 11129 N N . ASN C 1 393 ? -17.881 33.454 38.529 1.00 43.22 372 ASN C N 1
ATOM 11130 C CA . ASN C 1 393 ? -19.243 33.845 38.187 1.00 43.08 372 ASN C CA 1
ATOM 11131 C C . ASN C 1 393 ? -20.132 32.613 38.086 1.00 45.18 372 ASN C C 1
ATOM 11132 O O . ASN C 1 393 ? -19.670 31.511 37.755 1.00 48.54 372 ASN C O 1
ATOM 11137 N N . ASP C 1 394 ? -21.429 32.792 38.373 1.00 40.59 373 ASP C N 1
ATOM 11138 C CA . ASP C 1 394 ? -22.356 31.667 38.262 1.00 41.60 373 ASP C CA 1
ATOM 11139 C C . ASP C 1 394 ? -22.566 31.212 36.808 1.00 42.99 373 ASP C C 1
ATOM 11140 O O . ASP C 1 394 ? -23.070 30.098 36.582 1.00 38.63 373 ASP C O 1
ATOM 11145 N N . SER C 1 395 ? -22.216 32.051 35.821 1.00 40.18 374 SER C N 1
ATOM 11146 C CA . SER C 1 395 ? -22.357 31.631 34.432 1.00 39.27 374 SER C CA 1
ATOM 11147 C C . SER C 1 395 ? -21.331 30.566 34.046 1.00 38.88 374 SER C C 1
ATOM 11148 O O . SER C 1 395 ? -21.630 29.747 33.189 1.00 37.10 374 SER C O 1
ATOM 11151 N N . TYR C 1 396 ? -20.179 30.488 34.720 1.00 38.69 375 TYR C N 1
ATOM 11152 C CA . TYR C 1 396 ? -19.206 29.432 34.435 1.00 38.30 375 TYR C CA 1
ATOM 11153 C C . TYR C 1 396 ? -18.638 28.751 35.688 1.00 43.09 375 TYR C C 1
ATOM 11154 O O . TYR C 1 396 ? -18.091 27.640 35.567 1.00 40.99 375 TYR C O 1
ATOM 11163 N N . GLY C 1 397 ? -18.740 29.361 36.874 1.00 40.42 376 GLY C N 1
ATOM 11164 C CA . GLY C 1 397 ? -18.426 28.674 38.126 1.00 39.68 376 GLY C CA 1
ATOM 11165 C C . GLY C 1 397 ? -17.051 28.039 38.177 1.00 46.04 376 GLY C C 1
ATOM 11166 O O . GLY C 1 397 ? -16.886 26.953 38.754 1.00 49.13 376 GLY C O 1
ATOM 11167 N N . GLY C 1 398 ? -16.051 28.698 37.602 1.00 38.23 377 GLY C N 1
ATOM 11168 C CA . GLY C 1 398 ? -14.710 28.145 37.577 1.00 44.12 377 GLY C CA 1
ATOM 11169 C C . GLY C 1 398 ? -14.415 27.161 36.465 1.00 43.16 377 GLY C C 1
ATOM 11170 O O . GLY C 1 398 ? -13.329 26.563 36.453 1.00 40.67 377 GLY C O 1
ATOM 11171 N N . MET C 1 399 ? -15.340 26.957 35.537 1.00 41.08 378 MET C N 1
ATOM 11172 C CA . MET C 1 399 ? -15.061 26.130 34.381 1.00 44.67 378 MET C CA 1
ATOM 11173 C C . MET C 1 399 ? -14.762 27.023 33.179 1.00 42.90 378 MET C C 1
ATOM 11174 O O . MET C 1 399 ? -15.239 28.161 33.085 1.00 41.25 378 MET C O 1
ATOM 11179 N N . SER C 1 400 ? -13.935 26.520 32.272 1.00 46.29 379 SER C N 1
ATOM 11180 C CA . SER C 1 400 ? -13.815 27.218 31.001 1.00 47.24 379 SER C CA 1
ATOM 11181 C C . SER C 1 400 ? -15.059 26.939 30.157 1.00 37.38 379 SER C C 1
ATOM 11182 O O . SER C 1 400 ? -15.791 25.976 30.392 1.00 39.31 379 SER C O 1
ATOM 11185 N N . GLY C 1 401 ? -15.301 27.805 29.178 1.00 40.59 380 GLY C N 1
ATOM 11186 C CA . GLY C 1 401 ? -16.474 27.648 28.330 1.00 36.03 380 GLY C CA 1
ATOM 11187 C C . GLY C 1 401 ? -16.467 26.376 27.509 1.00 35.33 380 GLY C C 1
ATOM 11188 O O . GLY C 1 401 ? -17.527 25.818 27.216 1.00 30.91 380 GLY C O 1
ATOM 11189 N N . ARG C 1 402 ? -15.290 25.886 27.128 1.00 37.08 381 ARG C N 1
ATOM 11190 C CA . ARG C 1 402 ? -15.312 24.699 26.292 1.00 35.78 381 ARG C CA 1
ATOM 11191 C C . ARG C 1 402 ? -15.538 23.459 27.155 1.00 35.99 381 ARG C C 1
ATOM 11192 O O . ARG C 1 402 ? -16.227 22.525 26.727 1.00 38.88 381 ARG C O 1
ATOM 11200 N N . ASP C 1 403 ? -15.056 23.475 28.396 1.00 35.81 382 ASP C N 1
ATOM 11201 C CA . ASP C 1 403 ? -15.375 22.367 29.305 1.00 36.19 382 ASP C CA 1
ATOM 11202 C C . ASP C 1 403 ? -16.872 22.321 29.655 1.00 37.10 382 ASP C C 1
ATOM 11203 O O . ASP C 1 403 ? -17.445 21.236 29.819 1.00 34.24 382 ASP C O 1
ATOM 11208 N N . ILE C 1 404 ? -17.541 23.470 29.675 1.00 33.61 383 ILE C N 1
ATOM 11209 C CA . ILE C 1 404 ? -18.999 23.464 29.861 1.00 33.42 383 ILE C CA 1
ATOM 11210 C C . ILE C 1 404 ? -19.681 22.707 28.720 1.00 34.90 383 ILE C C 1
ATOM 11211 O O . ILE C 1 404 ? -20.452 21.764 28.943 1.00 33.33 383 ILE C O 1
ATOM 11216 N N . MET C 1 405 ? -19.358 23.072 27.481 1.00 37.06 384 MET C N 1
ATOM 11217 C CA . MET C 1 405 ? -19.973 22.405 26.334 1.00 34.15 384 MET C CA 1
ATOM 11218 C C . MET C 1 405 ? -19.680 20.907 26.333 1.00 35.66 384 MET C C 1
ATOM 11219 O O . MET C 1 405 ? -20.572 20.088 26.096 1.00 33.63 384 MET C O 1
ATOM 11224 N N . ALA C 1 406 ? -18.423 20.524 26.578 1.00 34.38 385 ALA C N 1
ATOM 11225 C CA . ALA C 1 406 ? -18.094 19.106 26.473 1.00 34.44 385 ALA C CA 1
ATOM 11226 C C . ALA C 1 406 ? -18.765 18.292 27.577 1.00 36.22 385 ALA C C 1
ATOM 11227 O O . ALA C 1 406 ? -19.096 17.116 27.366 1.00 36.35 385 ALA C O 1
ATOM 11229 N N . LEU C 1 407 ? -18.902 18.880 28.777 1.00 36.16 386 LEU C N 1
ATOM 11230 C CA . LEU C 1 407 ? -19.653 18.240 29.853 1.00 37.22 386 LEU C CA 1
ATOM 11231 C C . LEU C 1 407 ? -21.093 18.014 29.440 1.00 34.61 386 LEU C C 1
ATOM 11232 O O . LEU C 1 407 ? -21.653 16.936 29.654 1.00 38.02 386 LEU C O 1
ATOM 11237 N N . ALA C 1 408 ? -21.706 19.006 28.817 1.00 33.67 387 ALA C N 1
ATOM 11238 C CA . ALA C 1 408 ? -23.095 18.832 28.435 1.00 33.34 387 ALA C CA 1
ATOM 11239 C C . ALA C 1 408 ? -23.241 17.680 27.444 1.00 40.53 387 ALA C C 1
ATOM 11240 O O . ALA C 1 408 ? -24.160 16.857 27.559 1.00 41.74 387 ALA C O 1
ATOM 11242 N N . VAL C 1 409 ? -22.316 17.564 26.488 1.00 37.92 388 VAL C N 1
ATOM 11243 C CA . VAL C 1 409 ? -22.378 16.422 25.576 1.00 34.40 388 VAL C CA 1
ATOM 11244 C C . VAL C 1 409 ? -22.159 15.112 26.337 1.00 37.73 388 VAL C C 1
ATOM 11245 O O . VAL C 1 409 ? -22.828 14.108 26.081 1.00 39.12 388 VAL C O 1
ATOM 11249 N N . GLY C 1 410 ? -21.240 15.104 27.303 1.00 41.57 389 GLY C N 1
ATOM 11250 C CA . GLY C 1 410 ? -20.901 13.855 27.971 1.00 41.60 389 GLY C CA 1
ATOM 11251 C C . GLY C 1 410 ? -22.033 13.286 28.813 1.00 41.55 389 GLY C C 1
ATOM 11252 O O . GLY C 1 410 ? -22.229 12.063 28.865 1.00 39.65 389 GLY C O 1
ATOM 11253 N N . LEU C 1 411 ? -22.787 14.156 29.490 1.00 38.03 390 LEU C N 1
ATOM 11254 C CA . LEU C 1 411 ? -23.943 13.679 30.245 1.00 43.13 390 LEU C CA 1
ATOM 11255 C C . LEU C 1 411 ? -24.923 12.932 29.355 1.00 42.58 390 LEU C C 1
ATOM 11256 O O . LEU C 1 411 ? -25.465 11.894 29.756 1.00 46.77 390 LEU C O 1
ATOM 11261 N N . TYR C 1 412 ? -25.166 13.438 28.144 1.00 38.91 391 TYR C N 1
ATOM 11262 C CA . TYR C 1 412 ? -26.007 12.716 27.190 1.00 37.30 391 TYR C CA 1
ATOM 11263 C C . TYR C 1 412 ? -25.391 11.382 26.799 1.00 39.78 391 TYR C C 1
ATOM 11264 O O . TYR C 1 412 ? -26.110 10.410 26.564 1.00 40.92 391 TYR C O 1
ATOM 11273 N N . GLU C 1 413 ? -24.067 11.309 26.708 1.00 37.04 392 GLU C N 1
ATOM 11274 C CA . GLU C 1 413 ? -23.482 10.037 26.321 1.00 42.67 392 GLU C CA 1
ATOM 11275 C C . GLU C 1 413 ? -23.678 8.976 27.401 1.00 40.70 392 GLU C C 1
ATOM 11276 O O . GLU C 1 413 ? -23.822 7.790 27.081 1.00 42.22 392 GLU C O 1
ATOM 11282 N N . SER C 1 414 ? -23.673 9.373 28.676 1.00 39.37 393 SER C N 1
ATOM 11283 C CA . SER C 1 414 ? -23.885 8.429 29.765 1.00 49.14 393 SER C CA 1
ATOM 11284 C C . SER C 1 414 ? -25.295 7.824 29.807 1.00 51.62 393 SER C C 1
ATOM 11285 O O . SER C 1 414 ? -25.490 6.821 30.505 1.00 52.65 393 SER C O 1
ATOM 11288 N N . CYS C 1 415 ? -26.278 8.388 29.102 1.00 46.35 394 CYS C N 1
ATOM 11289 C CA . CYS C 1 415 ? -27.601 7.774 29.063 1.00 47.40 394 CYS C CA 1
ATOM 11290 C C . CYS C 1 415 ? -27.719 6.628 28.071 1.00 48.26 394 CYS C C 1
ATOM 11291 O O . CYS C 1 415 ? -28.728 5.916 28.093 1.00 53.44 394 CYS C O 1
ATOM 11294 N N . ASP C 1 416 ? -26.734 6.441 27.204 1.00 49.22 395 ASP C N 1
ATOM 11295 C CA . ASP C 1 416 ? -26.823 5.459 26.133 1.00 49.33 395 ASP C CA 1
ATOM 11296 C C . ASP C 1 416 ? -26.559 4.050 26.658 1.00 53.10 395 ASP C C 1
ATOM 11297 O O . ASP C 1 416 ? -25.502 3.787 27.246 1.00 52.45 395 ASP C O 1
ATOM 11302 N N . PHE C 1 417 ? -27.499 3.127 26.414 1.00 52.86 396 PHE C N 1
ATOM 11303 C CA . PHE C 1 417 ? -27.418 1.835 27.087 1.00 50.26 396 PHE C CA 1
ATOM 11304 C C . PHE C 1 417 ? -26.169 1.068 26.679 1.00 51.31 396 PHE C C 1
ATOM 11305 O O . PHE C 1 417 ? -25.539 0.406 27.517 1.00 52.36 396 PHE C O 1
ATOM 11313 N N . ASN C 1 418 ? -25.797 1.135 25.399 1.00 48.37 397 ASN C N 1
ATOM 11314 C CA . ASN C 1 418 ? -24.678 0.330 24.912 1.00 50.61 397 ASN C CA 1
ATOM 11315 C C . ASN C 1 418 ? -23.350 0.799 25.475 1.00 49.62 397 ASN C C 1
ATOM 11316 O O . ASN C 1 418 ? -22.458 -0.018 25.718 1.00 46.32 397 ASN C O 1
ATOM 11321 N N . TYR C 1 419 ? -23.182 2.112 25.642 1.00 44.98 398 TYR C N 1
ATOM 11322 C CA . TYR C 1 419 ? -21.990 2.611 26.309 1.00 48.58 398 TYR C CA 1
ATOM 11323 C C . TYR C 1 419 ? -21.943 2.122 27.751 1.00 46.96 398 TYR C C 1
ATOM 11324 O O . TYR C 1 419 ? -20.967 1.495 28.171 1.00 48.01 398 TYR C O 1
ATOM 11333 N N . MET C 1 420 ? -23.009 2.384 28.516 1.00 48.05 399 MET C N 1
ATOM 11334 C CA . MET C 1 420 ? -23.050 2.022 29.927 1.00 48.84 399 MET C CA 1
ATOM 11335 C C . MET C 1 420 ? -23.019 0.515 30.138 1.00 48.87 399 MET C C 1
ATOM 11336 O O . MET C 1 420 ? -22.639 0.058 31.221 1.00 50.93 399 MET C O 1
ATOM 11341 N N . ASN C 1 421 ? -23.397 -0.259 29.126 1.00 48.10 400 ASN C N 1
ATOM 11342 C CA . ASN C 1 421 ? -23.370 -1.710 29.223 1.00 46.96 400 ASN C CA 1
ATOM 11343 C C . ASN C 1 421 ? -21.984 -2.276 28.915 1.00 51.78 400 ASN C C 1
ATOM 11344 O O . ASN C 1 421 ? -21.607 -3.302 29.486 1.00 51.30 400 ASN C O 1
ATOM 11349 N N . GLU C 1 422 ? -21.173 -1.583 28.124 1.00 49.15 401 GLU C N 1
ATOM 11350 C CA . GLU C 1 422 ? -19.770 -2.031 27.926 1.00 48.29 401 GLU C CA 1
ATOM 11351 C C . GLU C 1 422 ? -18.937 -1.513 29.100 1.00 48.96 401 GLU C C 1
ATOM 11352 O O . GLU C 1 422 ? -18.001 -2.198 29.499 1.00 50.96 401 GLU C O 1
ATOM 11354 N N . ARG C 1 423 ? -19.304 -0.352 29.637 1.00 48.24 402 ARG C N 1
ATOM 11355 C CA . ARG C 1 423 ? -18.552 0.266 30.753 1.00 46.99 402 ARG C CA 1
ATOM 11356 C C . ARG C 1 423 ? -18.575 -0.673 31.953 1.00 52.81 402 ARG C C 1
ATOM 11357 O O . ARG C 1 423 ? -17.497 -0.991 32.465 1.00 53.41 402 ARG C O 1
ATOM 11365 N N . VAL C 1 424 ? -19.762 -1.093 32.380 1.00 51.77 403 VAL C N 1
ATOM 11366 C CA . VAL C 1 424 ? -19.868 -1.914 33.614 1.00 50.67 403 VAL C CA 1
ATOM 11367 C C . VAL C 1 424 ? -19.348 -3.317 33.310 1.00 50.23 403 VAL C C 1
ATOM 11368 O O . VAL C 1 424 ? -18.786 -3.937 34.207 1.00 54.60 403 VAL C O 1
ATOM 11372 N N . ALA C 1 425 ? -19.452 -3.749 32.057 1.00 50.48 404 ALA C N 1
ATOM 11373 C CA . ALA C 1 425 ? -18.911 -5.067 31.698 1.00 46.62 404 ALA C CA 1
ATOM 11374 C C . ALA C 1 425 ? -17.401 -5.166 31.930 1.00 55.12 404 ALA C C 1
ATOM 11375 O O . ALA C 1 425 ? -16.880 -6.272 32.143 1.00 53.59 404 ALA C O 1
ATOM 11377 N N . GLN C 1 426 ? -16.685 -4.042 31.853 1.00 55.51 405 GLN C N 1
ATOM 11378 C CA . GLN C 1 426 ? -15.246 -4.088 32.116 1.00 55.33 405 GLN C CA 1
ATOM 11379 C C . GLN C 1 426 ? -14.972 -4.308 33.595 1.00 49.96 405 GLN C C 1
ATOM 11380 O O . GLN C 1 426 ? -13.964 -4.915 33.959 1.00 49.12 405 GLN C O 1
ATOM 11386 N N . CYS C 1 427 ? -15.853 -3.831 34.463 1.00 45.97 406 CYS C N 1
ATOM 11387 C CA . CYS C 1 427 ? -15.690 -4.152 35.870 1.00 55.40 406 CYS C CA 1
ATOM 11388 C C . CYS C 1 427 ? -16.003 -5.621 36.122 1.00 51.82 406 CYS C C 1
ATOM 11389 O O . CYS C 1 427 ? -15.225 -6.323 36.782 1.00 52.61 406 CYS C O 1
ATOM 11392 N N . ASN C 1 428 ? -17.112 -6.121 35.570 1.00 49.82 407 ASN C N 1
ATOM 11393 C CA . ASN C 1 428 ? -17.451 -7.515 35.828 1.00 52.37 407 ASN C CA 1
ATOM 11394 C C . ASN C 1 428 ? -16.328 -8.408 35.367 1.00 52.55 407 ASN C C 1
ATOM 11395 O O . ASN C 1 428 ? -15.993 -9.402 36.017 1.00 52.55 407 ASN C O 1
ATOM 11400 N N . TYR C 1 429 ? -15.734 -8.057 34.241 1.00 52.16 408 TYR C N 1
ATOM 11401 C CA . TYR C 1 429 ? -14.670 -8.852 33.668 1.00 46.74 408 TYR C CA 1
ATOM 11402 C C . TYR C 1 429 ? -13.446 -8.863 34.563 1.00 53.08 408 TYR C C 1
ATOM 11403 O O . TYR C 1 429 ? -12.699 -9.845 34.578 1.00 54.65 408 TYR C O 1
ATOM 11412 N N . LEU C 1 430 ? -13.223 -7.777 35.302 1.00 50.22 409 LEU C N 1
ATOM 11413 C CA . LEU C 1 430 ? -12.018 -7.635 36.107 1.00 52.40 409 LEU C CA 1
ATOM 11414 C C . LEU C 1 430 ? -12.168 -8.395 37.421 1.00 55.63 409 LEU C C 1
ATOM 11415 O O . LEU C 1 430 ? -11.347 -9.259 37.745 1.00 50.22 409 LEU C O 1
ATOM 11420 N N . ALA C 1 431 ? -13.232 -8.084 38.174 1.00 51.99 410 ALA C N 1
ATOM 11421 C CA . ALA C 1 431 ? -13.569 -8.830 39.382 1.00 56.37 410 ALA C CA 1
ATOM 11422 C C . ALA C 1 431 ? -13.632 -10.328 39.113 1.00 55.49 410 ALA C C 1
ATOM 11423 O O . ALA C 1 431 ? -13.028 -11.130 39.831 1.00 54.00 410 ALA C O 1
ATOM 11425 N N . GLU C 1 432 ? -14.362 -10.726 38.077 1.00 56.24 411 GLU C N 1
ATOM 11426 C CA . GLU C 1 432 ? -14.445 -12.145 37.770 1.00 56.73 411 GLU C CA 1
ATOM 11427 C C . GLU C 1 432 ? -13.133 -12.696 37.249 1.00 58.90 411 GLU C C 1
ATOM 11428 O O . GLU C 1 432 ? -12.924 -13.909 37.307 1.00 62.86 411 GLU C O 1
ATOM 11434 N N . GLY C 1 433 ? -12.241 -11.845 36.740 1.00 60.03 412 GLY C N 1
ATOM 11435 C CA . GLY C 1 433 ? -10.914 -12.321 36.382 1.00 56.26 412 GLY C CA 1
ATOM 11436 C C . GLY C 1 433 ? -10.060 -12.583 37.608 1.00 59.92 412 GLY C C 1
ATOM 11437 O O . GLY C 1 433 ? -9.324 -13.571 37.663 1.00 59.26 412 GLY C O 1
ATOM 11438 N N . PHE C 1 434 ? -10.148 -11.696 38.605 1.00 57.83 413 PHE C N 1
ATOM 11439 C CA . PHE C 1 434 ? -9.493 -11.922 39.887 1.00 57.41 413 PHE C CA 1
ATOM 11440 C C . PHE C 1 434 ? -9.982 -13.225 40.511 1.00 65.79 413 PHE C C 1
ATOM 11441 O O . PHE C 1 434 ? -9.191 -14.118 40.839 1.00 65.84 413 PHE C O 1
ATOM 11449 N N . TYR C 1 435 ? -11.302 -13.346 40.671 1.00 64.05 414 TYR C N 1
ATOM 11450 C CA . TYR C 1 435 ? -11.906 -14.555 41.211 1.00 64.74 414 TYR C CA 1
ATOM 11451 C C . TYR C 1 435 ? -11.410 -15.790 40.471 1.00 64.01 414 TYR C C 1
ATOM 11452 O O . TYR C 1 435 ? -10.866 -16.721 41.072 1.00 68.16 414 TYR C O 1
ATOM 11461 N N . ASP C 1 436 ? -11.585 -15.809 39.156 1.00 61.61 415 ASP C N 1
ATOM 11462 C CA . ASP C 1 436 ? -11.128 -16.954 38.377 1.00 63.12 415 ASP C CA 1
ATOM 11463 C C . ASP C 1 436 ? -9.654 -17.277 38.617 1.00 62.97 415 ASP C C 1
ATOM 11464 O O . ASP C 1 436 ? -9.258 -18.439 38.518 1.00 61.49 415 ASP C O 1
ATOM 11469 N N . ALA C 1 437 ? -8.825 -16.278 38.942 1.00 67.52 416 ALA C N 1
ATOM 11470 C CA . ALA C 1 437 ? -7.395 -16.499 39.164 1.00 69.97 416 ALA C CA 1
ATOM 11471 C C . ALA C 1 437 ? -7.040 -16.763 40.639 1.00 66.97 416 ALA C C 1
ATOM 11472 O O . ALA C 1 437 ? -5.876 -16.602 41.028 1.00 68.28 416 ALA C O 1
ATOM 11474 N N . GLY C 1 438 ? -8.005 -17.172 41.458 1.00 65.45 417 GLY C N 1
ATOM 11475 C CA . GLY C 1 438 ? -7.719 -17.595 42.811 1.00 66.52 417 GLY C CA 1
ATOM 11476 C C . GLY C 1 438 ? -7.513 -16.484 43.814 1.00 67.12 417 GLY C C 1
ATOM 11477 O O . GLY C 1 438 ? -7.383 -16.773 45.009 1.00 68.92 417 GLY C O 1
ATOM 11478 N N . VAL C 1 439 ? -7.465 -15.224 43.384 1.00 65.48 418 VAL C N 1
ATOM 11479 C CA . VAL C 1 439 ? -7.304 -14.143 44.345 1.00 65.92 418 VAL C CA 1
ATOM 11480 C C . VAL C 1 439 ? -8.449 -14.197 45.340 1.00 62.58 418 VAL C C 1
ATOM 11481 O O . VAL C 1 439 ? -9.585 -14.535 44.987 1.00 64.70 418 VAL C O 1
ATOM 11485 N N . LYS C 1 440 ? -8.149 -13.875 46.598 1.00 68.35 419 LYS C N 1
ATOM 11486 C CA . LYS C 1 440 ? -9.105 -13.948 47.699 1.00 66.19 419 LYS C CA 1
ATOM 11487 C C . LYS C 1 440 ? -9.410 -12.550 48.227 1.00 61.05 419 LYS C C 1
ATOM 11488 O O . LYS C 1 440 ? -8.530 -11.686 48.276 1.00 59.47 419 LYS C O 1
ATOM 11490 N N . GLY C 1 441 ? -10.658 -12.328 48.624 1.00 59.45 420 GLY C N 1
ATOM 11491 C CA . GLY C 1 441 ? -11.065 -11.023 49.108 1.00 57.99 420 GLY C CA 1
ATOM 11492 C C . GLY C 1 441 ? -11.667 -10.103 48.066 1.00 57.10 420 GLY C C 1
ATOM 11493 O O . GLY C 1 441 ? -11.871 -8.917 48.353 1.00 58.36 420 GLY C O 1
ATOM 11494 N N . VAL C 1 442 ? -11.956 -10.605 46.870 1.00 57.08 421 VAL C N 1
ATOM 11495 C CA . VAL C 1 442 ? -12.601 -9.804 45.836 1.00 59.24 421 VAL C CA 1
ATOM 11496 C C . VAL C 1 442 ? -14.066 -9.604 46.221 1.00 58.65 421 VAL C C 1
ATOM 11497 O O . VAL C 1 442 ? -14.857 -10.550 46.190 1.00 58.28 421 VAL C O 1
ATOM 11501 N N . VAL C 1 443 ? -14.432 -8.374 46.584 1.00 62.25 422 VAL C N 1
ATOM 11502 C CA . VAL C 1 443 ? -15.835 -8.045 46.816 1.00 60.68 422 VAL C CA 1
ATOM 11503 C C . VAL C 1 443 ? -16.631 -8.309 45.541 1.00 59.79 422 VAL C C 1
ATOM 11504 O O . VAL C 1 443 ? -16.113 -8.191 44.425 1.00 62.12 422 VAL C O 1
ATOM 11508 N N . LEU C 1 444 ? -17.901 -8.668 45.704 1.00 61.64 423 LEU C N 1
ATOM 11509 C CA . LEU C 1 444 ? -18.776 -8.956 44.574 1.00 58.61 423 LEU C CA 1
ATOM 11510 C C . LEU C 1 444 ? -20.193 -8.523 44.908 1.00 59.07 423 LEU C C 1
ATOM 11511 O O . LEU C 1 444 ? -20.561 -8.444 46.086 1.00 62.88 423 LEU C O 1
ATOM 11516 N N . PRO C 1 445 ? -20.986 -8.158 43.893 1.00 61.43 424 PRO C N 1
ATOM 11517 C CA . PRO C 1 445 ? -20.489 -8.030 42.510 1.00 59.58 424 PRO C CA 1
ATOM 11518 C C . PRO C 1 445 ? -19.635 -6.752 42.274 1.00 57.95 424 PRO C C 1
ATOM 11519 O O . PRO C 1 445 ? -19.569 -5.885 43.157 1.00 60.31 424 PRO C O 1
ATOM 11523 N N . ALA C 1 446 ? -18.974 -6.640 41.117 1.00 58.99 425 ALA C N 1
ATOM 11524 C CA . ALA C 1 446 ? -18.167 -5.454 40.844 1.00 57.14 425 ALA C CA 1
ATOM 11525 C C . ALA C 1 446 ? -19.027 -4.200 40.937 1.00 49.83 425 ALA C C 1
ATOM 11526 O O . ALA C 1 446 ? -20.223 -4.224 40.651 1.00 46.71 425 ALA C O 1
ATOM 11528 N N . GLY C 1 447 ? -18.413 -3.103 41.375 1.00 49.49 426 GLY C N 1
ATOM 11529 C CA . GLY C 1 447 ? -19.042 -1.801 41.270 1.00 53.05 426 GLY C CA 1
ATOM 11530 C C . GLY C 1 447 ? -19.195 -1.331 39.816 1.00 50.40 426 GLY C C 1
ATOM 11531 O O . GLY C 1 447 ? -18.744 -1.958 38.856 1.00 46.10 426 GLY C O 1
ATOM 11532 N N . GLY C 1 448 ? -19.872 -0.194 39.664 1.00 48.06 427 GLY C N 1
ATOM 11533 C CA . GLY C 1 448 ? -20.051 0.367 38.339 1.00 53.51 427 GLY C CA 1
ATOM 11534 C C . GLY C 1 448 ? -18.800 1.002 37.751 1.00 55.31 427 GLY C C 1
ATOM 11535 O O . GLY C 1 448 ? -18.706 1.141 36.527 1.00 52.64 427 GLY C O 1
ATOM 11536 N N . HIS C 1 449 ? -17.832 1.363 38.591 1.00 49.43 428 HIS C N 1
ATOM 11537 C CA . HIS C 1 449 ? -16.631 2.034 38.146 1.00 50.55 428 HIS C CA 1
ATOM 11538 C C . HIS C 1 449 ? -15.331 1.369 38.577 1.00 52.14 428 HIS C C 1
ATOM 11539 O O . HIS C 1 449 ? -14.266 1.819 38.139 1.00 47.68 428 HIS C O 1
ATOM 11546 N N . ALA C 1 450 ? -15.368 0.324 39.400 1.00 50.42 429 ALA C N 1
ATOM 11547 C CA . ALA C 1 450 ? -14.141 -0.194 39.989 1.00 51.08 429 ALA C CA 1
ATOM 11548 C C . ALA C 1 450 ? -14.392 -1.571 40.582 1.00 56.51 429 ALA C C 1
ATOM 11549 O O . ALA C 1 450 ? -15.536 -1.998 40.767 1.00 57.21 429 ALA C O 1
ATOM 11551 N N . VAL C 1 451 ? -13.290 -2.255 40.891 1.00 52.53 430 VAL C N 1
ATOM 11552 C CA . VAL C 1 451 ? -13.295 -3.535 41.579 1.00 51.64 430 VAL C CA 1
ATOM 11553 C C . VAL C 1 451 ? -12.573 -3.330 42.904 1.00 55.09 430 VAL C C 1
ATOM 11554 O O . VAL C 1 451 ? -11.552 -2.634 42.951 1.00 53.66 430 VAL C O 1
ATOM 11558 N N . TYR C 1 452 ? -13.131 -3.894 43.984 1.00 56.41 431 TYR C N 1
ATOM 11559 C CA . TYR C 1 452 ? -12.597 -3.746 45.338 1.00 56.55 431 TYR C CA 1
ATOM 11560 C C . TYR C 1 452 ? -12.167 -5.096 45.904 1.00 56.26 431 TYR C C 1
ATOM 11561 O O . TYR C 1 452 ? -12.869 -6.102 45.749 1.00 52.51 431 TYR C O 1
ATOM 11570 N N . ILE C 1 453 ? -11.007 -5.107 46.557 1.00 58.15 432 ILE C N 1
ATOM 11571 C CA . ILE C 1 453 ? -10.462 -6.290 47.206 1.00 59.00 432 ILE C CA 1
ATOM 11572 C C . ILE C 1 453 ? -10.317 -6.001 48.686 1.00 58.43 432 ILE C C 1
ATOM 11573 O O . ILE C 1 453 ? -9.778 -4.958 49.071 1.00 59.12 432 ILE C O 1
ATOM 11578 N N . ASN C 1 454 ? -10.793 -6.930 49.506 1.00 60.40 433 ASN C N 1
ATOM 11579 C CA . ASN C 1 454 ? -10.733 -6.807 50.955 1.00 58.06 433 ASN C CA 1
ATOM 11580 C C . ASN C 1 454 ? -9.357 -7.253 51.435 1.00 56.61 433 ASN C C 1
ATOM 11581 O O . ASN C 1 454 ? -8.953 -8.388 51.180 1.00 60.04 433 ASN C O 1
ATOM 11586 N N . MET C 1 455 ? -8.627 -6.373 52.119 1.00 51.63 434 MET C N 1
ATOM 11587 C CA . MET C 1 455 ? -7.231 -6.695 52.401 1.00 58.38 434 MET C CA 1
ATOM 11588 C C . MET C 1 455 ? -7.102 -7.772 53.482 1.00 65.98 434 MET C C 1
ATOM 11589 O O . MET C 1 455 ? -6.142 -8.556 53.469 1.00 65.18 434 MET C O 1
ATOM 11594 N N . ASP C 1 456 ? -8.060 -7.836 54.409 1.00 60.24 435 ASP C N 1
ATOM 11595 C CA . ASP C 1 456 ? -8.046 -8.862 55.447 1.00 66.75 435 ASP C CA 1
ATOM 11596 C C . ASP C 1 456 ? -8.159 -10.259 54.844 1.00 69.87 435 ASP C C 1
ATOM 11597 O O . ASP C 1 456 ? -7.286 -11.111 55.049 1.00 72.04 435 ASP C O 1
ATOM 11602 N N . GLU C 1 457 ? -9.225 -10.513 54.082 1.00 62.19 436 GLU C N 1
ATOM 11603 C CA . GLU C 1 457 ? -9.329 -11.807 53.418 1.00 67.66 436 GLU C CA 1
ATOM 11604 C C . GLU C 1 457 ? -8.142 -12.047 52.483 1.00 70.16 436 GLU C C 1
ATOM 11605 O O . GLU C 1 457 ? -7.712 -13.195 52.305 1.00 69.15 436 GLU C O 1
ATOM 11607 N N . PHE C 1 458 ? -7.592 -10.977 51.894 1.00 68.46 437 PHE C N 1
ATOM 11608 C CA . PHE C 1 458 ? -6.443 -11.100 50.999 1.00 65.40 437 PHE C CA 1
ATOM 11609 C C . PHE C 1 458 ? -5.232 -11.626 51.753 1.00 63.89 437 PHE C C 1
ATOM 11610 O O . PHE C 1 458 ? -4.652 -12.654 51.389 1.00 64.56 437 PHE C O 1
ATOM 11618 N N . PHE C 1 459 ? -4.842 -10.937 52.820 1.00 64.89 438 PHE C N 1
ATOM 11619 C CA . PHE C 1 459 ? -3.688 -11.371 53.595 1.00 71.25 438 PHE C CA 1
ATOM 11620 C C . PHE C 1 459 ? -4.025 -12.469 54.609 1.00 70.02 438 PHE C C 1
ATOM 11621 O O . PHE C 1 459 ? -3.146 -12.867 55.384 1.00 66.76 438 PHE C O 1
ATOM 11629 N N . ASP C 1 460 ? -5.263 -12.977 54.584 1.00 69.89 439 ASP C N 1
ATOM 11630 C CA . ASP C 1 460 ? -5.674 -14.155 55.350 1.00 73.96 439 ASP C CA 1
ATOM 11631 C C . ASP C 1 460 ? -5.541 -13.909 56.850 1.00 72.52 439 ASP C C 1
ATOM 11632 O O . ASP C 1 460 ? -4.979 -14.720 57.584 1.00 75.81 439 ASP C O 1
ATOM 11637 N N . GLY C 1 461 ? -6.063 -12.770 57.303 1.00 69.85 440 GLY C N 1
ATOM 11638 C CA . GLY C 1 461 ? -5.985 -12.383 58.695 1.00 65.38 440 GLY C CA 1
ATOM 11639 C C . GLY C 1 461 ? -4.605 -12.029 59.208 1.00 71.43 440 GLY C C 1
ATOM 11640 O O . GLY C 1 461 ? -4.507 -11.420 60.279 1.00 73.31 440 GLY C O 1
ATOM 11641 N N . LYS C 1 462 ? -3.537 -12.344 58.471 1.00 71.24 441 LYS C N 1
ATOM 11642 C CA . LYS C 1 462 ? -2.170 -12.334 58.987 1.00 66.75 441 LYS C CA 1
ATOM 11643 C C . LYS C 1 462 ? -1.546 -10.940 59.078 1.00 75.94 441 LYS C C 1
ATOM 11644 O O . LYS C 1 462 ? -0.332 -10.837 59.303 1.00 74.61 441 LYS C O 1
ATOM 11646 N N . ARG C 1 463 ? -2.323 -9.862 58.929 1.00 73.35 442 ARG C N 1
ATOM 11647 C CA . ARG C 1 463 ? -1.820 -8.502 59.086 1.00 73.89 442 ARG C CA 1
ATOM 11648 C C . ARG C 1 463 ? -2.762 -7.706 59.980 1.00 75.25 442 ARG C C 1
ATOM 11649 O O . ARG C 1 463 ? -3.980 -7.873 59.927 1.00 82.69 442 ARG C O 1
ATOM 11657 N N . GLY C 1 464 ? -2.192 -6.814 60.786 1.00 70.34 443 GLY C N 1
ATOM 11658 C CA . GLY C 1 464 ? -2.988 -6.057 61.722 1.00 77.54 443 GLY C CA 1
ATOM 11659 C C . GLY C 1 464 ? -3.416 -4.712 61.177 1.00 79.66 443 GLY C C 1
ATOM 11660 O O . GLY C 1 464 ? -2.833 -4.217 60.221 1.00 79.77 443 GLY C O 1
ATOM 11661 N N . HIS C 1 465 ? -4.444 -4.129 61.813 1.00 81.88 444 HIS C N 1
ATOM 11662 C CA . HIS C 1 465 ? -4.984 -2.851 61.355 1.00 76.00 444 HIS C CA 1
ATOM 11663 C C . HIS C 1 465 ? -3.901 -1.790 61.246 1.00 76.50 444 HIS C C 1
ATOM 11664 O O . HIS C 1 465 ? -3.902 -0.990 60.305 1.00 80.17 444 HIS C O 1
ATOM 11671 N N . ASP C 1 466 ? -2.974 -1.759 62.200 1.00 70.45 445 ASP C N 1
ATOM 11672 C CA . ASP C 1 466 ? -1.904 -0.772 62.198 1.00 69.99 445 ASP C CA 1
ATOM 11673 C C . ASP C 1 466 ? -0.750 -1.128 61.260 1.00 68.63 445 ASP C C 1
ATOM 11674 O O . ASP C 1 466 ? 0.264 -0.426 61.275 1.00 69.99 445 ASP C O 1
ATOM 11676 N N . THR C 1 467 ? -0.865 -2.182 60.450 1.00 68.15 446 THR C N 1
ATOM 11677 C CA . THR C 1 467 ? 0.229 -2.557 59.558 1.00 73.72 446 THR C CA 1
ATOM 11678 C C . THR C 1 467 ? 0.167 -1.867 58.198 1.00 72.68 446 THR C C 1
ATOM 11679 O O . THR C 1 467 ? 1.192 -1.807 57.505 1.00 69.67 446 THR C O 1
ATOM 11683 N N . PHE C 1 468 ? -1.003 -1.365 57.794 1.00 68.40 447 PHE C N 1
ATOM 11684 C CA . PHE C 1 468 ? -1.152 -0.699 56.502 1.00 65.96 447 PHE C CA 1
ATOM 11685 C C . PHE C 1 468 ? -0.567 -1.544 55.370 1.00 65.29 447 PHE C C 1
ATOM 11686 O O . PHE C 1 468 ? 0.065 -1.030 54.450 1.00 62.59 447 PHE C O 1
ATOM 11694 N N . ALA C 1 469 ? -0.762 -2.862 55.442 1.00 65.70 448 ALA C N 1
ATOM 11695 C CA . ALA C 1 469 ? -0.272 -3.740 54.384 1.00 65.62 448 ALA C CA 1
ATOM 11696 C C . ALA C 1 469 ? -1.014 -3.529 53.059 1.00 62.81 448 ALA C C 1
ATOM 11697 O O . ALA C 1 469 ? -0.467 -3.855 52.001 1.00 58.14 448 ALA C O 1
ATOM 11699 N N . GLY C 1 470 ? -2.257 -3.036 53.109 1.00 64.98 449 GLY C N 1
ATOM 11700 C CA . GLY C 1 470 ? -2.957 -2.702 51.883 1.00 57.92 449 GLY C CA 1
ATOM 11701 C C . GLY C 1 470 ? -2.208 -1.650 51.085 1.00 58.94 449 GLY C C 1
ATOM 11702 O O . GLY C 1 470 ? -2.022 -1.792 49.872 1.00 55.08 449 GLY C O 1
ATOM 11703 N N . GLU C 1 471 ? -1.750 -0.589 51.756 1.00 57.88 450 GLU C N 1
ATOM 11704 C CA . GLU C 1 471 ? -0.932 0.405 51.079 1.00 59.36 450 GLU C CA 1
ATOM 11705 C C . GLU C 1 471 ? 0.370 -0.212 50.546 1.00 61.06 450 GLU C C 1
ATOM 11706 O O . GLU C 1 471 ? 0.851 0.192 49.482 1.00 58.45 450 GLU C O 1
ATOM 11712 N N . GLY C 1 472 ? 0.933 -1.191 51.248 1.00 57.30 451 GLY C N 1
ATOM 11713 C CA . GLY C 1 472 ? 2.044 -1.926 50.675 1.00 55.34 451 GLY C CA 1
ATOM 11714 C C . GLY C 1 472 ? 1.650 -2.688 49.421 1.00 55.27 451 GLY C C 1
ATOM 11715 O O . GLY C 1 472 ? 2.458 -2.827 48.495 1.00 52.11 451 GLY C O 1
ATOM 11716 N N . PHE C 1 473 ? 0.422 -3.203 49.370 1.00 52.69 452 PHE C N 1
ATOM 11717 C CA . PHE C 1 473 ? -0.026 -3.866 48.148 1.00 54.34 452 PHE C CA 1
ATOM 11718 C C . PHE C 1 473 ? -0.067 -2.872 46.992 1.00 52.69 452 PHE C C 1
ATOM 11719 O O . PHE C 1 473 ? 0.509 -3.110 45.925 1.00 49.88 452 PHE C O 1
ATOM 11727 N N . SER C 1 474 ? -0.713 -1.726 47.212 1.00 56.07 453 SER C N 1
ATOM 11728 C CA . SER C 1 474 ? -0.856 -0.742 46.147 1.00 57.19 453 SER C CA 1
ATOM 11729 C C . SER C 1 474 ? 0.508 -0.269 45.657 1.00 53.86 453 SER C C 1
ATOM 11730 O O . SER C 1 474 ? 0.763 -0.213 44.446 1.00 50.69 453 SER C O 1
ATOM 11733 N N . LEU C 1 475 ? 1.413 0.051 46.590 1.00 52.61 454 LEU C N 1
ATOM 11734 C CA . LEU C 1 475 ? 2.738 0.527 46.192 1.00 54.89 454 LEU C CA 1
ATOM 11735 C C . LEU C 1 475 ? 3.524 -0.544 45.442 1.00 52.26 454 LEU C C 1
ATOM 11736 O O . LEU C 1 475 ? 4.299 -0.227 44.527 1.00 52.24 454 LEU C O 1
ATOM 11741 N N . GLU C 1 476 ? 3.315 -1.814 45.784 1.00 52.60 455 GLU C N 1
ATOM 11742 C CA . GLU C 1 476 ? 4.027 -2.883 45.095 1.00 53.17 455 GLU C CA 1
ATOM 11743 C C . GLU C 1 476 ? 3.494 -3.087 43.685 1.00 53.51 455 GLU C C 1
ATOM 11744 O O . GLU C 1 476 ? 4.243 -3.512 42.795 1.00 49.78 455 GLU C O 1
ATOM 11750 N N . LEU C 1 477 ? 2.195 -2.834 43.478 1.00 52.58 456 LEU C N 1
ATOM 11751 C CA . LEU C 1 477 ? 1.648 -2.826 42.125 1.00 51.37 456 LEU C CA 1
ATOM 11752 C C . LEU C 1 477 ? 2.374 -1.806 41.255 1.00 44.18 456 LEU C C 1
ATOM 11753 O O . LEU C 1 477 ? 2.714 -2.092 40.097 1.00 47.85 456 LEU C O 1
ATOM 11758 N N . ILE C 1 478 ? 2.632 -0.611 41.809 1.00 41.70 457 ILE C N 1
ATOM 11759 C CA . ILE C 1 478 ? 3.403 0.405 41.094 1.00 45.05 457 ILE C CA 1
ATOM 11760 C C . ILE C 1 478 ? 4.809 -0.116 40.782 1.00 48.67 457 ILE C C 1
ATOM 11761 O O . ILE C 1 478 ? 5.251 -0.121 39.630 1.00 45.01 457 ILE C O 1
ATOM 11766 N N . ARG C 1 479 ? 5.520 -0.588 41.808 1.00 53.42 458 ARG C N 1
ATOM 11767 C CA . ARG C 1 479 ? 6.939 -0.917 41.665 1.00 52.18 458 ARG C CA 1
ATOM 11768 C C . ARG C 1 479 ? 7.166 -1.992 40.597 1.00 44.84 458 ARG C C 1
ATOM 11769 O O . ARG C 1 479 ? 7.975 -1.815 39.682 1.00 45.60 458 ARG C O 1
ATOM 11777 N N . ARG C 1 480 ? 6.445 -3.113 40.685 1.00 51.85 459 ARG C N 1
ATOM 11778 C CA . ARG C 1 480 ? 6.726 -4.233 39.785 1.00 46.32 459 ARG C CA 1
ATOM 11779 C C . ARG C 1 480 ? 6.053 -4.101 38.431 1.00 47.15 459 ARG C C 1
ATOM 11780 O O . ARG C 1 480 ? 6.582 -4.605 37.434 1.00 47.78 459 ARG C O 1
ATOM 11788 N N . TYR C 1 481 ? 4.882 -3.472 38.365 1.00 48.57 460 TYR C N 1
ATOM 11789 C CA . TYR C 1 481 ? 4.049 -3.597 37.178 1.00 48.26 460 TYR C CA 1
ATOM 11790 C C . TYR C 1 481 ? 3.575 -2.282 36.583 1.00 44.51 460 TYR C C 1
ATOM 11791 O O . TYR C 1 481 ? 2.890 -2.307 35.557 1.00 50.68 460 TYR C O 1
ATOM 11800 N N . GLY C 1 482 ? 3.915 -1.145 37.172 1.00 46.27 461 GLY C N 1
ATOM 11801 C CA . GLY C 1 482 ? 3.437 0.098 36.618 1.00 44.12 461 GLY C CA 1
ATOM 11802 C C . GLY C 1 482 ? 1.945 0.263 36.737 1.00 45.70 461 GLY C C 1
ATOM 11803 O O . GLY C 1 482 ? 1.336 0.953 35.911 1.00 43.33 461 GLY C O 1
ATOM 11804 N N . ILE C 1 483 ? 1.339 -0.349 37.750 1.00 46.46 462 ILE C N 1
ATOM 11805 C CA . ILE C 1 483 ? -0.093 -0.251 37.997 1.00 43.53 462 ILE C CA 1
ATOM 11806 C C . ILE C 1 483 ? -0.305 0.571 39.262 1.00 47.54 462 ILE C C 1
ATOM 11807 O O . ILE C 1 483 ? 0.149 0.182 40.347 1.00 47.26 462 ILE C O 1
ATOM 11812 N N . ARG C 1 484 ? -1.018 1.692 39.142 1.00 41.39 463 ARG C N 1
ATOM 11813 C CA . ARG C 1 484 ? -1.399 2.477 40.308 1.00 42.96 463 ARG C CA 1
ATOM 11814 C C . ARG C 1 484 ? -2.872 2.246 40.623 1.00 47.70 463 ARG C C 1
ATOM 11815 O O . ARG C 1 484 ? -3.740 2.388 39.750 1.00 43.12 463 ARG C O 1
ATOM 11823 N N . VAL C 1 485 ? -3.135 1.849 41.862 1.00 46.38 464 VAL C N 1
ATOM 11824 C CA . VAL C 1 485 ? -4.461 1.709 42.421 1.00 45.20 464 VAL C CA 1
ATOM 11825 C C . VAL C 1 485 ? -4.499 2.556 43.682 1.00 48.50 464 VAL C C 1
ATOM 11826 O O . VAL C 1 485 ? -3.505 3.176 44.049 1.00 48.99 464 VAL C O 1
ATOM 11830 N N . SER C 1 486 ? -5.641 2.567 44.357 1.00 46.95 465 SER C N 1
ATOM 11831 C CA . SER C 1 486 ? -5.796 3.387 45.556 1.00 53.32 465 SER C CA 1
ATOM 11832 C C . SER C 1 486 ? -6.230 2.527 46.739 1.00 56.65 465 SER C C 1
ATOM 11833 O O . SER C 1 486 ? -7.145 1.702 46.608 1.00 50.72 465 SER C O 1
ATOM 11836 N N . GLU C 1 487 ? -5.569 2.727 47.881 1.00 58.95 466 GLU C N 1
ATOM 11837 C CA . GLU C 1 487 ? -6.020 2.146 49.137 1.00 56.41 466 GLU C CA 1
ATOM 11838 C C . GLU C 1 487 ? -7.119 3.027 49.712 1.00 60.22 466 GLU C C 1
ATOM 11839 O O . GLU C 1 487 ? -6.949 4.239 49.850 1.00 60.23 466 GLU C O 1
ATOM 11845 N N . LEU C 1 488 ? -8.222 2.399 50.066 1.00 61.01 467 LEU C N 1
ATOM 11846 C CA . LEU C 1 488 ? -9.411 3.040 50.608 1.00 64.11 467 LEU C CA 1
ATOM 11847 C C . LEU C 1 488 ? -9.865 2.250 51.825 1.00 68.11 467 LEU C C 1
ATOM 11848 O O . LEU C 1 488 ? -11.054 2.028 52.062 1.00 71.88 467 LEU C O 1
ATOM 11853 N N . GLY C 1 489 ? -8.886 1.816 52.615 1.00 66.06 468 GLY C N 1
ATOM 11854 C CA . GLY C 1 489 ? -9.126 0.982 53.780 1.00 69.52 468 GLY C CA 1
ATOM 11855 C C . GLY C 1 489 ? -8.774 1.660 55.095 1.00 70.03 468 GLY C C 1
ATOM 11856 O O . GLY C 1 489 ? -9.094 2.836 55.302 1.00 68.80 468 GLY C O 1
ATOM 11857 N N . ASP C 1 490 ? -8.105 0.932 55.994 1.00 73.29 469 ASP C N 1
ATOM 11858 C CA . ASP C 1 490 ? -7.808 1.475 57.318 1.00 74.34 469 ASP C CA 1
ATOM 11859 C C . ASP C 1 490 ? -6.775 2.599 57.289 1.00 67.90 469 ASP C C 1
ATOM 11860 O O . ASP C 1 490 ? -6.686 3.344 58.271 1.00 71.54 469 ASP C O 1
ATOM 11862 N N . TYR C 1 491 ? -6.008 2.763 56.206 1.00 68.05 470 TYR C N 1
ATOM 11863 C CA . TYR C 1 491 ? -5.077 3.890 56.156 1.00 64.18 470 TYR C CA 1
ATOM 11864 C C . TYR C 1 491 ? -5.774 5.156 55.667 1.00 64.13 470 TYR C C 1
ATOM 11865 O O . TYR C 1 491 ? -5.742 6.191 56.344 1.00 65.93 470 TYR C O 1
ATOM 11874 N N . SER C 1 492 ? -6.442 5.082 54.513 1.00 66.17 471 SER C N 1
ATOM 11875 C CA . SER C 1 492 ? -7.009 6.287 53.903 1.00 68.04 471 SER C CA 1
ATOM 11876 C C . SER C 1 492 ? -8.306 6.730 54.563 1.00 65.90 471 SER C C 1
ATOM 11877 O O . SER C 1 492 ? -8.571 7.935 54.646 1.00 65.58 471 SER C O 1
ATOM 11880 N N . MET C 1 493 ? -9.131 5.787 55.013 1.00 66.11 472 MET C N 1
ATOM 11881 C CA . MET C 1 493 ? -10.328 6.130 55.765 1.00 64.23 472 MET C CA 1
ATOM 11882 C C . MET C 1 493 ? -10.012 6.454 57.223 1.00 66.18 472 MET C C 1
ATOM 11883 O O . MET C 1 493 ? -10.939 6.686 58.006 1.00 64.03 472 MET C O 1
ATOM 11888 N N . GLU C 1 494 ? -8.732 6.471 57.596 1.00 63.76 473 GLU C N 1
ATOM 11889 C CA . GLU C 1 494 ? -8.267 6.914 58.906 1.00 66.31 473 GLU C CA 1
ATOM 11890 C C . GLU C 1 494 ? -8.975 6.150 60.035 1.00 68.67 473 GLU C C 1
ATOM 11891 O O . GLU C 1 494 ? -9.751 6.704 60.815 1.00 66.54 473 GLU C O 1
ATOM 11893 N N . TYR C 1 495 ? -8.668 4.848 60.098 1.00 65.82 474 TYR C N 1
ATOM 11894 C CA . TYR C 1 495 ? -9.227 3.973 61.127 1.00 69.51 474 TYR C CA 1
ATOM 11895 C C . TYR C 1 495 ? -8.850 4.454 62.526 1.00 72.77 474 TYR C C 1
ATOM 11896 O O . TYR C 1 495 ? -9.721 4.699 63.373 1.00 69.16 474 TYR C O 1
ATOM 11905 N N . ASP C 1 496 ? -7.541 4.578 62.788 1.00 72.59 475 ASP C N 1
ATOM 11906 C CA . ASP C 1 496 ? -7.018 4.975 64.091 1.00 72.59 475 ASP C CA 1
ATOM 11907 C C . ASP C 1 496 ? -7.344 6.414 64.451 1.00 68.55 475 ASP C C 1
ATOM 11908 O O . ASP C 1 496 ? -6.912 6.889 65.503 1.00 74.11 475 ASP C O 1
ATOM 11913 N N . LEU C 1 497 ? -8.084 7.124 63.618 1.00 71.72 476 LEU C N 1
ATOM 11914 C CA . LEU C 1 497 ? -8.430 8.510 63.880 1.00 71.36 476 LEU C CA 1
ATOM 11915 C C . LEU C 1 497 ? -9.943 8.679 63.977 1.00 72.89 476 LEU C C 1
ATOM 11916 O O . LEU C 1 497 ? -10.482 9.737 63.662 1.00 80.28 476 LEU C O 1
ATOM 11921 N N . LYS C 1 498 ? -10.649 7.646 64.426 1.00 73.57 477 LYS C N 1
ATOM 11922 C CA . LYS C 1 498 ? -12.105 7.674 64.384 1.00 76.26 477 LYS C CA 1
ATOM 11923 C C . LYS C 1 498 ? -12.689 7.024 65.634 1.00 73.59 477 LYS C C 1
ATOM 11924 O O . LYS C 1 498 ? -12.050 6.196 66.290 1.00 69.78 477 LYS C O 1
ATOM 11926 N N . THR C 1 499 ? -13.930 7.407 65.947 1.00 69.51 478 THR C N 1
ATOM 11927 C CA . THR C 1 499 ? -14.639 6.758 67.028 1.00 70.70 478 THR C CA 1
ATOM 11928 C C . THR C 1 499 ? -14.824 5.280 66.689 1.00 72.97 478 THR C C 1
ATOM 11929 O O . THR C 1 499 ? -14.778 4.889 65.518 1.00 71.25 478 THR C O 1
ATOM 11933 N N . PRO C 1 500 ? -15.005 4.427 67.705 1.00 74.99 479 PRO C N 1
ATOM 11934 C CA . PRO C 1 500 ? -15.150 2.992 67.409 1.00 72.48 479 PRO C CA 1
ATOM 11935 C C . PRO C 1 500 ? -16.362 2.699 66.547 1.00 71.40 479 PRO C C 1
ATOM 11936 O O . PRO C 1 500 ? -16.277 1.874 65.627 1.00 68.66 479 PRO C O 1
ATOM 11940 N N . GLU C 1 501 ? -17.493 3.358 66.818 1.00 71.61 480 GLU C N 1
ATOM 11941 C CA . GLU C 1 501 ? -18.658 3.239 65.944 1.00 70.12 480 GLU C CA 1
ATOM 11942 C C . GLU C 1 501 ? -18.270 3.518 64.494 1.00 75.34 480 GLU C C 1
ATOM 11943 O O . GLU C 1 501 ? -18.495 2.686 63.603 1.00 77.03 480 GLU C O 1
ATOM 11945 N N . GLN C 1 502 ? -17.653 4.683 64.246 1.00 73.40 481 GLN C N 1
ATOM 11946 C CA . GLN C 1 502 ? -17.113 4.981 62.922 1.00 72.06 481 GLN C CA 1
ATOM 11947 C C . GLN C 1 502 ? -16.130 3.911 62.451 1.00 71.79 481 GLN C C 1
ATOM 11948 O O . GLN C 1 502 ? -16.086 3.595 61.258 1.00 68.57 481 GLN C O 1
ATOM 11954 N N . GLN C 1 503 ? -15.348 3.330 63.369 1.00 73.81 482 GLN C N 1
ATOM 11955 C CA . GLN C 1 503 ? -14.307 2.386 62.970 1.00 73.07 482 GLN C CA 1
ATOM 11956 C C . GLN C 1 503 ? -14.882 1.092 62.409 1.00 71.70 482 GLN C C 1
ATOM 11957 O O . GLN C 1 503 ? -14.203 0.408 61.634 1.00 71.69 482 GLN C O 1
ATOM 11963 N N . ALA C 1 504 ? -16.106 0.724 62.801 1.00 67.53 483 ALA C N 1
ATOM 11964 C CA . ALA C 1 504 ? -16.673 -0.549 62.368 1.00 71.61 483 ALA C CA 1
ATOM 11965 C C . ALA C 1 504 ? -17.296 -0.453 60.984 1.00 73.37 483 ALA C C 1
ATOM 11966 O O . ALA C 1 504 ? -17.409 -1.468 60.283 1.00 70.15 483 ALA C O 1
ATOM 11968 N N . GLU C 1 505 ? -17.711 0.748 60.588 1.00 70.88 484 GLU C N 1
ATOM 11969 C CA . GLU C 1 505 ? -18.177 0.999 59.239 1.00 68.84 484 GLU C CA 1
ATOM 11970 C C . GLU C 1 505 ? -17.035 1.126 58.227 1.00 72.55 484 GLU C C 1
ATOM 11971 O O . GLU C 1 505 ? -17.295 1.050 57.021 1.00 71.85 484 GLU C O 1
ATOM 11973 N N . VAL C 1 506 ? -15.783 1.282 58.680 1.00 72.61 485 VAL C N 1
ATOM 11974 C CA . VAL C 1 506 ? -14.644 1.343 57.761 1.00 74.79 485 VAL C CA 1
ATOM 11975 C C . VAL C 1 506 ? -14.537 0.048 56.968 1.00 76.48 485 VAL C C 1
ATOM 11976 O O . VAL C 1 506 ? -14.568 -1.051 57.540 1.00 76.50 485 VAL C O 1
ATOM 11980 N N . CYS C 1 507 ? -14.384 0.175 55.643 1.00 70.93 486 CYS C N 1
ATOM 11981 C CA . CYS C 1 507 ? -14.161 -0.959 54.747 1.00 71.43 486 CYS C CA 1
ATOM 11982 C C . CYS C 1 507 ? -12.676 -1.055 54.414 1.00 71.27 486 CYS C C 1
ATOM 11983 O O . CYS C 1 507 ? -12.090 -0.092 53.904 1.00 73.61 486 CYS C O 1
ATOM 11986 N N . ASN C 1 508 ? -12.079 -2.223 54.662 1.00 66.76 487 ASN C N 1
ATOM 11987 C CA . ASN C 1 508 ? -10.643 -2.411 54.436 1.00 68.15 487 ASN C CA 1
ATOM 11988 C C . ASN C 1 508 ? -10.416 -2.984 53.040 1.00 63.85 487 ASN C C 1
ATOM 11989 O O . ASN C 1 508 ? -10.089 -4.161 52.847 1.00 63.61 487 ASN C O 1
ATOM 11994 N N . VAL C 1 509 ? -10.548 -2.109 52.048 1.00 65.28 488 VAL C N 1
ATOM 11995 C CA . VAL C 1 509 ? -10.420 -2.508 50.648 1.00 59.40 488 VAL C CA 1
ATOM 11996 C C . VAL C 1 509 ? -9.424 -1.618 49.897 1.00 61.81 488 VAL C C 1
ATOM 11997 O O . VAL C 1 509 ? -9.147 -0.474 50.282 1.00 60.47 488 VAL C O 1
ATOM 12001 N N . VAL C 1 510 ? -8.873 -2.198 48.830 1.00 57.00 489 VAL C N 1
ATOM 12002 C CA . VAL C 1 510 ? -8.049 -1.523 47.820 1.00 58.10 489 VAL C CA 1
ATOM 12003 C C . VAL C 1 510 ? -8.811 -1.490 46.499 1.00 56.28 489 VAL C C 1
ATOM 12004 O O . VAL C 1 510 ? -9.279 -2.536 46.027 1.00 57.66 489 VAL C O 1
ATOM 12008 N N . ARG C 1 511 ? -8.919 -0.308 45.898 1.00 52.94 490 ARG C N 1
ATOM 12009 C CA . ARG C 1 511 ? -9.788 -0.106 44.740 1.00 51.60 490 ARG C CA 1
ATOM 12010 C C . ARG C 1 511 ? -9.003 -0.080 43.422 1.00 49.53 490 ARG C C 1
ATOM 12011 O O . ARG C 1 511 ? -7.923 0.520 43.326 1.00 47.34 490 ARG C O 1
ATOM 12019 N N . PHE C 1 512 ? -9.565 -0.739 42.424 1.00 50.79 491 PHE C N 1
ATOM 12020 C CA . PHE C 1 512 ? -9.117 -0.701 41.039 1.00 47.44 491 PHE C CA 1
ATOM 12021 C C . PHE C 1 512 ? -10.167 0.103 40.251 1.00 49.99 491 PHE C C 1
ATOM 12022 O O . PHE C 1 512 ? -11.158 -0.467 39.783 1.00 47.87 491 PHE C O 1
ATOM 12030 N N . ALA C 1 513 ? -9.958 1.417 40.119 1.00 46.61 492 ALA C N 1
ATOM 12031 C CA . ALA C 1 513 ? -10.914 2.270 39.408 1.00 46.09 492 ALA C CA 1
ATOM 12032 C C . ALA C 1 513 ? -10.620 2.246 37.910 1.00 47.11 492 ALA C C 1
ATOM 12033 O O . ALA C 1 513 ? -9.461 2.304 37.508 1.00 50.48 492 ALA C O 1
ATOM 12035 N N . ILE C 1 514 ? -11.657 2.089 37.098 1.00 46.64 493 ILE C N 1
ATOM 12036 C CA . ILE C 1 514 ? -11.495 1.894 35.653 1.00 48.63 493 ILE C CA 1
ATOM 12037 C C . ILE C 1 514 ? -11.941 3.162 34.933 1.00 47.20 493 ILE C C 1
ATOM 12038 O O . ILE C 1 514 ? -13.131 3.513 34.962 1.00 43.17 493 ILE C O 1
ATOM 12043 N N . ASP C 1 515 ? -10.974 3.838 34.301 1.00 43.23 494 ASP C N 1
ATOM 12044 C CA . ASP C 1 515 ? -11.230 5.059 33.528 1.00 48.13 494 ASP C CA 1
ATOM 12045 C C . ASP C 1 515 ? -12.302 4.830 32.463 1.00 44.08 494 ASP C C 1
ATOM 12046 O O . ASP C 1 515 ? -12.307 3.804 31.771 1.00 43.99 494 ASP C O 1
ATOM 12051 N N . ARG C 1 516 ? -13.206 5.797 32.319 1.00 39.00 495 ARG C N 1
ATOM 12052 C CA . ARG C 1 516 ? -14.250 5.677 31.304 1.00 40.72 495 ARG C CA 1
ATOM 12053 C C . ARG C 1 516 ? -13.642 5.795 29.908 1.00 44.50 495 ARG C C 1
ATOM 12054 O O . ARG C 1 516 ? -12.981 6.793 29.589 1.00 40.81 495 ARG C O 1
ATOM 12062 N N . SER C 1 517 ? -13.843 4.761 29.086 1.00 42.84 496 SER C N 1
ATOM 12063 C CA . SER C 1 517 ? -13.540 4.750 27.660 1.00 39.57 496 SER C CA 1
ATOM 12064 C C . SER C 1 517 ? -12.050 4.684 27.347 1.00 42.09 496 SER C C 1
ATOM 12065 O O . SER C 1 517 ? -11.690 4.585 26.172 1.00 41.41 496 SER C O 1
ATOM 12068 N N . ARG C 1 518 ? -11.179 4.697 28.351 1.00 40.57 497 ARG C N 1
ATOM 12069 C CA . ARG C 1 518 ? -9.746 4.777 28.114 1.00 43.17 497 ARG C CA 1
ATOM 12070 C C . ARG C 1 518 ? -9.066 3.427 27.891 1.00 45.22 497 ARG C C 1
ATOM 12071 O O . ARG C 1 518 ? -8.147 3.357 27.068 1.00 46.89 497 ARG C O 1
ATOM 12079 N N . LEU C 1 519 ? -9.483 2.356 28.597 1.00 47.08 498 LEU C N 1
ATOM 12080 C CA . LEU C 1 519 ? -8.801 1.061 28.580 1.00 44.22 498 LEU C CA 1
ATOM 12081 C C . LEU C 1 519 ? -9.558 0.005 27.775 1.00 48.42 498 LEU C C 1
ATOM 12082 O O . LEU C 1 519 ? -10.752 0.127 27.487 1.00 46.81 498 LEU C O 1
ATOM 12087 N N . THR C 1 520 ? -8.835 -1.051 27.406 1.00 45.79 499 THR C N 1
ATOM 12088 C CA . THR C 1 520 ? -9.393 -2.163 26.649 1.00 47.28 499 THR C CA 1
ATOM 12089 C C . THR C 1 520 ? -9.090 -3.484 27.372 1.00 46.30 499 THR C C 1
ATOM 12090 O O . THR C 1 520 ? -8.420 -3.515 28.408 1.00 47.38 499 THR C O 1
ATOM 12094 N N . LYS C 1 521 ? -9.593 -4.594 26.821 1.00 47.54 500 LYS C N 1
ATOM 12095 C CA . LYS C 1 521 ? -9.359 -5.896 27.444 1.00 49.66 500 LYS C CA 1
ATOM 12096 C C . LYS C 1 521 ? -7.871 -6.141 27.677 1.00 49.54 500 LYS C C 1
ATOM 12097 O O . LYS C 1 521 ? -7.482 -6.694 28.714 1.00 51.55 500 LYS C O 1
ATOM 12099 N N . GLU C 1 522 ? -7.025 -5.724 26.731 1.00 47.86 501 GLU C N 1
ATOM 12100 C CA . GLU C 1 522 ? -5.583 -5.911 26.884 1.00 49.82 501 GLU C CA 1
ATOM 12101 C C . GLU C 1 522 ? -5.080 -5.338 28.201 1.00 50.61 501 GLU C C 1
ATOM 12102 O O . GLU C 1 522 ? -4.232 -5.943 28.866 1.00 50.96 501 GLU C O 1
ATOM 12108 N N . HIS C 1 523 ? -5.587 -4.169 28.599 1.00 48.70 502 HIS C N 1
ATOM 12109 C CA . HIS C 1 523 ? -5.142 -3.588 29.860 1.00 44.03 502 HIS C CA 1
ATOM 12110 C C . HIS C 1 523 ? -5.620 -4.426 31.041 1.00 49.32 502 HIS C C 1
ATOM 12111 O O . HIS C 1 523 ? -4.892 -4.605 32.029 1.00 48.62 502 HIS C O 1
ATOM 12118 N N . LEU C 1 524 ? -6.850 -4.929 30.972 1.00 47.79 503 LEU C N 1
ATOM 12119 C CA . LEU C 1 524 ? -7.393 -5.669 32.101 1.00 46.84 503 LEU C CA 1
ATOM 12120 C C . LEU C 1 524 ? -6.738 -7.035 32.225 1.00 47.60 503 LEU C C 1
ATOM 12121 O O . LEU C 1 524 ? -6.442 -7.482 33.333 1.00 47.58 503 LEU C O 1
ATOM 12126 N N . ASP C 1 525 ? -6.510 -7.717 31.102 1.00 51.51 504 ASP C N 1
ATOM 12127 C CA . ASP C 1 525 ? -5.805 -8.993 31.154 1.00 51.84 504 ASP C CA 1
ATOM 12128 C C . ASP C 1 525 ? -4.493 -8.838 31.898 1.00 52.43 504 ASP C C 1
ATOM 12129 O O . ASP C 1 525 ? -4.039 -9.762 32.580 1.00 55.68 504 ASP C O 1
ATOM 12134 N N . TYR C 1 526 ? -3.860 -7.675 31.762 1.00 48.29 505 TYR C N 1
ATOM 12135 C CA . TYR C 1 526 ? -2.529 -7.485 32.317 1.00 52.29 505 TYR C CA 1
ATOM 12136 C C . TYR C 1 526 ? -2.588 -7.151 33.796 1.00 49.58 505 TYR C C 1
ATOM 12137 O O . TYR C 1 526 ? -1.689 -7.543 34.544 1.00 47.75 505 TYR C O 1
ATOM 12146 N N . VAL C 1 527 ? -3.617 -6.414 34.220 1.00 46.96 506 VAL C N 1
ATOM 12147 C CA . VAL C 1 527 ? -3.829 -6.166 35.638 1.00 48.94 506 VAL C CA 1
ATOM 12148 C C . VAL C 1 527 ? -4.248 -7.452 36.348 1.00 53.49 506 VAL C C 1
ATOM 12149 O O . VAL C 1 527 ? -3.879 -7.685 37.505 1.00 53.05 506 VAL C O 1
ATOM 12153 N N . ILE C 1 528 ? -5.029 -8.294 35.669 1.00 54.66 507 ILE C N 1
ATOM 12154 C CA . ILE C 1 528 ? -5.443 -9.579 36.223 1.00 55.80 507 ILE C CA 1
ATOM 12155 C C . ILE C 1 528 ? -4.226 -10.453 36.516 1.00 58.89 507 ILE C C 1
ATOM 12156 O O . ILE C 1 528 ? -4.068 -10.967 37.630 1.00 53.06 507 ILE C O 1
ATOM 12161 N N . ALA C 1 529 ? -3.353 -10.641 35.510 1.00 51.29 508 ALA C N 1
ATOM 12162 C CA . ALA C 1 529 ? -2.145 -11.446 35.699 1.00 54.82 508 ALA C CA 1
ATOM 12163 C C . ALA C 1 529 ? -1.236 -10.854 36.767 1.00 56.41 508 ALA C C 1
ATOM 12164 O O . ALA C 1 529 ? -0.608 -11.586 37.540 1.00 56.26 508 ALA C O 1
ATOM 12166 N N . ALA C 1 530 ? -1.110 -9.531 36.788 1.00 57.81 509 ALA C N 1
ATOM 12167 C CA . ALA C 1 530 ? -0.184 -8.915 37.720 1.00 57.48 509 ALA C CA 1
ATOM 12168 C C . ALA C 1 530 ? -0.670 -9.086 39.140 1.00 57.90 509 ALA C C 1
ATOM 12169 O O . ALA C 1 530 ? 0.141 -9.221 40.059 1.00 62.54 509 ALA C O 1
ATOM 12171 N N . VAL C 1 531 ? -1.991 -9.062 39.345 1.00 57.90 510 VAL C N 1
ATOM 12172 C CA . VAL C 1 531 ? -2.508 -9.247 40.697 1.00 57.45 510 VAL C CA 1
ATOM 12173 C C . VAL C 1 531 ? -2.379 -10.701 41.115 1.00 58.72 510 VAL C C 1
ATOM 12174 O O . VAL C 1 531 ? -2.074 -10.995 42.273 1.00 57.84 510 VAL C O 1
ATOM 12178 N N . LYS C 1 532 ? -2.606 -11.632 40.186 1.00 57.85 511 LYS C N 1
ATOM 12179 C CA . LYS C 1 532 ? -2.448 -13.043 40.520 1.00 58.81 511 LYS C CA 1
ATOM 12180 C C . LYS C 1 532 ? -1.039 -13.310 41.019 1.00 59.20 511 LYS C C 1
ATOM 12181 O O . LYS C 1 532 ? -0.850 -13.936 42.063 1.00 62.71 511 LYS C O 1
ATOM 12183 N N . ALA C 1 533 ? -0.028 -12.822 40.294 1.00 59.03 512 ALA C N 1
ATOM 12184 C CA . ALA C 1 533 ? 1.348 -13.041 40.734 1.00 61.24 512 ALA C CA 1
ATOM 12185 C C . ALA C 1 533 ? 1.594 -12.423 42.106 1.00 63.93 512 ALA C C 1
ATOM 12186 O O . ALA C 1 533 ? 2.306 -13.005 42.939 1.00 64.46 512 ALA C O 1
ATOM 12188 N N . LEU C 1 534 ? 1.009 -11.267 42.370 1.00 62.65 513 LEU C N 1
ATOM 12189 C CA . LEU C 1 534 ? 1.386 -10.595 43.597 1.00 59.74 513 LEU C CA 1
ATOM 12190 C C . LEU C 1 534 ? 0.544 -11.106 44.776 1.00 63.38 513 LEU C C 1
ATOM 12191 O O . LEU C 1 534 ? 0.982 -11.029 45.935 1.00 63.26 513 LEU C O 1
ATOM 12196 N N . TYR C 1 535 ? -0.629 -11.680 44.498 1.00 64.74 514 TYR C N 1
ATOM 12197 C CA . TYR C 1 535 ? -1.338 -12.468 45.515 1.00 67.65 514 TYR C CA 1
ATOM 12198 C C . TYR C 1 535 ? -0.520 -13.700 45.918 1.00 65.15 514 TYR C C 1
ATOM 12199 O O . TYR C 1 535 ? -0.322 -13.968 47.105 1.00 65.77 514 TYR C O 1
ATOM 12208 N N . GLU C 1 536 ? -0.043 -14.458 44.934 1.00 62.68 515 GLU C N 1
ATOM 12209 C CA . GLU C 1 536 ? 0.781 -15.626 45.212 1.00 62.26 515 GLU C CA 1
ATOM 12210 C C . GLU C 1 536 ? 2.069 -15.276 45.957 1.00 67.34 515 GLU C C 1
ATOM 12211 O O . GLU C 1 536 ? 2.720 -16.175 46.500 1.00 67.62 515 GLU C O 1
ATOM 12217 N N . ASP C 1 537 ? 2.438 -13.991 46.017 1.00 66.47 516 ASP C N 1
ATOM 12218 C CA . ASP C 1 537 ? 3.613 -13.549 46.760 1.00 64.23 516 ASP C CA 1
ATOM 12219 C C . ASP C 1 537 ? 3.246 -12.602 47.906 1.00 65.25 516 ASP C C 1
ATOM 12220 O O . ASP C 1 537 ? 4.079 -11.805 48.350 1.00 65.42 516 ASP C O 1
ATOM 12225 N N . ARG C 1 538 ? 2.015 -12.671 48.403 1.00 59.85 517 ARG C N 1
ATOM 12226 C CA . ARG C 1 538 ? 1.603 -11.707 49.409 1.00 63.64 517 ARG C CA 1
ATOM 12227 C C . ARG C 1 538 ? 2.432 -11.813 50.682 1.00 69.21 517 ARG C C 1
ATOM 12228 O O . ARG C 1 538 ? 2.509 -10.838 51.445 1.00 66.07 517 ARG C O 1
ATOM 12236 N N . GLU C 1 539 ? 3.061 -12.969 50.926 1.00 68.88 518 GLU C N 1
ATOM 12237 C CA . GLU C 1 539 ? 3.967 -13.095 52.060 1.00 72.32 518 GLU C CA 1
ATOM 12238 C C . GLU C 1 539 ? 5.097 -12.068 52.021 1.00 72.29 518 GLU C C 1
ATOM 12239 O O . GLU C 1 539 ? 5.667 -11.751 53.070 1.00 71.18 518 GLU C O 1
ATOM 12241 N N . ASN C 1 540 ? 5.413 -11.523 50.842 1.00 73.15 519 ASN C N 1
ATOM 12242 C CA . ASN C 1 540 ? 6.555 -10.635 50.637 1.00 67.37 519 ASN C CA 1
ATOM 12243 C C . ASN C 1 540 ? 6.174 -9.163 50.492 1.00 68.24 519 ASN C C 1
ATOM 12244 O O . ASN C 1 540 ? 7.060 -8.320 50.331 1.00 64.92 519 ASN C O 1
ATOM 12249 N N . ILE C 1 541 ? 4.893 -8.834 50.533 1.00 66.12 520 ILE C N 1
ATOM 12250 C CA . ILE C 1 541 ? 4.456 -7.436 50.439 1.00 63.32 520 ILE C CA 1
ATOM 12251 C C . ILE C 1 541 ? 4.828 -6.705 51.728 1.00 67.35 520 ILE C C 1
ATOM 12252 O O . ILE C 1 541 ? 4.477 -7.174 52.827 1.00 69.07 520 ILE C O 1
ATOM 12257 N N . PRO C 1 542 ? 5.518 -5.567 51.660 1.00 64.52 521 PRO C N 1
ATOM 12258 C CA . PRO C 1 542 ? 5.894 -4.860 52.885 1.00 63.46 521 PRO C CA 1
ATOM 12259 C C . PRO C 1 542 ? 4.688 -4.240 53.565 1.00 62.74 521 PRO C C 1
ATOM 12260 O O . PRO C 1 542 ? 3.633 -4.052 52.961 1.00 60.35 521 PRO C O 1
ATOM 12264 N N . ASN C 1 543 ? 4.857 -3.953 54.858 1.00 63.27 522 ASN C N 1
ATOM 12265 C CA . ASN C 1 543 ? 3.959 -3.102 55.625 1.00 63.29 522 ASN C CA 1
ATOM 12266 C C . ASN C 1 543 ? 4.394 -1.641 55.469 1.00 62.78 522 ASN C C 1
ATOM 12267 O O . ASN C 1 543 ? 5.524 -1.345 55.068 1.00 58.36 522 ASN C O 1
ATOM 12272 N N . MET C 1 544 ? 3.489 -0.718 55.801 1.00 61.34 523 MET C N 1
ATOM 12273 C CA . MET C 1 544 ? 3.742 0.707 55.604 1.00 64.99 523 MET C CA 1
ATOM 12274 C C . MET C 1 544 ? 3.622 1.460 56.918 1.00 66.23 523 MET C C 1
ATOM 12275 O O . MET C 1 544 ? 2.607 1.353 57.615 1.00 62.66 523 MET C O 1
ATOM 12280 N N . ARG C 1 545 ? 4.643 2.250 57.225 1.00 65.75 524 ARG C N 1
ATOM 12281 C CA . ARG C 1 545 ? 4.668 3.094 58.408 1.00 65.99 524 ARG C CA 1
ATOM 12282 C C . ARG C 1 545 ? 4.486 4.551 57.998 1.00 63.45 524 ARG C C 1
ATOM 12283 O O . ARG C 1 545 ? 5.188 5.035 57.106 1.00 64.64 524 ARG C O 1
ATOM 12291 N N . ILE C 1 546 ? 3.539 5.241 58.633 1.00 58.21 525 ILE C N 1
ATOM 12292 C CA . ILE C 1 546 ? 3.410 6.688 58.453 1.00 59.00 525 ILE C CA 1
ATOM 12293 C C . ILE C 1 546 ? 4.557 7.383 59.174 1.00 62.69 525 ILE C C 1
ATOM 12294 O O . ILE C 1 546 ? 4.660 7.318 60.404 1.00 60.32 525 ILE C O 1
ATOM 12299 N N . VAL C 1 547 ? 5.414 8.069 58.418 1.00 59.60 526 VAL C N 1
ATOM 12300 C CA . VAL C 1 547 ? 6.499 8.826 59.034 1.00 60.78 526 VAL C CA 1
ATOM 12301 C C . VAL C 1 547 ? 6.085 10.268 59.308 1.00 61.14 526 VAL C C 1
ATOM 12302 O O . VAL C 1 547 ? 6.649 10.914 60.199 1.00 69.24 526 VAL C O 1
ATOM 12306 N N . TRP C 1 548 ? 5.111 10.796 58.569 1.00 60.36 527 TRP C N 1
ATOM 12307 C CA . TRP C 1 548 ? 4.659 12.159 58.808 1.00 59.63 527 TRP C CA 1
ATOM 12308 C C . TRP C 1 548 ? 3.209 12.323 58.362 1.00 60.97 527 TRP C C 1
ATOM 12309 O O . TRP C 1 548 ? 2.746 11.648 57.436 1.00 60.28 527 TRP C O 1
ATOM 12320 N N . GLY C 1 549 ? 2.503 13.233 59.032 1.00 60.17 528 GLY C N 1
ATOM 12321 C CA . GLY C 1 549 ? 1.124 13.539 58.704 1.00 59.29 528 GLY C CA 1
ATOM 12322 C C . GLY C 1 549 ? 0.106 12.504 59.124 1.00 63.54 528 GLY C C 1
ATOM 12323 O O . GLY C 1 549 ? -0.918 12.348 58.446 1.00 61.04 528 GLY C O 1
ATOM 12324 N N . HIS C 1 550 ? 0.349 11.793 60.239 1.00 66.73 529 HIS C N 1
ATOM 12325 C CA . HIS C 1 550 ? -0.597 10.778 60.701 1.00 60.71 529 HIS C CA 1
ATOM 12326 C C . HIS C 1 550 ? -1.955 11.376 61.045 1.00 58.76 529 HIS C C 1
ATOM 12327 O O . HIS C 1 550 ? -2.969 10.674 60.978 1.00 55.86 529 HIS C O 1
ATOM 12329 N N . ASN C 1 551 ? -2.005 12.660 61.412 1.00 58.17 530 ASN C N 1
ATOM 12330 C CA . ASN C 1 551 ? -3.241 13.287 61.869 1.00 61.07 530 ASN C CA 1
ATOM 12331 C C . ASN C 1 551 ? -3.875 14.248 60.870 1.00 64.46 530 ASN C C 1
ATOM 12332 O O . ASN C 1 551 ? -4.868 14.901 61.218 1.00 63.58 530 ASN C O 1
ATOM 12334 N N . LEU C 1 552 ? -3.343 14.376 59.655 1.00 60.99 531 LEU C N 1
ATOM 12335 C CA . LEU C 1 552 ? -3.785 15.470 58.803 1.00 62.48 531 LEU C CA 1
ATOM 12336 C C . LEU C 1 552 ? -5.170 15.190 58.223 1.00 62.04 531 LEU C C 1
ATOM 12337 O O . LEU C 1 552 ? -5.546 14.032 58.013 1.00 63.88 531 LEU C O 1
ATOM 12342 N N . PRO C 1 553 ? -5.954 16.238 57.964 1.00 55.43 532 PRO C N 1
ATOM 12343 C CA . PRO C 1 553 ? -7.293 16.043 57.379 1.00 53.56 532 PRO C CA 1
ATOM 12344 C C . PRO C 1 553 ? -7.173 15.467 55.975 1.00 60.60 532 PRO C C 1
ATOM 12345 O O . PRO C 1 553 ? -6.493 16.035 55.114 1.00 60.70 532 PRO C O 1
ATOM 12349 N N . MET C 1 554 ? -7.826 14.327 55.752 1.00 55.03 533 MET C N 1
ATOM 12350 C CA . MET C 1 554 ? -7.753 13.613 54.477 1.00 61.96 533 MET C CA 1
ATOM 12351 C C . MET C 1 554 ? -6.313 13.181 54.173 1.00 64.40 533 MET C C 1
ATOM 12352 O O . MET C 1 554 ? -5.809 13.362 53.061 1.00 61.01 533 MET C O 1
ATOM 12357 N N . ARG C 1 555 ? -5.668 12.554 55.168 1.00 63.51 534 ARG C N 1
ATOM 12358 C CA . ARG C 1 555 ? -4.214 12.406 55.191 1.00 60.40 534 ARG C CA 1
ATOM 12359 C C . ARG C 1 555 ? -3.664 11.597 54.017 1.00 58.38 534 ARG C C 1
ATOM 12360 O O . ARG C 1 555 ? -2.452 11.643 53.785 1.00 60.51 534 ARG C O 1
ATOM 12368 N N . HIS C 1 556 ? -4.503 10.848 53.287 1.00 57.82 535 HIS C N 1
ATOM 12369 C CA . HIS C 1 556 ? -3.972 10.002 52.225 1.00 59.65 535 HIS C CA 1
ATOM 12370 C C . HIS C 1 556 ? -3.477 10.806 51.006 1.00 57.08 535 HIS C C 1
ATOM 12371 O O . HIS C 1 556 ? -2.760 10.238 50.175 1.00 55.19 535 HIS C O 1
ATOM 12378 N N . PHE C 1 557 ? -3.796 12.103 50.919 1.00 57.41 536 PHE C N 1
ATOM 12379 C CA . PHE C 1 557 ? -3.265 13.013 49.907 1.00 56.90 536 PHE C CA 1
ATOM 12380 C C . PHE C 1 557 ? -1.982 13.711 50.366 1.00 61.32 536 PHE C C 1
ATOM 12381 O O . PHE C 1 557 ? -1.373 14.443 49.572 1.00 55.40 536 PHE C O 1
ATOM 12389 N N . HIS C 1 558 ? -1.589 13.547 51.616 1.00 57.46 537 HIS C N 1
ATOM 12390 C CA . HIS C 1 558 ? -0.545 14.361 52.219 1.00 58.64 537 HIS C CA 1
ATOM 12391 C C . HIS C 1 558 ? 0.581 13.538 52.822 1.00 63.81 537 HIS C C 1
ATOM 12392 O O . HIS C 1 558 ? 1.732 13.987 52.821 1.00 59.70 537 HIS C O 1
ATOM 12399 N N . ALA C 1 559 ? 0.263 12.375 53.389 1.00 62.59 538 ALA C N 1
ATOM 12400 C CA . ALA C 1 559 ? 1.140 11.674 54.312 1.00 58.50 538 ALA C CA 1
ATOM 12401 C C . ALA C 1 559 ? 2.404 11.182 53.617 1.00 57.63 538 ALA C C 1
ATOM 12402 O O . ALA C 1 559 ? 2.438 11.002 52.398 1.00 50.51 538 ALA C O 1
ATOM 12404 N N . PHE C 1 560 ? 3.443 10.946 54.425 1.00 56.84 539 PHE C N 1
ATOM 12405 C CA . PHE C 1 560 ? 4.678 10.284 54.012 1.00 56.83 539 PHE C CA 1
ATOM 12406 C C . PHE C 1 560 ? 4.732 8.887 54.615 1.00 59.12 539 PHE C C 1
ATOM 12407 O O . PHE C 1 560 ? 4.369 8.693 55.776 1.00 55.10 539 PHE C O 1
ATOM 12415 N N . LEU C 1 561 ? 5.216 7.919 53.839 1.00 58.52 540 LEU C N 1
ATOM 12416 C CA . LEU C 1 561 ? 5.300 6.539 54.285 1.00 55.37 540 LEU C CA 1
ATOM 12417 C C . LEU C 1 561 ? 6.711 6.007 54.060 1.00 58.52 540 LEU C C 1
ATOM 12418 O O . LEU C 1 561 ? 7.539 6.635 53.395 1.00 60.06 540 LEU C O 1
ATOM 12423 N N . GLU C 1 562 ? 6.989 4.843 54.664 1.00 61.57 541 GLU C N 1
ATOM 12424 C CA . GLU C 1 562 ? 8.251 4.099 54.546 1.00 63.20 541 GLU C CA 1
ATOM 12425 C C . GLU C 1 562 ? 7.896 2.629 54.650 1.00 62.42 541 GLU C C 1
ATOM 12426 O O . GLU C 1 562 ? 7.109 2.247 55.532 1.00 59.64 541 GLU C O 1
ATOM 12428 N N . PRO C 1 563 ? 8.467 1.757 53.768 1.00 59.91 542 PRO C N 1
ATOM 12429 C CA . PRO C 1 563 ? 8.206 0.344 53.839 1.00 64.31 542 PRO C CA 1
ATOM 12430 C C . PRO C 1 563 ? 9.011 -0.406 54.909 1.00 66.63 542 PRO C C 1
ATOM 12431 O O . PRO C 1 563 ? 10.098 0.010 55.233 1.00 64.39 542 PRO C O 1
ATOM 12435 N N . TYR C 1 564 ? 8.422 -1.464 55.454 1.00 66.81 543 TYR C N 1
ATOM 12436 C CA . TYR C 1 564 ? 9.122 -2.327 56.432 1.00 68.52 543 TYR C CA 1
ATOM 12437 C C . TYR C 1 564 ? 8.593 -3.739 56.232 1.00 70.67 543 TYR C C 1
ATOM 12438 O O . TYR C 1 564 ? 7.425 -3.893 55.893 1.00 70.04 543 TYR C O 1
ATOM 12447 N N . ALA C 1 565 ? 9.440 -4.733 56.443 1.00 71.05 544 ALA C N 1
ATOM 12448 C CA . ALA C 1 565 ? 9.018 -6.129 56.204 1.00 73.85 544 ALA C CA 1
ATOM 12449 C C . ALA C 1 565 ? 8.020 -6.589 57.269 1.00 72.78 544 ALA C C 1
ATOM 12450 O O . ALA C 1 565 ? 7.977 -5.995 58.352 1.00 73.87 544 ALA C O 1
ATOM 12452 N N . ASN C 1 566 ? 7.276 -7.646 56.965 1.00 72.73 545 ASN C N 1
ATOM 12453 C CA . ASN C 1 566 ? 6.276 -8.171 57.929 1.00 76.17 545 ASN C CA 1
ATOM 12454 C C . ASN C 1 566 ? 6.890 -9.277 58.786 1.00 71.48 545 ASN C C 1
ATOM 12455 O O . ASN C 1 566 ? 7.558 -10.151 58.224 1.00 72.13 545 ASN C O 1
ATOM 12460 N N . GLU C 1 567 ? 6.660 -9.221 60.093 1.00 73.26 546 GLU C N 1
ATOM 12461 C CA . GLU C 1 567 ? 7.139 -10.258 61.007 1.00 78.22 546 GLU C CA 1
ATOM 12462 C C . GLU C 1 567 ? 5.988 -11.139 61.497 1.00 74.92 546 GLU C C 1
ATOM 12463 O O . GLU C 1 567 ? 5.210 -10.732 62.359 1.00 77.14 546 GLU C O 1
ATOM 12465 N N . LYS D 1 24 ? 19.215 48.217 6.063 1.00 63.25 3 LYS D N 1
ATOM 12466 C CA . LYS D 1 24 ? 18.380 48.869 5.049 1.00 69.97 3 LYS D CA 1
ATOM 12467 C C . LYS D 1 24 ? 16.962 49.067 5.598 1.00 68.85 3 LYS D C 1
ATOM 12468 O O . LYS D 1 24 ? 16.374 48.144 6.164 1.00 68.78 3 LYS D O 1
ATOM 12470 N N . GLN D 1 25 ? 16.423 50.277 5.434 1.00 67.52 4 GLN D N 1
ATOM 12471 C CA . GLN D 1 25 ? 15.142 50.662 6.010 1.00 64.01 4 GLN D CA 1
ATOM 12472 C C . GLN D 1 25 ? 14.207 51.122 4.906 1.00 59.63 4 GLN D C 1
ATOM 12473 O O . GLN D 1 25 ? 14.607 51.878 4.018 1.00 64.66 4 GLN D O 1
ATOM 12475 N N . TYR D 1 26 ? 12.962 50.664 4.953 1.00 56.97 5 TYR D N 1
ATOM 12476 C CA . TYR D 1 26 ? 11.929 51.100 4.011 1.00 58.12 5 TYR D CA 1
ATOM 12477 C C . TYR D 1 26 ? 10.694 51.498 4.802 1.00 59.96 5 TYR D C 1
ATOM 12478 O O . TYR D 1 26 ? 9.609 50.934 4.619 1.00 57.68 5 TYR D O 1
ATOM 12487 N N . PRO D 1 27 ? 10.819 52.510 5.667 1.00 61.35 6 PRO D N 1
ATOM 12488 C CA . PRO D 1 27 ? 9.803 52.739 6.702 1.00 52.42 6 PRO D CA 1
ATOM 12489 C C . PRO D 1 27 ? 8.488 53.224 6.107 1.00 54.36 6 PRO D C 1
ATOM 12490 O O . PRO D 1 27 ? 8.421 53.704 4.974 1.00 52.07 6 PRO D O 1
ATOM 12494 N N . LEU D 1 28 ? 7.418 53.084 6.892 1.00 53.55 7 LEU D N 1
ATOM 12495 C CA . LEU D 1 28 ? 6.109 53.546 6.452 1.00 51.88 7 LEU D CA 1
ATOM 12496 C C . LEU D 1 28 ? 5.413 54.193 7.634 1.00 48.76 7 LEU D C 1
ATOM 12497 O O . LEU D 1 28 ? 5.786 53.970 8.787 1.00 52.12 7 LEU D O 1
ATOM 12502 N N . ASN D 1 29 ? 4.397 55.004 7.335 1.00 46.68 8 ASN D N 1
ATOM 12503 C CA . ASN D 1 29 ? 3.623 55.676 8.371 1.00 51.40 8 ASN D CA 1
ATOM 12504 C C . ASN D 1 29 ? 2.547 54.800 8.968 1.00 53.69 8 ASN D C 1
ATOM 12505 O O . ASN D 1 29 ? 1.586 55.333 9.529 1.00 58.86 8 ASN D O 1
ATOM 12510 N N . VAL D 1 30 ? 2.669 53.481 8.836 1.00 56.69 9 VAL D N 1
ATOM 12511 C CA . VAL D 1 30 ? 1.759 52.508 9.445 1.00 51.05 9 VAL D CA 1
ATOM 12512 C C . VAL D 1 30 ? 2.619 51.303 9.800 1.00 48.26 9 VAL D C 1
ATOM 12513 O O . VAL D 1 30 ? 3.567 50.985 9.071 1.00 50.03 9 VAL D O 1
ATOM 12517 N N . PRO D 1 31 ? 2.376 50.634 10.914 1.00 48.79 10 PRO D N 1
ATOM 12518 C CA . PRO D 1 31 ? 3.273 49.548 11.309 1.00 52.18 10 PRO D CA 1
ATOM 12519 C C . PRO D 1 31 ? 2.869 48.229 10.667 1.00 46.31 10 PRO D C 1
ATOM 12520 O O . PRO D 1 31 ? 1.713 48.009 10.303 1.00 50.09 10 PRO D O 1
ATOM 12524 N N . ALA D 1 32 ? 3.853 47.358 10.520 1.00 41.16 11 ALA D N 1
ATOM 12525 C CA . ALA D 1 32 ? 3.595 46.017 10.022 1.00 46.00 11 ALA D CA 1
ATOM 12526 C C . ALA D 1 32 ? 2.785 45.238 11.053 1.00 51.96 11 ALA D C 1
ATOM 12527 O O . ALA D 1 32 ? 3.123 45.257 12.241 1.00 52.13 11 ALA D O 1
ATOM 12529 N N . PRO D 1 33 ? 1.713 44.556 10.655 1.00 53.40 12 PRO D N 1
ATOM 12530 C CA . PRO D 1 33 ? 0.979 43.733 11.627 1.00 49.73 12 PRO D CA 1
ATOM 12531 C C . PRO D 1 33 ? 1.906 42.658 12.172 1.00 51.46 12 PRO D C 1
ATOM 12532 O O . PRO D 1 33 ? 2.892 42.284 11.523 1.00 46.28 12 PRO D O 1
ATOM 12536 N N . HIS D 1 34 ? 1.612 42.159 13.385 1.00 43.52 13 HIS D N 1
ATOM 12537 C CA . HIS D 1 34 ? 2.402 41.022 13.848 1.00 45.96 13 HIS D CA 1
ATOM 12538 C C . HIS D 1 34 ? 1.603 39.771 14.139 1.00 39.62 13 HIS D C 1
ATOM 12539 O O . HIS D 1 34 ? 2.200 38.793 14.589 1.00 41.85 13 HIS D O 1
ATOM 12546 N N . HIS D 1 35 ? 0.293 39.756 13.894 1.00 39.53 14 HIS D N 1
ATOM 12547 C CA . HIS D 1 35 ? -0.438 38.494 13.901 1.00 38.06 14 HIS D CA 1
ATOM 12548 C C . HIS D 1 35 ? -1.564 38.530 12.877 1.00 33.94 14 HIS D C 1
ATOM 12549 O O . HIS D 1 35 ? -1.905 39.579 12.336 1.00 34.92 14 HIS D O 1
ATOM 12556 N N . PHE D 1 36 ? -2.174 37.370 12.645 1.00 31.25 15 PHE D N 1
ATOM 12557 C CA . PHE D 1 36 ? -3.382 37.347 11.826 1.00 33.69 15 PHE D CA 1
ATOM 12558 C C . PHE D 1 36 ? -4.409 36.418 12.452 1.00 32.82 15 PHE D C 1
ATOM 12559 O O . PHE D 1 36 ? -4.109 35.660 13.386 1.00 33.67 15 PHE D O 1
ATOM 12567 N N . THR D 1 37 ? -5.636 36.500 11.915 1.00 33.30 16 THR D N 1
ATOM 12568 C CA . THR D 1 37 ? -6.746 35.638 12.310 1.00 31.13 16 THR D CA 1
ATOM 12569 C C . THR D 1 37 ? -6.518 34.204 11.811 1.00 36.21 16 THR D C 1
ATOM 12570 O O . THR D 1 37 ? -6.527 33.945 10.598 1.00 29.30 16 THR D O 1
ATOM 12574 N N . TYR D 1 38 ? -6.357 33.264 12.747 1.00 35.40 17 TYR D N 1
ATOM 12575 C CA . TYR D 1 38 ? -6.190 31.856 12.394 1.00 33.63 17 TYR D CA 1
ATOM 12576 C C . TYR D 1 38 ? -7.527 31.160 12.190 1.00 33.51 17 TYR D C 1
ATOM 12577 O O . TYR D 1 38 ? -7.657 30.289 11.303 1.00 30.59 17 TYR D O 1
ATOM 12586 N N . ALA D 1 39 ? -8.525 31.535 12.996 1.00 29.79 18 ALA D N 1
ATOM 12587 C CA . ALA D 1 39 ? -9.882 31.020 12.883 1.00 27.12 18 ALA D CA 1
ATOM 12588 C C . ALA D 1 39 ? -10.865 32.112 13.269 1.00 29.35 18 ALA D C 1
ATOM 12589 O O . ALA D 1 39 ? -10.543 32.998 14.050 1.00 32.43 18 ALA D O 1
ATOM 12591 N N . VAL D 1 40 ? -12.080 32.033 12.736 1.00 32.10 19 VAL D N 1
ATOM 12592 C CA . VAL D 1 40 ? -13.031 33.125 12.894 1.00 33.84 19 VAL D CA 1
ATOM 12593 C C . VAL D 1 40 ? -14.301 32.604 13.526 1.00 32.11 19 VAL D C 1
ATOM 12594 O O . VAL D 1 40 ? -14.607 31.415 13.487 1.00 32.00 19 VAL D O 1
ATOM 12598 N N . ARG D 1 41 ? -15.047 33.538 14.097 1.00 30.16 20 ARG D N 1
ATOM 12599 C CA . ARG D 1 41 ? -16.339 33.271 14.689 1.00 34.75 20 ARG D CA 1
ATOM 12600 C C . ARG D 1 41 ? -17.284 34.434 14.391 1.00 39.34 20 ARG D C 1
ATOM 12601 O O . ARG D 1 41 ? -16.951 35.604 14.644 1.00 35.60 20 ARG D O 1
ATOM 12609 N N . ASP D 1 42 ? -18.463 34.095 13.872 1.00 40.84 21 ASP D N 1
ATOM 12610 C CA . ASP D 1 42 ? -19.475 35.077 13.504 1.00 44.88 21 ASP D CA 1
ATOM 12611 C C . ASP D 1 42 ? -20.194 35.647 14.727 1.00 40.70 21 ASP D C 1
ATOM 12612 O O . ASP D 1 42 ? -20.372 34.975 15.743 1.00 41.04 21 ASP D O 1
ATOM 12617 N N . LEU D 1 43 ? -20.590 36.908 14.612 1.00 39.23 22 LEU D N 1
ATOM 12618 C CA . LEU D 1 43 ? -21.345 37.683 15.593 1.00 42.90 22 LEU D CA 1
ATOM 12619 C C . LEU D 1 43 ? -22.824 37.665 15.220 1.00 45.38 22 LEU D C 1
ATOM 12620 O O . LEU D 1 43 ? -23.165 37.579 14.039 1.00 42.01 22 LEU D O 1
ATOM 12625 N N . PRO D 1 44 ? -23.738 37.686 16.180 1.00 45.32 23 PRO D N 1
ATOM 12626 C CA . PRO D 1 44 ? -25.155 37.548 15.845 1.00 42.62 23 PRO D CA 1
ATOM 12627 C C . PRO D 1 44 ? -25.738 38.847 15.314 1.00 43.09 23 PRO D C 1
ATOM 12628 O O . PRO D 1 44 ? -25.201 39.939 15.524 1.00 41.12 23 PRO D O 1
ATOM 12632 N N . GLU D 1 45 ? -26.857 38.712 14.615 1.00 42.98 24 GLU D N 1
ATOM 12633 C CA . GLU D 1 45 ? -27.604 39.862 14.117 1.00 48.89 24 GLU D CA 1
ATOM 12634 C C . GLU D 1 45 ? -28.816 40.086 15.021 1.00 45.05 24 GLU D C 1
ATOM 12635 O O . GLU D 1 45 ? -29.684 39.215 15.142 1.00 45.18 24 GLU D O 1
ATOM 12637 N N . VAL D 1 46 ? -28.872 41.260 15.635 1.00 43.33 25 VAL D N 1
ATOM 12638 C CA . VAL D 1 46 ? -29.772 41.561 16.745 1.00 47.59 25 VAL D CA 1
ATOM 12639 C C . VAL D 1 46 ? -30.332 42.966 16.523 1.00 46.68 25 VAL D C 1
ATOM 12640 O O . VAL D 1 46 ? -29.586 43.892 16.193 1.00 42.54 25 VAL D O 1
ATOM 12644 N N . THR D 1 47 ? -31.634 43.137 16.717 1.00 46.32 26 THR D N 1
ATOM 12645 C CA . THR D 1 47 ? -32.213 44.474 16.701 1.00 50.30 26 THR D CA 1
ATOM 12646 C C . THR D 1 47 ? -32.100 45.149 18.070 1.00 50.58 26 THR D C 1
ATOM 12647 O O . THR D 1 47 ? -31.883 44.502 19.096 1.00 52.44 26 THR D O 1
ATOM 12651 N N . VAL D 1 48 ? -32.260 46.478 18.064 1.00 50.72 27 VAL D N 1
ATOM 12652 C CA . VAL D 1 48 ? -32.408 47.227 19.306 1.00 50.32 27 VAL D CA 1
ATOM 12653 C C . VAL D 1 48 ? -33.563 46.661 20.133 1.00 53.12 27 VAL D C 1
ATOM 12654 O O . VAL D 1 48 ? -33.465 46.519 21.359 1.00 52.24 27 VAL D O 1
ATOM 12658 N N . GLU D 1 49 ? -34.670 46.323 19.477 1.00 51.95 28 GLU D N 1
ATOM 12659 C CA . GLU D 1 49 ? -35.846 45.903 20.217 1.00 48.26 28 GLU D CA 1
ATOM 12660 C C . GLU D 1 49 ? -35.598 44.593 20.942 1.00 56.85 28 GLU D C 1
ATOM 12661 O O . GLU D 1 49 ? -36.065 44.404 22.076 1.00 56.92 28 GLU D O 1
ATOM 12663 N N . GLN D 1 50 ? -34.857 43.673 20.315 1.00 50.66 29 GLN D N 1
ATOM 12664 C CA . GLN D 1 50 ? -34.568 42.415 20.990 1.00 49.74 29 GLN D CA 1
ATOM 12665 C C . GLN D 1 50 ? -33.712 42.625 22.239 1.00 52.87 29 GLN D C 1
ATOM 12666 O O . GLN D 1 50 ? -33.856 41.883 23.218 1.00 53.36 29 GLN D O 1
ATOM 12672 N N . ARG D 1 51 ? -32.819 43.618 22.227 1.00 45.26 30 ARG D N 1
ATOM 12673 C CA . ARG D 1 51 ? -31.961 43.854 23.374 1.00 52.28 30 ARG D CA 1
ATOM 12674 C C . ARG D 1 51 ? -32.715 44.558 24.500 1.00 56.35 30 ARG D C 1
ATOM 12675 O O . ARG D 1 51 ? -32.333 44.422 25.673 1.00 49.87 30 ARG D O 1
ATOM 12683 N N . GLU D 1 52 ? -33.794 45.281 24.161 1.00 55.83 31 GLU D N 1
ATOM 12684 C CA . GLU D 1 52 ? -34.698 45.784 25.187 1.00 54.63 31 GLU D CA 1
ATOM 12685 C C . GLU D 1 52 ? -35.434 44.633 25.899 1.00 52.28 31 GLU D C 1
ATOM 12686 O O . GLU D 1 52 ? -35.459 44.599 27.128 1.00 50.22 31 GLU D O 1
ATOM 12692 N N . ARG D 1 53 ? -35.908 43.659 25.149 1.00 48.74 32 ARG D N 1
ATOM 12693 C CA . ARG D 1 53 ? -36.524 42.495 25.818 1.00 56.31 32 ARG D CA 1
ATOM 12694 C C . ARG D 1 53 ? -35.514 41.824 26.750 1.00 54.96 32 ARG D C 1
ATOM 12695 O O . ARG D 1 53 ? -35.888 41.515 27.865 1.00 49.79 32 ARG D O 1
ATOM 12703 N N . ALA D 1 54 ? -34.266 41.642 26.320 1.00 53.49 33 ALA D N 1
ATOM 12704 C CA . ALA D 1 54 ? -33.368 40.864 27.166 1.00 49.07 33 ALA D CA 1
ATOM 12705 C C . ALA D 1 54 ? -32.987 41.656 28.399 1.00 49.02 33 ALA D C 1
ATOM 12706 O O . ALA D 1 54 ? -32.893 41.096 29.491 1.00 56.75 33 ALA D O 1
ATOM 12708 N N . LEU D 1 55 ? -32.806 42.964 28.258 1.00 49.56 34 LEU D N 1
ATOM 12709 C CA . LEU D 1 55 ? -32.392 43.778 29.393 1.00 55.23 34 LEU D CA 1
ATOM 12710 C C . LEU D 1 55 ? -33.388 43.660 30.544 1.00 57.70 34 LEU D C 1
ATOM 12711 O O . LEU D 1 55 ? -33.033 43.256 31.661 1.00 53.87 34 LEU D O 1
ATOM 12716 N N . GLN D 1 56 ? -34.656 43.979 30.273 1.00 56.29 35 GLN D N 1
ATOM 12717 C CA . GLN D 1 56 ? -35.675 43.874 31.310 1.00 56.79 35 GLN D CA 1
ATOM 12718 C C . GLN D 1 56 ? -35.835 42.436 31.790 1.00 56.75 35 GLN D C 1
ATOM 12719 O O . GLN D 1 56 ? -35.956 42.190 33.001 1.00 61.29 35 GLN D O 1
ATOM 12725 N N . ALA D 1 57 ? -35.832 41.469 30.862 1.00 50.97 36 ALA D N 1
ATOM 12726 C CA . ALA D 1 57 ? -35.979 40.060 31.232 1.00 51.89 36 ALA D CA 1
ATOM 12727 C C . ALA D 1 57 ? -34.898 39.584 32.198 1.00 52.14 36 ALA D C 1
ATOM 12728 O O . ALA D 1 57 ? -35.051 38.518 32.810 1.00 52.66 36 ALA D O 1
ATOM 12730 N N . THR D 1 58 ? -33.818 40.349 32.347 1.00 55.58 37 THR D N 1
ATOM 12731 C CA . THR D 1 58 ? -32.681 40.015 33.202 1.00 59.20 37 THR D CA 1
ATOM 12732 C C . THR D 1 58 ? -32.413 41.118 34.230 1.00 56.50 37 THR D C 1
ATOM 12733 O O . THR D 1 58 ? -31.271 41.296 34.678 1.00 50.48 37 THR D O 1
ATOM 12737 N N . HIS D 1 59 ? -33.441 41.892 34.579 1.00 58.27 38 HIS D N 1
ATOM 12738 C CA . HIS D 1 59 ? -33.373 42.865 35.666 1.00 52.22 38 HIS D CA 1
ATOM 12739 C C . HIS D 1 59 ? -32.290 43.914 35.445 1.00 56.94 38 HIS D C 1
ATOM 12740 O O . HIS D 1 59 ? -31.775 44.488 36.414 1.00 51.14 38 HIS D O 1
ATOM 12747 N N . TYR D 1 60 ? -31.895 44.166 34.192 1.00 52.28 39 TYR D N 1
ATOM 12748 C CA . TYR D 1 60 ? -30.923 45.220 33.886 1.00 49.80 39 TYR D CA 1
ATOM 12749 C C . TYR D 1 60 ? -29.569 45.003 34.577 1.00 55.32 39 TYR D C 1
ATOM 12750 O O . TYR D 1 60 ? -28.840 45.957 34.870 1.00 51.98 39 TYR D O 1
ATOM 12759 N N . ASN D 1 61 ? -29.218 43.737 34.772 1.00 51.30 40 ASN D N 1
ATOM 12760 C CA . ASN D 1 61 ? -27.880 43.411 35.317 1.00 52.91 40 ASN D CA 1
ATOM 12761 C C . ASN D 1 61 ? -26.991 43.038 34.126 1.00 52.82 40 ASN D C 1
ATOM 12762 O O . ASN D 1 61 ? -27.320 42.074 33.429 1.00 44.85 40 ASN D O 1
ATOM 12767 N N . GLU D 1 62 ? -25.921 43.791 33.915 1.00 49.91 41 GLU D N 1
ATOM 12768 C CA . GLU D 1 62 ? -24.966 43.506 32.821 1.00 55.14 41 GLU D CA 1
ATOM 12769 C C . GLU D 1 62 ? -24.530 42.039 32.829 1.00 54.09 41 GLU D C 1
ATOM 12770 O O . GLU D 1 62 ? -24.412 41.465 31.751 1.00 54.59 41 GLU D O 1
ATOM 12776 N N . PHE D 1 63 ? -24.308 41.460 33.995 1.00 45.87 42 PHE D N 1
ATOM 12777 C CA . PHE D 1 63 ? -23.754 40.091 34.074 1.00 47.54 42 PHE D CA 1
ATOM 12778 C C . PHE D 1 63 ? -24.803 39.049 33.699 1.00 49.95 42 PHE D C 1
ATOM 12779 O O . PHE D 1 63 ? -24.429 37.909 33.422 1.00 48.37 42 PHE D O 1
ATOM 12787 N N . ALA D 1 64 ? -26.070 39.451 33.668 1.00 50.93 43 ALA D N 1
ATOM 12788 C CA . ALA D 1 64 ? -27.126 38.511 33.334 1.00 47.34 43 ALA D CA 1
ATOM 12789 C C . ALA D 1 64 ? -27.587 38.644 31.889 1.00 43.62 43 ALA D C 1
ATOM 12790 O O . ALA D 1 64 ? -28.475 37.893 31.458 1.00 44.43 43 ALA D O 1
ATOM 12792 N N . PHE D 1 65 ? -27.014 39.568 31.137 1.00 41.86 44 PHE D N 1
ATOM 12793 C CA . PHE D 1 65 ? -27.361 39.730 29.722 1.00 48.85 44 PHE D CA 1
ATOM 12794 C C . PHE D 1 65 ? -26.723 38.622 28.876 1.00 42.92 44 PHE D C 1
ATOM 12795 O O . PHE D 1 65 ? -25.539 38.326 29.051 1.00 42.41 44 PHE D O 1
ATOM 12803 N N . PRO D 1 66 ? -27.470 37.981 27.931 1.00 41.32 45 PRO D N 1
ATOM 12804 C CA . PRO D 1 66 ? -26.926 36.900 27.118 1.00 45.87 45 PRO D CA 1
ATOM 12805 C C . PRO D 1 66 ? -25.758 37.285 26.201 1.00 43.50 45 PRO D C 1
ATOM 12806 O O . PRO D 1 66 ? -25.862 38.254 25.508 1.00 43.17 45 PRO D O 1
ATOM 12810 N N . SER D 1 67 ? -24.684 36.498 26.232 1.00 41.39 46 SER D N 1
ATOM 12811 C CA . SER D 1 67 ? -23.475 36.777 25.419 1.00 43.99 46 SER D CA 1
ATOM 12812 C C . SER D 1 67 ? -23.809 36.765 23.933 1.00 41.32 46 SER D C 1
ATOM 12813 O O . SER D 1 67 ? -23.352 37.652 23.229 1.00 40.82 46 SER D O 1
ATOM 12816 N N . GLY D 1 68 ? -24.603 35.794 23.502 1.00 44.08 47 GLY D N 1
ATOM 12817 C CA . GLY D 1 68 ? -24.937 35.651 22.075 1.00 53.07 47 GLY D CA 1
ATOM 12818 C C . GLY D 1 68 ? -25.930 36.671 21.560 1.00 46.05 47 GLY D C 1
ATOM 12819 O O . GLY D 1 68 ? -26.541 36.399 20.542 1.00 46.02 47 GLY D O 1
ATOM 12820 N N . MET D 1 69 ? -26.119 37.772 22.272 1.00 41.71 48 MET D N 1
ATOM 12821 C CA . MET D 1 69 ? -26.974 38.857 21.752 1.00 44.10 48 MET D CA 1
ATOM 12822 C C . MET D 1 69 ? -26.120 40.114 21.644 1.00 40.26 48 MET D C 1
ATOM 12823 O O . MET D 1 69 ? -26.665 41.157 21.322 1.00 45.83 48 MET D O 1
ATOM 12828 N N . LEU D 1 70 ? -24.817 39.981 21.863 1.00 40.54 49 LEU D N 1
ATOM 12829 C CA . LEU D 1 70 ? -23.965 41.163 21.897 1.00 44.28 49 LEU D CA 1
ATOM 12830 C C . LEU D 1 70 ? -23.169 41.330 20.606 1.00 45.43 49 LEU D C 1
ATOM 12831 O O . LEU D 1 70 ? -22.911 40.369 19.883 1.00 42.17 49 LEU D O 1
ATOM 12836 N N . THR D 1 71 ? -22.742 42.563 20.353 1.00 41.59 50 THR D N 1
ATOM 12837 C CA . THR D 1 71 ? -21.928 42.885 19.190 1.00 37.80 50 THR D CA 1
ATOM 12838 C C . THR D 1 71 ? -20.465 43.085 19.536 1.00 46.86 50 THR D C 1
ATOM 12839 O O . THR D 1 71 ? -19.585 42.565 18.840 1.00 40.62 50 THR D O 1
ATOM 12843 N N . VAL D 1 72 ? -20.171 43.838 20.590 1.00 39.01 51 VAL D N 1
ATOM 12844 C CA . VAL D 1 72 ? -18.815 43.969 21.088 1.00 39.87 51 VAL D CA 1
ATOM 12845 C C . VAL D 1 72 ? -18.906 43.806 22.589 1.00 45.43 51 VAL D C 1
ATOM 12846 O O . VAL D 1 72 ? -19.523 44.636 23.272 1.00 45.08 51 VAL D O 1
ATOM 12850 N N . ASP D 1 73 ? -18.298 42.756 23.106 1.00 40.17 52 ASP D N 1
ATOM 12851 C CA . ASP D 1 73 ? -18.361 42.462 24.532 1.00 49.33 52 ASP D CA 1
ATOM 12852 C C . ASP D 1 73 ? -17.068 42.946 25.181 1.00 48.15 52 ASP D C 1
ATOM 12853 O O . ASP D 1 73 ? -15.995 42.376 24.951 1.00 46.66 52 ASP D O 1
ATOM 12858 N N . MET D 1 74 ? -17.171 44.017 25.970 1.00 46.23 53 MET D N 1
ATOM 12859 C CA . MET D 1 74 ? -16.040 44.572 26.710 1.00 46.82 53 MET D CA 1
ATOM 12860 C C . MET D 1 74 ? -16.244 44.495 28.225 1.00 44.74 53 MET D C 1
ATOM 12861 O O . MET D 1 74 ? -15.707 45.327 28.956 1.00 44.00 53 MET D O 1
ATOM 12866 N N . LEU D 1 75 ? -16.996 43.488 28.693 1.00 45.07 54 LEU D N 1
ATOM 12867 C CA . LEU D 1 75 ? -17.284 43.332 30.125 1.00 43.32 54 LEU D CA 1
ATOM 12868 C C . LEU D 1 75 ? -16.014 43.073 30.929 1.00 48.53 54 LEU D C 1
ATOM 12869 O O . LEU D 1 75 ? -15.754 43.758 31.924 1.00 43.22 54 LEU D O 1
ATOM 12874 N N . SER D 1 76 ? -15.213 42.093 30.513 1.00 43.45 55 SER D N 1
ATOM 12875 C CA . SER D 1 76 ? -14.016 41.729 31.254 1.00 39.76 55 SER D CA 1
ATOM 12876 C C . SER D 1 76 ? -12.967 41.140 30.315 1.00 39.50 55 SER D C 1
ATOM 12877 O O . SER D 1 76 ? -13.309 40.383 29.410 1.00 37.84 55 SER D O 1
ATOM 12880 N N . ASP D 1 77 ? -11.702 41.443 30.560 1.00 41.80 56 ASP D N 1
ATOM 12881 C CA . ASP D 1 77 ? -10.597 40.777 29.880 1.00 38.47 56 ASP D CA 1
ATOM 12882 C C . ASP D 1 77 ? -10.234 39.466 30.567 1.00 41.11 56 ASP D C 1
ATOM 12883 O O . ASP D 1 77 ? -9.230 38.852 30.194 1.00 44.89 56 ASP D O 1
ATOM 12888 N N . SER D 1 78 ? -11.012 39.037 31.546 1.00 44.62 57 SER D N 1
ATOM 12889 C CA . SER D 1 78 ? -10.689 37.838 32.323 1.00 43.13 57 SER D CA 1
ATOM 12890 C C . SER D 1 78 ? -11.176 36.613 31.554 1.00 33.64 57 SER D C 1
ATOM 12891 O O . SER D 1 78 ? -12.379 36.460 31.314 1.00 35.72 57 SER D O 1
ATOM 12894 N N . GLY D 1 79 ? -10.268 35.725 31.203 1.00 37.57 58 GLY D N 1
ATOM 12895 C CA . GLY D 1 79 ? -10.664 34.491 30.547 1.00 34.95 58 GLY D CA 1
ATOM 12896 C C . GLY D 1 79 ? -11.200 34.612 29.127 1.00 36.56 58 GLY D C 1
ATOM 12897 O O . GLY D 1 79 ? -11.548 33.583 28.525 1.00 34.10 58 GLY D O 1
ATOM 12898 N N . THR D 1 80 ? -11.267 35.809 28.551 1.00 37.28 59 THR D N 1
ATOM 12899 C CA . THR D 1 80 ? -11.935 35.982 27.255 1.00 38.42 59 THR D CA 1
ATOM 12900 C C . THR D 1 80 ? -10.991 35.842 26.045 1.00 39.12 59 THR D C 1
ATOM 12901 O O . THR D 1 80 ? -11.417 36.046 24.906 1.00 37.07 59 THR D O 1
ATOM 12905 N N . THR D 1 81 ? -9.740 35.470 26.271 1.00 35.36 60 THR D N 1
ATOM 12906 C CA . THR D 1 81 ? -8.716 35.559 25.251 1.00 33.95 60 THR D CA 1
ATOM 12907 C C . THR D 1 81 ? -9.004 34.639 24.048 1.00 30.92 60 THR D C 1
ATOM 12908 O O . THR D 1 81 ? -9.595 33.564 24.159 1.00 31.05 60 THR D O 1
ATOM 12912 N N . ALA D 1 82 ? -8.556 35.061 22.884 1.00 39.34 61 ALA D N 1
ATOM 12913 C CA . ALA D 1 82 ? -8.458 34.154 21.736 1.00 36.18 61 ALA D CA 1
ATOM 12914 C C . ALA D 1 82 ? -7.080 33.491 21.770 1.00 34.34 61 ALA D C 1
ATOM 12915 O O . ALA D 1 82 ? -6.067 34.172 21.603 1.00 34.89 61 ALA D O 1
ATOM 12917 N N . MET D 1 83 ? -7.035 32.170 21.985 1.00 31.58 62 MET D N 1
ATOM 12918 C CA . MET D 1 83 ? -5.744 31.498 22.106 1.00 28.13 62 MET D CA 1
ATOM 12919 C C . MET D 1 83 ? -4.975 31.477 20.784 1.00 28.18 62 MET D C 1
ATOM 12920 O O . MET D 1 83 ? -5.542 31.566 19.698 1.00 29.07 62 MET D O 1
ATOM 12925 N N . THR D 1 84 ? -3.656 31.359 20.888 1.00 28.95 63 THR D N 1
ATOM 12926 C CA . THR D 1 84 ? -2.864 31.179 19.692 1.00 23.21 63 THR D CA 1
ATOM 12927 C C . THR D 1 84 ? -3.070 29.762 19.156 1.00 31.62 63 THR D C 1
ATOM 12928 O O . THR D 1 84 ? -3.525 28.862 19.858 1.00 27.93 63 THR D O 1
ATOM 12932 N N . ASN D 1 85 ? -2.717 29.561 17.886 1.00 27.73 64 ASN D N 1
ATOM 12933 C CA . ASN D 1 85 ? -2.739 28.198 17.356 1.00 34.69 64 ASN D CA 1
ATOM 12934 C C . ASN D 1 85 ? -1.834 27.250 18.144 1.00 30.91 64 ASN D C 1
ATOM 12935 O O . ASN D 1 85 ? -2.109 26.048 18.207 1.00 30.50 64 ASN D O 1
ATOM 12940 N N . HIS D 1 86 ? -0.739 27.738 18.733 1.00 28.52 65 HIS D N 1
ATOM 12941 C CA . HIS D 1 86 ? 0.064 26.796 19.518 1.00 32.83 65 HIS D CA 1
ATOM 12942 C C . HIS D 1 86 ? -0.614 26.406 20.833 1.00 32.21 65 HIS D C 1
ATOM 12943 O O . HIS D 1 86 ? -0.388 25.298 21.343 1.00 26.56 65 HIS D O 1
ATOM 12950 N N . GLN D 1 87 ? -1.438 27.289 21.401 1.00 29.52 66 GLN D N 1
ATOM 12951 C CA . GLN D 1 87 ? -2.192 26.891 22.582 1.00 30.80 66 GLN D CA 1
ATOM 12952 C C . GLN D 1 87 ? -3.183 25.803 22.238 1.00 34.91 66 GLN D C 1
ATOM 12953 O O . GLN D 1 87 ? -3.384 24.860 23.015 1.00 33.71 66 GLN D O 1
ATOM 12959 N N . TRP D 1 88 ? -3.856 25.945 21.102 1.00 29.87 67 TRP D N 1
ATOM 12960 C CA . TRP D 1 88 ? -4.814 24.925 20.753 1.00 30.57 67 TRP D CA 1
ATOM 12961 C C . TRP D 1 88 ? -4.124 23.591 20.574 1.00 29.70 67 TRP D C 1
ATOM 12962 O O . TRP D 1 88 ? -4.607 22.565 21.072 1.00 28.61 67 TRP D O 1
ATOM 12973 N N . ALA D 1 89 ? -2.993 23.584 19.861 1.00 31.46 68 ALA D N 1
ATOM 12974 C CA . ALA D 1 89 ? -2.186 22.371 19.741 1.00 29.44 68 ALA D CA 1
ATOM 12975 C C . ALA D 1 89 ? -1.968 21.737 21.098 1.00 34.98 68 ALA D C 1
ATOM 12976 O O . ALA D 1 89 ? -2.097 20.517 21.258 1.00 34.94 68 ALA D O 1
ATOM 12978 N N . SER D 1 90 ? -1.641 22.569 22.094 1.00 34.17 69 SER D N 1
ATOM 12979 C CA . SER D 1 90 ? -1.243 22.079 23.406 1.00 32.65 69 SER D CA 1
ATOM 12980 C C . SER D 1 90 ? -2.373 21.396 24.147 1.00 34.33 69 SER D C 1
ATOM 12981 O O . SER D 1 90 ? -2.101 20.524 24.983 1.00 30.52 69 SER D O 1
ATOM 12984 N N . LEU D 1 91 ? -3.632 21.797 23.900 1.00 30.75 70 LEU D N 1
ATOM 12985 C CA . LEU D 1 91 ? -4.748 21.069 24.486 1.00 32.29 70 LEU D CA 1
ATOM 12986 C C . LEU D 1 91 ? -4.592 19.567 24.296 1.00 35.93 70 LEU D C 1
ATOM 12987 O O . LEU D 1 91 ? -4.918 18.782 25.201 1.00 30.70 70 LEU D O 1
ATOM 12992 N N . PHE D 1 92 ? -4.136 19.142 23.097 1.00 30.42 71 PHE D N 1
ATOM 12993 C CA . PHE D 1 92 ? -4.004 17.721 22.783 1.00 29.78 71 PHE D CA 1
ATOM 12994 C C . PHE D 1 92 ? -2.824 17.079 23.470 1.00 37.30 71 PHE D C 1
ATOM 12995 O O . PHE D 1 92 ? -2.690 15.851 23.406 1.00 37.44 71 PHE D O 1
ATOM 13003 N N . LEU D 1 93 ? -1.983 17.869 24.137 1.00 35.26 72 LEU D N 1
ATOM 13004 C CA . LEU D 1 93 ? -0.892 17.321 24.931 1.00 36.61 72 LEU D CA 1
ATOM 13005 C C . LEU D 1 93 ? -1.231 17.262 26.414 1.00 40.64 72 LEU D C 1
ATOM 13006 O O . LEU D 1 93 ? -0.436 16.747 27.200 1.00 37.30 72 LEU D O 1
ATOM 13011 N N . GLY D 1 94 ? -2.412 17.744 26.804 1.00 36.79 73 GLY D N 1
ATOM 13012 C CA . GLY D 1 94 ? -2.781 17.734 28.203 1.00 36.82 73 GLY D CA 1
ATOM 13013 C C . GLY D 1 94 ? -2.882 16.319 28.738 1.00 39.69 73 GLY D C 1
ATOM 13014 O O . GLY D 1 94 ? -3.205 15.383 28.017 1.00 34.88 73 GLY D O 1
ATOM 13015 N N . ASP D 1 95 ? -2.592 16.173 30.024 1.00 37.80 74 ASP D N 1
ATOM 13016 C CA . ASP D 1 95 ? -2.614 14.891 30.721 1.00 42.53 74 ASP D CA 1
ATOM 13017 C C . ASP D 1 95 ? -3.771 14.927 31.714 1.00 40.39 74 ASP D C 1
ATOM 13018 O O . ASP D 1 95 ? -3.847 15.839 32.550 1.00 40.61 74 ASP D O 1
ATOM 13023 N N . GLU D 1 96 ? -4.693 13.976 31.604 1.00 41.44 75 GLU D N 1
ATOM 13024 C CA . GLU D 1 96 ? -5.877 14.003 32.454 1.00 43.35 75 GLU D CA 1
ATOM 13025 C C . GLU D 1 96 ? -5.788 13.036 33.634 1.00 42.37 75 GLU D C 1
ATOM 13026 O O . GLU D 1 96 ? -6.781 12.859 34.345 1.00 41.91 75 GLU D O 1
ATOM 13032 N N . ALA D 1 97 ? -4.633 12.402 33.847 1.00 38.55 76 ALA D N 1
ATOM 13033 C CA . ALA D 1 97 ? -4.457 11.550 35.013 1.00 42.00 76 ALA D CA 1
ATOM 13034 C C . ALA D 1 97 ? -4.779 12.337 36.285 1.00 41.04 76 ALA D C 1
ATOM 13035 O O . ALA D 1 97 ? -4.635 13.567 36.318 1.00 42.29 76 ALA D O 1
ATOM 13037 N N . TYR D 1 98 ? -5.231 11.623 37.337 1.00 38.44 77 TYR D N 1
ATOM 13038 C CA . TYR D 1 98 ? -5.650 12.307 38.565 1.00 43.06 77 TYR D CA 1
ATOM 13039 C C . TYR D 1 98 ? -4.447 12.708 39.427 1.00 41.92 77 TYR D C 1
ATOM 13040 O O . TYR D 1 98 ? -4.489 13.790 40.042 1.00 42.14 77 TYR D O 1
ATOM 13049 N N . GLY D 1 99 ? -3.435 11.893 39.494 1.00 39.85 78 GLY D N 1
ATOM 13050 C CA . GLY D 1 99 ? -2.273 12.162 40.309 1.00 40.68 78 GLY D CA 1
ATOM 13051 C C . GLY D 1 99 ? -1.059 12.530 39.476 1.00 39.53 78 GLY D C 1
ATOM 13052 O O . GLY D 1 99 ? -0.600 11.738 38.658 1.00 38.44 78 GLY D O 1
ATOM 13053 N N . ARG D 1 100 ? -0.542 13.730 39.708 1.00 40.64 79 ARG D N 1
ATOM 13054 C CA . ARG D 1 100 ? 0.710 14.189 39.097 1.00 41.80 79 ARG D CA 1
ATOM 13055 C C . ARG D 1 100 ? 0.657 14.164 37.570 1.00 40.00 79 ARG D C 1
ATOM 13056 O O . ARG D 1 100 ? 1.537 13.612 36.912 1.00 37.59 79 ARG D O 1
ATOM 13064 N N . ASN D 1 101 ? -0.352 14.813 36.996 1.00 38.53 80 ASN D N 1
ATOM 13065 C CA . ASN D 1 101 ? -0.435 14.855 35.538 1.00 42.06 80 ASN D CA 1
ATOM 13066 C C . ASN D 1 101 ? 0.785 15.639 35.056 1.00 43.46 80 ASN D C 1
ATOM 13067 O O . ASN D 1 101 ? 1.303 16.502 35.780 1.00 32.26 80 ASN D O 1
ATOM 13072 N N . THR D 1 102 ? 1.272 15.327 33.837 1.00 36.92 81 THR D N 1
ATOM 13073 C CA . THR D 1 102 ? 2.556 15.900 33.426 1.00 35.22 81 THR D CA 1
ATOM 13074 C C . THR D 1 102 ? 2.523 17.432 33.380 1.00 35.04 81 THR D C 1
ATOM 13075 O O . THR D 1 102 ? 3.550 18.083 33.609 1.00 32.12 81 THR D O 1
ATOM 13079 N N . GLY D 1 103 ? 1.361 18.032 33.112 1.00 31.94 82 GLY D N 1
ATOM 13080 C CA . GLY D 1 103 ? 1.304 19.482 33.001 1.00 32.49 82 GLY D CA 1
ATOM 13081 C C . GLY D 1 103 ? 1.547 20.192 34.311 1.00 35.21 82 GLY D C 1
ATOM 13082 O O . GLY D 1 103 ? 1.942 21.364 34.309 1.00 35.86 82 GLY D O 1
ATOM 13083 N N . TYR D 1 104 ? 1.345 19.498 35.435 1.00 34.32 83 TYR D N 1
ATOM 13084 C CA . TYR D 1 104 ? 1.636 20.094 36.740 1.00 33.33 83 TYR D CA 1
ATOM 13085 C C . TYR D 1 104 ? 3.098 20.517 36.822 1.00 32.64 83 TYR D C 1
ATOM 13086 O O . TYR D 1 104 ? 3.416 21.678 37.101 1.00 34.80 83 TYR D O 1
ATOM 13095 N N . TYR D 1 105 ? 4.002 19.606 36.488 1.00 34.84 84 TYR D N 1
ATOM 13096 C CA . TYR D 1 105 ? 5.422 19.935 36.447 1.00 34.40 84 TYR D CA 1
ATOM 13097 C C . TYR D 1 105 ? 5.721 21.044 35.443 1.00 34.47 84 TYR D C 1
ATOM 13098 O O . TYR D 1 105 ? 6.478 21.977 35.742 1.00 33.74 84 TYR D O 1
ATOM 13107 N N . VAL D 1 106 ? 5.119 20.966 34.252 1.00 31.26 85 VAL D N 1
ATOM 13108 C CA . VAL D 1 106 ? 5.365 21.958 33.206 1.00 33.73 85 VAL D CA 1
ATOM 13109 C C . VAL D 1 106 ? 4.891 23.344 33.639 1.00 31.30 85 VAL D C 1
ATOM 13110 O O . VAL D 1 106 ? 5.556 24.351 33.381 1.00 33.29 85 VAL D O 1
ATOM 13114 N N . LEU D 1 107 ? 3.696 23.426 34.222 1.00 35.42 86 LEU D N 1
ATOM 13115 C CA . LEU D 1 107 ? 3.201 24.718 34.695 1.00 34.99 86 LEU D CA 1
ATOM 13116 C C . LEU D 1 107 ? 4.136 25.306 35.733 1.00 28.60 86 LEU D C 1
ATOM 13117 O O . LEU D 1 107 ? 4.506 26.485 35.665 1.00 30.76 86 LEU D O 1
ATOM 13122 N N . LEU D 1 108 ? 4.511 24.508 36.723 1.00 33.20 87 LEU D N 1
ATOM 13123 C CA . LEU D 1 108 ? 5.333 25.054 37.795 1.00 35.54 87 LEU D CA 1
ATOM 13124 C C . LEU D 1 108 ? 6.656 25.548 37.240 1.00 36.21 87 LEU D C 1
ATOM 13125 O O . LEU D 1 108 ? 7.120 26.640 37.588 1.00 33.81 87 LEU D O 1
ATOM 13130 N N . ASP D 1 109 ? 7.256 24.796 36.316 1.00 33.39 88 ASP D N 1
ATOM 13131 C CA . ASP D 1 109 ? 8.557 25.264 35.860 1.00 33.52 88 ASP D CA 1
ATOM 13132 C C . ASP D 1 109 ? 8.435 26.402 34.846 1.00 34.28 88 ASP D C 1
ATOM 13133 O O . ASP D 1 109 ? 9.417 27.120 34.610 1.00 32.19 88 ASP D O 1
ATOM 13138 N N . THR D 1 110 ? 7.244 26.621 34.287 1.00 30.20 89 THR D N 1
ATOM 13139 C CA . THR D 1 110 ? 7.020 27.824 33.492 1.00 30.97 89 THR D CA 1
ATOM 13140 C C . THR D 1 110 ? 6.972 29.066 34.388 1.00 30.64 89 THR D C 1
ATOM 13141 O O . THR D 1 110 ? 7.496 30.128 34.021 1.00 27.32 89 THR D O 1
ATOM 13145 N N . PHE D 1 111 ? 6.322 28.957 35.554 1.00 33.03 90 PHE D N 1
ATOM 13146 C CA . PHE D 1 111 ? 6.400 30.040 36.534 1.00 33.77 90 PHE D CA 1
ATOM 13147 C C . PHE D 1 111 ? 7.855 30.298 36.923 1.00 29.59 90 PHE D C 1
ATOM 13148 O O . PHE D 1 111 ? 8.331 31.429 36.845 1.00 34.40 90 PHE D O 1
ATOM 13156 N N . ARG D 1 112 ? 8.603 29.245 37.269 1.00 32.57 91 ARG D N 1
ATOM 13157 C CA . ARG D 1 112 ? 10.033 29.430 37.531 1.00 34.37 91 ARG D CA 1
ATOM 13158 C C . ARG D 1 112 ? 10.716 30.193 36.403 1.00 36.67 91 ARG D C 1
ATOM 13159 O O . ARG D 1 112 ? 11.332 31.237 36.641 1.00 36.01 91 ARG D O 1
ATOM 13167 N N . ASP D 1 113 ? 10.584 29.712 35.151 1.00 37.25 92 ASP D N 1
ATOM 13168 C CA . ASP D 1 113 ? 11.184 30.397 34.001 1.00 34.30 92 ASP D CA 1
ATOM 13169 C C . ASP D 1 113 ? 10.890 31.891 33.999 1.00 35.04 92 ASP D C 1
ATOM 13170 O O . ASP D 1 113 ? 11.797 32.721 33.921 1.00 37.72 92 ASP D O 1
ATOM 13175 N N . ILE D 1 114 ? 9.636 32.273 33.963 1.00 32.06 93 ILE D N 1
ATOM 13176 C CA . ILE D 1 114 ? 9.328 33.712 33.767 1.00 36.18 93 ILE D CA 1
ATOM 13177 C C . ILE D 1 114 ? 9.577 34.567 35.007 1.00 38.61 93 ILE D C 1
ATOM 13178 O O . ILE D 1 114 ? 10.061 35.685 34.843 1.00 41.19 93 ILE D O 1
ATOM 13183 N N . PHE D 1 115 ? 9.344 34.044 36.201 1.00 39.38 94 PHE D N 1
ATOM 13184 C CA . PHE D 1 115 ? 9.355 34.911 37.407 1.00 39.51 94 PHE D CA 1
ATOM 13185 C C . PHE D 1 115 ? 10.567 34.723 38.314 1.00 41.20 94 PHE D C 1
ATOM 13186 O O . PHE D 1 115 ? 10.669 35.453 39.288 1.00 43.70 94 PHE D O 1
ATOM 13194 N N . GLU D 1 116 ? 11.456 33.773 37.993 1.00 41.25 95 GLU D N 1
ATOM 13195 C CA . GLU D 1 116 ? 12.613 33.475 38.888 1.00 38.81 95 GLU D CA 1
ATOM 13196 C C . GLU D 1 116 ? 13.920 33.375 38.093 1.00 44.42 95 GLU D C 1
ATOM 13197 O O . GLU D 1 116 ? 14.930 33.925 38.572 1.00 44.93 95 GLU D O 1
ATOM 13203 N N . ARG D 1 117 ? 13.915 32.693 36.943 1.00 42.89 96 ARG D N 1
ATOM 13204 C CA . ARG D 1 117 ? 15.184 32.465 36.192 1.00 44.79 96 ARG D CA 1
ATOM 13205 C C . ARG D 1 117 ? 15.780 33.795 35.714 1.00 43.42 96 ARG D C 1
ATOM 13206 O O . ARG D 1 117 ? 17.001 33.977 35.883 1.00 47.78 96 ARG D O 1
ATOM 13214 N N . GLY D 1 118 ? 14.964 34.683 35.140 1.00 38.19 97 GLY D N 1
ATOM 13215 C CA . GLY D 1 118 ? 15.468 36.016 34.753 1.00 40.74 97 GLY D CA 1
ATOM 13216 C C . GLY D 1 118 ? 16.056 36.038 33.356 1.00 45.89 97 GLY D C 1
ATOM 13217 O O . GLY D 1 118 ? 17.294 35.969 33.240 1.00 45.59 97 GLY D O 1
ATOM 13218 N N . GLY D 1 119 ? 15.206 36.151 32.332 1.00 43.05 98 GLY D N 1
ATOM 13219 C CA . GLY D 1 119 ? 15.687 36.234 30.968 1.00 47.18 98 GLY D CA 1
ATOM 13220 C C . GLY D 1 119 ? 15.475 34.973 30.143 1.00 47.36 98 GLY D C 1
ATOM 13221 O O . GLY D 1 119 ? 15.712 33.854 30.627 1.00 45.91 98 GLY D O 1
ATOM 13222 N N . GLU D 1 120 ? 15.032 35.169 28.899 1.00 43.92 99 GLU D N 1
ATOM 13223 C CA . GLU D 1 120 ? 14.861 34.050 27.963 1.00 47.39 99 GLU D CA 1
ATOM 13224 C C . GLU D 1 120 ? 16.109 33.182 27.894 1.00 44.16 99 GLU D C 1
ATOM 13225 O O . GLU D 1 120 ? 16.012 31.953 27.848 1.00 44.13 99 GLU D O 1
ATOM 13231 N N . LYS D 1 121 ? 17.284 33.797 27.921 1.00 51.45 100 LYS D N 1
ATOM 13232 C CA . LYS D 1 121 ? 18.504 32.995 27.832 1.00 52.89 100 LYS D CA 1
ATOM 13233 C C . LYS D 1 121 ? 18.657 32.039 28.998 1.00 52.44 100 LYS D C 1
ATOM 13234 O O . LYS D 1 121 ? 19.548 31.184 28.965 1.00 52.21 100 LYS D O 1
ATOM 13236 N N . ASN D 1 122 ? 17.839 32.174 30.041 1.00 51.53 101 ASN D N 1
ATOM 13237 C CA . ASN D 1 122 ? 17.969 31.339 31.224 1.00 46.09 101 ASN D CA 1
ATOM 13238 C C . ASN D 1 122 ? 16.828 30.337 31.371 1.00 43.26 101 ASN D C 1
ATOM 13239 O O . ASN D 1 122 ? 16.813 29.560 32.345 1.00 42.04 101 ASN D O 1
ATOM 13244 N N . TRP D 1 123 ? 15.864 30.352 30.451 1.00 43.98 102 TRP D N 1
ATOM 13245 C CA . TRP D 1 123 ? 14.705 29.475 30.537 1.00 40.30 102 TRP D CA 1
ATOM 13246 C C . TRP D 1 123 ? 15.086 28.018 30.305 1.00 44.01 102 TRP D C 1
ATOM 13247 O O . TRP D 1 123 ? 15.901 27.705 29.439 1.00 46.30 102 TRP D O 1
ATOM 13258 N N . LYS D 1 124 ? 14.475 27.121 31.069 1.00 42.44 103 LYS D N 1
ATOM 13259 C CA . LYS D 1 124 ? 14.642 25.702 30.806 1.00 39.49 103 LYS D CA 1
ATOM 13260 C C . LYS D 1 124 ? 13.643 25.177 29.781 1.00 43.16 103 LYS D C 1
ATOM 13261 O O . LYS D 1 124 ? 13.940 24.199 29.081 1.00 37.85 103 LYS D O 1
ATOM 13267 N N . LYS D 1 125 ? 12.462 25.790 29.694 1.00 39.42 104 LYS D N 1
ATOM 13268 C CA . LYS D 1 125 ? 11.420 25.407 28.735 1.00 39.24 104 LYS D CA 1
ATOM 13269 C C . LYS D 1 125 ? 11.229 23.889 28.671 1.00 33.62 104 LYS D C 1
ATOM 13270 O O . LYS D 1 125 ? 11.324 23.276 27.611 1.00 36.49 104 LYS D O 1
ATOM 13276 N N . ILE D 1 126 ? 10.934 23.278 29.824 1.00 31.02 105 ILE D N 1
ATOM 13277 C CA . ILE D 1 126 ? 10.615 21.852 29.808 1.00 29.64 105 ILE D CA 1
ATOM 13278 C C . ILE D 1 126 ? 9.274 21.552 29.142 1.00 37.04 105 ILE D C 1
ATOM 13279 O O . ILE D 1 126 ? 9.016 20.388 28.767 1.00 34.39 105 ILE D O 1
ATOM 13284 N N . ILE D 1 127 ? 8.432 22.568 28.925 1.00 30.08 106 ILE D N 1
ATOM 13285 C CA . ILE D 1 127 ? 7.305 22.366 28.014 1.00 36.33 106 ILE D CA 1
ATOM 13286 C C . ILE D 1 127 ? 7.753 21.773 26.672 1.00 35.49 106 ILE D C 1
ATOM 13287 O O . ILE D 1 127 ? 6.970 21.114 25.976 1.00 36.88 106 ILE D O 1
ATOM 13292 N N . ASP D 1 128 ? 8.994 21.999 26.273 1.00 38.58 107 ASP D N 1
ATOM 13293 C CA . ASP D 1 128 ? 9.367 21.522 24.948 1.00 37.71 107 ASP D CA 1
ATOM 13294 C C . ASP D 1 128 ? 9.653 20.031 24.948 1.00 37.65 107 ASP D C 1
ATOM 13295 O O . ASP D 1 128 ? 9.550 19.385 23.891 1.00 34.24 107 ASP D O 1
ATOM 13300 N N . LEU D 1 129 ? 9.919 19.450 26.117 1.00 34.83 108 LEU D N 1
ATOM 13301 C CA . LEU D 1 129 ? 10.006 17.991 26.182 1.00 37.92 108 LEU D CA 1
ATOM 13302 C C . LEU D 1 129 ? 8.659 17.323 25.913 1.00 35.66 108 LEU D C 1
ATOM 13303 O O . LEU D 1 129 ? 8.602 16.252 25.287 1.00 39.77 108 LEU D O 1
ATOM 13308 N N . VAL D 1 130 ? 7.558 17.928 26.336 1.00 33.48 109 VAL D N 1
ATOM 13309 C CA . VAL D 1 130 ? 6.215 17.374 25.993 1.00 34.52 109 VAL D CA 1
ATOM 13310 C C . VAL D 1 130 ? 5.883 17.663 24.525 1.00 33.88 109 VAL D C 1
ATOM 13311 O O . VAL D 1 130 ? 5.317 16.803 23.875 1.00 32.84 109 VAL D O 1
ATOM 13315 N N . ARG D 1 131 ? 6.248 18.838 24.036 1.00 35.36 110 ARG D N 1
ATOM 13316 C CA . ARG D 1 131 ? 5.893 19.258 22.665 1.00 33.85 110 ARG D CA 1
ATOM 13317 C C . ARG D 1 131 ? 6.653 18.449 21.612 1.00 39.29 110 ARG D C 1
ATOM 13318 O O . ARG D 1 131 ? 6.137 18.322 20.510 1.00 34.36 110 ARG D O 1
ATOM 13326 N N . THR D 1 132 ? 7.820 17.923 21.972 1.00 33.82 111 THR D N 1
ATOM 13327 C CA . THR D 1 132 ? 8.658 17.130 21.047 1.00 39.32 111 THR D CA 1
ATOM 13328 C C . THR D 1 132 ? 8.414 15.643 21.307 1.00 36.86 111 THR D C 1
ATOM 13329 O O . THR D 1 132 ? 9.159 14.853 20.751 1.00 38.32 111 THR D O 1
ATOM 13333 N N . ASP D 1 133 ? 7.414 15.317 22.134 1.00 39.01 112 ASP D N 1
ATOM 13334 C CA . ASP D 1 133 ? 7.079 13.914 22.394 1.00 40.01 112 ASP D CA 1
ATOM 13335 C C . ASP D 1 133 ? 8.308 13.105 22.793 1.00 41.31 112 ASP D C 1
ATOM 13336 O O . ASP D 1 133 ? 8.546 12.010 22.283 1.00 42.75 112 ASP D O 1
ATOM 13341 N N . CYS D 1 134 ? 9.106 13.672 23.695 1.00 37.77 113 CYS D N 1
ATOM 13342 C CA . CYS D 1 134 ? 10.229 12.956 24.288 1.00 41.67 113 CYS D CA 1
ATOM 13343 C C . CYS D 1 134 ? 9.796 11.599 24.846 1.00 44.89 113 CYS D C 1
ATOM 13344 O O . CYS D 1 134 ? 8.836 11.507 25.618 1.00 48.85 113 CYS D O 1
ATOM 13347 N N . ARG D 1 135 ? 10.539 10.540 24.506 1.00 45.50 114 ARG D N 1
ATOM 13348 C CA . ARG D 1 135 ? 10.226 9.203 25.016 1.00 47.01 114 ARG D CA 1
ATOM 13349 C C . ARG D 1 135 ? 11.343 8.607 25.876 1.00 43.74 114 ARG D C 1
ATOM 13350 O O . ARG D 1 135 ? 11.354 7.400 26.131 1.00 42.84 114 ARG D O 1
ATOM 13358 N N . ASP D 1 136 ? 12.273 9.426 26.345 1.00 45.09 115 ASP D N 1
ATOM 13359 C CA . ASP D 1 136 ? 13.361 8.980 27.216 1.00 41.54 115 ASP D CA 1
ATOM 13360 C C . ASP D 1 136 ? 12.879 9.148 28.654 1.00 41.17 115 ASP D C 1
ATOM 13361 O O . ASP D 1 136 ? 12.794 10.263 29.168 1.00 39.38 115 ASP D O 1
ATOM 13366 N N . VAL D 1 137 ? 12.505 8.038 29.288 1.00 39.84 116 VAL D N 1
ATOM 13367 C CA . VAL D 1 137 ? 11.950 8.112 30.636 1.00 44.50 116 VAL D CA 1
ATOM 13368 C C . VAL D 1 137 ? 12.983 8.687 31.599 1.00 49.04 116 VAL D C 1
ATOM 13369 O O . VAL D 1 137 ? 12.655 9.521 32.466 1.00 40.66 116 VAL D O 1
ATOM 13373 N N . GLU D 1 138 ? 14.253 8.274 31.448 1.00 46.81 117 GLU D N 1
ATOM 13374 C CA . GLU D 1 138 ? 15.306 8.757 32.333 1.00 44.23 117 GLU D CA 1
ATOM 13375 C C . GLU D 1 138 ? 15.416 10.271 32.258 1.00 45.54 117 GLU D C 1
ATOM 13376 O O . GLU D 1 138 ? 15.399 10.960 33.284 1.00 40.36 117 GLU D O 1
ATOM 13382 N N . LYS D 1 139 ? 15.503 10.812 31.040 1.00 42.90 118 LYS D N 1
ATOM 13383 C CA . LYS D 1 139 ? 15.575 12.257 30.886 1.00 43.63 118 LYS D CA 1
ATOM 13384 C C . LYS D 1 139 ? 14.355 12.936 31.510 1.00 44.25 118 LYS D C 1
ATOM 13385 O O . LYS D 1 139 ? 14.492 13.916 32.256 1.00 44.47 118 LYS D O 1
ATOM 13391 N N . MET D 1 140 ? 13.150 12.435 31.205 1.00 39.92 119 MET D N 1
ATOM 13392 C CA . MET D 1 140 ? 11.935 12.964 31.836 1.00 45.41 119 MET D CA 1
ATOM 13393 C C . MET D 1 140 ? 12.042 12.989 33.365 1.00 40.98 119 MET D C 1
ATOM 13394 O O . MET D 1 140 ? 11.679 13.982 34.009 1.00 39.59 119 MET D O 1
ATOM 13399 N N . MET D 1 141 ? 12.536 11.898 33.967 1.00 37.55 120 MET D N 1
ATOM 13400 C CA . MET D 1 141 ? 12.659 11.857 35.426 1.00 44.46 120 MET D CA 1
ATOM 13401 C C . MET D 1 141 ? 13.566 12.966 35.938 1.00 44.74 120 MET D C 1
ATOM 13402 O O . MET D 1 141 ? 13.220 13.676 36.888 1.00 42.82 120 MET D O 1
ATOM 13407 N N . ASP D 1 142 ? 14.754 13.107 35.331 1.00 44.52 121 ASP D N 1
ATOM 13408 C CA . ASP D 1 142 ? 15.806 13.967 35.856 1.00 43.64 121 ASP D CA 1
ATOM 13409 C C . ASP D 1 142 ? 15.558 15.436 35.560 1.00 44.36 121 ASP D C 1
ATOM 13410 O O . ASP D 1 142 ? 16.074 16.306 36.269 1.00 47.15 121 ASP D O 1
ATOM 13415 N N . GLU D 1 143 ? 14.769 15.741 34.549 1.00 45.18 122 GLU D N 1
ATOM 13416 C CA . GLU D 1 143 ? 14.518 17.126 34.200 1.00 44.21 122 GLU D CA 1
ATOM 13417 C C . GLU D 1 143 ? 13.075 17.557 34.417 1.00 40.52 122 GLU D C 1
ATOM 13418 O O . GLU D 1 143 ? 12.787 18.743 34.264 1.00 40.06 122 GLU D O 1
ATOM 13424 N N . VAL D 1 144 ? 12.165 16.640 34.743 1.00 38.22 123 VAL D N 1
ATOM 13425 C CA . VAL D 1 144 ? 10.756 17.004 34.877 1.00 38.40 123 VAL D CA 1
ATOM 13426 C C . VAL D 1 144 ? 10.209 16.509 36.212 1.00 38.56 123 VAL D C 1
ATOM 13427 O O . VAL D 1 144 ? 9.956 17.313 37.114 1.00 41.26 123 VAL D O 1
ATOM 13431 N N . TYR D 1 145 ? 10.066 15.191 36.371 1.00 37.88 124 TYR D N 1
ATOM 13432 C CA . TYR D 1 145 ? 9.282 14.660 37.489 1.00 42.75 124 TYR D CA 1
ATOM 13433 C C . TYR D 1 145 ? 9.999 14.821 38.826 1.00 44.46 124 TYR D C 1
ATOM 13434 O O . TYR D 1 145 ? 9.383 15.236 39.811 1.00 44.17 124 TYR D O 1
ATOM 13443 N N . LEU D 1 146 ? 11.291 14.488 38.904 1.00 44.72 125 LEU D N 1
ATOM 13444 C CA . LEU D 1 146 ? 11.941 14.430 40.214 1.00 41.40 125 LEU D CA 1
ATOM 13445 C C . LEU D 1 146 ? 12.850 15.613 40.524 1.00 45.37 125 LEU D C 1
ATOM 13446 O O . LEU D 1 146 ? 13.551 15.566 41.531 1.00 48.54 125 LEU D O 1
ATOM 13451 N N . CYS D 1 147 ? 12.829 16.686 39.736 1.00 43.79 126 CYS D N 1
ATOM 13452 C CA . CYS D 1 147 ? 13.715 17.819 40.010 1.00 42.84 126 CYS D CA 1
ATOM 13453 C C . CYS D 1 147 ? 13.406 18.446 41.368 1.00 50.77 126 CYS D C 1
ATOM 13454 O O . CYS D 1 147 ? 12.239 18.630 41.739 1.00 46.84 126 CYS D O 1
ATOM 13457 N N . GLU D 1 148 ? 14.460 18.826 42.092 1.00 45.09 127 GLU D N 1
ATOM 13458 C CA . GLU D 1 148 ? 14.329 19.458 43.400 1.00 44.76 127 GLU D CA 1
ATOM 13459 C C . GLU D 1 148 ? 14.644 20.935 43.243 1.00 43.71 127 GLU D C 1
ATOM 13460 O O . GLU D 1 148 ? 15.699 21.299 42.709 1.00 45.56 127 GLU D O 1
ATOM 13466 N N . TYR D 1 149 ? 13.715 21.775 43.671 1.00 36.72 128 TYR D N 1
ATOM 13467 C CA . TYR D 1 149 ? 13.933 23.203 43.771 1.00 40.69 128 TYR D CA 1
ATOM 13468 C C . TYR D 1 149 ? 13.531 23.653 45.169 1.00 40.97 128 TYR D C 1
ATOM 13469 O O . TYR D 1 149 ? 12.555 23.151 45.745 1.00 40.83 128 TYR D O 1
ATOM 13478 N N . GLU D 1 150 ? 14.283 24.600 45.706 1.00 41.36 129 GLU D N 1
ATOM 13479 C CA . GLU D 1 150 ? 13.930 25.186 46.983 1.00 48.16 129 GLU D CA 1
ATOM 13480 C C . GLU D 1 150 ? 14.426 26.618 46.977 1.00 40.98 129 GLU D C 1
ATOM 13481 O O . GLU D 1 150 ? 15.169 27.027 46.088 1.00 43.83 129 GLU D O 1
ATOM 13487 N N . GLY D 1 151 ? 13.946 27.407 47.929 1.00 46.01 130 GLY D N 1
ATOM 13488 C CA . GLY D 1 151 ? 14.509 28.714 48.207 1.00 40.56 130 GLY D CA 1
ATOM 13489 C C . GLY D 1 151 ? 13.793 29.879 47.557 1.00 47.89 130 GLY D C 1
ATOM 13490 O O . GLY D 1 151 ? 14.064 31.016 47.934 1.00 51.27 130 GLY D O 1
ATOM 13491 N N . GLY D 1 152 ? 12.897 29.632 46.596 1.00 45.75 131 GLY D N 1
ATOM 13492 C CA . GLY D 1 152 ? 12.212 30.706 45.910 1.00 43.52 131 GLY D CA 1
ATOM 13493 C C . GLY D 1 152 ? 10.696 30.591 46.020 1.00 41.87 131 GLY D C 1
ATOM 13494 O O . GLY D 1 152 ? 10.157 30.093 47.003 1.00 42.86 131 GLY D O 1
ATOM 13495 N N . LEU D 1 153 ? 10.018 31.077 44.977 1.00 45.43 132 LEU D N 1
ATOM 13496 C CA . LEU D 1 153 ? 8.556 31.042 44.939 1.00 39.16 132 LEU D CA 1
ATOM 13497 C C . LEU D 1 153 ? 7.954 29.680 44.616 1.00 40.16 132 LEU D C 1
ATOM 13498 O O . LEU D 1 153 ? 6.745 29.508 44.800 1.00 40.97 132 LEU D O 1
ATOM 13503 N N . PHE D 1 154 ? 8.721 28.705 44.117 1.00 38.94 133 PHE D N 1
ATOM 13504 C CA . PHE D 1 154 ? 8.086 27.471 43.627 1.00 38.43 133 PHE D CA 1
ATOM 13505 C C . PHE D 1 154 ? 8.983 26.288 43.953 1.00 41.64 133 PHE D C 1
ATOM 13506 O O . PHE D 1 154 ? 9.844 25.931 43.144 1.00 44.56 133 PHE D O 1
ATOM 13514 N N . ASN D 1 155 ? 8.756 25.677 45.113 1.00 37.61 134 ASN D N 1
ATOM 13515 C CA . ASN D 1 155 ? 9.468 24.458 45.442 1.00 39.99 134 ASN D CA 1
ATOM 13516 C C . ASN D 1 155 ? 9.085 23.350 44.458 1.00 35.96 134 ASN D C 1
ATOM 13517 O O . ASN D 1 155 ? 8.083 23.426 43.756 1.00 36.94 134 ASN D O 1
ATOM 13522 N N . GLY D 1 156 ? 9.861 22.278 44.459 1.00 37.21 135 GLY D N 1
ATOM 13523 C CA . GLY D 1 156 ? 9.558 21.176 43.568 1.00 37.23 135 GLY D CA 1
ATOM 13524 C C . GLY D 1 156 ? 10.154 19.898 44.095 1.00 40.38 135 GLY D C 1
ATOM 13525 O O . GLY D 1 156 ? 11.139 19.919 44.835 1.00 43.33 135 GLY D O 1
ATOM 13526 N N . GLY D 1 157 ? 9.559 18.773 43.689 1.00 39.46 136 GLY D N 1
ATOM 13527 C CA . GLY D 1 157 ? 10.000 17.508 44.251 1.00 45.04 136 GLY D CA 1
ATOM 13528 C C . GLY D 1 157 ? 9.637 17.396 45.730 1.00 48.84 136 GLY D C 1
ATOM 13529 O O . GLY D 1 157 ? 8.622 17.934 46.201 1.00 40.30 136 GLY D O 1
ATOM 13530 N N . ALA D 1 158 ? 10.495 16.701 46.483 1.00 48.68 137 ALA D N 1
ATOM 13531 C CA . ALA D 1 158 ? 10.224 16.505 47.906 1.00 52.63 137 ALA D CA 1
ATOM 13532 C C . ALA D 1 158 ? 10.110 17.831 48.649 1.00 50.46 137 ALA D C 1
ATOM 13533 O O . ALA D 1 158 ? 9.367 17.924 49.633 1.00 48.03 137 ALA D O 1
ATOM 13535 N N . ALA D 1 159 ? 10.789 18.880 48.175 1.00 48.97 138 ALA D N 1
ATOM 13536 C CA . ALA D 1 159 ? 10.702 20.156 48.881 1.00 46.52 138 ALA D CA 1
ATOM 13537 C C . ALA D 1 159 ? 9.303 20.761 48.767 1.00 49.25 138 ALA D C 1
ATOM 13538 O O . ALA D 1 159 ? 8.825 21.410 49.704 1.00 45.24 138 ALA D O 1
ATOM 13540 N N . GLN D 1 160 ? 8.630 20.581 47.626 1.00 45.35 139 GLN D N 1
ATOM 13541 C CA . GLN D 1 160 ? 7.247 21.045 47.544 1.00 43.68 139 GLN D CA 1
ATOM 13542 C C . GLN D 1 160 ? 6.342 20.185 48.427 1.00 44.73 139 GLN D C 1
ATOM 13543 O O . GLN D 1 160 ? 5.309 20.656 48.917 1.00 46.54 139 GLN D O 1
ATOM 13549 N N . MET D 1 161 ? 6.730 18.932 48.657 1.00 45.51 140 MET D N 1
ATOM 13550 C CA . MET D 1 161 ? 5.967 18.049 49.525 1.00 47.07 140 MET D CA 1
ATOM 13551 C C . MET D 1 161 ? 6.197 18.341 50.997 1.00 48.08 140 MET D C 1
ATOM 13552 O O . MET D 1 161 ? 5.259 18.231 51.795 1.00 41.53 140 MET D O 1
ATOM 13557 N N . GLU D 1 162 ? 7.427 18.711 51.371 1.00 49.72 141 GLU D N 1
ATOM 13558 C CA . GLU D 1 162 ? 7.793 18.994 52.758 1.00 48.45 141 GLU D CA 1
ATOM 13559 C C . GLU D 1 162 ? 7.507 20.439 53.157 1.00 48.32 141 GLU D C 1
ATOM 13560 O O . GLU D 1 162 ? 7.140 20.713 54.307 1.00 48.00 141 GLU D O 1
ATOM 13562 N N . ARG D 1 163 ? 7.681 21.383 52.236 1.00 47.75 142 ARG D N 1
ATOM 13563 C CA . ARG D 1 163 ? 7.409 22.796 52.496 1.00 46.51 142 ARG D CA 1
ATOM 13564 C C . ARG D 1 163 ? 6.565 23.360 51.355 1.00 48.02 142 ARG D C 1
ATOM 13565 O O . ARG D 1 163 ? 7.032 24.202 50.569 1.00 44.60 142 ARG D O 1
ATOM 13573 N N . PRO D 1 164 ? 5.307 22.915 51.240 1.00 48.74 143 PRO D N 1
ATOM 13574 C CA . PRO D 1 164 ? 4.436 23.426 50.172 1.00 45.55 143 PRO D CA 1
ATOM 13575 C C . PRO D 1 164 ? 4.417 24.949 50.171 1.00 42.42 143 PRO D C 1
ATOM 13576 O O . PRO D 1 164 ? 4.329 25.582 51.216 1.00 45.25 143 PRO D O 1
ATOM 13580 N N . ASN D 1 165 ? 4.552 25.541 48.989 1.00 38.30 144 ASN D N 1
ATOM 13581 C CA . ASN D 1 165 ? 4.506 26.997 48.881 1.00 37.20 144 ASN D CA 1
ATOM 13582 C C . ASN D 1 165 ? 3.974 27.469 47.538 1.00 34.13 144 ASN D C 1
ATOM 13583 O O . ASN D 1 165 ? 4.044 28.674 47.267 1.00 34.80 144 ASN D O 1
ATOM 13588 N N . ALA D 1 166 ? 3.478 26.573 46.676 1.00 38.77 145 ALA D N 1
ATOM 13589 C CA . ALA D 1 166 ? 2.858 26.947 45.412 1.00 38.04 145 ALA D CA 1
ATOM 13590 C C . ALA D 1 166 ? 1.555 26.189 45.258 1.00 36.09 145 ALA D C 1
ATOM 13591 O O . ALA D 1 166 ? 1.481 24.985 45.519 1.00 37.59 145 ALA D O 1
ATOM 13593 N N . PHE D 1 167 ? 0.535 26.877 44.791 1.00 35.49 146 PHE D N 1
ATOM 13594 C CA . PHE D 1 167 ? -0.799 26.298 44.819 1.00 36.88 146 PHE D CA 1
ATOM 13595 C C . PHE D 1 167 ? -1.482 26.655 43.511 1.00 36.40 146 PHE D C 1
ATOM 13596 O O . PHE D 1 167 ? -1.830 27.811 43.287 1.00 36.51 146 PHE D O 1
ATOM 13604 N N . ILE D 1 168 ? -1.617 25.677 42.635 1.00 33.02 147 ILE D N 1
ATOM 13605 C CA . ILE D 1 168 ? -2.382 25.842 41.415 1.00 36.29 147 ILE D CA 1
ATOM 13606 C C . ILE D 1 168 ? -3.868 25.827 41.754 1.00 36.40 147 ILE D C 1
ATOM 13607 O O . ILE D 1 168 ? -4.368 24.912 42.424 1.00 31.58 147 ILE D O 1
ATOM 13612 N N . ILE D 1 169 ? -4.603 26.797 41.239 1.00 39.69 148 ILE D N 1
ATOM 13613 C CA . ILE D 1 169 ? -6.027 26.838 41.507 1.00 39.09 148 ILE D CA 1
ATOM 13614 C C . ILE D 1 169 ? -6.710 27.429 40.273 1.00 39.55 148 ILE D C 1
ATOM 13615 O O . ILE D 1 169 ? -6.052 27.891 39.335 1.00 42.87 148 ILE D O 1
ATOM 13620 N N . GLN D 1 170 ? -8.044 27.323 40.220 1.00 41.17 149 GLN D N 1
ATOM 13621 C CA . GLN D 1 170 ? -8.784 27.721 38.986 1.00 38.78 149 GLN D CA 1
ATOM 13622 C C . GLN D 1 170 ? -8.612 29.200 38.624 1.00 39.06 149 GLN D C 1
ATOM 13623 O O . GLN D 1 170 ? -8.588 29.477 37.414 1.00 40.45 149 GLN D O 1
ATOM 13629 N N . GLN D 1 171 ? -8.534 30.113 39.598 1.00 37.90 150 GLN D N 1
ATOM 13630 C CA . GLN D 1 171 ? -8.463 31.549 39.210 1.00 35.77 150 GLN D CA 1
ATOM 13631 C C . GLN D 1 171 ? -8.015 32.440 40.372 1.00 36.82 150 GLN D C 1
ATOM 13632 O O . GLN D 1 171 ? -7.660 31.891 41.434 1.00 32.08 150 GLN D O 1
ATOM 13638 N N . GLY D 1 172 ? -8.044 33.762 40.173 1.00 29.57 151 GLY D N 1
ATOM 13639 C CA . GLY D 1 172 ? -7.552 34.708 41.195 1.00 36.19 151 GLY D CA 1
ATOM 13640 C C . GLY D 1 172 ? -8.376 34.724 42.469 1.00 42.23 151 GLY D C 1
ATOM 13641 O O . GLY D 1 172 ? -7.758 34.729 43.549 1.00 49.59 151 GLY D O 1
ATOM 13642 N N . ARG D 1 173 ? -9.709 34.758 42.370 1.00 38.12 152 ARG D N 1
ATOM 13643 C CA . ARG D 1 173 ? -10.511 34.886 43.596 1.00 42.76 152 ARG D CA 1
ATOM 13644 C C . ARG D 1 173 ? -10.397 33.625 44.445 1.00 42.60 152 ARG D C 1
ATOM 13645 O O . ARG D 1 173 ? -10.482 33.680 45.680 1.00 43.15 152 ARG D O 1
ATOM 13653 N N . ALA D 1 174 ? -10.217 32.484 43.794 1.00 40.49 153 ALA D N 1
ATOM 13654 C CA . ALA D 1 174 ? -9.976 31.255 44.537 1.00 39.64 153 ALA D CA 1
ATOM 13655 C C . ALA D 1 174 ? -8.614 31.292 45.221 1.00 45.89 153 ALA D C 1
ATOM 13656 O O . ALA D 1 174 ? -8.464 30.818 46.356 1.00 42.09 153 ALA D O 1
ATOM 13658 N N . ALA D 1 175 ? -7.614 31.892 44.558 1.00 42.77 154 ALA D N 1
ATOM 13659 C CA . ALA D 1 175 ? -6.295 32.025 45.176 1.00 45.62 154 ALA D CA 1
ATOM 13660 C C . ALA D 1 175 ? -6.337 32.982 46.377 1.00 46.89 154 ALA D C 1
ATOM 13661 O O . ALA D 1 175 ? -5.765 32.692 47.436 1.00 48.42 154 ALA D O 1
ATOM 13663 N N . GLU D 1 176 ? -7.011 34.127 46.229 1.00 46.95 155 GLU D N 1
ATOM 13664 C CA . GLU D 1 176 ? -7.124 35.070 47.334 1.00 48.18 155 GLU D CA 1
ATOM 13665 C C . GLU D 1 176 ? -7.957 34.517 48.488 1.00 49.53 155 GLU D C 1
ATOM 13666 O O . GLU D 1 176 ? -7.673 34.844 49.647 1.00 48.68 155 GLU D O 1
ATOM 13672 N N . SER D 1 177 ? -8.951 33.686 48.203 1.00 48.16 156 SER D N 1
ATOM 13673 C CA . SER D 1 177 ? -9.849 33.209 49.248 1.00 44.58 156 SER D CA 1
ATOM 13674 C C . SER D 1 177 ? -9.209 32.109 50.066 1.00 50.64 156 SER D C 1
ATOM 13675 O O . SER D 1 177 ? -9.391 32.058 51.281 1.00 46.05 156 SER D O 1
ATOM 13678 N N . VAL D 1 178 ? -8.542 31.163 49.405 1.00 48.37 157 VAL D N 1
ATOM 13679 C CA . VAL D 1 178 ? -7.751 30.195 50.147 1.00 47.68 157 VAL D CA 1
ATOM 13680 C C . VAL D 1 178 ? -6.736 30.918 51.032 1.00 52.09 157 VAL D C 1
ATOM 13681 O O . VAL D 1 178 ? -6.544 30.566 52.209 1.00 48.40 157 VAL D O 1
ATOM 13685 N N . LEU D 1 179 ? -6.121 31.983 50.501 1.00 48.95 158 LEU D N 1
ATOM 13686 C CA . LEU D 1 179 ? -5.163 32.763 51.280 1.00 46.39 158 LEU D CA 1
ATOM 13687 C C . LEU D 1 179 ? -5.846 33.518 52.414 1.00 54.45 158 LEU D C 1
ATOM 13688 O O . LEU D 1 179 ? -5.355 33.538 53.552 1.00 49.92 158 LEU D O 1
ATOM 13693 N N . MET D 1 180 ? -6.950 34.204 52.111 1.00 54.33 159 MET D N 1
ATOM 13694 C CA . MET D 1 180 ? -7.575 35.016 53.142 1.00 54.39 159 MET D CA 1
ATOM 13695 C C . MET D 1 180 ? -8.097 34.157 54.280 1.00 49.27 159 MET D C 1
ATOM 13696 O O . MET D 1 180 ? -7.922 34.506 55.449 1.00 52.50 159 MET D O 1
ATOM 13701 N N . GLU D 1 181 ? -8.719 33.026 53.964 1.00 49.87 160 GLU D N 1
ATOM 13702 C CA . GLU D 1 181 ? -9.243 32.166 55.016 1.00 52.81 160 GLU D CA 1
ATOM 13703 C C . GLU D 1 181 ? -8.139 31.756 55.978 1.00 52.67 160 GLU D C 1
ATOM 13704 O O . GLU D 1 181 ? -8.257 31.954 57.192 1.00 51.11 160 GLU D O 1
ATOM 13710 N N . ILE D 1 182 ? -7.039 31.211 55.453 1.00 54.60 161 ILE D N 1
ATOM 13711 C CA . ILE D 1 182 ? -5.933 30.800 56.320 1.00 52.53 161 ILE D CA 1
ATOM 13712 C C . ILE D 1 182 ? -5.490 31.962 57.206 1.00 51.71 161 ILE D C 1
ATOM 13713 O O . ILE D 1 182 ? -5.359 31.822 58.428 1.00 46.72 161 ILE D O 1
ATOM 13718 N N . VAL D 1 183 ? -5.262 33.131 56.604 1.00 48.01 162 VAL D N 1
ATOM 13719 C CA . VAL D 1 183 ? -4.790 34.263 57.390 1.00 50.95 162 VAL D CA 1
ATOM 13720 C C . VAL D 1 183 ? -5.776 34.592 58.512 1.00 52.30 162 VAL D C 1
ATOM 13721 O O . VAL D 1 183 ? -5.368 34.858 59.651 1.00 48.41 162 VAL D O 1
ATOM 13725 N N . ARG D 1 184 ? -7.084 34.589 58.202 1.00 51.54 163 ARG D N 1
ATOM 13726 C CA . ARG D 1 184 ? -8.114 34.877 59.199 1.00 47.77 163 ARG D CA 1
ATOM 13727 C C . ARG D 1 184 ? -8.079 33.858 60.335 1.00 51.91 163 ARG D C 1
ATOM 13728 O O . ARG D 1 184 ? -8.009 34.225 61.511 1.00 54.53 163 ARG D O 1
ATOM 13736 N N . ASN D 1 185 ? -8.135 32.571 60.004 1.00 50.21 164 ASN D N 1
ATOM 13737 C CA . ASN D 1 185 ? -8.007 31.537 61.019 1.00 52.41 164 ASN D CA 1
ATOM 13738 C C . ASN D 1 185 ? -6.837 31.817 61.952 1.00 54.39 164 ASN D C 1
ATOM 13739 O O . ASN D 1 185 ? -6.992 31.866 63.178 1.00 57.75 164 ASN D O 1
ATOM 13744 N N . ILE D 1 186 ? -5.660 32.041 61.384 1.00 51.45 165 ILE D N 1
ATOM 13745 C CA . ILE D 1 186 ? -4.478 32.240 62.211 1.00 55.13 165 ILE D CA 1
ATOM 13746 C C . ILE D 1 186 ? -4.608 33.507 63.056 1.00 56.79 165 ILE D C 1
ATOM 13747 O O . ILE D 1 186 ? -4.289 33.513 64.253 1.00 56.81 165 ILE D O 1
ATOM 13752 N N . LEU D 1 187 ? -5.050 34.607 62.444 1.00 55.49 166 LEU D N 1
ATOM 13753 C CA . LEU D 1 187 ? -5.184 35.845 63.201 1.00 54.98 166 LEU D CA 1
ATOM 13754 C C . LEU D 1 187 ? -6.260 35.707 64.262 1.00 59.75 166 LEU D C 1
ATOM 13755 O O . LEU D 1 187 ? -6.099 36.183 65.389 1.00 60.85 166 LEU D O 1
ATOM 13760 N N . ALA D 1 188 ? -7.366 35.056 63.920 1.00 57.26 167 ALA D N 1
ATOM 13761 C CA . ALA D 1 188 ? -8.451 34.902 64.875 1.00 58.25 167 ALA D CA 1
ATOM 13762 C C . ALA D 1 188 ? -8.001 34.126 66.097 1.00 62.54 167 ALA D C 1
ATOM 13763 O O . ALA D 1 188 ? -8.464 34.406 67.207 1.00 64.63 167 ALA D O 1
ATOM 13765 N N . LYS D 1 189 ? -7.101 33.152 65.912 1.00 62.14 168 LYS D N 1
ATOM 13766 C CA . LYS D 1 189 ? -6.581 32.404 67.050 1.00 59.30 168 LYS D CA 1
ATOM 13767 C C . LYS D 1 189 ? -5.641 33.259 67.896 1.00 60.59 168 LYS D C 1
ATOM 13768 O O . LYS D 1 189 ? -5.702 33.222 69.128 1.00 62.53 168 LYS D O 1
ATOM 13770 N N . ARG D 1 190 ? -4.790 34.065 67.265 1.00 59.35 169 ARG D N 1
ATOM 13771 C CA . ARG D 1 190 ? -3.790 34.809 68.020 1.00 63.07 169 ARG D CA 1
ATOM 13772 C C . ARG D 1 190 ? -4.282 36.151 68.551 1.00 65.54 169 ARG D C 1
ATOM 13773 O O . ARG D 1 190 ? -3.612 36.740 69.409 1.00 69.26 169 ARG D O 1
ATOM 13781 N N . HIS D 1 191 ? -5.400 36.670 68.055 1.00 62.98 170 HIS D N 1
ATOM 13782 C CA . HIS D 1 191 ? -5.869 37.987 68.481 1.00 64.18 170 HIS D CA 1
ATOM 13783 C C . HIS D 1 191 ? -7.386 38.068 68.376 1.00 65.48 170 HIS D C 1
ATOM 13784 O O . HIS D 1 191 ? -7.919 38.923 67.648 1.00 66.08 170 HIS D O 1
ATOM 13791 N N . PRO D 1 192 ? -8.105 37.218 69.113 1.00 65.04 171 PRO D N 1
ATOM 13792 C CA . PRO D 1 192 ? -9.560 37.127 68.938 1.00 64.97 171 PRO D CA 1
ATOM 13793 C C . PRO D 1 192 ? -10.224 38.484 69.107 1.00 69.14 171 PRO D C 1
ATOM 13794 O O . PRO D 1 192 ? -9.902 39.241 70.026 1.00 61.83 171 PRO D O 1
ATOM 13798 N N . GLY D 1 193 ? -11.148 38.794 68.194 1.00 73.22 172 GLY D N 1
ATOM 13799 C CA . GLY D 1 193 ? -11.922 40.018 68.269 1.00 72.93 172 GLY D CA 1
ATOM 13800 C C . GLY D 1 193 ? -11.218 41.273 67.799 1.00 74.52 172 GLY D C 1
ATOM 13801 O O . GLY D 1 193 ? -11.854 42.338 67.759 1.00 79.47 172 GLY D O 1
ATOM 13802 N N . LYS D 1 194 ? -9.933 41.201 67.454 1.00 68.21 173 LYS D N 1
ATOM 13803 C CA . LYS D 1 194 ? -9.236 42.332 66.854 1.00 69.80 173 LYS D CA 1
ATOM 13804 C C . LYS D 1 194 ? -9.409 42.309 65.339 1.00 67.90 173 LYS D C 1
ATOM 13805 O O . LYS D 1 194 ? -9.334 41.246 64.707 1.00 67.76 173 LYS D O 1
ATOM 13807 N N . LYS D 1 195 ? -9.659 43.479 64.758 1.00 61.95 174 LYS D N 1
ATOM 13808 C CA . LYS D 1 195 ? -9.733 43.616 63.310 1.00 67.46 174 LYS D CA 1
ATOM 13809 C C . LYS D 1 195 ? -8.491 44.319 62.779 1.00 65.66 174 LYS D C 1
ATOM 13810 O O . LYS D 1 195 ? -7.940 45.221 63.421 1.00 63.59 174 LYS D O 1
ATOM 13816 N N . PHE D 1 196 ? -8.069 43.918 61.585 1.00 64.80 175 PHE D N 1
ATOM 13817 C CA . PHE D 1 196 ? -6.832 44.427 61.021 1.00 62.70 175 PHE D CA 1
ATOM 13818 C C . PHE D 1 196 ? -7.096 45.263 59.777 1.00 60.44 175 PHE D C 1
ATOM 13819 O O . PHE D 1 196 ? -8.126 45.111 59.110 1.00 64.77 175 PHE D O 1
ATOM 13827 N N . THR D 1 197 ? -6.158 46.165 59.489 1.00 56.72 176 THR D N 1
ATOM 13828 C CA . THR D 1 197 ? -6.185 46.977 58.279 1.00 59.10 176 THR D CA 1
ATOM 13829 C C . THR D 1 197 ? -5.216 46.378 57.255 1.00 60.97 176 THR D C 1
ATOM 13830 O O . THR D 1 197 ? -4.023 46.210 57.544 1.00 58.45 176 THR D O 1
ATOM 13834 N N . ILE D 1 198 ? -5.729 46.041 56.073 1.00 56.24 177 ILE D N 1
ATOM 13835 C CA . ILE D 1 198 ? -4.898 45.567 54.965 1.00 56.81 177 ILE D CA 1
ATOM 13836 C C . ILE D 1 198 ? -4.889 46.621 53.864 1.00 53.59 177 ILE D C 1
ATOM 13837 O O . ILE D 1 198 ? -5.862 46.738 53.099 1.00 54.52 177 ILE D O 1
ATOM 13842 N N . PRO D 1 199 ? -3.827 47.409 53.750 1.00 50.09 178 PRO D N 1
ATOM 13843 C CA . PRO D 1 199 ? -3.745 48.420 52.696 1.00 51.38 178 PRO D CA 1
ATOM 13844 C C . PRO D 1 199 ? -3.192 47.849 51.389 1.00 51.00 178 PRO D C 1
ATOM 13845 O O . PRO D 1 199 ? -2.688 46.726 51.332 1.00 45.64 178 PRO D O 1
ATOM 13849 N N . SER D 1 200 ? -3.372 48.647 50.325 1.00 52.21 179 SER D N 1
ATOM 13850 C CA . SER D 1 200 ? -2.916 48.266 48.964 1.00 51.98 179 SER D CA 1
ATOM 13851 C C . SER D 1 200 ? -2.879 49.539 48.123 1.00 52.23 179 SER D C 1
ATOM 13852 O O . SER D 1 200 ? -3.301 50.584 48.638 1.00 50.93 179 SER D O 1
ATOM 13855 N N . ASN D 1 201 ? -2.375 49.461 46.892 1.00 50.59 180 ASN D N 1
ATOM 13856 C CA . ASN D 1 201 ? -2.453 50.639 45.990 1.00 46.39 180 ASN D CA 1
ATOM 13857 C C . ASN D 1 201 ? -3.830 50.581 45.324 1.00 50.49 180 ASN D C 1
ATOM 13858 O O . ASN D 1 201 ? -4.339 51.647 44.925 1.00 55.25 180 ASN D O 1
ATOM 13863 N N . GLY D 1 202 ? -4.405 49.375 45.230 1.00 50.27 181 GLY D N 1
ATOM 13864 C CA . GLY D 1 202 ? -5.727 49.199 44.603 1.00 54.05 181 GLY D CA 1
ATOM 13865 C C . GLY D 1 202 ? -6.301 47.811 44.831 1.00 56.96 181 GLY D C 1
ATOM 13866 O O . GLY D 1 202 ? -5.941 46.899 44.065 1.00 60.45 181 GLY D O 1
ATOM 13867 N N . HIS D 1 203 ? -7.158 47.646 45.844 1.00 53.08 182 HIS D N 1
ATOM 13868 C CA . HIS D 1 203 ? -7.850 46.359 46.073 1.00 56.51 182 HIS D CA 1
ATOM 13869 C C . HIS D 1 203 ? -9.046 46.331 45.133 1.00 63.71 182 HIS D C 1
ATOM 13870 O O . HIS D 1 203 ? -9.889 47.234 45.237 1.00 64.56 182 HIS D O 1
ATOM 13877 N N . PHE D 1 204 ? -9.110 45.336 44.252 1.00 63.00 183 PHE D N 1
ATOM 13878 C CA . PHE D 1 204 ? -10.189 45.285 43.284 1.00 62.81 183 PHE D CA 1
ATOM 13879 C C . PHE D 1 204 ? -11.387 44.573 43.919 1.00 62.89 183 PHE D C 1
ATOM 13880 O O . PHE D 1 204 ? -11.255 43.929 44.975 1.00 59.91 183 PHE D O 1
ATOM 13888 N N . ASP D 1 205 ? -12.561 44.722 43.297 1.00 62.25 184 ASP D N 1
ATOM 13889 C CA . ASP D 1 205 ? -13.805 44.361 43.990 1.00 63.92 184 ASP D CA 1
ATOM 13890 C C . ASP D 1 205 ? -13.737 42.953 44.588 1.00 63.53 184 ASP D C 1
ATOM 13891 O O . ASP D 1 205 ? -14.193 42.729 45.717 1.00 63.52 184 ASP D O 1
ATOM 13896 N N . THR D 1 206 ? -13.163 41.993 43.863 1.00 59.19 185 THR D N 1
ATOM 13897 C CA . THR D 1 206 ? -13.097 40.641 44.420 1.00 60.56 185 THR D CA 1
ATOM 13898 C C . THR D 1 206 ? -12.278 40.647 45.696 1.00 61.89 185 THR D C 1
ATOM 13899 O O . THR D 1 206 ? -12.709 40.126 46.731 1.00 62.08 185 THR D O 1
ATOM 13903 N N . THR D 1 207 ? -11.113 41.288 45.643 1.00 61.37 186 THR D N 1
ATOM 13904 C CA . THR D 1 207 ? -10.158 41.191 46.740 1.00 64.11 186 THR D CA 1
ATOM 13905 C C . THR D 1 207 ? -10.660 41.996 47.925 1.00 61.06 186 THR D C 1
ATOM 13906 O O . THR D 1 207 ? -10.681 41.516 49.067 1.00 58.68 186 THR D O 1
ATOM 13910 N N . GLU D 1 208 ? -11.146 43.199 47.625 1.00 60.66 187 GLU D N 1
ATOM 13911 C CA . GLU D 1 208 ? -11.721 44.085 48.639 1.00 63.27 187 GLU D CA 1
ATOM 13912 C C . GLU D 1 208 ? -12.966 43.478 49.294 1.00 64.80 187 GLU D C 1
ATOM 13913 O O . GLU D 1 208 ? -13.181 43.631 50.511 1.00 62.34 187 GLU D O 1
ATOM 13919 N N . GLY D 1 209 ? -13.794 42.787 48.508 1.00 63.98 188 GLY D N 1
ATOM 13920 C CA . GLY D 1 209 ? -14.991 42.181 49.071 1.00 64.44 188 GLY D CA 1
ATOM 13921 C C . GLY D 1 209 ? -14.697 40.941 49.896 1.00 62.72 188 GLY D C 1
ATOM 13922 O O . GLY D 1 209 ? -15.327 40.711 50.934 1.00 63.32 188 GLY D O 1
ATOM 13923 N N . ASN D 1 210 ? -13.743 40.120 49.441 1.00 60.51 189 ASN D N 1
ATOM 13924 C CA . ASN D 1 210 ? -13.305 38.976 50.235 1.00 57.96 189 ASN D CA 1
ATOM 13925 C C . ASN D 1 210 ? -12.579 39.433 51.501 1.00 57.53 189 ASN D C 1
ATOM 13926 O O . ASN D 1 210 ? -12.607 38.735 52.522 1.00 58.61 189 ASN D O 1
ATOM 13931 N N . ILE D 1 211 ? -11.912 40.587 51.459 1.00 59.82 190 ILE D N 1
ATOM 13932 C CA . ILE D 1 211 ? -11.293 41.111 52.673 1.00 61.68 190 ILE D CA 1
ATOM 13933 C C . ILE D 1 211 ? -12.369 41.527 53.668 1.00 64.62 190 ILE D C 1
ATOM 13934 O O . ILE D 1 211 ? -12.400 41.052 54.812 1.00 65.15 190 ILE D O 1
ATOM 13939 N N . LYS D 1 212 ? -13.276 42.415 53.235 1.00 63.61 191 LYS D N 1
ATOM 13940 C CA . LYS D 1 212 ? -14.358 42.880 54.105 1.00 62.49 191 LYS D CA 1
ATOM 13941 C C . LYS D 1 212 ? -15.165 41.715 54.650 1.00 64.20 191 LYS D C 1
ATOM 13942 O O . LYS D 1 212 ? -15.711 41.797 55.756 1.00 61.46 191 LYS D O 1
ATOM 13944 N N . GLN D 1 213 ? -15.240 40.616 53.889 1.00 63.14 192 GLN D N 1
ATOM 13945 C CA . GLN D 1 213 ? -15.952 39.429 54.345 1.00 62.27 192 GLN D CA 1
ATOM 13946 C C . GLN D 1 213 ? -15.172 38.669 55.414 1.00 64.73 192 GLN D C 1
ATOM 13947 O O . GLN D 1 213 ? -15.775 37.979 56.242 1.00 66.13 192 GLN D O 1
ATOM 13953 N N . MET D 1 214 ? -13.840 38.759 55.398 1.00 64.57 193 MET D N 1
ATOM 13954 C CA . MET D 1 214 ? -13.016 38.144 56.429 1.00 64.85 193 MET D CA 1
ATOM 13955 C C . MET D 1 214 ? -13.031 38.936 57.735 1.00 62.82 193 MET D C 1
ATOM 13956 O O . MET D 1 214 ? -12.591 38.415 58.762 1.00 65.95 193 MET D O 1
ATOM 13958 N N . GLY D 1 215 ? -13.528 40.171 57.718 1.00 63.44 194 GLY D N 1
ATOM 13959 C CA . GLY D 1 215 ? -13.517 41.032 58.876 1.00 60.73 194 GLY D CA 1
ATOM 13960 C C . GLY D 1 215 ? -12.475 42.127 58.865 1.00 65.57 194 GLY D C 1
ATOM 13961 O O . GLY D 1 215 ? -12.450 42.938 59.798 1.00 67.00 194 GLY D O 1
ATOM 13962 N N . SER D 1 216 ? -11.616 42.185 57.853 1.00 62.40 195 SER D N 1
ATOM 13963 C CA . SER D 1 216 ? -10.556 43.183 57.841 1.00 65.25 195 SER D CA 1
ATOM 13964 C C . SER D 1 216 ? -11.027 44.457 57.137 1.00 63.11 195 SER D C 1
ATOM 13965 O O . SER D 1 216 ? -12.079 44.487 56.493 1.00 65.76 195 SER D O 1
ATOM 13968 N N . ILE D 1 217 ? -10.235 45.516 57.266 1.00 62.52 196 ILE D N 1
ATOM 13969 C CA . ILE D 1 217 ? -10.520 46.822 56.670 1.00 60.49 196 ILE D CA 1
ATOM 13970 C C . ILE D 1 217 ? -9.575 47.025 55.489 1.00 59.64 196 ILE D C 1
ATOM 13971 O O . ILE D 1 217 ? -8.356 47.092 55.685 1.00 56.89 196 ILE D O 1
ATOM 13976 N N . PRO D 1 218 ? -10.074 47.143 54.266 1.00 61.67 197 PRO D N 1
ATOM 13977 C CA . PRO D 1 218 ? -9.184 47.438 53.136 1.00 56.63 197 PRO D CA 1
ATOM 13978 C C . PRO D 1 218 ? -9.024 48.931 52.896 1.00 56.32 197 PRO D C 1
ATOM 13979 O O . PRO D 1 218 ? -9.933 49.727 53.138 1.00 61.07 197 PRO D O 1
ATOM 13983 N N . ARG D 1 219 ? -7.841 49.313 52.397 1.00 49.72 198 ARG D N 1
ATOM 13984 C CA . ARG D 1 219 ? -7.537 50.708 52.082 1.00 54.21 198 ARG D CA 1
ATOM 13985 C C . ARG D 1 219 ? -6.723 50.788 50.794 1.00 53.99 198 ARG D C 1
ATOM 13986 O O . ARG D 1 219 ? -5.806 49.989 50.594 1.00 52.92 198 ARG D O 1
ATOM 13994 N N . ASN D 1 220 ? -7.047 51.777 49.941 1.00 56.00 199 ASN D N 1
ATOM 13995 C CA . ASN D 1 220 ? -6.408 52.015 48.639 1.00 55.58 199 ASN D CA 1
ATOM 13996 C C . ASN D 1 220 ? -5.596 53.311 48.704 1.00 53.80 199 ASN D C 1
ATOM 13997 O O . ASN D 1 220 ? -6.173 54.402 48.707 1.00 55.07 199 ASN D O 1
ATOM 14002 N N . LEU D 1 221 ? -4.260 53.207 48.697 1.00 54.38 200 LEU D N 1
ATOM 14003 C CA . LEU D 1 221 ? -3.374 54.364 48.872 1.00 51.42 200 LEU D CA 1
ATOM 14004 C C . LEU D 1 221 ? -2.690 54.724 47.554 1.00 54.07 200 LEU D C 1
ATOM 14005 O O . LEU D 1 221 ? -1.750 54.047 47.126 1.00 51.93 200 LEU D O 1
ATOM 14010 N N . TYR D 1 222 ? -3.133 55.820 46.944 1.00 50.33 201 TYR D N 1
ATOM 14011 C CA . TYR D 1 222 ? -2.568 56.314 45.699 1.00 53.78 201 TYR D CA 1
ATOM 14012 C C . TYR D 1 222 ? -2.816 57.815 45.632 1.00 55.23 201 TYR D C 1
ATOM 14013 O O . TYR D 1 222 ? -3.520 58.391 46.467 1.00 58.57 201 TYR D O 1
ATOM 14022 N N . ASN D 1 223 ? -2.230 58.446 44.619 1.00 49.07 202 ASN D N 1
ATOM 14023 C CA . ASN D 1 223 ? -2.409 59.870 44.370 1.00 49.17 202 ASN D CA 1
ATOM 14024 C C . ASN D 1 223 ? -3.621 60.062 43.470 1.00 54.58 202 ASN D C 1
ATOM 14025 O O . ASN D 1 223 ? -3.515 60.109 42.239 1.00 57.84 202 ASN D O 1
ATOM 14030 N N . LYS D 1 224 ? -4.796 60.176 44.082 1.00 55.18 203 LYS D N 1
ATOM 14031 C CA . LYS D 1 224 ? -6.009 60.400 43.303 1.00 56.31 203 LYS D CA 1
ATOM 14032 C C . LYS D 1 224 ? -5.971 61.710 42.518 1.00 58.25 203 LYS D C 1
ATOM 14033 O O . LYS D 1 224 ? -6.857 61.946 41.687 1.00 59.69 203 LYS D O 1
ATOM 14039 N N . THR D 1 225 ? -4.970 62.559 42.745 1.00 57.63 204 THR D N 1
ATOM 14040 C CA . THR D 1 225 ? -4.871 63.840 42.051 1.00 56.29 204 THR D CA 1
ATOM 14041 C C . THR D 1 225 ? -4.205 63.681 40.689 1.00 55.55 204 THR D C 1
ATOM 14042 O O . THR D 1 225 ? -4.725 64.166 39.678 1.00 54.49 204 THR D O 1
ATOM 14046 N N . LEU D 1 226 ? -3.043 63.022 40.656 1.00 55.58 205 LEU D N 1
ATOM 14047 C CA . LEU D 1 226 ? -2.379 62.750 39.385 1.00 55.77 205 LEU D CA 1
ATOM 14048 C C . LEU D 1 226 ? -3.299 61.980 38.452 1.00 56.36 205 LEU D C 1
ATOM 14049 O O . LEU D 1 226 ? -3.311 62.222 37.241 1.00 55.73 205 LEU D O 1
ATOM 14054 N N . LEU D 1 227 ? -4.120 61.089 39.015 1.00 56.68 206 LEU D N 1
ATOM 14055 C CA . LEU D 1 227 ? -4.992 60.247 38.210 1.00 55.65 206 LEU D CA 1
ATOM 14056 C C . LEU D 1 227 ? -5.790 61.055 37.192 1.00 59.85 206 LEU D C 1
ATOM 14057 O O . LEU D 1 227 ? -5.912 60.647 36.028 1.00 59.14 206 LEU D O 1
ATOM 14062 N N . TRP D 1 228 ? -6.332 62.213 37.602 1.00 59.99 207 TRP D N 1
ATOM 14063 C CA . TRP D 1 228 ? -7.281 62.952 36.770 1.00 57.21 207 TRP D CA 1
ATOM 14064 C C . TRP D 1 228 ? -6.636 64.001 35.881 1.00 59.85 207 TRP D C 1
ATOM 14065 O O . TRP D 1 228 ? -7.330 64.576 35.036 1.00 63.51 207 TRP D O 1
ATOM 14076 N N . GLU D 1 229 ? -5.346 64.274 36.030 1.00 59.26 208 GLU D N 1
ATOM 14077 C CA . GLU D 1 229 ? -4.691 65.139 35.057 1.00 61.03 208 GLU D CA 1
ATOM 14078 C C . GLU D 1 229 ? -4.642 64.466 33.681 1.00 65.37 208 GLU D C 1
ATOM 14079 O O . GLU D 1 229 ? -4.391 63.261 33.562 1.00 64.69 208 GLU D O 1
ATOM 14081 N N . THR D 1 230 ? -4.890 65.250 32.636 1.00 62.00 209 THR D N 1
ATOM 14082 C CA . THR D 1 230 ? -4.638 64.777 31.286 1.00 68.73 209 THR D CA 1
ATOM 14083 C C . THR D 1 230 ? -3.619 65.658 30.564 1.00 68.25 209 THR D C 1
ATOM 14084 O O . THR D 1 230 ? -3.536 66.867 30.807 1.00 67.63 209 THR D O 1
ATOM 14088 N N . PRO D 1 231 ? -2.812 65.063 29.691 1.00 66.31 210 PRO D N 1
ATOM 14089 C CA . PRO D 1 231 ? -1.627 65.746 29.169 1.00 68.18 210 PRO D CA 1
ATOM 14090 C C . PRO D 1 231 ? -1.916 66.618 27.953 1.00 72.64 210 PRO D C 1
ATOM 14091 O O . PRO D 1 231 ? -2.935 66.484 27.271 1.00 73.37 210 PRO D O 1
ATOM 14095 N N . GLU D 1 232 ? -0.984 67.532 27.699 1.00 75.13 211 GLU D N 1
ATOM 14096 C CA . GLU D 1 232 ? -1.055 68.382 26.519 1.00 76.94 211 GLU D CA 1
ATOM 14097 C C . GLU D 1 232 ? -1.184 67.535 25.257 1.00 77.66 211 GLU D C 1
ATOM 14098 O O . GLU D 1 232 ? -0.356 66.655 24.996 1.00 76.59 211 GLU D O 1
ATOM 14100 N N . GLY D 1 233 ? -2.227 67.800 24.472 1.00 78.11 212 GLY D N 1
ATOM 14101 C CA . GLY D 1 233 ? -2.444 67.073 23.236 1.00 70.87 212 GLY D CA 1
ATOM 14102 C C . GLY D 1 233 ? -3.060 65.698 23.388 1.00 72.49 212 GLY D C 1
ATOM 14103 O O . GLY D 1 233 ? -3.359 65.055 22.375 1.00 65.67 212 GLY D O 1
ATOM 14104 N N . GLY D 1 234 ? -3.264 65.221 24.613 1.00 72.78 213 GLY D N 1
ATOM 14105 C CA . GLY D 1 234 ? -3.926 63.959 24.849 1.00 65.17 213 GLY D CA 1
ATOM 14106 C C . GLY D 1 234 ? -3.001 62.790 25.092 1.00 64.34 213 GLY D C 1
ATOM 14107 O O . GLY D 1 234 ? -3.485 61.714 25.456 1.00 62.80 213 GLY D O 1
ATOM 14108 N N . ARG D 1 235 ? -1.690 62.970 24.923 1.00 66.64 214 ARG D N 1
ATOM 14109 C CA . ARG D 1 235 ? -0.734 61.872 25.049 1.00 67.44 214 ARG D CA 1
ATOM 14110 C C . ARG D 1 235 ? 0.464 62.338 25.864 1.00 68.87 214 ARG D C 1
ATOM 14111 O O . ARG D 1 235 ? 1.253 63.160 25.388 1.00 71.13 214 ARG D O 1
ATOM 14113 N N . TYR D 1 236 ? 0.609 61.807 27.078 1.00 65.73 215 TYR D N 1
ATOM 14114 C CA . TYR D 1 236 ? 1.857 61.970 27.810 1.00 65.71 215 TYR D CA 1
ATOM 14115 C C . TYR D 1 236 ? 3.028 61.573 26.930 1.00 63.36 215 TYR D C 1
ATOM 14116 O O . TYR D 1 236 ? 2.895 60.760 26.015 1.00 67.50 215 TYR D O 1
ATOM 14125 N N . GLU D 1 237 ? 4.185 62.159 27.200 1.00 66.54 216 GLU D N 1
ATOM 14126 C CA . GLU D 1 237 ? 5.382 61.697 26.515 1.00 65.81 216 GLU D CA 1
ATOM 14127 C C . GLU D 1 237 ? 5.965 60.486 27.217 1.00 63.83 216 GLU D C 1
ATOM 14128 O O . GLU D 1 237 ? 6.495 59.584 26.561 1.00 63.35 216 GLU D O 1
ATOM 14134 N N . LYS D 1 238 ? 5.875 60.447 28.537 1.00 61.21 217 LYS D N 1
ATOM 14135 C CA . LYS D 1 238 ? 6.207 59.259 29.297 1.00 60.15 217 LYS D CA 1
ATOM 14136 C C . LYS D 1 238 ? 5.011 58.915 30.167 1.00 58.87 217 LYS D C 1
ATOM 14137 O O . LYS D 1 238 ? 4.252 59.796 30.585 1.00 62.12 217 LYS D O 1
ATOM 14143 N N . ASN D 1 239 ? 4.828 57.629 30.399 1.00 53.52 218 ASN D N 1
ATOM 14144 C CA . ASN D 1 239 ? 3.747 57.162 31.260 1.00 55.10 218 ASN D CA 1
ATOM 14145 C C . ASN D 1 239 ? 4.073 57.514 32.707 1.00 52.39 218 ASN D C 1
ATOM 14146 O O . ASN D 1 239 ? 5.127 57.095 33.211 1.00 52.12 218 ASN D O 1
ATOM 14151 N N . PRO D 1 240 ? 3.226 58.286 33.398 1.00 58.57 219 PRO D N 1
ATOM 14152 C CA . PRO D 1 240 ? 3.546 58.749 34.767 1.00 54.88 219 PRO D CA 1
ATOM 14153 C C . PRO D 1 240 ? 3.318 57.718 35.866 1.00 57.16 219 PRO D C 1
ATOM 14154 O O . PRO D 1 240 ? 3.471 58.049 37.054 1.00 53.48 219 PRO D O 1
ATOM 14158 N N . PHE D 1 241 ? 2.923 56.493 35.532 1.00 51.66 220 PHE D N 1
ATOM 14159 C CA . PHE D 1 241 ? 2.811 55.430 36.529 1.00 45.51 220 PHE D CA 1
ATOM 14160 C C . PHE D 1 241 ? 1.797 55.793 37.620 1.00 48.78 220 PHE D C 1
ATOM 14161 O O . PHE D 1 241 ? 2.038 55.625 38.820 1.00 48.60 220 PHE D O 1
ATOM 14169 N N . LYS D 1 242 ? 0.627 56.256 37.189 1.00 50.20 221 LYS D N 1
ATOM 14170 C CA . LYS D 1 242 ? -0.411 56.654 38.124 1.00 41.94 221 LYS D CA 1
ATOM 14171 C C . LYS D 1 242 ? -0.902 55.513 38.995 1.00 47.65 221 LYS D C 1
ATOM 14172 O O . LYS D 1 242 ? -1.647 55.767 39.947 1.00 51.90 221 LYS D O 1
ATOM 14178 N N . GLY D 1 243 ? -0.529 54.268 38.712 1.00 49.41 222 GLY D N 1
ATOM 14179 C CA . GLY D 1 243 ? -0.917 53.181 39.606 1.00 39.95 222 GLY D CA 1
ATOM 14180 C C . GLY D 1 243 ? -0.059 53.065 40.853 1.00 41.58 222 GLY D C 1
ATOM 14181 O O . GLY D 1 243 ? -0.317 52.218 41.720 1.00 37.46 222 GLY D O 1
ATOM 14182 N N . ASN D 1 244 ? 0.964 53.903 40.934 1.00 41.63 223 ASN D N 1
ATOM 14183 C CA . ASN D 1 244 ? 1.924 53.848 42.066 1.00 48.44 223 ASN D CA 1
ATOM 14184 C C . ASN D 1 244 ? 1.238 53.987 43.425 1.00 48.37 223 ASN D C 1
ATOM 14185 O O . ASN D 1 244 ? 0.257 54.731 43.537 1.00 45.36 223 ASN D O 1
ATOM 14190 N N . MET D 1 245 ? 1.763 53.282 44.432 1.00 48.37 224 MET D N 1
ATOM 14191 C CA . MET D 1 245 ? 1.229 53.410 45.814 1.00 51.52 224 MET D CA 1
ATOM 14192 C C . MET D 1 245 ? 1.854 54.660 46.438 1.00 55.72 224 MET D C 1
ATOM 14193 O O . MET D 1 245 ? 3.087 54.809 46.333 1.00 54.18 224 MET D O 1
ATOM 14198 N N . ASP D 1 246 ? 1.036 55.545 47.015 1.00 55.49 225 ASP D N 1
ATOM 14199 C CA . ASP D 1 246 ? 1.586 56.734 47.720 1.00 61.21 225 ASP D CA 1
ATOM 14200 C C . ASP D 1 246 ? 2.360 56.215 48.924 1.00 55.74 225 ASP D C 1
ATOM 14201 O O . ASP D 1 246 ? 1.753 55.563 49.771 1.00 57.83 225 ASP D O 1
ATOM 14206 N N . ILE D 1 247 ? 3.646 56.503 48.983 1.00 55.13 226 ILE D N 1
ATOM 14207 C CA . ILE D 1 247 ? 4.501 55.937 50.022 1.00 53.60 226 ILE D CA 1
ATOM 14208 C C . ILE D 1 247 ? 4.344 56.681 51.354 1.00 52.74 226 ILE D C 1
ATOM 14209 O O . ILE D 1 247 ? 4.516 56.087 52.421 1.00 49.61 226 ILE D O 1
ATOM 14214 N N . GLU D 1 248 ? 4.026 57.974 51.325 1.00 61.44 227 GLU D N 1
ATOM 14215 C CA . GLU D 1 248 ? 3.710 58.683 52.566 1.00 57.69 227 GLU D CA 1
ATOM 14216 C C . GLU D 1 248 ? 2.408 58.171 53.150 1.00 58.04 227 GLU D C 1
ATOM 14217 O O . GLU D 1 248 ? 2.345 57.790 54.324 1.00 58.45 227 GLU D O 1
ATOM 14223 N N . LYS D 1 249 ? 1.353 58.156 52.331 1.00 57.43 228 LYS D N 1
ATOM 14224 C CA . LYS D 1 249 ? 0.071 57.645 52.778 1.00 54.67 228 LYS D CA 1
ATOM 14225 C C . LYS D 1 249 ? 0.228 56.260 53.382 1.00 55.85 228 LYS D C 1
ATOM 14226 O O . LYS D 1 249 ? -0.363 55.966 54.425 1.00 54.71 228 LYS D O 1
ATOM 14232 N N . LEU D 1 250 ? 1.049 55.398 52.761 1.00 54.37 229 LEU D N 1
ATOM 14233 C CA . LEU D 1 250 ? 1.248 54.063 53.324 1.00 55.08 229 LEU D CA 1
ATOM 14234 C C . LEU D 1 250 ? 1.927 54.112 54.695 1.00 52.67 229 LEU D C 1
ATOM 14235 O O . LEU D 1 250 ? 1.619 53.287 55.568 1.00 47.28 229 LEU D O 1
ATOM 14240 N N . GLU D 1 251 ? 2.873 55.022 54.898 1.00 47.09 230 GLU D N 1
ATOM 14241 C CA . GLU D 1 251 ? 3.539 55.003 56.195 1.00 61.47 230 GLU D CA 1
ATOM 14242 C C . GLU D 1 251 ? 2.749 55.768 57.272 1.00 58.38 230 GLU D C 1
ATOM 14243 O O . GLU D 1 251 ? 2.761 55.362 58.444 1.00 54.61 230 GLU D O 1
ATOM 14249 N N . GLN D 1 252 ? 2.008 56.815 56.889 1.00 56.52 231 GLN D N 1
ATOM 14250 C CA . GLN D 1 252 ? 1.058 57.433 57.812 1.00 56.26 231 GLN D CA 1
ATOM 14251 C C . GLN D 1 252 ? -0.041 56.466 58.233 1.00 58.68 231 GLN D C 1
ATOM 14252 O O . GLN D 1 252 ? -0.604 56.610 59.325 1.00 57.77 231 GLN D O 1
ATOM 14258 N N . LEU D 1 253 ? -0.385 55.498 57.374 1.00 53.90 232 LEU D N 1
ATOM 14259 C CA . LEU D 1 253 ? -1.387 54.499 57.738 1.00 54.08 232 LEU D CA 1
ATOM 14260 C C . LEU D 1 253 ? -0.818 53.467 58.705 1.00 57.94 232 LEU D C 1
ATOM 14261 O O . LEU D 1 253 ? -1.530 52.982 59.596 1.00 57.59 232 LEU D O 1
ATOM 14266 N N . ILE D 1 254 ? 0.455 53.098 58.532 1.00 55.87 233 ILE D N 1
ATOM 14267 C CA . ILE D 1 254 ? 1.063 52.097 59.407 1.00 57.68 233 ILE D CA 1
ATOM 14268 C C . ILE D 1 254 ? 1.359 52.705 60.782 1.00 57.62 233 ILE D C 1
ATOM 14269 O O . ILE D 1 254 ? 1.015 52.139 61.831 1.00 56.66 233 ILE D O 1
ATOM 14274 N N . GLN D 1 255 ? 2.021 53.862 60.798 1.00 56.78 234 GLN D N 1
ATOM 14275 C CA . GLN D 1 255 ? 2.297 54.515 62.075 1.00 61.21 234 GLN D CA 1
ATOM 14276 C C . GLN D 1 255 ? 0.998 54.949 62.748 1.00 60.65 234 GLN D C 1
ATOM 14277 O O . GLN D 1 255 ? 0.910 54.922 63.982 1.00 62.77 234 GLN D O 1
ATOM 14283 N N . GLY D 1 256 ? -0.010 55.288 61.963 1.00 63.24 235 GLY D N 1
ATOM 14284 C CA . GLY D 1 256 ? -1.298 55.714 62.468 1.00 54.56 235 GLY D CA 1
ATOM 14285 C C . GLY D 1 256 ? -2.051 54.619 63.187 1.00 58.37 235 GLY D C 1
ATOM 14286 O O . GLY D 1 256 ? -2.355 54.769 64.372 1.00 63.51 235 GLY D O 1
ATOM 14287 N N . VAL D 1 257 ? -2.365 53.525 62.496 1.00 55.48 236 VAL D N 1
ATOM 14288 C CA . VAL D 1 257 ? -3.154 52.474 63.131 1.00 50.37 236 VAL D CA 1
ATOM 14289 C C . VAL D 1 257 ? -2.296 51.497 63.928 1.00 53.73 236 VAL D C 1
ATOM 14290 O O . VAL D 1 257 ? -2.851 50.660 64.657 1.00 51.62 236 VAL D O 1
ATOM 14294 N N . GLY D 1 258 ? -0.982 51.570 63.818 1.00 59.77 237 GLY D N 1
ATOM 14295 C CA . GLY D 1 258 ? -0.126 50.595 64.465 1.00 60.28 237 GLY D CA 1
ATOM 14296 C C . GLY D 1 258 ? 0.290 49.434 63.558 1.00 60.97 237 GLY D C 1
ATOM 14297 O O . GLY D 1 258 ? -0.544 48.674 63.042 1.00 57.46 237 GLY D O 1
ATOM 14298 N N . PRO D 1 259 ? 1.606 49.254 63.385 1.00 61.85 238 PRO D N 1
ATOM 14299 C CA . PRO D 1 259 ? 2.092 48.165 62.506 1.00 58.82 238 PRO D CA 1
ATOM 14300 C C . PRO D 1 259 ? 1.580 46.797 62.914 1.00 61.16 238 PRO D C 1
ATOM 14301 O O . PRO D 1 259 ? 1.293 45.943 62.054 1.00 56.33 238 PRO D O 1
ATOM 14305 N N . GLU D 1 260 ? 1.482 46.561 64.224 1.00 55.25 239 GLU D N 1
ATOM 14306 C CA . GLU D 1 260 ? 0.938 45.311 64.737 1.00 55.52 239 GLU D CA 1
ATOM 14307 C C . GLU D 1 260 ? -0.514 45.116 64.332 1.00 53.84 239 GLU D C 1
ATOM 14308 O O . GLU D 1 260 ? -1.035 43.997 64.446 1.00 50.97 239 GLU D O 1
ATOM 14314 N N . ASN D 1 261 ? -1.175 46.169 63.856 1.00 50.69 240 ASN D N 1
ATOM 14315 C CA . ASN D 1 261 ? -2.526 46.055 63.319 1.00 56.92 240 ASN D CA 1
ATOM 14316 C C . ASN D 1 261 ? -2.555 45.844 61.802 1.00 56.97 240 ASN D C 1
ATOM 14317 O O . ASN D 1 261 ? -3.647 45.735 61.232 1.00 54.13 240 ASN D O 1
ATOM 14322 N N . VAL D 1 262 ? -1.394 45.796 61.145 1.00 55.64 241 VAL D N 1
ATOM 14323 C CA . VAL D 1 262 ? -1.276 45.628 59.694 1.00 54.51 241 VAL D CA 1
ATOM 14324 C C . VAL D 1 262 ? -0.593 44.298 59.397 1.00 50.93 241 VAL D C 1
ATOM 14325 O O . VAL D 1 262 ? 0.648 44.235 59.347 1.00 51.00 241 VAL D O 1
ATOM 14329 N N . PRO D 1 263 ? -1.356 43.215 59.205 1.00 48.10 242 PRO D N 1
ATOM 14330 C CA . PRO D 1 263 ? -0.738 41.885 59.060 1.00 50.75 242 PRO D CA 1
ATOM 14331 C C . PRO D 1 263 ? -0.203 41.571 57.666 1.00 49.13 242 PRO D C 1
ATOM 14332 O O . PRO D 1 263 ? 0.634 40.666 57.553 1.00 50.16 242 PRO D O 1
ATOM 14336 N N . LEU D 1 264 ? -0.664 42.255 56.615 1.00 45.06 243 LEU D N 1
ATOM 14337 C CA . LEU D 1 264 ? -0.151 42.045 55.264 1.00 45.64 243 LEU D CA 1
ATOM 14338 C C . LEU D 1 264 ? -0.283 43.341 54.488 1.00 47.57 243 LEU D C 1
ATOM 14339 O O . LEU D 1 264 ? -1.201 44.130 54.733 1.00 51.34 243 LEU D O 1
ATOM 14344 N N . ILE D 1 265 ? 0.635 43.560 53.550 1.00 44.45 244 ILE D N 1
ATOM 14345 C CA . ILE D 1 265 ? 0.568 44.685 52.622 1.00 42.70 244 ILE D CA 1
ATOM 14346 C C . ILE D 1 265 ? 0.456 44.150 51.194 1.00 50.27 244 ILE D C 1
ATOM 14347 O O . ILE D 1 265 ? 1.288 43.336 50.759 1.00 45.89 244 ILE D O 1
ATOM 14352 N N . PHE D 1 266 ? -0.560 44.630 50.470 1.00 48.18 245 PHE D N 1
ATOM 14353 C CA . PHE D 1 266 ? -0.901 44.205 49.115 1.00 47.13 245 PHE D CA 1
ATOM 14354 C C . PHE D 1 266 ? -0.484 45.256 48.099 1.00 50.35 245 PHE D C 1
ATOM 14355 O O . PHE D 1 266 ? -0.573 46.456 48.369 1.00 54.36 245 PHE D O 1
ATOM 14363 N N . THR D 1 267 ? -0.040 44.805 46.923 1.00 46.24 246 THR D N 1
ATOM 14364 C CA . THR D 1 267 ? 0.204 45.695 45.785 1.00 45.73 246 THR D CA 1
ATOM 14365 C C . THR D 1 267 ? -0.333 45.028 44.525 1.00 49.38 246 THR D C 1
ATOM 14366 O O . THR D 1 267 ? -0.149 43.818 44.333 1.00 43.71 246 THR D O 1
ATOM 14370 N N . CYS D 1 268 ? -0.997 45.818 43.687 1.00 46.12 247 CYS D N 1
ATOM 14371 C CA . CYS D 1 268 ? -1.694 45.318 42.509 1.00 47.37 247 CYS D CA 1
ATOM 14372 C C . CYS D 1 268 ? -0.944 45.772 41.257 1.00 46.90 247 CYS D C 1
ATOM 14373 O O . CYS D 1 268 ? -0.617 46.958 41.116 1.00 46.33 247 CYS D O 1
ATOM 14376 N N . ILE D 1 269 ? -0.682 44.829 40.359 1.00 49.37 248 ILE D N 1
ATOM 14377 C CA . ILE D 1 269 ? 0.101 45.072 39.155 1.00 46.83 248 ILE D CA 1
ATOM 14378 C C . ILE D 1 269 ? -0.624 44.461 37.968 1.00 44.81 248 ILE D C 1
ATOM 14379 O O . ILE D 1 269 ? -0.843 43.244 37.941 1.00 45.58 248 ILE D O 1
ATOM 14384 N N . THR D 1 270 ? -1.045 45.294 37.020 1.00 43.92 249 THR D N 1
ATOM 14385 C CA . THR D 1 270 ? -1.087 46.748 37.166 1.00 45.03 249 THR D CA 1
ATOM 14386 C C . THR D 1 270 ? -2.216 47.111 38.135 1.00 45.57 249 THR D C 1
ATOM 14387 O O . THR D 1 270 ? -2.851 46.213 38.700 1.00 41.23 249 THR D O 1
ATOM 14391 N N . ASN D 1 271 ? -2.500 48.401 38.314 1.00 44.94 250 ASN D N 1
ATOM 14392 C CA . ASN D 1 271 ? -3.514 48.836 39.296 1.00 45.19 250 ASN D CA 1
ATOM 14393 C C . ASN D 1 271 ? -4.901 48.876 38.667 1.00 46.24 250 ASN D C 1
ATOM 14394 O O . ASN D 1 271 ? -5.315 49.900 38.105 1.00 47.13 250 ASN D O 1
ATOM 14399 N N . ASN D 1 272 ? -5.655 47.783 38.802 1.00 51.82 251 ASN D N 1
ATOM 14400 C CA . ASN D 1 272 ? -6.930 47.670 38.084 1.00 51.24 251 ASN D CA 1
ATOM 14401 C C . ASN D 1 272 ? -7.968 48.657 38.610 1.00 55.05 251 ASN D C 1
ATOM 14402 O O . ASN D 1 272 ? -8.553 49.400 37.799 1.00 54.07 251 ASN D O 1
ATOM 14407 N N . PRO D 1 273 ? -8.214 48.745 39.924 1.00 52.01 252 PRO D N 1
ATOM 14408 C CA . PRO D 1 273 ? -9.100 49.799 40.456 1.00 53.67 252 PRO D CA 1
ATOM 14409 C C . PRO D 1 273 ? -8.732 51.209 39.989 1.00 52.69 252 PRO D C 1
ATOM 14410 O O . PRO D 1 273 ? -9.610 51.979 39.598 1.00 57.44 252 PRO D O 1
ATOM 14414 N N . VAL D 1 274 ? -7.461 51.555 40.028 1.00 51.09 253 VAL D N 1
ATOM 14415 C CA . VAL D 1 274 ? -7.024 52.886 39.605 1.00 53.32 253 VAL D CA 1
ATOM 14416 C C . VAL D 1 274 ? -6.807 52.926 38.094 1.00 51.08 253 VAL D C 1
ATOM 14417 O O . VAL D 1 274 ? -5.684 53.171 37.628 1.00 46.31 253 VAL D O 1
ATOM 14421 N N . CYS D 1 275 ? -7.870 52.685 37.339 1.00 53.07 254 CYS D N 1
ATOM 14422 C CA . CYS D 1 275 ? -7.855 52.789 35.866 1.00 52.89 254 CYS D CA 1
ATOM 14423 C C . CYS D 1 275 ? -6.667 52.046 35.240 1.00 48.93 254 CYS D C 1
ATOM 14424 O O . CYS D 1 275 ? -5.920 52.592 34.423 1.00 49.17 254 CYS D O 1
ATOM 14427 N N . GLY D 1 276 ? -6.481 50.793 35.644 1.00 45.89 255 GLY D N 1
ATOM 14428 C CA . GLY D 1 276 ? -5.397 49.971 35.118 1.00 46.20 255 GLY D CA 1
ATOM 14429 C C . GLY D 1 276 ? -4.080 50.682 34.839 1.00 49.80 255 GLY D C 1
ATOM 14430 O O . GLY D 1 276 ? -3.447 50.453 33.796 1.00 51.98 255 GLY D O 1
ATOM 14431 N N . GLN D 1 277 ? -3.633 51.524 35.766 1.00 45.88 256 GLN D N 1
ATOM 14432 C CA . GLN D 1 277 ? -2.455 52.336 35.527 1.00 44.68 256 GLN D CA 1
ATOM 14433 C C . GLN D 1 277 ? -1.192 51.632 36.014 1.00 42.37 256 GLN D C 1
ATOM 14434 O O . GLN D 1 277 ? -1.212 50.837 36.954 1.00 39.27 256 GLN D O 1
ATOM 14440 N N . ALA D 1 278 ? -0.087 51.916 35.338 1.00 43.06 257 ALA D N 1
ATOM 14441 C CA . ALA D 1 278 ? 1.135 51.170 35.582 1.00 45.23 257 ALA D CA 1
ATOM 14442 C C . ALA D 1 278 ? 1.697 51.481 36.958 1.00 44.14 257 ALA D C 1
ATOM 14443 O O . ALA D 1 278 ? 1.416 52.526 37.545 1.00 43.93 257 ALA D O 1
ATOM 14445 N N . VAL D 1 279 ? 2.521 50.555 37.453 1.00 41.19 258 VAL D N 1
ATOM 14446 C CA . VAL D 1 279 ? 3.260 50.682 38.702 1.00 41.88 258 VAL D CA 1
ATOM 14447 C C . VAL D 1 279 ? 4.735 50.471 38.386 1.00 47.87 258 VAL D C 1
ATOM 14448 O O . VAL D 1 279 ? 5.098 49.504 37.689 1.00 35.10 258 VAL D O 1
ATOM 14452 N N . SER D 1 280 ? 5.584 51.355 38.918 1.00 41.02 259 SER D N 1
ATOM 14453 C CA . SER D 1 280 ? 6.986 51.375 38.534 1.00 41.42 259 SER D CA 1
ATOM 14454 C C . SER D 1 280 ? 7.844 50.462 39.415 1.00 41.89 259 SER D C 1
ATOM 14455 O O . SER D 1 280 ? 7.436 49.991 40.474 1.00 44.51 259 SER D O 1
ATOM 14458 N N . MET D 1 281 ? 9.050 50.187 38.927 1.00 47.74 260 MET D N 1
ATOM 14459 C CA . MET D 1 281 ? 9.981 49.324 39.646 1.00 43.31 260 MET D CA 1
ATOM 14460 C C . MET D 1 281 ? 10.504 50.019 40.895 1.00 45.55 260 MET D C 1
ATOM 14461 O O . MET D 1 281 ? 10.713 49.377 41.930 1.00 47.06 260 MET D O 1
ATOM 14466 N N . GLY D 1 282 ? 10.744 51.328 40.806 1.00 43.79 261 GLY D N 1
ATOM 14467 C CA . GLY D 1 282 ? 11.137 52.088 41.986 1.00 46.03 261 GLY D CA 1
ATOM 14468 C C . GLY D 1 282 ? 10.054 52.135 43.040 1.00 48.33 261 GLY D C 1
ATOM 14469 O O . GLY D 1 282 ? 10.350 52.089 44.237 1.00 51.74 261 GLY D O 1
ATOM 14470 N N . ASN D 1 283 ? 8.791 52.187 42.610 1.00 48.31 262 ASN D N 1
ATOM 14471 C CA . ASN D 1 283 ? 7.675 52.105 43.543 1.00 47.12 262 ASN D CA 1
ATOM 14472 C C . ASN D 1 283 ? 7.621 50.748 44.237 1.00 51.82 262 ASN D C 1
ATOM 14473 O O . ASN D 1 283 ? 7.367 50.668 45.451 1.00 45.01 262 ASN D O 1
ATOM 14478 N N . LEU D 1 284 ? 7.841 49.664 43.491 1.00 46.61 263 LEU D N 1
ATOM 14479 C CA . LEU D 1 284 ? 7.829 48.370 44.152 1.00 46.34 263 LEU D CA 1
ATOM 14480 C C . LEU D 1 284 ? 8.983 48.246 45.132 1.00 45.17 263 LEU D C 1
ATOM 14481 O O . LEU D 1 284 ? 8.849 47.559 46.144 1.00 46.28 263 LEU D O 1
ATOM 14486 N N . LYS D 1 285 ? 10.120 48.890 44.844 1.00 46.80 264 LYS D N 1
ATOM 14487 C CA . LYS D 1 285 ? 11.264 48.853 45.755 1.00 47.99 264 LYS D CA 1
ATOM 14488 C C . LYS D 1 285 ? 10.982 49.613 47.050 1.00 51.28 264 LYS D C 1
ATOM 14489 O O . LYS D 1 285 ? 11.465 49.222 48.121 1.00 44.03 264 LYS D O 1
ATOM 14495 N N . GLU D 1 286 ? 10.210 50.695 46.959 1.00 49.98 265 GLU D N 1
ATOM 14496 C CA . GLU D 1 286 ? 9.813 51.445 48.143 1.00 53.14 265 GLU D CA 1
ATOM 14497 C C . GLU D 1 286 ? 8.861 50.636 49.013 1.00 52.92 265 GLU D C 1
ATOM 14498 O O . GLU D 1 286 ? 9.093 50.477 50.218 1.00 48.96 265 GLU D O 1
ATOM 14504 N N . ILE D 1 287 ? 7.798 50.086 48.413 1.00 49.93 266 ILE D N 1
ATOM 14505 C CA . ILE D 1 287 ? 6.857 49.275 49.176 1.00 49.35 266 ILE D CA 1
ATOM 14506 C C . ILE D 1 287 ? 7.598 48.163 49.901 1.00 50.11 266 ILE D C 1
ATOM 14507 O O . ILE D 1 287 ? 7.368 47.906 51.096 1.00 43.33 266 ILE D O 1
ATOM 14512 N N . ASN D 1 288 ? 8.538 47.519 49.200 1.00 49.64 267 ASN D N 1
ATOM 14513 C CA . ASN D 1 288 ? 9.357 46.488 49.835 1.00 51.60 267 ASN D CA 1
ATOM 14514 C C . ASN D 1 288 ? 10.110 47.043 51.044 1.00 44.79 267 ASN D C 1
ATOM 14515 O O . ASN D 1 288 ? 10.236 46.368 52.068 1.00 44.50 267 ASN D O 1
ATOM 14520 N N . ARG D 1 289 ? 10.642 48.256 50.926 1.00 40.83 268 ARG D N 1
ATOM 14521 C CA . ARG D 1 289 ? 11.405 48.836 52.025 1.00 49.90 268 ARG D CA 1
ATOM 14522 C C . ARG D 1 289 ? 10.512 49.062 53.251 1.00 48.77 268 ARG D C 1
ATOM 14523 O O . ARG D 1 289 ? 10.708 48.443 54.304 1.00 45.59 268 ARG D O 1
ATOM 14531 N N . VAL D 1 290 ? 9.496 49.921 53.100 1.00 45.34 269 VAL D N 1
ATOM 14532 C CA . VAL D 1 290 ? 8.532 50.206 54.159 1.00 45.98 269 VAL D CA 1
ATOM 14533 C C . VAL D 1 290 ? 7.978 48.919 54.760 1.00 48.01 269 VAL D C 1
ATOM 14534 O O . VAL D 1 290 ? 7.902 48.762 55.989 1.00 49.43 269 VAL D O 1
ATOM 14538 N N . ALA D 1 291 ? 7.573 47.973 53.920 1.00 44.98 270 ALA D N 1
ATOM 14539 C CA . ALA D 1 291 ? 6.936 46.776 54.463 1.00 42.57 270 ALA D CA 1
ATOM 14540 C C . ALA D 1 291 ? 7.911 45.995 55.328 1.00 46.72 270 ALA D C 1
ATOM 14541 O O . ALA D 1 291 ? 7.595 45.626 56.467 1.00 51.93 270 ALA D O 1
ATOM 14543 N N . HIS D 1 292 ? 9.108 45.739 54.806 1.00 43.77 271 HIS D N 1
ATOM 14544 C CA . HIS D 1 292 ? 10.107 45.003 55.574 1.00 47.23 271 HIS D CA 1
ATOM 14545 C C . HIS D 1 292 ? 10.606 45.805 56.780 1.00 47.01 271 HIS D C 1
ATOM 14546 O O . HIS D 1 292 ? 11.030 45.216 57.781 1.00 44.01 271 HIS D O 1
ATOM 14553 N N . LYS D 1 293 ? 10.595 47.140 56.687 1.00 47.66 272 LYS D N 1
ATOM 14554 C CA . LYS D 1 293 ? 10.944 47.987 57.830 1.00 49.08 272 LYS D CA 1
ATOM 14555 C C . LYS D 1 293 ? 10.127 47.609 59.065 1.00 50.54 272 LYS D C 1
ATOM 14556 O O . LYS D 1 293 ? 10.657 47.550 60.182 1.00 50.38 272 LYS D O 1
ATOM 14562 N N . TYR D 1 294 ? 8.850 47.297 58.869 1.00 44.83 273 TYR D N 1
ATOM 14563 C CA . TYR D 1 294 ? 7.933 46.942 59.937 1.00 50.33 273 TYR D CA 1
ATOM 14564 C C . TYR D 1 294 ? 7.745 45.444 60.074 1.00 51.10 273 TYR D C 1
ATOM 14565 O O . TYR D 1 294 ? 6.888 45.005 60.839 1.00 49.04 273 TYR D O 1
ATOM 14574 N N . ASN D 1 295 ? 8.522 44.649 59.344 1.00 54.73 274 ASN D N 1
ATOM 14575 C CA . ASN D 1 295 ? 8.434 43.196 59.379 1.00 51.54 274 ASN D CA 1
ATOM 14576 C C . ASN D 1 295 ? 7.107 42.693 58.799 1.00 46.08 274 ASN D C 1
ATOM 14577 O O . ASN D 1 295 ? 6.603 41.640 59.207 1.00 46.55 274 ASN D O 1
ATOM 14582 N N . ILE D 1 296 ? 6.537 43.416 57.841 1.00 45.13 275 ILE D N 1
ATOM 14583 C CA . ILE D 1 296 ? 5.207 43.125 57.294 1.00 49.51 275 ILE D CA 1
ATOM 14584 C C . ILE D 1 296 ? 5.362 42.406 55.960 1.00 44.21 275 ILE D C 1
ATOM 14585 O O . ILE D 1 296 ? 5.928 42.985 55.016 1.00 39.01 275 ILE D O 1
ATOM 14590 N N . PRO D 1 297 ? 4.859 41.179 55.807 1.00 42.78 276 PRO D N 1
ATOM 14591 C CA . PRO D 1 297 ? 4.909 40.509 54.495 1.00 50.01 276 PRO D CA 1
ATOM 14592 C C . PRO D 1 297 ? 4.131 41.273 53.423 1.00 51.43 276 PRO D C 1
ATOM 14593 O O . PRO D 1 297 ? 3.017 41.760 53.658 1.00 45.65 276 PRO D O 1
ATOM 14597 N N . LEU D 1 298 ? 4.735 41.349 52.230 1.00 49.73 277 LEU D N 1
ATOM 14598 C CA . LEU D 1 298 ? 4.225 42.089 51.072 1.00 48.41 277 LEU D CA 1
ATOM 14599 C C . LEU D 1 298 ? 3.697 41.101 50.034 1.00 49.82 277 LEU D C 1
ATOM 14600 O O . LEU D 1 298 ? 4.448 40.246 49.547 1.00 45.33 277 LEU D O 1
ATOM 14605 N N . VAL D 1 299 ? 2.410 41.216 49.706 1.00 46.82 278 VAL D N 1
ATOM 14606 C CA . VAL D 1 299 ? 1.723 40.297 48.807 1.00 47.62 278 VAL D CA 1
ATOM 14607 C C . VAL D 1 299 ? 1.382 41.043 47.520 1.00 47.76 278 VAL D C 1
ATOM 14608 O O . VAL D 1 299 ? 0.737 42.100 47.571 1.00 47.31 278 VAL D O 1
ATOM 14612 N N . PHE D 1 300 ? 1.778 40.482 46.374 1.00 38.15 279 PHE D N 1
ATOM 14613 C CA . PHE D 1 300 ? 1.440 41.066 45.069 1.00 45.65 279 PHE D CA 1
ATOM 14614 C C . PHE D 1 300 ? 0.175 40.425 44.500 1.00 42.52 279 PHE D C 1
ATOM 14615 O O . PHE D 1 300 ? -0.025 39.213 44.624 1.00 43.92 279 PHE D O 1
ATOM 14623 N N . ASP D 1 301 ? -0.687 41.255 43.932 1.00 40.46 280 ASP D N 1
ATOM 14624 C CA . ASP D 1 301 ? -1.743 40.821 43.019 1.00 45.82 280 ASP D CA 1
ATOM 14625 C C . ASP D 1 301 ? -1.201 41.042 41.605 1.00 45.25 280 ASP D C 1
ATOM 14626 O O . ASP D 1 301 ? -0.996 42.190 41.192 1.00 45.53 280 ASP D O 1
ATOM 14631 N N . THR D 1 302 ? -0.919 39.952 40.896 1.00 39.23 281 THR D N 1
ATOM 14632 C CA . THR D 1 302 ? -0.108 40.026 39.679 1.00 43.69 281 THR D CA 1
ATOM 14633 C C . THR D 1 302 ? -0.864 39.572 38.437 1.00 42.85 281 THR D C 1
ATOM 14634 O O . THR D 1 302 ? -0.243 39.084 37.486 1.00 43.84 281 THR D O 1
ATOM 14638 N N . ALA D 1 303 ? -2.185 39.742 38.424 1.00 38.31 282 ALA D N 1
ATOM 14639 C CA . ALA D 1 303 ? -2.967 39.320 37.260 1.00 42.38 282 ALA D CA 1
ATOM 14640 C C . ALA D 1 303 ? -2.433 39.916 35.941 1.00 42.75 282 ALA D C 1
ATOM 14641 O O . ALA D 1 303 ? -2.360 39.212 34.917 1.00 42.79 282 ALA D O 1
ATOM 14643 N N . ARG D 1 304 ? -2.066 41.194 35.940 1.00 37.99 283 ARG D N 1
ATOM 14644 C CA . ARG D 1 304 ? -1.610 41.895 34.736 1.00 37.67 283 ARG D CA 1
ATOM 14645 C C . ARG D 1 304 ? -0.115 42.203 34.817 1.00 37.57 283 ARG D C 1
ATOM 14646 O O . ARG D 1 304 ? 0.391 43.191 34.266 1.00 35.32 283 ARG D O 1
ATOM 14654 N N . TRP D 1 305 ? 0.609 41.282 35.431 1.00 36.53 284 TRP D N 1
ATOM 14655 C CA . TRP D 1 305 ? 2.068 41.355 35.476 1.00 39.40 284 TRP D CA 1
ATOM 14656 C C . TRP D 1 305 ? 2.690 41.763 34.117 1.00 38.94 284 TRP D C 1
ATOM 14657 O O . TRP D 1 305 ? 3.548 42.662 34.059 1.00 32.80 284 TRP D O 1
ATOM 14668 N N . ALA D 1 306 ? 2.271 41.127 33.008 1.00 39.02 285 ALA D N 1
ATOM 14669 C CA . ALA D 1 306 ? 3.014 41.368 31.769 1.00 37.48 285 ALA D CA 1
ATOM 14670 C C . ALA D 1 306 ? 2.705 42.737 31.165 1.00 34.34 285 ALA D C 1
ATOM 14671 O O . ALA D 1 306 ? 3.570 43.350 30.545 1.00 37.51 285 ALA D O 1
ATOM 14673 N N . GLU D 1 307 ? 1.465 43.199 31.238 1.00 35.91 286 GLU D N 1
ATOM 14674 C CA . GLU D 1 307 ? 1.214 44.574 30.829 1.00 41.46 286 GLU D CA 1
ATOM 14675 C C . GLU D 1 307 ? 2.055 45.544 31.654 1.00 38.17 286 GLU D C 1
ATOM 14676 O O . GLU D 1 307 ? 2.619 46.508 31.117 1.00 40.44 286 GLU D O 1
ATOM 14682 N N . ASN D 1 308 ? 2.183 45.284 32.957 1.00 40.84 287 ASN D N 1
ATOM 14683 C CA . ASN D 1 308 ? 2.968 46.191 33.782 1.00 40.31 287 ASN D CA 1
ATOM 14684 C C . ASN D 1 308 ? 4.446 46.135 33.409 1.00 39.22 287 ASN D C 1
ATOM 14685 O O . ASN D 1 308 ? 5.105 47.176 33.318 1.00 35.50 287 ASN D O 1
ATOM 14690 N N . ALA D 1 309 ? 4.974 44.936 33.145 1.00 38.76 288 ALA D N 1
ATOM 14691 C CA . ALA D 1 309 ? 6.376 44.836 32.741 1.00 41.91 288 ALA D CA 1
ATOM 14692 C C . ALA D 1 309 ? 6.641 45.670 31.495 1.00 42.40 288 ALA D C 1
ATOM 14693 O O . ALA D 1 309 ? 7.690 46.316 31.376 1.00 41.20 288 ALA D O 1
ATOM 14695 N N . TYR D 1 310 ? 5.679 45.672 30.567 1.00 42.94 289 TYR D N 1
ATOM 14696 C CA . TYR D 1 310 ? 5.790 46.402 29.310 1.00 43.77 289 TYR D CA 1
ATOM 14697 C C . TYR D 1 310 ? 5.835 47.910 29.543 1.00 41.27 289 TYR D C 1
ATOM 14698 O O . TYR D 1 310 ? 6.636 48.616 28.924 1.00 42.41 289 TYR D O 1
ATOM 14707 N N . PHE D 1 311 ? 4.937 48.429 30.385 1.00 42.33 290 PHE D N 1
ATOM 14708 C CA . PHE D 1 311 ? 4.980 49.856 30.716 1.00 42.56 290 PHE D CA 1
ATOM 14709 C C . PHE D 1 311 ? 6.342 50.255 31.292 1.00 42.16 290 PHE D C 1
ATOM 14710 O O . PHE D 1 311 ? 6.894 51.301 30.934 1.00 43.06 290 PHE D O 1
ATOM 14718 N N . ILE D 1 312 ? 6.918 49.416 32.152 1.00 40.31 291 ILE D N 1
ATOM 14719 C CA . ILE D 1 312 ? 8.222 49.720 32.743 1.00 43.34 291 ILE D CA 1
ATOM 14720 C C . ILE D 1 312 ? 9.277 49.807 31.649 1.00 47.68 291 ILE D C 1
ATOM 14721 O O . ILE D 1 312 ? 9.949 50.834 31.485 1.00 45.52 291 ILE D O 1
ATOM 14726 N N . LYS D 1 313 ? 9.422 48.724 30.868 1.00 44.62 292 LYS D N 1
ATOM 14727 C CA . LYS D 1 313 ? 10.379 48.698 29.759 1.00 43.26 292 LYS D CA 1
ATOM 14728 C C . LYS D 1 313 ? 10.278 49.945 28.893 1.00 38.52 292 LYS D C 1
ATOM 14729 O O . LYS D 1 313 ? 11.297 50.487 28.463 1.00 40.29 292 LYS D O 1
ATOM 14735 N N . MET D 1 314 ? 9.055 50.388 28.601 1.00 38.17 293 MET D N 1
ATOM 14736 C CA . MET D 1 314 ? 8.787 51.496 27.703 1.00 44.92 293 MET D CA 1
ATOM 14737 C C . MET D 1 314 ? 8.961 52.880 28.337 1.00 47.89 293 MET D C 1
ATOM 14738 O O . MET D 1 314 ? 8.947 53.879 27.602 1.00 46.36 293 MET D O 1
ATOM 14743 N N . ASN D 1 315 ? 9.127 52.984 29.658 1.00 48.62 294 ASN D N 1
ATOM 14744 C CA . ASN D 1 315 ? 8.977 54.305 30.272 1.00 51.57 294 ASN D CA 1
ATOM 14745 C C . ASN D 1 315 ? 9.913 54.593 31.436 1.00 53.53 294 ASN D C 1
ATOM 14746 O O . ASN D 1 315 ? 10.186 55.771 31.686 1.00 54.34 294 ASN D O 1
ATOM 14751 N N . GLU D 1 316 ? 10.387 53.586 32.170 1.00 54.02 295 GLU D N 1
ATOM 14752 C CA . GLU D 1 316 ? 11.214 53.789 33.351 1.00 54.41 295 GLU D CA 1
ATOM 14753 C C . GLU D 1 316 ? 12.694 53.768 32.983 1.00 56.76 295 GLU D C 1
ATOM 14754 O O . GLU D 1 316 ? 13.173 52.796 32.393 1.00 54.38 295 GLU D O 1
ATOM 14760 N N . GLU D 1 317 ? 13.421 54.826 33.356 1.00 58.61 296 GLU D N 1
ATOM 14761 C CA . GLU D 1 317 ? 14.798 54.986 32.894 1.00 57.59 296 GLU D CA 1
ATOM 14762 C C . GLU D 1 317 ? 15.614 53.753 33.252 1.00 50.52 296 GLU D C 1
ATOM 14763 O O . GLU D 1 317 ? 15.427 53.155 34.313 1.00 56.12 296 GLU D O 1
ATOM 14765 N N . GLY D 1 318 ? 16.509 53.360 32.351 1.00 55.60 297 GLY D N 1
ATOM 14766 C CA . GLY D 1 318 ? 17.341 52.190 32.547 1.00 56.71 297 GLY D CA 1
ATOM 14767 C C . GLY D 1 318 ? 16.746 50.852 32.129 1.00 56.53 297 GLY D C 1
ATOM 14768 O O . GLY D 1 318 ? 17.495 49.873 32.031 1.00 60.31 297 GLY D O 1
ATOM 14769 N N . TYR D 1 319 ? 15.436 50.761 31.877 1.00 55.41 298 TYR D N 1
ATOM 14770 C CA . TYR D 1 319 ? 14.787 49.473 31.614 1.00 51.40 298 TYR D CA 1
ATOM 14771 C C . TYR D 1 319 ? 14.414 49.262 30.150 1.00 53.39 298 TYR D C 1
ATOM 14772 O O . TYR D 1 319 ? 13.655 48.334 29.839 1.00 53.22 298 TYR D O 1
ATOM 14781 N N . ALA D 1 320 ? 14.901 50.104 29.245 1.00 49.86 299 ALA D N 1
ATOM 14782 C CA . ALA D 1 320 ? 14.453 50.046 27.865 1.00 53.55 299 ALA D CA 1
ATOM 14783 C C . ALA D 1 320 ? 15.055 48.872 27.091 1.00 53.41 299 ALA D C 1
ATOM 14784 O O . ALA D 1 320 ? 14.485 48.458 26.081 1.00 50.34 299 ALA D O 1
ATOM 14786 N N . ASP D 1 321 ? 16.176 48.318 27.548 1.00 54.76 300 ASP D N 1
ATOM 14787 C CA . ASP D 1 321 ? 16.853 47.228 26.862 1.00 55.15 300 ASP D CA 1
ATOM 14788 C C . ASP D 1 321 ? 16.768 45.914 27.628 1.00 54.99 300 ASP D C 1
ATOM 14789 O O . ASP D 1 321 ? 17.483 44.960 27.302 1.00 56.59 300 ASP D O 1
ATOM 14794 N N . LYS D 1 322 ? 15.932 45.843 28.648 1.00 52.75 301 LYS D N 1
ATOM 14795 C CA . LYS D 1 322 ? 15.634 44.582 29.298 1.00 52.07 301 LYS D CA 1
ATOM 14796 C C . LYS D 1 322 ? 14.348 44.032 28.694 1.00 45.87 301 LYS D C 1
ATOM 14797 O O . LYS D 1 322 ? 13.511 44.783 28.186 1.00 49.60 301 LYS D O 1
ATOM 14799 N N . SER D 1 323 ? 14.201 42.716 28.747 1.00 42.07 302 SER D N 1
ATOM 14800 C CA . SER D 1 323 ? 13.037 42.047 28.177 1.00 48.03 302 SER D CA 1
ATOM 14801 C C . SER D 1 323 ? 11.896 41.957 29.202 1.00 47.40 302 SER D C 1
ATOM 14802 O O . SER D 1 323 ? 12.100 42.121 30.415 1.00 42.65 302 SER D O 1
ATOM 14805 N N . ILE D 1 324 ? 10.681 41.686 28.705 1.00 38.05 303 ILE D N 1
ATOM 14806 C CA . ILE D 1 324 ? 9.555 41.482 29.623 1.00 43.32 303 ILE D CA 1
ATOM 14807 C C . ILE D 1 324 ? 9.849 40.329 30.592 1.00 45.55 303 ILE D C 1
ATOM 14808 O O . ILE D 1 324 ? 9.583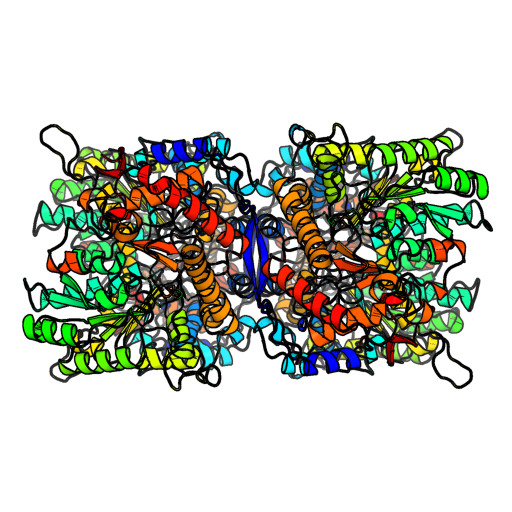 40.417 31.804 1.00 39.36 303 ILE D O 1
ATOM 14813 N N . ALA D 1 325 ? 10.408 39.229 30.081 1.00 39.48 304 ALA D N 1
ATOM 14814 C CA . ALA D 1 325 ? 10.782 38.140 30.974 1.00 40.10 304 ALA D CA 1
ATOM 14815 C C . ALA D 1 325 ? 11.762 38.623 32.041 1.00 42.33 304 ALA D C 1
ATOM 14816 O O . ALA D 1 325 ? 11.664 38.214 33.204 1.00 41.65 304 ALA D O 1
ATOM 14818 N N . GLU D 1 326 ? 12.700 39.508 31.677 1.00 39.49 305 GLU D N 1
ATOM 14819 C CA . GLU D 1 326 ? 13.647 40.013 32.676 1.00 47.48 305 GLU D CA 1
ATOM 14820 C C . GLU D 1 326 ? 12.942 40.847 33.749 1.00 38.65 305 GLU D C 1
ATOM 14821 O O . GLU D 1 326 ? 13.114 40.617 34.948 1.00 38.92 305 GLU D O 1
ATOM 14827 N N . ILE D 1 327 ? 12.185 41.847 33.319 1.00 39.32 306 ILE D N 1
ATOM 14828 C CA . ILE D 1 327 ? 11.421 42.704 34.207 1.00 40.94 306 ILE D CA 1
ATOM 14829 C C . ILE D 1 327 ? 10.460 41.897 35.071 1.00 43.31 306 ILE D C 1
ATOM 14830 O O . ILE D 1 327 ? 10.234 42.230 36.243 1.00 42.42 306 ILE D O 1
ATOM 14835 N N . ALA D 1 328 ? 9.913 40.799 34.541 1.00 41.94 307 ALA D N 1
ATOM 14836 C CA . ALA D 1 328 ? 8.985 40.010 35.344 1.00 39.05 307 ALA D CA 1
ATOM 14837 C C . ALA D 1 328 ? 9.689 39.384 36.525 1.00 41.83 307 ALA D C 1
ATOM 14838 O O . ALA D 1 328 ? 9.134 39.320 37.633 1.00 40.28 307 ALA D O 1
ATOM 14840 N N . THR D 1 329 ? 10.900 38.888 36.313 1.00 39.05 308 THR D N 1
ATOM 14841 C CA . THR D 1 329 ? 11.601 38.278 37.431 1.00 35.29 308 THR D CA 1
ATOM 14842 C C . THR D 1 329 ? 11.947 39.344 38.470 1.00 42.27 308 THR D C 1
ATOM 14843 O O . THR D 1 329 ? 11.839 39.102 39.684 1.00 44.26 308 THR D O 1
ATOM 14847 N N . GLU D 1 330 ? 12.288 40.553 38.000 1.00 40.43 309 GLU D N 1
ATOM 14848 C CA . GLU D 1 330 ? 12.707 41.629 38.892 1.00 43.84 309 GLU D CA 1
ATOM 14849 C C . GLU D 1 330 ? 11.544 42.128 39.749 1.00 44.10 309 GLU D C 1
ATOM 14850 O O . GLU D 1 330 ? 11.675 42.277 40.970 1.00 46.61 309 GLU D O 1
ATOM 14852 N N . MET D 1 331 ? 10.410 42.441 39.117 1.00 42.16 310 MET D N 1
ATOM 14853 C CA . MET D 1 331 ? 9.222 42.787 39.883 1.00 40.77 310 MET D CA 1
ATOM 14854 C C . MET D 1 331 ? 8.960 41.745 40.967 1.00 47.80 310 MET D C 1
ATOM 14855 O O . MET D 1 331 ? 8.683 42.087 42.131 1.00 43.94 310 MET D O 1
ATOM 14860 N N . PHE D 1 332 ? 9.039 40.458 40.610 1.00 42.33 311 PHE D N 1
ATOM 14861 C CA . PHE D 1 332 ? 8.680 39.477 41.624 1.00 44.14 311 PHE D CA 1
ATOM 14862 C C . PHE D 1 332 ? 9.755 39.320 42.698 1.00 42.76 311 PHE D C 1
ATOM 14863 O O . PHE D 1 332 ? 9.480 38.678 43.717 1.00 42.51 311 PHE D O 1
ATOM 14871 N N . SER D 1 333 ? 10.964 39.868 42.514 1.00 38.79 312 SER D N 1
ATOM 14872 C CA . SER D 1 333 ? 11.936 39.765 43.601 1.00 44.58 312 SER D CA 1
ATOM 14873 C C . SER D 1 333 ? 11.460 40.533 44.830 1.00 46.29 312 SER D C 1
ATOM 14874 O O . SER D 1 333 ? 11.796 40.167 45.966 1.00 44.92 312 SER D O 1
ATOM 14877 N N . TYR D 1 334 ? 10.625 41.551 44.624 1.00 47.41 313 TYR D N 1
ATOM 14878 C CA . TYR D 1 334 ? 10.202 42.452 45.690 1.00 46.57 313 TYR D CA 1
ATOM 14879 C C . TYR D 1 334 ? 9.051 41.929 46.554 1.00 49.39 313 TYR D C 1
ATOM 14880 O O . TYR D 1 334 ? 8.733 42.573 47.568 1.00 50.80 313 TYR D O 1
ATOM 14889 N N . CYS D 1 335 ? 8.442 40.785 46.228 1.00 43.62 314 CYS D N 1
ATOM 14890 C CA . CYS D 1 335 ? 7.309 40.285 47.002 1.00 44.55 314 CYS D CA 1
ATOM 14891 C C . CYS D 1 335 ? 7.722 39.092 47.843 1.00 46.29 314 CYS D C 1
ATOM 14892 O O . CYS D 1 335 ? 8.727 38.429 47.571 1.00 46.29 314 CYS D O 1
ATOM 14895 N N . ASP D 1 336 ? 6.956 38.859 48.909 1.00 39.68 315 ASP D N 1
ATOM 14896 C CA . ASP D 1 336 ? 7.062 37.629 49.686 1.00 40.84 315 ASP D CA 1
ATOM 14897 C C . ASP D 1 336 ? 6.014 36.620 49.282 1.00 42.05 315 ASP D C 1
ATOM 14898 O O . ASP D 1 336 ? 6.110 35.449 49.666 1.00 41.47 315 ASP D O 1
ATOM 14903 N N . ALA D 1 337 ? 5.018 37.052 48.522 1.00 43.37 316 ALA D N 1
ATOM 14904 C CA . ALA D 1 337 ? 3.950 36.175 48.088 1.00 41.45 316 ALA D CA 1
ATOM 14905 C C . ALA D 1 337 ? 3.195 36.883 46.981 1.00 40.19 316 ALA D C 1
ATOM 14906 O O . ALA D 1 337 ? 3.284 38.102 46.819 1.00 35.10 316 ALA D O 1
ATOM 14908 N N . PHE D 1 338 ? 2.467 36.102 46.200 1.00 40.74 317 PHE D N 1
ATOM 14909 C CA . PHE D 1 338 ? 1.616 36.733 45.211 1.00 39.45 317 PHE D CA 1
ATOM 14910 C C . PHE D 1 338 ? 0.422 35.844 44.945 1.00 38.57 317 PHE D C 1
ATOM 14911 O O . PHE D 1 338 ? 0.464 34.621 45.130 1.00 37.00 317 PHE D O 1
ATOM 14919 N N . THR D 1 339 ? -0.647 36.500 44.541 1.00 39.72 318 THR D N 1
ATOM 14920 C CA . THR D 1 339 ? -1.847 35.882 44.023 1.00 41.21 318 THR D CA 1
ATOM 14921 C C . THR D 1 339 ? -1.962 36.292 42.565 1.00 42.40 318 THR D C 1
ATOM 14922 O O . THR D 1 339 ? -1.626 37.427 42.204 1.00 43.72 318 THR D O 1
ATOM 14926 N N . MET D 1 340 ? -2.421 35.371 41.730 1.00 39.48 319 MET D N 1
ATOM 14927 C CA . MET D 1 340 ? -2.527 35.653 40.300 1.00 42.42 319 MET D CA 1
ATOM 14928 C C . MET D 1 340 ? -3.777 35.008 39.723 1.00 35.46 319 MET D C 1
ATOM 14929 O O . MET D 1 340 ? -4.068 33.842 40.000 1.00 33.73 319 MET D O 1
ATOM 14934 N N . SER D 1 341 ? -4.522 35.786 38.951 1.00 36.33 320 SER D N 1
ATOM 14935 C CA . SER D 1 341 ? -5.523 35.254 38.043 1.00 39.15 320 SER D CA 1
ATOM 14936 C C . SER D 1 341 ? -4.810 35.144 36.685 1.00 37.14 320 SER D C 1
ATOM 14937 O O . SER D 1 341 ? -4.589 36.156 36.009 1.00 39.13 320 SER D O 1
ATOM 14940 N N . ALA D 1 342 ? -4.436 33.929 36.302 1.00 36.34 321 ALA D N 1
ATOM 14941 C CA . ALA D 1 342 ? -3.777 33.733 35.004 1.00 42.97 321 ALA D CA 1
ATOM 14942 C C . ALA D 1 342 ? -4.742 33.809 33.836 1.00 38.94 321 ALA D C 1
ATOM 14943 O O . ALA D 1 342 ? -4.306 33.717 32.687 1.00 41.04 321 ALA D O 1
ATOM 14945 N N . LYS D 1 343 ? -6.039 33.970 34.093 1.00 42.67 322 LYS D N 1
ATOM 14946 C CA . LYS D 1 343 ? -7.008 34.280 33.061 1.00 41.35 322 LYS D CA 1
ATOM 14947 C C . LYS D 1 343 ? -6.763 35.632 32.397 1.00 40.53 322 LYS D C 1
ATOM 14948 O O . LYS D 1 343 ? -7.484 35.929 31.433 1.00 43.36 322 LYS D O 1
ATOM 14954 N N . LYS D 1 344 ? -5.798 36.442 32.869 1.00 39.91 323 LYS D N 1
ATOM 14955 C CA . LYS D 1 344 ? -5.457 37.727 32.237 1.00 39.60 323 LYS D CA 1
ATOM 14956 C C . LYS D 1 344 ? -4.187 37.582 31.479 1.00 41.19 323 LYS D C 1
ATOM 14957 O O . LYS D 1 344 ? -4.193 37.105 30.326 1.00 39.08 323 LYS D O 1
ATOM 14963 N N . ASP D 1 345 ? -3.032 37.935 32.045 1.00 39.42 324 ASP D N 1
ATOM 14964 C CA . ASP D 1 345 ? -1.794 37.800 31.299 1.00 40.88 324 ASP D CA 1
ATOM 14965 C C . ASP D 1 345 ? -1.305 36.370 31.257 1.00 36.48 324 ASP D C 1
ATOM 14966 O O . ASP D 1 345 ? -0.147 36.136 30.930 1.00 43.05 324 ASP D O 1
ATOM 14971 N N . GLY D 1 346 ? -2.150 35.408 31.570 1.00 34.54 325 GLY D N 1
ATOM 14972 C CA . GLY D 1 346 ? -1.833 34.082 31.088 1.00 39.10 325 GLY D CA 1
ATOM 14973 C C . GLY D 1 346 ? -2.227 33.833 29.651 1.00 32.41 325 GLY D C 1
ATOM 14974 O O . GLY D 1 346 ? -1.945 32.755 29.141 1.00 35.33 325 GLY D O 1
ATOM 14975 N N . HIS D 1 347 ? -2.890 34.780 28.991 1.00 34.24 326 HIS D N 1
ATOM 14976 C CA . HIS D 1 347 ? -3.376 34.599 27.613 1.00 35.76 326 HIS D CA 1
ATOM 14977 C C . HIS D 1 347 ? -4.107 33.261 27.469 1.00 36.45 326 HIS D C 1
ATOM 14978 O O . HIS D 1 347 ? -3.857 32.485 26.544 1.00 38.01 326 HIS D O 1
ATOM 14985 N N . ALA D 1 348 ? -5.017 32.998 28.419 1.00 34.19 327 ALA D N 1
ATOM 14986 C CA . ALA D 1 348 ? -5.696 31.720 28.580 1.00 35.27 327 ALA D CA 1
ATOM 14987 C C . ALA D 1 348 ? -7.132 31.962 29.036 1.00 33.55 327 ALA D C 1
ATOM 14988 O O . ALA D 1 348 ? -7.541 33.096 29.286 1.00 38.97 327 ALA D O 1
ATOM 14990 N N . ASN D 1 349 ? -7.919 30.896 29.113 1.00 32.45 328 ASN D N 1
ATOM 14991 C CA . ASN D 1 349 ? -9.335 31.021 29.468 1.00 36.34 328 ASN D CA 1
ATOM 14992 C C . ASN D 1 349 ? -9.618 30.555 30.897 1.00 41.28 328 ASN D C 1
ATOM 14993 O O . ASN D 1 349 ? -10.773 30.598 31.340 1.00 37.05 328 ASN D O 1
ATOM 14998 N N . MET D 1 350 ? -8.595 30.113 31.625 1.00 34.77 329 MET D N 1
ATOM 14999 C CA . MET D 1 350 ? -8.702 29.666 32.995 1.00 35.37 329 MET D CA 1
ATOM 15000 C C . MET D 1 350 ? -7.292 29.492 33.537 1.00 38.86 329 MET D C 1
ATOM 15001 O O . MET D 1 350 ? -6.367 29.141 32.799 1.00 37.06 329 MET D O 1
ATOM 15006 N N . GLY D 1 351 ? -7.143 29.770 34.811 1.00 36.23 330 GLY D N 1
ATOM 15007 C CA . GLY D 1 351 ? -5.972 29.412 35.588 1.00 38.33 330 GLY D CA 1
ATOM 15008 C C . GLY D 1 351 ? -5.765 30.426 36.706 1.00 36.95 330 GLY D C 1
ATOM 15009 O O . GLY D 1 351 ? -6.073 31.613 36.585 1.00 34.25 330 GLY D O 1
ATOM 15010 N N . GLY D 1 352 ? -5.202 29.944 37.810 1.00 35.63 331 GLY D N 1
ATOM 15011 C CA . GLY D 1 352 ? -4.877 30.790 38.942 1.00 39.03 331 GLY D CA 1
ATOM 15012 C C . GLY D 1 352 ? -3.680 30.197 39.653 1.00 38.19 331 GLY D C 1
ATOM 15013 O O . GLY D 1 352 ? -3.313 29.044 39.410 1.00 37.29 331 GLY D O 1
ATOM 15014 N N . MET D 1 353 ? -3.091 30.989 40.559 1.00 36.12 332 MET D N 1
ATOM 15015 C CA . MET D 1 353 ? -1.864 30.598 41.254 1.00 36.31 332 MET D CA 1
ATOM 15016 C C . MET D 1 353 ? -1.685 31.416 42.531 1.00 38.69 332 MET D C 1
ATOM 15017 O O . MET D 1 353 ? -1.758 32.643 42.493 1.00 36.89 332 MET D O 1
ATOM 15022 N N . LEU D 1 354 ? -1.396 30.732 43.634 1.00 34.67 333 LEU D N 1
ATOM 15023 C CA . LEU D 1 354 ? -0.899 31.343 44.867 1.00 40.86 333 LEU D CA 1
ATOM 15024 C C . LEU D 1 354 ? 0.459 30.738 45.201 1.00 34.53 333 LEU D C 1
ATOM 15025 O O . LEU D 1 354 ? 0.617 29.514 45.153 1.00 35.56 333 LEU D O 1
ATOM 15030 N N . ALA D 1 355 ? 1.445 31.585 45.488 1.00 37.65 334 ALA D N 1
ATOM 15031 C CA . ALA D 1 355 ? 2.771 31.125 45.903 1.00 39.19 334 ALA D CA 1
ATOM 15032 C C . ALA D 1 355 ? 3.356 32.097 46.936 1.00 37.97 334 ALA D C 1
ATOM 15033 O O . ALA D 1 355 ? 3.014 33.281 46.941 1.00 42.62 334 ALA D O 1
ATOM 15035 N N . PHE D 1 356 ? 4.246 31.596 47.805 1.00 33.22 335 PHE D N 1
ATOM 15036 C CA . PHE D 1 356 ? 5.009 32.455 48.713 1.00 41.76 335 PHE D CA 1
ATOM 15037 C C . PHE D 1 356 ? 6.444 31.949 48.820 1.00 39.34 335 PHE D C 1
ATOM 15038 O O . PHE D 1 356 ? 6.701 30.761 48.649 1.00 39.42 335 PHE D O 1
ATOM 15046 N N . ARG D 1 357 ? 7.362 32.872 49.141 1.00 39.01 336 ARG D N 1
ATOM 15047 C CA . ARG D 1 357 ? 8.784 32.580 49.298 1.00 40.56 336 ARG D CA 1
ATOM 15048 C C . ARG D 1 357 ? 9.017 31.443 50.281 1.00 42.31 336 ARG D C 1
ATOM 15049 O O . ARG D 1 357 ? 8.534 31.475 51.414 1.00 45.43 336 ARG D O 1
ATOM 15057 N N . ASP D 1 358 ? 9.794 30.458 49.852 1.00 40.48 337 ASP D N 1
ATOM 15058 C CA . ASP D 1 358 ? 10.216 29.367 50.717 1.00 42.98 337 ASP D CA 1
ATOM 15059 C C . ASP D 1 358 ? 10.928 29.912 51.961 1.00 47.40 337 ASP D C 1
ATOM 15060 O O . ASP D 1 358 ? 11.951 30.598 51.848 1.00 49.30 337 ASP D O 1
ATOM 15065 N N . LYS D 1 359 ? 10.361 29.631 53.143 1.00 45.85 338 LYS D N 1
ATOM 15066 C CA . LYS D 1 359 ? 10.910 30.096 54.418 1.00 45.71 338 LYS D CA 1
ATOM 15067 C C . LYS D 1 359 ? 11.112 31.614 54.425 1.00 46.27 338 LYS D C 1
ATOM 15068 O O . LYS D 1 359 ? 12.058 32.146 55.021 1.00 46.51 338 LYS D O 1
ATOM 15074 N N . GLY D 1 360 ? 10.198 32.325 53.774 1.00 44.77 339 GLY D N 1
ATOM 15075 C CA . GLY D 1 360 ? 10.282 33.764 53.655 1.00 45.06 339 GLY D CA 1
ATOM 15076 C C . GLY D 1 360 ? 9.532 34.466 54.770 1.00 48.01 339 GLY D C 1
ATOM 15077 O O . GLY D 1 360 ? 9.082 33.855 55.742 1.00 45.25 339 GLY D O 1
ATOM 15078 N N . LEU D 1 361 ? 9.380 35.784 54.601 1.00 48.24 340 LEU D N 1
ATOM 15079 C CA . LEU D 1 361 ? 8.746 36.594 55.636 1.00 48.83 340 LEU D CA 1
ATOM 15080 C C . LEU D 1 361 ? 7.314 36.140 55.915 1.00 51.89 340 LEU D C 1
ATOM 15081 O O . LEU D 1 361 ? 6.873 36.128 57.072 1.00 48.67 340 LEU D O 1
ATOM 15086 N N . PHE D 1 362 ? 6.561 35.801 54.866 1.00 47.06 341 PHE D N 1
ATOM 15087 C CA . PHE D 1 362 ? 5.191 35.342 55.063 1.00 48.45 341 PHE D CA 1
ATOM 15088 C C . PHE D 1 362 ? 5.158 34.001 55.792 1.00 46.58 341 PHE D C 1
ATOM 15089 O O . PHE D 1 362 ? 4.257 33.745 56.595 1.00 49.85 341 PHE D O 1
ATOM 15097 N N . TRP D 1 363 ? 6.127 33.135 55.530 1.00 44.37 342 TRP D N 1
ATOM 15098 C CA . TRP D 1 363 ? 6.141 31.818 56.161 1.00 44.97 342 TRP D CA 1
ATOM 15099 C C . TRP D 1 363 ? 6.569 31.918 57.627 1.00 48.37 342 TRP D C 1
ATOM 15100 O O . TRP D 1 363 ? 6.118 31.129 58.471 1.00 49.74 342 TRP D O 1
ATOM 15111 N N . LYS D 1 364 ? 7.437 32.882 57.934 1.00 45.26 343 LYS D N 1
ATOM 15112 C CA . LYS D 1 364 ? 7.902 33.081 59.297 1.00 52.23 343 LYS D CA 1
ATOM 15113 C C . LYS D 1 364 ? 6.759 33.542 60.196 1.00 50.24 343 LYS D C 1
ATOM 15114 O O . LYS D 1 364 ? 6.429 32.879 61.184 1.00 54.18 343 LYS D O 1
ATOM 15120 N N . ASN D 1 365 ? 6.108 34.648 59.834 1.00 47.76 344 ASN D N 1
ATOM 15121 C CA . ASN D 1 365 ? 5.029 35.191 60.656 1.00 43.24 344 ASN D CA 1
ATOM 15122 C C . ASN D 1 365 ? 3.875 34.212 60.825 1.00 50.65 344 ASN D C 1
ATOM 15123 O O . ASN D 1 365 ? 3.312 34.099 61.913 1.00 54.38 344 ASN D O 1
ATOM 15128 N N . PHE D 1 366 ? 3.477 33.512 59.769 1.00 53.84 345 PHE D N 1
ATOM 15129 C CA . PHE D 1 366 ? 2.184 32.844 59.831 1.00 51.40 345 PHE D CA 1
ATOM 15130 C C . PHE D 1 366 ? 2.274 31.367 60.162 1.00 50.45 345 PHE D C 1
ATOM 15131 O O . PHE D 1 366 ? 1.236 30.740 60.377 1.00 50.06 345 PHE D O 1
ATOM 15139 N N . SER D 1 367 ? 3.475 30.809 60.257 1.00 50.28 346 SER D N 1
ATOM 15140 C CA . SER D 1 367 ? 3.626 29.450 60.746 1.00 50.51 346 SER D CA 1
ATOM 15141 C C . SER D 1 367 ? 3.747 29.438 62.271 1.00 56.00 346 SER D C 1
ATOM 15142 O O . SER D 1 367 ? 4.010 30.461 62.913 1.00 50.69 346 SER D O 1
ATOM 15145 N N . ASP D 1 368 ? 3.545 28.254 62.844 1.00 53.80 347 ASP D N 1
ATOM 15146 C CA . ASP D 1 368 ? 3.724 28.022 64.268 1.00 58.39 347 ASP D CA 1
ATOM 15147 C C . ASP D 1 368 ? 5.044 27.298 64.487 1.00 63.02 347 ASP D C 1
ATOM 15148 O O . ASP D 1 368 ? 5.336 26.302 63.807 1.00 58.32 347 ASP D O 1
ATOM 15153 N N . PHE D 1 369 ? 5.825 27.781 65.453 1.00 60.65 348 PHE D N 1
ATOM 15154 C CA . PHE D 1 369 ? 7.149 27.245 65.725 1.00 63.94 348 PHE D CA 1
ATOM 15155 C C . PHE D 1 369 ? 7.249 26.693 67.138 1.00 64.50 348 PHE D C 1
ATOM 15156 O O . PHE D 1 369 ? 6.547 27.134 68.050 1.00 67.62 348 PHE D O 1
ATOM 15164 N N . ASN D 1 370 ? 8.142 25.729 67.302 1.00 67.10 349 ASN D N 1
ATOM 15165 C CA . ASN D 1 370 ? 8.489 25.201 68.609 1.00 74.33 349 ASN D CA 1
ATOM 15166 C C . ASN D 1 370 ? 9.561 26.070 69.276 1.00 73.30 349 ASN D C 1
ATOM 15167 O O . ASN D 1 370 ? 10.163 26.954 68.657 1.00 68.82 349 ASN D O 1
ATOM 15172 N N . GLU D 1 371 ? 9.785 25.822 70.573 1.00 79.21 350 GLU D N 1
ATOM 15173 C CA . GLU D 1 371 ? 10.787 26.599 71.297 1.00 80.39 350 GLU D CA 1
ATOM 15174 C C . GLU D 1 371 ? 12.172 26.413 70.678 1.00 81.66 350 GLU D C 1
ATOM 15175 O O . GLU D 1 371 ? 12.932 27.383 70.530 1.00 79.05 350 GLU D O 1
ATOM 15177 N N . ASP D 1 372 ? 12.498 25.178 70.271 1.00 75.35 351 ASP D N 1
ATOM 15178 C CA . ASP D 1 372 ? 13.776 24.839 69.652 1.00 78.53 351 ASP D CA 1
ATOM 15179 C C . ASP D 1 372 ? 13.890 25.282 68.193 1.00 77.14 351 ASP D C 1
ATOM 15180 O O . ASP D 1 372 ? 14.804 24.820 67.506 1.00 76.98 351 ASP D O 1
ATOM 15185 N N . GLY D 1 373 ? 12.979 26.119 67.691 1.00 74.00 352 GLY D N 1
ATOM 15186 C CA . GLY D 1 373 ? 13.126 26.731 66.384 1.00 75.38 352 GLY D CA 1
ATOM 15187 C C . GLY D 1 373 ? 12.539 25.967 65.207 1.00 73.07 352 GLY D C 1
ATOM 15188 O O . GLY D 1 373 ? 12.299 26.580 64.154 1.00 72.04 352 GLY D O 1
ATOM 15189 N N . THR D 1 374 ? 12.325 24.656 65.330 1.00 68.84 353 THR D N 1
ATOM 15190 C CA . THR D 1 374 ? 11.703 23.898 64.251 1.00 70.63 353 THR D CA 1
ATOM 15191 C C . THR D 1 374 ? 10.230 24.263 64.085 1.00 69.05 353 THR D C 1
ATOM 15192 O O . THR D 1 374 ? 9.539 24.619 65.041 1.00 67.92 353 THR D O 1
ATOM 15196 N N . VAL D 1 375 ? 9.750 24.150 62.846 1.00 65.03 354 VAL D N 1
ATOM 15197 C CA . VAL D 1 375 ? 8.367 24.483 62.541 1.00 61.77 354 VAL D CA 1
ATOM 15198 C C . VAL D 1 375 ? 7.449 23.481 63.230 1.00 58.12 354 VAL D C 1
ATOM 15199 O O . VAL D 1 375 ? 7.781 22.298 63.359 1.00 57.83 354 VAL D O 1
ATOM 15203 N N . LYS D 1 376 ? 6.311 23.961 63.728 1.00 61.05 355 LYS D N 1
ATOM 15204 C CA . LYS D 1 376 ? 5.280 23.100 64.298 1.00 60.35 355 LYS D CA 1
ATOM 15205 C C . LYS D 1 376 ? 4.013 23.058 63.462 1.00 55.86 355 LYS D C 1
ATOM 15206 O O . LYS D 1 376 ? 3.423 21.985 63.296 1.00 53.13 355 LYS D O 1
ATOM 15208 N N . THR D 1 377 ? 3.580 24.206 62.936 1.00 60.34 356 THR D N 1
ATOM 15209 C CA . THR D 1 377 ? 2.470 24.292 61.984 1.00 61.51 356 THR D CA 1
ATOM 15210 C C . THR D 1 377 ? 2.940 25.109 60.783 1.00 56.56 356 THR D C 1
ATOM 15211 O O . THR D 1 377 ? 3.164 26.322 60.907 1.00 54.29 356 THR D O 1
ATOM 15215 N N . ASP D 1 378 ? 3.115 24.445 59.634 1.00 53.90 357 ASP D N 1
ATOM 15216 C CA . ASP D 1 378 ? 3.534 25.117 58.403 1.00 47.00 357 ASP D CA 1
ATOM 15217 C C . ASP D 1 378 ? 2.311 25.761 57.744 1.00 44.78 357 ASP D C 1
ATOM 15218 O O . ASP D 1 378 ? 1.350 25.068 57.398 1.00 44.17 357 ASP D O 1
ATOM 15223 N N . VAL D 1 379 ? 2.335 27.085 57.580 1.00 40.89 358 VAL D N 1
ATOM 15224 C CA . VAL D 1 379 ? 1.239 27.760 56.881 1.00 44.83 358 VAL D CA 1
ATOM 15225 C C . VAL D 1 379 ? 0.985 27.101 55.518 1.00 46.76 358 VAL D C 1
ATOM 15226 O O . VAL D 1 379 ? -0.168 26.914 55.098 1.00 38.19 358 VAL D O 1
ATOM 15230 N N . GLY D 1 380 ? 2.058 26.699 54.827 1.00 40.36 359 GLY D N 1
ATOM 15231 C CA . GLY D 1 380 ? 1.895 26.024 53.549 1.00 40.30 359 GLY D CA 1
ATOM 15232 C C . GLY D 1 380 ? 1.116 24.730 53.648 1.00 45.91 359 GLY D C 1
ATOM 15233 O O . GLY D 1 380 ? 0.413 24.351 52.709 1.00 43.76 359 GLY D O 1
ATOM 15234 N N . VAL D 1 381 ? 1.217 24.027 54.777 1.00 42.50 360 VAL D N 1
ATOM 15235 C CA . VAL D 1 381 ? 0.418 22.815 54.909 1.00 46.25 360 VAL D CA 1
ATOM 15236 C C . VAL D 1 381 ? -1.055 23.177 55.097 1.00 47.14 360 VAL D C 1
ATOM 15237 O O . VAL D 1 381 ? -1.949 22.551 54.517 1.00 45.80 360 VAL D O 1
ATOM 15241 N N . LEU D 1 382 ? -1.331 24.218 55.878 1.00 50.07 361 LEU D N 1
ATOM 15242 C CA . LEU D 1 382 ? -2.718 24.627 56.070 1.00 47.94 361 LEU D CA 1
ATOM 15243 C C . LEU D 1 382 ? -3.344 25.072 54.755 1.00 45.70 361 LEU D C 1
ATOM 15244 O O . LEU D 1 382 ? -4.490 24.718 54.451 1.00 43.89 361 LEU D O 1
ATOM 15249 N N . LEU D 1 383 ? -2.611 25.872 53.978 1.00 43.78 362 LEU D N 1
ATOM 15250 C CA . LEU D 1 383 ? -3.055 26.264 52.640 1.00 44.47 362 LEU D CA 1
ATOM 15251 C C . LEU D 1 383 ? -3.348 25.049 51.767 1.00 40.41 362 LEU D C 1
ATOM 15252 O O . LEU D 1 383 ? -4.414 24.960 51.161 1.00 42.30 362 LEU D O 1
ATOM 15257 N N . LYS D 1 384 ? -2.413 24.096 51.695 1.00 40.54 363 LYS D N 1
ATOM 15258 C CA . LYS D 1 384 ? -2.621 22.904 50.875 1.00 43.58 363 LYS D CA 1
ATOM 15259 C C . LYS D 1 384 ? -3.854 22.112 51.309 1.00 47.83 363 LYS D C 1
ATOM 15260 O O . LYS D 1 384 ? -4.603 21.592 50.465 1.00 43.33 363 LYS D O 1
ATOM 15266 N N . VAL D 1 385 ? -4.057 21.966 52.621 1.00 46.27 364 VAL D N 1
ATOM 15267 C CA . VAL D 1 385 ? -5.214 21.226 53.108 1.00 44.93 364 VAL D CA 1
ATOM 15268 C C . VAL D 1 385 ? -6.494 21.863 52.581 1.00 39.46 364 VAL D C 1
ATOM 15269 O O . VAL D 1 385 ? -7.400 21.169 52.101 1.00 42.80 364 VAL D O 1
ATOM 15273 N N . LYS D 1 386 ? -6.584 23.196 52.664 1.00 37.15 365 LYS D N 1
ATOM 15274 C CA . LYS D 1 386 ? -7.747 23.908 52.142 1.00 42.94 365 LYS D CA 1
ATOM 15275 C C . LYS D 1 386 ? -7.877 23.731 50.629 1.00 48.70 365 LYS D C 1
ATOM 15276 O O . LYS D 1 386 ? -8.989 23.553 50.108 1.00 42.78 365 LYS D O 1
ATOM 15282 N N . GLN D 1 387 ? -6.748 23.800 49.906 1.00 45.68 366 GLN D N 1
ATOM 15283 C CA . GLN D 1 387 ? -6.763 23.619 48.453 1.00 45.67 366 GLN D CA 1
ATOM 15284 C C . GLN D 1 387 ? -7.352 22.268 48.083 1.00 42.99 366 GLN D C 1
ATOM 15285 O O . GLN D 1 387 ? -8.279 22.180 47.271 1.00 38.60 366 GLN D O 1
ATOM 15291 N N . ILE D 1 388 ? -6.863 21.204 48.721 1.00 45.55 367 ILE D N 1
ATOM 15292 C CA . ILE D 1 388 ? -7.273 19.859 48.352 1.00 41.05 367 ILE D CA 1
ATOM 15293 C C . ILE D 1 388 ? -8.652 19.484 48.887 1.00 45.20 367 ILE D C 1
ATOM 15294 O O . ILE D 1 388 ? -9.288 18.573 48.345 1.00 47.23 367 ILE D O 1
ATOM 15299 N N . SER D 1 389 ? -9.172 20.163 49.908 1.00 44.87 368 SER D N 1
ATOM 15300 C CA . SER D 1 389 ? -10.516 19.782 50.310 1.00 47.99 368 SER D CA 1
ATOM 15301 C C . SER D 1 389 ? -11.587 20.588 49.593 1.00 46.03 368 SER D C 1
ATOM 15302 O O . SER D 1 389 ? -12.700 20.079 49.409 1.00 44.35 368 SER D O 1
ATOM 15305 N N . CYS D 1 390 ? -11.261 21.787 49.110 1.00 42.40 369 CYS D N 1
ATOM 15306 C CA . CYS D 1 390 ? -12.266 22.671 48.541 1.00 43.03 369 CYS D CA 1
ATOM 15307 C C . CYS D 1 390 ? -12.154 22.884 47.037 1.00 49.24 369 CYS D C 1
ATOM 15308 O O . CYS D 1 390 ? -13.095 23.424 46.438 1.00 47.56 369 CYS D O 1
ATOM 15311 N N . TYR D 1 391 ? -11.044 22.496 46.410 1.00 42.30 370 TYR D N 1
ATOM 15312 C CA . TYR D 1 391 ? -10.851 22.853 45.013 1.00 44.45 370 TYR D CA 1
ATOM 15313 C C . TYR D 1 391 ? -10.409 21.654 44.179 1.00 47.29 370 TYR D C 1
ATOM 15314 O O . TYR D 1 391 ? -10.979 21.392 43.117 1.00 47.27 370 TYR D O 1
ATOM 15323 N N . GLY D 1 392 ? -9.424 20.913 44.655 1.00 43.10 371 GLY D N 1
ATOM 15324 C CA . GLY D 1 392 ? -9.005 19.703 43.984 1.00 45.19 371 GLY D CA 1
ATOM 15325 C C . GLY D 1 392 ? -7.593 19.357 44.393 1.00 44.92 371 GLY D C 1
ATOM 15326 O O . GLY D 1 392 ? -6.941 20.083 45.145 1.00 39.31 371 GLY D O 1
ATOM 15327 N N . ASN D 1 393 ? -7.134 18.219 43.876 1.00 46.77 372 ASN D N 1
ATOM 15328 C CA . ASN D 1 393 ? -5.766 17.793 44.142 1.00 46.57 372 ASN D CA 1
ATOM 15329 C C . ASN D 1 393 ? -4.776 18.868 43.705 1.00 43.89 372 ASN D C 1
ATOM 15330 O O . ASN D 1 393 ? -5.010 19.615 42.746 1.00 43.22 372 ASN D O 1
ATOM 15335 N N . ASP D 1 394 ? -3.655 18.947 44.427 1.00 42.51 373 ASP D N 1
ATOM 15336 C CA . ASP D 1 394 ? -2.666 19.994 44.178 1.00 41.73 373 ASP D CA 1
ATOM 15337 C C . ASP D 1 394 ? -2.037 19.917 42.783 1.00 41.00 373 ASP D C 1
ATOM 15338 O O . ASP D 1 394 ? -1.457 20.909 42.326 1.00 41.38 373 ASP D O 1
ATOM 15343 N N . SER D 1 395 ? -2.167 18.785 42.097 1.00 43.08 374 SER D N 1
ATOM 15344 C CA . SER D 1 395 ? -1.576 18.563 40.791 1.00 42.45 374 SER D CA 1
ATOM 15345 C C . SER D 1 395 ? -2.393 19.144 39.637 1.00 43.68 374 SER D C 1
ATOM 15346 O O . SER D 1 395 ? -1.861 19.230 38.527 1.00 39.13 374 SER D O 1
ATOM 15349 N N . TYR D 1 396 ? -3.652 19.544 39.856 1.00 38.86 375 TYR D N 1
ATOM 15350 C CA . TYR D 1 396 ? -4.457 20.182 38.814 1.00 36.63 375 TYR D CA 1
ATOM 15351 C C . TYR D 1 396 ? -5.283 21.360 39.320 1.00 43.42 375 TYR D C 1
ATOM 15352 O O . TYR D 1 396 ? -5.658 22.211 38.508 1.00 42.54 375 TYR D O 1
ATOM 15361 N N . GLY D 1 397 ? -5.556 21.464 40.621 1.00 40.80 376 GLY D N 1
ATOM 15362 C CA . GLY D 1 397 ? -6.159 22.647 41.223 1.00 46.09 376 GLY D CA 1
ATOM 15363 C C . GLY D 1 397 ? -7.527 23.038 40.703 1.00 43.74 376 GLY D C 1
ATOM 15364 O O . GLY D 1 397 ? -7.864 24.221 40.715 1.00 45.14 376 GLY D O 1
ATOM 15365 N N . GLY D 1 398 ? -8.334 22.081 40.275 1.00 41.34 377 GLY D N 1
ATOM 15366 C CA . GLY D 1 398 ? -9.588 22.426 39.653 1.00 44.44 377 GLY D CA 1
ATOM 15367 C C . GLY D 1 398 ? -9.495 22.815 38.195 1.00 44.23 377 GLY D C 1
ATOM 15368 O O . GLY D 1 398 ? -10.479 23.327 37.651 1.00 47.32 377 GLY D O 1
ATOM 15369 N N . MET D 1 399 ? -8.354 22.607 37.539 1.00 40.80 378 MET D N 1
ATOM 15370 C CA . MET D 1 399 ? -8.277 22.776 36.092 1.00 39.57 378 MET D CA 1
ATOM 15371 C C . MET D 1 399 ? -8.221 21.424 35.399 1.00 40.19 378 MET D C 1
ATOM 15372 O O . MET D 1 399 ? -7.677 20.451 35.934 1.00 39.99 378 MET D O 1
ATOM 15377 N N . SER D 1 400 ? -8.774 21.370 34.189 1.00 38.92 379 SER D N 1
ATOM 15378 C CA . SER D 1 400 ? -8.559 20.193 33.349 1.00 40.88 379 SER D CA 1
ATOM 15379 C C . SER D 1 400 ? -7.103 20.131 32.904 1.00 36.03 379 SER D C 1
ATOM 15380 O O . SER D 1 400 ? -6.392 21.139 32.867 1.00 31.69 379 SER D O 1
ATOM 15383 N N . GLY D 1 401 ? -6.652 18.924 32.594 1.00 38.70 380 GLY D N 1
ATOM 15384 C CA . GLY D 1 401 ? -5.270 18.765 32.183 1.00 36.42 380 GLY D CA 1
ATOM 15385 C C . GLY D 1 401 ? -4.937 19.595 30.955 1.00 40.61 380 GLY D C 1
ATOM 15386 O O . GLY D 1 401 ? -3.846 20.169 30.865 1.00 38.93 380 GLY D O 1
ATOM 15387 N N . ARG D 1 402 ? -5.890 19.715 30.011 1.00 35.35 381 ARG D N 1
ATOM 15388 C CA . ARG D 1 402 ? -5.597 20.467 28.791 1.00 33.51 381 ARG D CA 1
ATOM 15389 C C . ARG D 1 402 ? -5.510 21.962 29.062 1.00 36.97 381 ARG D C 1
ATOM 15390 O O . ARG D 1 402 ? -4.591 22.638 28.574 1.00 34.76 381 ARG D O 1
ATOM 15398 N N . ASP D 1 403 ? -6.420 22.500 29.868 1.00 35.43 382 ASP D N 1
ATOM 15399 C CA . ASP D 1 403 ? -6.288 23.903 30.223 1.00 35.54 382 ASP D CA 1
ATOM 15400 C C . ASP D 1 403 ? -4.950 24.168 30.892 1.00 35.97 382 ASP D C 1
ATOM 15401 O O . ASP D 1 403 ? -4.379 25.258 30.734 1.00 37.48 382 ASP D O 1
ATOM 15406 N N . ILE D 1 404 ? -4.393 23.175 31.588 1.00 34.91 383 ILE D N 1
ATOM 15407 C CA . ILE D 1 404 ? -3.132 23.439 32.275 1.00 33.47 383 ILE D CA 1
ATOM 15408 C C . ILE D 1 404 ? -1.995 23.605 31.262 1.00 33.54 383 ILE D C 1
ATOM 15409 O O . ILE D 1 404 ? -1.186 24.530 31.384 1.00 29.10 383 ILE D O 1
ATOM 15414 N N . MET D 1 405 ? -1.958 22.766 30.211 1.00 33.96 384 MET D N 1
ATOM 15415 C CA . MET D 1 405 ? -0.941 22.922 29.166 1.00 30.51 384 MET D CA 1
ATOM 15416 C C . MET D 1 405 ? -1.144 24.196 28.363 1.00 32.35 384 MET D C 1
ATOM 15417 O O . MET D 1 405 ? -0.173 24.850 27.980 1.00 29.97 384 MET D O 1
ATOM 15422 N N . ALA D 1 406 ? -2.388 24.535 28.027 1.00 29.51 385 ALA D N 1
ATOM 15423 C CA . ALA D 1 406 ? -2.585 25.766 27.253 1.00 31.13 385 ALA D CA 1
ATOM 15424 C C . ALA D 1 406 ? -2.179 27.007 28.055 1.00 30.20 385 ALA D C 1
ATOM 15425 O O . ALA D 1 406 ? -1.734 28.011 27.472 1.00 30.83 385 ALA D O 1
ATOM 15427 N N . LEU D 1 407 ? -2.337 26.953 29.385 1.00 30.94 386 LEU D N 1
ATOM 15428 C CA . LEU D 1 407 ? -1.925 28.066 30.246 1.00 30.90 386 LEU D CA 1
ATOM 15429 C C . LEU D 1 407 ? -0.414 28.237 30.223 1.00 28.71 386 LEU D C 1
ATOM 15430 O O . LEU D 1 407 ? 0.105 29.361 30.117 1.00 27.94 386 LEU D O 1
ATOM 15435 N N . ALA D 1 408 ? 0.313 27.132 30.299 1.00 28.15 387 ALA D N 1
ATOM 15436 C CA . ALA D 1 408 ? 1.766 27.235 30.295 1.00 27.19 387 ALA D CA 1
ATOM 15437 C C . ALA D 1 408 ? 2.242 27.894 29.008 1.00 29.48 387 ALA D C 1
ATOM 15438 O O . ALA D 1 408 ? 3.034 28.845 29.030 1.00 35.14 387 ALA D O 1
ATOM 15440 N N . VAL D 1 409 ? 1.736 27.428 27.866 1.00 33.78 388 VAL D N 1
ATOM 15441 C CA . VAL D 1 409 ? 2.055 28.084 26.605 1.00 28.84 388 VAL D CA 1
ATOM 15442 C C . VAL D 1 409 ? 1.661 29.555 26.652 1.00 28.31 388 VAL D C 1
ATOM 15443 O O . VAL D 1 409 ? 2.421 30.419 26.225 1.00 28.35 388 VAL D O 1
ATOM 15447 N N . GLY D 1 410 ? 0.465 29.860 27.169 1.00 30.59 389 GLY D N 1
ATOM 15448 C CA . GLY D 1 410 ? -0.023 31.230 27.144 1.00 29.06 389 GLY D CA 1
ATOM 15449 C C . GLY D 1 410 ? 0.857 32.208 27.913 1.00 28.80 389 GLY D C 1
ATOM 15450 O O . GLY D 1 410 ? 1.062 33.350 27.482 1.00 33.46 389 GLY D O 1
ATOM 15451 N N . LEU D 1 411 ? 1.392 31.772 29.052 1.00 35.20 390 LEU D N 1
ATOM 15452 C CA . LEU D 1 411 ? 2.276 32.620 29.852 1.00 31.82 390 LEU D CA 1
ATOM 15453 C C . LEU D 1 411 ? 3.548 32.981 29.091 1.00 36.93 390 LEU D C 1
ATOM 15454 O O . LEU D 1 411 ? 4.034 34.119 29.179 1.00 32.94 390 LEU D O 1
ATOM 15459 N N . TYR D 1 412 ? 4.100 32.036 28.311 1.00 34.99 391 TYR D N 1
ATOM 15460 C CA . TYR D 1 412 ? 5.245 32.394 27.471 1.00 29.34 391 TYR D CA 1
ATOM 15461 C C . TYR D 1 412 ? 4.851 33.406 26.407 1.00 31.91 391 TYR D C 1
ATOM 15462 O O . TYR D 1 412 ? 5.617 34.321 26.097 1.00 32.34 391 TYR D O 1
ATOM 15471 N N . GLU D 1 413 ? 3.678 33.241 25.800 1.00 34.11 392 GLU D N 1
ATOM 15472 C CA . GLU D 1 413 ? 3.276 34.179 24.757 1.00 31.97 392 GLU D CA 1
ATOM 15473 C C . GLU D 1 413 ? 3.265 35.608 25.295 1.00 38.95 392 GLU D C 1
ATOM 15474 O O . GLU D 1 413 ? 3.639 36.559 24.588 1.00 35.95 392 GLU D O 1
ATOM 15480 N N . SER D 1 414 ? 2.848 35.781 26.562 1.00 34.85 393 SER D N 1
ATOM 15481 C CA . SER D 1 414 ? 2.735 37.128 27.106 1.00 37.94 393 SER D CA 1
ATOM 15482 C C . SER D 1 414 ? 4.099 37.784 27.298 1.00 38.07 393 SER D C 1
ATOM 15483 O O . SER D 1 414 ? 4.166 39.009 27.434 1.00 41.92 393 SER D O 1
ATOM 15486 N N . CYS D 1 415 ? 5.178 36.995 27.308 1.00 37.97 394 CYS D N 1
ATOM 15487 C CA . CYS D 1 415 ? 6.552 37.494 27.331 1.00 43.62 394 CYS D CA 1
ATOM 15488 C C . CYS D 1 415 ? 7.015 38.130 26.020 1.00 39.90 394 CYS D C 1
ATOM 15489 O O . CYS D 1 415 ? 8.109 38.699 25.990 1.00 41.17 394 CYS D O 1
ATOM 15492 N N . ASP D 1 416 ? 6.244 38.040 24.947 1.00 40.71 395 ASP D N 1
ATOM 15493 C CA . ASP D 1 416 ? 6.728 38.424 23.619 1.00 40.57 395 ASP D CA 1
ATOM 15494 C C . ASP D 1 416 ? 6.486 39.906 23.366 1.00 40.33 395 ASP D C 1
ATOM 15495 O O . ASP D 1 416 ? 5.342 40.380 23.423 1.00 39.12 395 ASP D O 1
ATOM 15500 N N . PHE D 1 417 ? 7.555 40.631 23.030 1.00 42.76 396 PHE D N 1
ATOM 15501 C CA . PHE D 1 417 ? 7.421 42.076 22.879 1.00 43.96 396 PHE D CA 1
ATOM 15502 C C . PHE D 1 417 ? 6.367 42.448 21.848 1.00 43.66 396 PHE D C 1
ATOM 15503 O O . PHE D 1 417 ? 5.496 43.286 22.109 1.00 43.34 396 PHE D O 1
ATOM 15511 N N . ASN D 1 418 ? 6.457 41.872 20.645 1.00 43.62 397 ASN D N 1
ATOM 15512 C CA . ASN D 1 418 ? 5.593 42.329 19.566 1.00 42.76 397 ASN D CA 1
ATOM 15513 C C . ASN D 1 418 ? 4.126 42.090 19.906 1.00 41.62 397 ASN D C 1
ATOM 15514 O O . ASN D 1 418 ? 3.268 42.921 19.584 1.00 40.44 397 ASN D O 1
ATOM 15519 N N . TYR D 1 419 ? 3.814 40.956 20.548 1.00 37.00 398 TYR D N 1
ATOM 15520 C CA . TYR D 1 419 ? 2.437 40.712 20.975 1.00 40.46 398 TYR D CA 1
ATOM 15521 C C . TYR D 1 419 ? 1.971 41.774 21.969 1.00 38.22 398 TYR D C 1
ATOM 15522 O O . TYR D 1 419 ? 0.880 42.333 21.830 1.00 41.71 398 TYR D O 1
ATOM 15531 N N . MET D 1 420 ? 2.776 42.043 22.994 1.00 36.84 399 MET D N 1
ATOM 15532 C CA . MET D 1 420 ? 2.343 42.984 24.032 1.00 42.50 399 MET D CA 1
ATOM 15533 C C . MET D 1 420 ? 2.308 44.415 23.511 1.00 44.72 399 MET D C 1
ATOM 15534 O O . MET D 1 420 ? 1.422 45.207 23.885 1.00 41.63 399 MET D O 1
ATOM 15539 N N . ASN D 1 421 ? 3.280 44.767 22.662 1.00 39.04 400 ASN D N 1
ATOM 15540 C CA . ASN D 1 421 ? 3.264 46.066 22.010 1.00 39.75 400 ASN D CA 1
ATOM 15541 C C . ASN D 1 421 ? 1.941 46.307 21.277 1.00 47.19 400 ASN D C 1
ATOM 15542 O O . ASN D 1 421 ? 1.317 47.368 21.428 1.00 40.94 400 ASN D O 1
ATOM 15547 N N . GLU D 1 422 ? 1.491 45.320 20.478 1.00 44.15 401 GLU D N 1
ATOM 15548 C CA . GLU D 1 422 ? 0.205 45.442 19.792 1.00 42.63 401 GLU D CA 1
ATOM 15549 C C . GLU D 1 422 ? -0.955 45.389 20.770 1.00 35.21 401 GLU D C 1
ATOM 15550 O O . GLU D 1 422 ? -1.988 46.029 20.547 1.00 42.39 401 GLU D O 1
ATOM 15556 N N . ARG D 1 423 ? -0.837 44.578 21.825 1.00 36.55 402 ARG D N 1
ATOM 15557 C CA . ARG D 1 423 ? -1.917 44.509 22.806 1.00 38.63 402 ARG D CA 1
ATOM 15558 C C . ARG D 1 423 ? -2.149 45.875 23.462 1.00 41.21 402 ARG D C 1
ATOM 15559 O O . ARG D 1 423 ? -3.296 46.302 23.631 1.00 44.49 402 ARG D O 1
ATOM 15567 N N . VAL D 1 424 ? -1.081 46.584 23.828 1.00 37.00 403 VAL D N 1
ATOM 15568 C CA . VAL D 1 424 ? -1.305 47.888 24.464 1.00 43.98 403 VAL D CA 1
ATOM 15569 C C . VAL D 1 424 ? -1.584 48.969 23.423 1.00 43.53 403 VAL D C 1
ATOM 15570 O O . VAL D 1 424 ? -2.345 49.906 23.689 1.00 41.79 403 VAL D O 1
ATOM 15574 N N . ALA D 1 425 ? -1.043 48.835 22.207 1.00 45.47 404 ALA D N 1
ATOM 15575 C CA . ALA D 1 425 ? -1.397 49.787 21.163 1.00 42.34 404 ALA D CA 1
ATOM 15576 C C . ALA D 1 425 ? -2.898 49.852 20.960 1.00 40.75 404 ALA D C 1
ATOM 15577 O O . ALA D 1 425 ? -3.427 50.912 20.626 1.00 44.12 404 ALA D O 1
ATOM 15579 N N . GLN D 1 426 ? -3.606 48.746 21.177 1.00 39.85 405 GLN D N 1
ATOM 15580 C CA . GLN D 1 426 ? -5.053 48.769 21.026 1.00 39.81 405 GLN D CA 1
ATOM 15581 C C . GLN D 1 426 ? -5.714 49.640 22.098 1.00 42.99 405 GLN D C 1
ATOM 15582 O O . GLN D 1 426 ? -6.719 50.300 21.826 1.00 44.69 405 GLN D O 1
ATOM 15588 N N . CYS D 1 427 ? -5.198 49.624 23.331 1.00 42.58 406 CYS D N 1
ATOM 15589 C CA . CYS D 1 427 ? -5.805 50.446 24.385 1.00 46.42 406 CYS D CA 1
ATOM 15590 C C . CYS D 1 427 ? -5.575 51.933 24.124 1.00 43.54 406 CYS D C 1
ATOM 15591 O O . CYS D 1 427 ? -6.515 52.735 24.207 1.00 44.17 406 CYS D O 1
ATOM 15594 N N . ASN D 1 428 ? -4.354 52.284 23.735 1.00 44.49 407 ASN D N 1
ATOM 15595 C CA . ASN D 1 428 ? -4.017 53.696 23.421 1.00 44.11 407 ASN D CA 1
ATOM 15596 C C . ASN D 1 428 ? -4.892 54.172 22.262 1.00 50.51 407 ASN D C 1
ATOM 15597 O O . ASN D 1 428 ? -5.330 55.311 22.293 1.00 48.73 407 ASN D O 1
ATOM 15602 N N . TYR D 1 429 ? -5.164 53.295 21.302 1.00 45.53 408 TYR D N 1
ATOM 15603 C CA . TYR D 1 429 ? -6.002 53.666 20.141 1.00 44.76 408 TYR D CA 1
ATOM 15604 C C . TYR D 1 429 ? -7.410 54.013 20.615 1.00 41.45 408 TYR D C 1
ATOM 15605 O O . TYR D 1 429 ? -7.952 55.008 20.158 1.00 45.37 408 TYR D O 1
ATOM 15614 N N . LEU D 1 430 ? -7.977 53.192 21.485 1.00 41.09 409 LEU D N 1
ATOM 15615 C CA . LEU D 1 430 ? -9.368 53.418 21.940 1.00 42.01 409 LEU D CA 1
ATOM 15616 C C . LEU D 1 430 ? -9.411 54.705 22.764 1.00 49.37 409 LEU D C 1
ATOM 15617 O O . LEU D 1 430 ? -10.365 55.461 22.590 1.00 45.44 409 LEU D O 1
ATOM 15622 N N . ALA D 1 431 ? -8.416 54.921 23.628 1.00 47.09 410 ALA D N 1
ATOM 15623 C CA . ALA D 1 431 ? -8.468 56.119 24.474 1.00 47.67 410 ALA D CA 1
ATOM 15624 C C . ALA D 1 431 ? -8.297 57.389 23.640 1.00 52.24 410 ALA D C 1
ATOM 15625 O O . ALA D 1 431 ? -9.144 58.291 23.682 1.00 51.97 410 ALA D O 1
ATOM 15627 N N . GLU D 1 432 ? -7.210 57.465 22.864 1.00 46.67 411 GLU D N 1
ATOM 15628 C CA . GLU D 1 432 ? -7.027 58.576 21.936 1.00 53.44 411 GLU D CA 1
ATOM 15629 C C . GLU D 1 432 ? -8.174 58.704 20.928 1.00 53.12 411 GLU D C 1
ATOM 15630 O O . GLU D 1 432 ? -8.400 59.792 20.391 1.00 57.29 411 GLU D O 1
ATOM 15636 N N . GLY D 1 433 ? -8.902 57.622 20.656 1.00 50.80 412 GLY D N 1
ATOM 15637 C CA . GLY D 1 433 ? -10.124 57.757 19.868 1.00 49.43 412 GLY D CA 1
ATOM 15638 C C . GLY D 1 433 ? -11.234 58.468 20.633 1.00 51.36 412 GLY D C 1
ATOM 15639 O O . GLY D 1 433 ? -11.897 59.368 20.100 1.00 54.60 412 GLY D O 1
ATOM 15640 N N . PHE D 1 434 ? -11.452 58.067 21.888 1.00 48.67 413 PHE D N 1
ATOM 15641 C CA . PHE D 1 434 ? -12.418 58.743 22.763 1.00 53.30 413 PHE D CA 1
ATOM 15642 C C . PHE D 1 434 ? -12.079 60.219 22.925 1.00 54.62 413 PHE D C 1
ATOM 15643 O O . PHE D 1 434 ? -12.966 61.076 22.996 1.00 55.74 413 PHE D O 1
ATOM 15651 N N . TYR D 1 435 ? -10.790 60.521 23.009 1.00 57.17 414 TYR D N 1
ATOM 15652 C CA . TYR D 1 435 ? -10.327 61.889 23.176 1.00 59.82 414 TYR D CA 1
ATOM 15653 C C . TYR D 1 435 ? -10.535 62.685 21.896 1.00 59.22 414 TYR D C 1
ATOM 15654 O O . TYR D 1 435 ? -11.260 63.686 21.877 1.00 59.52 414 TYR D O 1
ATOM 15663 N N . ASP D 1 436 ? -9.910 62.236 20.807 1.00 58.14 415 ASP D N 1
ATOM 15664 C CA . ASP D 1 436 ? -10.016 62.926 19.526 1.00 58.81 415 ASP D CA 1
ATOM 15665 C C . ASP D 1 436 ? -11.465 63.203 19.138 1.00 55.19 415 ASP D C 1
ATOM 15666 O O . ASP D 1 436 ? -11.741 64.194 18.456 1.00 57.02 415 ASP D O 1
ATOM 15671 N N . ALA D 1 437 ? -12.400 62.362 19.573 1.00 54.62 416 ALA D N 1
ATOM 15672 C CA . ALA D 1 437 ? -13.815 62.544 19.268 1.00 55.82 416 ALA D CA 1
ATOM 15673 C C . ALA D 1 437 ? -14.519 63.511 20.210 1.00 60.10 416 ALA D C 1
ATOM 15674 O O . ALA D 1 437 ? -15.743 63.676 20.095 1.00 54.68 416 ALA D O 1
ATOM 15676 N N . GLY D 1 438 ? -13.789 64.128 21.146 1.00 60.00 417 GLY D N 1
ATOM 15677 C CA . GLY D 1 438 ? -14.373 65.047 22.106 1.00 60.15 417 GLY D CA 1
ATOM 15678 C C . GLY D 1 438 ? -15.265 64.388 23.136 1.00 63.29 417 GLY D C 1
ATOM 15679 O O . GLY D 1 438 ? -16.419 64.777 23.319 1.00 67.70 417 GLY D O 1
ATOM 15680 N N . VAL D 1 439 ? -14.754 63.368 23.807 1.00 64.05 418 VAL D N 1
ATOM 15681 C CA . VAL D 1 439 ? -15.396 62.815 24.990 1.00 62.63 418 VAL D CA 1
ATOM 15682 C C . VAL D 1 439 ? -14.594 63.290 26.198 1.00 63.31 418 VAL D C 1
ATOM 15683 O O . VAL D 1 439 ? -13.378 63.065 26.275 1.00 60.12 418 VAL D O 1
ATOM 15687 N N . LYS D 1 440 ? -15.267 63.972 27.128 1.00 65.39 419 LYS D N 1
ATOM 15688 C CA . LYS D 1 440 ? -14.592 64.515 28.301 1.00 68.67 419 LYS D CA 1
ATOM 15689 C C . LYS D 1 440 ? -14.468 63.462 29.401 1.00 65.45 419 LYS D C 1
ATOM 15690 O O . LYS D 1 440 ? -15.327 62.585 29.563 1.00 60.42 419 LYS D O 1
ATOM 15692 N N . GLY D 1 441 ? -13.389 63.564 30.171 1.00 67.36 420 GLY D N 1
ATOM 15693 C CA . GLY D 1 441 ? -13.203 62.652 31.279 1.00 62.58 420 GLY D CA 1
ATOM 15694 C C . GLY D 1 441 ? -12.580 61.334 30.901 1.00 61.71 420 GLY D C 1
ATOM 15695 O O . GLY D 1 441 ? -12.763 60.347 31.621 1.00 57.39 420 GLY D O 1
ATOM 15696 N N . VAL D 1 442 ? -11.851 61.283 29.788 1.00 59.22 421 VAL D N 1
ATOM 15697 C CA . VAL D 1 442 ? -11.151 60.066 29.396 1.00 60.00 421 VAL D CA 1
ATOM 15698 C C . VAL D 1 442 ? -9.835 59.989 30.161 1.00 60.22 421 VAL D C 1
ATOM 15699 O O . VAL D 1 442 ? -8.958 60.844 30.003 1.00 62.24 421 VAL D O 1
ATOM 15703 N N . VAL D 1 443 ? -9.692 58.963 30.996 1.00 62.29 422 VAL D N 1
ATOM 15704 C CA . VAL D 1 443 ? -8.474 58.811 31.782 1.00 57.74 422 VAL D CA 1
ATOM 15705 C C . VAL D 1 443 ? -7.315 58.468 30.856 1.00 58.76 422 VAL D C 1
ATOM 15706 O O . VAL D 1 443 ? -7.400 57.533 30.049 1.00 58.19 422 VAL D O 1
ATOM 15710 N N . LEU D 1 444 ? -6.224 59.219 30.971 1.00 56.75 423 LEU D N 1
ATOM 15711 C CA . LEU D 1 444 ? -5.036 58.994 30.170 1.00 55.94 423 LEU D CA 1
ATOM 15712 C C . LEU D 1 444 ? -3.812 58.859 31.062 1.00 56.40 423 LEU D C 1
ATOM 15713 O O . LEU D 1 444 ? -3.771 59.429 32.157 1.00 59.50 423 LEU D O 1
ATOM 15718 N N . PRO D 1 445 ? -2.810 58.067 30.637 1.00 55.50 424 PRO D N 1
ATOM 15719 C CA . PRO D 1 445 ? -2.923 57.212 29.451 1.00 52.47 424 PRO D CA 1
ATOM 15720 C C . PRO D 1 445 ? -3.840 56.001 29.701 1.00 53.44 424 PRO D C 1
ATOM 15721 O O . PRO D 1 445 ? -4.305 55.770 30.814 1.00 45.81 424 PRO D O 1
ATOM 15725 N N . ALA D 1 446 ? -4.111 55.228 28.652 1.00 52.01 425 ALA D N 1
ATOM 15726 C CA . ALA D 1 446 ? -4.905 54.022 28.839 1.00 48.30 425 ALA D CA 1
ATOM 15727 C C . ALA D 1 446 ? -4.201 53.062 29.799 1.00 43.50 425 ALA D C 1
ATOM 15728 O O . ALA D 1 446 ? -2.971 53.024 29.891 1.00 43.69 425 ALA D O 1
ATOM 15730 N N . GLY D 1 447 ? -4.988 52.292 30.539 1.00 45.45 426 GLY D N 1
ATOM 15731 C CA . GLY D 1 447 ? -4.435 51.133 31.217 1.00 48.46 426 GLY D CA 1
ATOM 15732 C C . GLY D 1 447 ? -3.886 50.108 30.213 1.00 51.34 426 GLY D C 1
ATOM 15733 O O . GLY D 1 447 ? -4.000 50.246 28.994 1.00 43.68 426 GLY D O 1
ATOM 15734 N N . GLY D 1 448 ? -3.263 49.053 30.750 1.00 49.84 427 GLY D N 1
ATOM 15735 C CA . GLY D 1 448 ? -2.688 48.029 29.889 1.00 51.94 427 GLY D CA 1
ATOM 15736 C C . GLY D 1 448 ? -3.688 47.097 29.226 1.00 50.74 427 GLY D C 1
ATOM 15737 O O . GLY D 1 448 ? -3.326 46.382 28.280 1.00 54.78 427 GLY D O 1
ATOM 15738 N N . HIS D 1 449 ? -4.933 47.122 29.689 1.00 42.59 428 HIS D N 1
ATOM 15739 C CA . HIS D 1 449 ? -5.960 46.194 29.280 1.00 43.43 428 HIS D CA 1
ATOM 15740 C C . HIS D 1 449 ? -7.297 46.867 29.016 1.00 45.83 428 HIS D C 1
ATOM 15741 O O . HIS D 1 449 ? -8.235 46.179 28.612 1.00 42.29 428 HIS D O 1
ATOM 15748 N N . ALA D 1 450 ? -7.434 48.168 29.246 1.00 43.78 429 ALA D N 1
ATOM 15749 C CA . ALA D 1 450 ? -8.773 48.746 29.227 1.00 44.57 429 ALA D CA 1
ATOM 15750 C C . ALA D 1 450 ? -8.667 50.261 29.195 1.00 45.73 429 ALA D C 1
ATOM 15751 O O . ALA D 1 450 ? -7.634 50.840 29.545 1.00 45.18 429 ALA D O 1
ATOM 15753 N N . VAL D 1 451 ? -9.748 50.892 28.756 1.00 46.78 430 VAL D N 1
ATOM 15754 C CA . VAL D 1 451 ? -9.851 52.344 28.720 1.00 49.63 430 VAL D CA 1
ATOM 15755 C C . VAL D 1 451 ? -10.994 52.739 29.641 1.00 49.65 430 VAL D C 1
ATOM 15756 O O . VAL D 1 451 ? -12.067 52.119 29.602 1.00 48.39 430 VAL D O 1
ATOM 15760 N N . TYR D 1 452 ? -10.749 53.749 30.487 1.00 49.52 431 TYR D N 1
ATOM 15761 C CA . TYR D 1 452 ? -11.664 54.194 31.539 1.00 49.39 431 TYR D CA 1
ATOM 15762 C C . TYR D 1 452 ? -12.183 55.605 31.280 1.00 47.22 431 TYR D C 1
ATOM 15763 O O . TYR D 1 452 ? -11.455 56.476 30.786 1.00 46.17 431 TYR D O 1
ATOM 15772 N N . ILE D 1 453 ? -13.441 55.835 31.656 1.00 51.51 432 ILE D N 1
ATOM 15773 C CA . ILE D 1 453 ? -14.075 57.137 31.486 1.00 57.23 432 ILE D CA 1
ATOM 15774 C C . ILE D 1 453 ? -14.634 57.613 32.819 1.00 56.91 432 ILE D C 1
ATOM 15775 O O . ILE D 1 453 ? -15.477 56.935 33.420 1.00 55.85 432 ILE D O 1
ATOM 15780 N N . ASN D 1 454 ? -14.218 58.812 33.234 1.00 56.62 433 ASN D N 1
ATOM 15781 C CA . ASN D 1 454 ? -14.650 59.424 34.494 1.00 61.13 433 ASN D CA 1
ATOM 15782 C C . ASN D 1 454 ? -16.077 59.948 34.354 1.00 54.79 433 ASN D C 1
ATOM 15783 O O . ASN D 1 454 ? -16.298 60.998 33.748 1.00 58.25 433 ASN D O 1
ATOM 15788 N N . MET D 1 455 ? -17.047 59.237 34.929 1.00 50.59 434 MET D N 1
ATOM 15789 C CA . MET D 1 455 ? -18.447 59.582 34.684 1.00 53.73 434 MET D CA 1
ATOM 15790 C C . MET D 1 455 ? -18.802 60.974 35.214 1.00 64.92 434 MET D C 1
ATOM 15791 O O . MET D 1 455 ? -19.735 61.608 34.699 1.00 66.08 434 MET D O 1
ATOM 15796 N N . ASP D 1 456 ? -18.084 61.469 36.233 1.00 60.05 435 ASP D N 1
ATOM 15797 C CA . ASP D 1 456 ? -18.354 62.811 36.737 1.00 63.27 435 ASP D CA 1
ATOM 15798 C C . ASP D 1 456 ? -18.070 63.864 35.674 1.00 63.94 435 ASP D C 1
ATOM 15799 O O . ASP D 1 456 ? -18.923 64.712 35.388 1.00 65.27 435 ASP D O 1
ATOM 15804 N N . GLU D 1 457 ? -16.864 63.846 35.090 1.00 60.98 436 GLU D N 1
ATOM 15805 C CA . GLU D 1 457 ? -16.576 64.778 33.999 1.00 64.36 436 GLU D CA 1
ATOM 15806 C C . GLU D 1 457 ? -17.409 64.483 32.751 1.00 63.16 436 GLU D C 1
ATOM 15807 O O . GLU D 1 457 ? -17.616 65.390 31.937 1.00 66.44 436 GLU D O 1
ATOM 15809 N N . PHE D 1 458 ? -17.911 63.250 32.596 1.00 61.86 437 PHE D N 1
ATOM 15810 C CA . PHE D 1 458 ? -18.705 62.881 31.418 1.00 62.42 437 PHE D CA 1
ATOM 15811 C C . PHE D 1 458 ? -20.065 63.573 31.433 1.00 64.43 437 PHE D C 1
ATOM 15812 O O . PHE D 1 458 ? -20.443 64.252 30.470 1.00 62.96 437 PHE D O 1
ATOM 15820 N N . PHE D 1 459 ? -20.817 63.422 32.522 1.00 60.19 438 PHE D N 1
ATOM 15821 C CA . PHE D 1 459 ? -22.077 64.140 32.654 1.00 61.65 438 PHE D CA 1
ATOM 15822 C C . PHE D 1 459 ? -21.893 65.587 33.118 1.00 69.11 438 PHE D C 1
ATOM 15823 O O . PHE D 1 459 ? -22.881 66.260 33.444 1.00 65.88 438 PHE D O 1
ATOM 15831 N N . ASP D 1 460 ? -20.647 66.066 33.165 1.00 70.39 439 ASP D N 1
ATOM 15832 C CA . ASP D 1 460 ? -20.337 67.457 33.504 1.00 74.17 439 ASP D CA 1
ATOM 15833 C C . ASP D 1 460 ? -20.922 67.854 34.861 1.00 72.73 439 ASP D C 1
ATOM 15834 O O . ASP D 1 460 ? -21.473 68.944 35.026 1.00 69.75 439 ASP D O 1
ATOM 15839 N N . GLY D 1 461 ? -20.790 66.961 35.841 1.00 74.18 440 GLY D N 1
ATOM 15840 C CA . GLY D 1 461 ? -21.298 67.205 37.184 1.00 69.31 440 GLY D CA 1
ATOM 15841 C C . GLY D 1 461 ? -22.764 67.575 37.252 1.00 71.21 440 GLY D C 1
ATOM 15842 O O . GLY D 1 461 ? -23.132 68.472 38.016 1.00 79.66 440 GLY D O 1
ATOM 15843 N N . LYS D 1 462 ? -23.612 66.920 36.462 1.00 66.47 441 LYS D N 1
ATOM 15844 C CA . LYS D 1 462 ? -25.050 67.131 36.520 1.00 68.70 441 LYS D CA 1
ATOM 15845 C C . LYS D 1 462 ? -25.781 65.936 37.118 1.00 73.44 441 LYS D C 1
ATOM 15846 O O . LYS D 1 462 ? -27.013 65.870 37.034 1.00 75.81 441 LYS D O 1
ATOM 15848 N N . ARG D 1 463 ? -25.056 64.989 37.716 1.00 70.02 442 ARG D N 1
ATOM 15849 C CA . ARG D 1 463 ? -25.662 63.807 38.314 1.00 75.26 442 ARG D CA 1
ATOM 15850 C C . ARG D 1 463 ? -25.063 63.572 39.693 1.00 74.26 442 ARG D C 1
ATOM 15851 O O . ARG D 1 463 ? -23.862 63.775 39.901 1.00 75.95 442 ARG D O 1
ATOM 15859 N N . GLY D 1 464 ? -25.909 63.145 40.641 1.00 73.85 443 GLY D N 1
ATOM 15860 C CA . GLY D 1 464 ? -25.449 62.883 41.987 1.00 72.74 443 GLY D CA 1
ATOM 15861 C C . GLY D 1 464 ? -24.888 61.484 42.167 1.00 72.35 443 GLY D C 1
ATOM 15862 O O . GLY D 1 464 ? -25.259 60.551 41.472 1.00 74.96 443 GLY D O 1
ATOM 15863 N N . HIS D 1 465 ? -23.994 61.338 43.147 1.00 72.17 444 HIS D N 1
ATOM 15864 C CA . HIS D 1 465 ? -23.348 60.051 43.390 1.00 70.92 444 HIS D CA 1
ATOM 15865 C C . HIS D 1 465 ? -24.335 58.909 43.551 1.00 73.11 444 HIS D C 1
ATOM 15866 O O . HIS D 1 465 ? -23.932 57.741 43.474 1.00 70.98 444 HIS D O 1
ATOM 15873 N N . ASP D 1 466 ? -25.608 59.204 43.792 1.00 70.41 445 ASP D N 1
ATOM 15874 C CA . ASP D 1 466 ? -26.624 58.169 43.874 1.00 70.93 445 ASP D CA 1
ATOM 15875 C C . ASP D 1 466 ? -27.550 58.155 42.667 1.00 66.04 445 ASP D C 1
ATOM 15876 O O . ASP D 1 466 ? -28.526 57.399 42.657 1.00 66.74 445 ASP D O 1
ATOM 15881 N N . THR D 1 467 ? -27.287 58.983 41.656 1.00 70.75 446 THR D N 1
ATOM 15882 C CA . THR D 1 467 ? -27.984 58.812 40.383 1.00 68.82 446 THR D CA 1
ATOM 15883 C C . THR D 1 467 ? -27.691 57.437 39.793 1.00 65.59 446 THR D C 1
ATOM 15884 O O . THR D 1 467 ? -28.594 56.760 39.285 1.00 62.02 446 THR D O 1
ATOM 15888 N N . PHE D 1 468 ? -26.434 56.997 39.879 1.00 63.05 447 PHE D N 1
ATOM 15889 C CA . PHE D 1 468 ? -26.003 55.770 39.220 1.00 67.96 447 PHE D CA 1
ATOM 15890 C C . PHE D 1 468 ? -26.166 55.890 37.700 1.00 65.09 447 PHE D C 1
ATOM 15891 O O . PHE D 1 468 ? -26.574 54.943 37.017 1.00 57.88 447 PHE D O 1
ATOM 15899 N N . ALA D 1 469 ? -25.851 57.077 37.167 1.00 61.54 448 ALA D N 1
ATOM 15900 C CA . ALA D 1 469 ? -25.980 57.290 35.730 1.00 63.63 448 ALA D CA 1
ATOM 15901 C C . ALA D 1 469 ? -24.925 56.510 34.948 1.00 62.51 448 ALA D C 1
ATOM 15902 O O . ALA D 1 469 ? -25.171 56.119 33.799 1.00 63.49 448 ALA D O 1
ATOM 15904 N N . GLY D 1 470 ? -23.743 56.301 35.538 1.00 60.33 449 GLY D N 1
ATOM 15905 C CA . GLY D 1 470 ? -22.744 55.458 34.906 1.00 60.35 449 GLY D CA 1
ATOM 15906 C C . GLY D 1 470 ? -23.276 54.082 34.561 1.00 60.85 449 GLY D C 1
ATOM 15907 O O . GLY D 1 470 ? -22.872 53.490 33.555 1.00 59.31 449 GLY D O 1
ATOM 15908 N N . GLU D 1 471 ? -24.185 53.559 35.388 1.00 58.12 450 GLU D N 1
ATOM 15909 C CA . GLU D 1 471 ? -24.842 52.294 35.094 1.00 62.38 450 GLU D CA 1
ATOM 15910 C C . GLU D 1 471 ? -25.826 52.439 33.936 1.00 60.23 450 GLU D C 1
ATOM 15911 O O . GLU D 1 471 ? -26.019 51.491 33.168 1.00 60.14 450 GLU D O 1
ATOM 15917 N N . GLY D 1 472 ? -26.453 53.609 33.788 1.00 57.15 451 GLY D N 1
ATOM 15918 C CA . GLY D 1 472 ? -27.352 53.810 32.663 1.00 56.35 451 GLY D CA 1
ATOM 15919 C C . GLY D 1 472 ? -26.596 53.978 31.359 1.00 59.43 451 GLY D C 1
ATOM 15920 O O . GLY D 1 472 ? -27.025 53.489 30.311 1.00 59.13 451 GLY D O 1
ATOM 15921 N N . PHE D 1 473 ? -25.457 54.669 31.411 1.00 57.07 452 PHE D N 1
ATOM 15922 C CA . PHE D 1 473 ? -24.545 54.714 30.279 1.00 55.92 452 PHE D CA 1
ATOM 15923 C C . PHE D 1 473 ? -24.219 53.309 29.778 1.00 58.17 452 PHE D C 1
ATOM 15924 O O . PHE D 1 473 ? -24.264 53.040 28.574 1.00 58.58 452 PHE D O 1
ATOM 15932 N N . SER D 1 474 ? -23.904 52.395 30.703 1.00 56.16 453 SER D N 1
ATOM 15933 C CA . SER D 1 474 ? -23.560 51.021 30.342 1.00 57.48 453 SER D CA 1
ATOM 15934 C C . SER D 1 474 ? -24.740 50.286 29.735 1.00 54.66 453 SER D C 1
ATOM 15935 O O . SER D 1 474 ? -24.576 49.517 28.783 1.00 55.58 453 SER D O 1
ATOM 15938 N N . LEU D 1 475 ? -25.923 50.447 30.316 1.00 57.12 454 LEU D N 1
ATOM 15939 C CA . LEU D 1 475 ? -27.074 49.773 29.752 1.00 55.80 454 LEU D CA 1
ATOM 15940 C C . LEU D 1 475 ? -27.490 50.405 28.441 1.00 54.40 454 LEU D C 1
ATOM 15941 O O . LEU D 1 475 ? -28.143 49.746 27.635 1.00 55.14 454 LEU D O 1
ATOM 15946 N N . GLU D 1 476 ? -27.111 51.659 28.206 1.00 54.77 455 GLU D N 1
ATOM 15947 C CA . GLU D 1 476 ? -27.457 52.312 26.953 1.00 53.45 455 GLU D CA 1
ATOM 15948 C C . GLU D 1 476 ? -26.551 51.840 25.822 1.00 55.23 455 GLU D C 1
ATOM 15949 O O . GLU D 1 476 ? -27.010 51.648 24.693 1.00 51.36 455 GLU D O 1
ATOM 15955 N N . LEU D 1 477 ? -25.262 51.650 26.108 1.00 53.11 456 LEU D N 1
ATOM 15956 C CA . LEU D 1 477 ? -24.383 50.994 25.148 1.00 53.49 456 LEU D CA 1
ATOM 15957 C C . LEU D 1 477 ? -24.962 49.656 24.693 1.00 49.03 456 LEU D C 1
ATOM 15958 O O . LEU D 1 477 ? -25.012 49.365 23.493 1.00 50.81 456 LEU D O 1
ATOM 15963 N N . ILE D 1 478 ? -25.438 48.842 25.642 1.00 50.80 457 ILE D N 1
ATOM 15964 C CA . ILE D 1 478 ? -26.034 47.549 25.304 1.00 47.80 457 ILE D CA 1
ATOM 15965 C C . ILE D 1 478 ? -27.293 47.730 24.463 1.00 49.13 457 ILE D C 1
ATOM 15966 O O . ILE D 1 478 ? -27.460 47.087 23.418 1.00 46.93 457 ILE D O 1
ATOM 15971 N N . ARG D 1 479 ? -28.225 48.567 24.927 1.00 47.51 458 ARG D N 1
ATOM 15972 C CA . ARG D 1 479 ? -29.498 48.700 24.225 1.00 48.07 458 ARG D CA 1
ATOM 15973 C C . ARG D 1 479 ? -29.284 49.191 22.799 1.00 46.79 458 ARG D C 1
ATOM 15974 O O . ARG D 1 479 ? -29.792 48.604 21.842 1.00 45.32 458 ARG D O 1
ATOM 15982 N N . ARG D 1 480 ? -28.513 50.255 22.642 1.00 46.49 459 ARG D N 1
ATOM 15983 C CA . ARG D 1 480 ? -28.406 50.895 21.348 1.00 50.46 459 ARG D CA 1
ATOM 15984 C C . ARG D 1 480 ? -27.459 50.137 20.422 1.00 50.91 459 ARG D C 1
ATOM 15985 O O . ARG D 1 480 ? -27.798 49.902 19.261 1.00 44.44 459 ARG D O 1
ATOM 15993 N N . TYR D 1 481 ? -26.279 49.729 20.919 1.00 43.54 460 TYR D N 1
ATOM 15994 C CA . TYR D 1 481 ? -25.215 49.246 20.050 1.00 43.75 460 TYR D CA 1
ATOM 15995 C C . TYR D 1 481 ? -24.766 47.808 20.293 1.00 43.28 460 TYR D C 1
ATOM 15996 O O . TYR D 1 481 ? -23.903 47.311 19.549 1.00 44.93 460 TYR D O 1
ATOM 16005 N N . GLY D 1 482 ? -25.322 47.113 21.277 1.00 42.60 461 GLY D N 1
ATOM 16006 C CA . GLY D 1 482 ? -24.863 45.767 21.566 1.00 43.33 461 GLY D CA 1
ATOM 16007 C C . GLY D 1 482 ? -23.437 45.721 22.069 1.00 47.55 461 GLY D C 1
ATOM 16008 O O . GLY D 1 482 ? -22.709 44.754 21.782 1.00 42.17 461 GLY D O 1
ATOM 16009 N N . ILE D 1 483 ? -23.009 46.782 22.765 1.00 47.13 462 ILE D N 1
ATOM 16010 C CA . ILE D 1 483 ? -21.706 46.901 23.411 1.00 43.83 462 ILE D CA 1
ATOM 16011 C C . ILE D 1 483 ? -21.918 46.782 24.921 1.00 49.01 462 ILE D C 1
ATOM 16012 O O . ILE D 1 483 ? -22.715 47.529 25.507 1.00 47.56 462 ILE D O 1
ATOM 16017 N N . ARG D 1 484 ? -21.231 45.838 25.557 1.00 42.02 463 ARG D N 1
ATOM 16018 C CA . ARG D 1 484 ? -21.330 45.678 27.002 1.00 46.10 463 ARG D CA 1
ATOM 16019 C C . ARG D 1 484 ? -20.041 46.153 27.643 1.00 49.16 463 ARG D C 1
ATOM 16020 O O . ARG D 1 484 ? -18.943 45.724 27.254 1.00 44.75 463 ARG D O 1
ATOM 16028 N N . VAL D 1 485 ? -20.187 47.066 28.599 1.00 47.68 464 VAL D N 1
ATOM 16029 C CA . VAL D 1 485 ? -19.075 47.566 29.395 1.00 45.12 464 VAL D CA 1
ATOM 16030 C C . VAL D 1 485 ? -19.360 47.269 30.864 1.00 51.14 464 VAL D C 1
ATOM 16031 O O . VAL D 1 485 ? -20.359 46.626 31.212 1.00 48.78 464 VAL D O 1
ATOM 16035 N N . SER D 1 486 ? -18.493 47.786 31.724 1.00 50.50 465 SER D N 1
ATOM 16036 C CA . SER D 1 486 ? -18.501 47.509 33.151 1.00 53.50 465 SER D CA 1
ATOM 16037 C C . SER D 1 486 ? -18.393 48.836 33.888 1.00 50.94 465 SER D C 1
ATOM 16038 O O . SER D 1 486 ? -17.357 49.509 33.786 1.00 50.17 465 SER D O 1
ATOM 16041 N N . GLU D 1 487 ? -19.446 49.203 34.624 1.00 57.98 466 GLU D N 1
ATOM 16042 C CA . GLU D 1 487 ? -19.370 50.317 35.577 1.00 58.69 466 GLU D CA 1
ATOM 16043 C C . GLU D 1 487 ? -18.532 49.903 36.794 1.00 59.81 466 GLU D C 1
ATOM 16044 O O . GLU D 1 487 ? -18.905 48.976 37.522 1.00 58.47 466 GLU D O 1
ATOM 16050 N N . LEU D 1 488 ? -17.424 50.609 37.028 1.00 55.16 467 LEU D N 1
ATOM 16051 C CA . LEU D 1 488 ? -16.520 50.331 38.143 1.00 58.62 467 LEU D CA 1
ATOM 16052 C C . LEU D 1 488 ? -16.251 51.608 38.947 1.00 62.42 467 LEU D C 1
ATOM 16053 O O . LEU D 1 488 ? -15.100 51.983 39.219 1.00 60.69 467 LEU D O 1
ATOM 16058 N N . GLY D 1 489 ? -17.322 52.291 39.333 1.00 59.25 468 GLY D N 1
ATOM 16059 C CA . GLY D 1 489 ? -17.214 53.514 40.117 1.00 62.59 468 GLY D CA 1
ATOM 16060 C C . GLY D 1 489 ? -18.044 53.488 41.389 1.00 61.53 468 GLY D C 1
ATOM 16061 O O . GLY D 1 489 ? -17.874 52.597 42.230 1.00 60.55 468 GLY D O 1
ATOM 16062 N N . ASP D 1 490 ? -18.970 54.447 41.521 1.00 63.54 469 ASP D N 1
ATOM 16063 C CA . ASP D 1 490 ? -19.787 54.565 42.730 1.00 62.45 469 ASP D CA 1
ATOM 16064 C C . ASP D 1 490 ? -20.650 53.330 42.937 1.00 64.35 469 ASP D C 1
ATOM 16065 O O . ASP D 1 490 ? -20.672 52.750 44.027 1.00 66.14 469 ASP D O 1
ATOM 16070 N N . TYR D 1 491 ? -21.388 52.920 41.909 1.00 62.61 470 TYR D N 1
ATOM 16071 C CA . TYR D 1 491 ? -22.322 51.813 42.096 1.00 63.79 470 TYR D CA 1
ATOM 16072 C C . TYR D 1 491 ? -21.588 50.511 42.408 1.00 64.49 470 TYR D C 1
ATOM 16073 O O . TYR D 1 491 ? -21.871 49.851 43.415 1.00 60.98 470 TYR D O 1
ATOM 16082 N N . SER D 1 492 ? -20.647 50.116 41.545 1.00 64.09 471 SER D N 1
ATOM 16083 C CA . SER D 1 492 ? -20.032 48.798 41.685 1.00 67.12 471 SER D CA 1
ATOM 16084 C C . SER D 1 492 ? -19.028 48.733 42.831 1.00 60.92 471 SER D C 1
ATOM 16085 O O . SER D 1 492 ? -18.859 47.671 43.439 1.00 58.07 471 SER D O 1
ATOM 16088 N N . MET D 1 493 ? -18.347 49.833 43.130 1.00 66.30 472 MET D N 1
ATOM 16089 C CA . MET D 1 493 ? -17.444 49.864 44.273 1.00 66.09 472 MET D CA 1
ATOM 16090 C C . MET D 1 493 ? -18.163 50.162 45.584 1.00 69.98 472 MET D C 1
ATOM 16091 O O . MET D 1 493 ? -17.509 50.234 46.634 1.00 71.50 472 MET D O 1
ATOM 16096 N N . GLU D 1 494 ? -19.489 50.305 45.553 1.00 65.66 473 GLU D N 1
ATOM 16097 C CA . GLU D 1 494 ? -20.275 50.390 46.778 1.00 66.55 473 GLU D CA 1
ATOM 16098 C C . GLU D 1 494 ? -19.919 51.665 47.543 1.00 69.16 473 GLU D C 1
ATOM 16099 O O . GLU D 1 494 ? -19.576 51.640 48.731 1.00 66.40 473 GLU D O 1
ATOM 16105 N N . TYR D 1 495 ? -19.990 52.790 46.820 1.00 64.21 474 TYR D N 1
ATOM 16106 C CA . TYR D 1 495 ? -19.652 54.092 47.379 1.00 66.70 474 TYR D CA 1
ATOM 16107 C C . TYR D 1 495 ? -20.500 54.401 48.605 1.00 70.85 474 TYR D C 1
ATOM 16108 O O . TYR D 1 495 ? -19.990 54.908 49.613 1.00 70.43 474 TYR D O 1
ATOM 16117 N N . ASP D 1 496 ? -21.795 54.092 48.533 1.00 70.49 475 ASP D N 1
ATOM 16118 C CA . ASP D 1 496 ? -22.767 54.382 49.580 1.00 70.63 475 ASP D CA 1
ATOM 16119 C C . ASP D 1 496 ? -22.727 53.390 50.740 1.00 69.03 475 ASP D C 1
ATOM 16120 O O . ASP D 1 496 ? -23.494 53.543 51.693 1.00 69.30 475 ASP D O 1
ATOM 16125 N N . LEU D 1 497 ? -21.877 52.373 50.678 1.00 68.30 476 LEU D N 1
ATOM 16126 C CA . LEU D 1 497 ? -21.773 51.379 51.736 1.00 66.23 476 LEU D CA 1
ATOM 16127 C C . LEU D 1 497 ? -20.382 51.385 52.356 1.00 64.63 476 LEU D C 1
ATOM 16128 O O . LEU D 1 497 ? -20.033 50.479 53.115 1.00 63.74 476 LEU D O 1
ATOM 16130 N N . LYS D 1 498 ? -19.585 52.402 52.066 1.00 65.56 477 LYS D N 1
ATOM 16131 C CA . LYS D 1 498 ? -18.221 52.478 52.562 1.00 67.66 477 LYS D CA 1
ATOM 16132 C C . LYS D 1 498 ? -18.078 53.598 53.584 1.00 70.43 477 LYS D C 1
ATOM 16133 O O . LYS D 1 498 ? -18.971 54.433 53.778 1.00 69.54 477 LYS D O 1
ATOM 16135 N N . THR D 1 499 ? -16.921 53.601 54.234 1.00 70.08 478 THR D N 1
ATOM 16136 C CA . THR D 1 499 ? -16.569 54.645 55.179 1.00 73.96 478 THR D CA 1
ATOM 16137 C C . THR D 1 499 ? -16.177 55.909 54.426 1.00 73.16 478 THR D C 1
ATOM 16138 O O . THR D 1 499 ? -15.981 55.895 53.208 1.00 72.30 478 THR D O 1
ATOM 16142 N N . PRO D 1 500 ? -16.086 57.040 55.127 1.00 71.38 479 PRO D N 1
ATOM 16143 C CA . PRO D 1 500 ? -15.712 58.284 54.437 1.00 72.72 479 PRO D CA 1
ATOM 16144 C C . PRO D 1 500 ? -14.341 58.228 53.781 1.00 71.39 479 PRO D C 1
ATOM 16145 O O . PRO D 1 500 ? -14.189 58.721 52.659 1.00 69.02 479 PRO D O 1
ATOM 16149 N N . GLU D 1 501 ? -13.333 57.654 54.447 1.00 71.56 480 GLU D N 1
ATOM 16150 C CA . GLU D 1 501 ? -12.019 57.526 53.824 1.00 66.61 480 GLU D CA 1
ATOM 16151 C C . GLU D 1 501 ? -12.102 56.662 52.571 1.00 70.94 480 GLU D C 1
ATOM 16152 O O . GLU D 1 501 ? -11.591 57.034 51.507 1.00 65.74 480 GLU D O 1
ATOM 16154 N N . GLN D 1 502 ? -12.765 55.505 52.678 1.00 71.42 481 GLN D N 1
ATOM 16155 C CA . GLN D 1 502 ? -12.942 54.626 51.525 1.00 67.19 481 GLN D CA 1
ATOM 16156 C C . GLN D 1 502 ? -13.749 55.304 50.412 1.00 71.05 481 GLN D C 1
ATOM 16157 O O . GLN D 1 502 ? -13.467 55.098 49.223 1.00 68.34 481 GLN D O 1
ATOM 16163 N N . GLN D 1 503 ? -14.732 56.140 50.769 1.00 73.57 482 GLN D N 1
ATOM 16164 C CA . GLN D 1 503 ? -15.493 56.859 49.747 1.00 72.04 482 GLN D CA 1
ATOM 16165 C C . GLN D 1 503 ? -14.588 57.784 48.931 1.00 69.15 482 GLN D C 1
ATOM 16166 O O . GLN D 1 503 ? -14.754 57.907 47.714 1.00 67.98 482 GLN D O 1
ATOM 16172 N N . ALA D 1 504 ? -13.625 58.449 49.583 1.00 70.57 483 ALA D N 1
ATOM 16173 C CA . ALA D 1 504 ? -12.709 59.339 48.877 1.00 68.03 483 ALA D CA 1
ATOM 16174 C C . ALA D 1 504 ? -11.723 58.574 47.989 1.00 68.82 483 ALA D C 1
ATOM 16175 O O . ALA D 1 504 ? -11.054 59.202 47.156 1.00 66.93 483 ALA D O 1
ATOM 16177 N N . GLU D 1 505 ? -11.617 57.262 48.153 1.00 69.98 484 GLU D N 1
ATOM 16178 C CA . GLU D 1 505 ? -10.717 56.439 47.355 1.00 68.58 484 GLU D CA 1
ATOM 16179 C C . GLU D 1 505 ? -11.412 55.830 46.138 1.00 69.57 484 GLU D C 1
ATOM 16180 O O . GLU D 1 505 ? -10.749 55.114 45.379 1.00 72.40 484 GLU D O 1
ATOM 16186 N N . VAL D 1 506 ? -12.701 56.100 45.931 1.00 69.31 485 VAL D N 1
ATOM 16187 C CA . VAL D 1 506 ? -13.451 55.536 44.806 1.00 69.33 485 VAL D CA 1
ATOM 16188 C C . VAL D 1 506 ? -13.187 56.353 43.543 1.00 69.46 485 VAL D C 1
ATOM 16189 O O . VAL D 1 506 ? -13.382 57.577 43.521 1.00 66.79 485 VAL D O 1
ATOM 16193 N N . CYS D 1 507 ? -12.756 55.670 42.481 1.00 69.02 486 CYS D N 1
ATOM 16194 C CA . CYS D 1 507 ? -12.726 56.250 41.140 1.00 68.93 486 CYS D CA 1
ATOM 16195 C C . CYS D 1 507 ? -14.068 55.983 40.468 1.00 64.59 486 CYS D C 1
ATOM 16196 O O . CYS D 1 507 ? -14.451 54.820 40.282 1.00 66.59 486 CYS D O 1
ATOM 16199 N N . ASN D 1 508 ? -14.794 57.049 40.130 1.00 62.30 487 ASN D N 1
ATOM 16200 C CA . ASN D 1 508 ? -16.120 56.913 39.522 1.00 63.70 487 ASN D CA 1
ATOM 16201 C C . ASN D 1 508 ? -15.944 56.815 38.008 1.00 61.17 487 ASN D C 1
ATOM 16202 O O . ASN D 1 508 ? -16.017 57.811 37.285 1.00 63.14 487 ASN D O 1
ATOM 16207 N N . VAL D 1 509 ? -15.729 55.592 37.519 1.00 58.77 488 VAL D N 1
ATOM 16208 C CA . VAL D 1 509 ? -15.316 55.359 36.142 1.00 57.56 488 VAL D CA 1
ATOM 16209 C C . VAL D 1 509 ? -16.094 54.189 35.551 1.00 55.53 488 VAL D C 1
ATOM 16210 O O . VAL D 1 509 ? -16.471 53.249 36.254 1.00 51.35 488 VAL D O 1
ATOM 16214 N N . VAL D 1 510 ? -16.349 54.265 34.241 1.00 57.69 489 VAL D N 1
ATOM 16215 C CA . VAL D 1 510 ? -16.807 53.117 33.456 1.00 51.88 489 VAL D CA 1
ATOM 16216 C C . VAL D 1 510 ? -15.623 52.600 32.647 1.00 49.82 489 VAL D C 1
ATOM 16217 O O . VAL D 1 510 ? -14.766 53.381 32.212 1.00 44.30 489 VAL D O 1
ATOM 16221 N N . ARG D 1 511 ? -15.583 51.280 32.448 1.00 47.87 490 ARG D N 1
ATOM 16222 C CA . ARG D 1 511 ? -14.432 50.590 31.896 1.00 48.25 490 ARG D CA 1
ATOM 16223 C C . ARG D 1 511 ? -14.831 49.846 30.625 1.00 42.64 490 ARG D C 1
ATOM 16224 O O . ARG D 1 511 ? -15.864 49.165 30.587 1.00 41.47 490 ARG D O 1
ATOM 16232 N N . PHE D 1 512 ? -14.004 50.010 29.593 1.00 43.56 491 PHE D N 1
ATOM 16233 C CA . PHE D 1 512 ? -14.094 49.302 28.309 1.00 41.50 491 PHE D CA 1
ATOM 16234 C C . PHE D 1 512 ? -12.893 48.361 28.287 1.00 44.44 491 PHE D C 1
ATOM 16235 O O . PHE D 1 512 ? -11.769 48.809 28.039 1.00 41.65 491 PHE D O 1
ATOM 16243 N N . ALA D 1 513 ? -13.105 47.078 28.606 1.00 39.44 492 ALA D N 1
ATOM 16244 C CA . ALA D 1 513 ? -11.995 46.117 28.620 1.00 41.28 492 ALA D CA 1
ATOM 16245 C C . ALA D 1 513 ? -11.809 45.482 27.229 1.00 43.98 492 ALA D C 1
ATOM 16246 O O . ALA D 1 513 ? -12.780 45.220 26.515 1.00 41.16 492 ALA D O 1
ATOM 16248 N N . ILE D 1 514 ? -10.556 45.246 26.848 1.00 38.59 493 ILE D N 1
ATOM 16249 C CA . ILE D 1 514 ? -10.203 44.721 25.535 1.00 39.53 493 ILE D CA 1
ATOM 16250 C C . ILE D 1 514 ? -9.684 43.295 25.717 1.00 39.37 493 ILE D C 1
ATOM 16251 O O . ILE D 1 514 ? -8.561 43.088 26.195 1.00 40.25 493 ILE D O 1
ATOM 16256 N N . ASP D 1 515 ? -10.518 42.313 25.369 1.00 42.48 494 ASP D N 1
ATOM 16257 C CA . ASP D 1 515 ? -10.088 40.920 25.280 1.00 39.46 494 ASP D CA 1
ATOM 16258 C C . ASP D 1 515 ? -8.764 40.818 24.534 1.00 35.78 494 ASP D C 1
ATOM 16259 O O . ASP D 1 515 ? -8.529 41.526 23.557 1.00 36.06 494 ASP D O 1
ATOM 16264 N N . ARG D 1 516 ? -7.882 39.960 25.011 1.00 36.60 495 ARG D N 1
ATOM 16265 C CA . ARG D 1 516 ? -6.615 39.784 24.316 1.00 37.10 495 ARG D CA 1
ATOM 16266 C C . ARG D 1 516 ? -6.856 39.008 23.022 1.00 36.22 495 ARG D C 1
ATOM 16267 O O . ARG D 1 516 ? -7.519 37.967 23.040 1.00 36.23 495 ARG D O 1
ATOM 16275 N N . SER D 1 517 ? -6.364 39.545 21.902 1.00 37.12 496 SER D N 1
ATOM 16276 C CA . SER D 1 517 ? -6.234 38.886 20.591 1.00 36.46 496 SER D CA 1
ATOM 16277 C C . SER D 1 517 ? -7.556 38.696 19.866 1.00 34.09 496 SER D C 1
ATOM 16278 O O . SER D 1 517 ? -7.577 38.122 18.766 1.00 40.39 496 SER D O 1
ATOM 16281 N N . ARG D 1 518 ? -8.662 39.132 20.443 1.00 36.67 497 ARG D N 1
ATOM 16282 C CA . ARG D 1 518 ? -9.972 38.815 19.914 1.00 37.13 497 ARG D CA 1
ATOM 16283 C C . ARG D 1 518 ? -10.546 39.907 19.031 1.00 41.29 497 ARG D C 1
ATOM 16284 O O . ARG D 1 518 ? -11.264 39.587 18.074 1.00 38.32 497 ARG D O 1
ATOM 16292 N N . LEU D 1 519 ? -10.224 41.173 19.293 1.00 38.18 498 LEU D N 1
ATOM 16293 C CA . LEU D 1 519 ? -10.763 42.285 18.525 1.00 42.67 498 LEU D CA 1
ATOM 16294 C C . LEU D 1 519 ? -9.717 42.892 17.590 1.00 41.57 498 LEU D C 1
ATOM 16295 O O . LEU D 1 519 ? -8.512 42.648 17.703 1.00 42.49 498 LEU D O 1
ATOM 16300 N N . THR D 1 520 ? -10.201 43.693 16.642 1.00 41.55 499 THR D N 1
ATOM 16301 C CA . THR D 1 520 ? -9.339 44.334 15.656 1.00 41.77 499 THR D CA 1
ATOM 16302 C C . THR D 1 520 ? -9.828 45.765 15.474 1.00 44.43 499 THR D C 1
ATOM 16303 O O . THR D 1 520 ? -10.825 46.173 16.090 1.00 37.75 499 THR D O 1
ATOM 16307 N N . LYS D 1 521 ? -9.125 46.538 14.621 1.00 41.64 500 LYS D N 1
ATOM 16308 C CA . LYS D 1 521 ? -9.423 47.969 14.531 1.00 44.34 500 LYS D CA 1
ATOM 16309 C C . LYS D 1 521 ? -10.908 48.208 14.267 1.00 47.29 500 LYS D C 1
ATOM 16310 O O . LYS D 1 521 ? -11.513 49.105 14.863 1.00 48.81 500 LYS D O 1
ATOM 16312 N N . GLU D 1 522 ? -11.524 47.380 13.417 1.00 44.83 501 GLU D N 1
ATOM 16313 C CA . GLU D 1 522 ? -12.942 47.537 13.091 1.00 45.56 501 GLU D CA 1
ATOM 16314 C C . GLU D 1 522 ? -13.843 47.469 14.327 1.00 47.12 501 GLU D C 1
ATOM 16315 O O . GLU D 1 522 ? -14.891 48.130 14.366 1.00 42.42 501 GLU D O 1
ATOM 16321 N N . HIS D 1 523 ? -13.503 46.649 15.325 1.00 44.48 502 HIS D N 1
ATOM 16322 C CA . HIS D 1 523 ? -14.325 46.663 16.532 1.00 46.46 502 HIS D CA 1
ATOM 16323 C C . HIS D 1 523 ? -14.126 47.971 17.293 1.00 45.42 502 HIS D C 1
ATOM 16324 O O . HIS D 1 523 ? -15.089 48.552 17.808 1.00 42.78 502 HIS D O 1
ATOM 16331 N N . LEU D 1 524 ? -12.888 48.464 17.340 1.00 40.24 503 LEU D N 1
ATOM 16332 C CA . LEU D 1 524 ? -12.612 49.654 18.125 1.00 41.65 503 LEU D CA 1
ATOM 16333 C C . LEU D 1 524 ? -13.213 50.885 17.477 1.00 46.45 503 LEU D C 1
ATOM 16334 O O . LEU D 1 524 ? -13.769 51.744 18.172 1.00 47.37 503 LEU D O 1
ATOM 16339 N N . ASP D 1 525 ? -13.157 50.964 16.153 1.00 45.55 504 ASP D N 1
ATOM 16340 C CA . ASP D 1 525 ? -13.693 52.144 15.433 1.00 43.98 504 ASP D CA 1
ATOM 16341 C C . ASP D 1 525 ? -15.192 52.241 15.700 1.00 44.28 504 ASP D C 1
ATOM 16342 O O . ASP D 1 525 ? -15.681 53.355 15.863 1.00 46.59 504 ASP D O 1
ATOM 16347 N N . TYR D 1 526 ? -15.877 51.103 15.739 1.00 37.67 505 TYR D N 1
ATOM 16348 C CA . TYR D 1 526 ? -17.318 51.108 15.974 1.00 39.74 505 TYR D CA 1
ATOM 16349 C C . TYR D 1 526 ? -17.658 51.543 17.407 1.00 49.42 505 TYR D C 1
ATOM 16350 O O . TYR D 1 526 ? -18.711 52.158 17.652 1.00 40.77 505 TYR D O 1
ATOM 16359 N N . VAL D 1 527 ? -16.791 51.209 18.365 1.00 43.57 506 VAL D N 1
ATOM 16360 C CA . VAL D 1 527 ? -17.043 51.589 19.745 1.00 46.94 506 VAL D CA 1
ATOM 16361 C C . VAL D 1 527 ? -16.811 53.081 19.916 1.00 47.06 506 VAL D C 1
ATOM 16362 O O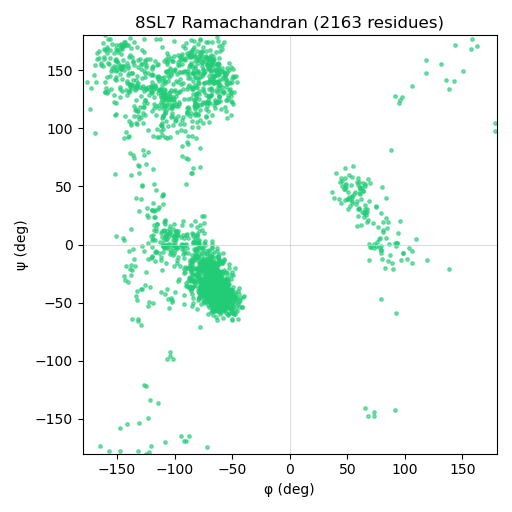 . VAL D 1 527 ? -17.613 53.774 20.551 1.00 44.99 506 VAL D O 1
ATOM 16366 N N . ILE D 1 528 ? -15.737 53.605 19.304 1.00 49.17 507 ILE D N 1
ATOM 16367 C CA . ILE D 1 528 ? -15.492 55.045 19.304 1.00 45.71 507 ILE D CA 1
ATOM 16368 C C . ILE D 1 528 ? -16.704 55.788 18.752 1.00 51.11 507 ILE D C 1
ATOM 16369 O O . ILE D 1 528 ? -17.252 56.687 19.398 1.00 48.31 507 ILE D O 1
ATOM 16374 N N . ALA D 1 529 ? -17.156 55.409 17.554 1.00 50.18 508 ALA D N 1
ATOM 16375 C CA . ALA D 1 529 ? -18.320 56.068 16.957 1.00 50.58 508 ALA D CA 1
ATOM 16376 C C . ALA D 1 529 ? -19.532 56.024 17.890 1.00 51.11 508 ALA D C 1
ATOM 16377 O O . ALA D 1 529 ? -20.270 57.008 18.012 1.00 49.60 508 ALA D O 1
ATOM 16379 N N . ALA D 1 530 ? -19.753 54.891 18.559 1.00 48.14 509 ALA D N 1
ATOM 16380 C CA . ALA D 1 530 ? -20.950 54.732 19.371 1.00 45.36 509 ALA D CA 1
ATOM 16381 C C . ALA D 1 530 ? -20.848 55.469 20.709 1.00 53.45 509 ALA D C 1
ATOM 16382 O O . ALA D 1 530 ? -21.863 55.950 21.225 1.00 49.13 509 ALA D O 1
ATOM 16384 N N . VAL D 1 531 ? -19.648 55.541 21.294 1.00 50.99 510 VAL D N 1
ATOM 16385 C CA . VAL D 1 531 ? -19.473 56.319 22.511 1.00 52.85 510 VAL D CA 1
ATOM 16386 C C . VAL D 1 531 ? -19.679 57.796 22.209 1.00 56.23 510 VAL D C 1
ATOM 16387 O O . VAL D 1 531 ? -20.393 58.503 22.939 1.00 52.98 510 VAL D O 1
ATOM 16391 N N . LYS D 1 532 ? -19.074 58.275 21.115 1.00 50.02 511 LYS D N 1
ATOM 16392 C CA . LYS D 1 532 ? -19.269 59.656 20.686 1.00 52.72 511 LYS D CA 1
ATOM 16393 C C . LYS D 1 532 ? -20.754 59.966 20.519 1.00 54.96 511 LYS D C 1
ATOM 16394 O O . LYS D 1 532 ? -21.210 61.048 20.904 1.00 59.95 511 LYS D O 1
ATOM 16400 N N . ALA D 1 533 ? -21.504 59.056 19.937 1.00 50.95 512 ALA D N 1
ATOM 16401 C CA . ALA D 1 533 ? -22.939 59.311 19.787 1.00 55.72 512 ALA D CA 1
ATOM 16402 C C . ALA D 1 533 ? -23.617 59.390 21.161 1.00 57.52 512 ALA D C 1
ATOM 16403 O O . ALA D 1 533 ? -24.420 60.300 21.344 1.00 62.38 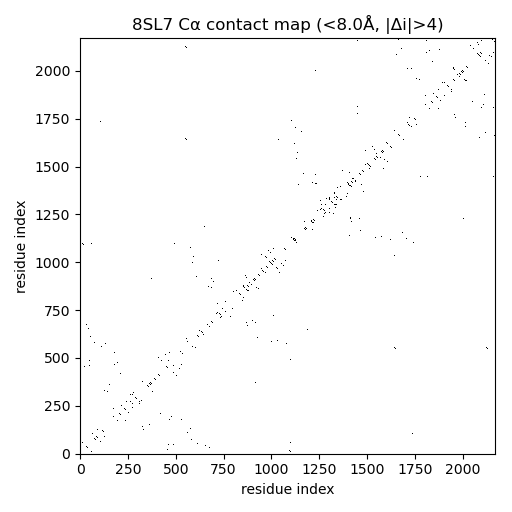512 ALA D O 1
ATOM 16405 N N . LEU D 1 534 ? -23.313 58.459 22.075 1.00 58.32 513 LEU D N 1
ATOM 16406 C CA . LEU D 1 534 ? -23.950 58.440 23.424 1.00 55.98 513 LEU D CA 1
ATOM 16407 C C . LEU D 1 534 ? -23.550 59.709 24.185 1.00 57.47 513 LEU D C 1
ATOM 16408 O O . LEU D 1 534 ? -24.410 60.246 24.898 1.00 58.00 513 LEU D O 1
ATOM 16413 N N . TYR D 1 535 ? -22.293 60.143 24.070 1.00 53.95 514 TYR D N 1
ATOM 16414 C CA . TYR D 1 535 ? -21.836 61.404 24.691 1.00 56.48 514 TYR D CA 1
ATOM 16415 C C . TYR D 1 535 ? -22.752 62.511 24.190 1.00 60.84 514 TYR D C 1
ATOM 16416 O O . TYR D 1 535 ? -23.425 63.113 24.985 1.00 64.04 514 TYR D O 1
ATOM 16425 N N . GLU D 1 536 ? -22.823 62.713 22.886 1.00 59.51 515 GLU D N 1
ATOM 16426 C CA . GLU D 1 536 ? -23.621 63.809 22.367 1.00 59.13 515 GLU D CA 1
ATOM 16427 C C . GLU D 1 536 ? -25.097 63.693 22.726 1.00 58.23 515 GLU D C 1
ATOM 16428 O O . GLU D 1 536 ? -25.825 64.672 22.554 1.00 60.19 515 GLU D O 1
ATOM 16434 N N . ASP D 1 537 ? -25.554 62.545 23.202 1.00 54.54 516 ASP D N 1
ATOM 16435 C CA . ASP D 1 537 ? -26.932 62.409 23.678 1.00 61.15 516 ASP D CA 1
ATOM 16436 C C . ASP D 1 537 ? -26.956 62.144 25.198 1.00 58.51 516 ASP D C 1
ATOM 16437 O O . ASP D 1 537 ? -27.857 61.482 25.703 1.00 59.79 516 ASP D O 1
ATOM 16442 N N . ARG D 1 538 ? -25.989 62.659 25.956 1.00 58.36 517 ARG D N 1
ATOM 16443 C CA . ARG D 1 538 ? -25.852 62.176 27.334 1.00 62.81 517 ARG D CA 1
ATOM 16444 C C . ARG D 1 538 ? -27.042 62.552 28.209 1.00 67.92 517 ARG D C 1
ATOM 16445 O O . ARG D 1 538 ? -27.394 61.790 29.118 1.00 65.52 517 ARG D O 1
ATOM 16453 N N . GLU D 1 539 ? -27.680 63.703 27.951 1.00 72.34 518 GLU D N 1
ATOM 16454 C CA . GLU D 1 539 ? -28.845 64.104 28.747 1.00 69.70 518 GLU D CA 1
ATOM 16455 C C . GLU D 1 539 ? -29.897 62.999 28.812 1.00 68.43 518 GLU D C 1
ATOM 16456 O O . GLU D 1 539 ? -30.509 62.779 29.865 1.00 69.82 518 GLU D O 1
ATOM 16458 N N . ASN D 1 540 ? -30.117 62.284 27.703 1.00 65.29 519 ASN D N 1
ATOM 16459 C CA . ASN D 1 540 ? -31.143 61.247 27.656 1.00 61.67 519 ASN D CA 1
ATOM 16460 C C . ASN D 1 540 ? -30.694 59.904 28.235 1.00 64.38 519 ASN D C 1
ATOM 16461 O O . ASN D 1 540 ? -31.481 58.946 28.188 1.00 56.93 519 ASN D O 1
ATOM 16466 N N . ILE D 1 541 ? -29.471 59.792 28.752 1.00 64.69 520 ILE D N 1
ATOM 16467 C CA . ILE D 1 541 ? -29.099 58.569 29.482 1.00 63.89 520 ILE D CA 1
ATOM 16468 C C . ILE D 1 541 ? -29.859 58.537 30.803 1.00 60.00 520 ILE D C 1
ATOM 16469 O O . ILE D 1 541 ? -29.796 59.517 31.570 1.00 58.64 520 ILE D O 1
ATOM 16474 N N . PRO D 1 542 ? -30.576 57.458 31.116 1.00 59.88 521 PRO D N 1
ATOM 16475 C CA . PRO D 1 542 ? -31.274 57.383 32.404 1.00 63.97 521 PRO D CA 1
ATOM 16476 C C . PRO D 1 542 ? -30.324 57.279 33.588 1.00 65.50 521 PRO D C 1
ATOM 16477 O O . PRO D 1 542 ? -29.124 56.993 33.458 1.00 55.28 521 PRO D O 1
ATOM 16481 N N . ASN D 1 543 ? -30.895 57.574 34.760 1.00 66.89 522 ASN D N 1
ATOM 16482 C CA . ASN D 1 543 ? -30.365 57.157 36.046 1.00 67.18 522 ASN D CA 1
ATOM 16483 C C . ASN D 1 543 ? -30.834 55.731 36.333 1.00 68.77 522 ASN D C 1
ATOM 16484 O O . ASN D 1 543 ? -31.775 55.222 35.707 1.00 64.62 522 ASN D O 1
ATOM 16489 N N . MET D 1 544 ? -30.177 55.091 37.307 1.00 66.84 523 MET D N 1
ATOM 16490 C CA . MET D 1 544 ? -30.431 53.691 37.626 1.00 68.16 523 MET D CA 1
ATOM 16491 C C . MET D 1 544 ? -30.667 53.547 39.121 1.00 64.60 523 MET D C 1
ATOM 16492 O O . MET D 1 544 ? -29.840 53.991 39.923 1.00 60.16 523 MET D O 1
ATOM 16497 N N . ARG D 1 545 ? -31.786 52.909 39.476 1.00 62.52 524 ARG D N 1
ATOM 16498 C CA . ARG D 1 545 ? -32.217 52.695 40.851 1.00 65.18 524 ARG D CA 1
ATOM 16499 C C . ARG D 1 545 ? -32.064 51.224 41.223 1.00 64.58 524 ARG D C 1
ATOM 16500 O O . ARG D 1 545 ? -32.572 50.349 40.515 1.00 63.99 524 ARG D O 1
ATOM 16502 N N . ILE D 1 546 ? -31.378 50.953 42.335 1.00 58.93 525 ILE D N 1
ATOM 16503 C CA . ILE D 1 546 ? -31.306 49.593 42.862 1.00 53.78 525 ILE D CA 1
ATOM 16504 C C . ILE D 1 546 ? -32.670 49.222 43.424 1.00 61.96 525 ILE D C 1
ATOM 16505 O O . ILE D 1 546 ? -33.210 49.926 44.283 1.00 66.42 525 ILE D O 1
ATOM 16510 N N . VAL D 1 547 ? -33.238 48.115 42.951 1.00 59.81 526 VAL D N 1
ATOM 16511 C CA . VAL D 1 547 ? -34.525 47.653 43.454 1.00 62.37 526 VAL D CA 1
ATOM 16512 C C . VAL D 1 547 ? -34.403 46.301 44.145 1.00 67.48 526 VAL D C 1
ATOM 16513 O O . VAL D 1 547 ? -35.411 45.652 44.426 1.00 71.56 526 VAL D O 1
ATOM 16517 N N . TRP D 1 548 ? -33.180 45.853 44.403 1.00 64.27 527 TRP D N 1
ATOM 16518 C CA . TRP D 1 548 ? -32.927 44.594 45.079 1.00 68.76 527 TRP D CA 1
ATOM 16519 C C . TRP D 1 548 ? -31.420 44.476 45.277 1.00 69.68 527 TRP D C 1
ATOM 16520 O O . TRP D 1 548 ? -30.650 44.854 44.388 1.00 68.00 527 TRP D O 1
ATOM 16531 N N . GLY D 1 549 ? -30.994 43.984 46.438 1.00 63.44 528 GLY D N 1
ATOM 16532 C CA . GLY D 1 549 ? -29.603 43.624 46.640 1.00 60.38 528 GLY D CA 1
ATOM 16533 C C . GLY D 1 549 ? -28.668 44.757 46.967 1.00 56.83 528 GLY D C 1
ATOM 16534 O O . GLY D 1 549 ? -27.451 44.548 46.932 1.00 56.24 528 GLY D O 1
ATOM 16535 N N . HIS D 1 550 ? -29.201 45.945 47.301 1.00 60.39 529 HIS D N 1
ATOM 16536 C CA . HIS D 1 550 ? -28.388 47.127 47.592 1.00 59.35 529 HIS D CA 1
ATOM 16537 C C . HIS D 1 550 ? -27.254 46.861 48.584 1.00 60.75 529 HIS D C 1
ATOM 16538 O O . HIS D 1 550 ? -26.240 47.571 48.556 1.00 60.53 529 HIS D O 1
ATOM 16540 N N . ASN D 1 551 ? -27.390 45.864 49.456 1.00 56.11 530 ASN D N 1
ATOM 16541 C CA . ASN D 1 551 ? -26.402 45.627 50.500 1.00 62.23 530 ASN D CA 1
ATOM 16542 C C . ASN D 1 551 ? -25.587 44.361 50.307 1.00 61.77 530 ASN D C 1
ATOM 16543 O O . ASN D 1 551 ? -24.706 44.090 51.127 1.00 65.91 530 ASN D O 1
ATOM 16545 N N . LEU D 1 552 ? -25.848 43.579 49.263 1.00 63.89 531 LEU D N 1
ATOM 16546 C CA . LEU D 1 552 ? -25.162 42.305 49.098 1.00 64.40 531 LEU D CA 1
ATOM 16547 C C . LEU D 1 552 ? -23.649 42.509 48.935 1.00 63.04 531 LEU D C 1
ATOM 16548 O O . LEU D 1 552 ? -23.191 43.558 48.470 1.00 60.32 531 LEU D O 1
ATOM 16553 N N . PRO D 1 553 ? -22.840 41.533 49.341 1.00 61.81 532 PRO D N 1
ATOM 16554 C CA . PRO D 1 553 ? -21.395 41.639 49.094 1.00 59.91 532 PRO D CA 1
ATOM 16555 C C . PRO D 1 553 ? -21.118 41.501 47.603 1.00 63.40 532 PRO D C 1
ATOM 16556 O O . PRO D 1 553 ? -21.590 40.559 46.957 1.00 63.84 532 PRO D O 1
ATOM 16560 N N . MET D 1 554 ? -20.378 42.466 47.053 1.00 60.34 533 MET D N 1
ATOM 16561 C CA . MET D 1 554 ? -20.072 42.485 45.626 1.00 62.07 533 MET D CA 1
ATOM 16562 C C . MET D 1 554 ? -21.362 42.551 44.798 1.00 63.57 533 MET D C 1
ATOM 16563 O O . MET D 1 554 ? -21.615 41.728 43.910 1.00 60.93 533 MET D O 1
ATOM 16568 N N . ARG D 1 555 ? -22.181 43.562 45.114 1.00 60.02 534 ARG D N 1
ATOM 16569 C CA . ARG D 1 555 ? -23.559 43.617 44.635 1.00 61.94 534 ARG D CA 1
ATOM 16570 C C . ARG D 1 555 ? -23.678 43.756 43.116 1.00 55.85 534 ARG D C 1
ATOM 16571 O O . ARG D 1 555 ? -24.757 43.496 42.570 1.00 55.75 534 ARG D O 1
ATOM 16579 N N . HIS D 1 556 ? -22.627 44.178 42.422 1.00 58.20 535 HIS D N 1
ATOM 16580 C CA . HIS D 1 556 ? -22.821 44.454 41.008 1.00 56.31 535 HIS D CA 1
ATOM 16581 C C . HIS D 1 556 ? -22.975 43.136 40.222 1.00 56.14 535 HIS D C 1
ATOM 16582 O O . HIS D 1 556 ? -23.521 43.157 39.116 1.00 56.81 535 HIS D O 1
ATOM 16589 N N . PHE D 1 557 ? -22.665 41.990 40.848 1.00 53.34 536 PHE D N 1
ATOM 16590 C CA . PHE D 1 557 ? -22.934 40.669 40.292 1.00 56.55 536 PHE D CA 1
ATOM 16591 C C . PHE D 1 557 ? -24.349 40.161 40.578 1.00 55.04 536 PHE D C 1
ATOM 16592 O O . PHE D 1 557 ? -24.781 39.199 39.924 1.00 58.35 536 PHE D O 1
ATOM 16600 N N . HIS D 1 558 ? -25.082 40.750 41.507 1.00 55.08 537 HIS D N 1
ATOM 16601 C CA . HIS D 1 558 ? -26.359 40.164 41.940 1.00 59.61 537 HIS D CA 1
ATOM 16602 C C . HIS D 1 558 ? -27.554 41.078 41.750 1.00 57.09 537 HIS D C 1
ATOM 16603 O O . HIS D 1 558 ? -28.655 40.594 41.443 1.00 59.28 537 HIS D O 1
ATOM 16610 N N . ALA D 1 559 ? -27.367 42.376 41.958 1.00 57.67 538 ALA D N 1
ATOM 16611 C CA . ALA D 1 559 ? -28.479 43.266 42.232 1.00 59.21 538 ALA D CA 1
ATOM 16612 C C . ALA D 1 559 ? -29.354 43.471 40.996 1.00 62.91 538 ALA D C 1
ATOM 16613 O O . ALA D 1 559 ? -28.897 43.370 39.849 1.00 63.89 538 ALA D O 1
ATOM 16615 N N . PHE D 1 560 ? -30.631 43.754 41.253 1.00 63.70 539 PHE D N 1
ATOM 16616 C CA . PHE D 1 560 ? -31.603 44.104 40.227 1.00 60.71 539 PHE D CA 1
ATOM 16617 C C . PHE D 1 560 ? -31.687 45.620 40.121 1.00 60.02 539 PHE D C 1
ATOM 16618 O O . PHE D 1 560 ? -31.633 46.321 41.134 1.00 59.67 539 PHE D O 1
ATOM 16626 N N . LEU D 1 561 ? -31.836 46.125 38.895 1.00 58.59 540 LEU D N 1
ATOM 16627 C CA . LEU D 1 561 ? -31.874 47.561 38.640 1.00 57.87 540 LEU D CA 1
ATOM 16628 C C . LEU D 1 561 ? -33.124 47.923 37.840 1.00 57.23 540 LEU D C 1
ATOM 16629 O O . LEU D 1 561 ? -33.816 47.061 37.296 1.00 55.56 540 LEU D O 1
ATOM 16634 N N . GLU D 1 562 ? -33.421 49.231 37.804 1.00 61.60 541 GLU D N 1
ATOM 16635 C CA . GLU D 1 562 ? -34.595 49.806 37.145 1.00 63.58 541 GLU D CA 1
ATOM 16636 C C . GLU D 1 562 ? -34.250 51.221 36.689 1.00 61.76 541 GLU D C 1
ATOM 16637 O O . GLU D 1 562 ? -33.854 52.062 37.512 1.00 64.61 541 GLU D O 1
ATOM 16639 N N . PRO D 1 563 ? -34.362 51.513 35.394 1.00 62.86 542 PRO D N 1
ATOM 16640 C CA . PRO D 1 563 ? -33.998 52.841 34.899 1.00 65.23 542 PRO D CA 1
ATOM 16641 C C . PRO D 1 563 ? -35.118 53.850 35.087 1.00 70.14 542 PRO D C 1
ATOM 16642 O O . PRO D 1 563 ? -36.308 53.515 35.095 1.00 69.85 542 PRO D O 1
ATOM 16646 N N . TYR D 1 564 ? -34.711 55.107 35.230 1.00 68.88 543 TYR D N 1
ATOM 16647 C CA . TYR D 1 564 ? -35.640 56.225 35.292 1.00 74.98 543 TYR D CA 1
ATOM 16648 C C . TYR D 1 564 ? -34.957 57.403 34.623 1.00 74.69 543 TYR D C 1
ATOM 16649 O O . TYR D 1 564 ? -33.725 57.469 34.575 1.00 74.23 543 TYR D O 1
ATOM 16658 N N . ALA D 1 565 ? -35.762 58.309 34.074 1.00 77.25 544 ALA D N 1
ATOM 16659 C CA . ALA D 1 565 ? -35.218 59.501 33.442 1.00 76.61 544 ALA D CA 1
ATOM 16660 C C . ALA D 1 565 ? -34.667 60.464 34.492 1.00 76.86 544 ALA D C 1
ATOM 16661 O O . ALA D 1 565 ? -34.996 60.390 35.680 1.00 80.66 544 ALA D O 1
ATOM 16663 N N . ASN D 1 566 ? -33.803 61.366 34.042 1.00 78.66 545 ASN D N 1
ATOM 16664 C CA . ASN D 1 566 ? -33.270 62.407 34.908 1.00 80.80 545 ASN D CA 1
ATOM 16665 C C . ASN D 1 566 ? -34.233 63.590 34.924 1.00 82.61 545 ASN D C 1
ATOM 16666 O O . ASN D 1 566 ? -35.104 63.721 34.060 1.00 87.13 545 ASN D O 1
ATOM 16671 N N . GLU D 1 567 ? -34.078 64.449 35.927 1.00 80.96 546 GLU D N 1
ATOM 16672 C CA . GLU D 1 567 ? -34.955 65.610 36.054 1.00 81.73 546 GLU D CA 1
ATOM 16673 C C . GLU D 1 567 ? -34.158 66.893 36.299 1.00 85.39 546 GLU D C 1
ATOM 16674 O O . GLU D 1 567 ? -33.172 66.897 37.036 1.00 89.66 546 GLU D O 1
#

Solvent-accessible surface area: 63060 Å² total; per-residue (Å²): 126,72,119,46,138,36,109,38,15,68,51,25,4,25,2,4,47,34,26,34,67,25,71,15,72,23,11,73,101,0,4,57,36,12,39,57,6,6,16,6,0,0,15,20,0,3,14,1,20,0,2,14,0,8,3,10,7,4,3,7,4,22,0,13,6,4,2,4,9,2,20,37,21,16,0,17,1,18,0,12,20,0,1,6,2,1,1,16,0,0,2,58,42,21,3,82,184,66,59,115,24,12,3,40,26,17,28,28,38,33,102,78,10,72,80,12,0,78,74,7,15,25,30,101,42,126,60,13,0,3,0,5,26,23,3,9,22,89,42,2,0,10,3,3,1,0,4,10,26,0,0,7,12,2,2,9,50,10,4,31,88,19,22,63,88,92,95,105,92,44,63,13,6,4,0,1,0,3,6,16,32,24,10,12,10,13,0,107,91,40,55,20,75,9,59,26,5,5,64,72,103,51,0,74,94,71,26,106,52,2,119,64,115,55,16,40,19,2,0,38,4,35,37,74,91,0,43,62,32,0,120,65,58,21,59,91,47,4,16,0,0,5,0,10,1,1,0,19,19,1,0,0,0,0,0,12,2,36,13,0,122,61,0,26,121,0,0,77,130,47,102,5,1,0,0,0,33,0,8,16,0,0,0,0,0,20,11,0,31,95,47,34,99,69,32,67,144,73,30,2,0,56,0,0,23,43,0,0,65,42,3,11,2,0,4,1,11,1,6,26,0,0,0,2,6,6,0,2,0,3,0,5,57,18,104,13,21,2,11,112,52,9,4,61,86,75,117,127,48,90,60,61,50,13,0,0,40,60,0,16,14,31,1,0,2,11,2,0,1,13,0,10,0,2,4,2,3,7,6,0,1,1,1,0,12,0,0,35,15,0,6,40,73,48,23,0,47,30,12,2,49,30,0,55,74,0,1,53,16,0,80,92,16,52,7,35,18,7,5,5,22,4,0,0,0,0,0,4,0,19,6,54,47,0,8,62,58,166,52,41,84,89,26,29,3,12,6,0,0,0,9,14,0,0,47,15,12,0,0,0,0,4,5,21,4,6,11,9,49,26,49,92,77,28,76,110,47,21,48,70,26,22,9,26,2,2,16,0,0,0,3,0,17,29,3,11,56,63,5,2,44,15,0,28,13,0,0,79,30,0,34,120,40,56,86,100,1,32,19,4,40,39,91,44,23,55,102,50,48,20,5,10,14,14,1,26,7,29,64,104,123,93,155,76,116,47,143,38,108,35,10,48,57,24,4,25,2,4,43,34,23,37,62,27,79,16,73,27,13,25,91,0,4,111,38,13,13,47,2,1,13,5,0,0,15,19,0,4,15,2,18,0,3,12,0,9,4,10,6,3,3,4,3,25,0,12,6,4,2,3,12,3,23,39,19,14,0,13,1,16,0,14,21,1,1,7,4,1,2,14,0,0,2,58,45,28,6,62,108,84,50,116,60,11,2,28,27,18,19,32,34,32,104,70,14,72,90,15,0,73,85,8,15,20,23,100,52,124,58,13,0,4,0,4,27,20,8,7,18,81,42,1,1,11,4,4,3,0,4,6,27,0,0,10,14,2,1,7,33,14,0,86,60,18,18,54,87,94,87,107,87,50,83,13,36,0,2,1,0,1,10,19,31,19,8,26,15,12,0,62,88,35,52,15,48,21,26,41,17,3,67,61,114,46,1,82,88,84,14,103,65,6,68,51,104,124,15,40,19,2,0,39,4,38,37,78,87,0,32,72,35,0,126,68,48,12,52,132,42,5,18,0,0,3,0,9,1,1,0,28,23,2,0,0,1,1,0,13,2,35,14,0,120,62,0,31,131,8,0,77,72,66,102,5,2,0,0,0,21,0,8,10,0,0,0,0,0,17,12,0,27,63,31,33,100,72,37,75,101,73,44,2,3,56,0,0,26,53,0,0,63,37,2,8,0,0,1,1,10,0,5,29,0,0,0,3,6,7,0,1,0,2,0,4,55,17,109,15,21,1,16,113,50,8,4,58,73,62,121,123,46,87,51,144,49,18,0,0,34,56,0,16,14,34,0,0,2,10,5,0,1,14,0,11,0,2,4,2,3,6,6,0,2,1,0,0,8,0,0,24,13,0,15,42,71,50,25,0,51,38,8,2,48,28,0,58,75,0,1,78,15,0,73,117,19,47,11,27,17,13,8,7,23,5,0,0,0,0,0,5,0,14,6,79,95,0,9,98,62,74,36,42,42,78,30,30,5,7,0,0,0,0,8,14,0,0,57,26,8,0,0,0,0,2,4,22,0,14,22,8,50,39,68,93,74,29,74,111,81,52,44,67,20,23,10,24,2,0,18,0,0,0,3,0,12,27,6,12,58,63,6,4,46,16,0,24,12,0,0,84,31,0,27,114,44,74,82,97,0,27,2,2,39,39,88,50,41,55,100,52,47,17,15,5,14,22,2,35,6,96,46,98,89,110,166,76,116,42,140,29,107,39,14,65,59,24,4,25,1,4,49,35,27,46,70,27,66,27,114,28,14,38,99,0,5,61,34,11,50,51,8,2,14,7,0,0,14,19,0,5,15,1,17,0,3,12,0,9,3,9,7,4,3,4,2,22,0,14,6,2,1,4,12,2,21,37,18,15,0,16,1,15,0,13,22,0,1,5,2,2,1,11,0,0,2,58,45,25,2,78,172,72,60,111,24,11,3,41,24,13,29,24,34,28,98,80,10,72,88,16,0,79,82,6,12,24,27,104,53,130,62,12,0,4,0,5,26,20,6,5,22,73,42,1,1,9,4,2,3,0,5,11,26,0,0,6,10,1,2,8,54,11,3,34,85,18,19,55,182,92,84,105,82,54,65,9,26,1,2,1,0,0,6,20,24,24,6,23,14,13,0,58,85,44,49,19,72,17,81,39,7,9,58,63,116,64,0,85,41,89,14,112,58,3,62,64,104,127,16,40,19,5,0,39,6,36,42,61,86,1,24,118,32,4,113,65,48,10,55,123,50,12,15,0,0,3,0,10,1,1,0,20,28,2,0,0,1,0,0,13,5,34,16,0,115,62,2,38,120,9,0,76,119,50,96,8,2,0,0,0,26,0,9,10,1,0,2,0,0,15,13,0,28,82,28,33,171,70,38,77,104,23,32,1,0,60,0,0,24,64,0,0,68,45,4,12,1,0,4,2,10,1,5,29,0,0,1,2,7,6,0,1,1,4,0,5,53,21,98,12,17,1,18,114,46,9,4,62,69,65,117,100,47,84,42,133,54,18,0,0,18,64,0,17,15,27,0,1,2,11,3,0,1,12,0,11,0,1,3,2,4,6,5,0,3,1,0,0,10,0,0,36,12,0,4,39,70,48,26,0,52,37,10,1,48,32,0,56,98,0,1,69,13,0,83,120,38,48,9,32,19,18,8,6,22,5,1,0,1,0,0,6,0,17,6,57,49,0,10,84,62,74,28,41,93,85,23,26,5,6,1,0,0,1,8,16,0,0,64,23,7,0,0,0,0,4,4,27,0,5,3,5,49,25,54,84,92,32,72,105,56,37,36,68,24,22,7,26,1,0,18,0,0,0,3,1,18,27,5,11,19,50,5,3,30,15,0,26,13,0,0,18,32,0,34,131,41,63,89,106,1,26,4,1,154,28,79,95,10,48,81,36,48,19,4,4,16,6,0,16,7,35,62,98,89,64,143,116,82,64,116,47,140,39,117,35,13,52,47,26,5,23,3,3,44,38,28,40,67,28,77,12,57,20,11,71,90,0,4,94,28,10,45,54,5,3,12,5,0,0,16,18,0,4,16,1,19,0,4,16,0,9,4,10,6,4,3,6,3,19,0,12,6,2,2,3,10,3,23,40,20,15,0,17,1,15,0,13,23,0,0,5,2,1,1,16,0,0,2,54,52,22,7,78,107,80,44,117,58,14,1,30,31,18,16,34,36,33,109,68,15,70,86,16,0,68,76,7,14,16,23,97,49,131,54,16,0,4,0,6,23,29,12,13,11,47,50,3,0,11,4,2,3,0,4,10,23,0,0,6,14,2,1,10,39,10,4,98,68,19,22,55,82,102,89,109,89,56,133,14,10,3,0,1,0,1,3,34,12,23,3,44,15,11,0,62,95,25,31,20,60,11,66,13,5,5,62,57,113,69,1,83,49,75,21,104,73,4,57,58,176,129,16,38,19,5,0,42,3,36,28,117,90,0,31,125,16,0,118,62,65,9,44,130,56,3,16,0,0,2,0,8,3,1,0,4,14,1,0,0,2,0,0,11,8,33,14,0,107,53,0,33,103,0,0,74,127,49,93,6,1,0,0,2,21,1,9,12,0,0,0,0,0,18,10,0,31,70,27,34,100,84,61,63,147,24,29,3,0,72,1,0,27,30,2,0,68,48,3,11,2,0,2,1,11,0,6,26,0,0,0,3,6,7,0,1,0,4,0,4,51,17,115,12,17,2,21,105,46,11,4,66,85,72,120,112,53,82,62,61,47,13,0,0,17,57,1,21,15,27,1,0,3,9,5,0,0,18,0,10,0,1,4,2,2,5,6,0,2,1,1,0,9,0,0,20,16,0,7,36,69,49,22,0,57,44,9,2,54,31,0,52,103,0,1,70,13,1,82,119,22,45,7,39,24,6,4,2,23,2,0,0,0,0,0,2,0,17,4,63,42,0,13,96,67,72,33,35,99,105,22,24,4,6,2,0,0,0,9,16,0,0,45,19,8,0,0,0,0,3,4,11,0,10,3,3,28,42,48,82,71,33,67,108,44,33,46,69,28,18,8,22,0,0,11,0,0,0,2,0,17,28,3,11,16,50,6,3,34,14,0,24,13,0,0,90,29,0,27,122,49,60,84,112,1,23,3,1,34,37,83,113,14,56,97,36,44,9,1,6,19,14,0,10,5,36,58,97,86,60,147

CATH classification: 3.40.640.10

Foldseek 3Di:
DDDDPDDDDDDDDPDDDDADDADLVRLVVQCVVQQVQQLSRDLNRFDAEQAAQFLQFDFDPVLVVLLVLFDQDAPQTQLLQLLLLLCCQQAPQQDDVRRPNCVVCSVVVPPPVVVCCDRTQQDADAFFWGTDHVCCVVAPFKFKAWFQLVQLLLVLVLVLVLCCVVPPPAAAEEEELADAQSNQLSCVVSRHHYYHAFDVVVFQDADVVRADPAQPQRSFGDLVVVLVVCVVVDVVRHQAYEYEAQRVQSQQGAYELVRLVSVLVSCVVSLHFYEYECQPVLLNLLSHCVHPPPNVPGFSSNSSNSSSVSGQWYKYGLSRQLSANIIIMTGGGHVDSVQVSRFPADPVGHTDGTSSVSSQVCQPVPAHHSSNRNHGRSRSSSSSVSNVVSRDNSQLVVQQVLQQVLLSLQVVLPQAQWTPPHRSFKTKGQVCRLVPVPDDLQQQLVSLLQSVCCSPPSYHWAFQFCQQLVLVVDDPSVNVVTGGIIIRGDHRPNDDVVVSVSVSVSVSVCSVVVVPRFGKDWPDQSPPRSRSSPTRIDTDD/DDDDDPDDDDDDDDPDDDDADDAALVRLVVQCVVQQLQLLPRDLNHFDAEQADQFLQFDFDPVLVVLLVLFAQDAPQTLLLQQLLLLCCQQAAQFDPVRRPNCVVCSVVVPDDPVCCCDPTQADADAQFWRGHHVCCVVANFKFKAKFQLVQLLLVLVLVLVLCCVVPNPQAAEEEECAAALSNCLSQVVSRHHYYHAFDVPVFQDQDDVRDPPAQPQRSFGDLVVVVVVCVVVDVVRHQAYEYEAQRVQSQLGAYELVSLVSVLVVCVVSLHFYEYECQPLLLNLLSHCRHPPPNVPGFSSNSSNSSSVSGQKYKYGLSHQLSRNIIIMIGGGHVDSVQVVRFPADPVGHTDGTSSVSSQVVQPVPAHHRSANNHGRSRSSSSSVSNVVSRDNSLQVVQQVLQQVLLVLLVVLPQWAWTPDHRSFKTKGQVCGLLPVPDDLQLQLLSLLQSVCCSHPSYHWAFQFSQQNVLVVHDPNVVVVTGRIIIRGDHRPNDDPVVSVSVSVSVSVVSVVSQARWGKHFDDDSPDRSRSSPTRIDTDHD/DDDDPDDDDDDDDPDDDDADDAALVRLVVQCVVQLNQLVSRDLNRFDAEQADQFLQFDFDVVLVVLLVLFAFDAPQTQLLQQLLLLCCQQAPQQDPVRRPNCVVCSVVVPPPVVCCCDPTVADADAFFWGGHHVCCVVQPFKFKAWFQLVQLLLVLVLVLVQCCVPVNPAAAEEEELADALSNQLSSVVSRHHYYHAFDVVVFQDADPLRDDPAQPQRSFGDLVVVVVVCVVVDLVRHQAYEYEAQRVQSQQGAYELVSLVSVLVVCVVSLHFYEYEPQPLLLNLLSHCRHPPPNVPPFSSNSNNSSSVSGQWYKYGLSHQLSRNIIIMTGGGGVDSNQVVRFPADPVGHTDGGSSVSSQVCQCVPQHHRSASNHGRSRSSSSSVSNVVSRDNSLLVVQQVLQQCQLSLLVVLVQWQWGPDHHSFKTKGQVCRLLVVQDDLQQQLVSLVQSVCCSHPSYHWAFQFCQQLVLVQDDVSRNVSTGGIIIRGHHRPRDDVVVSVSVSVSVSVCSVVSQFRWTKDFPDQSPPSSSSNPTRIDTDHDD/DDDDDPDDDADDDDPDDDDADDAALVRLVVQCVVQLNFLLRRDPNRFDAEQADLFLQFDFDPVLVVLLVLFAFDAPQTQLLQLLLLLCCQQAPQADPVRRPNCVVCSVVVPDDVVVCCDPTQADADAFFFGGHHVCCVVAPFKFKAWFQLVQLLLVLVLVLVLCCVVPPPAEAEEEELAQAQSNCLSNVVSRHHYYHAFDPPVQQDADDPRADPAQPQRSFGDLVVVVCVCVVVDVVRHQAYEYEAQHVQSQQGAYELVSLVSCLVSCVVSLHFYEYACAPLLLNLLSHCRHPPPNVPGFSSNSNNSSSVSGQKYKYGLSRQLSHNIIIMIGGGRVDSNQVVSFDADPVGHTDGGSSVSSQVCQPVPAHHRSANNHGRSRSSSSSVSNVVSRDNSLQVVQQVLQQVLLVLLVVLDQPQWGPPHRSFKTKGQVCVLVVNPDDLQLQLVSLLQSVCCSHRSYHWAFQFSQQSVLVPDDPSVNVVTRRIIIRGDHRPRDDVVVSVSVSVVNSVCSVVVQARWGKDFPAQSPPRSSSNPTRIDTDHDD

Sequence (2171 aa):
QYPLNVPAPHHFTYAVRDLPEVTVEQRERALQATHYNEFAFPSGMLTVDMLSDSGTTAMTNHQWASLFLGDEAYGRNTGYYVLLDTFRDIFERGGEKNWKKIIDLVRTDCRDVEKMMDEVYLCEYEGGLFNGGAAQMERPNAFIIQQGRAAESVLMEIVRNILAKRHPGKKFTIPSNGHFDTTEGNIKQMGSIPRNLYNKTLLWETPEGGRYEKNPFKGNMDIEKLEQLIQGVGPENVPLIFTCITNNPVCGQAVSMGNLKEINRVAHKYNIPLVFDTARWAENAYFIKMNEEGYADKSIAEIATEMFSYCDAFTMSAKKDGHANMGGMLAFRDKGLFWKNFSDFNEDGTVKTDVGVLLKVKQISCYGNDSYGGMSGRDIMALAVGLYESCDFNYMNERVAQCNYLAEGFYDAGVKGVVLPAGGHAVYINMDEFFDGKRGHDTFAGEGFSLELIRRYGIRVSELGDYSMEYDLKTPEQQAEVCNVVRFAIDRSRLTKEHLDYVIAAVKALYEDRENIPNMRIVWGHNLPMRHFHAFLEPYAKQYPLNVPAPHHFTYAVRDLPEVTVEQRERALQATHYNEFAFPSGMLTVDMLSDSGTTAMTNHQWASLFLGDEAYGRNTGYYVLLDTFRDIFERGGEKNWKKIIDLVRTDCRDVEKMMDEVYLCEYEGGLFNGGAAQMERPNAFIIQQGRAAESVLMEIVRNILAKRHPGKKFTIPSNGHFDTTEGNIKQMGSIPRNLYNKTLLWETPEGGRYEKNPFKGNMDIEKLEQLIQGVGPENVPLIFTCITNNPVCGQAVSMGNLKEINRVAHKYNIPLVFDTARWAENAYFIKMNEEGYADKSIAEIATEMFSYCDAFTMSAKKDGHANMGGMLAFRDKGLFWKNFSDFNEDGTVKTDVGVLLKVKQISCYGNDSYGGMSGRDIMALAVGLYESCDFNYMNERVAQCNYLAEGFYDAGVKGVVLPAGGHAVYINMDEFFDGKRGHDTFAGEGFSLELIRRYGIRVSELGDYSMEYDLKTPEQQAEVCNVVRFAIDRSRLTKEHLDYVIAAVKALYEDRENIPNMRIVWGHNLPMRHFHAFLEPYANQYPLNVPAPHHFTYAVRDLPEVTVEQRERALQATHYNEFAFPSGMLTVDMLSDSGTTAMTNHQWASLFLGDEAYGRNTGYYVLLDTFRDIFERGGEKNWKKIIDLVRTDCRDVEKMMDEVYLCEYEGGLFNGGAAQMERPNAFIIQQGRAAESVLMEIVRNILAKRHPGKKFTIPSNGHFDTTEGNIKQMGSIPRNLYNKTLLWETPEGGRYEKNPFKGNMDIEKLEQLIQGVGPENVPLIFTCITNNPVCGQAVSMGNLKEINRVAHKYNIPLVFDTARWAENAYFIKMNEEGYADKSIAEIATEMFSYCDAFTMSAKKDGHANMGGMLAFRDKGLFWKNFSDFNEDGTVKTDVGVLLKVKQISCYGNDSYGGMSGRDIMALAVGLYESCDFNYMNERVAQCNYLAEGFYDAGVKGVVLPAGGHAVYINMDEFFDGKRGHDTFAGEGFSLELIRRYGIRVSELGDYSMEYDLKTPEQQAEVCNVVRFAIDRSRLTKEHLDYVIAAVKALYEDRENIPNMRIVWGHNLPMRHFHAFLEPYANEKQYPLNVPAPHHFTYAVRDLPEVTVEQRERALQATHYNEFAFPSGMLTVDMLSDSGTTAMTNHQWASLFLGDEAYGRNTGYYVLLDTFRDIFERGGEKNWKKIIDLVRTDCRDVEKMMDEVYLCEYEGGLFNGGAAQMERPNAFIIQQGRAAESVLMEIVRNILAKRHPGKKFTIPSNGHFDTTEGNIKQMGSIPRNLYNKTLLWETPEGGRYEKNPFKGNMDIEKLEQLIQGVGPENVPLIFTCITNNPVCGQAVSMGNLKEINRVAHKYNIPLVFDTARWAENAYFIKMNEEGYADKSIAEIATEMFSYCDAFTMSAKKDGHANMGGMLAFRDKGLFWKNFSDFNEDGTVKTDVGVLLKVKQISCYGNDSYGGMSGRDIMALAVGLYESCDFNYMNERVAQCNYLAEGFYDAGVKGVVLPAGGHAVYINMDEFFDGKRGHDTFAGEGFSLELIRRYGIRVSELGDYSMEYDLKTPEQQAEVCNVVRFAIDRSRLTKEHLDYVIAAVKALYEDRENIPNMRIVWGHNLPMRHFHAFLEPYANE

Radius of gyration: 37.02 Å; Cα contacts (8 Å, |Δi|>4): 5055; chains: 4; bounding box: 74×96×110 Å

B-factor: mean 50.37, std 11.38, range [23.21, 90.35]